Protein 5YEI (pdb70)

Foldseek 3Di:
DEAEFAAKDKDLFKKKKKFWFFFQDPPVVCLQCVVVVVVVFDWDDWDWDDDDPGTTMIMTMGGNVCQVVSQVSNQVSSVVRVTDGMDMDNQKMKMKTFQQAQVCPVPVVVLLVVLCVVPPWDWDDWDDDRGMTMTMTGNVCVVVSNVSSPVSYDHD/DPAEFAAKDKDLFKKKKKFWFFFQDPPLVCLLCVVVVVVVFDWDDWDWDDDDPRGTMIMTMGGPVCQVVSQVSNQVSSVVRVTDGMDMGNQKMKMKTFRQAQVDPVPLVVLLVVLCVVPVWDWDDWDDDSGMTMTMTGNVCPVVSRVSSPVSYDHD/DFDAKDKDLFKKKKKFAFFFQDPPRVCLQCVVCVVVVWDWDDWDWDDDDPGGTMIMTMTGNVCHVVSQVSNQVSCVVRVTPGMDMDNQKMKMKTFQQAQPDPVPLVVLLVVLCVVVVWDFDDWDDDSTMTMTMTGNVCVVVSRVSVVVSDD/DEEEEEDEQDCLQDLVSLLVLLVVVVVQLVVVYAYEYEYEFHPPLLVVQVVVQCVVPVDGDLLVSLVRNLVRLVVSLVSSQVSNVVVVAHADEDEQPRQAQEWDPPAAAIDGDDGRCVVVVVCSVVRYYYYYYFQWHAYPVRGIHGHHQCRSLNVSLRCCLNNVGQAYEYEAADAAQWQEDCVLPVQIDHAAEDELVQCVVQCVSADRRHHNVSSVSCNVRQHWYFYHHNPPPDRYYTYGDDLQFRHKHKDLQKKKKKFFFFAQDPPLVCLQCVVVVVVVFDWDDWDWDDDDPRTTMIMTMGGPVCFVVSQVSNQVSCVVRVTPGMDMGSQKMKMKIFHANLLVDPCPVVLLVVLCVVVVWDFDDWDDDSGMIMTMTGSVCRSVSRVSVCVSSPSGD/DVDEFAAKDKDLFKKKKKFWFFFQDPPRVCLQCVVVVVVVWDWDDWDWDDDDPRGTMIMTMGGNVCVVVSQVVNQVSCVVRVTPGMDMGNQKMKMKTFRAAQVPPPPVVVLLVVLCVVVVWDFDDWDDDSTMTMTMGGNVCPVVSRVSVCVSDPHD/DEEEEEEEQACQQDLVSLLVLLVVVVVVLVVPYQYEYEYEAHPCQLVVQVVVQCVPPVDGDLLVSLVRNLVRLVVSLVSSQVSNVVVPAHEDEAEQPRQAQEWDPPAQAIDTDDGRCVVVVVCSVVRHYYYYYWQWHAYPVGGIGGRHQPRSLQVQLRVCLNVVGPAYEYADADAADWQEPCVLPVQTDFDAEEELVLVVVQVPVCDSRHHNVSSVSCNVRFHWYFYGYNPCPDRYYIYGDDLQFRHKHKDLFKKKKKFWFAFPDPPLVCLQCVVVVVVVFDWDDWDWDDDDPRITMTMTMGGPVCVVVSQVSNQVSCVVRVTPGMDMGNQKMKMKIFHQNLQVDPDPVVLLVVLCVVVVWDFDDWDDDSGMIMTMTGSVCRSVSRNSSCVSSPSGD/DEEEEEDEQVCQQDLVSLLVVLVVVVVQLVVVYAYEYEYEFHPPLLVVQVVVQVVVHVDGDLLVSLVRSLVRLVVSQVSSQVSNVVVPAHEDEEEQPRQAQEWDPPAQAIDTDDGRCPVVVVCSVVSHHYYYYWQWHYYPVGGIGGNHQPGRLQVRLRNCLNNVGQAYEYEAADAAQWQEDCVLPVLIDHAAEDELVLVVVQVVSDDSSRHNVSSVSCNVRQHWYFYHYNVPPDRYYIYGDDQLFRHKHKDLFKKKKKFFFFAQDPPVVCLLCVVVVVVVFDWDDWDWDDDDPRTTMIMTMGGNVCFVVSQVSNQVSCVVRVTPGMDMGSQKMKMKTFHPCLLVDDCPVVLLVVLCVVVVWDFDDWDDDSGMIMTMTGSVCVSVSRVSVCVSSPSSD/DEEEEEEEQDCLQDLVSLLVVLVVVVVVLVVPYAYEYEYEFHPPQLVVQVVVQVVPDDDGDQLVSQVRSLCRLVVSQVSSQVSNVVVPAHEDEAEQPRQAQEWAPPAQAIHTDDGRPPVVVVCRVVRYYYYYYFQWHAYPVGGIGGNHQLRSLQVQLRVCLNNVNPAYEYAAADAAQWQEDCVLPVQIDHAAEDELVLVVVQPVSDDSSNPNVSSVVCNVRFHWYFYGYSPPPDRYYIYGDDLQFRHKHKFLFKKKKKFWFFFPDPPLVCLLVVVCVVVVFDWDDWDWDDDDPRGTMIMTMGGPVCVVVSQVSNQVSCVVRVTPGMDMGRQKMKMKIFHQNLQVDDPPVVLLVVLCVVPVWDFDDWDDDSGMIMTMTGSVCHSVSRNSVCVSSVSGD

Nearest PDB structures (foldseek):
  5yei-assembly2_E  TM=1.003E+00  e=5.609E-92  Pseudomonas aeruginosa PAO1
  3ab2-assembly4_M  TM=8.091E-01  e=4.477E-50  Corynebacterium glutamicum
  3ab4-assembly1_A  TM=8.226E-01  e=7.410E-50  Corynebacterium glutamicum
  5yei-assembly2_F  TM=9.809E-01  e=3.404E-28  Pseudomonas aeruginosa PAO1
  4go7-assembly1_X-2  TM=9.338E-01  e=2.244E-18  Mycobacterium tuberculosis

Radius of gyration: 47.82 Å; Cα contacts (8 Å, |Δi|>4): 5548; chains: 8; bounding box: 81×114×131 Å

B-factor: mean 52.87, std 21.0, range [12.8, 205.33]

Structure (mmCIF, N/CA/C/O backbone):
data_5YEI
#
_entry.id   5YEI
#
_cell.length_a   82.459
_cell.length_b   171.793
_cell.length_c   88.932
_cell.angle_alpha   90.00
_cell.angle_beta   90.29
_cell.angle_gamma   90.00
#
_symmetry.space_group_name_H-M   'P 1 21 1'
#
loop_
_entity.id
_entity.type
_entity.pdbx_description
1 polymer Aspartokinase
2 polymer Aspartokinase
3 non-polymer THREONINE
4 non-polymer LYSINE
5 non-polymer GLYCEROL
6 water water
#
loop_
_atom_site.group_PDB
_atom_site.id
_atom_site.type_symbol
_atom_site.label_atom_id
_atom_site.label_alt_id
_atom_site.label_comp_id
_atom_site.label_asym_id
_atom_site.label_entity_id
_atom_site.label_seq_id
_atom_site.pdbx_PDB_ins_code
_atom_site.Cartn_x
_atom_site.Cartn_y
_atom_site.Cartn_z
_atom_site.occupancy
_atom_site.B_iso_or_equiv
_atom_site.auth_seq_id
_atom_site.auth_comp_id
_atom_site.auth_asym_id
_atom_site.auth_atom_id
_atom_site.pdbx_PDB_model_num
ATOM 1 N N . GLU A 1 2 ? 31.736 -3.863 37.112 1.00 86.31 250 GLU D N 1
ATOM 2 C CA . GLU A 1 2 ? 30.611 -4.771 37.119 1.00 90.45 250 GLU D CA 1
ATOM 3 C C . GLU A 1 2 ? 31.037 -6.122 36.576 1.00 103.38 250 GLU D C 1
ATOM 4 O O . GLU A 1 2 ? 30.206 -6.974 36.267 1.00 102.38 250 GLU D O 1
ATOM 6 N N . GLN A 1 3 ? 32.340 -6.296 36.415 1.00 117.72 251 GLN D N 1
ATOM 7 C CA . GLN A 1 3 ? 32.853 -7.538 35.902 1.00 133.68 251 GLN D CA 1
ATOM 8 C C . GLN A 1 3 ? 33.911 -8.169 36.783 1.00 152.83 251 GLN D C 1
ATOM 9 O O . GLN A 1 3 ? 33.998 -9.381 36.877 1.00 167.18 251 GLN D O 1
ATOM 11 N N . PRO A 1 4 ? 34.715 -7.282 37.476 1.00 145.56 252 PRO D N 1
ATOM 12 C CA . PRO A 1 4 ? 35.786 -7.915 38.267 1.00 139.69 252 PRO D CA 1
ATOM 13 C C . PRO A 1 4 ? 35.339 -8.956 39.294 1.00 135.10 252 PRO D C 1
ATOM 14 O O . PRO A 1 4 ? 34.254 -8.887 39.840 1.00 147.19 252 PRO D O 1
ATOM 18 N N . ILE A 1 5 ? 36.193 -9.953 39.494 1.00 122.26 253 ILE D N 1
ATOM 19 C CA . ILE A 1 5 ? 35.905 -11.073 40.372 1.00 102.92 253 ILE D CA 1
ATOM 20 C C . ILE A 1 5 ? 36.435 -11.046 41.785 1.00 89.32 253 ILE D C 1
ATOM 21 O O . ILE A 1 5 ? 37.610 -10.833 42.020 1.00 87.02 253 ILE D O 1
ATOM 26 N N . ILE A 1 6 ? 35.541 -11.307 42.719 1.00 77.44 254 ILE D N 1
ATOM 27 C CA . ILE A 1 6 ? 35.873 -11.352 44.133 1.00 64.34 254 ILE D CA 1
ATOM 28 C C . ILE A 1 6 ? 35.015 -12.370 44.867 1.00 64.48 254 ILE D C 1
ATOM 29 O O . ILE A 1 6 ? 33.954 -12.774 44.396 1.00 71.36 254 ILE D O 1
ATOM 34 N N . SER A 1 7 ? 35.503 -12.797 46.029 1.00 61.11 255 SER D N 1
ATOM 35 C CA . SER A 1 7 ? 34.795 -13.819 46.785 1.00 55.70 255 SER D CA 1
ATOM 36 C C . SER A 1 7 ? 33.562 -13.243 47.454 1.00 48.20 255 SER D C 1
ATOM 37 O O . SER A 1 7 ? 32.567 -13.952 47.642 1.00 47.92 255 SER D O 1
ATOM 40 N N . GLY A 1 8 ? 33.660 -12.014 47.943 1.00 43.49 256 GLY D N 1
ATOM 41 C CA . GLY A 1 8 ? 32.535 -11.375 48.593 1.00 45.30 256 GLY D CA 1
ATOM 42 C C . GLY A 1 8 ? 32.907 -9.993 49.093 1.00 43.68 256 GLY D C 1
ATOM 43 O O . GLY A 1 8 ? 34.048 -9.541 48.982 1.00 39.21 256 GLY D O 1
ATOM 44 N N . ILE A 1 9 ? 31.915 -9.332 49.664 1.00 43.95 257 ILE D N 1
ATOM 45 C CA . ILE A 1 9 ? 32.082 -8.060 50.339 1.00 45.92 257 ILE D CA 1
ATOM 46 C C . ILE A 1 9 ? 31.739 -8.282 51.808 1.00 44.62 257 ILE D C 1
ATOM 47 O O . ILE A 1 9 ? 30.679 -8.833 52.121 1.00 42.86 257 ILE D O 1
ATOM 52 N N . ALA A 1 10 ? 32.648 -7.900 52.705 1.00 45.47 258 ALA D N 1
ATOM 53 C CA . ALA A 1 10 ? 32.444 -8.094 54.135 1.00 45.75 258 ALA D CA 1
ATOM 54 C C . ALA A 1 10 ? 32.442 -6.753 54.831 1.00 45.23 258 ALA D C 1
ATOM 55 O O . ALA A 1 10 ? 33.052 -5.791 54.366 1.00 45.33 258 ALA D O 1
ATOM 57 N N . PHE A 1 11 ? 31.769 -6.701 55.971 1.00 46.89 259 PHE D N 1
ATOM 58 C CA . PHE A 1 11 ? 31.744 -5.452 56.703 1.00 46.61 259 PHE D CA 1
ATOM 59 C C . PHE A 1 11 ? 31.604 -5.768 58.187 1.00 41.50 259 PHE D C 1
ATOM 60 O O . PHE A 1 11 ? 31.434 -6.922 58.586 1.00 39.80 259 PHE D O 1
ATOM 68 N N . ASN A 1 12 ? 31.871 -4.758 58.999 1.00 44.07 260 ASN D N 1
ATOM 69 C CA . ASN A 1 12 ? 31.727 -4.863 60.450 1.00 49.38 260 ASN D CA 1
ATOM 70 C C . ASN A 1 12 ? 31.231 -3.517 60.938 1.00 51.16 260 ASN D C 1
ATOM 71 O O . ASN A 1 12 ? 31.923 -2.507 60.744 1.00 45.45 260 ASN D O 1
ATOM 76 N N . ARG A 1 13 ? 30.019 -3.484 61.510 1.00 63.14 261 ARG D N 1
ATOM 77 C CA . ARG A 1 13 ? 29.535 -2.229 62.082 1.00 71.04 261 ARG D CA 1
ATOM 78 C C . ARG A 1 13 ? 30.027 -1.994 63.518 1.00 67.96 261 ARG D C 1
ATOM 79 O O . ARG A 1 13 ? 29.949 -0.855 63.978 1.00 73.12 261 ARG D O 1
ATOM 87 N N . ASP A 1 14 ? 30.467 -3.035 64.248 1.00 62.21 262 ASP D N 1
ATOM 88 C CA . ASP A 1 14 ? 30.955 -2.919 65.632 1.00 55.77 262 ASP D CA 1
ATOM 89 C C . ASP A 1 14 ? 32.453 -2.572 65.683 1.00 48.09 262 ASP D C 1
ATOM 90 O O . ASP A 1 14 ? 33.319 -3.412 65.943 1.00 43.83 262 ASP D O 1
ATOM 95 N N . GLU A 1 15 ? 32.781 -1.326 65.379 1.00 45.90 263 GLU D N 1
ATOM 96 C CA . GLU A 1 15 ? 34.183 -0.968 65.432 1.00 48.88 263 GLU D CA 1
ATOM 97 C C . GLU A 1 15 ? 34.276 0.468 65.917 1.00 47.47 263 GLU D C 1
ATOM 98 O O . GLU A 1 15 ? 33.426 1.304 65.596 1.00 52.24 263 GLU D O 1
ATOM 104 N N . ALA A 1 16 ? 35.358 0.760 66.637 1.00 28.93 264 ALA D N 1
ATOM 105 C CA . ALA A 1 16 ? 35.662 2.095 67.130 1.00 30.56 264 ALA D CA 1
ATOM 106 C C . ALA A 1 16 ? 37.115 2.388 66.808 1.00 35.06 264 ALA D C 1
ATOM 107 O O . ALA A 1 16 ? 37.973 1.513 66.943 1.00 36.37 264 ALA D O 1
ATOM 109 N N . LYS A 1 17 ? 37.367 3.615 66.364 1.00 34.33 265 LYS D N 1
ATOM 110 C CA . LYS A 1 17 ? 38.670 4.065 65.911 1.00 32.86 265 LYS D CA 1
ATOM 111 C C . LYS A 1 17 ? 39.378 4.874 67.009 1.00 31.94 265 LYS D C 1
ATOM 112 O O . LYS A 1 17 ? 38.788 5.755 67.644 1.00 28.60 265 LYS D O 1
ATOM 118 N N . LEU A 1 18 ? 40.658 4.573 67.222 1.00 26.47 266 LEU D N 1
ATOM 119 C CA . LEU A 1 18 ? 41.496 5.303 68.168 1.00 29.42 266 LEU D CA 1
ATOM 120 C C . LEU A 1 18 ? 42.764 5.749 67.467 1.00 36.82 266 LEU D C 1
ATOM 121 O O . LEU A 1 18 ? 43.446 4.943 66.826 1.00 41.95 266 LEU D O 1
ATOM 126 N N . THR A 1 19 ? 43.089 7.016 67.612 1.00 36.82 267 THR D N 1
ATOM 127 C CA . THR A 1 19 ? 44.275 7.525 66.975 1.00 37.06 267 THR D CA 1
ATOM 128 C C . THR A 1 19 ? 45.069 8.309 67.992 1.00 37.28 267 THR D C 1
ATOM 129 O O . THR A 1 19 ? 44.526 9.141 68.724 1.00 32.36 267 THR D O 1
ATOM 133 N N . ILE A 1 20 ? 46.363 8.059 68.016 1.00 35.95 268 ILE D N 1
ATOM 134 C CA . ILE A 1 20 ? 47.284 8.874 68.783 1.00 36.10 268 ILE D CA 1
ATOM 135 C C . ILE A 1 20 ? 48.183 9.561 67.761 1.00 39.39 268 ILE D C 1
ATOM 136 O O . ILE A 1 20 ? 48.800 8.898 66.917 1.00 40.44 268 ILE D O 1
ATOM 141 N N . ARG A 1 21 ? 48.154 10.888 67.758 1.00 39.62 269 ARG D N 1
ATOM 142 C CA . ARG A 1 21 ? 48.824 11.662 66.733 1.00 41.07 269 ARG D CA 1
ATOM 143 C C . ARG A 1 21 ? 50.127 12.251 67.245 1.00 40.60 269 ARG D C 1
ATOM 144 O O . ARG A 1 21 ? 50.273 12.538 68.431 1.00 42.67 269 ARG D O 1
ATOM 152 N N . GLY A 1 22 ? 51.065 12.457 66.320 1.00 41.32 270 GLY D N 1
ATOM 153 C CA . GLY A 1 22 ? 52.340 13.077 66.638 1.00 40.43 270 GLY D CA 1
ATOM 154 C C . GLY A 1 22 ? 53.170 12.322 67.653 1.00 41.05 270 GLY D C 1
ATOM 155 O O . GLY A 1 22 ? 53.736 12.904 68.583 1.00 49.57 270 GLY D O 1
ATOM 156 N N . VAL A 1 23 ? 53.265 11.017 67.465 1.00 36.28 271 VAL D N 1
ATOM 157 C CA . VAL A 1 23 ? 54.053 10.112 68.285 1.00 41.09 271 VAL D CA 1
ATOM 158 C C . VAL A 1 23 ? 55.513 10.051 67.814 1.00 43.84 271 VAL D C 1
ATOM 159 O O . VAL A 1 23 ? 55.767 9.956 66.651 1.00 44.95 271 VAL D O 1
ATOM 163 N N . PRO A 1 24 ? 56.488 10.083 68.692 1.00 39.95 272 PRO D N 1
ATOM 164 C CA . PRO A 1 24 ? 57.875 10.051 68.197 1.00 37.92 272 PRO D CA 1
ATOM 165 C C . PRO A 1 24 ? 58.217 8.749 67.473 1.00 43.32 272 PRO D C 1
ATOM 166 O O . PRO A 1 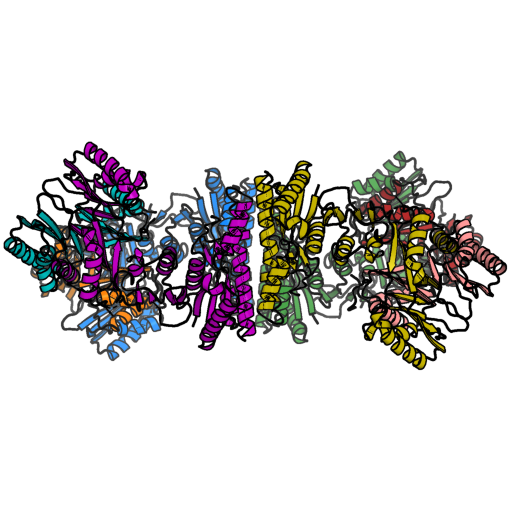24 ? 57.902 7.649 67.936 1.00 40.94 272 PRO D O 1
ATOM 170 N N . ASP A 1 25 ? 58.880 8.895 66.316 1.00 41.50 273 ASP D N 1
ATOM 171 C CA . ASP A 1 25 ? 59.177 7.783 65.404 1.00 38.34 273 ASP D CA 1
ATOM 172 C C . ASP A 1 25 ? 60.495 7.134 65.815 1.00 41.32 273 ASP D C 1
ATOM 173 O O . ASP A 1 25 ? 61.551 7.341 65.218 1.00 42.59 273 ASP D O 1
ATOM 178 N N . THR A 1 26 ? 60.418 6.299 66.838 1.00 40.53 274 THR D N 1
ATOM 179 C CA . THR A 1 26 ? 61.605 5.696 67.411 1.00 41.22 274 THR D CA 1
ATOM 180 C C . THR A 1 26 ? 61.208 4.290 67.833 1.00 38.22 274 THR D C 1
ATOM 181 O O . THR A 1 26 ? 60.019 4.036 68.070 1.00 40.59 274 THR D O 1
ATOM 185 N N . PRO A 1 27 ? 62.141 3.343 67.846 1.00 33.98 275 PRO D N 1
ATOM 186 C CA . PRO A 1 27 ? 61.790 1.974 68.231 1.00 34.78 275 PRO D CA 1
ATOM 187 C C . PRO A 1 27 ? 61.206 1.939 69.635 1.00 37.15 275 PRO D C 1
ATOM 188 O O . PRO A 1 27 ? 61.614 2.697 70.512 1.00 38.85 275 PRO D O 1
ATOM 192 N N . GLY A 1 28 ? 60.324 0.980 69.851 1.00 31.91 276 GLY D N 1
ATOM 193 C CA . GLY A 1 28 ? 59.657 0.779 71.098 1.00 31.82 276 GLY D CA 1
ATOM 194 C C . GLY A 1 28 ? 58.354 1.519 71.256 1.00 33.58 276 GLY D C 1
ATOM 195 O O . GLY A 1 28 ? 57.542 1.126 72.093 1.00 37.60 276 GLY D O 1
ATOM 196 N N . VAL A 1 29 ? 58.056 2.489 70.401 1.00 33.58 277 VAL D N 1
ATOM 197 C CA . VAL A 1 29 ? 56.844 3.261 70.628 1.00 32.00 277 VAL D CA 1
ATOM 198 C C . VAL A 1 29 ? 55.581 2.447 70.350 1.00 35.97 277 VAL D C 1
ATOM 199 O O . VAL A 1 29 ? 54.625 2.474 71.139 1.00 40.48 277 VAL D O 1
ATOM 203 N N . ALA A 1 30 ? 55.576 1.651 69.280 1.00 34.48 278 ALA D N 1
ATOM 204 C CA . ALA A 1 30 ? 54.371 0.888 68.954 1.00 29.37 278 ALA D CA 1
ATOM 205 C C . ALA A 1 30 ? 53.989 -0.022 70.107 1.00 27.45 278 ALA D C 1
ATOM 206 O O . ALA A 1 30 ? 52.805 -0.172 70.429 1.00 21.22 278 ALA D O 1
ATOM 208 N N . PHE A 1 31 ? 55.001 -0.605 70.751 1.00 26.76 279 PHE D N 1
ATOM 209 C CA . PHE A 1 31 ? 54.808 -1.414 71.946 1.00 32.77 279 PHE D CA 1
ATOM 210 C C . PHE A 1 31 ? 54.303 -0.582 73.138 1.00 31.26 279 PHE D C 1
ATOM 211 O O . PHE A 1 31 ? 53.436 -1.049 73.871 1.00 26.70 279 PHE D O 1
ATOM 219 N N . LYS A 1 32 ? 54.839 0.637 73.361 1.00 36.85 280 LYS D N 1
ATOM 220 C CA . LYS A 1 32 ? 54.345 1.498 74.450 1.00 35.28 280 LYS D CA 1
ATOM 221 C C . LYS A 1 32 ? 52.874 1.861 74.257 1.00 39.59 280 LYS D C 1
ATOM 222 O O . LYS A 1 32 ? 52.145 2.044 75.236 1.00 42.89 280 LYS D O 1
ATOM 228 N N . ILE A 1 33 ? 52.419 1.976 73.009 1.00 37.72 281 ILE D N 1
ATOM 229 C CA . ILE A 1 33 ? 51.032 2.355 72.750 1.00 37.92 281 ILE D CA 1
ATOM 230 C C . ILE A 1 33 ? 50.110 1.172 73.002 1.00 37.76 281 ILE D C 1
ATOM 231 O O . ILE A 1 33 ? 49.065 1.298 73.645 1.00 40.97 281 ILE D O 1
ATOM 236 N N . LEU A 1 34 ? 50.496 -0.001 72.517 1.00 39.46 282 LEU D N 1
ATOM 237 C CA . LEU A 1 34 ? 49.606 -1.150 72.430 1.00 39.35 282 LEU D CA 1
ATOM 238 C C . LEU A 1 34 ? 49.812 -2.138 73.564 1.00 38.38 282 LEU D C 1
ATOM 239 O O . LEU A 1 34 ? 48.960 -3.014 73.785 1.00 29.74 282 LEU D O 1
ATOM 244 N N . GLY A 1 35 ? 50.965 -2.064 74.216 1.00 42.19 283 GLY D N 1
ATOM 245 C CA . GLY A 1 35 ? 51.252 -2.811 75.418 1.00 41.07 283 GLY D CA 1
ATOM 246 C C . GLY A 1 35 ? 50.220 -2.654 76.520 1.00 38.47 283 GLY D C 1
ATOM 247 O O . GLY A 1 35 ? 49.713 -3.639 77.058 1.00 40.62 283 GLY D O 1
ATOM 248 N N . PRO A 1 36 ? 49.932 -1.423 76.932 1.00 38.94 284 PRO D N 1
ATOM 249 C CA . PRO A 1 36 ? 48.882 -1.253 77.956 1.00 37.94 284 PRO D CA 1
ATOM 250 C C . PRO A 1 36 ? 47.480 -1.623 77.468 1.00 37.89 284 PRO D C 1
ATOM 251 O O . PRO A 1 36 ? 46.695 -2.159 78.261 1.00 38.41 284 PRO D O 1
ATOM 255 N N . ILE A 1 37 ? 47.155 -1.422 76.184 1.00 31.54 285 ILE D N 1
ATOM 256 C CA . ILE A 1 37 ? 45.854 -1.856 75.672 1.00 29.73 285 ILE D CA 1
ATOM 257 C C . ILE A 1 37 ? 45.716 -3.359 75.829 1.00 34.75 285 ILE D C 1
ATOM 258 O O . ILE A 1 37 ? 44.676 -3.885 76.249 1.00 38.20 285 ILE D O 1
ATOM 263 N N . SER A 1 38 ? 46.766 -4.067 75.457 1.00 41.49 286 SER D N 1
ATOM 264 C CA . SER A 1 38 ? 46.857 -5.513 75.577 1.00 44.13 286 SER D CA 1
ATOM 265 C C . SER A 1 38 ? 46.851 -5.955 77.031 1.00 44.70 286 SER D C 1
ATOM 266 O O . SER A 1 38 ? 46.260 -6.992 77.374 1.00 40.16 286 SER D O 1
ATOM 269 N N . ALA A 1 39 ? 47.571 -5.218 77.881 1.00 46.10 287 ALA D N 1
ATOM 270 C CA . ALA A 1 39 ? 47.564 -5.525 79.302 1.00 43.17 287 ALA D CA 1
ATOM 271 C C . ALA A 1 39 ? 46.151 -5.462 79.867 1.00 44.68 287 ALA D C 1
ATOM 272 O O . ALA A 1 39 ? 45.787 -6.272 80.722 1.00 44.14 287 ALA D O 1
ATOM 274 N N . ALA A 1 40 ? 45.334 -4.520 79.395 1.00 43.86 288 ALA D N 1
ATOM 275 C CA . ALA A 1 40 ? 43.941 -4.498 79.840 1.00 38.03 288 ALA D CA 1
ATOM 276 C C . ALA A 1 40 ? 43.106 -5.593 79.206 1.00 39.16 288 ALA D C 1
ATOM 277 O O . ALA A 1 40 ? 41.900 -5.582 79.365 1.00 40.12 288 ALA D O 1
ATOM 279 N N . ASN A 1 41 ? 43.697 -6.475 78.402 1.00 43.72 289 ASN D N 1
ATOM 280 C CA . ASN A 1 41 ? 42.946 -7.479 77.635 1.00 45.52 289 ASN D CA 1
ATOM 281 C C . ASN A 1 41 ? 41.938 -6.887 76.660 1.00 37.77 289 ASN D C 1
ATOM 282 O O . ASN A 1 41 ? 40.915 -7.517 76.393 1.00 35.22 289 ASN D O 1
ATOM 287 N N . VAL A 1 42 ? 42.164 -5.696 76.093 1.00 36.01 290 VAL D N 1
ATOM 288 C CA . VAL A 1 42 ? 41.288 -5.245 75.018 1.00 33.36 290 VAL D CA 1
ATOM 289 C C . VAL A 1 42 ? 41.812 -5.840 73.714 1.00 36.91 290 VAL D C 1
ATOM 290 O O . VAL A 1 42 ? 43.010 -5.761 73.407 1.00 31.19 290 VAL D O 1
ATOM 294 N N . GLU A 1 43 ? 40.931 -6.506 72.984 1.00 39.80 291 GLU D N 1
ATOM 295 C CA . GLU A 1 43 ? 41.278 -7.013 71.665 1.00 43.35 291 GLU D CA 1
ATOM 296 C C . GLU A 1 43 ? 41.441 -5.885 70.650 1.00 37.54 291 GLU D C 1
ATOM 297 O O . GLU A 1 43 ? 40.837 -4.818 70.764 1.00 43.46 291 GLU D O 1
ATOM 303 N N . VAL A 1 44 ? 42.353 -6.092 69.718 1.00 27.12 292 VAL D N 1
ATOM 304 C CA . VAL A 1 44 ? 42.639 -5.119 68.686 1.00 25.79 292 VAL D CA 1
ATOM 305 C C . VAL A 1 44 ? 42.344 -5.734 67.318 1.00 27.46 292 VAL D C 1
ATOM 306 O O . VAL A 1 44 ? 42.660 -6.898 67.059 1.00 26.72 292 VAL D O 1
ATOM 310 N N . ASP A 1 45 ? 41.655 -4.983 66.478 1.00 24.56 293 ASP D N 1
ATOM 311 C CA . ASP A 1 45 ? 41.409 -5.514 65.156 1.00 31.10 293 ASP D CA 1
ATOM 312 C C . ASP A 1 45 ? 42.360 -4.930 64.124 1.00 29.57 293 ASP D C 1
ATOM 313 O O . ASP A 1 45 ? 43.361 -5.541 63.768 1.00 29.35 293 ASP D O 1
ATOM 318 N N . MET A 1 46 ? 42.064 -3.718 63.697 1.00 31.66 294 MET D N 1
ATOM 319 C CA . MET A 1 46 ? 42.789 -3.043 62.647 1.00 35.68 294 MET D CA 1
ATOM 320 C C . MET A 1 46 ? 43.883 -2.231 63.309 1.00 37.24 294 MET D C 1
ATOM 321 O O . MET A 1 46 ? 43.665 -1.672 64.380 1.00 36.97 294 MET D O 1
ATOM 326 N N . ILE A 1 47 ? 45.064 -2.202 62.695 1.00 35.35 295 ILE D N 1
ATOM 327 C CA . ILE A 1 47 ? 46.152 -1.310 63.090 1.00 34.94 295 ILE D CA 1
ATOM 328 C C . ILE A 1 47 ? 46.713 -0.647 61.840 1.00 32.79 295 ILE D C 1
ATOM 329 O O . ILE A 1 47 ? 47.130 -1.345 60.916 1.00 32.24 295 ILE D O 1
ATOM 334 N N . VAL A 1 48 ? 46.783 0.683 61.822 1.00 33.54 296 VAL D N 1
ATOM 335 C CA . VAL A 1 48 ? 47.278 1.393 60.647 1.00 32.99 296 VAL D CA 1
ATOM 336 C C . VAL A 1 48 ? 48.336 2.414 61.041 1.00 29.37 296 VAL D C 1
ATOM 337 O O . VAL A 1 48 ? 48.098 3.276 61.893 1.00 25.18 296 VAL D O 1
ATOM 341 N N . GLN A 1 49 ? 49.498 2.337 60.398 1.00 27.82 297 GLN D N 1
ATOM 342 C CA . GLN A 1 49 ? 50.530 3.347 60.598 1.00 29.20 297 GLN D CA 1
ATOM 343 C C . GLN A 1 49 ? 51.205 3.662 59.272 1.00 25.23 297 GLN D C 1
ATOM 344 O O . GLN A 1 49 ? 51.815 2.776 58.667 1.00 32.43 297 GLN D O 1
ATOM 350 N N . ASN A 1 50 ? 51.149 4.926 58.853 1.00 24.95 298 ASN D N 1
ATOM 351 C CA . ASN A 1 50 ? 51.840 5.357 57.642 1.00 26.90 298 ASN D CA 1
ATOM 352 C C . ASN A 1 50 ? 53.242 5.886 58.011 1.00 32.72 298 ASN D C 1
ATOM 353 O O . ASN A 1 50 ? 53.653 5.903 59.177 1.00 34.64 298 ASN D O 1
ATOM 358 N N . VAL A 1 51 ? 53.998 6.296 56.995 1.00 34.74 299 VAL D N 1
ATOM 359 C CA . VAL A 1 51 ? 55.395 6.646 57.190 1.00 32.84 299 VAL D CA 1
ATOM 360 C C . VAL A 1 51 ? 55.533 7.882 58.072 1.00 29.98 299 VAL D C 1
ATOM 361 O O . VAL A 1 51 ? 54.643 8.737 58.148 1.00 30.96 299 VAL D O 1
ATOM 365 N N . ALA A 1 52 ? 56.647 7.952 58.779 1.00 32.68 300 ALA D N 1
ATOM 366 C CA . ALA A 1 52 ? 56.901 9.110 59.615 1.00 38.86 300 ALA D CA 1
ATOM 367 C C . ALA A 1 52 ? 57.243 10.317 58.761 1.00 37.62 300 ALA D C 1
ATOM 368 O O . ALA A 1 52 ? 57.812 10.208 57.675 1.00 38.82 300 ALA D O 1
ATOM 370 N N . HIS A 1 53 ? 56.915 11.479 59.275 1.00 36.11 301 HIS D N 1
ATOM 371 C CA . HIS A 1 53 ? 57.347 12.712 58.656 1.00 39.07 301 HIS D CA 1
ATOM 372 C C . HIS A 1 53 ? 57.912 13.620 59.729 1.00 40.41 301 HIS D C 1
ATOM 373 O O . HIS A 1 53 ? 57.268 13.845 60.760 1.00 33.51 301 HIS D O 1
ATOM 380 N N . ASP A 1 54 ? 59.114 14.141 59.488 1.00 49.34 302 ASP D N 1
ATOM 381 C CA . ASP A 1 54 ? 59.830 14.947 60.482 1.00 52.85 302 ASP D CA 1
ATOM 382 C C . ASP A 1 54 ? 59.793 14.327 61.874 1.00 48.64 302 ASP D C 1
ATOM 383 O O . ASP A 1 54 ? 59.603 15.014 62.883 1.00 50.52 302 ASP D O 1
ATOM 388 N N . ASN A 1 55 ? 60.065 13.029 61.919 1.00 45.25 303 ASN D N 1
ATOM 389 C CA . ASN A 1 55 ? 60.321 12.274 63.135 1.00 45.72 303 ASN D CA 1
ATOM 390 C C . ASN A 1 55 ? 59.116 12.065 64.031 1.00 39.15 303 ASN D C 1
ATOM 391 O O . ASN A 1 55 ? 59.258 11.529 65.122 1.00 35.92 303 ASN D O 1
ATOM 396 N N . THR A 1 56 ? 57.912 12.321 63.543 1.00 40.04 304 THR D N 1
ATOM 397 C CA . THR A 1 56 ? 56.704 11.912 64.241 1.00 38.52 304 THR D CA 1
ATOM 398 C C . THR A 1 56 ? 55.786 11.183 63.274 1.00 41.28 304 THR D C 1
ATOM 399 O O . THR A 1 56 ? 55.791 11.447 62.075 1.00 38.74 304 THR D O 1
ATOM 403 N N . THR A 1 57 ? 54.973 10.284 63.809 1.00 44.50 305 THR D N 1
ATOM 404 C CA . THR A 1 57 ? 53.956 9.622 63.017 1.00 43.64 305 THR D CA 1
ATOM 405 C C . THR A 1 57 ? 52.664 9.513 63.827 1.00 38.00 305 THR D C 1
ATOM 406 O O . THR A 1 57 ? 52.630 9.813 65.021 1.00 39.25 305 THR D O 1
ATOM 410 N N . ASP A 1 58 ? 51.596 9.094 63.147 1.00 33.74 306 ASP D N 1
ATOM 411 C CA . ASP A 1 58 ? 50.299 8.817 63.750 1.00 30.12 306 ASP D CA 1
ATOM 412 C C . ASP A 1 58 ? 50.053 7.319 63.771 1.00 24.63 306 ASP D C 1
ATOM 413 O O . ASP A 1 58 ? 50.497 6.594 62.883 1.00 21.45 306 ASP D O 1
ATOM 418 N N . PHE A 1 59 ? 49.369 6.853 64.802 1.00 21.34 307 PHE D N 1
ATOM 419 C CA . PHE A 1 59 ? 49.144 5.434 65.002 1.00 20.03 307 PHE D CA 1
ATOM 420 C C . PHE A 1 59 ? 47.655 5.265 65.305 1.00 27.35 307 PHE D C 1
ATOM 421 O O . PHE A 1 59 ? 47.131 5.929 66.211 1.00 31.99 307 PHE D O 1
ATOM 429 N N . THR A 1 60 ? 46.946 4.454 64.493 1.00 26.55 308 THR D N 1
ATOM 430 C CA . THR A 1 60 ? 45.514 4.222 64.665 1.00 20.69 308 THR D CA 1
ATOM 431 C C . THR A 1 60 ? 45.234 2.742 64.823 1.00 23.95 308 THR D C 1
ATOM 432 O O . THR A 1 60 ? 45.903 1.903 64.220 1.00 25.71 308 THR D O 1
ATOM 436 N N . PHE A 1 61 ? 44.279 2.421 65.689 1.00 27.51 309 PHE D N 1
ATOM 437 C CA . PHE A 1 61 ? 43.814 1.050 65.774 1.00 31.43 309 PHE D CA 1
ATOM 438 C C . PHE A 1 61 ? 42.326 1.048 66.047 1.00 30.91 309 PHE D C 1
ATOM 439 O O . PHE A 1 61 ? 41.698 2.092 66.222 1.00 36.24 309 PHE D O 1
ATOM 447 N N . THR A 1 62 ? 41.745 -0.125 65.916 1.00 24.87 310 THR D N 1
ATOM 448 C CA . THR A 1 62 ? 40.331 -0.309 66.168 1.00 23.88 310 THR D CA 1
ATOM 449 C C . THR A 1 62 ? 40.115 -1.374 67.228 1.00 27.62 310 THR D C 1
ATOM 450 O O . THR A 1 62 ? 40.963 -2.255 67.437 1.00 31.25 310 THR D O 1
ATOM 454 N N . VAL A 1 63 ? 38.996 -1.218 67.941 1.00 24.21 311 VAL D N 1
ATOM 455 C CA . VAL A 1 63 ? 38.534 -2.136 68.972 1.00 26.95 311 VAL D CA 1
ATOM 456 C C . VAL A 1 63 ? 37.023 -2.291 68.843 1.00 29.45 311 VAL D C 1
ATOM 457 O O . VAL A 1 63 ? 36.330 -1.439 68.289 1.00 26.49 311 VAL D O 1
ATOM 461 N N . HIS A 1 64 ? 36.521 -3.355 69.470 1.00 33.19 312 HIS D N 1
ATOM 462 C CA . HIS A 1 64 ? 35.091 -3.592 69.615 1.00 34.94 312 HIS D CA 1
ATOM 463 C C . HIS A 1 64 ? 34.478 -2.413 70.343 1.00 35.72 312 HIS D C 1
ATOM 464 O O . HIS A 1 64 ? 35.104 -1.824 71.226 1.00 35.05 312 HIS D O 1
ATOM 471 N N . ARG A 1 65 ? 33.219 -2.112 70.013 1.00 35.86 313 ARG D N 1
ATOM 472 C CA . ARG A 1 65 ? 32.591 -0.909 70.549 1.00 36.52 313 ARG D CA 1
ATOM 473 C C . ARG A 1 65 ? 32.530 -0.943 72.072 1.00 38.22 313 ARG D C 1
ATOM 474 O O . ARG A 1 65 ? 32.703 0.097 72.724 1.00 38.28 313 ARG D O 1
ATOM 482 N N . ASN A 1 66 ? 32.334 -2.127 72.661 1.00 38.56 314 ASN D N 1
ATOM 483 C CA . ASN A 1 66 ? 32.255 -2.196 74.116 1.00 41.41 314 ASN D CA 1
ATOM 484 C C . ASN A 1 66 ? 33.545 -1.745 74.779 1.00 44.11 314 ASN D C 1
ATOM 485 O O . ASN A 1 66 ? 33.496 -1.231 75.900 1.00 48.58 314 ASN D O 1
ATOM 490 N N . ASP A 1 67 ? 34.702 -1.894 74.124 1.00 39.50 315 ASP D N 1
ATOM 491 C CA . ASP A 1 67 ? 35.941 -1.456 74.768 1.00 37.13 315 ASP D CA 1
ATOM 492 C C . ASP A 1 67 ? 36.373 -0.039 74.429 1.00 38.50 315 ASP D C 1
ATOM 493 O O . ASP A 1 67 ? 37.447 0.357 74.885 1.00 35.44 315 ASP D O 1
ATOM 498 N N . TYR A 1 68 ? 35.575 0.744 73.689 1.00 39.26 316 TYR D N 1
ATOM 499 C CA . TYR A 1 68 ? 36.060 2.040 73.202 1.00 34.66 316 TYR D CA 1
ATOM 500 C C . TYR A 1 68 ? 36.493 2.939 74.358 1.00 33.45 316 TYR D C 1
ATOM 501 O O . TYR A 1 68 ? 37.651 3.368 74.421 1.00 34.97 316 TYR D O 1
ATOM 510 N N . LEU A 1 69 ? 35.594 3.167 75.321 1.00 35.74 317 LEU D N 1
ATOM 511 C CA . LEU A 1 69 ? 35.855 4.150 76.366 1.00 40.45 317 LEU D CA 1
ATOM 512 C C . LEU A 1 69 ? 37.078 3.752 77.173 1.00 39.11 317 LEU D C 1
ATOM 513 O O . LEU A 1 69 ? 37.887 4.598 77.562 1.00 43.84 317 LEU D O 1
ATOM 518 N N . ASN A 1 70 ? 37.209 2.462 77.449 1.00 32.57 318 ASN D N 1
ATOM 519 C CA . ASN A 1 70 ? 38.385 1.944 78.118 1.00 31.84 318 ASN D CA 1
ATOM 520 C C . ASN A 1 70 ? 39.666 2.193 77.318 1.00 32.41 318 ASN D C 1
ATOM 521 O O . ASN A 1 70 ? 40.633 2.762 77.838 1.00 31.30 318 ASN D O 1
ATOM 526 N N . ALA A 1 71 ? 39.683 1.778 76.037 1.00 21.99 319 ALA D N 1
ATOM 527 C CA . ALA A 1 71 ? 40.864 2.014 75.219 1.00 27.63 319 ALA D CA 1
ATOM 528 C C . ALA A 1 71 ? 41.153 3.490 75.094 1.00 26.71 319 ALA D C 1
ATOM 529 O O . ALA A 1 71 ? 42.313 3.901 75.179 1.00 30.04 319 ALA D O 1
ATOM 531 N N . LEU A 1 72 ? 40.115 4.307 74.977 1.00 25.60 320 LEU D N 1
ATOM 532 C CA . LEU A 1 72 ? 40.354 5.728 74.802 1.00 30.88 320 LEU D CA 1
ATOM 533 C C . LEU A 1 72 ? 41.142 6.291 75.985 1.00 31.07 320 LEU D C 1
ATOM 534 O O . LEU A 1 72 ? 42.162 6.961 75.800 1.00 34.81 320 LEU D O 1
ATOM 539 N N . GLU A 1 73 ? 40.768 5.921 77.204 1.00 32.88 321 GLU D N 1
ATOM 540 C CA . GLU A 1 73 ? 41.433 6.495 78.364 1.00 38.12 321 GLU D CA 1
ATOM 541 C C . GLU A 1 73 ? 42.849 5.979 78.542 1.00 34.20 321 GLU D C 1
ATOM 542 O O . GLU A 1 73 ? 43.733 6.743 78.942 1.00 29.18 321 GLU D O 1
ATOM 548 N N . ILE A 1 74 ? 43.092 4.702 78.257 1.00 28.32 322 ILE D N 1
ATOM 549 C CA . ILE A 1 74 ? 44.467 4.214 78.290 1.00 25.71 322 ILE D CA 1
ATOM 550 C C . ILE A 1 74 ? 45.313 4.933 77.241 1.00 30.49 322 ILE D C 1
ATOM 551 O O . ILE A 1 74 ? 46.466 5.329 77.504 1.00 31.17 322 ILE D O 1
ATOM 556 N N . LEU A 1 75 ? 44.758 5.096 76.028 1.00 27.46 323 LEU D N 1
ATOM 557 C CA . LEU A 1 75 ? 45.493 5.790 74.976 1.00 33.22 323 LEU D CA 1
ATOM 558 C C . LEU A 1 75 ? 45.734 7.245 75.347 1.00 33.66 323 LEU D C 1
ATOM 559 O O . LEU A 1 75 ? 46.838 7.760 75.150 1.00 37.27 323 LEU D O 1
ATOM 564 N N . LYS A 1 76 ? 44.732 7.906 75.936 1.00 29.38 324 LYS D N 1
ATOM 565 C CA . LYS A 1 76 ? 44.897 9.298 76.358 1.00 32.37 324 LYS D CA 1
ATOM 566 C C . LYS A 1 76 ? 46.008 9.411 77.410 1.00 34.21 324 LYS D C 1
ATOM 567 O O . LYS A 1 76 ? 46.841 10.326 77.353 1.00 38.30 324 LYS D O 1
ATOM 573 N N . GLN A 1 77 ? 46.062 8.452 78.359 1.00 30.82 325 GLN D N 1
ATOM 574 C CA . GLN A 1 77 ? 47.120 8.456 79.370 1.00 32.08 325 GLN D CA 1
ATOM 575 C C . GLN A 1 77 ? 48.478 8.159 78.760 1.00 33.20 325 GLN D C 1
ATOM 576 O O . GLN A 1 77 ? 49.489 8.750 79.160 1.00 31.76 325 GLN D O 1
ATOM 582 N N . THR A 1 78 ? 48.532 7.207 77.832 1.00 32.31 326 THR D N 1
ATOM 583 C CA . THR A 1 78 ? 49.767 6.994 77.091 1.00 31.44 326 THR D CA 1
ATOM 584 C C . THR A 1 78 ? 50.165 8.226 76.284 1.00 33.88 326 THR D C 1
ATOM 585 O O . THR A 1 78 ? 51.357 8.560 76.208 1.00 34.56 326 THR D O 1
ATOM 589 N N . ALA A 1 79 ? 49.191 8.914 75.667 1.00 31.63 327 ALA D N 1
ATOM 590 C CA . ALA A 1 79 ? 49.543 10.064 74.838 1.00 32.72 327 ALA D CA 1
ATOM 591 C C . ALA A 1 79 ? 50.279 11.117 75.646 1.00 31.59 327 ALA D C 1
ATOM 592 O O . ALA A 1 79 ? 51.321 11.625 75.211 1.00 32.59 327 ALA D O 1
ATOM 594 N N . ALA A 1 80 ? 49.810 11.371 76.875 1.00 33.44 328 ALA D N 1
ATOM 595 C CA . ALA A 1 80 ? 50.487 12.315 77.758 1.00 34.55 328 ALA D CA 1
ATOM 596 C C . ALA A 1 80 ? 51.836 11.779 78.214 1.00 37.92 328 ALA D C 1
ATOM 597 O O . ALA A 1 80 ? 52.819 12.520 78.225 1.00 44.83 328 ALA D O 1
ATOM 599 N N . ASN A 1 81 ? 51.935 10.478 78.484 1.00 36.20 329 ASN D N 1
ATOM 600 C CA . ASN A 1 81 ? 53.200 9.941 78.975 1.00 40.14 329 ASN D CA 1
ATOM 601 C C . ASN A 1 81 ? 54.321 10.067 77.947 1.00 39.47 329 ASN D C 1
ATOM 602 O O . ASN A 1 81 ? 55.447 10.428 78.308 1.00 43.41 329 ASN D O 1
ATOM 607 N N . ILE A 1 82 ? 54.057 9.743 76.674 1.00 35.39 330 ILE D N 1
ATOM 608 C CA . ILE A 1 82 ? 55.111 9.738 75.662 1.00 34.85 330 ILE D CA 1
ATOM 609 C C . ILE A 1 82 ? 55.205 11.041 74.872 1.00 36.80 330 ILE D C 1
ATOM 610 O O . ILE A 1 82 ? 55.974 11.107 73.902 1.00 42.08 330 ILE D O 1
ATOM 615 N N . GLY A 1 83 ? 54.515 12.075 75.288 1.00 35.38 331 GLY D N 1
ATOM 616 C CA . GLY A 1 83 ? 54.624 13.328 74.603 1.00 40.12 331 GLY D CA 1
ATOM 617 C C . GLY A 1 83 ? 53.958 13.501 73.265 1.00 47.20 331 GLY D C 1
ATOM 618 O O . GLY A 1 83 ? 54.274 14.409 72.542 1.00 55.82 331 GLY D O 1
ATOM 619 N N . ALA A 1 84 ? 53.023 12.638 72.950 1.00 42.93 332 ALA D N 1
ATOM 620 C CA . ALA A 1 84 ? 52.308 12.700 71.722 1.00 42.81 332 ALA D CA 1
ATOM 621 C C . ALA A 1 84 ? 51.441 13.903 71.748 1.00 43.49 332 ALA D C 1
ATOM 622 O O . ALA A 1 84 ? 51.196 14.459 72.769 1.00 48.57 332 ALA D O 1
ATOM 624 N N . ARG A 1 85 ? 51.021 14.340 70.591 1.00 46.30 333 ARG D N 1
ATOM 625 C CA . ARG A 1 85 ? 50.158 15.483 70.492 1.00 50.91 333 ARG D CA 1
ATOM 626 C C . ARG A 1 85 ? 48.735 15.326 71.056 1.00 49.86 333 ARG D C 1
ATOM 627 O O . ARG A 1 85 ? 48.261 16.193 71.731 1.00 52.73 333 ARG D O 1
ATOM 635 N N . GLU A 1 86 ? 48.053 14.238 70.765 1.00 48.33 334 GLU D N 1
ATOM 636 C CA . GLU A 1 86 ? 46.706 14.041 71.254 1.00 43.51 334 GLU D CA 1
ATOM 637 C C . GLU A 1 86 ? 46.243 12.639 71.026 1.00 39.17 334 GLU D C 1
ATOM 638 O O . GLU A 1 86 ? 46.834 11.921 70.284 1.00 38.52 334 GLU D O 1
ATOM 644 N N . ALA A 1 87 ? 45.168 12.267 71.681 1.00 36.42 335 ALA D N 1
ATOM 645 C CA . ALA A 1 87 ? 44.560 10.973 71.457 1.00 35.33 335 ALA D CA 1
ATOM 646 C C . ALA A 1 87 ? 43.098 11.251 71.159 1.00 34.95 335 ALA D C 1
ATOM 647 O O . ALA A 1 87 ? 42.471 12.041 71.871 1.00 31.12 335 ALA D O 1
ATOM 649 N N . ILE A 1 88 ? 42.583 10.681 70.064 1.00 38.15 336 ILE D N 1
ATOM 650 C CA . ILE A 1 88 ? 41.246 11.014 69.599 1.00 41.74 336 ILE D CA 1
ATOM 651 C C . ILE A 1 88 ? 40.545 9.721 69.269 1.00 45.06 336 ILE D C 1
ATOM 652 O O . ILE A 1 88 ? 41.178 8.741 68.877 1.00 49.57 336 ILE D O 1
ATOM 657 N N . GLY A 1 89 ? 39.225 9.729 69.413 1.00 44.86 337 GLY D N 1
ATOM 658 C CA . GLY A 1 89 ? 38.439 8.537 69.189 1.00 39.71 337 GLY D CA 1
ATOM 659 C C . GLY A 1 89 ? 37.179 8.877 68.432 1.00 42.93 337 GLY D C 1
ATOM 660 O O . GLY A 1 89 ? 36.726 10.021 68.417 1.00 49.14 337 GLY D O 1
ATOM 661 N N . ASP A 1 90 ? 36.631 7.846 67.799 1.00 40.94 338 ASP D N 1
ATOM 662 C CA . ASP A 1 90 ? 35.453 7.941 66.955 1.00 47.33 338 ASP D CA 1
ATOM 663 C C . ASP A 1 90 ? 34.705 6.625 67.026 1.00 44.59 338 ASP D C 1
ATOM 664 O O . ASP A 1 90 ? 35.304 5.551 66.957 1.00 42.45 338 ASP D O 1
ATOM 669 N N . THR A 1 91 ? 33.408 6.706 67.189 1.00 44.19 339 THR D N 1
ATOM 670 C CA . THR A 1 91 ? 32.589 5.521 67.251 1.00 43.80 339 THR D CA 1
ATOM 671 C C . THR A 1 91 ? 31.702 5.337 66.016 1.00 38.35 339 THR D C 1
ATOM 672 O O . THR A 1 91 ? 31.143 4.251 65.827 1.00 40.00 339 THR D O 1
ATOM 676 N N . ASN A 1 92 ? 31.630 6.332 65.132 1.00 43.34 340 ASN D N 1
ATOM 677 C CA . ASN A 1 92 ? 30.643 6.381 64.047 1.00 51.47 340 ASN D CA 1
ATOM 678 C C . ASN A 1 92 ? 31.264 5.979 62.704 1.00 43.29 340 ASN D C 1
ATOM 679 O O . ASN A 1 92 ? 31.248 6.730 61.734 1.00 44.06 340 ASN D O 1
ATOM 684 N N . ILE A 1 93 ? 31.821 4.762 62.671 1.00 34.06 341 ILE D N 1
ATOM 685 C CA . ILE A 1 93 ? 32.590 4.236 61.544 1.00 38.14 341 ILE D CA 1
ATOM 686 C C . ILE A 1 93 ? 32.162 2.813 61.225 1.00 35.92 341 ILE D C 1
ATOM 687 O O . ILE A 1 93 ? 31.611 2.093 62.057 1.00 36.70 341 ILE D O 1
ATOM 692 N N . ALA A 1 94 ? 32.488 2.396 60.015 1.00 40.09 342 ALA D N 1
ATOM 693 C CA . ALA A 1 94 ? 32.291 1.027 59.577 1.00 36.79 342 ALA D CA 1
ATOM 694 C C . ALA A 1 94 ? 33.502 0.573 58.773 1.00 34.75 342 ALA D C 1
ATOM 695 O O . ALA A 1 94 ? 34.161 1.360 58.085 1.00 33.61 342 ALA D O 1
ATOM 697 N N . LYS A 1 95 ? 33.796 -0.708 58.869 1.00 31.59 343 LYS D N 1
ATOM 698 C CA . LYS A 1 95 ? 34.863 -1.311 58.094 1.00 30.35 343 LYS D CA 1
ATOM 699 C C . LYS A 1 95 ? 34.214 -2.170 57.032 1.00 34.55 343 LYS D C 1
ATOM 700 O O . LYS A 1 95 ? 33.439 -3.067 57.360 1.00 34.92 343 LYS D O 1
ATOM 706 N N . VAL A 1 96 ? 34.533 -1.905 55.773 1.00 35.17 344 VAL D N 1
ATOM 707 C CA . VAL A 1 96 ? 34.035 -2.715 54.674 1.00 39.62 344 VAL D CA 1
ATOM 708 C C . VAL A 1 96 ? 35.219 -3.203 53.851 1.00 36.40 344 VAL D C 1
ATOM 709 O O . VAL A 1 96 ? 36.196 -2.475 53.646 1.00 33.24 344 VAL D O 1
ATOM 713 N N . SER A 1 97 ? 35.153 -4.460 53.431 1.00 36.68 345 SER D N 1
ATOM 714 C CA . SER A 1 97 ? 36.271 -5.114 52.781 1.00 40.61 345 SER D CA 1
ATOM 715 C C . SER A 1 97 ? 35.830 -5.870 51.535 1.00 37.39 345 SER D C 1
ATOM 716 O O . SER A 1 97 ? 34.738 -6.434 51.478 1.00 33.69 345 SER D O 1
ATOM 719 N N . ILE A 1 98 ? 36.736 -5.919 50.555 1.00 36.28 346 ILE D N 1
ATOM 720 C CA . ILE A 1 98 ? 36.649 -6.836 49.424 1.00 30.84 346 ILE D CA 1
ATOM 721 C C . ILE A 1 98 ? 37.553 -8.020 49.730 1.00 39.14 346 ILE D C 1
ATOM 722 O O . ILE A 1 98 ? 38.756 -7.840 49.956 1.00 38.80 346 ILE D O 1
ATOM 727 N N . VAL A 1 99 ? 36.984 -9.206 49.702 1.00 44.99 347 VAL D N 1
ATOM 728 C CA . VAL A 1 99 ? 37.707 -10.417 49.993 1.00 50.40 347 VAL D CA 1
ATOM 729 C C . VAL A 1 99 ? 37.893 -11.295 48.792 1.00 57.48 347 VAL D C 1
ATOM 730 O O . VAL A 1 99 ? 37.210 -11.156 47.811 1.00 55.88 347 VAL D O 1
ATOM 734 N N . GLY A 1 100 ? 38.843 -12.208 48.907 1.00 62.53 348 GLY D N 1
ATOM 735 C CA . GLY A 1 100 ? 39.197 -13.123 47.847 1.00 62.43 348 GLY D CA 1
ATOM 736 C C . GLY A 1 100 ? 39.737 -12.432 46.633 1.00 60.09 348 GLY D C 1
ATOM 737 O O . GLY A 1 100 ? 39.440 -12.778 45.522 1.00 62.40 348 GLY D O 1
ATOM 738 N N . VAL A 1 101 ? 40.527 -11.425 46.899 1.00 54.07 349 VAL D N 1
ATOM 739 C CA . VAL A 1 101 ? 41.091 -10.578 45.906 1.00 57.24 349 VAL D CA 1
ATOM 740 C C . VAL A 1 101 ? 42.061 -11.128 44.882 1.00 62.08 349 VAL D C 1
ATOM 741 O O . VAL A 1 101 ? 41.941 -10.806 43.719 1.00 60.07 349 VAL D O 1
ATOM 745 N N . GLY A 1 102 ? 43.013 -11.937 45.291 1.00 65.84 350 GLY D N 1
ATOM 746 C CA . GLY A 1 102 ? 43.996 -12.431 44.346 1.00 69.72 350 GLY D CA 1
ATOM 747 C C . GLY A 1 102 ? 45.176 -11.508 44.512 1.00 71.09 350 GLY D C 1
ATOM 748 O O . GLY A 1 102 ? 45.069 -10.310 44.341 1.00 61.56 350 GLY D O 1
ATOM 749 N N . MET A 1 103 ? 46.313 -12.094 44.820 1.00 77.95 351 MET D N 1
ATOM 750 C CA . MET A 1 103 ? 47.523 -11.370 45.130 1.00 81.71 351 MET D CA 1
ATOM 751 C C . MET A 1 103 ? 48.128 -10.451 44.110 1.00 71.57 351 MET D C 1
ATOM 752 O O . MET A 1 103 ? 48.658 -9.416 44.460 1.00 68.83 351 MET D O 1
ATOM 757 N N . ARG A 1 104 ? 48.086 -10.848 42.858 1.00 65.81 352 ARG D N 1
ATOM 758 C CA . ARG A 1 104 ? 48.636 -10.064 41.776 1.00 61.70 352 ARG D CA 1
ATOM 759 C C . ARG A 1 104 ? 47.686 -8.971 41.346 1.00 57.76 352 ARG D C 1
ATOM 760 O O . ARG A 1 104 ? 48.033 -8.090 40.611 1.00 58.57 352 ARG D O 1
ATOM 768 N N . SER A 1 105 ? 46.463 -9.037 41.809 1.00 53.83 353 SER D N 1
ATOM 769 C CA . SER A 1 105 ? 45.465 -8.081 41.393 1.00 50.94 353 SER D CA 1
ATOM 770 C C . SER A 1 105 ? 45.089 -6.968 42.347 1.00 47.35 353 SER D C 1
ATOM 771 O O . SER A 1 105 ? 44.049 -6.390 42.196 1.00 41.72 353 SER D O 1
ATOM 774 N N . HIS A 1 106 ? 45.916 -6.675 43.338 1.00 45.78 354 HIS D N 1
ATOM 775 C CA . HIS A 1 106 ? 45.513 -5.650 44.316 1.00 42.03 354 HIS D CA 1
ATOM 776 C C . HIS A 1 106 ? 45.292 -4.292 43.681 1.00 38.73 354 HIS D C 1
ATOM 777 O O . HIS A 1 106 ? 44.450 -3.514 44.138 1.00 32.76 354 HIS D O 1
ATOM 784 N N . ALA A 1 107 ? 46.020 -3.991 42.616 1.00 38.53 355 ALA D N 1
ATOM 785 C CA . ALA A 1 107 ? 45.922 -2.655 42.051 1.00 38.26 355 ALA D CA 1
ATOM 786 C C . ALA A 1 107 ? 44.637 -2.507 41.260 1.00 33.81 355 ALA D C 1
ATOM 787 O O . ALA A 1 107 ? 44.004 -1.444 41.287 1.00 29.07 355 ALA D O 1
ATOM 789 N N . GLY A 1 108 ? 44.191 -3.581 40.641 1.00 33.96 356 GLY D N 1
ATOM 790 C CA . GLY A 1 108 ? 42.937 -3.545 39.927 1.00 37.61 356 GLY D CA 1
ATOM 791 C C . GLY A 1 108 ? 41.731 -3.422 40.824 1.00 39.66 356 GLY D C 1
ATOM 792 O O . GLY A 1 108 ? 40.982 -2.453 40.697 1.00 35.36 356 GLY D O 1
ATOM 793 N N . VAL A 1 109 ? 41.555 -4.358 41.766 1.00 43.27 357 VAL D N 1
ATOM 794 C CA . VAL A 1 109 ? 40.337 -4.352 42.577 1.00 36.03 357 VAL D CA 1
ATOM 795 C C . VAL A 1 109 ? 40.294 -3.111 43.459 1.00 31.24 357 VAL D C 1
ATOM 796 O O . VAL A 1 109 ? 39.252 -2.459 43.573 1.00 27.57 357 VAL D O 1
ATOM 800 N N . ALA A 1 110 ? 41.437 -2.678 43.983 1.00 34.36 358 ALA D N 1
ATOM 801 C CA . ALA A 1 110 ? 41.420 -1.488 44.816 1.00 33.59 358 ALA D CA 1
ATOM 802 C C . ALA A 1 110 ? 41.063 -0.261 43.997 1.00 38.68 358 ALA D C 1
ATOM 803 O O . ALA A 1 110 ? 40.350 0.627 44.486 1.00 39.90 358 ALA D O 1
ATOM 805 N N . SER A 1 111 ? 41.568 -0.175 42.753 1.00 37.85 359 SER D N 1
ATOM 806 C CA . SER A 1 111 ? 41.145 0.916 41.876 1.00 41.10 359 SER D CA 1
ATOM 807 C C . SER A 1 111 ? 39.634 0.928 41.693 1.00 42.33 359 SER D C 1
ATOM 808 O O . SER A 1 111 ? 38.999 1.972 41.866 1.00 38.83 359 SER D O 1
ATOM 811 N N . ARG A 1 112 ? 39.031 -0.233 41.416 1.00 40.23 360 ARG D N 1
ATOM 812 C CA . ARG A 1 112 ? 37.584 -0.285 41.228 1.00 37.78 360 ARG D CA 1
ATOM 813 C C . ARG A 1 112 ? 36.846 0.080 42.514 1.00 39.55 360 ARG D C 1
ATOM 814 O O . ARG A 1 112 ? 35.911 0.882 42.490 1.00 37.44 360 ARG D O 1
ATOM 822 N N . MET A 1 113 ? 37.327 -0.391 43.666 1.00 38.42 361 MET D N 1
ATOM 823 C CA . MET A 1 113 ? 36.609 -0.111 44.910 1.00 34.14 361 MET D CA 1
ATOM 824 C C . MET A 1 113 ? 36.609 1.375 45.226 1.00 32.72 361 MET D C 1
ATOM 825 O O . MET A 1 113 ? 35.568 1.957 45.556 1.00 29.51 361 MET D O 1
ATOM 830 N N . PHE A 1 114 ? 37.762 2.020 45.080 1.00 36.51 362 PHE D N 1
ATOM 831 C CA . PHE A 1 114 ? 37.833 3.443 45.358 1.00 35.86 362 PHE D CA 1
ATOM 832 C C . PHE A 1 114 ? 36.965 4.206 44.376 1.00 37.84 362 PHE D C 1
ATOM 833 O O . PHE A 1 114 ? 36.383 5.241 44.730 1.00 32.60 362 PHE D O 1
ATOM 841 N N . GLU A 1 115 ? 36.893 3.727 43.149 1.00 37.32 363 GLU D N 1
ATOM 842 C CA . GLU A 1 115 ? 36.067 4.330 42.132 1.00 33.70 363 GLU D CA 1
ATOM 843 C C . GLU A 1 115 ? 34.584 4.234 42.458 1.00 34.21 363 GLU D C 1
ATOM 844 O O . GLU A 1 115 ? 33.864 5.157 42.293 1.00 32.58 363 GLU D O 1
ATOM 850 N N . ALA A 1 116 ? 34.166 3.083 42.920 1.00 35.02 364 ALA D N 1
ATOM 851 C CA . ALA A 1 116 ? 32.797 2.860 43.256 1.00 39.22 364 ALA D CA 1
ATOM 852 C C . ALA A 1 116 ? 32.340 3.731 44.406 1.00 38.47 364 ALA D C 1
ATOM 853 O O . ALA A 1 116 ? 31.250 4.225 44.418 1.00 42.14 364 ALA D O 1
ATOM 855 N N . LEU A 1 117 ? 33.196 3.893 45.383 1.00 37.12 365 LEU D N 1
ATOM 856 C CA . LEU A 1 117 ? 32.891 4.719 46.517 1.00 41.36 365 LEU D CA 1
ATOM 857 C C . LEU A 1 117 ? 32.805 6.162 46.136 1.00 39.69 365 LEU D C 1
ATOM 858 O O . LEU A 1 117 ? 32.008 6.887 46.634 1.00 40.87 365 LEU D O 1
ATOM 863 N N . ALA A 1 118 ? 33.678 6.555 45.249 1.00 37.75 366 ALA D N 1
ATOM 864 C CA . ALA A 1 118 ? 33.746 7.905 44.766 1.00 39.42 366 ALA D CA 1
ATOM 865 C C . ALA A 1 118 ? 32.538 8.352 43.969 1.00 40.69 366 ALA D C 1
ATOM 866 O O . ALA A 1 118 ? 32.256 9.503 43.939 1.00 39.00 366 ALA D O 1
ATOM 868 N N . LYS A 1 119 ? 31.865 7.442 43.293 1.00 43.35 367 LYS D N 1
ATOM 869 C CA . LYS A 1 119 ? 30.698 7.815 42.526 1.00 52.32 367 LYS D CA 1
ATOM 870 C C . LYS A 1 119 ? 29.611 8.320 43.427 1.00 48.95 367 LYS D C 1
ATOM 871 O O . LYS A 1 119 ? 28.948 9.262 43.111 1.00 44.50 367 LYS D O 1
ATOM 877 N N . GLU A 1 120 ? 29.453 7.676 44.566 1.00 55.26 368 GLU D N 1
ATOM 878 C CA . GLU A 1 120 ? 28.548 8.119 45.599 1.00 61.52 368 GLU D CA 1
ATOM 879 C C . GLU A 1 120 ? 29.546 9.022 46.207 1.00 63.37 368 GLU D C 1
ATOM 880 O O . GLU A 1 120 ? 30.671 8.901 45.836 1.00 69.32 368 GLU D O 1
ATOM 886 N N . SER A 1 121 ? 29.201 9.924 47.101 1.00 57.99 369 SER D N 1
ATOM 887 C CA . SER A 1 121 ? 30.232 10.796 47.660 1.00 54.64 369 SER D CA 1
ATOM 888 C C . SER A 1 121 ? 30.816 10.286 48.954 1.00 52.67 369 SER D C 1
ATOM 889 O O . SER A 1 121 ? 31.016 11.031 49.862 1.00 57.73 369 SER D O 1
ATOM 892 N N . ILE A 1 122 ? 31.099 9.010 49.031 1.00 45.91 370 ILE D N 1
ATOM 893 C CA . ILE A 1 122 ? 31.618 8.427 50.265 1.00 38.33 370 ILE D CA 1
ATOM 894 C C . ILE A 1 122 ? 33.119 8.648 50.352 1.00 37.78 370 ILE D C 1
ATOM 895 O O . ILE A 1 122 ? 33.886 8.062 49.583 1.00 33.46 370 ILE D O 1
ATOM 900 N N . ASN A 1 123 ? 33.533 9.444 51.329 1.00 39.43 371 ASN D N 1
ATOM 901 C CA . ASN A 1 123 ? 34.929 9.709 51.619 1.00 45.21 371 ASN D CA 1
ATOM 902 C C . ASN A 1 123 ? 35.550 8.560 52.400 1.00 40.28 371 ASN D C 1
ATOM 903 O O . ASN A 1 123 ? 34.995 8.110 53.405 1.00 32.34 371 ASN D O 1
ATOM 908 N N . ILE A 1 124 ? 36.715 8.108 51.939 1.00 38.90 372 ILE D N 1
ATOM 909 C CA . ILE A 1 124 ? 37.471 7.044 52.586 1.00 37.07 372 ILE D CA 1
ATOM 910 C C . ILE A 1 124 ? 38.412 7.665 53.609 1.00 33.87 372 ILE D C 1
ATOM 911 O O . ILE A 1 124 ? 39.255 8.497 53.252 1.00 33.73 372 ILE D O 1
ATOM 916 N N . GLN A 1 125 ? 38.309 7.227 54.871 1.00 34.29 373 GLN D N 1
ATOM 917 C CA . GLN A 1 125 ? 39.210 7.732 55.902 1.00 29.69 373 GLN D CA 1
ATOM 918 C C . GLN A 1 125 ? 40.417 6.849 56.115 1.00 25.75 373 GLN D C 1
ATOM 919 O O . GLN A 1 125 ? 41.507 7.376 56.349 1.00 29.68 373 GLN D O 1
ATOM 925 N N . MET A 1 126 ? 40.284 5.536 55.990 1.00 23.66 374 MET D N 1
ATOM 926 C CA . MET A 1 126 ? 41.437 4.668 56.187 1.00 27.39 374 MET D CA 1
ATOM 927 C C . MET A 1 126 ? 41.446 3.556 55.151 1.00 32.20 374 MET D C 1
ATOM 928 O O . MET A 1 126 ? 40.391 3.060 54.726 1.00 31.51 374 MET D O 1
ATOM 933 N N . ILE A 1 127 ? 42.665 3.131 54.808 1.00 30.21 375 ILE D N 1
ATOM 934 C CA . ILE A 1 127 ? 42.878 2.046 53.865 1.00 33.48 375 ILE D CA 1
ATOM 935 C C . ILE A 1 127 ? 43.898 1.081 54.417 1.00 36.90 375 ILE D C 1
ATOM 936 O O . ILE A 1 127 ? 45.005 1.485 54.775 1.00 42.57 375 ILE D O 1
ATOM 941 N N . SER A 1 128 ? 43.571 -0.199 54.405 1.00 36.98 376 SER D N 1
ATOM 942 C CA . SER A 1 128 ? 44.559 -1.199 54.770 1.00 41.76 376 SER D CA 1
ATOM 943 C C . SER A 1 128 ? 44.470 -2.394 53.830 1.00 36.11 376 SER D C 1
ATOM 944 O O . SER A 1 128 ? 43.420 -2.687 53.253 1.00 33.50 376 SER D O 1
ATOM 947 N N . THR A 1 129 ? 45.563 -3.142 53.748 1.00 33.55 377 THR D N 1
ATOM 948 C CA . THR A 1 129 ? 45.642 -4.187 52.755 1.00 34.86 377 THR D CA 1
ATOM 949 C C . THR A 1 129 ? 46.196 -5.459 53.382 1.00 33.77 377 THR D C 1
ATOM 950 O O . THR A 1 129 ? 46.934 -5.437 54.365 1.00 38.55 377 THR D O 1
ATOM 954 N N . SER A 1 130 ? 45.855 -6.569 52.757 1.00 34.98 378 SER D N 1
ATOM 955 C CA . SER A 1 130 ? 46.381 -7.871 53.095 1.00 39.45 378 SER D CA 1
ATOM 956 C C . SER A 1 130 ? 46.496 -8.629 51.775 1.00 39.46 378 SER D C 1
ATOM 957 O O . SER A 1 130 ? 46.131 -8.112 50.727 1.00 38.47 378 SER D O 1
ATOM 960 N N . GLU A 1 131 ? 47.052 -9.839 51.808 1.00 39.27 379 GLU D N 1
ATOM 961 C CA . GLU A 1 131 ? 47.269 -10.561 50.553 1.00 38.15 379 GLU D CA 1
ATOM 962 C C . GLU A 1 131 ? 45.972 -10.801 49.792 1.00 40.24 379 GLU D C 1
ATOM 963 O O . GLU A 1 131 ? 45.981 -10.848 48.556 1.00 42.05 379 GLU D O 1
ATOM 969 N N . ILE A 1 132 ? 44.862 -11.022 50.507 1.00 40.02 380 ILE D N 1
ATOM 970 C CA . ILE A 1 132 ? 43.609 -11.454 49.906 1.00 36.24 380 ILE D CA 1
ATOM 971 C C . ILE A 1 132 ? 42.443 -10.505 50.191 1.00 37.07 380 ILE D C 1
ATOM 972 O O . ILE A 1 132 ? 41.296 -10.844 49.887 1.00 37.30 380 ILE D O 1
ATOM 977 N N . LYS A 1 133 ? 42.717 -9.300 50.710 1.00 34.44 381 LYS D N 1
ATOM 978 C CA . LYS A 1 133 ? 41.699 -8.363 51.182 1.00 35.91 381 LYS D CA 1
ATOM 979 C C . LYS A 1 133 ? 42.143 -6.945 50.884 1.00 33.54 381 LYS D C 1
ATOM 980 O O . LYS A 1 133 ? 43.321 -6.622 51.002 1.00 36.09 381 LYS D O 1
ATOM 986 N N . VAL A 1 134 ? 41.198 -6.089 50.530 1.00 31.28 382 VAL D N 1
ATOM 987 C CA . VAL A 1 134 ? 41.417 -4.658 50.589 1.00 30.24 382 VAL D CA 1
ATOM 988 C C . VAL A 1 134 ? 40.323 -4.124 51.508 1.00 33.20 382 VAL D C 1
ATOM 989 O O . VAL A 1 134 ? 39.151 -4.484 51.338 1.00 32.90 382 VAL D O 1
ATOM 993 N N . SER A 1 135 ? 40.702 -3.342 52.530 1.00 29.75 383 SER D N 1
ATOM 994 C CA . SER A 1 135 ? 39.759 -2.889 53.551 1.00 34.39 383 SER D CA 1
ATOM 995 C C . SER A 1 135 ? 39.655 -1.372 53.607 1.00 35.16 383 SER D C 1
ATOM 996 O O . SER A 1 135 ? 40.658 -0.664 53.462 1.00 31.60 383 SER D O 1
ATOM 999 N N . VAL A 1 136 ? 38.440 -0.875 53.857 1.00 34.36 384 VAL D N 1
ATOM 1000 C CA . VAL A 1 136 ? 38.188 0.558 53.891 1.00 36.13 384 VAL D CA 1
ATOM 1001 C C . VAL A 1 136 ? 37.448 0.920 55.182 1.00 35.24 384 VAL D C 1
ATOM 1002 O O . VAL A 1 136 ? 36.648 0.135 55.699 1.00 33.18 384 VAL D O 1
ATOM 1006 N N . VAL A 1 137 ? 37.704 2.117 55.690 1.00 26.80 385 VAL D N 1
ATOM 1007 C CA . VAL A 1 137 ? 37.010 2.644 56.841 1.00 22.90 385 VAL D CA 1
ATOM 1008 C C . VAL A 1 137 ? 36.292 3.895 56.386 1.00 28.69 385 VAL D C 1
ATOM 1009 O O . VAL A 1 137 ? 36.878 4.770 55.815 1.00 28.87 385 VAL D O 1
ATOM 1013 N N . ILE A 1 138 ? 35.012 3.950 56.672 1.00 27.89 386 ILE D N 1
ATOM 1014 C CA . ILE A 1 138 ? 34.143 5.032 56.310 1.00 32.60 386 ILE D CA 1
ATOM 1015 C C . ILE A 1 138 ? 33.219 5.394 57.459 1.00 42.41 386 ILE D C 1
ATOM 1016 O O . ILE A 1 138 ? 33.077 4.666 58.386 1.00 43.60 386 ILE D O 1
ATOM 1021 N N . GLU A 1 139 ? 32.568 6.533 57.335 1.00 49.04 387 GLU D N 1
ATOM 1022 C CA . GLU A 1 139 ? 31.596 6.938 58.310 1.00 52.55 387 GLU D CA 1
ATOM 1023 C C . GLU A 1 139 ? 30.516 5.888 58.274 1.00 54.49 387 GLU D C 1
ATOM 1024 O O . GLU A 1 139 ? 30.138 5.398 57.243 1.00 59.63 387 GLU D O 1
ATOM 1030 N N . GLU A 1 140 ? 30.011 5.549 59.428 1.00 54.48 388 GLU D N 1
ATOM 1031 C CA . GLU A 1 140 ? 29.019 4.500 59.576 1.00 56.60 388 GLU D CA 1
ATOM 1032 C C . GLU A 1 140 ? 27.704 4.677 58.849 1.00 54.73 388 GLU D C 1
ATOM 1033 O O . GLU A 1 140 ? 27.115 3.713 58.413 1.00 54.61 388 GLU D O 1
ATOM 1039 N N . LYS A 1 141 ? 27.224 5.899 58.752 1.00 49.83 389 LYS D N 1
ATOM 1040 C CA . LYS A 1 141 ? 25.948 6.134 58.119 1.00 45.45 389 LYS D CA 1
ATOM 1041 C C . LYS A 1 141 ? 25.875 5.770 56.641 1.00 47.36 389 LYS D C 1
ATOM 1042 O O . LYS A 1 141 ? 24.820 5.565 56.128 1.00 51.62 389 LYS D O 1
ATOM 1048 N N . TYR A 1 142 ? 27.001 5.711 55.968 1.00 43.52 390 TYR D N 1
ATOM 1049 C CA . TYR A 1 142 ? 27.040 5.417 54.564 1.00 46.56 390 TYR D CA 1
ATOM 1050 C C . TYR A 1 142 ? 27.209 3.959 54.217 1.00 36.98 390 TYR D C 1
ATOM 1051 O O . TYR A 1 142 ? 27.384 3.623 53.093 1.00 38.26 390 TYR D O 1
ATOM 1060 N N . LEU A 1 143 ? 27.165 3.102 55.190 1.00 28.33 391 LEU D N 1
ATOM 1061 C CA . LEU A 1 143 ? 27.493 1.695 55.003 1.00 31.93 391 LEU D CA 1
ATOM 1062 C C . LEU A 1 143 ? 26.660 1.050 53.905 1.00 40.48 391 LEU D C 1
ATOM 1063 O O . LEU A 1 143 ? 27.190 0.452 52.964 1.00 41.79 391 LEU D O 1
ATOM 1068 N N . GLU A 1 144 ? 25.343 1.197 54.009 1.00 46.37 392 GLU D N 1
ATOM 1069 C CA . GLU A 1 144 ? 24.401 0.551 53.109 1.00 50.79 392 GLU D CA 1
ATOM 1070 C C . GLU A 1 144 ? 24.623 1.027 51.681 1.00 47.23 392 GLU D C 1
ATOM 1071 O O . GLU A 1 144 ? 24.627 0.234 50.732 1.00 45.83 392 GLU D O 1
ATOM 1077 N N . LEU A 1 145 ? 24.801 2.329 51.512 1.00 43.18 393 LEU D N 1
ATOM 1078 C CA . LEU A 1 145 ? 25.104 2.840 50.192 1.00 42.32 393 LEU D CA 1
ATOM 1079 C C . LEU A 1 145 ? 26.434 2.269 49.686 1.00 44.23 393 LEU D C 1
ATOM 1080 O O . LEU A 1 145 ? 26.544 1.869 48.515 1.00 35.93 393 LEU D O 1
ATOM 1085 N N . ALA A 1 146 ? 27.442 2.181 50.571 1.00 42.65 394 ALA D N 1
ATOM 1086 C CA . ALA A 1 146 ? 28.747 1.666 50.166 1.00 41.42 394 ALA D CA 1
ATOM 1087 C C . ALA A 1 146 ? 28.672 0.191 49.777 1.00 40.79 394 ALA D C 1
ATOM 1088 O O . ALA A 1 146 ? 29.292 -0.236 48.795 1.00 44.14 394 ALA D O 1
ATOM 1090 N N . VAL A 1 147 ? 27.973 -0.621 50.566 1.00 35.14 395 VAL D N 1
ATOM 1091 C CA . VAL A 1 147 ? 27.844 -2.027 50.207 1.00 38.82 395 VAL D CA 1
ATOM 1092 C C . VAL A 1 147 ? 27.090 -2.186 48.877 1.00 42.06 395 VAL D C 1
ATOM 1093 O O . VAL A 1 147 ? 27.474 -3.003 48.024 1.00 37.19 395 VAL D O 1
ATOM 1097 N N . ARG A 1 148 ? 25.998 -1.426 48.684 1.00 45.74 396 ARG D N 1
ATOM 1098 C CA . ARG A 1 148 ? 25.251 -1.522 47.430 1.00 47.83 396 ARG D CA 1
ATOM 1099 C C . ARG A 1 148 ? 26.113 -1.097 46.259 1.00 44.33 396 ARG D C 1
ATOM 1100 O O . ARG A 1 148 ? 26.100 -1.747 45.212 1.00 44.69 396 ARG D O 1
ATOM 1108 N N . ALA A 1 149 ? 26.882 -0.017 46.423 1.00 42.78 397 ALA D N 1
ATOM 1109 C CA . ALA A 1 149 ? 27.800 0.396 45.366 1.00 47.00 397 ALA D CA 1
ATOM 1110 C C . ALA A 1 149 ? 28.803 -0.708 45.042 1.00 48.13 397 ALA D C 1
ATOM 1111 O O . ALA A 1 149 ? 29.044 -1.012 43.866 1.00 56.72 397 ALA D O 1
ATOM 1113 N N . LEU A 1 150 ? 29.384 -1.335 46.070 1.00 44.30 398 LEU D N 1
ATOM 1114 C CA . LEU A 1 150 ? 30.357 -2.399 45.835 1.00 44.34 398 LEU D CA 1
ATOM 1115 C C . LEU A 1 150 ? 29.734 -3.615 45.168 1.00 45.27 398 LEU D C 1
ATOM 1116 O O . LEU A 1 150 ? 30.382 -4.257 44.331 1.00 45.49 398 LEU D O 1
ATOM 1121 N N . HIS A 1 151 ? 28.497 -3.965 45.530 1.00 46.09 399 HIS D N 1
ATOM 1122 C CA . HIS A 1 151 ? 27.852 -5.104 44.879 1.00 46.05 399 HIS D CA 1
ATOM 1123 C C . HIS A 1 151 ? 27.618 -4.823 43.398 1.00 47.61 399 HIS D C 1
ATOM 1124 O O . HIS A 1 151 ? 27.857 -5.694 42.549 1.00 45.26 399 HIS D O 1
ATOM 1131 N N . THR A 1 152 ? 27.259 -3.584 43.055 1.00 45.60 400 THR D N 1
ATOM 1132 C CA . THR A 1 152 ? 27.135 -3.257 41.645 1.00 44.92 400 THR D CA 1
ATOM 1133 C C . THR A 1 152 ? 28.500 -3.243 40.971 1.00 45.71 400 THR D C 1
ATOM 1134 O O . THR A 1 152 ? 28.672 -3.829 39.895 1.00 44.83 400 THR D O 1
ATOM 1138 N N . ALA A 1 153 ? 29.501 -2.656 41.623 1.00 44.06 401 ALA D N 1
ATOM 1139 C CA . ALA A 1 153 ? 30.798 -2.508 40.974 1.00 39.46 401 ALA D CA 1
ATOM 1140 C C . ALA A 1 153 ? 31.489 -3.843 40.669 1.00 40.40 401 ALA D C 1
ATOM 1141 O O . ALA A 1 153 ? 32.235 -3.901 39.696 1.00 42.45 401 ALA D O 1
ATOM 1143 N N . PHE A 1 154 ? 31.284 -4.850 41.474 1.00 46.27 402 PHE D N 1
ATOM 1144 C CA . PHE A 1 154 ? 31.983 -6.082 41.278 1.00 58.12 402 PHE D CA 1
ATOM 1145 C C . PHE A 1 154 ? 31.127 -7.285 40.950 1.00 82.70 402 PHE D C 1
ATOM 1146 O O . PHE A 1 154 ? 29.914 -7.262 40.992 1.00 79.35 402 PHE D O 1
ATOM 1154 N N . GLU A 1 155 ? 31.804 -8.334 40.539 1.00 103.45 403 GLU D N 1
ATOM 1155 C CA . GLU A 1 155 ? 31.125 -9.559 40.286 1.00 122.82 403 GLU D CA 1
ATOM 1156 C C . GLU A 1 155 ? 31.527 -10.568 41.348 1.00 127.07 403 GLU D C 1
ATOM 1157 O O . GLU A 1 155 ? 32.694 -10.885 41.521 1.00 124.58 403 GLU D O 1
ATOM 1163 N N . LEU A 1 156 ? 30.529 -11.062 42.065 1.00 126.45 404 LEU D N 1
ATOM 1164 C CA . LEU A 1 156 ? 30.762 -12.049 43.074 1.00 113.01 404 LEU D CA 1
ATOM 1165 C C . LEU A 1 156 ? 31.120 -13.338 42.384 1.00 112.26 404 LEU D C 1
ATOM 1166 O O . LEU A 1 156 ? 30.631 -13.654 41.316 1.00 113.72 404 LEU D O 1
ATOM 1171 N N . ASP A 1 157 ? 31.979 -14.101 43.008 1.00 110.97 405 ASP D N 1
ATOM 1172 C CA . ASP A 1 157 ? 32.370 -15.357 42.429 1.00 109.24 405 ASP D CA 1
ATOM 1173 C C . ASP A 1 157 ? 31.280 -16.307 42.857 1.00 110.09 405 ASP D C 1
ATOM 1174 O O . ASP A 1 157 ? 30.651 -16.090 43.890 1.00 111.23 405 ASP D O 1
ATOM 1179 N N . GLU B 1 2 ? 30.477 -71.289 7.775 1.00 92.36 250 GLU B N 1
ATOM 1180 C CA . GLU B 1 2 ? 30.459 -70.209 6.809 1.00 94.54 250 GLU B CA 1
ATOM 1181 C C . GLU B 1 2 ? 31.205 -69.012 7.344 1.00 96.51 250 GLU B C 1
ATOM 1182 O O . GLU B 1 2 ? 30.934 -67.889 6.973 1.00 96.66 250 GLU B O 1
ATOM 1184 N N . GLN B 1 3 ? 32.133 -69.253 8.241 1.00 99.04 251 GLN B N 1
ATOM 1185 C CA . GLN B 1 3 ? 32.875 -68.161 8.817 1.00 103.46 251 GLN B CA 1
ATOM 1186 C C . GLN B 1 3 ? 33.765 -67.399 7.836 1.00 105.60 251 GLN B C 1
ATOM 1187 O O . GLN B 1 3 ? 33.829 -66.185 7.899 1.00 107.00 251 GLN B O 1
ATOM 1189 N N . PRO B 1 4 ? 34.457 -68.152 6.903 1.00 104.92 252 PRO B N 1
ATOM 1190 C CA . PRO B 1 4 ? 35.336 -67.365 6.016 1.00 101.69 252 PRO B CA 1
ATOM 1191 C C . PRO B 1 4 ? 34.688 -66.310 5.120 1.00 96.58 252 PRO B C 1
ATOM 1192 O O . PRO B 1 4 ? 33.599 -66.488 4.592 1.00 98.53 252 PRO B O 1
ATOM 1196 N N . ILE B 1 5 ? 35.391 -65.197 4.955 1.00 87.14 253 ILE B N 1
ATOM 1197 C CA . ILE B 1 5 ? 34.902 -64.119 4.123 1.00 78.95 253 ILE B CA 1
ATOM 1198 C C . ILE B 1 5 ? 35.561 -64.191 2.774 1.00 75.46 253 ILE B C 1
ATOM 1199 O O . ILE B 1 5 ? 36.755 -64.380 2.661 1.00 77.17 253 ILE B O 1
ATOM 1204 N N . ILE B 1 6 ? 34.747 -64.008 1.756 1.00 68.62 254 ILE B N 1
ATOM 1205 C CA . ILE B 1 6 ? 35.223 -63.983 0.409 1.00 60.88 254 ILE B CA 1
ATOM 1206 C C . ILE B 1 6 ? 34.402 -62.966 -0.331 1.00 59.31 254 ILE B C 1
ATOM 1207 O O . ILE B 1 6 ? 33.384 -62.556 0.142 1.00 62.21 254 ILE B O 1
ATOM 1212 N N . SER B 1 7 ? 34.852 -62.540 -1.489 1.00 54.33 255 SER B N 1
ATOM 1213 C CA . SER B 1 7 ? 34.075 -61.599 -2.274 1.00 54.13 255 SER B CA 1
ATOM 1214 C C . SER B 1 7 ? 32.844 -62.187 -2.957 1.00 51.75 255 SER B C 1
ATOM 1215 O O . SER B 1 7 ? 31.851 -61.535 -3.042 1.00 55.34 255 SER B O 1
ATOM 1218 N N . GLY B 1 8 ? 32.923 -63.402 -3.461 1.00 45.67 256 GLY B N 1
ATOM 1219 C CA . GLY B 1 8 ? 31.796 -64.015 -4.113 1.00 42.57 256 GLY B CA 1
ATOM 1220 C C . GLY B 1 8 ? 31.990 -65.391 -4.721 1.00 41.21 256 GLY B C 1
ATOM 1221 O O . GLY B 1 8 ? 33.039 -65.941 -4.627 1.00 34.65 256 GLY B O 1
ATOM 1222 N N . ILE B 1 9 ? 30.952 -65.934 -5.347 1.00 44.64 257 ILE B N 1
ATOM 1223 C CA . ILE B 1 9 ? 31.065 -67.224 -6.002 1.00 46.17 257 ILE B CA 1
ATOM 1224 C C . ILE B 1 9 ? 30.771 -67.033 -7.486 1.00 50.79 257 ILE B C 1
ATOM 1225 O O . ILE B 1 9 ? 29.675 -66.597 -7.852 1.00 53.08 257 ILE B O 1
ATOM 1230 N N . ALA B 1 10 ? 31.724 -67.405 -8.343 1.00 48.70 258 ALA B N 1
ATOM 1231 C CA . ALA B 1 10 ? 31.562 -67.245 -9.780 1.00 46.80 258 ALA B CA 1
ATOM 1232 C C . ALA B 1 10 ? 31.540 -68.612 -10.416 1.00 46.69 258 ALA B C 1
ATOM 1233 O O . ALA B 1 10 ? 32.084 -69.578 -9.871 1.00 46.20 258 ALA B O 1
ATOM 1235 N N . PHE B 1 11 ? 30.876 -68.717 -11.542 1.00 42.56 259 PHE B N 1
ATOM 1236 C CA . PHE B 1 11 ? 30.835 -69.951 -12.258 1.00 42.64 259 PHE B CA 1
ATOM 1237 C C . PHE B 1 11 ? 30.699 -69.655 -13.729 1.00 44.89 259 PHE B C 1
ATOM 1238 O O . PHE B 1 11 ? 30.206 -68.637 -14.106 1.00 41.09 259 PHE B O 1
ATOM 1246 N N . ASN B 1 12 ? 31.200 -70.544 -14.555 1.00 48.73 260 ASN B N 1
ATOM 1247 C CA . ASN B 1 12 ? 31.117 -70.396 -15.987 1.00 45.32 260 ASN B CA 1
ATOM 1248 C C . ASN B 1 12 ? 30.611 -71.679 -16.554 1.00 45.48 260 ASN B C 1
ATOM 1249 O O . ASN B 1 12 ? 31.239 -72.687 -16.386 1.00 46.14 260 ASN B O 1
ATOM 1254 N N . ARG B 1 13 ? 29.478 -71.642 -17.241 1.00 49.32 261 ARG B N 1
ATOM 1255 C CA . ARG B 1 13 ? 28.934 -72.844 -17.848 1.00 52.71 261 ARG B CA 1
ATOM 1256 C C . ARG B 1 13 ? 29.363 -73.043 -19.295 1.00 52.24 261 ARG B C 1
ATOM 1257 O O . ARG B 1 13 ? 29.262 -74.114 -19.811 1.00 56.04 261 ARG B O 1
ATOM 1265 N N . ASP B 1 14 ? 29.863 -72.003 -19.933 1.00 46.77 262 ASP B N 1
ATOM 1266 C CA . ASP B 1 14 ? 30.329 -72.057 -21.308 1.00 46.33 262 ASP B CA 1
ATOM 1267 C C . ASP B 1 14 ? 31.810 -72.457 -21.392 1.00 44.45 262 ASP B C 1
ATOM 1268 O O . ASP B 1 14 ? 32.674 -71.655 -21.644 1.00 44.05 262 ASP B O 1
ATOM 1273 N N . GLU B 1 15 ? 32.085 -73.711 -21.141 1.00 42.61 263 GLU B N 1
ATOM 1274 C CA . GLU B 1 15 ? 33.435 -74.195 -21.168 1.00 40.99 263 GLU B CA 1
ATOM 1275 C C . GLU B 1 15 ? 33.511 -75.633 -21.619 1.00 44.60 263 GLU B C 1
ATOM 1276 O O . GLU B 1 15 ? 32.599 -76.373 -21.433 1.00 31.54 263 GLU B O 1
ATOM 1282 N N . ALA B 1 16 ? 34.636 -75.986 -22.226 1.00 37.63 264 ALA B N 1
ATOM 1283 C CA . ALA B 1 16 ? 34.915 -77.317 -22.729 1.00 35.63 264 ALA B CA 1
ATOM 1284 C C . ALA B 1 16 ? 36.350 -77.657 -22.384 1.00 39.13 264 ALA B C 1
ATOM 1285 O O . ALA B 1 16 ? 37.256 -76.849 -22.598 1.00 35.87 264 ALA B O 1
ATOM 1287 N N . LYS B 1 17 ? 36.545 -78.877 -21.918 1.00 39.31 265 LYS B N 1
ATOM 1288 C CA . LYS B 1 17 ? 37.821 -79.357 -21.434 1.00 36.02 265 LYS B CA 1
ATOM 1289 C C . LYS B 1 17 ? 38.516 -80.165 -22.534 1.00 32.72 265 LYS B C 1
ATOM 1290 O O . LYS B 1 17 ? 37.890 -80.992 -23.204 1.00 24.95 265 LYS B O 1
ATOM 1296 N N . LEU B 1 18 ? 39.808 -79.906 -22.735 1.00 30.00 266 LEU B N 1
ATOM 1297 C CA . LEU B 1 18 ? 40.632 -80.683 -23.657 1.00 31.28 266 LEU B CA 1
ATOM 1298 C C . LEU B 1 18 ? 41.887 -81.147 -22.945 1.00 27.02 266 LEU B C 1
ATOM 1299 O O . LEU B 1 18 ? 42.576 -80.350 -22.309 1.00 31.32 266 LEU B O 1
ATOM 1304 N N . THR B 1 19 ? 42.190 -82.416 -23.063 1.00 25.51 267 THR B N 1
ATOM 1305 C CA . THR B 1 19 ? 43.387 -82.944 -22.450 1.00 31.45 267 THR B CA 1
ATOM 1306 C C . THR B 1 19 ? 44.135 -83.739 -23.495 1.00 33.78 267 THR B C 1
ATOM 1307 O O . THR B 1 19 ? 43.525 -84.451 -24.305 1.00 33.50 267 THR B O 1
ATOM 1311 N N . ILE B 1 20 ? 45.441 -83.532 -23.522 1.00 31.34 268 ILE B N 1
ATOM 1312 C CA . ILE B 1 20 ? 46.380 -84.352 -24.267 1.00 31.51 268 ILE B CA 1
ATOM 1313 C C . ILE B 1 20 ? 47.278 -85.015 -23.227 1.00 33.23 268 ILE B C 1
ATOM 1314 O O . ILE B 1 20 ? 47.772 -84.341 -22.312 1.00 33.33 268 ILE B O 1
ATOM 1319 N N . ARG B 1 21 ? 47.348 -86.342 -23.260 1.00 33.16 269 ARG B N 1
ATOM 1320 C CA . ARG B 1 21 ? 48.056 -87.126 -22.256 1.00 39.14 269 ARG B CA 1
ATOM 1321 C C . ARG B 1 21 ? 49.388 -87.719 -22.748 1.00 39.92 269 ARG B C 1
ATOM 1322 O O . ARG B 1 21 ? 49.580 -87.984 -23.934 1.00 38.89 269 ARG B O 1
ATOM 1330 N N . GLY B 1 22 ? 50.300 -87.945 -21.802 1.00 40.29 270 GLY B N 1
ATOM 1331 C CA . GLY B 1 22 ? 51.579 -88.592 -22.107 1.00 40.84 270 GLY B CA 1
ATOM 1332 C C . GLY B 1 22 ? 52.420 -87.838 -23.113 1.00 41.52 270 GLY B C 1
ATOM 1333 O O . GLY B 1 22 ? 52.925 -88.419 -24.081 1.00 43.36 270 GLY B O 1
ATOM 1334 N N . VAL B 1 23 ? 52.552 -86.544 -22.905 1.00 38.40 271 VAL B N 1
ATOM 1335 C CA . VAL B 1 23 ? 53.282 -85.638 -23.763 1.00 37.34 271 VAL B CA 1
ATOM 1336 C C . VAL B 1 23 ? 54.718 -85.529 -23.272 1.00 38.97 271 VAL B C 1
ATOM 1337 O O . VAL B 1 23 ? 54.922 -85.429 -22.107 1.00 36.13 271 VAL B O 1
ATOM 1341 N N . PRO B 1 24 ? 55.717 -85.574 -24.144 1.00 37.77 272 PRO B N 1
ATOM 1342 C CA . PRO B 1 24 ? 57.101 -85.545 -23.636 1.00 33.94 272 PRO B CA 1
ATOM 1343 C C . PRO B 1 24 ? 57.397 -84.266 -22.878 1.00 40.63 272 PRO B C 1
ATOM 1344 O O . PRO B 1 24 ? 56.952 -83.178 -23.248 1.00 43.85 272 PRO B O 1
ATOM 1348 N N . ASP B 1 25 ? 58.096 -84.433 -21.753 1.00 38.28 273 ASP B N 1
ATOM 1349 C CA . ASP B 1 25 ? 58.357 -83.351 -20.805 1.00 37.78 273 ASP B CA 1
ATOM 1350 C C . ASP B 1 25 ? 59.670 -82.659 -21.165 1.00 37.86 273 ASP B C 1
ATOM 1351 O O . ASP B 1 25 ? 60.710 -82.841 -20.538 1.00 39.18 273 ASP B O 1
ATOM 1356 N N . THR B 1 26 ? 59.600 -81.811 -22.178 1.00 40.59 274 THR B N 1
ATOM 1357 C CA . THR B 1 26 ? 60.757 -81.158 -22.769 1.00 43.73 274 THR B CA 1
ATOM 1358 C C . THR B 1 26 ? 60.340 -79.772 -23.238 1.00 42.14 274 THR B C 1
ATOM 1359 O O . THR B 1 26 ? 59.169 -79.560 -23.583 1.00 44.65 274 THR B O 1
ATOM 1363 N N . PRO B 1 27 ? 61.262 -78.808 -23.246 1.00 33.76 275 PRO B N 1
ATOM 1364 C CA . PRO B 1 27 ? 60.899 -77.437 -23.616 1.00 30.19 275 PRO B CA 1
ATOM 1365 C C . PRO B 1 27 ? 60.349 -77.356 -25.034 1.00 31.48 275 PRO B C 1
ATOM 1366 O O . PRO B 1 27 ? 60.779 -78.086 -25.930 1.00 31.42 275 PRO B O 1
ATOM 1370 N N . GLY B 1 28 ? 59.449 -76.398 -25.240 1.00 30.72 276 GLY B N 1
ATOM 1371 C CA . GLY B 1 28 ? 58.788 -76.190 -26.507 1.00 29.38 276 GLY B CA 1
ATOM 1372 C C . GLY B 1 28 ? 57.513 -76.974 -26.712 1.00 30.97 276 GLY B C 1
ATOM 1373 O O . GLY B 1 28 ? 56.777 -76.703 -27.678 1.00 32.15 276 GLY B O 1
ATOM 1374 N N . VAL B 1 29 ? 57.214 -77.935 -25.847 1.00 26.26 277 VAL B N 1
ATOM 1375 C CA . VAL B 1 29 ? 56.040 -78.772 -26.073 1.00 33.26 277 VAL B CA 1
ATOM 1376 C C . VAL B 1 29 ? 54.730 -78.026 -25.793 1.00 36.14 277 VAL B C 1
ATOM 1377 O O . VAL B 1 29 ? 53.731 -78.214 -26.503 1.00 35.40 277 VAL B O 1
ATOM 1381 N N . ALA B 1 30 ? 54.696 -77.186 -24.758 1.00 35.05 278 ALA B N 1
ATOM 1382 C CA . ALA B 1 30 ? 53.495 -76.396 -24.493 1.00 33.55 278 ALA B CA 1
ATOM 1383 C C . ALA B 1 30 ? 53.228 -75.428 -25.637 1.00 31.38 278 ALA B C 1
ATOM 1384 O O . ALA B 1 30 ? 52.073 -75.098 -25.925 1.00 23.76 278 ALA B O 1
ATOM 1386 N N . PHE B 1 31 ? 54.291 -74.903 -26.251 1.00 29.32 279 PHE B N 1
ATOM 1387 C CA . PHE B 1 31 ? 54.115 -74.079 -27.444 1.00 33.25 279 PHE B CA 1
ATOM 1388 C C . PHE B 1 31 ? 53.597 -74.904 -28.632 1.00 33.56 279 PHE B C 1
ATOM 1389 O O . PHE B 1 31 ? 52.686 -74.460 -29.339 1.00 33.87 279 PHE B O 1
ATOM 1397 N N . LYS B 1 32 ? 54.133 -76.117 -28.849 1.00 34.58 280 LYS B N 1
ATOM 1398 C CA . LYS B 1 32 ? 53.641 -76.975 -29.932 1.00 35.01 280 LYS B CA 1
ATOM 1399 C C . LYS B 1 32 ? 52.158 -77.320 -29.738 1.00 42.15 280 LYS B C 1
ATOM 1400 O O . LYS B 1 32 ? 51.423 -77.444 -30.719 1.00 43.49 280 LYS B O 1
ATOM 1406 N N . ILE B 1 33 ? 51.689 -77.457 -28.489 1.00 41.95 281 ILE B N 1
ATOM 1407 C CA . ILE B 1 33 ? 50.290 -77.795 -28.231 1.00 36.63 281 ILE B CA 1
ATOM 1408 C C . ILE B 1 33 ? 49.405 -76.574 -28.432 1.00 35.04 281 ILE B C 1
ATOM 1409 O O . ILE B 1 33 ? 48.310 -76.651 -28.997 1.00 36.15 281 ILE B O 1
ATOM 1414 N N . LEU B 1 34 ? 49.843 -75.428 -27.922 1.00 32.74 282 LEU B N 1
ATOM 1415 C CA . LEU B 1 34 ? 48.986 -74.256 -27.858 1.00 31.83 282 LEU B CA 1
ATOM 1416 C C . LEU B 1 34 ? 49.224 -73.296 -29.014 1.00 32.78 282 LEU B C 1
ATOM 1417 O O . LEU B 1 34 ? 48.404 -72.401 -29.241 1.00 31.85 282 LEU B O 1
ATOM 1422 N N . GLY B 1 35 ? 50.366 -73.420 -29.690 1.00 35.82 283 GLY B N 1
ATOM 1423 C CA . GLY B 1 35 ? 50.668 -72.691 -30.903 1.00 36.57 283 GLY B CA 1
ATOM 1424 C C . GLY B 1 35 ? 49.625 -72.794 -32.002 1.00 38.92 283 GLY B C 1
ATOM 1425 O O . GLY B 1 35 ? 49.123 -71.775 -32.474 1.00 42.67 283 GLY B O 1
ATOM 1426 N N . PRO B 1 36 ? 49.292 -74.007 -32.459 1.00 35.84 284 PRO B N 1
ATOM 1427 C CA . PRO B 1 36 ? 48.203 -74.122 -33.459 1.00 28.64 284 PRO B CA 1
ATOM 1428 C C . PRO B 1 36 ? 46.832 -73.737 -32.949 1.00 38.29 284 PRO B C 1
ATOM 1429 O O . PRO B 1 36 ? 46.042 -73.169 -33.726 1.00 34.95 284 PRO B O 1
ATOM 1433 N N . ILE B 1 37 ? 46.523 -73.978 -31.663 1.00 38.37 285 ILE B N 1
ATOM 1434 C CA . ILE B 1 37 ? 45.224 -73.543 -31.151 1.00 31.87 285 ILE B CA 1
ATOM 1435 C C . ILE B 1 37 ? 45.115 -72.039 -31.286 1.00 35.50 285 ILE B C 1
ATOM 1436 O O . ILE B 1 37 ? 44.121 -71.491 -31.777 1.00 40.47 285 ILE B O 1
ATOM 1441 N N . SER B 1 38 ? 46.166 -71.353 -30.897 1.00 37.47 286 SER B N 1
ATOM 1442 C CA . SER B 1 38 ? 46.219 -69.910 -31.041 1.00 38.33 286 SER B CA 1
ATOM 1443 C C . SER B 1 38 ? 46.153 -69.487 -32.509 1.00 42.96 286 SER B C 1
ATOM 1444 O O . SER B 1 38 ? 45.665 -68.391 -32.822 1.00 38.00 286 SER B O 1
ATOM 1447 N N . ALA B 1 39 ? 46.776 -70.273 -33.395 1.00 44.62 287 ALA B N 1
ATOM 1448 C CA . ALA B 1 39 ? 46.748 -69.976 -34.824 1.00 48.40 287 ALA B CA 1
ATOM 1449 C C . ALA B 1 39 ? 45.336 -70.013 -35.396 1.00 45.51 287 ALA B C 1
ATOM 1450 O O . ALA B 1 39 ? 45.020 -69.239 -36.306 1.00 44.11 287 ALA B O 1
ATOM 1452 N N . ALA B 1 40 ? 44.491 -70.937 -34.914 1.00 42.21 288 ALA B N 1
ATOM 1453 C CA . ALA B 1 40 ? 43.080 -71.030 -35.309 1.00 40.07 288 ALA B CA 1
ATOM 1454 C C . ALA B 1 40 ? 42.266 -69.931 -34.699 1.00 39.99 288 ALA B C 1
ATOM 1455 O O . ALA B 1 40 ? 41.035 -69.910 -34.809 1.00 34.93 288 ALA B O 1
ATOM 1457 N N . ASN B 1 41 ? 42.959 -69.039 -34.012 1.00 42.74 289 ASN B N 1
ATOM 1458 C CA . ASN B 1 41 ? 42.369 -67.926 -33.294 1.00 41.99 289 ASN B CA 1
ATOM 1459 C C . ASN B 1 41 ? 41.441 -68.386 -32.184 1.00 36.64 289 ASN B C 1
ATOM 1460 O O . ASN B 1 41 ? 40.650 -67.591 -31.688 1.00 34.43 289 ASN B O 1
ATOM 1465 N N . VAL B 1 42 ? 41.611 -69.608 -31.688 1.00 36.06 290 VAL B N 1
ATOM 1466 C CA . VAL B 1 42 ? 40.738 -70.083 -30.629 1.00 36.90 290 VAL B CA 1
ATOM 1467 C C . VAL B 1 42 ? 41.227 -69.515 -29.317 1.00 36.48 290 VAL B C 1
ATOM 1468 O O . VAL B 1 42 ? 42.391 -69.692 -28.938 1.00 38.51 290 VAL B O 1
ATOM 1472 N N . GLU B 1 43 ? 40.342 -68.820 -28.631 1.00 40.08 291 GLU B N 1
ATOM 1473 C CA . GLU B 1 43 ? 40.660 -68.337 -27.298 1.00 49.24 291 GLU B CA 1
ATOM 1474 C C . GLU B 1 43 ? 40.703 -69.476 -26.290 1.00 43.99 291 GLU B C 1
ATOM 1475 O O . GLU B 1 43 ? 40.031 -70.502 -26.437 1.00 43.84 291 GLU B O 1
ATOM 1481 N N . VAL B 1 44 ? 41.591 -69.320 -25.322 1.00 37.60 292 VAL B N 1
ATOM 1482 C CA . VAL B 1 44 ? 41.812 -70.273 -24.238 1.00 32.43 292 VAL B CA 1
ATOM 1483 C C . VAL B 1 44 ? 41.539 -69.601 -22.898 1.00 26.96 292 VAL B C 1
ATOM 1484 O O . VAL B 1 44 ? 41.851 -68.424 -22.703 1.00 24.19 292 VAL B O 1
ATOM 1488 N N . ASP B 1 45 ? 40.885 -70.317 -21.995 1.00 28.65 293 ASP B N 1
ATOM 1489 C CA . ASP B 1 45 ? 40.729 -69.743 -20.662 1.00 30.14 293 ASP B CA 1
ATOM 1490 C C . ASP B 1 45 ? 41.684 -70.384 -19.643 1.00 27.34 293 ASP B C 1
ATOM 1491 O O . ASP B 1 45 ? 42.752 -69.850 -19.345 1.00 27.70 293 ASP B O 1
ATOM 1496 N N . MET B 1 46 ? 41.337 -71.593 -19.196 1.00 26.06 294 MET B N 1
ATOM 1497 C CA . MET B 1 46 ? 42.053 -72.324 -18.156 1.00 33.86 294 MET B CA 1
ATOM 1498 C C . MET B 1 46 ? 43.111 -73.164 -18.851 1.00 37.11 294 MET B C 1
ATOM 1499 O O . MET B 1 46 ? 42.837 -73.774 -19.882 1.00 31.92 294 MET B O 1
ATOM 1504 N N . ILE B 1 47 ? 44.311 -73.193 -18.276 1.00 36.19 295 ILE B N 1
ATOM 1505 C CA . ILE B 1 47 ? 45.400 -74.076 -18.686 1.00 34.62 295 ILE B CA 1
ATOM 1506 C C . ILE B 1 47 ? 45.968 -74.709 -17.428 1.00 27.16 295 ILE B C 1
ATOM 1507 O O . ILE B 1 47 ? 46.439 -73.987 -16.547 1.00 26.33 295 ILE B O 1
ATOM 1512 N N . VAL B 1 48 ? 45.981 -76.038 -17.352 1.00 26.04 296 VAL B N 1
ATOM 1513 C CA . VAL B 1 48 ? 46.428 -76.721 -16.135 1.00 32.91 296 VAL B CA 1
ATOM 1514 C C . VAL B 1 48 ? 47.396 -77.829 -16.512 1.00 32.77 296 VAL B C 1
ATOM 1515 O O . VAL B 1 48 ? 47.037 -78.739 -17.264 1.00 31.20 296 VAL B O 1
ATOM 1519 N N . GLN B 1 49 ? 48.595 -77.788 -15.941 1.00 31.98 297 GLN B N 1
ATOM 1520 C CA . GLN B 1 49 ? 49.601 -78.819 -16.147 1.00 27.55 297 GLN B CA 1
ATOM 1521 C C . GLN B 1 49 ? 50.278 -79.107 -14.815 1.00 30.55 297 GLN B C 1
ATOM 1522 O O . GLN B 1 49 ? 50.814 -78.184 -14.191 1.00 30.60 297 GLN B O 1
ATOM 1528 N N . ASN B 1 50 ? 50.253 -80.371 -14.381 1.00 30.24 298 ASN B N 1
ATOM 1529 C CA . ASN B 1 50 ? 50.936 -80.809 -13.164 1.00 29.46 298 ASN B CA 1
ATOM 1530 C C . ASN B 1 50 ? 52.321 -81.361 -13.528 1.00 31.33 298 ASN B C 1
ATOM 1531 O O . ASN B 1 50 ? 52.692 -81.456 -14.703 1.00 30.29 298 ASN B O 1
ATOM 1536 N N . VAL B 1 51 ? 53.085 -81.729 -12.496 1.00 32.18 299 VAL B N 1
ATOM 1537 C CA . VAL B 1 51 ? 54.496 -82.057 -12.680 1.00 27.87 299 VAL B CA 1
ATOM 1538 C C . VAL B 1 51 ? 54.646 -83.325 -13.510 1.00 29.88 299 VAL B C 1
ATOM 1539 O O . VAL B 1 51 ? 53.842 -84.259 -13.435 1.00 29.52 299 VAL B O 1
ATOM 1543 N N . ALA B 1 52 ? 55.721 -83.374 -14.275 1.00 31.77 300 ALA B N 1
ATOM 1544 C CA . ALA B 1 52 ? 55.976 -84.551 -15.072 1.00 33.87 300 ALA B CA 1
ATOM 1545 C C . ALA B 1 52 ? 56.334 -85.722 -14.171 1.00 35.93 300 ALA B C 1
ATOM 1546 O O . ALA B 1 52 ? 56.828 -85.558 -13.053 1.00 33.38 300 ALA B O 1
ATOM 1548 N N . HIS B 1 53 ? 56.005 -86.906 -14.649 1.00 37.01 301 HIS B N 1
ATOM 1549 C CA . HIS B 1 53 ? 56.450 -88.160 -14.075 1.00 40.69 301 HIS B CA 1
ATOM 1550 C C . HIS B 1 53 ? 56.895 -89.084 -15.199 1.00 42.31 301 HIS B C 1
ATOM 1551 O O . HIS B 1 53 ? 56.177 -89.242 -16.193 1.00 38.82 301 HIS B O 1
ATOM 1558 N N . ASP B 1 54 ? 58.070 -89.698 -15.028 1.00 43.08 302 ASP B N 1
ATOM 1559 C CA . ASP B 1 54 ? 58.684 -90.565 -16.044 1.00 46.65 302 ASP B CA 1
ATOM 1560 C C . ASP B 1 54 ? 58.694 -89.898 -17.418 1.00 44.35 302 ASP B C 1
ATOM 1561 O O . ASP B 1 54 ? 58.281 -90.489 -18.426 1.00 43.85 302 ASP B O 1
ATOM 1566 N N . ASN B 1 55 ? 59.113 -88.631 -17.432 1.00 41.73 303 ASN B N 1
ATOM 1567 C CA . ASN B 1 55 ? 59.417 -87.836 -18.617 1.00 41.48 303 ASN B CA 1
ATOM 1568 C C . ASN B 1 55 ? 58.190 -87.565 -19.482 1.00 39.55 303 ASN B C 1
ATOM 1569 O O . ASN B 1 55 ? 58.308 -87.045 -20.584 1.00 42.86 303 ASN B O 1
ATOM 1574 N N . THR B 1 56 ? 56.992 -87.802 -18.967 1.00 40.04 304 THR B N 1
ATOM 1575 C CA . THR B 1 56 ? 55.775 -87.388 -19.638 1.00 40.38 304 THR B CA 1
ATOM 1576 C C . THR B 1 56 ? 54.854 -86.687 -18.659 1.00 42.61 304 THR B C 1
ATOM 1577 O O . THR B 1 56 ? 54.893 -86.914 -17.449 1.00 40.42 304 THR B O 1
ATOM 1581 N N . THR B 1 57 ? 54.011 -85.833 -19.206 1.00 44.26 305 THR B N 1
ATOM 1582 C CA . THR B 1 57 ? 53.037 -85.117 -18.416 1.00 44.39 305 THR B CA 1
ATOM 1583 C C . THR B 1 57 ? 51.721 -85.076 -19.175 1.00 41.05 305 THR B C 1
ATOM 1584 O O . THR B 1 57 ? 51.653 -85.453 -20.341 1.00 45.81 305 THR B O 1
ATOM 1588 N N . ASP B 1 58 ? 50.677 -84.603 -18.499 1.00 33.22 306 ASP B N 1
ATOM 1589 C CA . ASP B 1 58 ? 49.383 -84.317 -19.097 1.00 28.89 306 ASP B CA 1
ATOM 1590 C C . ASP B 1 58 ? 49.192 -82.807 -19.153 1.00 31.05 306 ASP B C 1
ATOM 1591 O O . ASP B 1 58 ? 49.806 -82.075 -18.386 1.00 34.49 306 ASP B O 1
ATOM 1596 N N . PHE B 1 59 ? 48.472 -82.334 -20.165 1.00 30.37 307 PHE B N 1
ATOM 1597 C CA . PHE B 1 59 ? 48.276 -80.908 -20.413 1.00 27.51 307 PHE B CA 1
ATOM 1598 C C . PHE B 1 59 ? 46.795 -80.683 -20.740 1.00 35.67 307 PHE B C 1
ATOM 1599 O O . PHE B 1 59 ? 46.288 -81.232 -21.737 1.00 32.02 307 PHE B O 1
ATOM 1607 N N . THR B 1 60 ? 46.094 -79.870 -19.926 1.00 28.82 308 THR B N 1
ATOM 1608 C CA . THR B 1 60 ? 44.664 -79.616 -20.128 1.00 27.44 308 THR B CA 1
ATOM 1609 C C . THR B 1 60 ? 44.395 -78.137 -20.313 1.00 29.58 308 THR B C 1
ATOM 1610 O O . THR B 1 60 ? 45.071 -77.301 -19.712 1.00 31.56 308 THR B O 1
ATOM 1614 N N . PHE B 1 61 ? 43.451 -77.814 -21.206 1.00 27.48 309 PHE B N 1
ATOM 1615 C CA . PHE B 1 61 ? 42.999 -76.434 -21.319 1.00 23.01 309 PHE B CA 1
ATOM 1616 C C . PHE B 1 61 ? 41.516 -76.364 -21.650 1.00 28.35 309 PHE B C 1
ATOM 1617 O O . PHE B 1 61 ? 40.876 -77.359 -21.998 1.00 31.86 309 PHE B O 1
ATOM 1625 N N . THR B 1 62 ? 40.952 -75.182 -21.472 1.00 25.72 310 THR B N 1
ATOM 1626 C CA . THR B 1 62 ? 39.536 -75.008 -21.727 1.00 32.19 310 THR B CA 1
ATOM 1627 C C . THR B 1 62 ? 39.313 -73.910 -22.757 1.00 34.17 310 THR B C 1
ATOM 1628 O O . THR B 1 62 ? 40.018 -72.903 -22.781 1.00 31.34 310 THR B O 1
ATOM 1632 N N . VAL B 1 63 ? 38.273 -74.099 -23.566 1.00 32.49 311 VAL B N 1
ATOM 1633 C CA . VAL B 1 63 ? 37.883 -73.150 -24.593 1.00 31.34 311 VAL B CA 1
ATOM 1634 C C . VAL B 1 63 ? 36.374 -72.987 -24.516 1.00 33.17 311 VAL B C 1
ATOM 1635 O O . VAL B 1 63 ? 35.663 -73.801 -23.928 1.00 39.22 311 VAL B O 1
ATOM 1639 N N . HIS B 1 64 ? 35.890 -71.930 -25.154 1.00 34.70 312 HIS B N 1
ATOM 1640 C CA . HIS B 1 64 ? 34.460 -71.745 -25.324 1.00 33.89 312 HIS B CA 1
ATOM 1641 C C . HIS B 1 64 ? 33.862 -72.937 -26.062 1.00 33.20 312 HIS B C 1
ATOM 1642 O O . HIS B 1 64 ? 34.517 -73.577 -26.901 1.00 29.23 312 HIS B O 1
ATOM 1649 N N . ARG B 1 65 ? 32.601 -73.233 -25.719 1.00 36.62 313 ARG B N 1
ATOM 1650 C CA . ARG B 1 65 ? 31.934 -74.428 -26.225 1.00 41.60 313 ARG B CA 1
ATOM 1651 C C . ARG B 1 65 ? 31.803 -74.407 -27.741 1.00 44.74 313 ARG B C 1
ATOM 1652 O O . ARG B 1 65 ? 31.917 -75.454 -28.392 1.00 51.46 313 ARG B O 1
ATOM 1660 N N . ASN B 1 66 ? 31.593 -73.230 -28.320 1.00 39.04 314 ASN B N 1
ATOM 1661 C CA . ASN B 1 66 ? 31.541 -73.149 -29.767 1.00 38.37 314 ASN B CA 1
ATOM 1662 C C . ASN B 1 66 ? 32.837 -73.631 -30.398 1.00 43.81 314 ASN B C 1
ATOM 1663 O O . ASN B 1 66 ? 32.798 -74.273 -31.452 1.00 49.18 314 ASN B O 1
ATOM 1668 N N . ASP B 1 67 ? 33.975 -73.462 -29.723 1.00 42.18 315 ASP B N 1
ATOM 1669 C CA . ASP B 1 67 ? 35.236 -73.871 -30.334 1.00 37.99 315 ASP B CA 1
ATOM 1670 C C . ASP B 1 67 ? 35.694 -75.280 -29.976 1.00 32.92 315 ASP B C 1
ATOM 1671 O O . ASP B 1 67 ? 36.780 -75.668 -30.411 1.00 28.59 315 ASP B O 1
ATOM 1676 N N . TYR B 1 68 ? 34.900 -76.060 -29.236 1.00 34.10 316 TYR B N 1
ATOM 1677 C CA . TYR B 1 68 ? 35.380 -77.357 -28.758 1.00 29.98 316 TYR B CA 1
ATOM 1678 C C . TYR B 1 68 ? 35.803 -78.247 -29.929 1.00 29.29 316 TYR B C 1
ATOM 1679 O O . TYR B 1 68 ? 36.927 -78.762 -29.954 1.00 27.72 316 TYR B O 1
ATOM 1688 N N . LEU B 1 69 ? 34.918 -78.414 -30.919 1.00 30.87 317 LEU B N 1
ATOM 1689 C CA . LEU B 1 69 ? 35.164 -79.380 -31.986 1.00 36.53 317 LEU B CA 1
ATOM 1690 C C . LEU B 1 69 ? 36.404 -79.008 -32.791 1.00 35.20 317 LEU B C 1
ATOM 1691 O O . LEU B 1 69 ? 37.196 -79.877 -33.167 1.00 33.80 317 LEU B O 1
ATOM 1696 N N . ASN B 1 70 ? 36.560 -77.727 -33.090 1.00 31.82 318 ASN B N 1
ATOM 1697 C CA . ASN B 1 70 ? 37.762 -77.256 -33.751 1.00 33.87 318 ASN B CA 1
ATOM 1698 C C . ASN B 1 70 ? 39.015 -77.522 -32.903 1.00 33.83 318 ASN B C 1
ATOM 1699 O O . ASN B 1 70 ? 39.996 -78.113 -33.375 1.00 28.95 318 ASN B O 1
ATOM 1704 N N . ALA B 1 71 ? 38.986 -77.106 -31.634 1.00 31.26 319 ALA B N 1
ATOM 1705 C CA . ALA B 1 71 ? 40.123 -77.344 -30.768 1.00 31.93 319 ALA B CA 1
ATOM 1706 C C . ALA B 1 71 ? 40.402 -78.822 -30.620 1.00 31.08 319 ALA B C 1
ATOM 1707 O O . ALA B 1 71 ? 41.566 -79.229 -30.686 1.00 33.77 319 ALA B O 1
ATOM 1709 N N . LEU B 1 72 ? 39.359 -79.647 -30.514 1.00 24.18 320 LEU B N 1
ATOM 1710 C CA . LEU B 1 72 ? 39.588 -81.072 -30.308 1.00 29.16 320 LEU B CA 1
ATOM 1711 C C . LEU B 1 72 ? 40.368 -81.670 -31.467 1.00 31.81 320 LEU B C 1
ATOM 1712 O O . LEU B 1 72 ? 41.370 -82.365 -31.260 1.00 34.22 320 LEU B O 1
ATOM 1717 N N . GLU B 1 73 ? 39.991 -81.337 -32.703 1.00 37.80 321 GLU B N 1
ATOM 1718 C CA . GLU B 1 73 ? 40.710 -81.931 -33.827 1.00 41.50 321 GLU B CA 1
ATOM 1719 C C . GLU B 1 73 ? 42.127 -81.408 -33.940 1.00 33.98 321 GLU B C 1
ATOM 1720 O O . GLU B 1 73 ? 43.052 -82.201 -34.134 1.00 36.52 321 GLU B O 1
ATOM 1726 N N . ILE B 1 74 ? 42.341 -80.111 -33.720 1.00 26.75 322 ILE B N 1
ATOM 1727 C CA . ILE B 1 74 ? 43.714 -79.622 -33.777 1.00 32.88 322 ILE B CA 1
ATOM 1728 C C . ILE B 1 74 ? 44.571 -80.350 -32.744 1.00 32.44 322 ILE B C 1
ATOM 1729 O O . ILE B 1 74 ? 45.661 -80.847 -33.056 1.00 34.96 322 ILE B O 1
ATOM 1734 N N . LEU B 1 75 ? 44.050 -80.495 -31.518 1.00 29.06 323 LEU B N 1
ATOM 1735 C CA . LEU B 1 75 ? 44.785 -81.185 -30.469 1.00 32.04 323 LEU B CA 1
ATOM 1736 C C . LEU B 1 75 ? 45.014 -82.637 -30.843 1.00 30.49 323 LEU B C 1
ATOM 1737 O O . LEU B 1 75 ? 46.090 -83.184 -30.590 1.00 32.10 323 LEU B O 1
ATOM 1742 N N . LYS B 1 76 ? 44.020 -83.276 -31.453 1.00 31.75 324 LYS B N 1
ATOM 1743 C CA . LYS B 1 76 ? 44.178 -84.667 -31.883 1.00 34.93 324 LYS B CA 1
ATOM 1744 C C . LYS B 1 76 ? 45.295 -84.800 -32.929 1.00 36.06 324 LYS B C 1
ATOM 1745 O O . LYS B 1 76 ? 46.035 -85.790 -32.941 1.00 34.52 324 LYS B O 1
ATOM 1751 N N . GLN B 1 77 ? 45.415 -83.825 -33.839 1.00 37.03 325 GLN B N 1
ATOM 1752 C CA . GLN B 1 77 ? 46.488 -83.891 -34.826 1.00 36.45 325 GLN B CA 1
ATOM 1753 C C . GLN B 1 77 ? 47.850 -83.637 -34.191 1.00 35.12 325 GLN B C 1
ATOM 1754 O O . GLN B 1 77 ? 48.833 -84.301 -34.529 1.00 27.25 325 GLN B O 1
ATOM 1760 N N . THR B 1 78 ? 47.922 -82.656 -33.287 1.00 37.05 326 THR B N 1
ATOM 1761 C CA . THR B 1 78 ? 49.144 -82.396 -32.534 1.00 36.75 326 THR B CA 1
ATOM 1762 C C . THR B 1 78 ? 49.545 -83.602 -31.692 1.00 37.88 326 THR B C 1
ATOM 1763 O O . THR B 1 78 ? 50.742 -83.922 -31.574 1.00 38.36 326 THR B O 1
ATOM 1767 N N . ALA B 1 79 ? 48.557 -84.266 -31.081 1.00 34.75 327 ALA B N 1
ATOM 1768 C CA . ALA B 1 79 ? 48.841 -85.453 -30.285 1.00 38.22 327 ALA B CA 1
ATOM 1769 C C . ALA B 1 79 ? 49.483 -86.532 -31.132 1.00 46.71 327 ALA B C 1
ATOM 1770 O O . ALA B 1 79 ? 50.439 -87.192 -30.700 1.00 50.54 327 ALA B O 1
ATOM 1772 N N . ALA B 1 80 ? 48.980 -86.706 -32.358 1.00 47.37 328 ALA B N 1
ATOM 1773 C CA . ALA B 1 80 ? 49.600 -87.641 -33.283 1.00 39.88 328 ALA B CA 1
ATOM 1774 C C . ALA B 1 80 ? 50.964 -87.134 -33.746 1.00 35.34 328 ALA B C 1
ATOM 1775 O O . ALA B 1 80 ? 51.906 -87.920 -33.861 1.00 38.03 328 ALA B O 1
ATOM 1777 N N . ASN B 1 81 ? 51.119 -85.823 -33.937 1.00 26.29 329 ASN B N 1
ATOM 1778 C CA . ASN B 1 81 ? 52.389 -85.332 -34.461 1.00 29.64 329 ASN B CA 1
ATOM 1779 C C . ASN B 1 81 ? 53.532 -85.511 -33.455 1.00 40.15 329 ASN B C 1
ATOM 1780 O O . ASN B 1 81 ? 54.614 -85.971 -33.824 1.00 42.17 329 ASN B O 1
ATOM 1785 N N . ILE B 1 82 ? 53.309 -85.173 -32.177 1.00 39.69 330 ILE B N 1
ATOM 1786 C CA . ILE B 1 82 ? 54.360 -85.179 -31.159 1.00 36.83 330 ILE B CA 1
ATOM 1787 C C . ILE B 1 82 ? 54.430 -86.473 -30.355 1.00 33.16 330 ILE B C 1
ATOM 1788 O O . ILE B 1 82 ? 55.111 -86.503 -29.323 1.00 40.45 330 ILE B O 1
ATOM 1793 N N . GLY B 1 83 ? 53.681 -87.501 -30.724 1.00 29.95 331 GLY B N 1
ATOM 1794 C CA . GLY B 1 83 ? 53.825 -88.783 -30.064 1.00 35.08 331 GLY B CA 1
ATOM 1795 C C . GLY B 1 83 ? 53.125 -88.942 -28.731 1.00 43.98 331 GLY B C 1
ATOM 1796 O O . GLY B 1 83 ? 53.380 -89.929 -28.035 1.00 49.31 331 GLY B O 1
ATOM 1797 N N . ALA B 1 84 ? 52.186 -88.057 -28.393 1.00 43.77 332 ALA B N 1
ATOM 1798 C CA . ALA B 1 84 ? 51.423 -88.168 -27.155 1.00 42.23 332 ALA B CA 1
ATOM 1799 C C . ALA B 1 84 ? 50.579 -89.441 -27.141 1.00 41.51 332 ALA B C 1
ATOM 1800 O O . ALA B 1 84 ? 50.419 -90.129 -28.151 1.00 41.49 332 ALA B O 1
ATOM 1802 N N . ARG B 1 85 ? 50.064 -89.783 -25.965 1.00 42.76 333 ARG B N 1
ATOM 1803 C CA . ARG B 1 85 ? 49.319 -91.036 -25.888 1.00 47.99 333 ARG B CA 1
ATOM 1804 C C . ARG B 1 85 ? 47.924 -90.901 -26.492 1.00 49.99 333 ARG B C 1
ATOM 1805 O O . ARG B 1 85 ? 47.491 -91.767 -27.262 1.00 50.44 333 ARG B O 1
ATOM 1813 N N . GLU B 1 86 ? 47.229 -89.808 -26.197 1.00 49.91 334 GLU B N 1
ATOM 1814 C CA . GLU B 1 86 ? 45.885 -89.593 -26.710 1.00 48.84 334 GLU B CA 1
ATOM 1815 C C . GLU B 1 86 ? 45.496 -88.148 -26.459 1.00 44.24 334 GLU B C 1
ATOM 1816 O O . GLU B 1 86 ? 46.165 -87.429 -25.714 1.00 39.40 334 GLU B O 1
ATOM 1822 N N . ALA B 1 87 ? 44.416 -87.729 -27.125 1.00 41.07 335 ALA B N 1
ATOM 1823 C CA . ALA B 1 87 ? 43.764 -86.452 -26.885 1.00 40.03 335 ALA B CA 1
ATOM 1824 C C . ALA B 1 87 ? 42.272 -86.709 -26.687 1.00 42.21 335 ALA B C 1
ATOM 1825 O O . ALA B 1 87 ? 41.642 -87.405 -27.492 1.00 39.26 335 ALA B O 1
ATOM 1827 N N . ILE B 1 88 ? 41.711 -86.145 -25.615 1.00 41.18 336 ILE B N 1
ATOM 1828 C CA . ILE B 1 88 ? 40.346 -86.424 -25.196 1.00 42.14 336 ILE B CA 1
ATOM 1829 C C . ILE B 1 88 ? 39.693 -85.096 -24.857 1.00 41.19 336 ILE B C 1
ATOM 1830 O O . ILE B 1 88 ? 40.365 -84.136 -24.477 1.00 42.59 336 ILE B O 1
ATOM 1835 N N . GLY B 1 89 ? 38.386 -85.010 -25.013 1.00 39.98 337 GLY B N 1
ATOM 1836 C CA . GLY B 1 89 ? 37.653 -83.795 -24.742 1.00 36.50 337 GLY B CA 1
ATOM 1837 C C . GLY B 1 89 ? 36.415 -83.998 -23.927 1.00 36.83 337 GLY B C 1
ATOM 1838 O O . GLY B 1 89 ? 35.927 -85.072 -23.858 1.00 40.49 337 GLY B O 1
ATOM 1839 N N . ASP B 1 90 ? 35.921 -82.963 -23.300 1.00 33.54 338 ASP B N 1
ATOM 1840 C CA . ASP B 1 90 ? 34.742 -83.065 -22.491 1.00 36.12 338 ASP B CA 1
ATOM 1841 C C . ASP B 1 90 ? 33.959 -81.787 -22.647 1.00 40.65 338 ASP B C 1
ATOM 1842 O O . ASP B 1 90 ? 34.503 -80.735 -22.710 1.00 41.12 338 ASP B O 1
ATOM 1847 N N . THR B 1 91 ? 32.654 -81.897 -22.708 1.00 44.82 339 THR B N 1
ATOM 1848 C CA . THR B 1 91 ? 31.806 -80.752 -22.873 1.00 45.46 339 THR B CA 1
ATOM 1849 C C . THR B 1 91 ? 30.887 -80.550 -21.681 1.00 43.26 339 THR B C 1
ATOM 1850 O O . THR B 1 91 ? 30.384 -79.491 -21.444 1.00 40.41 339 THR B O 1
ATOM 1854 N N . ASN B 1 92 ? 30.688 -81.622 -20.964 1.00 41.27 340 ASN B N 1
ATOM 1855 C CA . ASN B 1 92 ? 29.804 -81.647 -19.852 1.00 49.17 340 ASN B CA 1
ATOM 1856 C C . ASN B 1 92 ? 30.488 -81.270 -18.552 1.00 47.98 340 ASN B C 1
ATOM 1857 O O . ASN B 1 92 ? 30.589 -82.063 -17.657 1.00 45.03 340 ASN B O 1
ATOM 1862 N N . ILE B 1 93 ? 30.939 -80.031 -18.477 1.00 44.97 341 ILE B N 1
ATOM 1863 C CA . ILE B 1 93 ? 31.652 -79.502 -17.335 1.00 43.52 341 ILE B CA 1
ATOM 1864 C C . ILE B 1 93 ? 31.296 -78.073 -17.028 1.00 40.37 341 ILE B C 1
ATOM 1865 O O . ILE B 1 93 ? 30.755 -77.388 -17.839 1.00 35.61 341 ILE B O 1
ATOM 1870 N N . ALA B 1 94 ? 31.609 -77.652 -15.821 1.00 35.32 342 ALA B N 1
ATOM 1871 C CA . ALA B 1 94 ? 31.397 -76.303 -15.373 1.00 33.50 342 ALA B CA 1
ATOM 1872 C C . ALA B 1 94 ? 32.558 -75.821 -14.534 1.00 33.34 342 ALA B C 1
ATOM 1873 O O . ALA B 1 94 ? 33.198 -76.572 -13.862 1.00 31.77 342 ALA B O 1
ATOM 1875 N N . LYS B 1 95 ? 32.798 -74.535 -14.592 1.00 32.41 343 LYS B N 1
ATOM 1876 C CA . LYS B 1 95 ? 33.849 -73.951 -13.822 1.00 31.71 343 LYS B CA 1
ATOM 1877 C C . LYS B 1 95 ? 33.268 -73.128 -12.680 1.00 32.19 343 LYS B C 1
ATOM 1878 O O . LYS B 1 95 ? 32.487 -72.247 -12.888 1.00 31.14 343 LYS B O 1
ATOM 1884 N N . VAL B 1 96 ? 33.659 -73.432 -11.467 1.00 26.05 344 VAL B N 1
ATOM 1885 C CA . VAL B 1 96 ? 33.194 -72.658 -10.330 1.00 25.56 344 VAL B CA 1
ATOM 1886 C C . VAL B 1 96 ? 34.409 -72.191 -9.526 1.00 32.79 344 VAL B C 1
ATOM 1887 O O . VAL B 1 96 ? 35.380 -72.939 -9.348 1.00 28.16 344 VAL B O 1
ATOM 1891 N N . SER B 1 97 ? 34.369 -70.928 -9.097 1.00 35.95 345 SER B N 1
ATOM 1892 C CA . SER B 1 97 ? 35.486 -70.239 -8.473 1.00 40.86 345 SER B CA 1
ATOM 1893 C C . SER B 1 97 ? 35.055 -69.480 -7.221 1.00 37.28 345 SER B C 1
ATOM 1894 O O . SER B 1 97 ? 33.941 -68.959 -7.139 1.00 34.75 345 SER B O 1
ATOM 1897 N N . ILE B 1 98 ? 35.966 -69.384 -6.248 1.00 38.23 346 ILE B N 1
ATOM 1898 C CA . ILE B 1 98 ? 35.818 -68.455 -5.128 1.00 40.17 346 ILE B CA 1
ATOM 1899 C C . ILE B 1 98 ? 36.678 -67.243 -5.416 1.00 42.69 346 ILE B C 1
ATOM 1900 O O . ILE B 1 98 ? 37.888 -67.376 -5.622 1.00 41.52 346 ILE B O 1
ATOM 1905 N N . VAL B 1 99 ? 36.082 -66.085 -5.404 1.00 45.33 347 VAL B N 1
ATOM 1906 C CA . VAL B 1 99 ? 36.849 -64.926 -5.690 1.00 48.65 347 VAL B CA 1
ATOM 1907 C C . VAL B 1 99 ? 36.925 -64.034 -4.488 1.00 57.65 347 VAL B C 1
ATOM 1908 O O . VAL B 1 99 ? 36.121 -64.136 -3.598 1.00 57.94 347 VAL B O 1
ATOM 1912 N N . GLY B 1 100 ? 37.923 -63.172 -4.484 1.00 65.35 348 GLY B N 1
ATOM 1913 C CA . GLY B 1 100 ? 38.199 -62.282 -3.388 1.00 66.10 348 GLY B CA 1
ATOM 1914 C C . GLY B 1 100 ? 38.852 -63.001 -2.235 1.00 66.73 348 GLY B C 1
ATOM 1915 O O . GLY B 1 100 ? 38.644 -62.660 -1.104 1.00 70.55 348 GLY B O 1
ATOM 1916 N N . VAL B 1 101 ? 39.656 -63.992 -2.528 1.00 58.85 349 VAL B N 1
ATOM 1917 C CA . VAL B 1 101 ? 40.261 -64.786 -1.493 1.00 57.85 349 VAL B CA 1
ATOM 1918 C C . VAL B 1 101 ? 41.218 -64.180 -0.467 1.00 61.69 349 VAL B C 1
ATOM 1919 O O . VAL B 1 101 ? 41.112 -64.489 0.699 1.00 65.71 349 VAL B O 1
ATOM 1923 N N . GLY B 1 102 ? 42.150 -63.359 -0.880 1.00 61.43 350 GLY B N 1
ATOM 1924 C CA . GLY B 1 102 ? 43.121 -62.833 0.052 1.00 64.82 350 GLY B CA 1
ATOM 1925 C C . GLY B 1 102 ? 44.251 -63.830 -0.110 1.00 69.75 350 GLY B C 1
ATOM 1926 O O . GLY B 1 102 ? 44.141 -65.001 0.201 1.00 63.08 350 GLY B O 1
ATOM 1927 N N . MET B 1 103 ? 45.370 -63.338 -0.574 1.00 79.92 351 MET B N 1
ATOM 1928 C CA . MET B 1 103 ? 46.505 -64.153 -0.866 1.00 78.99 351 MET B CA 1
ATOM 1929 C C . MET B 1 103 ? 47.009 -64.910 0.315 1.00 66.72 351 MET B C 1
ATOM 1930 O O . MET B 1 103 ? 47.602 -65.941 0.172 1.00 59.84 351 MET B O 1
ATOM 1935 N N . ARG B 1 104 ? 46.804 -64.347 1.478 1.00 65.67 352 ARG B N 1
ATOM 1936 C CA . ARG B 1 104 ? 47.216 -64.930 2.726 1.00 63.96 352 ARG B CA 1
ATOM 1937 C C . ARG B 1 104 ? 46.459 -66.195 3.122 1.00 56.57 352 ARG B C 1
ATOM 1938 O O . ARG B 1 104 ? 46.949 -66.984 3.878 1.00 54.44 352 ARG B O 1
ATOM 1946 N N . SER B 1 105 ? 45.243 -66.343 2.625 1.00 53.66 353 SER B N 1
ATOM 1947 C CA . SER B 1 105 ? 44.349 -67.422 2.997 1.00 51.83 353 SER B CA 1
ATOM 1948 C C . SER B 1 105 ? 43.992 -68.561 2.051 1.00 45.13 353 SER B C 1
ATOM 1949 O O . SER B 1 105 ? 42.985 -69.187 2.264 1.00 41.73 353 SER B O 1
ATOM 1952 N N . HIS B 1 106 ? 44.796 -68.849 1.041 1.00 36.80 354 HIS B N 1
ATOM 1953 C CA . HIS B 1 106 ? 44.440 -69.905 0.124 1.00 29.43 354 HIS B CA 1
ATOM 1954 C C . HIS B 1 106 ? 44.220 -71.197 0.857 1.00 31.87 354 HIS B C 1
ATOM 1955 O O . HIS B 1 106 ? 43.308 -71.893 0.561 1.00 30.07 354 HIS B O 1
ATOM 1962 N N . ALA B 1 107 ? 45.047 -71.508 1.831 1.00 38.34 355 ALA B N 1
ATOM 1963 C CA . ALA B 1 107 ? 44.880 -72.741 2.575 1.00 37.44 355 ALA B CA 1
ATOM 1964 C C . ALA B 1 107 ? 43.558 -72.783 3.291 1.00 37.76 355 ALA B C 1
ATOM 1965 O O . ALA B 1 107 ? 42.930 -73.798 3.324 1.00 37.23 355 ALA B O 1
ATOM 1967 N N . GLY B 1 108 ? 43.118 -71.681 3.855 1.00 37.57 356 GLY B N 1
ATOM 1968 C CA . GLY B 1 108 ? 41.853 -71.800 4.551 1.00 36.73 356 GLY B CA 1
ATOM 1969 C C . GLY B 1 108 ? 40.626 -71.834 3.662 1.00 39.20 356 GLY B C 1
ATOM 1970 O O . GLY B 1 108 ? 39.728 -72.662 3.870 1.00 36.70 356 GLY B O 1
ATOM 1971 N N . VAL B 1 109 ? 40.579 -70.967 2.647 1.00 39.26 357 VAL B N 1
ATOM 1972 C CA . VAL B 1 109 ? 39.395 -70.960 1.806 1.00 35.05 357 VAL B CA 1
ATOM 1973 C C . VAL B 1 109 ? 39.339 -72.235 0.980 1.00 34.47 357 VAL B C 1
ATOM 1974 O O . VAL B 1 109 ? 38.258 -72.798 0.770 1.00 33.43 357 VAL B O 1
ATOM 1978 N N . ALA B 1 110 ? 40.487 -72.751 0.542 1.00 20.79 358 ALA B N 1
ATOM 1979 C CA . ALA B 1 110 ? 40.458 -73.943 -0.297 1.00 24.15 358 ALA B CA 1
ATOM 1980 C C . ALA B 1 110 ? 40.027 -75.162 0.504 1.00 31.79 358 ALA B C 1
ATOM 1981 O O . ALA B 1 110 ? 39.237 -75.983 0.022 1.00 33.69 358 ALA B O 1
ATOM 1983 N N . SER B 1 111 ? 40.523 -75.284 1.738 1.00 33.39 359 SER B N 1
ATOM 1984 C CA . SER B 1 111 ? 40.073 -76.361 2.606 1.00 32.83 359 SER B CA 1
ATOM 1985 C C . SER B 1 111 ? 38.550 -76.333 2.719 1.00 31.97 359 SER B C 1
ATOM 1986 O O . SER B 1 111 ? 37.877 -77.342 2.497 1.00 30.44 359 SER B O 1
ATOM 1989 N N . ARG B 1 112 ? 37.984 -75.150 2.948 1.00 32.10 360 ARG B N 1
ATOM 1990 C CA . ARG B 1 112 ? 36.542 -75.048 3.129 1.00 36.10 360 ARG B CA 1
ATOM 1991 C C . ARG B 1 112 ? 35.788 -75.355 1.836 1.00 40.77 360 ARG B C 1
ATOM 1992 O O . ARG B 1 112 ? 34.814 -76.119 1.853 1.00 40.73 360 ARG B O 1
ATOM 2000 N N . MET B 1 113 ? 36.293 -74.886 0.688 1.00 42.14 361 MET B N 1
ATOM 2001 C CA . MET B 1 113 ? 35.609 -75.166 -0.575 1.00 37.57 361 MET B CA 1
ATOM 2002 C C . MET B 1 113 ? 35.613 -76.662 -0.882 1.00 34.77 361 MET B C 1
ATOM 2003 O O . MET B 1 113 ? 34.551 -77.242 -1.141 1.00 29.81 361 MET B O 1
ATOM 2008 N N . PHE B 1 114 ? 36.762 -77.329 -0.712 1.00 30.39 362 PHE B N 1
ATOM 2009 C CA . PHE B 1 114 ? 36.829 -78.768 -0.956 1.00 30.29 362 PHE B CA 1
ATOM 2010 C C . PHE B 1 114 ? 35.927 -79.539 0.003 1.00 33.54 362 PHE B C 1
ATOM 2011 O O . PHE B 1 114 ? 35.394 -80.603 -0.346 1.00 36.67 362 PHE B O 1
ATOM 2019 N N . GLU B 1 115 ? 35.786 -79.048 1.230 1.00 29.28 363 GLU B N 1
ATOM 2020 C CA . GLU B 1 115 ? 34.925 -79.715 2.189 1.00 32.65 363 GLU B CA 1
ATOM 2021 C C . GLU B 1 115 ? 33.450 -79.540 1.818 1.00 29.88 363 GLU B C 1
ATOM 2022 O O . GLU B 1 115 ? 32.695 -80.516 1.788 1.00 30.25 363 GLU B O 1
ATOM 2028 N N . ALA B 1 116 ? 33.037 -78.324 1.457 1.00 30.26 364 ALA B N 1
ATOM 2029 C CA . ALA B 1 116 ? 31.630 -78.136 1.115 1.00 37.27 364 ALA B CA 1
ATOM 2030 C C . ALA B 1 116 ? 31.250 -78.998 -0.087 1.00 38.58 364 ALA B C 1
ATOM 2031 O O . ALA B 1 116 ? 30.203 -79.658 -0.082 1.00 39.30 364 ALA B O 1
ATOM 2033 N N . LEU B 1 117 ? 32.144 -79.094 -1.076 1.00 40.01 365 LEU B N 1
ATOM 2034 C CA . LEU B 1 117 ? 31.884 -79.947 -2.229 1.00 42.41 365 LEU B CA 1
ATOM 2035 C C . LEU B 1 117 ? 31.902 -81.417 -1.847 1.00 41.87 365 LEU B C 1
ATOM 2036 O O . LEU B 1 117 ? 31.079 -82.194 -2.334 1.00 41.25 365 LEU B O 1
ATOM 2041 N N . ALA B 1 118 ? 32.786 -81.813 -0.935 1.00 40.75 366 ALA B N 1
ATOM 2042 C CA . ALA B 1 118 ? 32.790 -83.211 -0.529 1.00 38.67 366 ALA B CA 1
ATOM 2043 C C . ALA B 1 118 ? 31.576 -83.598 0.309 1.00 37.27 366 ALA B C 1
ATOM 2044 O O . ALA B 1 118 ? 31.193 -84.768 0.305 1.00 33.10 366 ALA B O 1
ATOM 2046 N N . LYS B 1 119 ? 30.942 -82.666 1.013 1.00 40.74 367 LYS B N 1
ATOM 2047 C CA . LYS B 1 119 ? 29.786 -83.072 1.807 1.00 45.79 367 LYS B CA 1
ATOM 2048 C C . LYS B 1 119 ? 28.608 -83.431 0.916 1.00 48.42 367 LYS B C 1
ATOM 2049 O O . LYS B 1 119 ? 27.848 -84.366 1.215 1.00 46.17 367 LYS B O 1
ATOM 2055 N N . GLU B 1 120 ? 28.410 -82.669 -0.145 1.00 43.43 368 GLU B N 1
ATOM 2056 C CA . GLU B 1 120 ? 27.721 -83.216 -1.296 1.00 47.18 368 GLU B CA 1
ATOM 2057 C C . GLU B 1 120 ? 28.659 -84.239 -1.948 1.00 52.93 368 GLU B C 1
ATOM 2058 O O . GLU B 1 120 ? 29.829 -84.370 -1.573 1.00 67.93 368 GLU B O 1
ATOM 2064 N N . SER B 1 121 ? 28.155 -85.075 -2.830 1.00 42.26 369 SER B N 1
ATOM 2065 C CA . SER B 1 121 ? 29.140 -86.032 -3.343 1.00 45.79 369 SER B CA 1
ATOM 2066 C C . SER B 1 121 ? 29.756 -85.545 -4.652 1.00 47.48 369 SER B C 1
ATOM 2067 O O . SER B 1 121 ? 29.839 -86.292 -5.617 1.00 53.10 369 SER B O 1
ATOM 2070 N N . ILE B 1 122 ? 30.127 -84.267 -4.713 1.00 45.42 370 ILE B N 1
ATOM 2071 C CA . ILE B 1 122 ? 30.668 -83.675 -5.936 1.00 41.31 370 ILE B CA 1
ATOM 2072 C C . ILE B 1 122 ? 32.161 -83.945 -6.005 1.00 43.32 370 ILE B C 1
ATOM 2073 O O . ILE B 1 122 ? 32.928 -83.404 -5.209 1.00 38.56 370 ILE B O 1
ATOM 2078 N N . ASN B 1 123 ? 32.575 -84.726 -6.991 1.00 48.20 371 ASN B N 1
ATOM 2079 C CA . ASN B 1 123 ? 33.978 -85.002 -7.238 1.00 46.66 371 ASN B CA 1
ATOM 2080 C C . ASN B 1 123 ? 34.615 -83.829 -7.979 1.00 42.70 371 ASN B C 1
ATOM 2081 O O . ASN B 1 123 ? 34.078 -83.345 -8.975 1.00 41.49 371 ASN B O 1
ATOM 2086 N N . ILE B 1 124 ? 35.758 -83.368 -7.485 1.00 40.73 372 ILE B N 1
ATOM 2087 C CA . ILE B 1 124 ? 36.507 -82.305 -8.135 1.00 32.28 372 ILE B CA 1
ATOM 2088 C C . ILE B 1 124 ? 37.432 -82.968 -9.137 1.00 30.81 372 ILE B C 1
ATOM 2089 O O . ILE B 1 124 ? 38.124 -83.932 -8.798 1.00 35.56 372 ILE B O 1
ATOM 2094 N N . GLN B 1 125 ? 37.376 -82.530 -10.392 1.00 32.48 373 GLN B N 1
ATOM 2095 C CA . GLN B 1 125 ? 38.301 -83.095 -11.361 1.00 39.48 373 GLN B CA 1
ATOM 2096 C C . GLN B 1 125 ? 39.509 -82.211 -11.594 1.00 35.45 373 GLN B C 1
ATOM 2097 O O . GLN B 1 125 ? 40.618 -82.732 -11.719 1.00 37.70 373 GLN B O 1
ATOM 2103 N N . MET B 1 126 ? 39.357 -80.893 -11.547 1.00 25.94 374 MET B N 1
ATOM 2104 C CA . MET B 1 126 ? 40.519 -80.040 -11.718 1.00 28.40 374 MET B CA 1
ATOM 2105 C C . MET B 1 126 ? 40.522 -78.937 -10.681 1.00 30.70 374 MET B C 1
ATOM 2106 O O . MET B 1 126 ? 39.476 -78.458 -10.248 1.00 33.81 374 MET B O 1
ATOM 2111 N N . ILE B 1 127 ? 41.731 -78.535 -10.300 1.00 31.17 375 ILE B N 1
ATOM 2112 C CA . ILE B 1 127 ? 41.911 -77.415 -9.392 1.00 28.84 375 ILE B CA 1
ATOM 2113 C C . ILE B 1 127 ? 42.990 -76.500 -9.940 1.00 27.54 375 ILE B C 1
ATOM 2114 O O . ILE B 1 127 ? 44.072 -76.957 -10.328 1.00 31.07 375 ILE B O 1
ATOM 2119 N N . SER B 1 128 ? 42.700 -75.210 -9.960 1.00 29.41 376 SER B N 1
ATOM 2120 C CA . SER B 1 128 ? 43.696 -74.230 -10.347 1.00 39.48 376 SER B CA 1
ATOM 2121 C C . SER B 1 128 ? 43.595 -73.012 -9.440 1.00 41.20 376 SER B C 1
ATOM 2122 O O . SER B 1 128 ? 42.534 -72.718 -8.890 1.00 45.99 376 SER B O 1
ATOM 2125 N N . THR B 1 129 ? 44.689 -72.253 -9.350 1.00 38.79 377 THR B N 1
ATOM 2126 C CA . THR B 1 129 ? 44.773 -71.184 -8.373 1.00 32.29 377 THR B CA 1
ATOM 2127 C C . THR B 1 129 ? 45.360 -69.919 -8.981 1.00 29.09 377 THR B C 1
ATOM 2128 O O . THR B 1 129 ? 46.178 -69.952 -9.894 1.00 36.07 377 THR B O 1
ATOM 2132 N N . SER B 1 130 ? 45.018 -68.813 -8.349 1.00 28.27 378 SER B N 1
ATOM 2133 C CA . SER B 1 130 ? 45.498 -67.482 -8.655 1.00 33.11 378 SER B CA 1
ATOM 2134 C C . SER B 1 130 ? 45.618 -66.739 -7.326 1.00 35.65 378 SER B C 1
ATOM 2135 O O . SER B 1 130 ? 45.157 -67.221 -6.302 1.00 37.09 378 SER B O 1
ATOM 2138 N N . GLU B 1 131 ? 46.199 -65.538 -7.342 1.00 40.44 379 GLU B N 1
ATOM 2139 C CA . GLU B 1 131 ? 46.415 -64.820 -6.085 1.00 41.08 379 GLU B CA 1
ATOM 2140 C C . GLU B 1 131 ? 45.117 -64.579 -5.342 1.00 43.57 379 GLU B C 1
ATOM 2141 O O . GLU B 1 131 ? 45.098 -64.576 -4.107 1.00 49.02 379 GLU B O 1
ATOM 2147 N N . ILE B 1 132 ? 44.029 -64.323 -6.070 1.00 43.37 380 ILE B N 1
ATOM 2148 C CA . ILE B 1 132 ? 42.777 -63.901 -5.467 1.00 35.55 380 ILE B CA 1
ATOM 2149 C C . ILE B 1 132 ? 41.627 -64.844 -5.779 1.00 38.93 380 ILE B C 1
ATOM 2150 O O . ILE B 1 132 ? 40.470 -64.472 -5.576 1.00 45.08 380 ILE B O 1
ATOM 2155 N N . LYS B 1 133 ? 41.913 -66.046 -6.302 1.00 40.24 381 LYS B N 1
ATOM 2156 C CA . LYS B 1 133 ? 40.856 -66.944 -6.754 1.00 48.44 381 LYS B CA 1
ATOM 2157 C C . LYS B 1 133 ? 41.286 -68.391 -6.530 1.00 42.56 381 LYS B C 1
ATOM 2158 O O . LYS B 1 133 ? 42.466 -68.736 -6.621 1.00 43.21 381 LYS B O 1
ATOM 2164 N N . VAL B 1 134 ? 40.319 -69.225 -6.178 1.00 39.14 382 VAL B N 1
ATOM 2165 C CA . VAL B 1 134 ? 40.474 -70.672 -6.205 1.00 37.69 382 VAL B CA 1
ATOM 2166 C C . VAL B 1 134 ? 39.410 -71.197 -7.164 1.00 35.49 382 VAL B C 1
ATOM 2167 O O . VAL B 1 134 ? 38.238 -70.831 -7.042 1.00 35.79 382 VAL B O 1
ATOM 2171 N N . SER B 1 135 ? 39.821 -72.007 -8.147 1.00 31.01 383 SER B N 1
ATOM 2172 C CA . SER B 1 135 ? 38.923 -72.463 -9.203 1.00 30.15 383 SER B CA 1
ATOM 2173 C C . SER B 1 135 ? 38.808 -73.975 -9.268 1.00 31.25 383 SER B C 1
ATOM 2174 O O . SER B 1 135 ? 39.806 -74.696 -9.148 1.00 31.29 383 SER B O 1
ATOM 2177 N N . VAL B 1 136 ? 37.592 -74.447 -9.535 1.00 33.41 384 VAL B N 1
ATOM 2178 C CA . VAL B 1 136 ? 37.306 -75.873 -9.563 1.00 34.44 384 VAL B CA 1
ATOM 2179 C C . VAL B 1 136 ? 36.536 -76.215 -10.833 1.00 32.00 384 VAL B C 1
ATOM 2180 O O . VAL B 1 136 ? 35.733 -75.416 -11.321 1.00 35.08 384 VAL B O 1
ATOM 2184 N N . VAL B 1 137 ? 36.795 -77.397 -11.390 1.00 28.05 385 VAL B N 1
ATOM 2185 C CA . VAL B 1 137 ? 36.028 -77.898 -12.526 1.00 29.36 385 VAL B CA 1
ATOM 2186 C C . VAL B 1 137 ? 35.302 -79.157 -12.095 1.00 39.33 385 VAL B C 1
ATOM 2187 O O . VAL B 1 137 ? 35.915 -80.062 -11.519 1.00 45.90 385 VAL B O 1
ATOM 2191 N N . ILE B 1 138 ? 34.019 -79.191 -12.380 1.00 36.21 386 ILE B N 1
ATOM 2192 C CA . ILE B 1 138 ? 33.110 -80.248 -12.025 1.00 34.20 386 ILE B CA 1
ATOM 2193 C C . ILE B 1 138 ? 32.134 -80.629 -13.140 1.00 32.39 386 ILE B C 1
ATOM 2194 O O . ILE B 1 138 ? 31.957 -79.920 -14.081 1.00 31.63 386 ILE B O 1
ATOM 2199 N N . GLU B 1 139 ? 31.509 -81.776 -13.009 1.00 33.66 387 GLU B N 1
ATOM 2200 C CA . GLU B 1 139 ? 30.540 -82.217 -13.968 1.00 41.34 387 GLU B CA 1
ATOM 2201 C C . GLU B 1 139 ? 29.439 -81.189 -13.931 1.00 45.08 387 GLU B C 1
ATOM 2202 O O . GLU B 1 139 ? 29.001 -80.793 -12.903 1.00 48.94 387 GLU B O 1
ATOM 2208 N N . GLU B 1 140 ? 28.982 -80.797 -15.084 1.00 47.12 388 GLU B N 1
ATOM 2209 C CA . GLU B 1 140 ? 28.016 -79.754 -15.233 1.00 53.10 388 GLU B CA 1
ATOM 2210 C C . GLU B 1 140 ? 26.704 -79.959 -14.498 1.00 51.00 388 GLU B C 1
ATOM 2211 O O . GLU B 1 140 ? 26.113 -79.017 -14.041 1.00 46.73 388 GLU B O 1
ATOM 2217 N N . LYS B 1 141 ? 26.245 -81.188 -14.398 1.00 54.52 389 LYS B N 1
ATOM 2218 C CA . LYS B 1 141 ? 24.979 -81.449 -13.761 1.00 58.82 389 LYS B CA 1
ATOM 2219 C C . LYS B 1 141 ? 24.957 -81.003 -12.319 1.00 59.30 389 LYS B C 1
ATOM 2220 O O . LYS B 1 141 ? 23.911 -80.727 -11.799 1.00 62.29 389 LYS B O 1
ATOM 2226 N N . TYR B 1 142 ? 26.113 -80.941 -11.682 1.00 48.88 390 TYR B N 1
ATOM 2227 C CA . TYR B 1 142 ? 26.205 -80.566 -10.290 1.00 46.34 390 TYR B CA 1
ATOM 2228 C C . TYR B 1 142 ? 26.436 -79.117 -9.974 1.00 37.39 390 TYR B C 1
ATOM 2229 O O . TYR B 1 142 ? 26.700 -78.791 -8.854 1.00 31.97 390 TYR B O 1
ATOM 2238 N N . LEU B 1 143 ? 26.347 -78.258 -10.960 1.00 33.50 391 LEU B N 1
ATOM 2239 C CA . LEU B 1 143 ? 26.625 -76.869 -10.742 1.00 35.78 391 LEU B CA 1
ATOM 2240 C C . LEU B 1 143 ? 25.742 -76.192 -9.734 1.00 42.03 391 LEU B C 1
ATOM 2241 O O . LEU B 1 143 ? 26.209 -75.458 -8.927 1.00 43.95 391 LEU B O 1
ATOM 2246 N N . GLU B 1 144 ? 24.451 -76.443 -9.794 1.00 48.53 392 GLU B N 1
ATOM 2247 C CA . GLU B 1 144 ? 23.498 -75.826 -8.900 1.00 52.51 392 GLU B CA 1
ATOM 2248 C C . GLU B 1 144 ? 23.696 -76.271 -7.506 1.00 48.87 392 GLU B C 1
ATOM 2249 O O . GLU B 1 144 ? 23.718 -75.466 -6.621 1.00 51.44 392 GLU B O 1
ATOM 2255 N N . LEU B 1 145 ? 23.875 -77.559 -7.322 1.00 43.88 393 LEU B N 1
ATOM 2256 C CA . LEU B 1 145 ? 24.109 -78.088 -5.989 1.00 38.95 393 LEU B CA 1
ATOM 2257 C C . LEU B 1 145 ? 25.419 -77.538 -5.420 1.00 40.90 393 LEU B C 1
ATOM 2258 O O . LEU B 1 145 ? 25.490 -77.147 -4.243 1.00 41.02 393 LEU B O 1
ATOM 2263 N N . ALA B 1 146 ? 26.456 -77.451 -6.270 1.00 36.82 394 ALA B N 1
ATOM 2264 C CA . ALA B 1 146 ? 27.759 -76.961 -5.836 1.00 38.50 394 ALA B CA 1
ATOM 2265 C C . ALA B 1 146 ? 27.693 -75.500 -5.417 1.00 40.11 394 ALA B C 1
ATOM 2266 O O . ALA B 1 146 ? 28.279 -75.107 -4.398 1.00 43.68 394 ALA B O 1
ATOM 2268 N N . VAL B 1 147 ? 27.030 -74.668 -6.219 1.00 35.34 395 VAL B N 1
ATOM 2269 C CA . VAL B 1 147 ? 26.945 -73.244 -5.912 1.00 32.45 395 VAL B CA 1
ATOM 2270 C C . VAL B 1 147 ? 26.173 -73.019 -4.609 1.00 38.83 395 VAL B C 1
ATOM 2271 O O . VAL B 1 147 ? 26.560 -72.198 -3.765 1.00 37.05 395 VAL B O 1
ATOM 2275 N N . ARG B 1 148 ? 25.072 -73.740 -4.421 1.00 40.82 396 ARG B N 1
ATOM 2276 C CA . ARG B 1 148 ? 24.352 -73.590 -3.170 1.00 46.63 396 ARG B CA 1
ATOM 2277 C C . ARG B 1 148 ? 25.206 -74.041 -1.990 1.00 44.85 396 ARG B C 1
ATOM 2278 O O . ARG B 1 148 ? 25.290 -73.340 -0.974 1.00 39.34 396 ARG B O 1
ATOM 2286 N N . ALA B 1 149 ? 25.902 -75.168 -2.131 1.00 44.47 397 ALA B N 1
ATOM 2287 C CA . ALA B 1 149 ? 26.781 -75.608 -1.059 1.00 46.09 397 ALA B CA 1
ATOM 2288 C C . ALA B 1 149 ? 27.827 -74.548 -0.737 1.00 43.98 397 ALA B C 1
ATOM 2289 O O . ALA B 1 149 ? 28.080 -74.254 0.434 1.00 44.20 397 ALA B O 1
ATOM 2291 N N . LEU B 1 150 ? 28.430 -73.939 -1.754 1.00 44.17 398 LEU B N 1
ATOM 2292 C CA . LEU B 1 150 ? 29.439 -72.918 -1.472 1.00 41.84 398 LEU B CA 1
ATOM 2293 C C . LEU B 1 150 ? 28.856 -71.693 -0.776 1.00 42.44 398 LEU B C 1
ATOM 2294 O O . LEU B 1 150 ? 29.533 -71.069 0.057 1.00 40.57 398 LEU B O 1
ATOM 2299 N N . HIS B 1 151 ? 27.632 -71.353 -1.090 1.00 42.33 399 HIS B N 1
ATOM 2300 C CA . HIS B 1 151 ? 27.001 -70.221 -0.503 1.00 44.63 399 HIS B CA 1
ATOM 2301 C C . HIS B 1 151 ? 26.735 -70.460 0.959 1.00 44.11 399 HIS B C 1
ATOM 2302 O O . HIS B 1 151 ? 26.861 -69.579 1.767 1.00 38.20 399 HIS B O 1
ATOM 2309 N N . THR B 1 152 ? 26.337 -71.668 1.271 1.00 42.58 400 THR B N 1
ATOM 2310 C CA . THR B 1 152 ? 26.086 -72.056 2.616 1.00 45.48 400 THR B CA 1
ATOM 2311 C C . THR B 1 152 ? 27.377 -72.084 3.451 1.00 50.31 400 THR B C 1
ATOM 2312 O O . THR B 1 152 ? 27.414 -71.592 4.540 1.00 51.47 400 THR B O 1
ATOM 2316 N N . ALA B 1 153 ? 28.436 -72.640 2.897 1.00 50.57 401 ALA B N 1
ATOM 2317 C CA . ALA B 1 153 ? 29.709 -72.743 3.567 1.00 44.64 401 ALA B CA 1
ATOM 2318 C C . ALA B 1 153 ? 30.526 -71.475 3.705 1.00 48.51 401 ALA B C 1
ATOM 2319 O O . ALA B 1 153 ? 31.438 -71.445 4.463 1.00 51.70 401 ALA B O 1
ATOM 2321 N N . PHE B 1 154 ? 30.210 -70.437 2.964 1.00 51.39 402 PHE B N 1
ATOM 2322 C CA . PHE B 1 154 ? 30.956 -69.206 3.021 1.00 54.00 402 PHE B CA 1
ATOM 2323 C C . PHE B 1 154 ? 30.137 -67.970 3.343 1.00 63.08 402 PHE B C 1
ATOM 2324 O O . PHE B 1 154 ? 28.942 -67.968 3.247 1.00 69.29 402 PHE B O 1
ATOM 2332 N N . GLU B 1 155 ? 30.815 -66.916 3.752 1.00 69.35 403 GLU B N 1
ATOM 2333 C CA . GLU B 1 155 ? 30.167 -65.654 4.054 1.00 78.35 403 GLU B CA 1
ATOM 2334 C C . GLU B 1 155 ? 30.617 -64.626 3.015 1.00 79.57 403 GLU B C 1
ATOM 2335 O O . GLU B 1 155 ? 31.786 -64.365 2.887 1.00 81.33 403 GLU B O 1
ATOM 2341 N N . LEU B 1 156 ? 29.677 -64.055 2.284 1.00 82.01 404 LEU B N 1
ATOM 2342 C CA . LEU B 1 156 ? 29.966 -63.063 1.256 1.00 84.46 404 LEU B CA 1
ATOM 2343 C C . LEU B 1 156 ? 29.950 -61.610 1.682 1.00 90.61 404 LEU B C 1
ATOM 2344 O O . LEU B 1 156 ? 29.397 -61.264 2.703 1.00 92.97 404 LEU B O 1
ATOM 2349 N N . ASP B 1 157 ? 30.555 -60.760 0.864 1.00 94.90 405 ASP B N 1
ATOM 2350 C CA . ASP B 1 157 ? 30.604 -59.331 1.123 1.00 100.21 405 ASP B CA 1
ATOM 2351 C C . ASP B 1 157 ? 29.739 -58.512 0.205 1.00 100.79 405 ASP B C 1
ATOM 2352 O O . ASP B 1 157 ? 29.771 -57.281 0.291 1.00 100.59 405 ASP B O 1
ATOM 2357 N N . ILE C 1 5 ? 19.714 -46.379 -10.530 1.00 93.59 253 ILE F N 1
ATOM 2358 C CA . ILE C 1 5 ? 20.337 -47.462 -9.802 1.00 92.02 253 ILE F CA 1
ATOM 2359 C C . ILE C 1 5 ? 19.760 -48.847 -9.966 1.00 89.55 253 ILE F C 1
ATOM 2360 O O . ILE C 1 5 ? 18.555 -49.028 -10.024 1.00 88.12 253 ILE F O 1
ATOM 2365 N N . ILE C 1 6 ? 20.669 -49.816 -10.014 1.00 85.86 254 ILE F N 1
ATOM 2366 C CA . ILE C 1 6 ? 20.347 -51.217 -10.096 1.00 78.90 254 ILE F CA 1
ATOM 2367 C C . ILE C 1 6 ? 21.364 -51.983 -9.290 1.00 76.90 254 ILE F C 1
ATOM 2368 O O . ILE C 1 6 ? 22.433 -51.496 -9.068 1.00 75.27 254 ILE F O 1
ATOM 2373 N N . SER C 1 7 ? 21.014 -53.157 -8.805 1.00 78.76 255 SER F N 1
ATOM 2374 C CA . SER C 1 7 ? 21.960 -53.944 -8.043 1.00 78.00 255 SER F CA 1
ATOM 2375 C C . SER C 1 7 ? 23.122 -54.454 -8.866 1.00 75.20 255 SER F C 1
ATOM 2376 O O . SER C 1 7 ? 24.239 -54.401 -8.422 1.00 75.73 255 SER F O 1
ATOM 2379 N N . GLY C 1 8 ? 22.865 -54.965 -10.058 1.00 71.94 256 GLY F N 1
ATOM 2380 C CA . GLY C 1 8 ? 23.932 -55.495 -10.875 1.00 65.87 256 GLY F CA 1
ATOM 2381 C C . GLY C 1 8 ? 23.625 -55.853 -12.305 1.00 63.02 256 GLY F C 1
ATOM 2382 O O . GLY C 1 8 ? 22.491 -55.841 -12.719 1.00 61.52 256 GLY F O 1
ATOM 2383 N N . ILE C 1 9 ? 24.665 -56.187 -13.052 1.00 59.82 257 ILE F N 1
ATOM 2384 C CA . ILE C 1 9 ? 24.544 -56.633 -14.425 1.00 58.49 257 ILE F CA 1
ATOM 2385 C C . ILE C 1 9 ? 24.935 -58.081 -14.430 1.00 53.39 257 ILE F C 1
ATOM 2386 O O . ILE C 1 9 ? 25.990 -58.439 -13.971 1.00 57.71 257 ILE F O 1
ATOM 2391 N N . ALA C 1 10 ? 24.064 -58.901 -14.961 1.00 48.46 258 ALA F N 1
ATOM 2392 C CA . ALA C 1 10 ? 24.211 -60.336 -15.059 1.00 49.77 258 ALA F CA 1
ATOM 2393 C C . ALA C 1 10 ? 24.254 -60.702 -16.524 1.00 54.49 258 ALA F C 1
ATOM 2394 O O . ALA C 1 10 ? 23.697 -60.002 -17.373 1.00 57.50 258 ALA F O 1
ATOM 2396 N N . PHE C 1 11 ? 24.811 -61.856 -16.796 1.00 56.25 259 PHE F N 1
ATOM 2397 C CA . PHE C 1 11 ? 24.819 -62.371 -18.121 1.00 56.96 259 PHE F CA 1
ATOM 2398 C C . PHE C 1 11 ? 24.990 -63.857 -18.077 1.00 60.32 259 PHE F C 1
ATOM 2399 O O . PHE C 1 11 ? 25.392 -64.412 -17.087 1.00 61.77 259 PHE F O 1
ATOM 2407 N N . ASN C 1 12 ? 24.613 -64.497 -19.159 1.00 63.60 260 ASN F N 1
ATOM 2408 C CA . ASN C 1 12 ? 24.808 -65.899 -19.306 1.00 67.02 260 ASN F CA 1
ATOM 2409 C C . ASN C 1 12 ? 25.277 -66.148 -20.718 1.00 71.25 260 ASN F C 1
ATOM 2410 O O . ASN C 1 12 ? 24.603 -65.800 -21.667 1.00 64.93 260 ASN F O 1
ATOM 2415 N N . ARG C 1 13 ? 26.466 -66.721 -20.816 1.00 56.86 261 ARG F N 1
ATOM 2416 C CA . ARG C 1 13 ? 27.100 -67.054 -22.064 1.00 62.02 261 ARG F CA 1
ATOM 2417 C C . ARG C 1 13 ? 26.640 -68.374 -22.630 1.00 59.90 261 ARG F C 1
ATOM 2418 O O . ARG C 1 13 ? 26.745 -68.605 -23.810 1.00 56.37 261 ARG F O 1
ATOM 2426 N N . ASP C 1 14 ? 26.117 -69.237 -21.779 1.00 54.89 262 ASP F N 1
ATOM 2427 C CA . ASP C 1 14 ? 25.738 -70.563 -22.203 1.00 54.38 262 ASP F CA 1
ATOM 2428 C C . ASP C 1 14 ? 24.302 -70.578 -22.695 1.00 59.06 262 ASP F C 1
ATOM 2429 O O . ASP C 1 14 ? 23.395 -70.975 -22.015 1.00 59.27 262 ASP F O 1
ATOM 2434 N N . GLU C 1 15 ? 24.113 -70.106 -23.905 1.00 60.35 263 GLU F N 1
ATOM 2435 C CA . GLU C 1 15 ? 22.797 -70.042 -24.480 1.00 54.42 263 GLU F CA 1
ATOM 2436 C C . GLU C 1 15 ? 22.751 -70.303 -25.954 1.00 42.84 263 GLU F C 1
ATOM 2437 O O . GLU C 1 15 ? 23.650 -69.988 -26.657 1.00 38.85 263 GLU F O 1
ATOM 2443 N N . ALA C 1 16 ? 21.646 -70.883 -26.382 1.00 41.66 264 ALA F N 1
ATOM 2444 C CA . ALA C 1 16 ? 21.353 -71.189 -27.752 1.00 43.97 264 ALA F CA 1
ATOM 2445 C C . ALA C 1 16 ? 19.948 -70.717 -28.053 1.00 45.95 264 ALA F C 1
ATOM 2446 O O . ALA C 1 16 ? 19.056 -70.992 -27.314 1.00 44.21 264 ALA F O 1
ATOM 2448 N N . LYS C 1 17 ? 19.769 -70.020 -29.156 1.00 43.65 265 LYS F N 1
ATOM 2449 C CA . LYS C 1 17 ? 18.485 -69.453 -29.547 1.00 41.01 265 LYS F CA 1
ATOM 2450 C C . LYS C 1 17 ? 17.767 -70.357 -30.548 1.00 40.19 265 LYS F C 1
ATOM 2451 O O . LYS C 1 17 ? 18.369 -70.851 -31.502 1.00 41.43 265 LYS F O 1
ATOM 2457 N N . LEU C 1 18 ? 16.478 -70.593 -30.317 1.00 39.11 266 LEU F N 1
ATOM 2458 C CA . LEU C 1 18 ? 15.653 -71.372 -31.235 1.00 39.90 266 LEU F CA 1
ATOM 2459 C C . LEU C 1 18 ? 14.373 -70.616 -31.561 1.00 39.16 266 LEU F C 1
ATOM 2460 O O . LEU C 1 18 ? 13.686 -70.139 -30.651 1.00 37.46 266 LEU F O 1
ATOM 2465 N N . THR C 1 19 ? 14.046 -70.515 -32.849 1.00 37.59 267 THR F N 1
ATOM 2466 C CA . THR C 1 19 ? 12.842 -69.812 -33.269 1.00 40.55 267 THR F CA 1
ATOM 2467 C C . THR C 1 19 ? 12.056 -70.649 -34.261 1.00 42.80 267 THR F C 1
ATOM 2468 O O . THR C 1 19 ? 12.620 -71.200 -35.210 1.00 46.22 267 THR F O 1
ATOM 2472 N N . ILE C 1 20 ? 10.754 -70.749 -34.025 1.00 43.34 268 ILE F N 1
ATOM 2473 C CA . ILE C 1 20 ? 9.811 -71.368 -34.943 1.00 44.05 268 ILE F CA 1
ATOM 2474 C C . ILE C 1 20 ? 8.838 -70.280 -35.372 1.00 46.28 268 ILE F C 1
ATOM 2475 O O . ILE C 1 20 ? 8.138 -69.691 -34.535 1.00 43.17 268 ILE F O 1
ATOM 2480 N N . ARG C 1 21 ? 8.834 -69.982 -36.669 1.00 51.87 269 ARG F N 1
ATOM 2481 C CA . ARG C 1 21 ? 8.137 -68.823 -37.209 1.00 53.11 269 ARG F CA 1
ATOM 2482 C C . ARG C 1 21 ? 6.827 -69.174 -37.919 1.00 46.40 269 ARG F C 1
ATOM 2483 O O . ARG C 1 21 ? 6.678 -70.237 -38.526 1.00 42.33 269 ARG F O 1
ATOM 2491 N N . GLY C 1 22 ? 5.891 -68.229 -37.877 1.00 43.05 270 GLY F N 1
ATOM 2492 C CA . GLY C 1 22 ? 4.587 -68.411 -38.487 1.00 39.87 270 GLY F CA 1
ATOM 2493 C C . GLY C 1 22 ? 3.825 -69.597 -37.927 1.00 42.04 270 GLY F C 1
ATOM 2494 O O . GLY C 1 22 ? 3.262 -70.388 -38.684 1.00 43.17 270 GLY F O 1
ATOM 2495 N N . VAL C 1 23 ? 3.811 -69.760 -36.609 1.00 39.11 271 VAL F N 1
ATOM 2496 C CA . VAL C 1 23 ? 3.037 -70.850 -36.017 1.00 39.94 271 VAL F CA 1
ATOM 2497 C C . VAL C 1 23 ? 1.600 -70.347 -35.892 1.00 39.38 271 VAL F C 1
ATOM 2498 O O . VAL C 1 23 ? 1.372 -69.127 -35.833 1.00 34.78 271 VAL F O 1
ATOM 2502 N N . PRO C 1 24 ? 0.606 -71.227 -36.009 1.00 40.01 272 PRO F N 1
ATOM 2503 C CA . PRO C 1 24 ? -0.796 -70.789 -35.906 1.00 38.72 272 PRO F CA 1
ATOM 2504 C C . PRO C 1 24 ? -1.188 -70.297 -34.510 1.00 48.20 272 PRO F C 1
ATOM 2505 O O . PRO C 1 24 ? -0.855 -70.894 -33.485 1.00 51.28 272 PRO F O 1
ATOM 2509 N N . ASP C 1 25 ? -1.908 -69.181 -34.484 1.00 52.63 273 ASP F N 1
ATOM 2510 C CA . ASP C 1 25 ? -2.207 -68.486 -33.230 1.00 54.21 273 ASP F CA 1
ATOM 2511 C C . ASP C 1 25 ? -3.509 -69.017 -32.618 1.00 51.69 273 ASP F C 1
ATOM 2512 O O . ASP C 1 25 ? -4.566 -68.374 -32.619 1.00 43.82 273 ASP F O 1
ATOM 2517 N N . THR C 1 26 ? -3.392 -70.170 -31.980 1.00 53.33 274 THR F N 1
ATOM 2518 C CA . THR C 1 26 ? -4.538 -70.900 -31.495 1.00 50.96 274 THR F CA 1
ATOM 2519 C C . THR C 1 26 ? -4.167 -71.526 -30.176 1.00 44.06 274 THR F C 1
ATOM 2520 O O . THR C 1 26 ? -3.036 -72.004 -30.014 1.00 45.97 274 THR F O 1
ATOM 2524 N N . PRO C 1 27 ? -5.093 -71.631 -29.228 1.00 40.83 275 PRO F N 1
ATOM 2525 C CA . PRO C 1 27 ? -4.760 -72.256 -27.946 1.00 42.37 275 PRO F CA 1
ATOM 2526 C C . PRO C 1 27 ? -4.222 -73.655 -28.184 1.00 43.86 275 PRO F C 1
ATOM 2527 O O . PRO C 1 27 ? -4.614 -74.329 -29.140 1.00 47.58 275 PRO F O 1
ATOM 2531 N N . GLY C 1 28 ? -3.309 -74.078 -27.313 1.00 36.52 276 GLY F N 1
ATOM 2532 C CA . GLY C 1 28 ? -2.681 -75.372 -27.414 1.00 31.04 276 GLY F CA 1
ATOM 2533 C C . GLY C 1 28 ? -1.429 -75.413 -28.259 1.00 30.30 276 GLY F C 1
ATOM 2534 O O . GLY C 1 28 ? -0.703 -76.416 -28.208 1.00 32.82 276 GLY F O 1
ATOM 2535 N N . VAL C 1 29 ? -1.150 -74.360 -29.027 1.00 25.87 277 VAL F N 1
ATOM 2536 C CA . VAL C 1 29 ? 0.043 -74.327 -29.867 1.00 29.16 277 VAL F CA 1
ATOM 2537 C C . VAL C 1 29 ? 1.316 -74.117 -29.046 1.00 33.60 277 VAL F C 1
ATOM 2538 O O . VAL C 1 29 ? 2.360 -74.711 -29.343 1.00 32.51 277 VAL F O 1
ATOM 2542 N N . ALA C 1 30 ? 1.263 -73.269 -28.014 1.00 33.34 278 ALA F N 1
ATOM 2543 C CA . ALA C 1 30 ? 2.438 -73.081 -27.173 1.00 38.13 278 ALA F CA 1
ATOM 2544 C C . ALA C 1 30 ? 2.845 -74.398 -26.519 1.00 39.36 278 ALA F C 1
ATOM 2545 O O . ALA C 1 30 ? 4.040 -74.710 -26.399 1.00 33.66 278 ALA F O 1
ATOM 2547 N N . PHE C 1 31 ? 1.852 -75.189 -26.113 1.00 41.66 279 PHE F N 1
ATOM 2548 C CA . PHE C 1 31 ? 2.115 -76.509 -25.549 1.00 38.66 279 PHE F CA 1
ATOM 2549 C C . PHE C 1 31 ? 2.645 -77.482 -26.593 1.00 36.33 279 PHE F C 1
ATOM 2550 O O . PHE C 1 31 ? 3.501 -78.321 -26.284 1.00 43.13 279 PHE F O 1
ATOM 2558 N N . LYS C 1 32 ? 2.091 -77.454 -27.808 1.00 31.68 280 LYS F N 1
ATOM 2559 C CA . LYS C 1 32 ? 2.586 -78.332 -28.865 1.00 33.91 280 LYS F CA 1
ATOM 2560 C C . LYS C 1 32 ? 4.061 -78.055 -29.165 1.00 31.90 280 LYS F C 1
ATOM 2561 O O . LYS C 1 32 ? 4.816 -78.969 -29.499 1.00 37.07 280 LYS F O 1
ATOM 2567 N N . ILE C 1 33 ? 4.499 -76.801 -29.031 1.00 28.80 281 ILE F N 1
ATOM 2568 C CA . ILE C 1 33 ? 5.897 -76.483 -29.300 1.00 32.70 281 ILE F CA 1
ATOM 2569 C C . ILE C 1 33 ? 6.776 -76.975 -28.158 1.00 31.11 281 ILE F C 1
ATOM 2570 O O . ILE C 1 33 ? 7.815 -77.605 -28.378 1.00 37.63 281 ILE F O 1
ATOM 2575 N N . LEU C 1 34 ? 6.350 -76.728 -26.914 1.00 31.23 282 LEU F N 1
ATOM 2576 C CA . LEU C 1 34 ? 7.217 -76.911 -25.763 1.00 35.12 282 LEU F CA 1
ATOM 2577 C C . LEU C 1 34 ? 7.023 -78.267 -25.093 1.00 37.79 282 LEU F C 1
ATOM 2578 O O . LEU C 1 34 ? 7.897 -78.696 -24.329 1.00 40.17 282 LEU F O 1
ATOM 2583 N N . GLY C 1 35 ? 5.890 -78.941 -25.342 1.00 37.74 283 GLY F N 1
ATOM 2584 C CA . GLY C 1 35 ? 5.643 -80.286 -24.842 1.00 38.58 283 GLY F CA 1
ATOM 2585 C C . GLY C 1 35 ? 6.744 -81.304 -25.126 1.00 42.98 283 GLY F C 1
ATOM 2586 O O . GLY C 1 35 ? 7.236 -81.997 -24.227 1.00 41.35 283 GLY F O 1
ATOM 2587 N N . PRO C 1 36 ? 7.118 -81.451 -26.401 1.00 48.25 284 PRO F N 1
ATOM 2588 C CA . PRO C 1 36 ? 8.212 -82.387 -26.732 1.00 48.98 284 PRO F CA 1
ATOM 2589 C C . PRO C 1 36 ? 9.583 -81.946 -26.237 1.00 51.63 284 PRO F C 1
ATOM 2590 O O . PRO C 1 36 ? 10.418 -82.809 -25.934 1.00 46.17 284 PRO F O 1
ATOM 2594 N N . ILE C 1 37 ? 9.856 -80.642 -26.148 1.00 54.06 285 ILE F N 1
ATOM 2595 C CA . ILE C 1 37 ? 11.141 -80.233 -25.594 1.00 49.18 285 ILE F CA 1
ATOM 2596 C C . ILE C 1 37 ? 11.268 -80.730 -24.160 1.00 43.95 285 ILE F C 1
ATOM 2597 O O . ILE C 1 37 ? 12.225 -81.434 -23.808 1.00 34.29 285 ILE F O 1
ATOM 2602 N N . SER C 1 38 ? 10.234 -80.481 -23.354 1.00 45.59 286 SER F N 1
ATOM 2603 C CA . SER C 1 38 ? 10.192 -80.935 -21.969 1.00 43.22 286 SER F CA 1
ATOM 2604 C C . SER C 1 38 ? 10.179 -82.456 -21.889 1.00 45.08 286 SER F C 1
ATOM 2605 O O . SER C 1 38 ? 10.770 -83.048 -20.973 1.00 47.37 286 SER F O 1
ATOM 2608 N N . ALA C 1 39 ? 9.475 -83.099 -22.826 1.00 42.88 287 ALA F N 1
ATOM 2609 C CA . ALA C 1 39 ? 9.416 -84.559 -22.864 1.00 46.42 287 ALA F CA 1
ATOM 2610 C C . ALA C 1 39 ? 10.804 -85.200 -23.031 1.00 50.31 287 ALA F C 1
ATOM 2611 O O . ALA C 1 39 ? 11.019 -86.345 -22.610 1.00 55.77 287 ALA F O 1
ATOM 2613 N N . ALA C 1 40 ? 11.702 -84.543 -23.772 1.00 45.73 288 ALA F N 1
ATOM 2614 C CA . ALA C 1 40 ? 13.096 -84.943 -23.927 1.00 39.30 288 ALA F CA 1
ATOM 2615 C C . ALA C 1 40 ? 13.976 -84.521 -22.752 1.00 46.84 288 ALA F C 1
ATOM 2616 O O . ALA C 1 40 ? 15.195 -84.696 -22.831 1.00 48.26 288 ALA F O 1
ATOM 2618 N N . ASN C 1 41 ? 13.416 -83.903 -21.704 1.00 43.14 289 ASN F N 1
ATOM 2619 C CA . ASN C 1 41 ? 14.203 -83.435 -20.561 1.00 42.20 289 ASN F CA 1
ATOM 2620 C C . ASN C 1 41 ? 15.183 -82.326 -20.893 1.00 35.83 289 ASN F C 1
ATOM 2621 O O . ASN C 1 41 ? 16.265 -82.259 -20.297 1.00 35.10 289 ASN F O 1
ATOM 2626 N N . VAL C 1 42 ? 14.852 -81.484 -21.864 1.00 36.22 290 VAL F N 1
ATOM 2627 C CA . VAL C 1 42 ? 15.646 -80.300 -22.166 1.00 37.90 290 VAL F CA 1
ATOM 2628 C C . VAL C 1 42 ? 15.138 -79.152 -21.301 1.00 41.43 290 VAL F C 1
ATOM 2629 O O . VAL C 1 42 ? 13.938 -78.864 -21.291 1.00 46.60 290 VAL F O 1
ATOM 2633 N N . GLU C 1 43 ? 16.031 -78.520 -20.552 1.00 40.08 291 GLU F N 1
ATOM 2634 C CA . GLU C 1 43 ? 15.663 -77.312 -19.822 1.00 43.37 291 GLU F CA 1
ATOM 2635 C C . GLU C 1 43 ? 15.511 -76.119 -20.773 1.00 39.87 291 GLU F C 1
ATOM 2636 O O . GLU C 1 43 ? 16.190 -76.022 -21.795 1.00 43.96 291 GLU F O 1
ATOM 2642 N N . VAL C 1 44 ? 14.563 -75.243 -20.457 1.00 34.45 292 VAL F N 1
ATOM 2643 C CA . VAL C 1 44 ? 14.324 -74.010 -21.196 1.00 34.30 292 VAL F CA 1
ATOM 2644 C C . VAL C 1 44 ? 14.555 -72.830 -20.256 1.00 41.59 292 VAL F C 1
ATOM 2645 O O . VAL C 1 44 ? 14.123 -72.857 -19.097 1.00 43.33 292 VAL F O 1
ATOM 2649 N N . ASP C 1 45 ? 15.269 -71.820 -20.741 1.00 38.71 293 ASP F N 1
ATOM 2650 C CA . ASP C 1 45 ? 15.498 -70.607 -19.978 1.00 38.89 293 ASP F CA 1
ATOM 2651 C C . ASP C 1 45 ? 14.522 -69.550 -20.460 1.00 42.30 293 ASP F C 1
ATOM 2652 O O . ASP C 1 45 ? 13.443 -69.378 -19.893 1.00 46.32 293 ASP F O 1
ATOM 2657 N N . MET C 1 46 ? 14.837 -68.938 -21.587 1.00 41.08 294 MET F N 1
ATOM 2658 C CA . MET C 1 46 ? 14.068 -67.821 -22.093 1.00 39.46 294 MET F CA 1
ATOM 2659 C C . MET C 1 46 ? 12.955 -68.356 -22.974 1.00 35.41 294 MET F C 1
ATOM 2660 O O . MET C 1 46 ? 13.102 -69.405 -23.589 1.00 31.59 294 MET F O 1
ATOM 2665 N N . ILE C 1 47 ? 11.794 -67.722 -22.881 1.00 32.00 295 ILE F N 1
ATOM 2666 C CA . ILE C 1 47 ? 10.697 -67.878 -23.825 1.00 27.89 295 ILE F CA 1
ATOM 2667 C C . ILE C 1 47 ? 10.194 -66.482 -24.150 1.00 26.83 295 ILE F C 1
ATOM 2668 O O . ILE C 1 47 ? 9.944 -65.684 -23.240 1.00 32.35 295 ILE F O 1
ATOM 2673 N N . VAL C 1 48 ? 10.126 -66.165 -25.440 1.00 26.78 296 VAL F N 1
ATOM 2674 C CA . VAL C 1 48 ? 9.715 -64.851 -25.920 1.00 30.57 296 VAL F CA 1
ATOM 2675 C C . VAL C 1 48 ? 8.693 -65.087 -27.031 1.00 32.71 296 VAL F C 1
ATOM 2676 O O . VAL C 1 48 ? 8.938 -65.872 -27.953 1.00 34.57 296 VAL F O 1
ATOM 2680 N N . GLN C 1 49 ? 7.515 -64.500 -26.896 1.00 31.62 297 GLN F N 1
ATOM 2681 C CA . GLN C 1 49 ? 6.517 -64.561 -27.961 1.00 33.82 297 GLN F CA 1
ATOM 2682 C C . GLN C 1 49 ? 5.796 -63.229 -28.025 1.00 36.80 297 GLN F C 1
ATOM 2683 O O . GLN C 1 49 ? 5.153 -62.832 -27.047 1.00 36.26 297 GLN F O 1
ATOM 2689 N N . ASN C 1 50 ? 5.885 -62.552 -29.147 1.00 34.06 298 ASN F N 1
ATOM 2690 C CA . ASN C 1 50 ? 5.197 -61.312 -29.270 1.00 32.20 298 ASN F CA 1
ATOM 2691 C C . ASN C 1 50 ? 3.798 -61.441 -29.896 1.00 33.32 298 ASN F C 1
ATOM 2692 O O . ASN C 1 50 ? 3.393 -62.503 -30.306 1.00 31.89 298 ASN F O 1
ATOM 2697 N N . VAL C 1 51 ? 3.064 -60.352 -29.953 1.00 35.88 299 VAL F N 1
ATOM 2698 C CA . VAL C 1 51 ? 1.715 -60.403 -30.502 1.00 37.46 299 VAL F CA 1
ATOM 2699 C C . VAL C 1 51 ? 1.614 -60.836 -31.954 1.00 44.27 299 VAL F C 1
ATOM 2700 O O . VAL C 1 51 ? 2.466 -60.577 -32.773 1.00 46.64 299 VAL F O 1
ATOM 2704 N N . ALA C 1 52 ? 0.555 -61.555 -32.236 1.00 45.75 300 ALA F N 1
ATOM 2705 C CA . ALA C 1 52 ? 0.310 -62.047 -33.557 1.00 49.24 300 ALA F CA 1
ATOM 2706 C C . ALA C 1 52 ? -0.240 -61.023 -34.527 1.00 55.22 300 ALA F C 1
ATOM 2707 O O . ALA C 1 52 ? -0.809 -60.022 -34.144 1.00 52.76 300 ALA F O 1
ATOM 2709 N N . HIS C 1 53 ? -0.006 -61.306 -35.795 1.00 62.28 301 HIS F N 1
ATOM 2710 C CA . HIS C 1 53 ? -0.495 -60.531 -36.900 1.00 67.42 301 HIS F CA 1
ATOM 2711 C C . HIS C 1 53 ? -0.896 -61.490 -37.960 1.00 65.48 301 HIS F C 1
ATOM 2712 O O . HIS C 1 53 ? -0.167 -62.400 -38.237 1.00 67.46 301 HIS F O 1
ATOM 2719 N N . ASP C 1 54 ? -2.044 -61.293 -38.575 1.00 63.49 302 ASP F N 1
ATOM 2720 C CA . ASP C 1 54 ? -2.479 -62.199 -39.611 1.00 62.84 302 ASP F CA 1
ATOM 2721 C C . ASP C 1 54 ? -2.538 -63.635 -39.141 1.00 58.78 302 ASP F C 1
ATOM 2722 O O . ASP C 1 54 ? -2.202 -64.554 -39.853 1.00 56.59 302 ASP F O 1
ATOM 2727 N N . ASN C 1 55 ? -2.962 -63.788 -37.909 1.00 57.18 303 ASN F N 1
ATOM 2728 C CA . ASN C 1 55 ? -3.184 -65.062 -37.265 1.00 52.19 303 ASN F CA 1
ATOM 2729 C C . ASN C 1 55 ? -2.052 -66.024 -37.120 1.00 46.12 303 ASN F C 1
ATOM 2730 O O . ASN C 1 55 ? -2.261 -67.203 -37.075 1.00 50.31 303 ASN F O 1
ATOM 2735 N N . THR C 1 56 ? -0.853 -65.518 -37.022 1.00 41.56 304 THR F N 1
ATOM 2736 C CA . THR C 1 56 ? 0.288 -66.356 -36.833 1.00 41.39 304 THR F CA 1
ATOM 2737 C C . THR C 1 56 ? 1.236 -65.631 -35.962 1.00 40.92 304 THR F C 1
ATOM 2738 O O . THR C 1 56 ? 1.220 -64.436 -35.885 1.00 37.81 304 THR F O 1
ATOM 2742 N N . THR C 1 57 ? 2.066 -66.396 -35.294 1.00 51.54 305 THR F N 1
ATOM 2743 C CA . THR C 1 57 ? 3.113 -65.871 -34.443 1.00 55.11 305 THR F CA 1
ATOM 2744 C C . THR C 1 57 ? 4.392 -66.655 -34.575 1.00 40.37 305 THR F C 1
ATOM 2745 O O . THR C 1 57 ? 4.462 -67.709 -35.222 1.00 36.04 305 THR F O 1
ATOM 2749 N N . ASP C 1 58 ? 5.407 -66.023 -34.002 1.00 38.77 306 ASP F N 1
ATOM 2750 C CA . ASP C 1 58 ? 6.732 -66.558 -33.792 1.00 42.27 306 ASP F CA 1
ATOM 2751 C C . ASP C 1 58 ? 6.929 -66.806 -32.304 1.00 43.53 306 ASP F C 1
ATOM 2752 O O . ASP C 1 58 ? 6.473 -66.031 -31.457 1.00 45.40 306 ASP F O 1
ATOM 2757 N N . PHE C 1 59 ? 7.649 -67.873 -32.017 1.00 38.46 307 PHE F N 1
ATOM 2758 C CA . PHE C 1 59 ? 7.868 -68.390 -30.680 1.00 39.03 307 PHE F CA 1
ATOM 2759 C C . PHE C 1 59 ? 9.363 -68.655 -30.591 1.00 33.81 307 PHE F C 1
ATOM 2760 O O . PHE C 1 59 ? 9.920 -69.353 -31.445 1.00 24.53 307 PHE F O 1
ATOM 2768 N N . THR C 1 60 ? 10.034 -68.016 -29.639 1.00 36.05 308 THR F N 1
ATOM 2769 C CA . THR C 1 60 ? 11.473 -68.176 -29.502 1.00 36.67 308 THR F CA 1
ATOM 2770 C C . THR C 1 60 ? 11.748 -68.598 -28.078 1.00 40.44 308 THR F C 1
ATOM 2771 O O . THR C 1 60 ? 11.157 -68.050 -27.140 1.00 38.78 308 THR F O 1
ATOM 2775 N N . PHE C 1 61 ? 12.646 -69.567 -27.920 1.00 42.45 309 PHE F N 1
ATOM 2776 C CA . PHE C 1 61 ? 13.102 -69.941 -26.594 1.00 40.77 309 PHE F CA 1
ATOM 2777 C C . PHE C 1 61 ? 14.564 -70.353 -26.685 1.00 41.56 309 PHE F C 1
ATOM 2778 O O . PHE C 1 61 ? 15.048 -70.771 -27.748 1.00 36.91 309 PHE F O 1
ATOM 2786 N N . THR C 1 62 ? 15.223 -70.353 -25.523 1.00 40.46 310 THR F N 1
ATOM 2787 C CA . THR C 1 62 ? 16.651 -70.613 -25.414 1.00 37.41 310 THR F CA 1
ATOM 2788 C C . THR C 1 62 ? 16.859 -71.859 -24.575 1.00 35.90 310 THR F C 1
ATOM 2789 O O . THR C 1 62 ? 16.030 -72.204 -23.733 1.00 40.73 310 THR F O 1
ATOM 2793 N N . VAL C 1 63 ? 17.959 -72.556 -24.853 1.00 31.30 311 VAL F N 1
ATOM 2794 C CA . VAL C 1 63 ? 18.323 -73.771 -24.148 1.00 27.24 311 VAL F CA 1
ATOM 2795 C C . VAL C 1 63 ? 19.813 -73.705 -23.878 1.00 34.05 311 VAL F C 1
ATOM 2796 O O . VAL C 1 63 ? 20.547 -72.950 -24.521 1.00 36.08 311 VAL F O 1
ATOM 2800 N N . HIS C 1 64 ? 20.262 -74.549 -22.947 1.00 35.58 312 HIS F N 1
ATOM 2801 C CA . HIS C 1 64 ? 21.692 -74.665 -22.702 1.00 39.47 312 HIS F CA 1
ATOM 2802 C C . HIS C 1 64 ? 22.383 -75.063 -24.002 1.00 40.38 312 HIS F C 1
ATOM 2803 O O . HIS C 1 64 ? 21.786 -75.716 -24.868 1.00 32.14 312 HIS F O 1
ATOM 2810 N N . ARG C 1 65 ? 23.631 -74.672 -24.188 1.00 44.16 313 ARG F N 1
ATOM 2811 C CA . ARG C 1 65 ? 24.344 -74.929 -25.426 1.00 49.52 313 ARG F CA 1
ATOM 2812 C C . ARG C 1 65 ? 24.464 -76.377 -25.709 1.00 47.22 313 ARG F C 1
ATOM 2813 O O . ARG C 1 65 ? 24.402 -76.804 -26.818 1.00 44.34 313 ARG F O 1
ATOM 2821 N N . ASN C 1 66 ? 24.658 -77.132 -24.667 1.00 46.05 314 ASN F N 1
ATOM 2822 C CA . ASN C 1 66 ? 24.757 -78.584 -24.823 1.00 46.23 314 ASN F CA 1
ATOM 2823 C C . ASN C 1 66 ? 23.463 -79.238 -25.303 1.00 47.55 314 ASN F C 1
ATOM 2824 O O . ASN C 1 66 ? 23.482 -80.411 -25.676 1.00 50.12 314 ASN F O 1
ATOM 2829 N N . ASP C 1 67 ? 22.314 -78.591 -25.147 1.00 49.28 315 ASP F N 1
ATOM 2830 C CA . ASP C 1 67 ? 21.066 -79.155 -25.662 1.00 49.38 315 ASP F CA 1
ATOM 2831 C C . ASP C 1 67 ? 20.661 -78.607 -27.037 1.00 44.48 315 ASP F C 1
ATOM 2832 O O . ASP C 1 67 ? 19.584 -78.972 -27.543 1.00 36.32 315 ASP F O 1
ATOM 2837 N N . TYR C 1 68 ? 21.503 -77.791 -27.672 1.00 44.93 316 TYR F N 1
ATOM 2838 C CA . TYR C 1 68 ? 21.071 -77.031 -28.846 1.00 48.65 316 TYR F CA 1
ATOM 2839 C C . TYR C 1 68 ? 20.593 -77.947 -29.958 1.00 49.21 316 TYR F C 1
ATOM 2840 O O . TYR C 1 68 ? 19.492 -77.783 -30.489 1.00 48.43 316 TYR F O 1
ATOM 2849 N N . LEU C 1 69 ? 21.433 -78.908 -30.333 1.00 51.63 317 LEU F N 1
ATOM 2850 C CA . LEU C 1 69 ? 21.182 -79.717 -31.514 1.00 50.53 317 LEU F CA 1
ATOM 2851 C C . LEU C 1 69 ? 19.954 -80.587 -31.343 1.00 45.72 317 LEU F C 1
ATOM 2852 O O . LEU C 1 69 ? 19.179 -80.784 -32.287 1.00 45.18 317 LEU F O 1
ATOM 2857 N N . ASN C 1 70 ? 19.831 -81.198 -30.170 1.00 40.65 318 ASN F N 1
ATOM 2858 C CA . ASN C 1 70 ? 18.671 -82.008 -29.817 1.00 40.53 318 ASN F CA 1
ATOM 2859 C C . ASN C 1 70 ? 17.370 -81.209 -29.854 1.00 40.31 318 ASN F C 1
ATOM 2860 O O . ASN C 1 70 ? 16.343 -81.700 -30.329 1.00 39.59 318 ASN F O 1
ATOM 2865 N N . ALA C 1 71 ? 17.366 -80.038 -29.218 1.00 41.22 319 ALA F N 1
ATOM 2866 C CA . ALA C 1 71 ? 16.185 -79.189 -29.225 1.00 36.90 319 ALA F CA 1
ATOM 2867 C C . ALA C 1 71 ? 15.867 -78.702 -30.630 1.00 41.84 319 ALA F C 1
ATOM 2868 O O . ALA C 1 71 ? 14.724 -78.824 -31.097 1.00 28.96 319 ALA F O 1
ATOM 2870 N N . LEU C 1 72 ? 16.900 -78.255 -31.351 1.00 45.10 320 LEU F N 1
ATOM 2871 C CA . LEU C 1 72 ? 16.710 -77.751 -32.704 1.00 43.19 320 LEU F CA 1
ATOM 2872 C C . LEU C 1 72 ? 16.046 -78.798 -33.578 1.00 44.98 320 LEU F C 1
ATOM 2873 O O . LEU C 1 72 ? 15.127 -78.483 -34.344 1.00 41.86 320 LEU F O 1
ATOM 2878 N N . GLU C 1 73 ? 16.439 -80.059 -33.424 1.00 46.83 321 GLU F N 1
ATOM 2879 C CA . GLU C 1 73 ? 15.848 -81.107 -34.242 1.00 48.06 321 GLU F CA 1
ATOM 2880 C C . GLU C 1 73 ? 14.393 -81.334 -33.882 1.00 49.48 321 GLU F C 1
ATOM 2881 O O . GLU C 1 73 ? 13.532 -81.281 -34.772 1.00 52.21 321 GLU F O 1
ATOM 2887 N N . ILE C 1 74 ? 14.084 -81.421 -32.578 1.00 43.29 322 ILE F N 1
ATOM 2888 C CA . ILE C 1 74 ? 12.699 -81.624 -32.144 1.00 39.79 322 ILE F CA 1
ATOM 2889 C C . ILE C 1 74 ? 11.818 -80.506 -32.670 1.00 34.41 322 ILE F C 1
ATOM 2890 O O . ILE C 1 74 ? 10.693 -80.736 -33.133 1.00 31.99 322 ILE F O 1
ATOM 2895 N N . LEU C 1 75 ? 12.326 -79.277 -32.602 1.00 33.42 323 LEU F N 1
ATOM 2896 C CA . LEU C 1 75 ? 11.557 -78.124 -33.041 1.00 36.79 323 LEU F CA 1
ATOM 2897 C C . LEU C 1 75 ? 11.286 -78.171 -34.530 1.00 41.76 323 LEU F C 1
ATOM 2898 O O . LEU C 1 75 ? 10.213 -77.757 -34.974 1.00 47.90 323 LEU F O 1
ATOM 2903 N N . LYS C 1 76 ? 12.267 -78.612 -35.321 1.00 40.75 324 LYS F N 1
ATOM 2904 C CA . LYS C 1 76 ? 12.065 -78.699 -36.763 1.00 39.51 324 LYS F CA 1
ATOM 2905 C C . LYS C 1 76 ? 10.947 -79.679 -37.091 1.00 42.59 324 LYS F C 1
ATOM 2906 O O . LYS C 1 76 ? 10.084 -79.397 -37.939 1.00 42.93 324 LYS F O 1
ATOM 2912 N N . GLN C 1 77 ? 10.910 -80.807 -36.387 1.00 42.24 325 GLN F N 1
ATOM 2913 C CA . GLN C 1 77 ? 9.835 -81.755 -36.641 1.00 42.89 325 GLN F CA 1
ATOM 2914 C C . GLN C 1 77 ? 8.482 -81.191 -36.213 1.00 46.42 325 GLN F C 1
ATOM 2915 O O . GLN C 1 77 ? 7.476 -81.379 -36.906 1.00 47.31 325 GLN F O 1
ATOM 2921 N N . THR C 1 78 ? 8.430 -80.508 -35.074 1.00 46.02 326 THR F N 1
ATOM 2922 C CA . THR C 1 78 ? 7.180 -79.871 -34.681 1.00 46.97 326 THR F CA 1
ATOM 2923 C C . THR C 1 78 ? 6.762 -78.828 -35.706 1.00 45.82 326 THR F C 1
ATOM 2924 O O . THR C 1 78 ? 5.574 -78.722 -36.034 1.00 39.15 326 THR F O 1
ATOM 2928 N N . ALA C 1 79 ? 7.734 -78.066 -36.242 1.00 47.72 327 ALA F N 1
ATOM 2929 C CA . ALA C 1 79 ? 7.418 -77.078 -37.271 1.00 47.09 327 ALA F CA 1
ATOM 2930 C C . ALA C 1 79 ? 6.782 -77.753 -38.474 1.00 43.63 327 ALA F C 1
ATOM 2931 O O . ALA C 1 79 ? 5.811 -77.245 -39.048 1.00 46.86 327 ALA F O 1
ATOM 2933 N N . ALA C 1 80 ? 7.288 -78.931 -38.833 1.00 43.32 328 ALA F N 1
ATOM 2934 C CA . ALA C 1 80 ? 6.662 -79.717 -39.883 1.00 47.50 328 ALA F CA 1
ATOM 2935 C C . ALA C 1 80 ? 5.299 -80.257 -39.436 1.00 51.43 328 ALA F C 1
ATOM 2936 O O . ALA C 1 80 ? 4.362 -80.315 -40.244 1.00 49.65 328 ALA F O 1
ATOM 2938 N N . ASN C 1 81 ? 5.155 -80.629 -38.158 1.00 50.60 329 ASN F N 1
ATOM 2939 C CA . ASN C 1 81 ? 3.905 -81.237 -37.703 1.00 49.91 329 ASN F CA 1
ATOM 2940 C C . ASN C 1 81 ? 2.750 -80.238 -37.690 1.00 48.44 329 ASN F C 1
ATOM 2941 O O . ASN C 1 81 ? 1.624 -80.575 -38.073 1.00 50.03 329 ASN F O 1
ATOM 2946 N N . ILE C 1 82 ? 2.989 -79.019 -37.261 1.00 45.35 330 ILE F N 1
ATOM 2947 C CA . ILE C 1 82 ? 1.936 -78.042 -37.188 1.00 43.62 330 ILE F CA 1
ATOM 2948 C C . ILE C 1 82 ? 1.799 -77.048 -38.327 1.00 50.20 330 ILE F C 1
ATOM 2949 O O . ILE C 1 82 ? 0.956 -76.187 -38.263 1.00 53.86 330 ILE F O 1
ATOM 2954 N N . GLY C 1 83 ? 2.598 -77.163 -39.367 1.00 52.27 331 GLY F N 1
ATOM 2955 C CA . GLY C 1 83 ? 2.504 -76.232 -40.468 1.00 51.77 331 GLY F CA 1
ATOM 2956 C C . GLY C 1 83 ? 3.115 -74.861 -40.313 1.00 56.41 331 GLY F C 1
ATOM 2957 O O . GLY C 1 83 ? 2.651 -73.916 -40.910 1.00 58.25 331 GLY F O 1
ATOM 2958 N N . ALA C 1 84 ? 4.140 -74.746 -39.490 1.00 55.82 332 ALA F N 1
ATOM 2959 C CA . ALA C 1 84 ? 4.849 -73.496 -39.297 1.00 53.81 332 ALA F CA 1
ATOM 2960 C C . ALA C 1 84 ? 5.718 -73.185 -40.496 1.00 50.56 332 ALA F C 1
ATOM 2961 O O . ALA C 1 84 ? 5.982 -74.055 -41.296 1.00 40.12 332 ALA F O 1
ATOM 2963 N N . ARG C 1 85 ? 6.132 -71.934 -40.633 1.00 51.73 333 ARG F N 1
ATOM 2964 C CA . ARG C 1 85 ? 6.986 -71.551 -41.740 1.00 51.74 333 ARG F CA 1
ATOM 2965 C C . ARG C 1 85 ? 8.369 -72.205 -41.715 1.00 50.97 333 ARG F C 1
ATOM 2966 O O . ARG C 1 85 ? 8.798 -72.691 -42.716 1.00 51.15 333 ARG F O 1
ATOM 2974 N N . GLU C 1 86 ? 9.047 -72.214 -40.578 1.00 48.90 334 GLU F N 1
ATOM 2975 C CA . GLU C 1 86 ? 10.365 -72.830 -40.447 1.00 49.67 334 GLU F CA 1
ATOM 2976 C C . GLU C 1 86 ? 10.853 -72.890 -39.008 1.00 47.89 334 GLU F C 1
ATOM 2977 O O . GLU C 1 86 ? 10.386 -72.148 -38.202 1.00 47.27 334 GLU F O 1
ATOM 2983 N N . ALA C 1 87 ? 11.822 -73.732 -38.698 1.00 46.99 335 ALA F N 1
ATOM 2984 C CA . ALA C 1 87 ? 12.418 -73.772 -37.370 1.00 43.59 335 ALA F CA 1
ATOM 2985 C C . ALA C 1 87 ? 13.945 -73.623 -37.537 1.00 38.80 335 ALA F C 1
ATOM 2986 O O . ALA C 1 87 ? 14.554 -74.404 -38.187 1.00 38.64 335 ALA F O 1
ATOM 2988 N N . ILE C 1 88 ? 14.529 -72.619 -36.891 1.00 41.91 336 ILE F N 1
ATOM 2989 C CA . ILE C 1 88 ? 15.907 -72.137 -37.042 1.00 39.42 336 ILE F CA 1
ATOM 2990 C C . ILE C 1 88 ? 16.572 -71.868 -35.694 1.00 39.49 336 ILE F C 1
ATOM 2991 O O . ILE C 1 88 ? 15.913 -71.562 -34.695 1.00 41.98 336 ILE F O 1
ATOM 2996 N N . GLY C 1 89 ? 17.899 -72.000 -35.667 1.00 39.77 337 GLY F N 1
ATOM 2997 C CA . GLY C 1 89 ? 18.643 -71.879 -34.431 1.00 47.11 337 GLY F CA 1
ATOM 2998 C C . GLY C 1 89 ? 19.881 -71.022 -34.592 1.00 49.61 337 GLY F C 1
ATOM 2999 O O . GLY C 1 89 ? 20.394 -70.815 -35.694 1.00 52.21 337 GLY F O 1
ATOM 3000 N N . ASP C 1 90 ? 20.352 -70.522 -33.456 1.00 48.21 338 ASP F N 1
ATOM 3001 C CA . ASP C 1 90 ? 21.514 -69.661 -33.429 1.00 47.34 338 ASP F CA 1
ATOM 3002 C C . ASP C 1 90 ? 22.257 -69.934 -32.141 1.00 46.86 338 ASP F C 1
ATOM 3003 O O . ASP C 1 90 ? 21.678 -69.878 -31.048 1.00 39.07 338 ASP F O 1
ATOM 3008 N N . THR C 1 91 ? 23.551 -70.155 -32.265 1.00 49.41 339 THR F N 1
ATOM 3009 C CA . THR C 1 91 ? 24.343 -70.465 -31.099 1.00 51.72 339 THR F CA 1
ATOM 3010 C C . THR C 1 91 ? 25.225 -69.317 -30.648 1.00 51.96 339 THR F C 1
ATOM 3011 O O . THR C 1 91 ? 25.862 -69.435 -29.599 1.00 52.67 339 THR F O 1
ATOM 3015 N N . ASN C 1 92 ? 25.298 -68.226 -31.408 1.00 53.99 340 ASN F N 1
ATOM 3016 C CA . ASN C 1 92 ? 26.250 -67.162 -31.097 1.00 54.94 340 ASN F CA 1
ATOM 3017 C C . ASN C 1 92 ? 25.556 -65.972 -30.437 1.00 50.83 340 ASN F C 1
ATOM 3018 O O . ASN C 1 92 ? 25.629 -64.837 -30.924 1.00 52.55 340 ASN F O 1
ATOM 3023 N N . ILE C 1 93 ? 24.902 -66.216 -29.306 1.00 52.68 341 ILE F N 1
ATOM 3024 C CA . ILE C 1 93 ? 24.131 -65.180 -28.647 1.00 51.28 341 ILE F CA 1
ATOM 3025 C C . ILE C 1 93 ? 24.536 -65.151 -27.187 1.00 52.37 341 ILE F C 1
ATOM 3026 O O . ILE C 1 93 ? 24.946 -66.157 -26.608 1.00 51.55 341 ILE F O 1
ATOM 3031 N N . ALA C 1 94 ? 24.323 -64.011 -26.563 1.00 51.61 342 ALA F N 1
ATOM 3032 C CA . ALA C 1 94 ? 24.562 -63.917 -25.138 1.00 52.00 342 ALA F CA 1
ATOM 3033 C C . ALA C 1 94 ? 23.376 -63.206 -24.527 1.00 50.52 342 ALA F C 1
ATOM 3034 O O . ALA C 1 94 ? 22.714 -62.391 -25.170 1.00 51.13 342 ALA F O 1
ATOM 3036 N N . LYS C 1 95 ? 23.097 -63.546 -23.287 1.00 47.27 343 LYS F N 1
ATOM 3037 C CA . LYS C 1 95 ? 22.011 -62.925 -22.564 1.00 45.78 343 LYS F CA 1
ATOM 3038 C C . LYS C 1 95 ? 22.638 -62.007 -21.531 1.00 51.46 343 LYS F C 1
ATOM 3039 O O . LYS C 1 95 ? 23.452 -62.450 -20.722 1.00 55.37 343 LYS F O 1
ATOM 3045 N N . VAL C 1 96 ? 22.287 -60.730 -21.578 1.00 51.09 344 VAL F N 1
ATOM 3046 C CA . VAL C 1 96 ? 22.749 -59.783 -20.572 1.00 53.45 344 VAL F CA 1
ATOM 3047 C C . VAL C 1 96 ? 21.517 -59.142 -19.955 1.00 52.21 344 VAL F C 1
ATOM 3048 O O . VAL C 1 96 ? 20.553 -58.832 -20.660 1.00 51.40 344 VAL F O 1
ATOM 3052 N N . SER C 1 97 ? 21.519 -58.999 -18.647 1.00 53.57 345 SER F N 1
ATOM 3053 C CA . SER C 1 97 ? 20.396 -58.453 -17.936 1.00 54.81 345 SER F CA 1
ATOM 3054 C C . SER C 1 97 ? 20.754 -57.433 -16.884 1.00 58.50 345 SER F C 1
ATOM 3055 O O . SER C 1 97 ? 21.829 -57.431 -16.366 1.00 60.59 345 SER F O 1
ATOM 3058 N N . ILE C 1 98 ? 19.808 -56.577 -16.547 1.00 59.97 346 ILE F N 1
ATOM 3059 C CA . ILE C 1 98 ? 20.008 -55.632 -15.495 1.00 59.80 346 ILE F CA 1
ATOM 3060 C C . ILE C 1 98 ? 19.167 -56.199 -14.374 1.00 61.22 346 ILE F C 1
ATOM 3061 O O . ILE C 1 98 ? 18.107 -56.687 -14.619 1.00 62.26 346 ILE F O 1
ATOM 3066 N N . VAL C 1 99 ? 19.648 -56.156 -13.150 1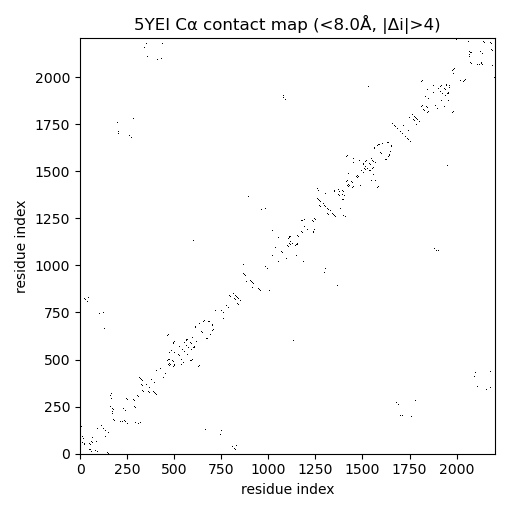.00 62.38 347 VAL F N 1
ATOM 3067 C CA . VAL C 1 99 ? 18.907 -56.715 -12.042 1.00 63.88 347 VAL F CA 1
ATOM 3068 C C . VAL C 1 99 ? 18.646 -55.735 -10.914 1.00 69.03 347 VAL F C 1
ATOM 3069 O O . VAL C 1 99 ? 19.324 -54.765 -10.774 1.00 72.72 347 VAL F O 1
ATOM 3073 N N . GLY C 1 100 ? 17.669 -56.032 -10.078 1.00 70.26 348 GLY F N 1
ATOM 3074 C CA . GLY C 1 100 ? 17.293 -55.151 -8.992 1.00 70.31 348 GLY F CA 1
ATOM 3075 C C . GLY C 1 100 ? 16.790 -53.829 -9.491 1.00 72.07 348 GLY F C 1
ATOM 3076 O O . GLY C 1 100 ? 17.155 -52.802 -8.995 1.00 75.13 348 GLY F O 1
ATOM 3077 N N . VAL C 1 101 ? 15.930 -53.892 -10.488 1.00 72.85 349 VAL F N 1
ATOM 3078 C CA . VAL C 1 101 ? 15.348 -52.736 -11.148 1.00 75.89 349 VAL F CA 1
ATOM 3079 C C . VAL C 1 101 ? 14.434 -51.807 -10.341 1.00 81.84 349 VAL F C 1
ATOM 3080 O O . VAL C 1 101 ? 14.537 -50.595 -10.426 1.00 79.09 349 VAL F O 1
ATOM 3084 N N . GLY C 1 102 ? 13.549 -52.388 -9.557 1.00 86.14 350 GLY F N 1
ATOM 3085 C CA . GLY C 1 102 ? 12.593 -51.621 -8.798 1.00 88.25 350 GLY F CA 1
ATOM 3086 C C . GLY C 1 102 ? 11.436 -51.817 -9.725 1.00 91.98 350 GLY F C 1
ATOM 3087 O O . GLY C 1 102 ? 11.556 -51.541 -10.893 1.00 90.99 350 GLY F O 1
ATOM 3088 N N . MET C 1 103 ? 10.315 -52.280 -9.209 1.00 98.28 351 MET F N 1
ATOM 3089 C CA . MET C 1 103 ? 9.156 -52.599 -10.014 1.00 103.20 351 MET F CA 1
ATOM 3090 C C . MET C 1 103 ? 8.664 -51.387 -10.770 1.00 100.28 351 MET F C 1
ATOM 3091 O O . MET C 1 103 ? 8.197 -51.481 -11.896 1.00 99.77 351 MET F O 1
ATOM 3096 N N . ARG C 1 104 ? 8.772 -50.255 -10.100 1.00 99.22 352 ARG F N 1
ATOM 3097 C CA . ARG C 1 104 ? 8.368 -48.936 -10.544 1.00 99.02 352 ARG F CA 1
ATOM 3098 C C . ARG C 1 104 ? 9.042 -48.351 -11.754 1.00 98.88 352 ARG F C 1
ATOM 3099 O O . ARG C 1 104 ? 8.448 -47.636 -12.523 1.00 99.76 352 ARG F O 1
ATOM 3107 N N . SER C 1 105 ? 10.318 -48.620 -11.883 1.00 97.04 353 SER F N 1
ATOM 3108 C CA . SER C 1 105 ? 11.143 -48.001 -12.886 1.00 92.81 353 SER F CA 1
ATOM 3109 C C . SER C 1 105 ? 11.534 -48.666 -14.182 1.00 81.58 353 SER F C 1
ATOM 3110 O O . SER C 1 105 ? 12.503 -48.247 -14.777 1.00 81.39 353 SER F O 1
ATOM 3113 N N . HIS C 1 106 ? 10.840 -49.689 -14.639 1.00 72.70 354 HIS F N 1
ATOM 3114 C CA . HIS C 1 106 ? 11.300 -50.330 -15.865 1.00 65.00 354 HIS F CA 1
ATOM 3115 C C . HIS C 1 106 ? 11.530 -49.387 -17.008 1.00 58.31 354 HIS F C 1
ATOM 3116 O O . HIS C 1 106 ? 12.541 -49.474 -17.638 1.00 56.00 354 HIS F O 1
ATOM 3123 N N . ALA C 1 107 ? 10.634 -48.455 -17.250 1.00 57.09 355 ALA F N 1
ATOM 3124 C CA . ALA C 1 107 ? 10.809 -47.545 -18.371 1.00 57.50 355 ALA F CA 1
ATOM 3125 C C . ALA C 1 107 ? 12.099 -46.785 -18.229 1.00 56.10 355 ALA F C 1
ATOM 3126 O O . ALA C 1 107 ? 12.776 -46.558 -19.182 1.00 53.47 355 ALA F O 1
ATOM 3128 N N . GLY C 1 108 ? 12.455 -46.394 -17.027 1.00 57.17 356 GLY F N 1
ATOM 3129 C CA . GLY C 1 108 ? 13.710 -45.709 -16.886 1.00 56.51 356 GLY F CA 1
ATOM 3130 C C . GLY C 1 108 ? 15.005 -46.470 -17.114 1.00 52.83 356 GLY F C 1
ATOM 3131 O O . GLY C 1 108 ? 15.833 -46.007 -17.843 1.00 51.17 356 GLY F O 1
ATOM 3132 N N . VAL C 1 109 ? 15.149 -47.638 -16.502 1.00 49.12 357 VAL F N 1
ATOM 3133 C CA . VAL C 1 109 ? 16.329 -48.481 -16.635 1.00 50.01 357 VAL F CA 1
ATOM 3134 C C . VAL C 1 109 ? 16.500 -49.088 -18.013 1.00 52.85 357 VAL F C 1
ATOM 3135 O O . VAL C 1 109 ? 17.574 -49.196 -18.539 1.00 50.49 357 VAL F O 1
ATOM 3139 N N . ALA C 1 110 ? 15.388 -49.508 -18.557 1.00 55.59 358 ALA F N 1
ATOM 3140 C CA . ALA C 1 110 ? 15.402 -50.133 -19.829 1.00 58.37 358 ALA F CA 1
ATOM 3141 C C . ALA C 1 110 ? 15.890 -49.144 -20.827 1.00 60.76 358 ALA F C 1
ATOM 3142 O O . ALA C 1 110 ? 16.685 -49.466 -21.663 1.00 55.66 358 ALA F O 1
ATOM 3144 N N . SER C 1 111 ? 15.413 -47.920 -20.726 1.00 67.59 359 SER F N 1
ATOM 3145 C CA . SER C 1 111 ? 15.841 -46.899 -21.648 1.00 70.69 359 SER F CA 1
ATOM 3146 C C . SER C 1 111 ? 17.301 -46.598 -21.521 1.00 66.80 359 SER F C 1
ATOM 3147 O O . SER C 1 111 ? 17.977 -46.486 -22.502 1.00 67.42 359 SER F O 1
ATOM 3150 N N . ARG C 1 112 ? 17.790 -46.502 -20.306 1.00 67.80 360 ARG F N 1
ATOM 3151 C CA . ARG C 1 112 ? 19.183 -46.227 -20.120 1.00 67.40 360 ARG F CA 1
ATOM 3152 C C . ARG C 1 112 ? 19.930 -47.372 -20.727 1.00 60.59 360 ARG F C 1
ATOM 3153 O O . ARG C 1 112 ? 20.900 -47.180 -21.407 1.00 59.86 360 ARG F O 1
ATOM 3161 N N . MET C 1 113 ? 19.455 -48.573 -20.489 1.00 53.70 361 MET F N 1
ATOM 3162 C CA . MET C 1 113 ? 20.106 -49.739 -21.025 1.00 51.36 361 MET F CA 1
ATOM 3163 C C . MET C 1 113 ? 20.078 -49.764 -22.540 1.00 54.51 361 MET F C 1
ATOM 3164 O O . MET C 1 113 ? 21.054 -50.033 -23.159 1.00 57.27 361 MET F O 1
ATOM 3169 N N . PHE C 1 114 ? 18.951 -49.455 -23.127 1.00 54.27 362 PHE F N 1
ATOM 3170 C CA . PHE C 1 114 ? 18.824 -49.418 -24.559 1.00 54.90 362 PHE F CA 1
ATOM 3171 C C . PHE C 1 114 ? 19.684 -48.330 -25.154 1.00 60.24 362 PHE F C 1
ATOM 3172 O O . PHE C 1 114 ? 20.212 -48.496 -26.223 1.00 59.89 362 PHE F O 1
ATOM 3180 N N . GLU C 1 115 ? 19.811 -47.217 -24.464 1.00 62.49 363 GLU F N 1
ATOM 3181 C CA . GLU C 1 115 ? 20.649 -46.144 -24.923 1.00 62.39 363 GLU F CA 1
ATOM 3182 C C . GLU C 1 115 ? 22.108 -46.546 -24.883 1.00 58.25 363 GLU F C 1
ATOM 3183 O O . GLU C 1 115 ? 22.834 -46.267 -25.786 1.00 52.28 363 GLU F O 1
ATOM 3189 N N . ALA C 1 116 ? 22.530 -47.216 -23.826 1.00 60.50 364 ALA F N 1
ATOM 3190 C CA . ALA C 1 116 ? 23.921 -47.606 -23.717 1.00 61.32 364 ALA F CA 1
ATOM 3191 C C . ALA C 1 116 ? 24.358 -48.532 -24.811 1.00 59.28 364 ALA F C 1
ATOM 3192 O O . ALA C 1 116 ? 25.394 -48.373 -25.371 1.00 58.79 364 ALA F O 1
ATOM 3194 N N . LEU C 1 117 ? 23.538 -49.499 -25.110 1.00 58.93 365 LEU F N 1
ATOM 3195 C CA . LEU C 1 117 ? 23.835 -50.435 -26.146 1.00 61.37 365 LEU F CA 1
ATOM 3196 C C . LEU C 1 117 ? 23.865 -49.760 -27.495 1.00 63.50 365 LEU F C 1
ATOM 3197 O O . LEU C 1 117 ? 24.636 -50.127 -28.331 1.00 60.08 365 LEU F O 1
ATOM 3202 N N . ALA C 1 118 ? 22.973 -48.806 -27.694 1.00 64.77 366 ALA F N 1
ATOM 3203 C CA . ALA C 1 118 ? 22.860 -48.060 -28.923 1.00 60.53 366 ALA F CA 1
ATOM 3204 C C . ALA C 1 118 ? 24.104 -47.229 -29.210 1.00 65.57 366 ALA F C 1
ATOM 3205 O O . ALA C 1 118 ? 24.478 -47.062 -30.351 1.00 62.71 366 ALA F O 1
ATOM 3207 N N . LYS C 1 119 ? 24.726 -46.754 -28.150 1.00 70.73 367 LYS F N 1
ATOM 3208 C CA . LYS C 1 119 ? 25.940 -45.985 -28.215 1.00 76.15 367 LYS F CA 1
ATOM 3209 C C . LYS C 1 119 ? 27.086 -46.811 -28.767 1.00 80.09 367 LYS F C 1
ATOM 3210 O O . LYS C 1 119 ? 27.892 -46.326 -29.521 1.00 87.18 367 LYS F O 1
ATOM 3216 N N . GLU C 1 120 ? 27.139 -48.072 -28.398 1.00 78.46 368 GLU F N 1
ATOM 3217 C CA . GLU C 1 120 ? 28.217 -48.941 -28.802 1.00 77.79 368 GLU F CA 1
ATOM 3218 C C . GLU C 1 120 ? 27.984 -49.730 -30.061 1.00 75.21 368 GLU F C 1
ATOM 3219 O O . GLU C 1 120 ? 28.715 -50.658 -30.370 1.00 74.69 368 GLU F O 1
ATOM 3225 N N . SER C 1 121 ? 26.918 -49.368 -30.752 1.00 75.08 369 SER F N 1
ATOM 3226 C CA . SER C 1 121 ? 26.474 -49.996 -31.977 1.00 70.79 369 SER F CA 1
ATOM 3227 C C . SER C 1 121 ? 26.120 -51.437 -31.793 1.00 64.48 369 SER F C 1
ATOM 3228 O O . SER C 1 121 ? 26.360 -52.242 -32.655 1.00 64.64 369 SER F O 1
ATOM 3231 N N . ILE C 1 122 ? 25.512 -51.729 -30.658 1.00 61.40 370 ILE F N 1
ATOM 3232 C CA . ILE C 1 122 ? 25.072 -53.059 -30.357 1.00 53.85 370 ILE F CA 1
ATOM 3233 C C . ILE C 1 122 ? 23.608 -53.204 -30.659 1.00 51.15 370 ILE F C 1
ATOM 3234 O O . ILE C 1 122 ? 22.780 -52.505 -30.158 1.00 44.30 370 ILE F O 1
ATOM 3239 N N . ASN C 1 123 ? 23.334 -54.140 -31.535 1.00 53.38 371 ASN F N 1
ATOM 3240 C CA . ASN C 1 123 ? 21.986 -54.446 -31.928 1.00 51.60 371 ASN F CA 1
ATOM 3241 C C . ASN C 1 123 ? 21.304 -55.363 -30.959 1.00 51.75 371 ASN F C 1
ATOM 3242 O O . ASN C 1 123 ? 21.833 -56.358 -30.549 1.00 49.26 371 ASN F O 1
ATOM 3247 N N . ILE C 1 124 ? 20.101 -55.004 -30.589 1.00 52.57 372 ILE F N 1
ATOM 3248 C CA . ILE C 1 124 ? 19.343 -55.824 -29.657 1.00 51.65 372 ILE F CA 1
ATOM 3249 C C . ILE C 1 124 ? 18.417 -56.710 -30.464 1.00 52.53 372 ILE F C 1
ATOM 3250 O O . ILE C 1 124 ? 17.516 -56.206 -31.134 1.00 57.74 372 ILE F O 1
ATOM 3255 N N . GLN C 1 125 ? 18.550 -58.024 -30.319 1.00 50.42 373 GLN F N 1
ATOM 3256 C CA . GLN C 1 125 ? 17.658 -58.891 -31.080 1.00 53.86 373 GLN F CA 1
ATOM 3257 C C . GLN C 1 125 ? 16.415 -59.290 -30.312 1.00 51.86 373 GLN F C 1
ATOM 3258 O O . GLN C 1 125 ? 15.351 -59.423 -30.920 1.00 46.53 373 GLN F O 1
ATOM 3264 N N . MET C 1 126 ? 16.513 -59.425 -28.992 1.00 45.62 374 MET F N 1
ATOM 3265 C CA . MET C 1 126 ? 15.403 -59.856 -28.162 1.00 37.14 374 MET F CA 1
ATOM 3266 C C . MET C 1 126 ? 15.368 -59.009 -26.903 1.00 32.69 374 MET F C 1
ATOM 3267 O O . MET C 1 126 ? 16.406 -58.585 -26.402 1.00 34.56 374 MET F O 1
ATOM 3272 N N . ILE C 1 127 ? 14.163 -58.772 -26.393 1.00 30.63 375 ILE F N 1
ATOM 3273 C CA . ILE C 1 127 ? 13.979 -58.107 -25.110 1.00 35.49 375 ILE F CA 1
ATOM 3274 C C . ILE C 1 127 ? 12.929 -58.883 -24.326 1.00 44.48 375 ILE F C 1
ATOM 3275 O O . ILE C 1 127 ? 11.888 -59.264 -24.878 1.00 45.19 375 ILE F O 1
ATOM 3280 N N . SER C 1 128 ? 13.219 -59.170 -23.065 1.00 44.38 376 SER F N 1
ATOM 3281 C CA . SER C 1 128 ? 12.233 -59.773 -22.190 1.00 50.52 376 SER F CA 1
ATOM 3282 C C . SER C 1 128 ? 12.345 -59.138 -20.816 1.00 49.29 376 SER F C 1
ATOM 3283 O O . SER C 1 128 ? 13.363 -58.538 -20.457 1.00 54.16 376 SER F O 1
ATOM 3286 N N . THR C 1 129 ? 11.275 -59.264 -20.049 1.00 44.36 377 THR F N 1
ATOM 3287 C CA . THR C 1 129 ? 11.151 -58.441 -18.870 1.00 43.88 377 THR F CA 1
ATOM 3288 C C . THR C 1 129 ? 10.604 -59.244 -17.700 1.00 40.63 377 THR F C 1
ATOM 3289 O O . THR C 1 129 ? 9.882 -60.229 -17.852 1.00 33.99 377 THR F O 1
ATOM 3293 N N . SER C 1 130 ? 10.913 -58.763 -16.518 1.00 45.21 378 SER F N 1
ATOM 3294 C CA . SER C 1 130 ? 10.387 -59.360 -15.317 1.00 53.20 378 SER F CA 1
ATOM 3295 C C . SER C 1 130 ? 10.263 -58.220 -14.326 1.00 62.34 378 SER F C 1
ATOM 3296 O O . SER C 1 130 ? 10.584 -57.073 -14.653 1.00 64.26 378 SER F O 1
ATOM 3299 N N . GLU C 1 131 ? 9.726 -58.508 -13.139 1.00 66.38 379 GLU F N 1
ATOM 3300 C CA . GLU C 1 131 ? 9.517 -57.429 -12.177 1.00 69.40 379 GLU F CA 1
ATOM 3301 C C . GLU C 1 131 ? 10.828 -56.743 -11.806 1.00 62.39 379 GLU F C 1
ATOM 3302 O O . GLU C 1 131 ? 10.883 -55.510 -11.702 1.00 63.93 379 GLU F O 1
ATOM 3308 N N . ILE C 1 132 ? 11.911 -57.506 -11.665 1.00 60.06 380 ILE F N 1
ATOM 3309 C CA . ILE C 1 132 ? 13.138 -56.928 -11.141 1.00 59.89 380 ILE F CA 1
ATOM 3310 C C . ILE C 1 132 ? 14.299 -57.022 -12.127 1.00 59.24 380 ILE F C 1
ATOM 3311 O O . ILE C 1 132 ? 15.435 -56.706 -11.769 1.00 60.73 380 ILE F O 1
ATOM 3316 N N . LYS C 1 133 ? 14.044 -57.415 -13.372 1.00 61.50 381 LYS F N 1
ATOM 3317 C CA . LYS C 1 133 ? 15.141 -57.553 -14.322 1.00 57.51 381 LYS F CA 1
ATOM 3318 C C . LYS C 1 133 ? 14.674 -57.184 -15.720 1.00 53.99 381 LYS F C 1
ATOM 3319 O O . LYS C 1 133 ? 13.531 -57.440 -16.103 1.00 53.71 381 LYS F O 1
ATOM 3325 N N . VAL C 1 134 ? 15.586 -56.569 -16.471 1.00 53.89 382 VAL F N 1
ATOM 3326 C CA . VAL C 1 134 ? 15.432 -56.340 -17.904 1.00 52.76 382 VAL F CA 1
ATOM 3327 C C . VAL C 1 134 ? 16.550 -57.082 -18.620 1.00 51.41 382 VAL F C 1
ATOM 3328 O O . VAL C 1 134 ? 17.737 -56.834 -18.358 1.00 58.65 382 VAL F O 1
ATOM 3332 N N . SER C 1 135 ? 16.167 -57.948 -19.556 1.00 45.48 383 SER F N 1
ATOM 3333 C CA . SER C 1 135 ? 17.070 -58.866 -20.228 1.00 43.36 383 SER F CA 1
ATOM 3334 C C . SER C 1 135 ? 17.124 -58.587 -21.716 1.00 46.49 383 SER F C 1
ATOM 3335 O O . SER C 1 135 ? 16.095 -58.334 -22.351 1.00 51.26 383 SER F O 1
ATOM 3338 N N . VAL C 1 136 ? 18.322 -58.711 -22.271 1.00 43.35 384 VAL F N 1
ATOM 3339 C CA . VAL C 1 136 ? 18.567 -58.477 -23.681 1.00 42.49 384 VAL F CA 1
ATOM 3340 C C . VAL C 1 136 ? 19.366 -59.655 -24.219 1.00 46.57 384 VAL F C 1
ATOM 3341 O O . VAL C 1 136 ? 20.152 -60.287 -23.499 1.00 48.91 384 VAL F O 1
ATOM 3345 N N . VAL C 1 137 ? 19.118 -59.993 -25.477 1.00 46.13 385 VAL F N 1
ATOM 3346 C CA . VAL C 1 137 ? 19.917 -60.980 -26.190 1.00 42.57 385 VAL F CA 1
ATOM 3347 C C . VAL C 1 137 ? 20.638 -60.252 -27.312 1.00 53.54 385 VAL F C 1
ATOM 3348 O O . VAL C 1 137 ? 20.019 -59.467 -28.043 1.00 57.51 385 VAL F O 1
ATOM 3352 N N . ILE C 1 138 ? 21.962 -60.446 -27.386 1.00 53.41 386 ILE F N 1
ATOM 3353 C CA . ILE C 1 138 ? 22.820 -59.793 -28.366 1.00 53.39 386 ILE F CA 1
ATOM 3354 C C . ILE C 1 138 ? 23.755 -60.828 -28.967 1.00 54.28 386 ILE F C 1
ATOM 3355 O O . ILE C 1 138 ? 23.908 -61.939 -28.460 1.00 48.95 386 ILE F O 1
ATOM 3360 N N . GLU C 1 139 ? 24.390 -60.414 -30.060 1.00 62.01 387 GLU F N 1
ATOM 3361 C CA . GLU C 1 139 ? 25.381 -61.211 -30.774 1.00 70.66 387 GLU F CA 1
ATOM 3362 C C . GLU C 1 139 ? 26.513 -61.515 -29.789 1.00 65.51 387 GLU F C 1
ATOM 3363 O O . GLU C 1 139 ? 27.021 -60.598 -29.142 1.00 66.49 387 GLU F O 1
ATOM 3369 N N . GLU C 1 140 ? 26.945 -62.774 -29.695 1.00 61.09 388 GLU F N 1
ATOM 3370 C CA . GLU C 1 140 ? 27.935 -63.144 -28.674 1.00 61.56 388 GLU F CA 1
ATOM 3371 C C . GLU C 1 140 ? 29.210 -62.287 -28.738 1.00 63.41 388 GLU F C 1
ATOM 3372 O O . GLU C 1 140 ? 29.825 -62.014 -27.705 1.00 58.46 388 GLU F O 1
ATOM 3378 N N . LYS C 1 141 ? 29.639 -61.870 -29.936 1.00 67.12 389 LYS F N 1
ATOM 3379 C CA . LYS C 1 141 ? 30.909 -61.156 -30.044 1.00 69.61 389 LYS F CA 1
ATOM 3380 C C . LYS C 1 141 ? 30.917 -59.839 -29.262 1.00 70.04 389 LYS F C 1
ATOM 3381 O O . LYS C 1 141 ? 31.997 -59.384 -28.858 1.00 69.75 389 LYS F O 1
ATOM 3387 N N . TYR C 1 142 ? 29.756 -59.208 -29.051 1.00 69.56 390 TYR F N 1
ATOM 3388 C CA . TYR C 1 142 ? 29.668 -57.880 -28.440 1.00 67.44 390 TYR F CA 1
ATOM 3389 C C . TYR C 1 142 ? 29.495 -57.910 -26.926 1.00 63.62 390 TYR F C 1
ATOM 3390 O O . TYR C 1 142 ? 29.203 -56.869 -26.328 1.00 61.31 390 TYR F O 1
ATOM 3399 N N . LEU C 1 143 ? 29.613 -59.081 -26.309 1.00 61.63 391 LEU F N 1
ATOM 3400 C CA . LEU C 1 143 ? 29.305 -59.236 -24.890 1.00 55.67 391 LEU F CA 1
ATOM 3401 C C . LEU C 1 143 ? 30.135 -58.317 -24.002 1.00 60.51 391 LEU F C 1
ATOM 3402 O O . LEU C 1 143 ? 29.600 -57.650 -23.105 1.00 58.96 391 LEU F O 1
ATOM 3407 N N . GLU C 1 144 ? 31.454 -58.317 -24.192 1.00 67.96 392 GLU F N 1
ATOM 3408 C CA . GLU C 1 144 ? 32.338 -57.532 -23.337 1.00 74.16 392 GLU F CA 1
ATOM 3409 C C . GLU C 1 144 ? 32.033 -56.046 -23.482 1.00 67.66 392 GLU F C 1
ATOM 3410 O O . GLU C 1 144 ? 31.914 -55.320 -22.489 1.00 66.01 392 GLU F O 1
ATOM 3416 N N . LEU C 1 145 ? 31.837 -55.588 -24.721 1.00 64.44 393 LEU F N 1
ATOM 3417 C CA . LEU C 1 145 ? 31.487 -54.190 -24.936 1.00 59.53 393 LEU F CA 1
ATOM 3418 C C . LEU C 1 145 ? 30.162 -53.851 -24.245 1.00 58.48 393 LEU F C 1
ATOM 3419 O O . LEU C 1 145 ? 30.059 -52.833 -23.550 1.00 55.91 393 LEU F O 1
ATOM 3424 N N . ALA C 1 146 ? 29.164 -54.736 -24.357 1.00 58.98 394 ALA F N 1
ATOM 3425 C CA . ALA C 1 146 ? 27.847 -54.475 -23.772 1.00 59.50 394 ALA F CA 1
ATOM 3426 C C . ALA C 1 146 ? 27.895 -54.429 -22.251 1.00 59.16 394 ALA F C 1
ATOM 3427 O O . ALA C 1 146 ? 27.292 -53.547 -21.629 1.00 54.79 394 ALA F O 1
ATOM 3429 N N . VAL C 1 147 ? 28.581 -55.390 -21.631 1.00 64.32 395 VAL F N 1
ATOM 3430 C CA . VAL C 1 147 ? 28.710 -55.380 -20.174 1.00 68.01 395 VAL F CA 1
ATOM 3431 C C . VAL C 1 147 ? 29.364 -54.102 -19.703 1.00 73.19 395 VAL F C 1
ATOM 3432 O O . VAL C 1 147 ? 28.907 -53.463 -18.740 1.00 74.89 395 VAL F O 1
ATOM 3436 N N . ARG C 1 148 ? 30.449 -53.726 -20.359 1.00 76.25 396 ARG F N 1
ATOM 3437 C CA . ARG C 1 148 ? 31.164 -52.524 -19.974 1.00 77.49 396 ARG F CA 1
ATOM 3438 C C . ARG C 1 148 ? 30.368 -51.248 -20.196 1.00 72.91 396 ARG F C 1
ATOM 3439 O O . ARG C 1 148 ? 30.292 -50.405 -19.294 1.00 68.30 396 ARG F O 1
ATOM 3447 N N . ALA C 1 149 ? 29.737 -51.105 -21.365 1.00 74.91 397 ALA F N 1
ATOM 3448 C CA . ALA C 1 149 ? 28.938 -49.907 -21.626 1.00 73.98 397 ALA F CA 1
ATOM 3449 C C . ALA C 1 149 ? 27.865 -49.720 -20.560 1.00 73.08 397 ALA F C 1
ATOM 3450 O O . ALA C 1 149 ? 27.637 -48.597 -20.081 1.00 73.71 397 ALA F O 1
ATOM 3452 N N . LEU C 1 150 ? 27.185 -50.814 -20.194 1.00 67.07 398 LEU F N 1
ATOM 3453 C CA . LEU C 1 150 ? 26.172 -50.781 -19.141 1.00 64.93 398 LEU F CA 1
ATOM 3454 C C . LEU C 1 150 ? 26.766 -50.425 -17.781 1.00 66.44 398 LEU F C 1
ATOM 3455 O O . LEU C 1 150 ? 26.110 -49.772 -16.956 1.00 60.38 398 LEU F O 1
ATOM 3460 N N . HIS C 1 151 ? 27.977 -50.898 -17.502 1.00 73.40 399 HIS F N 1
ATOM 3461 C CA . HIS C 1 151 ? 28.642 -50.542 -16.249 1.00 73.64 399 HIS F CA 1
ATOM 3462 C C . HIS C 1 151 ? 28.920 -49.057 -16.154 1.00 71.78 399 HIS F C 1
ATOM 3463 O O . HIS C 1 151 ? 28.893 -48.483 -15.058 1.00 71.02 399 HIS F O 1
ATOM 3470 N N . THR C 1 152 ? 29.250 -48.422 -17.239 1.00 69.21 400 THR F N 1
ATOM 3471 C CA . THR C 1 152 ? 29.507 -47.046 -17.060 1.00 66.74 400 THR F CA 1
ATOM 3472 C C . THR C 1 152 ? 28.164 -46.393 -16.967 1.00 67.86 400 THR F C 1
ATOM 3473 O O . THR C 1 152 ? 27.971 -45.507 -16.186 1.00 66.90 400 THR F O 1
ATOM 3477 N N . ALA C 1 153 ? 27.220 -46.890 -17.743 1.00 66.98 401 ALA F N 1
ATOM 3478 C CA . ALA C 1 153 ? 25.892 -46.339 -17.827 1.00 65.52 401 ALA F CA 1
ATOM 3479 C C . ALA C 1 153 ? 25.117 -46.328 -16.540 1.00 69.29 401 ALA F C 1
ATOM 3480 O O . ALA C 1 153 ? 24.376 -45.397 -16.267 1.00 64.02 401 ALA F O 1
ATOM 3482 N N . PHE C 1 154 ? 25.274 -47.365 -15.752 1.00 75.40 402 PHE F N 1
ATOM 3483 C CA . PHE C 1 154 ? 24.542 -47.440 -14.511 1.00 76.47 402 PHE F CA 1
ATOM 3484 C C . PHE C 1 154 ? 25.289 -46.974 -13.278 1.00 89.06 402 PHE F C 1
ATOM 3485 O O . PHE C 1 154 ? 26.487 -47.157 -13.162 1.00 89.61 402 PHE F O 1
ATOM 3493 N N . GLU C 1 155 ? 24.532 -46.346 -12.380 1.00 101.89 403 GLU F N 1
ATOM 3494 C CA . GLU C 1 155 ? 24.995 -45.796 -11.097 1.00 116.19 403 GLU F CA 1
ATOM 3495 C C . GLU C 1 155 ? 26.489 -45.877 -10.789 1.00 124.73 403 GLU F C 1
ATOM 3496 O O . GLU C 1 155 ? 26.880 -45.902 -9.625 1.00 128.62 403 GLU F O 1
ATOM 3502 N N . ALA D 2 2 ? 37.391 -44.452 51.876 1.00 71.33 2 ALA C N 1
ATOM 3503 C CA . ALA D 2 2 ? 37.621 -43.079 51.463 1.00 69.41 2 ALA C CA 1
ATOM 3504 C C . ALA D 2 2 ? 38.235 -42.965 50.082 1.00 64.20 2 ALA C C 1
ATOM 3505 O O . ALA D 2 2 ? 38.902 -43.853 49.620 1.00 64.58 2 ALA C O 1
ATOM 3507 N N . LEU D 2 3 ? 38.007 -41.834 49.450 1.00 54.00 3 LEU C N 1
ATOM 3508 C CA . LEU D 2 3 ? 38.493 -41.553 48.123 1.00 52.40 3 LEU C CA 1
ATOM 3509 C C . LEU D 2 3 ? 39.581 -40.521 48.136 1.00 48.90 3 LEU C C 1
ATOM 3510 O O . LEU D 2 3 ? 39.464 -39.500 48.745 1.00 41.61 3 LEU C O 1
ATOM 3515 N N . ILE D 2 4 ? 40.654 -40.807 47.437 1.00 51.84 4 ILE C N 1
ATOM 3516 C CA . ILE D 2 4 ? 41.777 -39.922 47.410 1.00 44.50 4 ILE C CA 1
ATOM 3517 C C . ILE D 2 4 ? 42.261 -39.534 46.044 1.00 46.58 4 ILE C C 1
ATOM 3518 O O . ILE D 2 4 ? 42.418 -40.338 45.195 1.00 50.42 4 ILE C O 1
ATOM 3523 N N . VAL D 2 5 ? 42.523 -38.273 45.843 1.00 42.87 5 VAL C N 1
ATOM 3524 C CA . VAL D 2 5 ? 43.085 -37.836 44.570 1.00 44.73 5 VAL C CA 1
ATOM 3525 C C . VAL D 2 5 ? 44.553 -37.474 44.773 1.00 47.47 5 VAL C C 1
ATOM 3526 O O . VAL D 2 5 ? 44.880 -36.656 45.641 1.00 47.86 5 VAL C O 1
ATOM 3530 N N . GLN D 2 6 ? 45.427 -38.026 43.926 1.00 45.09 6 GLN C N 1
ATOM 3531 C CA . GLN D 2 6 ? 46.867 -37.800 44.001 1.00 41.21 6 GLN C CA 1
ATOM 3532 C C . GLN D 2 6 ? 47.371 -37.257 42.669 1.00 44.86 6 GLN C C 1
ATOM 3533 O O . GLN D 2 6 ? 46.972 -37.728 41.600 1.00 55.44 6 GLN C O 1
ATOM 3539 N N . LYS D 2 7 ? 48.251 -36.273 42.732 1.00 45.73 7 LYS C N 1
ATOM 3540 C CA . LYS D 2 7 ? 48.810 -35.640 41.551 1.00 50.03 7 LYS C CA 1
ATOM 3541 C C . LYS D 2 7 ? 50.319 -35.799 41.601 1.00 49.23 7 LYS C C 1
ATOM 3542 O O . LYS D 2 7 ? 50.928 -35.547 42.644 1.00 49.12 7 LYS C O 1
ATOM 3548 N N . PHE D 2 8 ? 50.892 -36.166 40.477 1.00 52.35 8 PHE C N 1
ATOM 3549 C CA . PHE D 2 8 ? 52.311 -36.342 40.348 1.00 53.17 8 PHE C CA 1
ATOM 3550 C C . PHE D 2 8 ? 52.879 -35.459 39.274 1.00 53.78 8 PHE C C 1
ATOM 3551 O O . PHE D 2 8 ? 52.449 -35.469 38.167 1.00 55.30 8 PHE C O 1
ATOM 3559 N N . GLY D 2 9 ? 53.880 -34.702 39.649 1.00 57.68 9 GLY C N 1
ATOM 3560 C CA . GLY D 2 9 ? 54.543 -33.758 38.792 1.00 62.44 9 GLY C CA 1
ATOM 3561 C C . GLY D 2 9 ? 55.483 -34.381 37.813 1.00 62.07 9 GLY C C 1
ATOM 3562 O O . GLY D 2 9 ? 55.668 -35.555 37.803 1.00 58.22 9 GLY C O 1
ATOM 3563 N N . GLY D 2 10 ? 56.067 -33.564 36.974 1.00 67.36 10 GLY C N 1
ATOM 3564 C CA . GLY D 2 10 ? 56.955 -34.054 35.963 1.00 71.85 10 GLY C CA 1
ATOM 3565 C C . GLY D 2 10 ? 58.136 -34.808 36.484 1.00 76.98 10 GLY C C 1
ATOM 3566 O O . GLY D 2 10 ? 58.525 -35.806 35.898 1.00 81.38 10 GLY C O 1
ATOM 3567 N N . THR D 2 11 ? 58.720 -34.340 37.565 1.00 74.66 11 THR C N 1
ATOM 3568 C CA . THR D 2 11 ? 59.859 -35.039 38.107 1.00 74.05 11 THR C CA 1
ATOM 3569 C C . THR D 2 11 ? 59.488 -36.403 38.621 1.00 70.95 11 THR C C 1
ATOM 3570 O O . THR D 2 11 ? 60.210 -37.339 38.452 1.00 72.73 11 THR C O 1
ATOM 3574 N N . SER D 2 12 ? 58.343 -36.509 39.244 1.00 61.59 12 SER C N 1
ATOM 3575 C CA . SER D 2 12 ? 57.883 -37.758 39.809 1.00 60.71 12 SER C CA 1
ATOM 3576 C C . SER D 2 12 ? 57.701 -38.868 38.788 1.00 58.65 12 SER C C 1
ATOM 3577 O O . SER D 2 12 ? 57.885 -40.010 39.063 1.00 60.87 12 SER C O 1
ATOM 3580 N N . VAL D 2 13 ? 57.278 -38.488 37.617 1.00 58.43 13 VAL C N 1
ATOM 3581 C CA . VAL D 2 13 ? 57.009 -39.353 36.480 1.00 58.66 13 VAL C CA 1
ATOM 3582 C C . VAL D 2 13 ? 58.028 -39.122 35.366 1.00 60.91 13 VAL C C 1
ATOM 3583 O O . VAL D 2 13 ? 57.770 -39.446 34.202 1.00 60.83 13 VAL C O 1
ATOM 3587 N N . GLY D 2 14 ? 59.180 -38.529 35.717 1.00 62.73 14 GLY C N 1
ATOM 3588 C CA . GLY D 2 14 ? 60.160 -38.127 34.713 1.00 62.81 14 GLY C CA 1
ATOM 3589 C C . GLY D 2 14 ? 60.801 -39.269 33.943 1.00 62.50 14 GLY C C 1
ATOM 3590 O O . GLY D 2 14 ? 61.284 -39.069 32.823 1.00 62.90 14 GLY C O 1
ATOM 3591 N N . THR D 2 15 ? 60.850 -40.448 34.538 1.00 62.43 15 THR C N 1
ATOM 3592 C CA . THR D 2 15 ? 61.451 -41.620 33.918 1.00 64.98 15 THR C CA 1
ATOM 3593 C C . THR D 2 15 ? 60.625 -42.848 34.209 1.00 61.99 15 THR C C 1
ATOM 3594 O O . THR D 2 15 ? 59.837 -42.857 35.114 1.00 61.96 15 THR C O 1
ATOM 3598 N N . VAL D 2 16 ? 60.825 -43.901 33.444 1.00 62.21 16 VAL C N 1
ATOM 3599 C CA . VAL D 2 16 ? 60.061 -45.115 33.642 1.00 61.58 16 VAL C CA 1
ATOM 3600 C C . VAL D 2 16 ? 60.291 -45.631 35.033 1.00 69.21 16 VAL C C 1
ATOM 3601 O O . VAL D 2 16 ? 59.376 -46.079 35.672 1.00 73.70 16 VAL C O 1
ATOM 3605 N N . GLU D 2 17 ? 61.518 -45.542 35.502 1.00 71.11 17 GLU C N 1
ATOM 3606 C CA . GLU D 2 17 ? 61.857 -45.992 36.829 1.00 75.90 17 GLU C CA 1
ATOM 3607 C C . GLU D 2 17 ? 61.073 -45.208 37.848 1.00 72.65 17 GLU C C 1
ATOM 3608 O O . GLU D 2 17 ? 60.672 -45.745 38.847 1.00 72.11 17 GLU C O 1
ATOM 3614 N N . ARG D 2 18 ? 60.904 -43.922 37.605 1.00 68.94 18 ARG C N 1
ATOM 3615 C CA . ARG D 2 18 ? 60.136 -43.078 38.483 1.00 66.99 18 ARG C CA 1
ATOM 3616 C C . ARG D 2 18 ? 58.666 -43.465 38.458 1.00 61.09 18 ARG C C 1
ATOM 3617 O O . ARG D 2 18 ? 58.025 -43.555 39.483 1.00 60.56 18 ARG C O 1
ATOM 3625 N N . ILE D 2 19 ? 58.137 -43.726 37.277 1.00 54.59 19 ILE C N 1
ATOM 3626 C CA . ILE D 2 19 ? 56.747 -44.107 37.165 1.00 54.02 19 ILE C CA 1
ATOM 3627 C C . ILE D 2 19 ? 56.490 -45.395 37.899 1.00 59.08 19 ILE C C 1
ATOM 3628 O O . ILE D 2 19 ? 55.469 -45.554 38.524 1.00 59.53 19 ILE C O 1
ATOM 3633 N N . GLU D 2 20 ? 57.418 -46.322 37.810 1.00 62.08 20 GLU C N 1
ATOM 3634 C CA . GLU D 2 20 ? 57.236 -47.588 38.477 1.00 66.90 20 GLU C CA 1
ATOM 3635 C C . GLU D 2 20 ? 57.128 -47.336 39.964 1.00 65.91 20 GLU C C 1
ATOM 3636 O O . GLU D 2 20 ? 56.351 -47.961 40.646 1.00 67.30 20 GLU C O 1
ATOM 3642 N N . GLN D 2 21 ? 57.914 -46.412 40.467 1.00 64.02 21 GLN C N 1
ATOM 3643 C CA . GLN D 2 21 ? 57.848 -46.086 41.874 1.00 66.15 21 GLN C CA 1
ATOM 3644 C C . GLN D 2 21 ? 56.503 -45.475 42.264 1.00 61.44 21 GLN C C 1
ATOM 3645 O O . GLN D 2 21 ? 55.947 -45.793 43.283 1.00 58.98 21 GLN C O 1
ATOM 3651 N N . VAL D 2 22 ? 55.977 -44.613 41.417 1.00 58.37 22 VAL C N 1
ATOM 3652 C CA . VAL D 2 22 ? 54.696 -43.985 41.675 1.00 53.26 22 VAL C CA 1
ATOM 3653 C C . VAL D 2 22 ? 53.642 -45.061 41.777 1.00 49.73 22 VAL C C 1
ATOM 3654 O O . VAL D 2 22 ? 52.792 -45.020 42.633 1.00 45.04 22 VAL C O 1
ATOM 3658 N N . ALA D 2 23 ? 53.728 -46.044 40.910 1.00 48.56 23 ALA C N 1
ATOM 3659 C CA . ALA D 2 23 ? 52.789 -47.131 40.936 1.00 48.46 23 ALA C CA 1
ATOM 3660 C C . ALA D 2 23 ? 52.869 -47.895 42.236 1.00 56.34 23 ALA C C 1
ATOM 3661 O O . ALA D 2 23 ? 51.864 -48.253 42.806 1.00 58.99 23 ALA C O 1
ATOM 3663 N N . GLU D 2 24 ? 54.075 -48.124 42.718 1.00 61.82 24 GLU C N 1
ATOM 3664 C CA . GLU D 2 24 ? 54.233 -48.877 43.933 1.00 69.09 24 GLU C CA 1
ATOM 3665 C C . GLU D 2 24 ? 53.556 -48.180 45.077 1.00 68.70 24 GLU C C 1
ATOM 3666 O O . GLU D 2 24 ? 52.951 -48.827 45.893 1.00 71.52 24 GLU C O 1
ATOM 3672 N N . LYS D 2 25 ? 53.684 -46.863 45.151 1.00 65.57 25 LYS C N 1
ATOM 3673 C CA . LYS D 2 25 ? 53.038 -46.121 46.207 1.00 64.48 25 LYS C CA 1
ATOM 3674 C C . LYS D 2 25 ? 51.544 -46.146 46.093 1.00 63.74 25 LYS C C 1
ATOM 3675 O O . LYS D 2 25 ? 50.847 -46.372 47.058 1.00 65.77 25 LYS C O 1
ATOM 3681 N N . VAL D 2 26 ? 51.062 -45.911 44.891 1.00 59.91 26 VAL C N 1
ATOM 3682 C CA . VAL D 2 26 ? 49.650 -45.898 44.649 1.00 55.02 26 VAL C CA 1
ATOM 3683 C C . VAL D 2 26 ? 49.126 -47.249 44.978 1.00 56.66 26 VAL C C 1
ATOM 3684 O O . VAL D 2 26 ? 48.008 -47.372 45.383 1.00 59.87 26 VAL C O 1
ATOM 3688 N N . LYS D 2 27 ? 49.934 -48.267 44.791 1.00 57.45 27 LYS C N 1
ATOM 3689 C CA . LYS D 2 27 ? 49.503 -49.598 45.122 1.00 60.83 27 LYS C CA 1
ATOM 3690 C C . LYS D 2 27 ? 49.188 -49.684 46.588 1.00 61.52 27 LYS C C 1
ATOM 3691 O O . LYS D 2 27 ? 48.237 -50.309 46.987 1.00 59.69 27 LYS C O 1
ATOM 3697 N N . LYS D 2 28 ? 50.007 -49.044 47.396 1.00 62.88 28 LYS C N 1
ATOM 3698 C CA . LYS D 2 28 ? 49.827 -49.069 48.832 1.00 63.38 28 LYS C CA 1
ATOM 3699 C C . LYS D 2 28 ? 48.537 -48.443 49.309 1.00 60.64 28 LYS C C 1
ATOM 3700 O O . LYS D 2 28 ? 47.917 -48.932 50.223 1.00 59.38 28 LYS C O 1
ATOM 3706 N N . PHE D 2 29 ? 48.151 -47.338 48.703 1.00 57.21 29 PHE C N 1
ATOM 3707 C CA . PHE D 2 29 ? 46.895 -46.726 49.043 1.00 54.67 29 PHE C CA 1
ATOM 3708 C C . PHE D 2 29 ? 45.718 -47.574 48.608 1.00 55.28 29 PHE C C 1
ATOM 3709 O O . PHE D 2 29 ? 44.769 -47.722 49.338 1.00 51.89 29 PHE C O 1
ATOM 3717 N N . ARG D 2 30 ? 45.775 -48.148 47.437 1.00 57.29 30 ARG C N 1
ATOM 3718 C CA . ARG D 2 30 ? 44.690 -48.980 47.020 1.00 60.52 30 ARG C CA 1
ATOM 3719 C C . ARG D 2 30 ? 44.603 -50.179 47.944 1.00 62.09 30 ARG C C 1
ATOM 3720 O O . ARG D 2 30 ? 43.534 -50.626 48.288 1.00 59.60 30 ARG C O 1
ATOM 3728 N N . GLU D 2 31 ? 45.751 -50.697 48.343 1.00 66.68 31 GLU C N 1
ATOM 3729 C CA . GLU D 2 31 ? 45.776 -51.858 49.204 1.00 70.88 31 GLU C CA 1
ATOM 3730 C C . GLU D 2 31 ? 45.184 -51.583 50.552 1.00 71.55 31 GLU C C 1
ATOM 3731 O O . GLU D 2 31 ? 44.759 -52.458 51.275 1.00 72.56 31 GLU C O 1
ATOM 3737 N N . ALA D 2 32 ? 45.181 -50.333 50.902 1.00 70.31 32 ALA C N 1
ATOM 3738 C CA . ALA D 2 32 ? 44.624 -49.920 52.202 1.00 66.51 32 ALA C CA 1
ATOM 3739 C C . ALA D 2 32 ? 43.116 -49.742 52.218 1.00 63.01 32 ALA C C 1
ATOM 3740 O O . ALA D 2 32 ? 42.615 -49.307 53.252 1.00 63.32 32 ALA C O 1
ATOM 3742 N N . GLY D 2 33 ? 42.398 -50.019 51.130 1.00 59.75 33 GLY C N 1
ATOM 3743 C CA . GLY D 2 33 ? 40.961 -49.837 51.093 1.00 62.37 33 GLY C CA 1
ATOM 3744 C C . GLY D 2 33 ? 40.547 -48.535 50.473 1.00 64.88 33 GLY C C 1
ATOM 3745 O O . GLY D 2 33 ? 39.356 -48.224 50.461 1.00 67.57 33 GLY C O 1
ATOM 3746 N N . ASP D 2 34 ? 41.481 -47.814 49.873 1.00 63.65 34 ASP C N 1
ATOM 3747 C CA . ASP D 2 34 ? 41.201 -46.524 49.274 1.00 62.05 34 ASP C CA 1
ATOM 3748 C C . ASP D 2 34 ? 40.999 -46.707 47.783 1.00 55.85 34 ASP C C 1
ATOM 3749 O O . ASP D 2 34 ? 41.683 -47.524 47.153 1.00 49.16 34 ASP C O 1
ATOM 3754 N N . ASP D 2 35 ? 39.963 -46.051 47.275 1.00 57.81 35 ASP C N 1
ATOM 3755 C CA . ASP D 2 35 ? 39.806 -45.792 45.857 1.00 58.27 35 ASP C CA 1
ATOM 3756 C C . ASP D 2 35 ? 40.712 -44.632 45.476 1.00 54.15 35 ASP C C 1
ATOM 3757 O O . ASP D 2 35 ? 40.719 -43.606 46.155 1.00 54.61 35 ASP C O 1
ATOM 3762 N N . VAL D 2 36 ? 41.428 -44.750 44.367 1.00 49.99 36 VAL C N 1
ATOM 3763 C CA . VAL D 2 36 ? 42.433 -43.754 44.019 1.00 46.53 36 VAL C CA 1
ATOM 3764 C C . VAL D 2 36 ? 42.186 -43.196 42.626 1.00 44.05 36 VAL C C 1
ATOM 3765 O O . VAL D 2 36 ? 41.950 -43.942 41.667 1.00 43.42 36 VAL C O 1
ATOM 3769 N N . VAL D 2 37 ? 42.277 -41.874 42.515 1.00 42.15 37 VAL C N 1
ATOM 3770 C CA . VAL D 2 37 ? 42.343 -41.198 41.230 1.00 39.71 37 VAL C CA 1
ATOM 3771 C C . VAL D 2 37 ? 43.708 -40.533 41.174 1.00 43.88 37 VAL C C 1
ATOM 3772 O O . VAL D 2 37 ? 44.061 -39.744 42.058 1.00 48.04 37 VAL C O 1
ATOM 3776 N N . VAL D 2 38 ? 44.458 -40.817 40.123 1.00 44.60 38 VAL C N 1
ATOM 3777 C CA . VAL D 2 38 ? 45.802 -40.297 39.979 1.00 45.64 38 VAL C CA 1
ATOM 3778 C C . VAL D 2 38 ? 45.786 -39.357 38.791 1.00 43.49 38 VAL C C 1
ATOM 3779 O O . VAL D 2 38 ? 45.216 -39.684 37.749 1.00 46.22 38 VAL C O 1
ATOM 3783 N N . VAL D 2 39 ? 46.388 -38.183 38.976 1.00 44.52 39 VAL C N 1
ATOM 3784 C CA . VAL D 2 39 ? 46.585 -37.175 37.943 1.00 43.00 39 VAL C CA 1
ATOM 3785 C C . VAL D 2 39 ? 48.080 -37.104 37.680 1.00 41.58 39 VAL C C 1
ATOM 3786 O O . VAL D 2 39 ? 48.859 -36.958 38.628 1.00 44.53 39 VAL C O 1
ATOM 3790 N N . VAL D 2 40 ? 48.491 -37.228 36.406 1.00 39.78 40 VAL C N 1
ATOM 3791 C CA . VAL D 2 40 ? 49.906 -37.212 36.047 1.00 41.13 40 VAL C CA 1
ATOM 3792 C C . VAL D 2 40 ? 50.175 -36.188 34.960 1.00 44.49 40 VAL C C 1
ATOM 3793 O O . VAL D 2 40 ? 49.304 -35.842 34.163 1.00 44.10 40 VAL C O 1
ATOM 3797 N N . SER D 2 41 ? 51.416 -35.730 34.917 1.00 49.61 41 SER C N 1
ATOM 3798 C CA . SER D 2 41 ? 51.864 -34.761 33.936 1.00 52.89 41 SER C CA 1
ATOM 3799 C C . SER D 2 41 ? 52.802 -35.474 32.985 1.00 50.83 41 SER C C 1
ATOM 3800 O O . SER D 2 41 ? 53.175 -36.630 33.207 1.00 54.76 41 SER C O 1
ATOM 3803 N N . ALA D 2 42 ? 53.198 -34.800 31.939 1.00 47.03 42 ALA C N 1
ATOM 3804 C CA . ALA D 2 42 ? 54.093 -35.352 30.966 1.00 44.88 42 ALA C CA 1
ATOM 3805 C C . ALA D 2 42 ? 55.436 -35.614 31.606 1.00 49.44 42 ALA C C 1
ATOM 3806 O O . ALA D 2 42 ? 55.787 -34.999 32.574 1.00 47.50 42 ALA C O 1
ATOM 3808 N N . MET D 2 43 ? 56.183 -36.548 31.056 1.00 57.65 43 MET C N 1
ATOM 3809 C CA . MET D 2 43 ? 57.470 -36.875 31.600 1.00 62.37 43 MET C CA 1
ATOM 3810 C C . MET D 2 43 ? 58.329 -35.653 31.398 1.00 61.94 43 MET C C 1
ATOM 3811 O O . MET D 2 43 ? 58.011 -34.803 30.610 1.00 56.80 43 MET C O 1
ATOM 3816 N N . SER D 2 44 ? 59.400 -35.547 32.154 1.00 64.15 44 SER C N 1
ATOM 3817 C CA . SER D 2 44 ? 60.235 -34.376 32.086 1.00 67.87 44 SER C CA 1
ATOM 3818 C C . SER D 2 44 ? 60.766 -34.085 30.716 1.00 67.87 44 SER C C 1
ATOM 3819 O O . SER D 2 44 ? 61.216 -34.954 30.015 1.00 74.28 44 SER C O 1
ATOM 3822 N N . GLY D 2 45 ? 60.671 -32.831 30.341 1.00 64.07 45 GLY C N 1
ATOM 3823 C CA . GLY D 2 45 ? 61.161 -32.327 29.087 1.00 62.24 45 GLY C CA 1
ATOM 3824 C C . GLY D 2 45 ? 60.231 -32.399 27.908 1.00 61.53 45 GLY C C 1
ATOM 3825 O O . GLY D 2 45 ? 60.436 -31.694 26.938 1.00 63.54 45 GLY C O 1
ATOM 3826 N N . GLU D 2 46 ? 59.199 -33.215 27.991 1.00 59.97 46 GLU C N 1
ATOM 3827 C CA . GLU D 2 46 ? 58.289 -33.319 26.870 1.00 64.35 46 GLU C CA 1
ATOM 3828 C C . GLU D 2 46 ? 57.475 -32.083 26.584 1.00 64.26 46 GLU C C 1
ATOM 3829 O O . GLU D 2 46 ? 57.315 -31.717 25.435 1.00 66.44 46 GLU C O 1
ATOM 3835 N N . THR D 2 47 ? 56.967 -31.440 27.619 1.00 60.10 47 THR C N 1
ATOM 3836 C CA . THR D 2 47 ? 56.198 -30.249 27.388 1.00 62.38 47 THR C CA 1
ATOM 3837 C C . THR D 2 47 ? 57.097 -29.176 26.783 1.00 67.93 47 THR C C 1
ATOM 3838 O O . THR D 2 47 ? 56.748 -28.627 25.754 1.00 66.15 47 THR C O 1
ATOM 3842 N N . ASN D 2 48 ? 58.281 -28.931 27.365 1.00 70.47 48 ASN C N 1
ATOM 3843 C CA . ASN D 2 48 ? 59.181 -27.951 26.760 1.00 68.58 48 ASN C CA 1
ATOM 3844 C C . ASN D 2 48 ? 59.631 -28.410 25.384 1.00 63.74 48 ASN C C 1
ATOM 3845 O O . ASN D 2 48 ? 59.661 -27.614 24.440 1.00 62.89 48 ASN C O 1
ATOM 3850 N N . ARG D 2 49 ? 59.910 -29.703 25.232 1.00 57.88 49 ARG C N 1
ATOM 3851 C CA . ARG D 2 49 ? 60.332 -30.206 23.931 1.00 59.18 49 ARG C CA 1
ATOM 3852 C C . ARG D 2 49 ? 59.266 -30.011 22.861 1.00 63.34 49 ARG C C 1
ATOM 3853 O O . ARG D 2 49 ? 59.579 -29.662 21.716 1.00 64.52 49 ARG C O 1
ATOM 3861 N N . LEU D 2 50 ? 58.020 -30.328 23.153 1.00 63.63 50 LEU C N 1
ATOM 3862 C CA . LEU D 2 50 ? 56.976 -30.090 22.169 1.00 56.90 50 LEU C CA 1
ATOM 3863 C C . LEU D 2 50 ? 56.744 -28.598 21.882 1.00 54.90 50 LEU C C 1
ATOM 3864 O O . LEU D 2 50 ? 56.589 -28.234 20.748 1.00 46.51 50 LEU C O 1
ATOM 3869 N N . ILE D 2 51 ? 56.704 -27.740 22.909 1.00 59.39 51 ILE C N 1
ATOM 3870 C CA . ILE D 2 51 ? 56.576 -26.308 22.647 1.00 58.24 51 ILE C CA 1
ATOM 3871 C C . ILE D 2 51 ? 57.713 -25.858 21.747 1.00 56.84 51 ILE C C 1
ATOM 3872 O O . ILE D 2 51 ? 57.508 -25.131 20.766 1.00 50.32 51 ILE C O 1
ATOM 3877 N N . GLY D 2 52 ? 58.930 -26.313 22.054 1.00 61.92 52 GLY C N 1
ATOM 3878 C CA . GLY D 2 52 ? 60.078 -25.948 21.250 1.00 66.24 52 GLY C CA 1
ATOM 3879 C C . GLY D 2 52 ? 59.929 -26.398 19.816 1.00 69.30 52 GLY C C 1
ATOM 3880 O O . GLY D 2 52 ? 60.406 -25.730 18.897 1.00 72.79 52 GLY C O 1
ATOM 3881 N N . LEU D 2 53 ? 59.300 -27.557 19.608 1.00 70.49 53 LEU C N 1
ATOM 3882 C CA . LEU D 2 53 ? 59.001 -28.041 18.259 1.00 65.94 53 LEU C CA 1
ATOM 3883 C C . LEU D 2 53 ? 58.059 -27.098 17.516 1.00 62.80 53 LEU C C 1
ATOM 3884 O O . LEU D 2 53 ? 58.154 -26.950 16.289 1.00 58.06 53 LEU C O 1
ATOM 3889 N N . ALA D 2 54 ? 57.074 -26.533 18.224 1.00 60.23 54 ALA C N 1
ATOM 3890 C CA . ALA D 2 54 ? 56.138 -25.610 17.586 1.00 56.83 54 ALA C CA 1
ATOM 3891 C C . ALA D 2 54 ? 56.773 -24.250 17.309 1.00 60.43 54 ALA C C 1
ATOM 3892 O O . ALA D 2 54 ? 56.541 -23.667 16.243 1.00 59.63 54 ALA C O 1
ATOM 3894 N N . ASN D 2 55 ? 57.527 -23.692 18.277 1.00 62.66 55 ASN C N 1
ATOM 3895 C CA . ASN D 2 55 ? 58.176 -22.405 18.024 1.00 58.12 55 ASN C CA 1
ATOM 3896 C C . ASN D 2 55 ? 59.210 -22.539 16.928 1.00 61.86 55 ASN C C 1
ATOM 3897 O O . ASN D 2 55 ? 59.410 -21.612 16.130 1.00 61.74 55 ASN C O 1
ATOM 3902 N N . GLN D 2 56 ? 59.790 -23.730 16.825 1.00 66.23 56 GLN C N 1
ATOM 3903 C CA . GLN D 2 56 ? 60.598 -24.083 15.672 1.00 68.28 56 GLN C CA 1
ATOM 3904 C C . GLN D 2 56 ? 59.842 -23.855 14.373 1.00 71.43 56 GLN C C 1
ATOM 3905 O O . GLN D 2 56 ? 60.441 -23.540 13.342 1.00 72.12 56 GLN C O 1
ATOM 3911 N N . ILE D 2 57 ? 58.532 -24.093 14.385 1.00 74.56 57 ILE C N 1
ATOM 3912 C CA . ILE D 2 57 ? 57.696 -23.839 13.213 1.00 70.72 57 ILE C CA 1
ATOM 3913 C C . ILE D 2 57 ? 57.330 -22.355 13.090 1.00 67.66 57 ILE C C 1
ATOM 3914 O O . ILE D 2 57 ? 57.474 -21.777 12.013 1.00 64.51 57 ILE C O 1
ATOM 3919 N N . MET D 2 58 ? 56.845 -21.714 14.170 1.00 71.67 58 MET C N 1
ATOM 3920 C CA . MET D 2 58 ? 56.405 -20.317 14.115 1.00 76.05 58 MET C CA 1
ATOM 3921 C C . MET D 2 58 ? 56.844 -19.576 15.379 1.00 83.59 58 MET C C 1
ATOM 3922 O O . MET D 2 58 ? 57.005 -20.165 16.451 1.00 83.30 58 MET C O 1
ATOM 3927 N N . GLU D 2 59 ? 56.953 -18.252 15.249 1.00 89.80 59 GLU C N 1
ATOM 3928 C CA . GLU D 2 59 ? 57.347 -17.382 16.357 1.00 93.16 59 GLU C CA 1
ATOM 3929 C C . GLU D 2 59 ? 56.203 -17.307 17.380 1.00 85.82 59 GLU C C 1
ATOM 3930 O O . GLU D 2 59 ? 56.415 -17.430 18.601 1.00 84.16 59 GLU C O 1
ATOM 3936 N N . GLN D 2 60 ? 54.953 -17.118 16.891 1.00 81.31 60 GLN C N 1
ATOM 3937 C CA . GLN D 2 60 ? 53.764 -17.180 17.738 1.00 76.82 60 GLN C CA 1
ATOM 3938 C C . GLN D 2 60 ? 52.975 -18.372 17.214 1.00 71.87 60 GLN C C 1
ATOM 3939 O O . GLN D 2 60 ? 52.148 -18.240 16.309 1.00 70.93 60 GLN C O 1
ATOM 3945 N N . PRO D 2 61 ? 53.224 -19.559 17.754 1.00 67.77 61 PRO C N 1
ATOM 3946 C CA . PRO D 2 61 ? 52.538 -20.763 17.264 1.00 62.93 61 PRO C CA 1
ATOM 3947 C C . PRO D 2 61 ? 51.028 -20.679 17.499 1.00 61.20 61 PRO C C 1
ATOM 3948 O O . PRO D 2 61 ? 50.568 -20.213 18.547 1.00 64.36 61 PRO C O 1
ATOM 3952 N N . VAL D 2 62 ? 50.260 -21.204 16.548 1.00 55.62 62 VAL C N 1
ATOM 3953 C CA . VAL D 2 62 ? 48.793 -21.177 16.579 1.00 53.01 62 VAL C CA 1
ATOM 3954 C C . VAL D 2 62 ? 48.221 -21.791 17.851 1.00 50.89 62 VAL C C 1
ATOM 3955 O O . VAL D 2 62 ? 48.298 -23.022 18.020 1.00 46.58 62 VAL C O 1
ATOM 3959 N N . PRO D 2 63 ? 47.509 -21.012 18.683 1.00 50.48 63 PRO C N 1
ATOM 3960 C CA . PRO D 2 63 ? 47.104 -21.548 19.996 1.00 50.75 63 PRO C CA 1
ATOM 3961 C C . PRO D 2 63 ? 46.290 -22.828 19.883 1.00 50.19 63 PRO C C 1
ATOM 3962 O O . PRO D 2 63 ? 46.640 -23.828 20.519 1.00 48.95 63 PRO C O 1
ATOM 3966 N N . ARG D 2 64 ? 45.293 -22.866 18.994 1.00 48.57 64 ARG C N 1
ATOM 3967 C CA . ARG D 2 64 ? 44.443 -24.051 18.877 1.00 43.97 64 ARG C CA 1
ATOM 3968 C C . ARG D 2 64 ? 45.235 -25.287 18.493 1.00 41.00 64 ARG C C 1
ATOM 3969 O O . ARG D 2 64 ? 44.988 -26.378 19.023 1.00 40.49 64 ARG C O 1
ATOM 3977 N N . GLU D 2 65 ? 46.185 -25.146 17.566 1.00 38.01 65 GLU C N 1
ATOM 3978 C CA . GLU D 2 65 ? 46.967 -26.300 17.157 1.00 36.14 65 GLU C CA 1
ATOM 3979 C C . GLU D 2 65 ? 48.018 -26.654 18.174 1.00 34.82 65 GLU C C 1
ATOM 3980 O O . GLU D 2 65 ? 48.291 -27.842 18.361 1.00 37.34 65 GLU C O 1
ATOM 3986 N N . LEU D 2 66 ? 48.590 -25.651 18.852 1.00 34.28 66 LEU C N 1
ATOM 3987 C CA . LEU D 2 66 ? 49.577 -25.932 19.892 1.00 35.64 66 LEU C CA 1
ATOM 3988 C C . LEU D 2 66 ? 48.996 -26.850 20.945 1.00 36.08 66 LEU C C 1
ATOM 3989 O O . LEU D 2 66 ? 49.639 -27.827 21.343 1.00 37.97 66 LEU C O 1
ATOM 3994 N N . ASP D 2 67 ? 47.722 -26.656 21.284 1.00 37.32 67 ASP C N 1
ATOM 3995 C CA . ASP D 2 67 ? 47.115 -27.438 22.361 1.00 41.62 67 ASP C CA 1
ATOM 3996 C C . ASP D 2 67 ? 47.115 -28.932 22.046 1.00 38.01 67 ASP C C 1
ATOM 3997 O O . ASP D 2 67 ? 47.368 -29.766 22.929 1.00 36.93 67 ASP C O 1
ATOM 4002 N N . VAL D 2 68 ? 46.819 -29.293 20.798 1.00 34.42 68 VAL C N 1
ATOM 4003 C CA . VAL D 2 68 ? 46.785 -30.708 20.458 1.00 44.30 68 VAL C CA 1
ATOM 4004 C C . VAL D 2 68 ? 48.200 -31.297 20.448 1.00 49.29 68 VAL C C 1
ATOM 4005 O O . VAL D 2 68 ? 48.380 -32.468 20.794 1.00 56.36 68 VAL C O 1
ATOM 4009 N N . MET D 2 69 ? 49.228 -30.508 20.104 1.00 49.78 69 MET C N 1
ATOM 4010 C CA . MET D 2 69 ? 50.601 -30.993 20.269 1.00 55.26 69 MET C CA 1
ATOM 4011 C C . MET D 2 69 ? 50.948 -31.233 21.730 1.00 56.45 69 MET C C 1
ATOM 4012 O O . MET D 2 69 ? 51.297 -32.352 22.114 1.00 59.55 69 MET C O 1
ATOM 4017 N N . VAL D 2 70 ? 50.890 -30.174 22.549 1.00 53.18 70 VAL C N 1
ATOM 4018 C CA . VAL D 2 70 ? 51.426 -30.213 23.906 1.00 51.55 70 VAL C CA 1
ATOM 4019 C C . VAL D 2 70 ? 50.653 -31.180 24.765 1.00 51.09 70 VAL C C 1
ATOM 4020 O O . VAL D 2 70 ? 51.191 -31.754 25.724 1.00 52.37 70 VAL C O 1
ATOM 4024 N N . SER D 2 71 ? 49.362 -31.319 24.486 1.00 46.37 71 SER C N 1
ATOM 4025 C CA . SER D 2 71 ? 48.512 -32.195 25.275 1.00 43.93 71 SER C CA 1
ATOM 4026 C C . SER D 2 71 ? 48.927 -33.658 25.176 1.00 44.55 71 SER C C 1
ATOM 4027 O O . SER D 2 71 ? 48.545 -34.457 26.036 1.00 48.20 71 SER C O 1
ATOM 4030 N N . THR D 2 72 ? 49.638 -34.051 24.112 1.00 44.79 72 THR C N 1
ATOM 4031 C CA . THR D 2 72 ? 49.983 -35.467 23.949 1.00 42.66 72 THR C CA 1
ATOM 4032 C C . THR D 2 72 ? 50.920 -35.952 25.026 1.00 35.69 72 THR C C 1
ATOM 4033 O O . THR D 2 72 ? 50.985 -37.159 25.280 1.00 37.42 72 THR C O 1
ATOM 4037 N N . GLY D 2 73 ? 51.724 -35.063 25.603 1.00 33.04 73 GLY C N 1
ATOM 4038 C CA . GLY D 2 73 ? 52.700 -35.534 26.566 1.00 36.64 73 GLY C CA 1
ATOM 4039 C C . GLY D 2 73 ? 52.048 -36.272 27.717 1.00 39.48 73 GLY C C 1
ATOM 4040 O O . GLY D 2 73 ? 52.372 -37.433 27.979 1.00 38.81 73 GLY C O 1
ATOM 4041 N N . GLU D 2 74 ? 50.998 -35.684 28.297 1.00 43.44 74 GLU C N 1
ATOM 4042 C CA . GLU D 2 74 ? 50.327 -36.358 29.404 1.00 42.96 74 GLU C CA 1
ATOM 4043 C C . GLU D 2 74 ? 49.710 -37.675 28.952 1.00 43.27 74 GLU C C 1
ATOM 4044 O O . GLU D 2 74 ? 49.637 -38.629 29.739 1.00 37.59 74 GLU C O 1
ATOM 4050 N N . GLN D 2 75 ? 49.306 -37.770 27.680 1.00 41.06 75 GLN C N 1
ATOM 4051 C CA . GLN D 2 75 ? 48.692 -39.008 27.222 1.00 43.23 75 GLN C CA 1
ATOM 4052 C C . GLN D 2 75 ? 49.686 -40.171 27.185 1.00 48.24 75 GLN C C 1
ATOM 4053 O O . GLN D 2 75 ? 49.318 -41.318 27.492 1.00 51.16 75 GLN C O 1
ATOM 4059 N N . VAL D 2 76 ? 50.951 -39.906 26.853 1.00 44.40 76 VAL C N 1
ATOM 4060 C CA . VAL D 2 76 ? 51.947 -40.961 26.999 1.00 41.98 76 VAL C CA 1
ATOM 4061 C C . VAL D 2 76 ? 52.011 -41.396 28.450 1.00 43.79 76 VAL C C 1
ATOM 4062 O O . VAL D 2 76 ? 51.988 -42.595 28.765 1.00 46.06 76 VAL C O 1
ATOM 4066 N N . THR D 2 77 ? 52.060 -40.420 29.363 1.00 38.97 77 THR C N 1
ATOM 4067 C CA . THR D 2 77 ? 52.292 -40.740 30.766 1.00 37.53 77 THR C CA 1
ATOM 4068 C C . THR D 2 77 ? 51.151 -41.558 31.351 1.00 41.89 77 THR C C 1
ATOM 4069 O O . THR D 2 77 ? 51.397 -42.507 32.107 1.00 47.03 77 THR C O 1
ATOM 4073 N N . ILE D 2 78 ? 49.893 -41.207 31.029 1.00 40.22 78 ILE C N 1
ATOM 4074 C CA . ILE D 2 78 ? 48.768 -41.904 31.660 1.00 42.31 78 ILE C CA 1
ATOM 4075 C C . ILE D 2 78 ? 48.789 -43.377 31.314 1.00 41.55 78 ILE C C 1
ATOM 4076 O O . ILE D 2 78 ? 48.341 -44.220 32.103 1.00 42.07 78 ILE C O 1
ATOM 4081 N N . ALA D 2 79 ? 49.251 -43.715 30.121 1.00 38.73 79 ALA C N 1
ATOM 4082 C CA . ALA D 2 79 ? 49.255 -45.120 29.737 1.00 43.18 79 ALA C CA 1
ATOM 4083 C C . ALA D 2 79 ? 50.345 -45.901 30.464 1.00 48.50 79 ALA C C 1
ATOM 4084 O O . ALA D 2 79 ? 50.090 -47.005 30.962 1.00 49.42 79 ALA C O 1
ATOM 4086 N N . LEU D 2 80 ? 51.567 -45.357 30.527 1.00 49.28 80 LEU C N 1
ATOM 4087 C CA . LEU D 2 80 ? 52.656 -46.081 31.178 1.00 50.33 80 LEU C CA 1
ATOM 4088 C C . LEU D 2 80 ? 52.319 -46.425 32.623 1.00 48.05 80 LEU C C 1
ATOM 4089 O O . LEU D 2 80 ? 52.494 -47.569 33.053 1.00 47.38 80 LEU C O 1
ATOM 4094 N N . LEU D 2 81 ? 51.806 -45.453 33.383 1.00 41.64 81 LEU C N 1
ATOM 4095 C CA . LEU D 2 81 ? 51.464 -45.713 34.782 1.00 41.24 81 LEU C CA 1
ATOM 4096 C C . LEU D 2 81 ? 50.304 -46.710 34.895 1.00 46.56 81 LEU C C 1
ATOM 4097 O O . LEU D 2 81 ? 50.265 -47.531 35.828 1.00 46.22 81 LEU C O 1
ATOM 4102 N N . SER D 2 82 ? 49.349 -46.670 33.952 1.00 46.67 82 SER C N 1
ATOM 4103 C CA . SER D 2 82 ? 48.327 -47.714 33.930 1.00 47.59 82 SER C CA 1
ATOM 4104 C C . SER D 2 82 ? 48.971 -49.081 33.703 1.00 49.43 82 SER C C 1
ATOM 4105 O O . SER D 2 82 ? 48.646 -50.051 34.399 1.00 51.65 82 SER C O 1
ATOM 4108 N N . MET D 2 83 ? 49.929 -49.165 32.766 1.00 50.48 83 MET C N 1
ATOM 4109 C CA . MET D 2 83 ? 50.642 -50.424 32.531 1.00 52.32 83 MET C CA 1
ATOM 4110 C C . MET D 2 83 ? 51.481 -50.831 33.740 1.00 53.53 83 MET C C 1
ATOM 4111 O O . MET D 2 83 ? 51.413 -51.978 34.211 1.00 49.58 83 MET C O 1
ATOM 4116 N N . ALA D 2 84 ? 52.271 -49.898 34.270 1.00 57.36 84 ALA C N 1
ATOM 4117 C CA . ALA D 2 84 ? 53.069 -50.227 35.444 1.00 58.21 84 ALA C CA 1
ATOM 4118 C C . ALA D 2 84 ? 52.183 -50.617 36.632 1.00 58.07 84 ALA C C 1
ATOM 4119 O O . ALA D 2 84 ? 52.578 -51.452 37.454 1.00 58.97 84 ALA C O 1
ATOM 4121 N N . LEU D 2 85 ? 50.991 -50.029 36.751 1.00 57.45 85 LEU C N 1
ATOM 4122 C CA . LEU D 2 85 ? 50.041 -50.482 37.769 1.00 53.92 85 LEU C CA 1
ATOM 4123 C C . LEU D 2 85 ? 49.478 -51.867 37.437 1.00 58.31 85 LEU C C 1
ATOM 4124 O O . LEU D 2 85 ? 49.417 -52.750 38.303 1.00 60.54 85 LEU C O 1
ATOM 4129 N N . ILE D 2 86 ? 49.002 -52.066 36.207 1.00 55.31 86 ILE C N 1
ATOM 4130 C CA . ILE D 2 86 ? 48.441 -53.371 35.864 1.00 53.68 86 ILE C CA 1
ATOM 4131 C C . ILE D 2 86 ? 49.489 -54.460 36.021 1.00 59.37 86 ILE C C 1
ATOM 4132 O O . ILE D 2 86 ? 49.200 -55.542 36.548 1.00 59.75 86 ILE C O 1
ATOM 4137 N N . LYS D 2 87 ? 50.730 -54.176 35.606 1.00 64.13 87 LYS C N 1
ATOM 4138 C CA . LYS D 2 87 ? 51.814 -55.131 35.816 1.00 68.02 87 LYS C CA 1
ATOM 4139 C C . LYS D 2 87 ? 51.943 -55.494 37.274 1.00 66.77 87 LYS C C 1
ATOM 4140 O O . LYS D 2 87 ? 52.072 -56.671 37.617 1.00 66.65 87 LYS C O 1
ATOM 4146 N N . ARG D 2 88 ? 51.807 -54.511 38.155 1.00 67.59 88 ARG C N 1
ATOM 4147 C CA . ARG D 2 88 ? 51.959 -54.794 39.572 1.00 66.31 88 ARG C CA 1
ATOM 4148 C C . ARG D 2 88 ? 50.735 -55.470 40.145 1.00 61.07 88 ARG C C 1
ATOM 4149 O O . ARG D 2 88 ? 50.644 -55.621 41.364 1.00 61.01 88 ARG C O 1
ATOM 4157 N N . GLY D 2 89 ? 49.763 -55.817 39.319 1.00 61.92 89 GLY C N 1
ATOM 4158 C CA . GLY D 2 89 ? 48.605 -56.492 39.833 1.00 61.35 89 GLY C CA 1
ATOM 4159 C C . GLY D 2 89 ? 47.515 -55.590 40.346 1.00 60.19 89 GLY C C 1
ATOM 4160 O O . GLY D 2 89 ? 46.644 -56.067 41.080 1.00 60.22 89 GLY C O 1
ATOM 4161 N N . VAL D 2 90 ? 47.561 -54.297 40.058 1.00 58.36 90 VAL C N 1
ATOM 4162 C CA . VAL D 2 90 ? 46.488 -53.394 40.457 1.00 56.50 90 VAL C CA 1
ATOM 4163 C C . VAL D 2 90 ? 45.797 -52.888 39.190 1.00 58.21 90 VAL C C 1
ATOM 4164 O O . VAL D 2 90 ? 46.459 -52.314 38.310 1.00 62.09 90 VAL C O 1
ATOM 4168 N N . PRO D 2 91 ? 44.491 -53.105 39.056 1.00 53.94 91 PRO C N 1
ATOM 4169 C CA . PRO D 2 91 ? 43.784 -52.678 37.852 1.00 51.90 91 PRO C CA 1
ATOM 4170 C C . PRO D 2 91 ? 43.773 -51.171 37.722 1.00 48.96 91 PRO C C 1
ATOM 4171 O O . PRO D 2 91 ? 43.657 -50.444 38.710 1.00 53.21 91 PRO C O 1
ATOM 4175 N N . ALA D 2 92 ? 43.895 -50.702 36.490 1.00 44.57 92 ALA C N 1
ATOM 4176 C CA . ALA D 2 92 ? 43.947 -49.274 36.238 1.00 45.94 92 ALA C CA 1
ATOM 4177 C C . ALA D 2 92 ? 43.332 -49.017 34.868 1.00 42.14 92 ALA C C 1
ATOM 4178 O O . ALA D 2 92 ? 43.313 -49.901 34.010 1.00 41.88 92 ALA C O 1
ATOM 4180 N N . VAL D 2 93 ? 42.765 -47.825 34.700 1.00 40.66 93 VAL C N 1
ATOM 4181 C CA . VAL D 2 93 ? 42.257 -47.355 33.414 1.00 45.65 93 VAL C CA 1
ATOM 4182 C C . VAL D 2 93 ? 42.769 -45.949 33.188 1.00 43.62 93 VAL C C 1
ATOM 4183 O O . VAL D 2 93 ? 42.649 -45.103 34.081 1.00 48.32 93 VAL C O 1
ATOM 4187 N N . SER D 2 94 ? 43.254 -45.671 31.993 1.00 34.57 94 SER C N 1
ATOM 4188 C CA . SER D 2 94 ? 43.658 -44.314 31.678 1.00 37.91 94 SER C CA 1
ATOM 4189 C C . SER D 2 94 ? 42.478 -43.513 31.139 1.00 44.39 94 SER C C 1
ATOM 4190 O O . SER D 2 94 ? 41.513 -44.067 30.602 1.00 51.77 94 SER C O 1
ATOM 4193 N N . TYR D 2 95 ? 42.502 -42.211 31.399 1.00 42.82 95 TYR C N 1
ATOM 4194 C CA . TYR D 2 95 ? 41.479 -41.302 30.902 1.00 39.25 95 TYR C CA 1
ATOM 4195 C C . TYR D 2 95 ? 42.106 -40.109 30.213 1.00 46.43 95 TYR C C 1
ATOM 4196 O O . TYR D 2 95 ? 42.944 -39.410 30.804 1.00 49.79 95 TYR C O 1
ATOM 4205 N N . THR D 2 96 ? 41.674 -39.866 28.988 1.00 44.58 96 THR C N 1
ATOM 4206 C CA . THR D 2 96 ? 41.936 -38.603 28.336 1.00 44.65 96 THR C CA 1
ATOM 4207 C C . THR D 2 96 ? 41.089 -37.525 28.972 1.00 34.08 96 THR C C 1
ATOM 4208 O O . THR D 2 96 ? 39.999 -37.782 29.493 1.00 25.76 96 THR C O 1
ATOM 4212 N N . GLY D 2 97 ? 41.530 -36.282 28.777 1.00 34.08 97 GLY C N 1
ATOM 4213 C CA . GLY D 2 97 ? 40.709 -35.147 29.176 1.00 34.62 97 GLY C CA 1
ATOM 4214 C C . GLY D 2 97 ? 39.311 -35.256 28.605 1.00 38.14 97 GLY C C 1
ATOM 4215 O O . GLY D 2 97 ? 38.322 -35.154 29.330 1.00 37.19 97 GLY C O 1
ATOM 4216 N N . ASN D 2 98 ? 39.211 -35.577 27.323 1.00 44.11 98 ASN C N 1
ATOM 4217 C CA . ASN D 2 98 ? 37.912 -35.695 26.699 1.00 40.04 98 ASN C CA 1
ATOM 4218 C C . ASN D 2 98 ? 37.124 -36.915 27.167 1.00 39.08 98 ASN C C 1
ATOM 4219 O O . ASN D 2 98 ? 35.890 -36.856 27.195 1.00 38.18 98 ASN C O 1
ATOM 4224 N N . GLN D 2 99 ? 37.762 -38.010 27.538 1.00 36.46 99 GLN C N 1
ATOM 4225 C CA . GLN D 2 99 ? 37.063 -39.203 28.044 1.00 36.14 99 GLN C CA 1
ATOM 4226 C C . GLN D 2 99 ? 36.333 -39.066 29.363 1.00 40.10 99 GLN C C 1
ATOM 4227 O O . GLN D 2 99 ? 35.324 -39.645 29.558 1.00 41.25 99 GLN C O 1
ATOM 4233 N N . VAL D 2 100 ? 36.935 -38.410 30.324 1.00 44.02 100 VAL C N 1
ATOM 4234 C CA . VAL D 2 100 ? 36.270 -38.149 31.595 1.00 49.16 100 VAL C CA 1
ATOM 4235 C C . VAL D 2 100 ? 35.136 -37.154 31.415 1.00 53.61 100 VAL C C 1
ATOM 4236 O O . VAL D 2 100 ? 34.076 -37.272 32.005 1.00 48.66 100 VAL C O 1
ATOM 4240 N N . ARG D 2 101 ? 35.495 -36.192 30.567 1.00 54.20 101 ARG C N 1
ATOM 4241 C CA . ARG D 2 101 ? 34.882 -35.028 30.081 1.00 48.79 101 ARG C CA 1
ATOM 4242 C C . ARG D 2 101 ? 35.182 -33.907 31.041 1.00 41.64 101 ARG C C 1
ATOM 4243 O O . ARG D 2 101 ? 34.434 -33.662 31.936 1.00 32.97 101 ARG C O 1
ATOM 4251 N N . ILE D 2 102 ? 36.390 -33.360 30.893 1.00 43.55 102 ILE C N 1
ATOM 4252 C CA . ILE D 2 102 ? 36.783 -32.136 31.597 1.00 44.52 102 ILE C CA 1
ATOM 4253 C C . ILE D 2 102 ? 36.470 -31.013 30.603 1.00 45.70 102 ILE C C 1
ATOM 4254 O O . ILE D 2 102 ? 37.249 -30.709 29.699 1.00 48.03 102 ILE C O 1
ATOM 4259 N N . LEU D 2 103 ? 35.222 -30.545 30.653 1.00 40.29 103 LEU C N 1
ATOM 4260 C CA . LEU D 2 103 ? 34.779 -29.455 29.784 1.00 42.53 103 LEU C CA 1
ATOM 4261 C C . LEU D 2 103 ? 35.385 -28.121 30.209 1.00 40.30 103 LEU C C 1
ATOM 4262 O O . LEU D 2 103 ? 35.370 -27.781 31.400 1.00 39.30 103 LEU C O 1
ATOM 4267 N N . THR D 2 104 ? 35.831 -27.318 29.230 1.00 37.63 104 THR C N 1
ATOM 4268 C CA . THR D 2 104 ? 36.654 -26.138 29.518 1.00 44.04 104 THR C CA 1
ATOM 4269 C C . THR D 2 104 ? 36.268 -24.941 28.652 1.00 46.53 104 THR C C 1
ATOM 4270 O O . THR D 2 104 ? 35.402 -25.015 27.778 1.00 37.52 104 THR C O 1
ATOM 4274 N N . ASP D 2 105 ? 36.994 -23.841 28.899 1.00 53.22 105 ASP C N 1
ATOM 4275 C CA . ASP D 2 105 ? 37.050 -22.602 28.125 1.00 54.18 105 ASP C CA 1
ATOM 4276 C C . ASP D 2 105 ? 37.466 -22.830 26.685 1.00 49.64 105 ASP C C 1
ATOM 4277 O O . ASP D 2 105 ? 37.783 -23.951 26.280 1.00 44.15 105 ASP C O 1
ATOM 4282 N N . SER D 2 106 ? 37.550 -21.745 25.952 1.00 53.76 106 SER C N 1
ATOM 4283 C CA . SER D 2 106 ? 38.052 -21.760 24.618 1.00 51.06 106 SER C CA 1
ATOM 4284 C C . SER D 2 106 ? 39.350 -20.998 24.549 1.00 56.27 106 SER C C 1
ATOM 4285 O O . SER D 2 106 ? 39.875 -20.815 23.494 1.00 61.04 106 SER C O 1
ATOM 4288 N N . ALA D 2 107 ? 39.879 -20.560 25.673 1.00 59.03 107 ALA C N 1
ATOM 4289 C CA . ALA D 2 107 ? 41.111 -19.793 25.655 1.00 59.31 107 ALA C CA 1
ATOM 4290 C C . ALA D 2 107 ? 42.151 -20.843 25.548 1.00 58.82 107 ALA C C 1
ATOM 4291 O O . ALA D 2 107 ? 42.454 -21.494 26.490 1.00 54.95 107 ALA C O 1
ATOM 4293 N N . HIS D 2 108 ? 42.757 -20.943 24.386 1.00 64.08 108 HIS C N 1
ATOM 4294 C CA . HIS D 2 108 ? 43.604 -22.065 24.049 1.00 63.07 108 HIS C CA 1
ATOM 4295 C C . HIS D 2 108 ? 44.814 -22.570 24.773 1.00 64.21 108 HIS C C 1
ATOM 4296 O O . HIS D 2 108 ? 44.923 -23.782 24.891 1.00 72.19 108 HIS C O 1
ATOM 4303 N N . THR D 2 109 ? 45.707 -21.742 25.239 1.00 63.57 109 THR C N 1
ATOM 4304 C CA . THR D 2 109 ? 46.810 -22.278 26.010 1.00 68.88 109 THR C CA 1
ATOM 4305 C C . THR D 2 109 ? 46.601 -21.980 27.481 1.00 62.22 109 THR C C 1
ATOM 4306 O O . THR D 2 109 ? 47.405 -22.319 28.291 1.00 59.66 109 THR C O 1
ATOM 4310 N N . LYS D 2 110 ? 45.483 -21.337 27.785 1.00 59.19 110 LYS C N 1
ATOM 4311 C CA . LYS D 2 110 ? 45.111 -20.903 29.126 1.00 58.71 110 LYS C CA 1
ATOM 4312 C C . LYS D 2 110 ? 43.673 -21.242 29.538 1.00 49.61 110 LYS C C 1
ATOM 4313 O O . LYS D 2 110 ? 43.050 -20.479 30.229 1.00 42.91 110 LYS C O 1
ATOM 4319 N N . ALA D 2 111 ? 43.148 -22.371 29.102 1.00 44.32 111 ALA C N 1
ATOM 4320 C CA . ALA D 2 111 ? 41.773 -22.731 29.396 1.00 39.02 111 ALA C CA 1
ATOM 4321 C C . ALA D 2 111 ? 41.445 -23.004 30.838 1.00 43.70 111 ALA C C 1
ATOM 4322 O O . ALA D 2 111 ? 42.260 -23.481 31.572 1.00 44.06 111 ALA C O 1
ATOM 4324 N N . ARG D 2 112 ? 40.219 -22.693 31.219 1.00 48.53 112 ARG C N 1
ATOM 4325 C CA . ARG D 2 112 ? 39.741 -22.879 32.576 1.00 52.87 112 ARG C CA 1
ATOM 4326 C C . ARG D 2 112 ? 38.691 -23.955 32.616 1.00 53.71 112 ARG C C 1
ATOM 4327 O O . ARG D 2 112 ? 37.912 -24.080 31.711 1.00 52.52 112 ARG C O 1
ATOM 4335 N N . ILE D 2 113 ? 38.689 -24.747 33.673 1.00 52.32 113 ILE C N 1
ATOM 4336 C CA . ILE D 2 113 ? 37.732 -25.845 33.798 1.00 46.93 113 ILE C CA 1
ATOM 4337 C C . ILE D 2 113 ? 36.340 -25.276 34.063 1.00 42.90 113 ILE C C 1
ATOM 4338 O O . ILE D 2 113 ? 36.164 -24.369 34.889 1.00 43.07 113 ILE C O 1
ATOM 4343 N N . LEU D 2 114 ? 35.356 -25.762 33.314 1.00 38.66 114 LEU C N 1
ATOM 4344 C CA . LEU D 2 114 ? 33.957 -25.381 33.473 1.00 38.85 114 LEU C CA 1
ATOM 4345 C C . LEU D 2 114 ? 33.131 -26.458 34.161 1.00 39.11 114 LEU C C 1
ATOM 4346 O O . LEU D 2 114 ? 32.301 -26.147 35.004 1.00 40.15 114 LEU C O 1
ATOM 4351 N N . HIS D 2 115 ? 33.324 -27.719 33.796 1.00 36.10 115 HIS C N 1
ATOM 4352 C CA . HIS D 2 115 ? 32.505 -28.794 34.327 1.00 34.02 115 HIS C CA 1
ATOM 4353 C C . HIS D 2 115 ? 33.274 -30.099 34.233 1.00 33.83 115 HIS C C 1
ATOM 4354 O O . HIS D 2 115 ? 33.998 -30.333 33.271 1.00 36.34 115 HIS C O 1
ATOM 4361 N N . ILE D 2 116 ? 33.080 -30.969 35.216 1.00 35.72 116 ILE C N 1
ATOM 4362 C CA . ILE D 2 116 ? 33.688 -32.292 35.201 1.00 34.05 116 ILE C CA 1
ATOM 4363 C C . ILE D 2 116 ? 32.601 -33.319 35.460 1.00 36.36 116 ILE C C 1
ATOM 4364 O O . ILE D 2 116 ? 31.946 -33.270 36.504 1.00 36.11 116 ILE C O 1
ATOM 4369 N N . ASP D 2 117 ? 32.480 -34.292 34.549 1.00 41.04 117 ASP C N 1
ATOM 4370 C CA . ASP D 2 117 ? 31.526 -35.394 34.643 1.00 43.00 117 ASP C CA 1
ATOM 4371 C C . ASP D 2 117 ? 32.060 -36.426 35.621 1.00 45.77 117 ASP C C 1
ATOM 4372 O O . ASP D 2 117 ? 33.136 -36.992 35.398 1.00 52.49 117 ASP C O 1
ATOM 4377 N N . ASP D 2 118 ? 31.302 -36.709 36.671 1.00 47.36 118 ASP C N 1
ATOM 4378 C CA . ASP D 2 118 ? 31.706 -37.710 37.652 1.00 45.09 118 ASP C CA 1
ATOM 4379 C C . ASP D 2 118 ? 31.214 -39.117 37.313 1.00 42.44 118 ASP C C 1
ATOM 4380 O O . ASP D 2 118 ? 31.659 -40.079 37.947 1.00 42.67 118 ASP C O 1
ATOM 4385 N N . THR D 2 119 ? 30.361 -39.269 36.292 1.00 37.14 119 THR C N 1
ATOM 4386 C CA . THR D 2 119 ? 29.677 -40.543 36.046 1.00 38.10 119 THR C CA 1
ATOM 4387 C C . THR D 2 119 ? 30.648 -41.628 35.589 1.00 35.60 119 THR C C 1
ATOM 4388 O O . THR D 2 119 ? 30.638 -42.741 36.120 1.00 33.68 119 THR C O 1
ATOM 4392 N N . HIS D 2 120 ? 31.492 -41.351 34.579 1.00 37.87 120 HIS C N 1
ATOM 4393 C CA . HIS D 2 120 ? 32.328 -42.449 34.096 1.00 40.57 120 HIS C CA 1
ATOM 4394 C C . HIS D 2 120 ? 33.370 -42.841 35.138 1.00 35.89 120 HIS C C 1
ATOM 4395 O O . HIS D 2 120 ? 33.515 -44.029 35.451 1.00 32.43 120 HIS C O 1
ATOM 4402 N N . ILE D 2 121 ? 34.007 -41.856 35.783 1.00 33.85 121 ILE C N 1
ATOM 4403 C CA . ILE D 2 121 ? 35.038 -42.178 36.772 1.00 40.91 121 ILE C CA 1
ATOM 4404 C C . ILE D 2 121 ? 34.435 -42.941 37.948 1.00 45.20 121 ILE C C 1
ATOM 4405 O O . ILE D 2 121 ? 35.007 -43.931 38.425 1.00 41.87 121 ILE C O 1
ATOM 4410 N N . ARG D 2 122 ? 33.274 -42.481 38.440 1.00 49.13 122 ARG C N 1
ATOM 4411 C CA . ARG D 2 122 ? 32.623 -43.136 39.567 1.00 53.51 122 ARG C CA 1
ATOM 4412 C C . ARG D 2 122 ? 32.371 -44.608 39.271 1.00 54.66 122 ARG C C 1
ATOM 4413 O O . ARG D 2 122 ? 32.474 -45.458 40.165 1.00 55.49 122 ARG C O 1
ATOM 4421 N N . ALA D 2 123 ? 31.993 -44.924 38.029 1.00 50.69 123 ALA C N 1
ATOM 4422 C CA . ALA D 2 123 ? 31.795 -46.320 37.675 1.00 46.69 123 ALA C CA 1
ATOM 4423 C C . ALA D 2 123 ? 33.116 -47.081 37.708 1.00 46.85 123 ALA C C 1
ATOM 4424 O O . ALA D 2 123 ? 33.180 -48.203 38.222 1.00 47.42 123 ALA C O 1
ATOM 4426 N N . ASP D 2 124 ? 34.186 -46.498 37.162 1.00 49.05 124 ASP C N 1
ATOM 4427 C CA . ASP D 2 124 ? 35.468 -47.201 37.218 1.00 48.71 124 ASP C CA 1
ATOM 4428 C C . ASP D 2 124 ? 35.926 -47.413 38.666 1.00 50.78 124 ASP C C 1
ATOM 4429 O O . ASP D 2 124 ? 36.381 -48.504 39.032 1.00 51.52 124 ASP C O 1
ATOM 4434 N N . LEU D 2 125 ? 35.740 -46.409 39.521 1.00 47.37 125 LEU C N 1
ATOM 4435 C CA . LEU D 2 125 ? 36.135 -46.556 40.917 1.00 44.84 125 LEU C CA 1
ATOM 4436 C C . LEU D 2 125 ? 35.322 -47.637 41.612 1.00 44.37 125 LEU C C 1
ATOM 4437 O O . LEU D 2 125 ? 35.885 -48.450 42.355 1.00 44.33 125 LEU C O 1
ATOM 4442 N N . LYS D 2 126 ? 33.998 -47.665 41.390 1.00 43.17 126 LYS C N 1
ATOM 4443 C CA . LYS D 2 126 ? 33.175 -48.676 42.056 1.00 46.02 126 LYS C CA 1
ATOM 4444 C C . LYS D 2 126 ? 33.490 -50.079 41.568 1.00 49.15 126 LYS C C 1
ATOM 4445 O O . LYS D 2 126 ? 33.319 -51.052 42.321 1.00 46.73 126 LYS C O 1
ATOM 4451 N N . ALA D 2 127 ? 33.929 -50.209 40.322 1.00 48.61 127 ALA C N 1
ATOM 4452 C CA . ALA D 2 127 ? 34.429 -51.464 39.788 1.00 48.28 127 ALA C CA 1
ATOM 4453 C C . ALA D 2 127 ? 35.790 -51.837 40.356 1.00 51.05 127 ALA C C 1
ATOM 4454 O O . ALA D 2 127 ? 36.345 -52.866 39.959 1.00 57.10 127 ALA C O 1
ATOM 4456 N N . GLY D 2 128 ? 36.360 -51.017 41.235 1.00 48.34 128 GLY C N 1
ATOM 4457 C CA . GLY D 2 128 ? 37.638 -51.326 41.837 1.00 48.91 128 GLY C CA 1
ATOM 4458 C C . GLY D 2 128 ? 38.862 -50.931 41.041 1.00 52.72 128 GLY C C 1
ATOM 4459 O O . GLY D 2 128 ? 39.965 -51.391 41.360 1.00 52.76 128 GLY C O 1
ATOM 4460 N N . ARG D 2 129 ? 38.727 -50.103 40.017 1.00 54.58 129 ARG C N 1
ATOM 4461 C CA . ARG D 2 129 ? 39.908 -49.738 39.262 1.00 53.75 129 ARG C CA 1
ATOM 4462 C C . ARG D 2 129 ? 40.413 -48.369 39.703 1.00 51.73 129 ARG C C 1
ATOM 4463 O O . ARG D 2 129 ? 39.663 -47.534 40.214 1.00 46.39 129 ARG C O 1
ATOM 4471 N N . VAL D 2 130 ? 41.709 -48.158 39.477 1.00 53.23 130 VAL C N 1
ATOM 4472 C CA . VAL D 2 130 ? 42.396 -46.892 39.718 1.00 50.61 130 VAL C CA 1
ATOM 4473 C C . VAL D 2 130 ? 42.319 -46.060 38.449 1.00 50.07 130 VAL C C 1
ATOM 4474 O O . VAL D 2 130 ? 42.713 -46.519 37.368 1.00 50.95 130 VAL C O 1
ATOM 4478 N N . VAL D 2 131 ? 41.887 -44.815 38.584 1.00 46.31 131 VAL C N 1
ATOM 4479 C CA . VAL D 2 131 ? 41.661 -43.958 37.436 1.00 42.59 131 VAL C CA 1
ATOM 4480 C C . VAL D 2 131 ? 42.871 -43.059 37.270 1.00 40.79 131 VAL C C 1
ATOM 4481 O O . VAL D 2 131 ? 43.132 -42.210 38.126 1.00 41.85 131 VAL C O 1
ATOM 4485 N N . VAL D 2 132 ? 43.517 -43.137 36.115 1.00 38.84 132 VAL C N 1
ATOM 4486 C CA . VAL D 2 132 ? 44.686 -42.323 35.796 1.00 41.88 132 VAL C CA 1
ATOM 4487 C C . VAL D 2 132 ? 44.245 -41.292 34.772 1.00 46.40 132 VAL C C 1
ATOM 4488 O O . VAL D 2 132 ? 43.993 -41.638 33.608 1.00 51.97 132 VAL C O 1
ATOM 4492 N N . VAL D 2 133 ? 44.249 -40.021 35.170 1.00 42.52 133 VAL C N 1
ATOM 4493 C CA . VAL D 2 133 ? 43.724 -38.930 34.359 1.00 39.71 133 VAL C CA 1
ATOM 4494 C C . VAL D 2 133 ? 44.871 -38.054 33.890 1.00 36.94 133 VAL C C 1
ATOM 4495 O O . VAL D 2 133 ? 45.840 -37.823 34.626 1.00 30.86 133 VAL C O 1
ATOM 4499 N N . ALA D 2 134 ? 44.706 -37.583 32.685 1.00 34.97 134 ALA C N 1
ATOM 4500 C CA . ALA D 2 134 ? 45.653 -36.733 32.102 1.00 39.30 134 ALA C CA 1
ATOM 4501 C C . ALA D 2 134 ? 45.426 -35.403 32.696 1.00 43.68 134 ALA C C 1
ATOM 4502 O O . ALA D 2 134 ? 44.347 -34.894 32.723 1.00 45.85 134 ALA C O 1
ATOM 4504 N N . GLY D 2 135 ? 46.481 -34.871 33.236 1.00 45.70 135 GLY C N 1
ATOM 4505 C CA . GLY D 2 135 ? 46.438 -33.563 33.780 1.00 49.30 135 GLY C CA 1
ATOM 4506 C C . GLY D 2 135 ? 46.629 -32.548 32.691 1.00 51.03 135 GLY C C 1
ATOM 4507 O O . GLY D 2 135 ? 47.002 -32.843 31.565 1.00 53.28 135 GLY C O 1
ATOM 4508 N N . PHE D 2 136 ? 46.168 -31.370 32.993 1.00 51.56 136 PHE C N 1
ATOM 4509 C CA . PHE D 2 136 ? 46.425 -30.228 32.176 1.00 54.79 136 PHE C CA 1
ATOM 4510 C C . PHE D 2 136 ? 45.698 -30.197 30.838 1.00 55.76 136 PHE C C 1
ATOM 4511 O O . PHE D 2 136 ? 45.896 -29.313 30.058 1.00 60.34 136 PHE C O 1
ATOM 4519 N N . GLN D 2 137 ? 44.790 -31.138 30.606 1.00 52.32 137 GLN C N 1
ATOM 4520 C CA . GLN D 2 137 ? 43.978 -31.045 29.394 1.00 45.18 137 GLN C CA 1
ATOM 4521 C C . GLN D 2 137 ? 42.480 -31.011 29.670 1.00 42.43 137 GLN C C 1
ATOM 4522 O O . GLN D 2 137 ? 42.000 -31.337 30.755 1.00 47.87 137 GLN C O 1
ATOM 4528 N N . GLY D 2 138 ? 41.770 -30.644 28.613 1.00 32.05 138 GLY C N 1
ATOM 4529 C CA . GLY D 2 138 ? 40.325 -30.725 28.523 1.00 39.12 138 GLY C CA 1
ATOM 4530 C C . GLY D 2 138 ? 39.885 -30.476 27.086 1.00 37.81 138 GLY C C 1
ATOM 4531 O O . GLY D 2 138 ? 40.676 -30.578 26.149 1.00 37.41 138 GLY C O 1
ATOM 4532 N N . VAL D 2 139 ? 38.589 -30.231 26.905 1.00 37.22 139 VAL C N 1
ATOM 4533 C CA . VAL D 2 139 ? 38.042 -29.811 25.615 1.00 40.48 139 VAL C CA 1
ATOM 4534 C C . VAL D 2 139 ? 36.967 -28.751 25.821 1.00 40.93 139 VAL C C 1
ATOM 4535 O O . VAL D 2 139 ? 36.214 -28.793 26.799 1.00 41.80 139 VAL C O 1
ATOM 4539 N N . ASP D 2 140 ? 36.877 -27.811 24.872 1.00 39.72 140 ASP C N 1
ATOM 4540 C CA . ASP D 2 140 ? 35.830 -26.793 24.881 1.00 40.83 140 ASP C CA 1
ATOM 4541 C C . ASP D 2 140 ? 34.508 -27.384 24.378 1.00 46.14 140 ASP C C 1
ATOM 4542 O O . ASP D 2 140 ? 34.421 -28.554 23.995 1.00 46.83 140 ASP C O 1
ATOM 4547 N N . GLY D 2 141 ? 33.456 -26.563 24.421 1.00 47.78 141 GLY C N 1
ATOM 4548 C CA . GLY D 2 141 ? 32.132 -26.993 23.996 1.00 40.06 141 GLY C CA 1
ATOM 4549 C C . GLY D 2 141 ? 32.055 -27.490 22.565 1.00 45.32 141 GLY C C 1
ATOM 4550 O O . GLY D 2 141 ? 31.085 -28.160 22.195 1.00 44.03 141 GLY C O 1
ATOM 4551 N N . ASN D 2 142 ? 33.036 -27.164 21.736 1.00 46.10 142 ASN C N 1
ATOM 4552 C CA . ASN D 2 142 ? 33.027 -27.587 20.349 1.00 47.36 142 ASN C CA 1
ATOM 4553 C C . ASN D 2 142 ? 33.851 -28.832 20.068 1.00 48.18 142 ASN C C 1
ATOM 4554 O O . ASN D 2 142 ? 33.916 -29.253 18.911 1.00 46.57 142 ASN C O 1
ATOM 4559 N N . GLY D 2 143 ? 34.499 -29.421 21.066 1.00 48.76 143 GLY C N 1
ATOM 4560 C CA . GLY D 2 143 ? 35.328 -30.583 20.826 1.00 45.73 143 GLY C CA 1
ATOM 4561 C C . GLY D 2 143 ? 36.787 -30.281 20.568 1.00 44.70 143 GLY C C 1
ATOM 4562 O O . GLY D 2 143 ? 37.566 -31.215 20.376 1.00 46.86 143 GLY C O 1
ATOM 4563 N N . ASN D 2 144 ? 37.189 -29.023 20.593 1.00 42.66 144 ASN C N 1
ATOM 4564 C CA . ASN D 2 144 ? 38.591 -28.682 20.409 1.00 46.20 144 ASN C CA 1
ATOM 4565 C C . ASN D 2 144 ? 39.370 -28.993 21.682 1.00 44.25 144 ASN C C 1
ATOM 4566 O O . ASN D 2 144 ? 38.882 -28.755 22.786 1.00 41.44 144 ASN C O 1
ATOM 4571 N N . ILE D 2 145 ? 40.559 -29.576 21.518 1.00 44.57 145 ILE C N 1
ATOM 4572 C CA . ILE D 2 145 ? 41.442 -29.880 22.636 1.00 42.95 145 ILE C CA 1
ATOM 4573 C C . ILE D 2 145 ? 41.944 -28.585 23.247 1.00 44.28 145 ILE C C 1
ATOM 4574 O O . ILE D 2 145 ? 42.217 -27.613 22.525 1.00 46.15 145 ILE C O 1
ATOM 4579 N N . THR D 2 146 ? 42.094 -28.572 24.579 1.00 43.22 146 THR C N 1
ATOM 4580 C CA . THR D 2 146 ? 42.642 -27.424 25.293 1.00 39.21 146 THR C CA 1
ATOM 4581 C C . THR D 2 146 ? 43.643 -27.859 26.348 1.00 36.74 146 THR C C 1
ATOM 4582 O O . THR D 2 146 ? 43.671 -29.026 26.752 1.00 30.89 146 THR C O 1
ATOM 4586 N N . THR D 2 147 ? 44.509 -26.900 26.726 1.00 35.57 147 THR C N 1
ATOM 4587 C CA . THR D 2 147 ? 45.477 -26.978 27.815 1.00 39.99 147 THR C CA 1
ATOM 4588 C C . THR D 2 147 ? 45.234 -25.834 28.793 1.00 47.97 147 THR C C 1
ATOM 4589 O O . THR D 2 147 ? 44.760 -24.746 28.413 1.00 49.87 147 THR C O 1
ATOM 4593 N N . LEU D 2 148 ? 45.374 -26.205 30.034 1.00 49.47 148 LEU C N 1
ATOM 4594 C CA . LEU D 2 148 ? 45.126 -25.373 31.147 1.00 49.57 148 LEU C CA 1
ATOM 4595 C C . LEU D 2 148 ? 46.069 -24.250 31.446 1.00 52.14 148 LEU C C 1
ATOM 4596 O O . LEU D 2 148 ? 45.654 -23.234 31.909 1.00 55.94 148 LEU C O 1
ATOM 4601 N N . GLY D 2 149 ? 47.342 -24.443 31.203 1.00 48.83 149 GLY C N 1
ATOM 4602 C CA . GLY D 2 149 ? 48.316 -23.426 31.510 1.00 53.85 149 GLY C CA 1
ATOM 4603 C C . GLY D 2 149 ? 49.186 -23.951 32.608 1.00 56.77 149 GLY C C 1
ATOM 4604 O O . GLY D 2 149 ? 49.001 -25.075 33.017 1.00 51.83 149 GLY C O 1
ATOM 4605 N N . ARG D 2 150 ? 50.128 -23.156 33.091 1.00 65.05 150 ARG C N 1
ATOM 4606 C CA . ARG D 2 150 ? 51.023 -23.683 34.113 1.00 76.56 150 ARG C CA 1
ATOM 4607 C C . ARG D 2 150 ? 50.240 -24.033 35.335 1.00 70.99 150 ARG C C 1
ATOM 4608 O O . ARG D 2 150 ? 49.229 -23.420 35.619 1.00 68.58 150 ARG C O 1
ATOM 4616 N N . GLY D 2 151 ? 50.681 -25.079 36.014 1.00 68.84 151 GLY C N 1
ATOM 4617 C CA . GLY D 2 151 ? 49.989 -25.557 37.185 1.00 64.80 151 GLY C CA 1
ATOM 4618 C C . GLY D 2 151 ? 48.699 -26.220 36.779 1.00 53.26 151 GLY C C 1
ATOM 4619 O O . GLY D 2 151 ? 47.836 -26.464 37.583 1.00 45.55 151 GLY C O 1
ATOM 4620 N N . GLY D 2 152 ? 48.585 -26.528 35.506 1.00 48.12 152 GLY C N 1
ATOM 4621 C CA . GLY D 2 152 ? 47.385 -27.129 35.003 1.00 46.42 152 GLY C CA 1
ATOM 4622 C C . GLY D 2 152 ? 47.097 -28.441 35.644 1.00 43.96 152 GLY C C 1
ATOM 4623 O O . GLY D 2 152 ? 45.976 -28.701 35.955 1.00 47.18 152 GLY C O 1
ATOM 4624 N N . SER D 2 153 ? 48.105 -29.260 35.842 1.00 36.49 153 SER C N 1
ATOM 4625 C CA . SER D 2 153 ? 47.888 -30.537 36.454 1.00 41.27 153 SER C CA 1
ATOM 4626 C C . SER D 2 153 ? 47.393 -30.363 37.849 1.00 49.03 153 SER C C 1
ATOM 4627 O O . SER D 2 153 ? 46.562 -31.109 38.292 1.00 54.15 153 SER C O 1
ATOM 4630 N N . ASP D 2 154 ? 47.926 -29.383 38.556 1.00 49.13 154 ASP C N 1
ATOM 4631 C CA . ASP D 2 154 ? 47.509 -29.171 39.918 1.00 54.54 154 ASP C CA 1
ATOM 4632 C C . ASP D 2 154 ? 46.044 -28.813 39.948 1.00 52.14 154 ASP C C 1
ATOM 4633 O O . ASP D 2 154 ? 45.302 -29.359 40.703 1.00 49.60 154 ASP C O 1
ATOM 4638 N N . THR D 2 155 ? 45.637 -27.989 38.997 1.00 50.69 155 THR C N 1
ATOM 4639 C CA . THR D 2 155 ? 44.278 -27.545 38.842 1.00 52.18 155 THR C CA 1
ATOM 4640 C C . THR D 2 155 ? 43.365 -28.705 38.560 1.00 54.40 155 THR C C 1
ATOM 4641 O O . THR D 2 155 ? 42.317 -28.845 39.130 1.00 57.18 155 THR C O 1
ATOM 4645 N N . THR D 2 156 ? 43.799 -29.564 37.675 1.00 50.40 156 THR C N 1
ATOM 4646 C CA . THR D 2 156 ? 43.013 -30.742 37.330 1.00 43.03 156 THR C CA 1
ATOM 4647 C C . THR D 2 156 ? 42.794 -31.615 38.549 1.00 40.64 156 THR C C 1
ATOM 4648 O O . THR D 2 156 ? 41.674 -32.074 38.803 1.00 40.39 156 THR C O 1
ATOM 4652 N N . GLY D 2 157 ? 43.868 -31.884 39.299 1.00 40.37 157 GLY C N 1
ATOM 4653 C CA . GLY D 2 157 ? 43.729 -32.700 40.490 1.00 44.07 157 GLY C CA 1
ATOM 4654 C C . GLY D 2 157 ? 42.743 -32.106 41.482 1.00 41.12 157 GLY C C 1
ATOM 4655 O O . GLY D 2 157 ? 41.906 -32.821 42.049 1.00 37.65 157 GLY C O 1
ATOM 4656 N N . VAL D 2 158 ? 42.819 -30.788 41.697 1.00 38.36 158 VAL C N 1
ATOM 4657 C CA . VAL D 2 158 ? 41.896 -30.157 42.629 1.00 44.67 158 VAL C CA 1
ATOM 4658 C C . VAL D 2 158 ? 40.491 -30.155 42.040 1.00 42.64 158 VAL C C 1
ATOM 4659 O O . VAL D 2 158 ? 39.520 -30.470 42.734 1.00 44.13 158 VAL C O 1
ATOM 4663 N N . ALA D 2 159 ? 40.364 -29.882 40.734 1.00 43.65 159 ALA C N 1
ATOM 4664 C CA . ALA D 2 159 ? 39.039 -29.931 40.115 1.00 41.83 159 ALA C CA 1
ATOM 4665 C C . ALA D 2 159 ? 38.442 -31.332 40.200 1.00 40.84 159 ALA C C 1
ATOM 4666 O O . ALA D 2 159 ? 37.269 -31.488 40.559 1.00 41.23 159 ALA C O 1
ATOM 4668 N N . LEU D 2 160 ? 39.250 -32.370 39.959 1.00 38.20 160 LEU C N 1
ATOM 4669 C CA . LEU D 2 160 ? 38.740 -33.726 40.153 1.00 40.64 160 LEU C CA 1
ATOM 4670 C C . LEU D 2 160 ? 38.318 -33.958 41.604 1.00 38.50 160 LEU C C 1
ATOM 4671 O O . LEU D 2 160 ? 37.282 -34.576 41.857 1.00 42.02 160 LEU C O 1
ATOM 4676 N N . ALA D 2 161 ? 39.076 -33.426 42.569 1.00 32.65 161 ALA C N 1
ATOM 4677 C CA . ALA D 2 161 ? 38.720 -33.614 43.980 1.00 35.39 161 ALA C CA 1
ATOM 4678 C C . ALA D 2 161 ? 37.374 -32.980 44.322 1.00 34.76 161 ALA C C 1
ATOM 4679 O O . ALA D 2 161 ? 36.592 -33.550 45.084 1.00 36.36 161 ALA C O 1
ATOM 4681 N N . ALA D 2 162 ? 37.090 -31.803 43.763 1.00 36.21 162 ALA C N 1
ATOM 4682 C CA . ALA D 2 162 ? 35.809 -31.136 43.997 1.00 34.34 162 ALA C CA 1
ATOM 4683 C C . ALA D 2 162 ? 34.642 -31.887 43.351 1.00 37.43 162 ALA C C 1
ATOM 4684 O O . ALA D 2 162 ? 33.612 -32.122 43.989 1.00 33.01 162 ALA C O 1
ATOM 4686 N N . ALA D 2 163 ? 34.761 -32.218 42.059 1.00 39.81 163 ALA C N 1
ATOM 4687 C CA . ALA D 2 163 ? 33.658 -32.886 41.378 1.00 38.67 163 ALA C CA 1
ATOM 4688 C C . ALA D 2 163 ? 33.373 -34.265 41.969 1.00 36.30 163 ALA C C 1
ATOM 4689 O O . ALA D 2 163 ? 32.210 -34.658 42.122 1.00 39.16 163 ALA C O 1
ATOM 4691 N N . LEU D 2 164 ? 34.404 -34.967 42.394 1.00 34.53 164 LEU C N 1
ATOM 4692 C CA . LEU D 2 164 ? 34.238 -36.305 42.938 1.00 38.39 164 LEU C CA 1
ATOM 4693 C C . LEU D 2 164 ? 33.944 -36.275 44.427 1.00 42.04 164 LEU C C 1
ATOM 4694 O O . LEU D 2 164 ? 33.750 -37.338 45.019 1.00 42.64 164 LEU C O 1
ATOM 4699 N N . LYS D 2 165 ? 33.902 -35.077 45.027 1.00 47.24 165 LYS C N 1
ATOM 4700 C CA . LYS D 2 165 ? 33.876 -34.902 46.479 1.00 46.18 165 LYS C CA 1
ATOM 4701 C C . LYS D 2 165 ? 34.836 -35.869 47.161 1.00 41.26 165 LYS C C 1
ATOM 4702 O O . LYS D 2 165 ? 34.433 -36.679 47.990 1.00 42.07 165 LYS C O 1
ATOM 4708 N N . ALA D 2 166 ? 36.084 -35.867 46.711 1.00 41.33 166 ALA C N 1
ATOM 4709 C CA . ALA D 2 166 ? 37.138 -36.642 47.350 1.00 44.12 166 ALA C CA 1
ATOM 4710 C C . ALA D 2 166 ? 37.331 -36.241 48.808 1.00 51.97 166 ALA C C 1
ATOM 4711 O O . ALA D 2 166 ? 36.871 -35.189 49.253 1.00 56.63 166 ALA C O 1
ATOM 4713 N N . ASP D 2 167 ? 37.897 -37.158 49.590 1.00 53.27 167 ASP C N 1
ATOM 4714 C CA . ASP D 2 167 ? 38.236 -36.813 50.966 1.00 58.46 167 ASP C CA 1
ATOM 4715 C C . ASP D 2 167 ? 39.397 -35.825 51.010 1.00 54.63 167 ASP C C 1
ATOM 4716 O O . ASP D 2 167 ? 39.327 -34.810 51.708 1.00 52.63 167 ASP C O 1
ATOM 4721 N N . GLU D 2 168 ? 40.417 -36.054 50.208 1.00 56.79 168 GLU C N 1
ATOM 4722 C CA . GLU D 2 168 ? 41.496 -35.093 50.090 1.00 58.38 168 GLU C CA 1
ATOM 4723 C C . GLU D 2 168 ? 42.256 -35.192 48.808 1.00 54.79 168 GLU C C 1
ATOM 4724 O O . GLU D 2 168 ? 42.203 -36.162 48.144 1.00 58.38 168 GLU C O 1
ATOM 4730 N N . CYS D 2 169 ? 42.934 -34.144 48.435 1.00 51.83 169 CYS C N 1
ATOM 4731 C CA . CYS D 2 169 ? 43.759 -34.167 47.230 1.00 48.52 169 CYS C CA 1
ATOM 4732 C C . CYS D 2 169 ? 45.220 -34.003 47.647 1.00 50.83 169 CYS C C 1
ATOM 4733 O O . CYS D 2 169 ? 45.581 -33.015 48.298 1.00 52.64 169 CYS C O 1
ATOM 4736 N N . GLN D 2 170 ? 46.061 -34.937 47.215 1.00 51.09 170 GLN C N 1
ATOM 4737 C CA . GLN D 2 170 ? 47.463 -35.014 47.607 1.00 45.44 170 GLN C CA 1
ATOM 4738 C C . GLN D 2 170 ? 48.321 -34.561 46.437 1.00 45.30 170 GLN C C 1
ATOM 4739 O O . GLN D 2 170 ? 48.262 -35.153 45.350 1.00 45.71 170 GLN C O 1
ATOM 4745 N N . ILE D 2 171 ? 49.138 -33.539 46.676 1.00 43.00 171 ILE C N 1
ATOM 4746 C CA . ILE D 2 171 ? 50.044 -32.982 45.682 1.00 46.18 171 ILE C CA 1
ATOM 4747 C C . ILE D 2 171 ? 51.449 -33.426 46.056 1.00 48.83 171 ILE C C 1
ATOM 4748 O O . ILE D 2 171 ? 51.979 -32.998 47.084 1.00 56.14 171 ILE C O 1
ATOM 4753 N N . TYR D 2 172 ? 52.073 -34.219 45.208 1.00 48.40 172 TYR C N 1
ATOM 4754 C CA . TYR D 2 172 ? 53.400 -34.704 45.465 1.00 48.70 172 TYR C CA 1
ATOM 4755 C C . TYR D 2 172 ? 54.460 -33.866 44.828 1.00 52.92 172 TYR C C 1
ATOM 4756 O O . TYR D 2 172 ? 54.401 -33.559 43.682 1.00 55.70 172 TYR C O 1
ATOM 4765 N N . THR D 2 173 ? 55.435 -33.499 45.625 1.00 56.90 173 THR C N 1
ATOM 4766 C CA . THR D 2 173 ? 56.514 -32.657 45.204 1.00 62.18 173 THR C CA 1
ATOM 4767 C C . THR D 2 173 ? 57.764 -32.877 45.997 1.00 66.06 173 THR C C 1
ATOM 4768 O O . THR D 2 173 ? 57.865 -33.784 46.785 1.00 65.51 173 THR C O 1
ATOM 4772 N N . ASP D 2 174 ? 58.736 -32.033 45.723 1.00 76.26 174 ASP C N 1
ATOM 4773 C CA . ASP D 2 174 ? 60.028 -32.045 46.391 1.00 80.17 174 ASP C CA 1
ATOM 4774 C C . ASP D 2 174 ? 60.003 -31.707 47.873 1.00 76.64 174 ASP C C 1
ATOM 4775 O O . ASP D 2 174 ? 60.667 -32.368 48.656 1.00 80.31 174 ASP C O 1
ATOM 4780 N N . VAL D 2 175 ? 59.235 -30.692 48.256 1.00 68.08 175 VAL C N 1
ATOM 4781 C CA . VAL D 2 175 ? 59.129 -30.281 49.660 1.00 62.54 175 VAL C CA 1
ATOM 4782 C C . VAL D 2 175 ? 58.326 -31.197 50.551 1.00 63.19 175 VAL C C 1
ATOM 4783 O O . VAL D 2 175 ? 57.417 -31.827 50.099 1.00 65.02 175 VAL C O 1
ATOM 4787 N N . ASP D 2 176 ? 58.691 -31.248 51.824 1.00 62.11 176 ASP C N 1
ATOM 4788 C CA . ASP D 2 176 ? 58.075 -32.079 52.844 1.00 62.68 176 ASP C CA 1
ATOM 4789 C C . ASP D 2 176 ? 56.812 -31.479 53.413 1.00 55.09 176 ASP C C 1
ATOM 4790 O O . ASP D 2 176 ? 56.069 -32.114 54.110 1.00 55.43 176 ASP C O 1
ATOM 4795 N N . GLY D 2 177 ? 56.577 -30.234 53.108 1.00 47.98 177 GLY C N 1
ATOM 4796 C CA . GLY D 2 177 ? 55.405 -29.511 53.538 1.00 42.56 177 GLY C CA 1
ATOM 4797 C C . GLY D 2 177 ? 55.665 -28.026 53.427 1.00 42.73 177 GLY C C 1
ATOM 4798 O O . GLY D 2 177 ? 56.677 -27.584 52.884 1.00 49.46 177 GLY C O 1
ATOM 4799 N N . VAL D 2 178 ? 54.736 -27.274 53.980 1.00 41.17 178 VAL C N 1
ATOM 4800 C CA . VAL D 2 178 ? 54.849 -25.833 54.100 1.00 46.02 178 VAL C CA 1
ATOM 4801 C C . VAL D 2 178 ? 55.344 -25.564 55.516 1.00 46.38 178 VAL C C 1
ATOM 4802 O O . VAL D 2 178 ? 54.864 -26.183 56.473 1.00 43.27 178 VAL C O 1
ATOM 4806 N N . TYR D 2 179 ? 56.409 -24.783 55.635 1.00 46.56 179 TYR C N 1
ATOM 4807 C CA . TYR D 2 179 ? 57.093 -24.588 56.905 1.00 46.70 179 TYR C CA 1
ATOM 4808 C C . TYR D 2 179 ? 56.718 -23.286 57.619 1.00 44.16 179 TYR C C 1
ATOM 4809 O O . TYR D 2 179 ? 56.220 -22.326 57.033 1.00 40.65 179 TYR C O 1
ATOM 4818 N N . THR D 2 180 ? 57.112 -23.175 58.885 1.00 38.73 180 THR C N 1
ATOM 4819 C CA . THR D 2 180 ? 56.819 -22.012 59.716 1.00 35.85 180 THR C CA 1
ATOM 4820 C C . THR D 2 180 ? 57.404 -20.759 59.083 1.00 37.64 180 THR C C 1
ATOM 4821 O O . THR D 2 180 ? 56.865 -19.697 59.215 1.00 29.50 180 THR C O 1
ATOM 4825 N N . THR D 2 181 ? 58.570 -20.884 58.482 1.00 37.13 181 THR C N 1
ATOM 4826 C CA . THR D 2 181 ? 59.082 -19.789 57.663 1.00 31.78 181 THR C CA 1
ATOM 4827 C C . THR D 2 181 ? 60.124 -20.387 56.731 1.00 28.71 181 THR C C 1
ATOM 4828 O O . THR D 2 181 ? 60.343 -21.595 56.723 1.00 31.39 181 THR C O 1
ATOM 4832 N N . ASP D 2 182 ? 60.771 -19.556 55.959 1.00 30.99 182 ASP C N 1
ATOM 4833 C CA . ASP D 2 182 ? 61.718 -20.105 55.005 1.00 40.28 182 ASP C CA 1
ATOM 4834 C C . ASP D 2 182 ? 62.872 -20.795 55.738 1.00 40.87 182 ASP C C 1
ATOM 4835 O O . ASP D 2 182 ? 63.615 -20.125 56.472 1.00 36.15 182 ASP C O 1
ATOM 4840 N N . PRO D 2 183 ? 63.077 -22.108 55.561 1.00 41.09 183 PRO C N 1
ATOM 4841 C CA . PRO D 2 183 ? 64.132 -22.771 56.332 1.00 39.76 183 PRO C CA 1
ATOM 4842 C C . PRO D 2 183 ? 65.516 -22.234 56.001 1.00 42.70 183 PRO C C 1
ATOM 4843 O O . PRO D 2 183 ? 66.427 -22.392 56.822 1.00 38.47 183 PRO C O 1
ATOM 4847 N N . ARG D 2 184 ? 65.680 -21.576 54.839 1.00 48.87 184 ARG C N 1
ATOM 4848 C CA . ARG D 2 184 ? 66.944 -20.956 54.439 1.00 45.40 184 ARG C CA 1
ATOM 4849 C C . ARG D 2 184 ? 67.273 -19.769 55.339 1.00 46.11 184 ARG C C 1
ATOM 4850 O O . ARG D 2 184 ? 68.451 -19.444 55.561 1.00 46.30 184 ARG C O 1
ATOM 4858 N N . VAL D 2 185 ? 66.244 -19.138 55.892 1.00 44.46 185 VAL C N 1
ATOM 4859 C CA . VAL D 2 185 ? 66.405 -17.977 56.743 1.00 40.93 185 VAL C CA 1
ATOM 4860 C C . VAL D 2 185 ? 66.423 -18.364 58.216 1.00 38.31 185 VAL C C 1
ATOM 4861 O O . VAL D 2 185 ? 67.250 -17.868 58.982 1.00 34.71 185 VAL C O 1
ATOM 4865 N N . VAL D 2 186 ? 65.505 -19.217 58.642 1.00 36.96 186 VAL C N 1
ATOM 4866 C CA . VAL D 2 186 ? 65.460 -19.725 60.006 1.00 34.75 186 VAL C CA 1
ATOM 4867 C C . VAL D 2 186 ? 65.685 -21.231 59.957 1.00 37.71 186 VAL C C 1
ATOM 4868 O O . VAL D 2 186 ? 64.732 -21.991 59.718 1.00 41.78 186 VAL C O 1
ATOM 4872 N N . PRO D 2 187 ? 66.874 -21.721 60.298 1.00 38.44 187 PRO C N 1
ATOM 4873 C CA . PRO D 2 187 ? 67.117 -23.173 60.236 1.00 39.07 187 PRO C CA 1
ATOM 4874 C C . PRO D 2 187 ? 66.262 -23.976 61.194 1.00 36.59 187 PRO C C 1
ATOM 4875 O O . PRO D 2 187 ? 66.145 -25.193 61.017 1.00 33.37 187 PRO C O 1
ATOM 4879 N N . GLN D 2 188 ? 65.641 -23.335 62.153 1.00 37.55 188 GLN C N 1
ATOM 4880 C CA . GLN D 2 188 ? 64.810 -24.016 63.100 1.00 45.23 188 GLN C CA 1
ATOM 4881 C C . GLN D 2 188 ? 63.349 -24.013 62.695 1.00 49.22 188 GLN C C 1
ATOM 4882 O O . GLN D 2 188 ? 62.497 -24.386 63.461 1.00 48.36 188 GLN C O 1
ATOM 4888 N N . ALA D 2 189 ? 63.073 -23.587 61.477 1.00 50.20 189 ALA C N 1
ATOM 4889 C CA . ALA D 2 189 ? 61.724 -23.589 61.000 1.00 51.64 189 ALA C CA 1
ATOM 4890 C C . ALA D 2 189 ? 61.297 -25.008 60.968 1.00 52.05 189 ALA C C 1
ATOM 4891 O O . ALA D 2 189 ? 62.084 -25.876 60.747 1.00 52.18 189 ALA C O 1
ATOM 4893 N N . ARG D 2 190 ? 60.030 -25.243 61.218 1.00 58.06 190 ARG C N 1
ATOM 4894 C CA . ARG D 2 190 ? 59.521 -26.593 61.238 1.00 63.54 190 ARG C CA 1
ATOM 4895 C C . ARG D 2 190 ? 58.299 -26.819 60.406 1.00 59.81 190 ARG C C 1
ATOM 4896 O O . ARG D 2 190 ? 57.597 -25.913 60.079 1.00 61.33 190 ARG C O 1
ATOM 4904 N N . ARG D 2 191 ? 58.079 -28.064 60.048 1.00 54.35 191 ARG C N 1
ATOM 4905 C CA . ARG D 2 191 ? 56.945 -28.427 59.238 1.00 52.82 191 ARG C CA 1
ATOM 4906 C C . ARG D 2 191 ? 55.630 -28.292 59.963 1.00 50.36 191 ARG C C 1
ATOM 4907 O O . ARG D 2 191 ? 55.523 -28.640 61.095 1.00 52.44 191 ARG C O 1
ATOM 4915 N N . LEU D 2 192 ? 54.637 -27.787 59.267 1.00 43.23 192 LEU C N 1
ATOM 4916 C CA . LEU D 2 192 ? 53.290 -27.604 59.796 1.00 44.89 192 LEU C CA 1
ATOM 4917 C C . LEU D 2 192 ? 52.414 -28.813 59.476 1.00 43.02 192 LEU C C 1
ATOM 4918 O O . LEU D 2 192 ? 52.443 -29.352 58.366 1.00 43.53 192 LEU C O 1
ATOM 4923 N N . ASP D 2 193 ? 51.602 -29.209 60.437 1.00 40.74 193 ASP C N 1
ATOM 4924 C CA . ASP D 2 193 ? 50.650 -30.290 60.209 1.00 46.52 193 ASP C CA 1
ATOM 4925 C C . ASP D 2 193 ? 49.381 -29.790 59.527 1.00 45.82 193 ASP C C 1
ATOM 4926 O O . ASP D 2 193 ? 48.913 -30.399 58.561 1.00 43.04 193 ASP C O 1
ATOM 4931 N N . LYS D 2 194 ? 48.811 -28.683 59.998 1.00 45.97 194 LYS C N 1
ATOM 4932 C CA . LYS D 2 194 ? 47.584 -28.183 59.399 1.00 47.83 194 LYS C CA 1
ATOM 4933 C C . LYS D 2 194 ? 47.626 -26.656 59.371 1.00 50.82 194 LYS C C 1
ATOM 4934 O O . LYS D 2 194 ? 48.178 -26.024 60.273 1.00 50.84 194 LYS C O 1
ATOM 4940 N N . ILE D 2 195 ? 47.096 -26.078 58.286 1.00 48.28 195 ILE C N 1
ATOM 4941 C CA . ILE D 2 195 ? 46.893 -24.641 58.132 1.00 42.84 195 ILE C CA 1
ATOM 4942 C C . ILE D 2 195 ? 45.618 -24.454 57.322 1.00 36.61 195 ILE C C 1
ATOM 4943 O O . ILE D 2 195 ? 45.226 -25.340 56.560 1.00 39.96 195 ILE C O 1
ATOM 4948 N N . THR D 2 196 ? 44.951 -23.315 57.498 1.00 29.80 196 THR C N 1
ATOM 4949 C CA . THR D 2 196 ? 43.774 -23.054 56.679 1.00 40.32 196 THR C CA 1
ATOM 4950 C C . THR D 2 196 ? 44.175 -22.536 55.297 1.00 39.49 196 THR C C 1
ATOM 4951 O O . THR D 2 196 ? 45.253 -21.967 55.109 1.00 32.11 196 THR C O 1
ATOM 4955 N N . PHE D 2 197 ? 43.248 -22.654 54.338 1.00 40.32 197 PHE C N 1
ATOM 4956 C CA . PHE D 2 197 ? 43.504 -22.060 53.027 1.00 39.10 197 PHE C CA 1
ATOM 4957 C C . PHE D 2 197 ? 43.869 -20.591 53.190 1.00 40.08 197 PHE C C 1
ATOM 4958 O O . PHE D 2 197 ? 44.819 -20.096 52.568 1.00 39.46 197 PHE C O 1
ATOM 4966 N N . GLU D 2 198 ? 43.177 -19.903 54.101 1.00 41.18 198 GLU C N 1
ATOM 4967 C CA . GLU D 2 198 ? 43.395 -18.475 54.287 1.00 46.07 198 GLU C CA 1
ATOM 4968 C C . GLU D 2 198 ? 44.809 -18.173 54.782 1.00 44.96 198 GLU C C 1
ATOM 4969 O O . GLU D 2 198 ? 45.394 -17.141 54.423 1.00 41.08 198 GLU C O 1
ATOM 4975 N N . GLU D 2 199 ? 45.334 -19.009 55.682 1.00 46.25 199 GLU C N 1
ATOM 4976 C CA . GLU D 2 199 ? 46.701 -18.825 56.168 1.00 41.28 199 GLU C CA 1
ATOM 4977 C C . GLU D 2 199 ? 47.725 -19.058 55.074 1.00 37.49 199 GLU C C 1
ATOM 4978 O O . GLU D 2 199 ? 48.677 -18.284 54.928 1.00 32.17 199 GLU C O 1
ATOM 4984 N N . MET D 2 200 ? 47.541 -20.134 54.308 1.00 37.88 200 MET C N 1
ATOM 4985 C CA . MET D 2 200 ? 48.448 -20.473 53.219 1.00 38.67 200 MET C CA 1
ATOM 4986 C C . MET D 2 200 ? 48.493 -19.355 52.184 1.00 36.61 200 MET C C 1
ATOM 4987 O O . MET D 2 200 ? 49.570 -18.983 51.697 1.00 36.82 200 MET C O 1
ATOM 4992 N N . LEU D 2 201 ? 47.335 -18.786 51.848 1.00 32.87 201 LEU C N 1
ATOM 4993 C CA . LEU D 2 201 ? 47.331 -17.691 50.885 1.00 31.73 201 LEU C CA 1
ATOM 4994 C C . LEU D 2 201 ? 48.028 -16.467 51.466 1.00 39.86 201 LEU C C 1
ATOM 4995 O O . LEU D 2 201 ? 48.712 -15.733 50.742 1.00 46.62 201 LEU C O 1
ATOM 5000 N N . GLU D 2 202 ? 47.903 -16.201 52.752 1.00 40.70 202 GLU C N 1
ATOM 5001 C CA . GLU D 2 202 ? 48.556 -15.042 53.359 1.00 36.51 202 GLU C CA 1
ATOM 5002 C C . GLU D 2 202 ? 50.058 -15.154 53.483 1.00 38.46 202 GLU C C 1
ATOM 5003 O O . GLU D 2 202 ? 50.699 -14.194 53.764 1.00 40.32 202 GLU C O 1
ATOM 5009 N N . MET D 2 203 ? 50.607 -16.330 53.262 1.00 38.46 203 MET C N 1
ATOM 5010 C CA . MET D 2 203 ? 52.028 -16.537 53.324 1.00 48.52 203 MET C CA 1
ATOM 5011 C C . MET D 2 203 ? 52.406 -16.915 51.926 1.00 59.51 203 MET C C 1
ATOM 5012 O O . MET D 2 203 ? 52.782 -18.002 51.613 1.00 65.68 203 MET C O 1
ATOM 5017 N N . ALA D 2 204 ? 52.339 -15.910 51.093 1.00 67.21 204 ALA C N 1
ATOM 5018 C CA . ALA D 2 204 ? 52.506 -16.019 49.682 1.00 73.70 204 ALA C CA 1
ATOM 5019 C C . ALA D 2 204 ? 53.792 -16.580 49.237 1.00 80.32 204 ALA C C 1
ATOM 5020 O O . ALA D 2 204 ? 53.825 -17.379 48.339 1.00 84.48 204 ALA C O 1
ATOM 5022 N N . SER D 2 205 ? 54.867 -16.173 49.853 1.00 85.49 205 SER C N 1
ATOM 5023 C CA . SER D 2 205 ? 56.134 -16.673 49.408 1.00 87.20 205 SER C CA 1
ATOM 5024 C C . SER D 2 205 ? 56.296 -18.183 49.494 1.00 93.80 205 SER C C 1
ATOM 5025 O O . SER D 2 205 ? 57.138 -18.757 48.821 1.00 103.14 205 SER C O 1
ATOM 5028 N N . LEU D 2 206 ? 55.483 -18.834 50.304 1.00 91.93 206 LEU C N 1
ATOM 5029 C CA . LEU D 2 206 ? 55.496 -20.272 50.311 1.00 89.60 206 LEU C CA 1
ATOM 5030 C C . LEU D 2 206 ? 54.989 -20.632 48.893 1.00 90.54 206 LEU C C 1
ATOM 5031 O O . LEU D 2 206 ? 55.435 -21.588 48.278 1.00 91.77 206 LEU C O 1
ATOM 5036 N N . GLY D 2 207 ? 54.071 -19.838 48.364 1.00 91.11 207 GLY C N 1
ATOM 5037 C CA . GLY D 2 207 ? 53.575 -20.084 47.028 1.00 92.52 207 GLY C CA 1
ATOM 5038 C C . GLY D 2 207 ? 54.774 -19.989 46.119 1.00 93.08 207 GLY C C 1
ATOM 5039 O O . GLY D 2 207 ? 55.568 -19.081 46.201 1.00 93.45 207 GLY C O 1
ATOM 5040 N N . SER D 2 208 ? 54.906 -20.944 45.230 1.00 96.10 208 SER C N 1
ATOM 5041 C CA . SER D 2 208 ? 56.056 -20.995 44.356 1.00 100.26 208 SER C CA 1
ATOM 5042 C C . SER D 2 208 ? 55.674 -21.680 43.065 1.00 108.25 208 SER C C 1
ATOM 5043 O O . SER D 2 208 ? 54.512 -21.820 42.750 1.00 110.78 208 SER C O 1
ATOM 5046 N N . LYS D 2 209 ? 56.692 -22.077 42.320 1.00 114.83 209 LYS C N 1
ATOM 5047 C CA . LYS D 2 209 ? 56.546 -22.778 41.060 1.00 117.67 209 LYS C CA 1
ATOM 5048 C C . LYS D 2 209 ? 55.866 -24.143 41.188 1.00 123.26 209 LYS C C 1
ATOM 5049 O O . LYS D 2 209 ? 55.028 -24.496 40.368 1.00 123.31 209 LYS C O 1
ATOM 5055 N N . VAL D 2 210 ? 56.232 -24.907 42.210 1.00 128.87 210 VAL C N 1
ATOM 5056 C CA . VAL D 2 210 ? 55.662 -26.237 42.424 1.00 121.91 210 VAL C CA 1
ATOM 5057 C C . VAL D 2 210 ? 54.164 -26.316 42.732 1.00 113.24 210 VAL C C 1
ATOM 5058 O O . VAL D 2 210 ? 53.437 -27.126 42.134 1.00 113.74 210 VAL C O 1
ATOM 5062 N N . LEU D 2 211 ? 53.701 -25.474 43.652 1.00 104.76 211 LEU C N 1
ATOM 5063 C CA . LEU D 2 211 ? 52.292 -25.467 44.020 1.00 93.41 211 LEU C CA 1
ATOM 5064 C C . LEU D 2 211 ? 51.774 -24.177 43.508 1.00 89.22 211 LEU C C 1
ATOM 5065 O O . LEU D 2 211 ? 52.235 -23.138 43.908 1.00 86.23 211 LEU C O 1
ATOM 5070 N N . GLN D 2 212 ? 50.809 -24.222 42.614 1.00 89.19 212 GLN C N 1
ATOM 5071 C CA . GLN D 2 212 ? 50.362 -22.944 42.104 1.00 88.37 212 GLN C CA 1
ATOM 5072 C C . GLN D 2 212 ? 49.290 -22.350 42.991 1.00 85.85 212 GLN C C 1
ATOM 5073 O O . GLN D 2 212 ? 48.548 -23.067 43.672 1.00 86.88 212 GLN C O 1
ATOM 5079 N N . ILE D 2 213 ? 49.339 -21.044 43.085 1.00 82.70 213 ILE C N 1
ATOM 5080 C CA . ILE D 2 213 ? 48.486 -20.294 43.945 1.00 78.27 213 ILE C CA 1
ATOM 5081 C C . ILE D 2 213 ? 47.067 -20.503 43.562 1.00 74.97 213 ILE C C 1
ATOM 5082 O O . ILE D 2 213 ? 46.210 -20.567 44.407 1.00 74.44 213 ILE C O 1
ATOM 5087 N N . ARG D 2 214 ? 46.825 -20.614 42.279 1.00 73.23 214 ARG C N 1
ATOM 5088 C CA . ARG D 2 214 ? 45.484 -20.803 41.813 1.00 71.63 214 ARG C CA 1
ATOM 5089 C C . ARG D 2 214 ? 44.933 -22.085 42.391 1.00 67.24 214 ARG C C 1
ATOM 5090 O O . ARG D 2 214 ? 43.777 -22.156 42.739 1.00 65.66 214 ARG C O 1
ATOM 5098 N N . ALA D 2 215 ? 45.768 -23.098 42.505 1.00 64.34 215 ALA C N 1
ATOM 5099 C CA . ALA D 2 215 ? 45.316 -24.355 43.057 1.00 60.78 215 ALA C CA 1
ATOM 5100 C C . ALA D 2 215 ? 44.833 -24.208 44.485 1.00 57.97 215 ALA C C 1
ATOM 5101 O O . ALA D 2 215 ? 43.835 -24.774 44.857 1.00 59.37 215 ALA C O 1
ATOM 5103 N N . VAL D 2 216 ? 45.542 -23.438 45.284 1.00 53.45 216 VAL C N 1
ATOM 5104 C CA . VAL D 2 216 ? 45.127 -23.216 46.647 1.00 52.60 216 VAL C CA 1
ATOM 5105 C C . VAL D 2 216 ? 43.810 -22.490 46.608 1.00 54.56 216 VAL C C 1
ATOM 5106 O O . VAL D 2 216 ? 42.919 -22.777 47.378 1.00 54.03 216 VAL C O 1
ATOM 5110 N N . GLU D 2 217 ? 43.693 -21.546 45.690 1.00 57.36 217 GLU C N 1
ATOM 5111 C CA . GLU D 2 217 ? 42.480 -20.766 45.567 1.00 56.20 217 GLU C CA 1
ATOM 5112 C C . GLU D 2 217 ? 41.253 -21.583 45.230 1.00 54.48 217 GLU C C 1
ATOM 5113 O O . GLU D 2 217 ? 40.230 -21.396 45.827 1.00 54.42 217 GLU C O 1
ATOM 5119 N N . PHE D 2 218 ? 41.381 -22.506 44.288 1.00 54.81 218 PHE C N 1
ATOM 5120 C CA . PHE D 2 218 ? 40.292 -23.376 43.853 1.00 58.39 218 PHE C CA 1
ATOM 5121 C C . PHE D 2 218 ? 39.816 -24.266 44.991 1.00 55.97 218 PHE C C 1
ATOM 5122 O O . PHE D 2 218 ? 38.613 -24.331 45.285 1.00 58.71 218 PHE C O 1
ATOM 5130 N N . ALA D 2 219 ? 40.750 -24.942 45.658 1.00 52.05 219 ALA C N 1
ATOM 5131 C CA . ALA D 2 219 ? 40.371 -25.844 46.736 1.00 50.26 219 ALA C CA 1
ATOM 5132 C C . ALA D 2 219 ? 39.603 -25.108 47.824 1.00 42.50 219 ALA C C 1
ATOM 5133 O O . ALA D 2 219 ? 38.634 -25.646 48.380 1.00 45.66 219 ALA C O 1
ATOM 5135 N N . GLY D 2 220 ? 39.985 -23.859 48.104 1.00 38.50 220 GLY C N 1
ATOM 5136 C CA . GLY D 2 220 ? 39.292 -23.095 49.135 1.00 39.28 220 GLY C CA 1
ATOM 5137 C C . GLY D 2 220 ? 37.846 -22.824 48.776 1.00 49.81 220 GLY C C 1
ATOM 5138 O O . GLY D 2 220 ? 36.962 -22.859 49.640 1.00 55.05 220 GLY C O 1
ATOM 5139 N N . LYS D 2 221 ? 37.585 -22.555 47.487 1.00 50.49 221 LYS C N 1
ATOM 5140 C CA . LYS D 2 221 ? 36.225 -22.287 47.041 1.00 53.15 221 LYS C CA 1
ATOM 5141 C C . LYS D 2 221 ? 35.329 -23.495 47.217 1.00 53.09 221 LYS C C 1
ATOM 5142 O O . LYS D 2 221 ? 34.135 -23.339 47.475 1.00 52.24 221 LYS C O 1
ATOM 5148 N N . TYR D 2 222 ? 35.901 -24.697 47.182 1.00 55.91 222 TYR C N 1
ATOM 5149 C CA . TYR D 2 222 ? 35.133 -25.935 47.238 1.00 56.52 222 TYR C CA 1
ATOM 5150 C C . TYR D 2 222 ? 35.492 -26.780 48.444 1.00 57.70 222 TYR C C 1
ATOM 5151 O O . TYR D 2 222 ? 35.117 -27.964 48.493 1.00 58.50 222 TYR C O 1
ATOM 5160 N N . ASN D 2 223 ? 36.233 -26.214 49.400 1.00 56.14 223 ASN C N 1
ATOM 5161 C CA . ASN D 2 223 ? 36.572 -26.897 50.651 1.00 55.65 223 ASN C CA 1
ATOM 5162 C C . ASN D 2 223 ? 37.247 -28.245 50.382 1.00 47.55 223 ASN C C 1
ATOM 5163 O O . ASN D 2 223 ? 36.870 -29.278 50.950 1.00 46.96 223 ASN C O 1
ATOM 5168 N N . VAL D 2 224 ? 38.251 -28.230 49.504 1.00 43.23 224 VAL C N 1
ATOM 5169 C CA . VAL D 2 224 ? 38.974 -29.445 49.122 1.00 43.52 224 VAL C CA 1
ATOM 5170 C C . VAL D 2 224 ? 40.196 -29.593 50.008 1.00 46.01 224 VAL C C 1
ATOM 5171 O O . VAL D 2 224 ? 41.217 -28.930 49.772 1.00 44.37 224 VAL C O 1
ATOM 5175 N N . PRO D 2 225 ? 40.223 -30.567 50.941 1.00 46.42 225 PRO C N 1
ATOM 5176 C CA . PRO D 2 225 ? 41.441 -30.775 51.730 1.00 43.99 225 PRO C CA 1
ATOM 5177 C C . PRO D 2 225 ? 42.634 -31.050 50.832 1.00 44.23 225 PRO C C 1
ATOM 5178 O O . PRO D 2 225 ? 42.629 -31.978 50.010 1.00 42.92 225 PRO C O 1
ATOM 5182 N N . LEU D 2 226 ? 43.682 -30.259 51.038 1.00 42.55 226 LEU C N 1
ATOM 5183 C CA . LEU D 2 226 ? 44.890 -30.302 50.236 1.00 43.13 226 LEU C CA 1
ATOM 5184 C C . LEU D 2 226 ? 46.060 -30.762 51.076 1.00 46.46 226 LEU C C 1
ATOM 5185 O O . LEU D 2 226 ? 46.332 -30.197 52.140 1.00 53.88 226 LEU C O 1
ATOM 5190 N N . ARG D 2 227 ? 46.811 -31.708 50.579 1.00 46.81 227 ARG C N 1
ATOM 5191 C CA . ARG D 2 227 ? 47.978 -32.130 51.291 1.00 49.43 227 ARG C CA 1
ATOM 5192 C C . ARG D 2 227 ? 49.186 -31.942 50.412 1.00 51.15 227 ARG C C 1
ATOM 5193 O O . ARG D 2 227 ? 49.154 -32.321 49.278 1.00 52.72 227 ARG C O 1
ATOM 5201 N N . VAL D 2 228 ? 50.248 -31.356 50.933 1.00 49.10 228 VAL C N 1
ATOM 5202 C CA . VAL D 2 228 ? 51.449 -31.218 50.157 1.00 49.84 228 VAL C CA 1
ATOM 5203 C C . VAL D 2 228 ? 52.417 -32.138 50.839 1.00 53.48 228 VAL C C 1
ATOM 5204 O O . VAL D 2 228 ? 52.530 -32.098 52.030 1.00 52.41 228 VAL C O 1
ATOM 5208 N N . LEU D 2 229 ? 53.087 -32.985 50.081 1.00 55.19 229 LEU C N 1
ATOM 5209 C CA . LEU D 2 229 ? 54.030 -33.939 50.627 1.00 61.30 229 LEU C CA 1
ATOM 5210 C C . LEU D 2 229 ? 55.209 -34.092 49.767 1.00 64.29 229 LEU C C 1
ATOM 5211 O O . LEU D 2 229 ? 55.188 -33.709 48.636 1.00 59.23 229 LEU C O 1
ATOM 5216 N N . HIS D 2 230 ? 56.258 -34.658 50.325 1.00 74.97 230 HIS C N 1
ATOM 5217 C CA . HIS D 2 230 ? 57.419 -34.950 49.527 1.00 85.81 230 HIS C CA 1
ATOM 5218 C C . HIS D 2 230 ? 57.017 -36.227 48.789 1.00 96.08 230 HIS C C 1
ATOM 5219 O O . HIS D 2 230 ? 56.358 -37.094 49.343 1.00 97.13 230 HIS C O 1
ATOM 5226 N N . SER D 2 231 ? 57.461 -36.374 47.564 1.00 105.70 231 SER C N 1
ATOM 5227 C CA . SER D 2 231 ? 57.025 -37.477 46.757 1.00 116.98 231 SER C CA 1
ATOM 5228 C C . SER D 2 231 ? 57.191 -38.824 47.398 1.00 130.40 231 SER C C 1
ATOM 5229 O O . SER D 2 231 ? 56.326 -39.680 47.224 1.00 132.44 231 SER C O 1
ATOM 5232 N N . PHE D 2 232 ? 58.262 -39.041 48.145 1.00 140.79 232 PHE C N 1
ATOM 5233 C CA . PHE D 2 232 ? 58.466 -40.363 48.727 1.00 135.30 232 PHE C CA 1
ATOM 5234 C C . PHE D 2 232 ? 57.966 -40.659 50.128 1.00 128.50 232 PHE C C 1
ATOM 5235 O O . PHE D 2 232 ? 58.401 -41.605 50.767 1.00 129.24 232 PHE C O 1
ATOM 5243 N N . GLN D 2 233 ? 57.034 -39.846 50.590 1.00 121.34 233 GLN C N 1
ATOM 5244 C CA . GLN D 2 233 ? 56.425 -40.131 51.859 1.00 114.02 233 GLN C CA 1
ATOM 5245 C C . GLN D 2 233 ? 57.375 -40.239 53.051 1.00 111.65 233 GLN C C 1
ATOM 5246 O O . GLN D 2 233 ? 57.258 -41.153 53.861 1.00 109.67 233 GLN C O 1
ATOM 5252 N N . GLU D 2 234 ? 58.330 -39.324 53.152 1.00 110.13 234 GLU C N 1
ATOM 5253 C CA . GLU D 2 234 ? 59.205 -39.339 54.307 1.00 107.86 234 GLU C CA 1
ATOM 5254 C C . GLU D 2 234 ? 58.305 -39.024 55.476 1.00 100.49 234 GLU C C 1
ATOM 5255 O O . GLU D 2 234 ? 58.458 -39.568 56.543 1.00 103.19 234 GLU C O 1
ATOM 5261 N N . GLY D 2 235 ? 57.370 -38.117 55.250 1.00 90.56 235 GLY C N 1
ATOM 5262 C CA . GLY D 2 235 ? 56.458 -37.648 56.272 1.00 81.88 235 GLY C CA 1
ATOM 5263 C C . GLY D 2 235 ? 55.018 -37.379 55.872 1.00 74.93 235 GLY C C 1
ATOM 5264 O O . GLY D 2 235 ? 54.637 -37.494 54.732 1.00 74.91 235 GLY C O 1
ATOM 5265 N N . PRO D 2 236 ? 54.200 -36.980 56.917 1.00 65.40 236 PRO C N 1
ATOM 5266 C CA . PRO D 2 236 ? 52.800 -36.764 56.567 1.00 58.41 236 PRO C CA 1
ATOM 5267 C C . PRO D 2 236 ? 52.537 -35.575 55.698 1.00 55.40 236 PRO C C 1
ATOM 5268 O O . PRO D 2 236 ? 51.458 -35.434 55.214 1.00 53.16 236 PRO C O 1
ATOM 5272 N N . GLY D 2 237 ? 53.491 -34.699 55.543 1.00 51.90 237 GLY C N 1
ATOM 5273 C CA . GLY D 2 237 ? 53.208 -33.512 54.762 1.00 48.72 237 GLY C CA 1
ATOM 5274 C C . GLY D 2 237 ? 52.388 -32.509 55.574 1.00 47.84 237 GLY C C 1
ATOM 5275 O O . GLY D 2 237 ? 52.183 -32.641 56.784 1.00 50.56 237 GLY C O 1
ATOM 5276 N N . THR D 2 238 ? 51.879 -31.510 54.869 1.00 38.51 238 THR C N 1
ATOM 5277 C CA . THR D 2 238 ? 51.014 -30.502 55.466 1.00 42.70 238 THR C CA 1
ATOM 5278 C C . THR D 2 238 ? 49.604 -30.567 54.896 1.00 45.41 238 THR C C 1
ATOM 5279 O O . THR D 2 238 ? 49.417 -30.587 53.672 1.00 46.89 238 THR C O 1
ATOM 5283 N N . LEU D 2 239 ? 48.617 -30.533 55.776 1.00 42.50 239 LEU C N 1
ATOM 5284 C CA . LEU D 2 239 ? 47.229 -30.562 55.360 1.00 45.41 239 LEU C CA 1
ATOM 5285 C C . LEU D 2 239 ? 46.691 -29.143 55.370 1.00 45.55 239 LEU C C 1
ATOM 5286 O O . LEU D 2 239 ? 46.758 -28.450 56.396 1.00 43.47 239 LEU C O 1
ATOM 5291 N N . ILE D 2 240 ? 46.228 -28.684 54.227 1.00 44.08 240 ILE C N 1
ATOM 5292 C CA . ILE D 2 240 ? 45.672 -27.365 54.087 1.00 41.41 240 ILE C CA 1
ATOM 5293 C C . ILE D 2 240 ? 44.200 -27.558 53.926 1.00 51.43 240 ILE C C 1
ATOM 5294 O O . ILE D 2 240 ? 43.745 -28.063 52.948 1.00 52.82 240 ILE C O 1
ATOM 5299 N N . THR D 2 241 ? 43.450 -27.133 54.902 1.00 58.85 241 THR C N 1
ATOM 5300 C CA . THR D 2 241 ? 42.044 -27.305 54.891 1.00 65.07 241 THR C CA 1
ATOM 5301 C C . THR D 2 241 ? 41.500 -26.101 55.559 1.00 71.20 241 THR C C 1
ATOM 5302 O O . THR D 2 241 ? 42.198 -25.142 55.699 1.00 70.81 241 THR C O 1
ATOM 5306 N N . ILE D 2 242 ? 40.238 -26.122 55.921 1.00 80.51 242 ILE C N 1
ATOM 5307 C CA . ILE D 2 242 ? 39.650 -24.990 56.584 1.00 93.70 242 ILE C CA 1
ATOM 5308 C C . ILE D 2 242 ? 39.019 -25.360 57.901 1.00 107.82 242 ILE C C 1
ATOM 5309 O O . ILE D 2 242 ? 38.301 -26.354 57.972 1.00 111.16 242 ILE C O 1
ATOM 5314 N N . ASP D 2 243 ? 39.249 -24.558 58.934 1.00 117.61 243 ASP C N 1
ATOM 5315 C CA . ASP D 2 243 ? 38.607 -24.800 60.231 1.00 130.29 243 ASP C CA 1
ATOM 5316 C C . ASP D 2 243 ? 38.302 -23.494 60.949 1.00 137.21 243 ASP C C 1
ATOM 5317 O O . ASP D 2 243 ? 39.188 -22.679 61.192 1.00 135.85 243 ASP C O 1
ATOM 5322 N N . PRO D 2 252 ? 49.039 -22.830 69.196 1.00 82.19 252 PRO C N 1
ATOM 5323 C CA . PRO D 2 252 ? 49.839 -22.060 68.253 1.00 79.18 252 PRO C CA 1
ATOM 5324 C C . PRO D 2 252 ? 49.209 -20.716 68.101 1.00 73.66 252 PRO C C 1
ATOM 5325 O O . PRO D 2 252 ? 48.225 -20.544 67.423 1.00 72.69 252 PRO C O 1
ATOM 5329 N N . ILE D 2 253 ? 49.789 -19.750 68.764 1.00 70.37 253 ILE C N 1
ATOM 5330 C CA . ILE D 2 253 ? 49.279 -18.417 68.717 1.00 66.68 253 ILE C CA 1
ATOM 5331 C C . ILE D 2 253 ? 49.366 -17.882 67.299 1.00 62.16 253 ILE C C 1
ATOM 5332 O O . ILE D 2 253 ? 48.471 -17.216 66.834 1.00 60.47 253 ILE C O 1
ATOM 5337 N N . ILE D 2 254 ? 50.446 -18.178 66.607 1.00 56.49 254 ILE C N 1
ATOM 5338 C CA . ILE D 2 254 ? 50.570 -17.777 65.225 1.00 48.95 254 ILE C CA 1
ATOM 5339 C C . ILE D 2 254 ? 51.083 -18.926 64.392 1.00 43.33 254 ILE C C 1
ATOM 5340 O O . ILE D 2 254 ? 51.876 -19.671 64.831 1.00 44.54 254 ILE C O 1
ATOM 5345 N N . SER D 2 255 ? 50.567 -19.083 63.199 1.00 41.41 255 SER C N 1
ATOM 5346 C CA . SER D 2 255 ? 50.972 -20.126 62.290 1.00 39.72 255 SER C CA 1
ATOM 5347 C C . SER D 2 255 ? 52.348 -20.017 61.668 1.00 39.17 255 SER C C 1
ATOM 5348 O O . SER D 2 255 ? 53.059 -20.973 61.572 1.00 37.53 255 SER C O 1
ATOM 5351 N N . GLY D 2 256 ? 52.713 -18.829 61.252 1.00 33.46 256 GLY C N 1
ATOM 5352 C CA . GLY D 2 256 ? 53.981 -18.619 60.631 1.00 32.51 256 GLY C CA 1
ATOM 5353 C C . GLY D 2 256 ? 54.438 -17.208 60.414 1.00 34.37 256 GLY C C 1
ATOM 5354 O O . GLY D 2 256 ? 53.773 -16.273 60.716 1.00 29.25 256 GLY C O 1
ATOM 5355 N N . ILE D 2 257 ? 55.632 -17.083 59.891 1.00 34.94 257 ILE C N 1
ATOM 5356 C CA . ILE D 2 257 ? 56.206 -15.776 59.607 1.00 31.74 257 ILE C CA 1
ATOM 5357 C C . ILE D 2 257 ? 56.501 -15.666 58.128 1.00 30.95 257 ILE C C 1
ATOM 5358 O O . ILE D 2 257 ? 57.113 -16.561 57.539 1.00 29.72 257 ILE C O 1
ATOM 5363 N N . ALA D 2 258 ? 56.020 -14.607 57.514 1.00 30.91 258 ALA C N 1
ATOM 5364 C CA . ALA D 2 258 ? 56.243 -14.421 56.095 1.00 23.46 258 ALA C CA 1
ATOM 5365 C C . ALA D 2 258 ? 56.964 -13.109 55.862 1.00 26.44 258 ALA C C 1
ATOM 5366 O O . ALA D 2 258 ? 56.853 -12.165 56.650 1.00 29.55 258 ALA C O 1
ATOM 5368 N N . PHE D 2 259 ? 57.708 -13.057 54.764 1.00 26.22 259 PHE C N 1
ATOM 5369 C CA . PHE D 2 259 ? 58.471 -11.867 54.442 1.00 27.04 259 PHE C CA 1
ATOM 5370 C C . PHE D 2 259 ? 58.675 -11.765 52.943 1.00 27.74 259 PHE C C 1
ATOM 5371 O O . PHE D 2 259 ? 58.672 -12.762 52.219 1.00 26.53 259 PHE C O 1
ATOM 5379 N N . ASN D 2 260 ? 58.966 -10.537 52.526 1.00 33.17 260 ASN C N 1
ATOM 5380 C CA . ASN D 2 260 ? 59.205 -10.159 51.142 1.00 32.37 260 ASN C CA 1
ATOM 5381 C C . ASN D 2 260 ? 60.303 -9.096 51.106 1.00 34.83 260 ASN C C 1
ATOM 5382 O O . ASN D 2 260 ? 60.101 -7.970 51.576 1.00 32.52 260 ASN C O 1
ATOM 5387 N N . ARG D 2 261 ? 61.445 -9.397 50.512 1.00 39.86 261 ARG C N 1
ATOM 5388 C CA . ARG D 2 261 ? 62.529 -8.429 50.356 1.00 43.01 261 ARG C CA 1
ATOM 5389 C C . ARG D 2 261 ? 62.419 -7.617 49.073 1.00 42.10 261 ARG C C 1
ATOM 5390 O O . ARG D 2 261 ? 63.062 -6.618 48.910 1.00 41.28 261 ARG C O 1
ATOM 5398 N N . ASP D 2 262 ? 61.591 -8.055 48.159 1.00 37.99 262 ASP C N 1
ATOM 5399 C CA . ASP D 2 262 ? 61.440 -7.344 46.889 1.00 40.69 262 ASP C CA 1
ATOM 5400 C C . ASP D 2 262 ? 60.289 -6.343 46.977 1.00 41.40 262 ASP C C 1
ATOM 5401 O O . ASP D 2 262 ? 59.239 -6.497 46.349 1.00 43.93 262 ASP C O 1
ATOM 5406 N N . GLU D 2 263 ? 60.522 -5.252 47.711 1.00 40.35 263 GLU C N 1
ATOM 5407 C CA . GLU D 2 263 ? 59.489 -4.252 47.939 1.00 34.92 263 GLU C CA 1
ATOM 5408 C C . GLU D 2 263 ? 60.104 -2.863 47.833 1.00 32.10 263 GLU C C 1
ATOM 5409 O O . GLU D 2 263 ? 61.281 -2.664 48.146 1.00 33.00 263 GLU C O 1
ATOM 5415 N N . ALA D 2 264 ? 59.301 -1.906 47.366 1.00 27.83 264 ALA C N 1
ATOM 5416 C CA . ALA D 2 264 ? 59.665 -0.493 47.292 1.00 24.09 264 ALA C CA 1
ATOM 5417 C C . ALA D 2 264 ? 58.449 0.336 47.687 1.00 27.63 264 ALA C C 1
ATOM 5418 O O . ALA D 2 264 ? 57.340 0.053 47.230 1.00 28.87 264 ALA C O 1
ATOM 5420 N N . LYS D 2 265 ? 58.617 1.349 48.524 1.00 23.43 265 LYS C N 1
ATOM 5421 C CA . LYS D 2 265 ? 57.442 2.080 48.985 1.00 27.32 265 LYS C CA 1
ATOM 5422 C C . LYS D 2 265 ? 57.326 3.442 48.313 1.00 26.33 265 LYS C C 1
ATOM 5423 O O . LYS D 2 265 ? 58.319 4.141 48.114 1.00 27.48 265 LYS C O 1
ATOM 5429 N N . LEU D 2 266 ? 56.094 3.808 47.988 1.00 30.36 266 LEU C N 1
ATOM 5430 C CA . LEU D 2 266 ? 55.747 5.085 47.375 1.00 29.78 266 LEU C CA 1
ATOM 5431 C C . LEU D 2 266 ? 54.703 5.778 48.243 1.00 33.08 266 LEU C C 1
ATOM 5432 O O . LEU D 2 266 ? 53.641 5.213 48.524 1.00 37.25 266 LEU C O 1
ATOM 5437 N N . THR D 2 267 ? 54.973 7.025 48.597 1.00 32.03 267 THR C N 1
ATOM 5438 C CA . THR D 2 267 ? 54.130 7.818 49.469 1.00 31.50 267 THR C CA 1
ATOM 5439 C C . THR D 2 267 ? 53.878 9.141 48.788 1.00 34.99 267 THR C C 1
ATOM 5440 O O . THR D 2 267 ? 54.816 9.806 48.347 1.00 36.41 267 THR C O 1
ATOM 5444 N N . ILE D 2 268 ? 52.633 9.564 48.780 1.00 33.34 268 ILE C N 1
ATOM 5445 C CA . ILE D 2 268 ? 52.286 10.887 48.302 1.00 34.40 268 ILE C CA 1
ATOM 5446 C C . ILE D 2 268 ? 51.784 11.676 49.505 1.00 35.68 268 ILE C C 1
ATOM 5447 O O . ILE D 2 268 ? 50.951 11.187 50.267 1.00 34.82 268 ILE C O 1
ATOM 5452 N N . ARG D 2 269 ? 52.394 12.815 49.764 1.00 39.52 269 ARG C N 1
ATOM 5453 C CA . ARG D 2 269 ? 52.074 13.527 50.986 1.00 45.64 269 ARG C CA 1
ATOM 5454 C C . ARG D 2 269 ? 51.151 14.722 50.754 1.00 47.62 269 ARG C C 1
ATOM 5455 O O . ARG D 2 269 ? 51.052 15.265 49.653 1.00 48.99 269 ARG C O 1
ATOM 5463 N N . GLY D 2 270 ? 50.423 15.072 51.810 1.00 46.97 270 GLY C N 1
ATOM 5464 C CA . GLY D 2 270 ? 49.526 16.224 51.822 1.00 44.91 270 GLY C CA 1
ATOM 5465 C C . GLY D 2 270 ? 48.423 16.161 50.789 1.00 41.48 270 GLY C C 1
ATOM 5466 O O . GLY D 2 270 ? 48.044 17.191 50.227 1.00 39.39 270 GLY C O 1
ATOM 5467 N N . VAL D 2 271 ? 47.822 15.001 50.627 1.00 37.02 271 VAL C N 1
ATOM 5468 C CA . VAL D 2 271 ? 46.775 14.793 49.622 1.00 40.16 271 VAL C CA 1
ATOM 5469 C C . VAL D 2 271 ? 45.460 15.352 50.137 1.00 41.39 271 VAL C C 1
ATOM 5470 O O . VAL D 2 271 ? 45.117 15.147 51.321 1.00 39.09 271 VAL C O 1
ATOM 5474 N N . PRO D 2 272 ? 44.678 16.033 49.298 1.00 40.80 272 PRO C N 1
ATOM 5475 C CA . PRO D 2 272 ? 43.398 16.571 49.770 1.00 40.88 272 PRO C CA 1
ATOM 5476 C C . PRO D 2 272 ? 42.463 15.434 50.146 1.00 42.02 272 PRO C C 1
ATOM 5477 O O . PRO D 2 272 ? 42.352 14.444 49.425 1.00 48.16 272 PRO C O 1
ATOM 5481 N N . ASP D 2 273 ? 41.818 15.549 51.306 1.00 44.85 273 ASP C N 1
ATOM 5482 C CA . ASP D 2 273 ? 40.976 14.458 51.826 1.00 51.96 273 ASP C CA 1
ATOM 5483 C C . ASP D 2 273 ? 39.544 14.638 51.306 1.00 52.54 273 ASP C C 1
ATOM 5484 O O . ASP D 2 273 ? 38.663 15.151 51.993 1.00 50.01 273 ASP C O 1
ATOM 5489 N N . THR D 2 274 ? 39.303 14.121 50.130 1.00 56.22 274 THR C N 1
ATOM 5490 C CA . THR D 2 274 ? 38.017 14.212 49.502 1.00 62.11 274 THR C CA 1
ATOM 5491 C C . THR D 2 274 ? 37.722 12.942 48.736 1.00 55.43 274 THR C C 1
ATOM 5492 O O . THR D 2 274 ? 38.620 12.224 48.357 1.00 54.93 274 THR C O 1
ATOM 5496 N N . PRO D 2 275 ? 36.462 12.666 48.487 1.00 41.37 275 PRO C N 1
ATOM 5497 C CA . PRO D 2 275 ? 36.117 11.440 47.762 1.00 39.71 275 PRO C CA 1
ATOM 5498 C C . PRO D 2 275 ? 36.762 11.494 46.385 1.00 38.37 275 PRO C C 1
ATOM 5499 O O . PRO D 2 275 ? 37.043 12.569 45.858 1.00 38.58 275 PRO C O 1
ATOM 5503 N N . GLY D 2 276 ? 37.091 10.328 45.845 1.00 37.81 276 GLY C N 1
ATOM 5504 C CA . GLY D 2 276 ? 37.694 10.229 44.537 1.00 37.94 276 GLY C CA 1
ATOM 5505 C C . GLY D 2 276 ? 39.197 10.399 44.507 1.00 38.42 276 GLY C C 1
ATOM 5506 O O . GLY D 2 276 ? 39.834 10.030 43.503 1.00 41.77 276 GLY C O 1
ATOM 5507 N N . VAL D 2 277 ? 39.805 10.907 45.573 1.00 31.79 277 VAL C N 1
ATOM 5508 C CA . VAL D 2 277 ? 41.234 11.124 45.461 1.00 29.72 277 VAL C CA 1
ATOM 5509 C C . VAL D 2 277 ? 41.991 9.810 45.490 1.00 29.93 277 VAL C C 1
ATOM 5510 O O . VAL D 2 277 ? 42.946 9.626 44.735 1.00 34.02 277 VAL C O 1
ATOM 5514 N N . ALA D 2 278 ? 41.551 8.858 46.293 1.00 30.34 278 ALA C N 1
ATOM 5515 C CA . ALA D 2 278 ? 42.228 7.574 46.321 1.00 29.84 278 ALA C CA 1
ATOM 5516 C C . ALA D 2 278 ? 42.217 6.950 44.943 1.00 30.47 278 ALA C C 1
ATOM 5517 O O . ALA D 2 278 ? 43.230 6.394 44.498 1.00 30.84 278 ALA C O 1
ATOM 5519 N N . PHE D 2 279 ? 41.113 7.124 44.210 1.00 31.25 279 PHE C N 1
ATOM 5520 C CA . PHE D 2 279 ? 41.064 6.615 42.846 1.00 30.51 279 PHE C CA 1
ATOM 5521 C C . PHE D 2 279 ? 42.109 7.303 41.977 1.00 34.73 279 PHE C C 1
ATOM 5522 O O . PHE D 2 279 ? 42.823 6.642 41.217 1.00 35.77 279 PHE C O 1
ATOM 5530 N N . LYS D 2 280 ? 42.237 8.623 42.102 1.00 33.28 280 LYS C N 1
ATOM 5531 C CA . LYS D 2 280 ? 43.254 9.334 41.340 1.00 34.42 280 LYS C CA 1
ATOM 5532 C C . LYS D 2 280 ? 44.671 8.859 41.648 1.00 39.86 280 LYS C C 1
ATOM 5533 O O . LYS D 2 280 ? 45.576 8.987 40.810 1.00 38.73 280 LYS C O 1
ATOM 5539 N N . ILE D 2 281 ? 44.918 8.398 42.859 1.00 35.59 281 ILE C N 1
ATOM 5540 C CA . ILE D 2 281 ? 46.279 8.001 43.147 1.00 38.70 281 ILE C CA 1
ATOM 5541 C C . ILE D 2 281 ? 46.567 6.635 42.544 1.00 36.62 281 ILE C C 1
ATOM 5542 O O . ILE D 2 281 ? 47.552 6.458 41.820 1.00 32.87 281 ILE C O 1
ATOM 5547 N N . LEU D 2 282 ? 45.662 5.679 42.741 1.00 34.57 282 LEU C N 1
ATOM 5548 C CA . LEU D 2 282 ? 45.951 4.309 42.362 1.00 33.83 282 LEU C CA 1
ATOM 5549 C C . LEU D 2 282 ? 45.525 3.957 40.942 1.00 38.53 282 LEU C C 1
ATOM 5550 O O . LEU D 2 282 ? 46.149 3.072 40.337 1.00 33.77 282 LEU C O 1
ATOM 5555 N N . GLY D 2 283 ? 44.522 4.662 40.389 1.00 39.73 283 GLY C N 1
ATOM 5556 C CA . GLY D 2 283 ? 44.032 4.435 39.040 1.00 31.65 283 GLY C CA 1
ATOM 5557 C C . GLY D 2 283 ? 45.096 4.390 37.959 1.00 29.76 283 GLY C C 1
ATOM 5558 O O . GLY D 2 283 ? 45.209 3.416 37.228 1.00 28.41 283 GLY C O 1
ATOM 5559 N N . PRO D 2 284 ? 45.910 5.431 37.856 1.00 30.28 284 PRO C N 1
ATOM 5560 C CA . PRO D 2 284 ? 46.974 5.426 36.844 1.00 34.12 284 PRO C CA 1
ATOM 5561 C C . PRO D 2 284 ? 48.035 4.360 37.077 1.00 35.43 284 PRO C C 1
ATOM 5562 O O . PRO D 2 284 ? 48.723 3.964 36.123 1.00 40.46 284 PRO C O 1
ATOM 5566 N N . ILE D 2 285 ? 48.264 3.961 38.327 1.00 31.83 285 ILE C N 1
ATOM 5567 C CA . ILE D 2 285 ? 49.168 2.854 38.603 1.00 29.70 285 ILE C CA 1
ATOM 5568 C C . ILE D 2 285 ? 48.620 1.578 38.021 1.00 27.91 285 ILE C C 1
ATOM 5569 O O . ILE D 2 285 ? 49.368 0.719 37.539 1.00 30.03 285 ILE C O 1
ATOM 5574 N N . SER D 2 286 ? 47.324 1.372 38.193 1.00 29.04 286 SER C N 1
ATOM 5575 C CA . SER D 2 286 ? 46.690 0.168 37.683 1.00 29.08 286 SER C CA 1
ATOM 5576 C C . SER D 2 286 ? 46.720 0.153 36.155 1.00 32.00 286 SER C C 1
ATOM 5577 O O . SER D 2 286 ? 46.986 -0.886 35.542 1.00 29.47 286 SER C O 1
ATOM 5580 N N . ALA D 2 287 ? 46.470 1.307 35.530 1.00 34.97 287 ALA C N 1
ATOM 5581 C CA . ALA D 2 287 ? 46.490 1.387 34.070 1.00 39.28 287 ALA C CA 1
ATOM 5582 C C . ALA D 2 287 ? 47.835 0.940 33.489 1.00 42.14 287 ALA C C 1
ATOM 5583 O O . ALA D 2 287 ? 47.866 0.243 32.470 1.00 48.21 287 ALA C O 1
ATOM 5585 N N . ALA D 2 288 ? 48.950 1.270 34.160 1.00 38.11 288 ALA C N 1
ATOM 5586 C CA . ALA D 2 288 ? 50.286 0.858 33.737 1.00 39.82 288 ALA C CA 1
ATOM 5587 C C . ALA D 2 288 ? 50.626 -0.608 33.994 1.00 41.50 288 ALA C C 1
ATOM 5588 O O . ALA D 2 288 ? 51.744 -1.006 33.664 1.00 44.78 288 ALA C O 1
ATOM 5590 N N . ASN D 2 289 ? 49.725 -1.415 34.560 1.00 35.76 289 ASN C N 1
ATOM 5591 C CA . ASN D 2 289 ? 49.995 -2.814 34.911 1.00 39.63 289 ASN C CA 1
ATOM 5592 C C . ASN D 2 289 ? 51.101 -2.971 35.948 1.00 34.16 289 ASN C C 1
ATOM 5593 O O . ASN D 2 289 ? 51.756 -4.008 36.010 1.00 33.16 289 ASN C O 1
ATOM 5598 N N . VAL D 2 290 ? 51.265 -2.000 36.818 1.00 39.13 290 VAL C N 1
ATOM 5599 C CA . VAL D 2 290 ? 52.184 -2.128 37.944 1.00 43.66 290 VAL C CA 1
ATOM 5600 C C . VAL D 2 290 ? 51.486 -2.935 39.030 1.00 34.60 290 VAL C C 1
ATOM 5601 O O . VAL D 2 290 ? 50.365 -2.594 39.418 1.00 35.18 290 VAL C O 1
ATOM 5605 N N . GLU D 2 291 ? 52.109 -4.028 39.486 1.00 33.61 291 GLU C N 1
ATOM 5606 C CA . GLU D 2 291 ? 51.509 -4.753 40.596 1.00 35.13 291 GLU C CA 1
ATOM 5607 C C . GLU D 2 291 ? 51.658 -3.911 41.847 1.00 30.48 291 GLU C C 1
ATOM 5608 O O . GLU D 2 291 ? 52.712 -3.333 42.104 1.00 37.00 291 GLU C O 1
ATOM 5614 N N . VAL D 2 292 ? 50.604 -3.866 42.644 1.00 31.74 292 VAL C N 1
ATOM 5615 C CA . VAL D 2 292 ? 50.635 -3.184 43.926 1.00 29.47 292 VAL C CA 1
ATOM 5616 C C . VAL D 2 292 ? 50.418 -4.234 45.007 1.00 31.47 292 VAL C C 1
ATOM 5617 O O . VAL D 2 292 ? 49.586 -5.131 44.849 1.00 32.80 292 VAL C O 1
ATOM 5621 N N . ASP D 2 293 ? 51.214 -4.165 46.069 1.00 30.16 293 ASP C N 1
ATOM 5622 C CA . ASP D 2 293 ? 51.002 -5.071 47.189 1.00 33.91 293 ASP C CA 1
ATOM 5623 C C . ASP D 2 293 ? 50.245 -4.339 48.289 1.00 34.13 293 ASP C C 1
ATOM 5624 O O . ASP D 2 293 ? 49.008 -4.333 48.303 1.00 37.31 293 ASP C O 1
ATOM 5629 N N . MET D 2 294 ? 50.976 -3.569 49.080 1.00 28.00 294 MET C N 1
ATOM 5630 C CA . MET D 2 294 ? 50.428 -2.902 50.240 1.00 31.17 294 MET C CA 1
ATOM 5631 C C . MET D 2 294 ? 49.799 -1.586 49.850 1.00 29.78 294 MET C C 1
ATOM 5632 O O . MET D 2 294 ? 50.251 -0.929 48.921 1.00 26.33 294 MET C O 1
ATOM 5637 N N . ILE D 2 295 ? 48.689 -1.259 50.499 1.00 27.42 295 ILE C N 1
ATOM 5638 C CA . ILE D 2 295 ? 48.137 0.087 50.433 1.00 28.31 295 ILE C CA 1
ATOM 5639 C C . ILE D 2 295 ? 47.781 0.527 51.844 1.00 27.16 295 ILE C C 1
ATOM 5640 O O . ILE D 2 295 ? 47.088 -0.196 52.569 1.00 32.87 295 ILE C O 1
ATOM 5645 N N . VAL D 2 296 ? 48.280 1.690 52.246 1.00 24.57 296 VAL C N 1
ATOM 5646 C CA . VAL D 2 296 ? 48.077 2.175 53.604 1.00 28.13 296 VAL C CA 1
ATOM 5647 C C . VAL D 2 296 ? 47.666 3.627 53.561 1.00 27.38 296 VAL C C 1
ATOM 5648 O O . VAL D 2 296 ? 48.351 4.442 52.950 1.00 36.25 296 VAL C O 1
ATOM 5652 N N . GLN D 2 297 ? 46.566 3.951 54.222 1.00 24.67 297 GLN C N 1
ATOM 5653 C CA . GLN D 2 297 ? 46.153 5.332 54.418 1.00 26.05 297 GLN C CA 1
ATOM 5654 C C . GLN D 2 297 ? 45.615 5.491 55.839 1.00 29.83 297 GLN C C 1
ATOM 5655 O O . GLN D 2 297 ? 44.738 4.733 56.256 1.00 28.02 297 GLN C O 1
ATOM 5661 N N . ASN D 2 298 ? 46.193 6.417 56.605 1.00 33.97 298 ASN C N 1
ATOM 5662 C CA . ASN D 2 298 ? 45.711 6.725 57.948 1.00 35.87 298 ASN C CA 1
ATOM 5663 C C . ASN D 2 298 ? 44.791 7.950 57.900 1.00 34.91 298 ASN C C 1
ATOM 5664 O O . ASN D 2 298 ? 44.680 8.614 56.863 1.00 30.82 298 ASN C O 1
ATOM 5669 N N . VAL D 2 299 ? 44.177 8.281 59.054 1.00 28.24 299 VAL C N 1
ATOM 5670 C CA . VAL D 2 299 ? 43.135 9.306 59.111 1.00 30.77 299 VAL C CA 1
ATOM 5671 C C . VAL D 2 299 ? 43.668 10.691 58.787 1.00 33.07 299 VAL C C 1
ATOM 5672 O O . VAL D 2 299 ? 44.768 11.071 59.193 1.00 31.33 299 VAL C O 1
ATOM 5676 N N . ALA D 2 300 ? 42.826 11.497 58.145 1.00 39.81 300 ALA C N 1
ATOM 5677 C CA . ALA D 2 300 ? 43.229 12.831 57.712 1.00 39.61 300 ALA C CA 1
ATOM 5678 C C . ALA D 2 300 ? 43.406 13.770 58.892 1.00 44.13 300 ALA C C 1
ATOM 5679 O O . ALA D 2 300 ? 42.857 13.559 59.961 1.00 41.94 300 ALA C O 1
ATOM 5681 N N . HIS D 2 301 ? 44.243 14.775 58.714 1.00 51.29 301 HIS C N 1
ATOM 5682 C CA . HIS D 2 301 ? 44.332 15.861 59.671 1.00 47.49 301 HIS C CA 1
ATOM 5683 C C . HIS D 2 301 ? 44.377 17.174 58.897 1.00 45.23 301 HIS C C 1
ATOM 5684 O O . HIS D 2 301 ? 45.143 17.297 57.940 1.00 42.69 301 HIS C O 1
ATOM 5691 N N . ASP D 2 302 ? 43.576 18.164 59.323 1.00 47.04 302 ASP C N 1
ATOM 5692 C CA . ASP D 2 302 ? 43.364 19.415 58.580 1.00 52.15 302 ASP C CA 1
ATOM 5693 C C . ASP D 2 302 ? 43.074 19.151 57.100 1.00 52.77 302 ASP C C 1
ATOM 5694 O O . ASP D 2 302 ? 43.595 19.850 56.228 1.00 52.80 302 ASP C O 1
ATOM 5699 N N . ASN D 2 303 ? 42.217 18.170 56.819 1.00 53.31 303 ASN C N 1
ATOM 5700 C CA . ASN D 2 303 ? 41.653 17.929 55.498 1.00 51.42 303 ASN C CA 1
ATOM 5701 C C . ASN D 2 303 ? 42.681 17.488 54.463 1.00 40.29 303 ASN C C 1
ATOM 5702 O O . ASN D 2 303 ? 42.392 17.498 53.259 1.00 35.31 303 ASN C O 1
ATOM 5707 N N . THR D 2 304 ? 43.851 17.058 54.919 1.00 37.34 304 THR C N 1
ATOM 5708 C CA . THR D 2 304 ? 44.859 16.433 54.086 1.00 39.98 304 THR C CA 1
ATOM 5709 C C . THR D 2 304 ? 45.330 15.151 54.748 1.00 43.80 304 THR C C 1
ATOM 5710 O O . THR D 2 304 ? 45.318 15.031 55.978 1.00 43.88 304 THR C O 1
ATOM 5714 N N . THR D 2 305 ? 45.762 14.197 53.930 1.00 44.79 305 THR C N 1
ATOM 5715 C CA . THR D 2 305 ? 46.334 12.964 54.444 1.00 39.42 305 THR C CA 1
ATOM 5716 C C . THR D 2 305 ? 47.486 12.526 53.556 1.00 36.91 305 THR C C 1
ATOM 5717 O O . THR D 2 305 ? 47.867 13.218 52.613 1.00 41.08 305 THR C O 1
ATOM 5721 N N . ASP D 2 306 ? 48.109 11.425 53.955 1.00 26.38 306 ASP C N 1
ATOM 5722 C CA . ASP D 2 306 ? 49.134 10.734 53.192 1.00 30.11 306 ASP C CA 1
ATOM 5723 C C . ASP D 2 306 ? 48.606 9.390 52.710 1.00 31.98 306 ASP C C 1
ATOM 5724 O O . ASP D 2 306 ? 47.717 8.807 53.339 1.00 34.35 306 ASP C O 1
ATOM 5729 N N . PHE D 2 307 ? 49.104 8.960 51.541 1.00 33.62 307 PHE C N 1
ATOM 5730 C CA . PHE D 2 307 ? 48.700 7.730 50.854 1.00 32.17 307 PHE C CA 1
ATOM 5731 C C . PHE D 2 307 ? 49.974 7.001 50.465 1.00 30.82 307 PHE C C 1
ATOM 5732 O O . PHE D 2 307 ? 50.852 7.599 49.839 1.00 34.32 307 PHE C O 1
ATOM 5740 N N . THR D 2 308 ? 50.125 5.755 50.899 1.00 27.45 308 THR C N 1
ATOM 5741 C CA . THR D 2 308 ? 51.313 4.974 50.569 1.00 27.35 308 THR C CA 1
ATOM 5742 C C . THR D 2 308 ? 50.933 3.635 49.972 1.00 27.82 308 THR C C 1
ATOM 5743 O O . THR D 2 308 ? 49.923 3.049 50.347 1.00 27.78 308 THR C O 1
ATOM 5747 N N . PHE D 2 309 ? 51.723 3.178 49.005 1.00 29.72 309 PHE C N 1
ATOM 5748 C CA . PHE D 2 309 ? 51.581 1.833 48.500 1.00 28.51 309 PHE C CA 1
ATOM 5749 C C . PHE D 2 309 ? 52.953 1.288 48.159 1.00 30.23 309 PHE C C 1
ATOM 5750 O O . PHE D 2 309 ? 53.957 1.999 48.139 1.00 32.54 309 PHE C O 1
ATOM 5758 N N . THR D 2 310 ? 52.979 -0.003 47.922 1.00 29.33 310 THR C N 1
ATOM 5759 C CA . THR D 2 310 ? 54.194 -0.755 47.747 1.00 29.97 310 THR C CA 1
ATOM 5760 C C . THR D 2 310 ? 54.168 -1.472 46.388 1.00 28.37 310 THR C C 1
ATOM 5761 O O . THR D 2 310 ? 53.107 -1.908 45.943 1.00 29.28 310 THR C O 1
ATOM 5765 N N . VAL D 2 311 ? 55.325 -1.562 45.709 1.00 27.53 311 VAL C N 1
ATOM 5766 C CA . VAL D 2 311 ? 55.457 -2.235 44.412 1.00 27.89 311 VAL C CA 1
ATOM 5767 C C . VAL D 2 311 ? 56.776 -2.998 44.415 1.00 28.57 311 VAL C C 1
ATOM 5768 O O . VAL D 2 311 ? 57.667 -2.712 45.212 1.00 28.87 311 VAL C O 1
ATOM 5772 N N . HIS D 2 312 ? 56.903 -3.968 43.495 1.00 34.46 312 HIS C N 1
ATOM 5773 C CA . HIS D 2 312 ? 58.167 -4.675 43.289 1.00 35.17 312 HIS C CA 1
ATOM 5774 C C . HIS D 2 312 ? 59.232 -3.702 42.821 1.00 32.38 312 HIS C C 1
ATOM 5775 O O . HIS D 2 312 ? 58.944 -2.759 42.083 1.00 33.24 312 HIS C O 1
ATOM 5782 N N . ARG D 2 313 ? 60.481 -3.979 43.205 1.00 37.27 313 ARG C N 1
ATOM 5783 C CA . ARG D 2 313 ? 61.585 -3.071 42.893 1.00 37.90 313 ARG C CA 1
ATOM 5784 C C . ARG D 2 313 ? 61.752 -2.864 41.384 1.00 38.76 313 ARG C C 1
ATOM 5785 O O . ARG D 2 313 ? 62.063 -1.754 40.954 1.00 33.37 313 ARG C O 1
ATOM 5793 N N . ASN D 2 314 ? 61.449 -3.876 40.560 1.00 42.70 314 ASN C N 1
ATOM 5794 C CA . ASN D 2 314 ? 61.577 -3.701 39.116 1.00 46.76 314 ASN C CA 1
ATOM 5795 C C . ASN D 2 314 ? 60.739 -2.531 38.600 1.00 52.56 314 ASN C C 1
ATOM 5796 O O . ASN D 2 314 ? 61.201 -1.757 37.758 1.00 54.84 314 ASN C O 1
ATOM 5801 N N . ASP D 2 315 ? 59.544 -2.333 39.151 1.00 52.69 315 ASP C N 1
ATOM 5802 C CA . ASP D 2 315 ? 58.639 -1.270 38.723 1.00 48.97 315 ASP C CA 1
ATOM 5803 C C . ASP D 2 315 ? 58.684 -0.003 39.581 1.00 38.34 315 ASP C C 1
ATOM 5804 O O . ASP D 2 315 ? 57.843 0.896 39.405 1.00 31.24 315 ASP C O 1
ATOM 5809 N N . TYR D 2 316 ? 59.664 0.118 40.465 1.00 39.14 316 TYR C N 1
ATOM 5810 C CA . TYR D 2 316 ? 59.686 1.233 41.403 1.00 40.55 316 TYR C CA 1
ATOM 5811 C C . TYR D 2 316 ? 59.684 2.598 40.708 1.00 36.85 316 TYR C C 1
ATOM 5812 O O . TYR D 2 316 ? 58.864 3.459 41.027 1.00 33.59 316 TYR C O 1
ATOM 5821 N N . LEU D 2 317 ? 60.626 2.849 39.813 1.00 38.15 317 LEU C N 1
ATOM 5822 C CA . LEU D 2 317 ? 60.752 4.202 39.275 1.00 43.79 317 LEU C CA 1
ATOM 5823 C C . LEU D 2 317 ? 59.576 4.595 38.380 1.00 39.76 317 LEU C C 1
ATOM 5824 O O . LEU D 2 317 ? 59.164 5.766 38.385 1.00 34.66 317 LEU C O 1
ATOM 5829 N N . ASN D 2 318 ? 59.024 3.630 37.622 1.00 40.27 318 ASN C N 1
ATOM 5830 C CA . ASN D 2 318 ? 57.821 3.842 36.810 1.00 36.00 318 ASN C CA 1
ATOM 5831 C C . ASN D 2 318 ? 56.676 4.276 37.706 1.00 34.77 318 ASN C C 1
ATOM 5832 O O . ASN D 2 318 ? 56.000 5.284 37.444 1.00 30.93 318 ASN C O 1
ATOM 5837 N N . ALA D 2 319 ? 56.470 3.541 38.810 1.00 31.69 319 ALA C N 1
ATOM 5838 C CA . ALA D 2 319 ? 55.401 3.937 39.707 1.00 29.19 319 ALA C CA 1
ATOM 5839 C C . ALA D 2 319 ? 55.696 5.314 40.302 1.00 33.49 319 ALA C C 1
ATOM 5840 O O . ALA D 2 319 ? 54.793 6.150 40.444 1.00 31.76 319 ALA C O 1
ATOM 5842 N N . LEU D 2 320 ? 56.970 5.589 40.618 1.00 34.72 320 LEU C N 1
ATOM 5843 C CA . LEU D 2 320 ? 57.327 6.871 41.229 1.00 33.51 320 LEU C CA 1
ATOM 5844 C C . LEU D 2 320 ? 57.109 8.039 40.280 1.00 36.70 320 LEU C C 1
ATOM 5845 O O . LEU D 2 320 ? 56.762 9.144 40.716 1.00 31.92 320 LEU C O 1
ATOM 5850 N N . GLU D 2 321 ? 57.448 7.870 38.998 1.00 39.12 321 GLU C N 1
ATOM 5851 C CA . GLU D 2 321 ? 57.256 8.995 38.099 1.00 41.46 321 GLU C CA 1
ATOM 5852 C C . GLU D 2 321 ? 55.776 9.213 37.849 1.00 36.37 321 GLU C C 1
ATOM 5853 O O . GLU D 2 321 ? 55.322 10.359 37.744 1.00 30.95 321 GLU C O 1
ATOM 5859 N N . ILE D 2 322 ? 55.009 8.119 37.772 1.00 37.60 322 ILE C N 1
ATOM 5860 C CA . ILE D 2 322 ? 53.558 8.241 37.645 1.00 35.43 322 ILE C CA 1
ATOM 5861 C C . ILE D 2 322 ? 53.003 9.005 38.836 1.00 39.25 322 ILE C C 1
ATOM 5862 O O . ILE D 2 322 ? 52.265 9.986 38.669 1.00 35.67 322 ILE C O 1
ATOM 5867 N N . LEU D 2 323 ? 53.419 8.618 40.063 1.00 36.94 323 LEU C N 1
ATOM 5868 C CA . LEU D 2 323 ? 52.902 9.272 41.268 1.00 38.62 323 LEU C CA 1
ATOM 5869 C C . LEU D 2 323 ? 53.273 10.751 41.325 1.00 41.16 323 LEU C C 1
ATOM 5870 O O . LEU D 2 323 ? 52.460 11.577 41.767 1.00 39.67 323 LEU C O 1
ATOM 5875 N N . LYS D 2 324 ? 54.501 11.101 40.910 1.00 43.98 324 LYS C N 1
ATOM 5876 C CA . LYS D 2 324 ? 54.904 12.508 40.884 1.00 44.23 324 LYS C CA 1
ATOM 5877 C C . LYS D 2 324 ? 53.993 13.305 39.969 1.00 45.14 324 LYS C C 1
ATOM 5878 O O . LYS D 2 324 ? 53.676 14.468 40.245 1.00 43.94 324 LYS C O 1
ATOM 5884 N N . GLN D 2 325 ? 53.588 12.704 38.854 1.00 47.02 325 GLN C N 1
ATOM 5885 C CA . GLN D 2 325 ? 52.633 13.358 37.975 1.00 49.59 325 GLN C CA 1
ATOM 5886 C C . GLN D 2 325 ? 51.313 13.585 38.710 1.00 42.64 325 GLN C C 1
ATOM 5887 O O . GLN D 2 325 ? 50.846 14.729 38.803 1.00 34.16 325 GLN C O 1
ATOM 5893 N N . THR D 2 326 ? 50.799 12.544 39.383 1.00 40.50 326 THR C N 1
ATOM 5894 C CA . THR D 2 326 ? 49.553 12.669 40.140 1.00 39.70 326 THR C CA 1
ATOM 5895 C C . THR D 2 326 ? 49.679 13.740 41.218 1.00 40.72 326 THR C C 1
ATOM 5896 O O . THR D 2 326 ? 48.809 14.608 41.358 1.00 38.06 326 THR C O 1
ATOM 5900 N N . ALA D 2 327 ? 50.792 13.741 41.946 1.00 40.02 327 ALA C N 1
ATOM 5901 C CA . ALA D 2 327 ? 50.973 14.751 42.983 1.00 42.33 327 ALA C CA 1
ATOM 5902 C C . ALA D 2 327 ? 50.933 16.157 42.390 1.00 46.42 327 ALA C C 1
ATOM 5903 O O . ALA D 2 327 ? 50.543 17.123 43.065 1.00 41.29 327 ALA C O 1
ATOM 5905 N N . ALA D 2 328 ? 51.428 16.312 41.159 1.00 50.87 328 ALA C N 1
ATOM 5906 C CA . ALA D 2 328 ? 51.286 17.597 40.486 1.00 44.36 328 ALA C CA 1
ATOM 5907 C C . ALA D 2 328 ? 49.837 17.848 40.087 1.00 44.06 328 ALA C C 1
ATOM 5908 O O . ALA D 2 328 ? 49.288 18.914 40.382 1.00 39.15 328 ALA C O 1
ATOM 5910 N N . ASN D 2 329 ? 49.161 16.820 39.566 1.00 47.27 329 ASN C N 1
ATOM 5911 C CA . ASN D 2 329 ? 47.802 16.991 39.067 1.00 51.04 329 ASN C CA 1
ATOM 5912 C C . ASN D 2 329 ? 46.852 17.386 40.192 1.00 53.49 329 ASN C C 1
ATOM 5913 O O . ASN D 2 329 ? 46.091 18.348 40.055 1.00 54.19 329 ASN C O 1
ATOM 5918 N N . ILE D 2 330 ? 46.907 16.679 41.331 1.00 53.42 330 ILE C N 1
ATOM 5919 C CA . ILE D 2 330 ? 45.904 16.847 42.380 1.00 50.42 330 ILE C CA 1
ATOM 5920 C C . ILE D 2 330 ? 46.333 17.832 43.450 1.00 51.39 330 ILE C C 1
ATOM 5921 O O . ILE D 2 330 ? 45.583 18.037 44.423 1.00 54.45 330 ILE C O 1
ATOM 5926 N N . GLY D 2 331 ? 47.494 18.464 43.306 1.00 44.45 331 GLY C N 1
ATOM 5927 C CA . GLY D 2 331 ? 47.901 19.458 44.271 1.00 48.86 331 GLY C CA 1
ATOM 5928 C C . GLY D 2 331 ? 48.481 18.938 45.578 1.00 56.14 331 GLY C C 1
ATOM 5929 O O . GLY D 2 331 ? 48.467 19.658 46.588 1.00 50.42 331 GLY C O 1
ATOM 5930 N N . ALA D 2 332 ? 48.935 17.689 45.619 1.00 62.60 332 ALA C N 1
ATOM 5931 C CA . ALA D 2 332 ? 49.587 17.167 46.814 1.00 53.60 332 ALA C CA 1
ATOM 5932 C C . ALA D 2 332 ? 50.905 17.891 47.063 1.00 50.51 332 ALA C C 1
ATOM 5933 O O . ALA D 2 332 ? 51.445 18.583 46.199 1.00 53.11 332 ALA C O 1
ATOM 5935 N N . ARG D 2 333 ? 51.387 17.793 48.289 1.00 47.75 333 ARG C N 1
ATOM 5936 C CA . ARG D 2 333 ? 52.651 18.380 48.695 1.00 54.00 333 ARG C CA 1
ATOM 5937 C C . ARG D 2 333 ? 53.899 17.775 48.036 1.00 56.09 333 ARG C C 1
ATOM 5938 O O . ARG D 2 333 ? 54.753 18.496 47.588 1.00 58.01 333 ARG C O 1
ATOM 5946 N N . GLU D 2 334 ? 53.988 16.459 47.938 1.00 53.85 334 GLU C N 1
ATOM 5947 C CA . GLU D 2 334 ? 55.125 15.817 47.275 1.00 50.26 334 GLU C CA 1
ATOM 5948 C C . GLU D 2 334 ? 54.825 14.335 47.086 1.00 42.77 334 GLU C C 1
ATOM 5949 O O . GLU D 2 334 ? 53.944 13.763 47.733 1.00 42.39 334 GLU C O 1
ATOM 5955 N N . ALA D 2 335 ? 55.639 13.712 46.254 1.00 33.64 335 ALA C N 1
ATOM 5956 C CA . ALA D 2 335 ? 55.645 12.279 46.072 1.00 34.62 335 ALA C CA 1
ATOM 5957 C C . ALA D 2 335 ? 57.062 11.837 46.380 1.00 38.96 335 ALA C C 1
ATOM 5958 O O . ALA D 2 335 ? 58.011 12.516 45.978 1.00 49.71 335 ALA C O 1
ATOM 5960 N N . ILE D 2 336 ? 57.210 10.807 47.209 1.00 31.96 336 ILE C N 1
ATOM 5961 C CA . ILE D 2 336 ? 58.531 10.306 47.574 1.00 36.20 336 ILE C CA 1
ATOM 5962 C C . ILE D 2 336 ? 58.497 8.796 47.625 1.00 35.10 336 ILE C C 1
ATOM 5963 O O . ILE D 2 336 ? 57.456 8.186 47.871 1.00 37.28 336 ILE C O 1
ATOM 5968 N N . GLY D 2 337 ? 59.663 8.205 47.415 1.00 36.76 337 GLY C N 1
ATOM 5969 C CA . GLY D 2 337 ? 59.792 6.767 47.368 1.00 40.49 337 GLY C CA 1
ATOM 5970 C C . GLY D 2 337 ? 61.072 6.354 48.064 1.00 35.59 337 GLY C C 1
ATOM 5971 O O . GLY D 2 337 ? 61.923 7.180 48.370 1.00 33.69 337 GLY C O 1
ATOM 5972 N N . ASP D 2 338 ? 61.138 5.069 48.395 1.00 36.67 338 ASP C N 1
ATOM 5973 C CA . ASP D 2 338 ? 62.260 4.450 49.090 1.00 40.88 338 ASP C CA 1
ATOM 5974 C C . ASP D 2 338 ? 62.307 2.994 48.678 1.00 39.81 338 ASP C C 1
ATOM 5975 O O . ASP D 2 338 ? 61.289 2.300 48.797 1.00 38.43 338 ASP C O 1
ATOM 5980 N N . THR D 2 339 ? 63.480 2.502 48.286 1.00 36.28 339 THR C N 1
ATOM 5981 C CA . THR D 2 339 ? 63.575 1.098 47.920 1.00 35.06 339 THR C CA 1
ATOM 5982 C C . THR D 2 339 ? 64.234 0.252 48.996 1.00 35.23 339 THR C C 1
ATOM 5983 O O . THR D 2 339 ? 64.211 -0.973 48.884 1.00 40.62 339 THR C O 1
ATOM 5987 N N . ASN D 2 340 ? 64.698 0.865 50.080 1.00 37.94 340 ASN C N 1
ATOM 5988 C CA . ASN D 2 340 ? 65.517 0.216 51.106 1.00 41.78 340 ASN C CA 1
ATOM 5989 C C . ASN D 2 340 ? 64.654 -0.306 52.268 1.00 37.83 340 ASN C C 1
ATOM 5990 O O . ASN D 2 340 ? 64.917 -0.099 53.453 1.00 35.77 340 ASN C O 1
ATOM 5995 N N . ILE D 2 341 ? 63.654 -1.114 51.906 1.00 32.46 341 ILE C N 1
ATOM 5996 C CA . ILE D 2 341 ? 62.659 -1.602 52.845 1.00 29.15 341 ILE C CA 1
ATOM 5997 C C . ILE D 2 341 ? 62.493 -3.102 52.686 1.00 36.73 341 ILE C C 1
ATOM 5998 O O . ILE D 2 341 ? 62.903 -3.701 51.689 1.00 48.14 341 ILE C O 1
ATOM 6003 N N . ALA D 2 342 ? 61.937 -3.710 53.727 1.00 33.91 342 ALA C N 1
ATOM 6004 C CA . ALA D 2 342 ? 61.486 -5.090 53.704 1.00 31.65 342 ALA C CA 1
ATOM 6005 C C . ALA D 2 342 ? 60.146 -5.157 54.428 1.00 34.29 342 ALA C C 1
ATOM 6006 O O . ALA D 2 342 ? 59.855 -4.328 55.298 1.00 33.27 342 ALA C O 1
ATOM 6008 N N . LYS D 2 343 ? 59.322 -6.124 54.031 1.00 32.79 343 LYS C N 1
ATOM 6009 C CA . LYS D 2 343 ? 58.028 -6.393 54.639 1.00 32.36 343 LYS C CA 1
ATOM 6010 C C . LYS D 2 343 ? 58.127 -7.700 55.417 1.00 34.43 343 LYS C C 1
ATOM 6011 O O . LYS D 2 343 ? 58.623 -8.700 54.879 1.00 32.91 343 LYS C O 1
ATOM 6017 N N . VAL D 2 344 ? 57.728 -7.672 56.704 1.00 28.15 344 VAL C N 1
ATOM 6018 C CA . VAL D 2 344 ? 57.695 -8.847 57.578 1.00 27.06 344 VAL C CA 1
ATOM 6019 C C . VAL D 2 344 ? 56.308 -8.989 58.188 1.00 22.47 344 VAL C C 1
ATOM 6020 O O . VAL D 2 344 ? 55.757 -8.021 58.721 1.00 20.60 344 VAL C O 1
ATOM 6024 N N . SER D 2 345 ? 55.782 -10.213 58.190 1.00 27.22 345 SER C N 1
ATOM 6025 C CA . SER D 2 345 ? 54.408 -10.455 58.607 1.00 28.97 345 SER C CA 1
ATOM 6026 C C . SER D 2 345 ? 54.304 -11.671 59.512 1.00 31.42 345 SER C C 1
ATOM 6027 O O . SER D 2 345 ? 54.996 -12.676 59.316 1.00 28.45 345 SER C O 1
ATOM 6030 N N . ILE D 2 346 ? 53.395 -11.583 60.485 1.00 36.24 346 ILE C N 1
ATOM 6031 C CA . ILE D 2 346 ? 52.939 -12.746 61.241 1.00 34.67 346 ILE C CA 1
ATOM 6032 C C . ILE D 2 346 ? 51.548 -13.106 60.769 1.00 34.00 346 ILE C C 1
ATOM 6033 O O . ILE D 2 346 ? 50.689 -12.235 60.626 1.00 35.10 346 ILE C O 1
ATOM 6038 N N . VAL D 2 347 ? 51.336 -14.370 60.467 1.00 35.27 347 VAL C N 1
ATOM 6039 C CA . VAL D 2 347 ? 49.999 -14.792 60.096 1.00 32.17 347 VAL C CA 1
ATOM 6040 C C . VAL D 2 347 ? 49.626 -15.959 60.981 1.00 30.53 347 VAL C C 1
ATOM 6041 O O . VAL D 2 347 ? 50.463 -16.785 61.363 1.00 29.68 347 VAL C O 1
ATOM 6045 N N . GLY D 2 348 ? 48.333 -16.045 61.245 1.00 28.25 348 GLY C N 1
ATOM 6046 C CA . GLY D 2 348 ? 47.778 -17.104 62.047 1.00 30.26 348 GLY C CA 1
ATOM 6047 C C . GLY D 2 348 ? 46.349 -16.807 62.464 1.00 33.10 348 GLY C C 1
ATOM 6048 O O . GLY D 2 348 ? 46.014 -15.663 62.801 1.00 29.50 348 GLY C O 1
ATOM 6049 N N . VAL D 2 349 ? 45.482 -17.814 62.404 1.00 31.28 349 VAL C N 1
ATOM 6050 C CA . VAL D 2 349 ? 44.147 -17.620 62.942 1.00 40.91 349 VAL C CA 1
ATOM 6051 C C . VAL D 2 349 ? 44.268 -17.621 64.464 1.00 43.98 349 VAL C C 1
ATOM 6052 O O . VAL D 2 349 ? 45.315 -17.948 65.034 1.00 48.19 349 VAL C O 1
ATOM 6056 N N . GLY D 2 350 ? 43.248 -17.173 65.145 1.00 47.91 350 GLY C N 1
ATOM 6057 C CA . GLY D 2 350 ? 43.445 -17.044 66.573 1.00 54.08 350 GLY C CA 1
ATOM 6058 C C . GLY D 2 350 ? 44.006 -15.719 67.013 1.00 55.51 350 GLY C C 1
ATOM 6059 O O . GLY D 2 350 ? 43.998 -15.441 68.212 1.00 69.95 350 GLY C O 1
ATOM 6060 N N . MET D 2 351 ? 44.522 -14.978 66.061 1.00 42.60 351 MET C N 1
ATOM 6061 C CA . MET D 2 351 ? 44.923 -13.639 66.299 1.00 41.72 351 MET C CA 1
ATOM 6062 C C . MET D 2 351 ? 43.637 -12.942 66.627 1.00 44.71 351 MET C C 1
ATOM 6063 O O . MET D 2 351 ? 43.616 -12.057 67.437 1.00 49.06 351 MET C O 1
ATOM 6068 N N . ARG D 2 352 ? 42.565 -13.330 65.954 1.00 50.12 352 ARG C N 1
ATOM 6069 C CA . ARG D 2 352 ? 41.263 -12.768 66.160 1.00 62.68 352 ARG C CA 1
ATOM 6070 C C . ARG D 2 352 ? 40.692 -12.993 67.547 1.00 72.21 352 ARG C C 1
ATOM 6071 O O . ARG D 2 352 ? 40.037 -12.128 68.066 1.00 80.74 352 ARG C O 1
ATOM 6079 N N . SER D 2 353 ? 40.930 -14.146 68.139 1.00 76.46 353 SER C N 1
ATOM 6080 C CA . SER D 2 353 ? 40.439 -14.475 69.456 1.00 73.92 353 SER C CA 1
ATOM 6081 C C . SER D 2 353 ? 41.366 -14.153 70.603 1.00 73.77 353 SER C C 1
ATOM 6082 O O . SER D 2 353 ? 41.005 -14.399 71.721 1.00 82.95 353 SER C O 1
ATOM 6085 N N . HIS D 2 354 ? 42.558 -13.646 70.354 1.00 68.15 354 HIS C N 1
ATOM 6086 C CA . HIS D 2 354 ? 43.483 -13.361 71.446 1.00 61.78 354 HIS C CA 1
ATOM 6087 C C . HIS D 2 354 ? 43.984 -11.950 71.510 1.00 49.82 354 HIS C C 1
ATOM 6088 O O . HIS D 2 354 ? 44.352 -11.408 70.506 1.00 44.95 354 HIS C O 1
ATOM 6095 N N . ALA D 2 355 ? 44.038 -11.354 72.689 1.00 38.24 355 ALA C N 1
ATOM 6096 C CA . ALA D 2 355 ? 44.558 -9.994 72.667 1.00 33.90 355 ALA C CA 1
ATOM 6097 C C . ALA D 2 355 ? 46.089 -10.071 72.702 1.00 33.75 355 ALA C C 1
ATOM 6098 O O . ALA D 2 355 ? 46.667 -11.149 72.842 1.00 31.24 355 ALA C O 1
ATOM 6100 N N . GLY D 2 356 ? 46.753 -8.937 72.506 1.00 33.17 356 GLY C N 1
ATOM 6101 C CA . GLY D 2 356 ? 48.189 -8.925 72.690 1.00 34.20 356 GLY C CA 1
ATOM 6102 C C . GLY D 2 356 ? 49.091 -9.586 71.662 1.00 41.32 356 GLY C C 1
ATOM 6103 O O . GLY D 2 356 ? 50.290 -9.676 71.911 1.00 43.03 356 GLY C O 1
ATOM 6104 N N . VAL D 2 357 ? 48.582 -10.106 70.543 1.00 41.88 357 VAL C N 1
ATOM 6105 C CA . VAL D 2 357 ? 49.500 -10.704 69.575 1.00 34.28 357 VAL C CA 1
ATOM 6106 C C . VAL D 2 357 ? 50.344 -9.622 68.914 1.00 33.84 357 VAL C C 1
ATOM 6107 O O . VAL D 2 357 ? 51.570 -9.753 68.795 1.00 33.76 357 VAL C O 1
ATOM 6111 N N . ALA D 2 358 ? 49.726 -8.498 68.570 1.00 32.42 358 ALA C N 1
ATOM 6112 C CA . ALA D 2 358 ? 50.482 -7.408 67.958 1.00 30.13 358 ALA C CA 1
ATOM 6113 C C . ALA D 2 358 ? 51.472 -6.788 68.942 1.00 29.89 358 ALA C C 1
ATOM 6114 O O . ALA D 2 358 ? 52.585 -6.432 68.552 1.00 31.63 358 ALA C O 1
ATOM 6116 N N . SER D 2 359 ? 51.071 -6.636 70.218 1.00 33.27 359 SER C N 1
ATOM 6117 C CA . SER D 2 359 ? 51.971 -6.147 71.255 1.00 30.22 359 SER C CA 1
ATOM 6118 C C . SER D 2 359 ? 53.258 -6.942 71.312 1.00 31.44 359 SER C C 1
ATOM 6119 O O . SER D 2 359 ? 54.355 -6.378 71.401 1.00 27.43 359 SER C O 1
ATOM 6122 N N . ARG D 2 360 ? 53.132 -8.259 71.283 1.00 29.83 360 ARG C N 1
ATOM 6123 C CA . ARG D 2 360 ? 54.294 -9.111 71.406 1.00 34.04 360 ARG C CA 1
ATOM 6124 C C . ARG D 2 360 ? 55.184 -8.984 70.178 1.00 35.99 360 ARG C C 1
ATOM 6125 O O . ARG D 2 360 ? 56.417 -9.006 70.296 1.00 35.06 360 ARG C O 1
ATOM 6133 N N . MET D 2 361 ? 54.578 -8.809 68.994 1.00 36.18 361 MET C N 1
ATOM 6134 C CA . MET D 2 361 ? 55.393 -8.619 67.798 1.00 33.80 361 MET C CA 1
ATOM 6135 C C . MET D 2 361 ? 56.149 -7.307 67.878 1.00 28.93 361 MET C C 1
ATOM 6136 O O . MET D 2 361 ? 57.356 -7.273 67.631 1.00 23.34 361 MET C O 1
ATOM 6141 N N . PHE D 2 362 ? 55.482 -6.232 68.297 1.00 25.48 362 PHE C N 1
ATOM 6142 C CA . PHE D 2 362 ? 56.195 -4.966 68.342 1.00 28.79 362 PHE C CA 1
ATOM 6143 C C . PHE D 2 362 ? 57.286 -4.985 69.403 1.00 32.31 362 PHE C C 1
ATOM 6144 O O . PHE D 2 362 ? 58.405 -4.529 69.141 1.00 27.30 362 PHE C O 1
ATOM 6152 N N . GLU D 2 363 ? 57.032 -5.650 70.538 1.00 35.28 363 GLU C N 1
ATOM 6153 C CA . GLU D 2 363 ? 58.046 -5.713 71.581 1.00 32.75 363 GLU C CA 1
ATOM 6154 C C . GLU D 2 363 ? 59.288 -6.436 71.078 1.00 35.45 363 GLU C C 1
ATOM 6155 O O . GLU D 2 363 ? 60.403 -5.904 71.168 1.00 35.25 363 GLU C O 1
ATOM 6161 N N . ALA D 2 364 ? 59.098 -7.575 70.410 1.00 30.90 364 ALA C N 1
ATOM 6162 C CA . ALA D 2 364 ? 60.231 -8.347 69.927 1.00 25.07 364 ALA C CA 1
ATOM 6163 C C . ALA D 2 364 ? 61.052 -7.553 68.910 1.00 30.36 364 ALA C C 1
ATOM 6164 O O . ALA D 2 364 ? 62.280 -7.681 68.870 1.00 37.31 364 ALA C O 1
ATOM 6166 N N . LEU D 2 365 ? 60.402 -6.738 68.072 1.00 25.34 365 LEU C N 1
ATOM 6167 C CA . LEU D 2 365 ? 61.169 -5.905 67.150 1.00 29.04 365 LEU C CA 1
ATOM 6168 C C . LEU D 2 365 ? 61.919 -4.800 67.889 1.00 30.21 365 LEU C C 1
ATOM 6169 O O . LEU D 2 365 ? 63.079 -4.504 67.553 1.00 25.02 365 LEU C O 1
ATOM 6174 N N . ALA D 2 366 ? 61.292 -4.232 68.928 1.00 26.91 366 ALA C N 1
ATOM 6175 C CA . ALA D 2 366 ? 61.906 -3.179 69.732 1.00 30.94 366 ALA C CA 1
ATOM 6176 C C . ALA D 2 366 ? 63.061 -3.706 70.591 1.00 37.73 366 ALA C C 1
ATOM 6177 O O . ALA D 2 366 ? 64.001 -2.963 70.885 1.00 38.86 366 ALA C O 1
ATOM 6179 N N . LYS D 2 367 ? 63.050 -4.956 70.979 1.00 37.52 367 LYS C N 1
ATOM 6180 C CA . LYS D 2 367 ? 64.152 -5.496 71.708 1.00 38.90 367 LYS C CA 1
ATOM 6181 C C . LYS D 2 367 ? 65.410 -5.514 70.853 1.00 41.26 367 LYS C C 1
ATOM 6182 O O . LYS D 2 367 ? 66.492 -5.363 71.338 1.00 38.25 367 LYS C O 1
ATOM 6188 N N . GLU D 2 368 ? 65.221 -5.706 69.564 1.00 42.54 368 GLU C N 1
ATOM 6189 C CA . GLU D 2 368 ? 66.273 -5.744 68.588 1.00 36.94 368 GLU C CA 1
ATOM 6190 C C . GLU D 2 368 ? 66.603 -4.408 67.969 1.00 39.04 368 GLU C C 1
ATOM 6191 O O . GLU D 2 368 ? 67.277 -4.379 66.999 1.00 47.57 368 GLU C O 1
ATOM 6197 N N . SER D 2 369 ? 66.068 -3.322 68.472 1.00 38.51 369 SER C N 1
ATOM 6198 C CA . SER D 2 369 ? 66.325 -1.983 67.947 1.00 41.52 369 SER C CA 1
ATOM 6199 C C . SER D 2 369 ? 65.914 -1.744 66.507 1.00 42.79 369 SER C C 1
ATOM 6200 O O . SER D 2 369 ? 66.489 -0.931 65.813 1.00 43.36 369 SER C O 1
ATOM 6203 N N . ILE D 2 370 ? 64.854 -2.402 66.103 1.00 39.49 370 ILE C N 1
ATOM 6204 C CA . ILE D 2 370 ? 64.339 -2.254 64.773 1.00 35.03 370 ILE C CA 1
ATOM 6205 C C . ILE D 2 370 ? 63.182 -1.294 64.752 1.00 29.38 370 ILE C C 1
ATOM 6206 O O . ILE D 2 370 ? 62.226 -1.519 65.410 1.00 34.21 370 ILE C O 1
ATOM 6211 N N . ASN D 2 371 ? 63.294 -0.218 63.995 1.00 24.97 371 ASN C N 1
ATOM 6212 C CA . ASN D 2 371 ? 62.201 0.740 63.916 1.00 28.79 371 ASN C CA 1
ATOM 6213 C C . ASN D 2 371 ? 61.121 0.272 62.941 1.00 36.02 371 ASN C C 1
ATOM 6214 O O . ASN D 2 371 ? 61.412 -0.225 61.842 1.00 40.51 371 ASN C O 1
ATOM 6219 N N . ILE D 2 372 ? 59.868 0.431 63.346 1.00 31.97 372 ILE C N 1
ATOM 6220 C CA . ILE D 2 372 ? 58.730 0.088 62.503 1.00 28.51 372 ILE C CA 1
ATOM 6221 C C . ILE D 2 372 ? 58.359 1.318 61.685 1.00 28.38 372 ILE C C 1
ATOM 6222 O O . ILE D 2 372 ? 58.040 2.365 62.248 1.00 32.16 372 ILE C O 1
ATOM 6227 N N . GLN D 2 373 ? 58.365 1.203 60.360 1.00 26.27 373 GLN C N 1
ATOM 6228 C CA . GLN D 2 373 ? 57.989 2.357 59.538 1.00 25.49 373 GLN C CA 1
ATOM 6229 C C . GLN D 2 373 ? 56.518 2.361 59.149 1.00 25.49 373 GLN C C 1
ATOM 6230 O O . GLN D 2 373 ? 55.881 3.413 59.181 1.00 27.96 373 GLN C O 1
ATOM 6236 N N . MET D 2 374 ? 55.945 1.200 58.861 1.00 25.77 374 MET C N 1
ATOM 6237 C CA . MET D 2 374 ? 54.556 1.110 58.460 1.00 25.85 374 MET C CA 1
ATOM 6238 C C . MET D 2 374 ? 53.926 -0.106 59.106 1.00 27.70 374 MET C C 1
ATOM 6239 O O . MET D 2 374 ? 54.591 -1.115 59.355 1.00 27.81 374 MET C O 1
ATOM 6244 N N . ILE D 2 375 ? 52.631 -0.010 59.356 1.00 25.86 375 ILE C N 1
ATOM 6245 C CA . ILE D 2 375 ? 51.875 -1.150 59.853 1.00 29.98 375 ILE C CA 1
ATOM 6246 C C . ILE D 2 375 ? 50.606 -1.270 59.045 1.00 28.29 375 ILE C C 1
ATOM 6247 O O . ILE D 2 375 ? 49.904 -0.281 58.815 1.00 22.91 375 ILE C O 1
ATOM 6252 N N . SER D 2 376 ? 50.326 -2.486 58.628 1.00 26.61 376 SER C N 1
ATOM 6253 C CA . SER D 2 376 ? 49.125 -2.838 57.924 1.00 29.44 376 SER C CA 1
ATOM 6254 C C . SER D 2 376 ? 48.626 -4.147 58.501 1.00 29.73 376 SER C C 1
ATOM 6255 O O . SER D 2 376 ? 49.400 -4.920 59.082 1.00 25.88 376 SER C O 1
ATOM 6258 N N . THR D 2 377 ? 47.336 -4.365 58.369 1.00 27.23 377 THR C N 1
ATOM 6259 C CA . THR D 2 377 ? 46.676 -5.465 59.005 1.00 24.93 377 THR C CA 1
ATOM 6260 C C . THR D 2 377 ? 45.539 -6.195 58.321 1.00 21.56 377 THR C C 1
ATOM 6261 O O . THR D 2 377 ? 44.966 -5.772 57.400 1.00 20.45 377 THR C O 1
ATOM 6265 N N . SER D 2 378 ? 45.308 -7.361 58.844 1.00 28.12 378 SER C N 1
ATOM 6266 C CA . SER D 2 378 ? 44.185 -8.227 58.543 1.00 29.41 378 SER C CA 1
ATOM 6267 C C . SER D 2 378 ? 43.782 -8.889 59.859 1.00 31.49 378 SER C C 1
ATOM 6268 O O . SER D 2 378 ? 44.490 -8.794 60.859 1.00 39.23 378 SER C O 1
ATOM 6271 N N . GLU D 2 379 ? 42.648 -9.582 59.849 1.00 31.11 379 GLU C N 1
ATOM 6272 C CA . GLU D 2 379 ? 42.175 -10.298 61.032 1.00 37.13 379 GLU C CA 1
ATOM 6273 C C . GLU D 2 379 ? 43.202 -11.331 61.481 1.00 35.80 379 GLU C C 1
ATOM 6274 O O . GLU D 2 379 ? 43.286 -11.663 62.671 1.00 35.88 379 GLU C O 1
ATOM 6280 N N . ILE D 2 380 ? 43.925 -11.924 60.532 1.00 25.21 380 ILE C N 1
ATOM 6281 C CA . ILE D 2 380 ? 44.829 -13.011 60.860 1.00 21.11 380 ILE C CA 1
ATOM 6282 C C . ILE D 2 380 ? 46.280 -12.652 60.573 1.00 25.43 380 ILE C C 1
ATOM 6283 O O . ILE D 2 380 ? 47.155 -13.514 60.635 1.00 20.89 380 ILE C O 1
ATOM 6288 N N . LYS D 2 381 ? 46.558 -11.372 60.330 1.00 28.38 381 LYS C N 1
ATOM 6289 C CA . LYS D 2 381 ? 47.859 -10.942 59.853 1.00 32.12 381 LYS C CA 1
ATOM 6290 C C . LYS D 2 381 ? 48.211 -9.563 60.406 1.00 30.19 381 LYS C C 1
ATOM 6291 O O . LYS D 2 381 ? 47.345 -8.694 60.538 1.00 23.66 381 LYS C O 1
ATOM 6297 N N . VAL D 2 382 ? 49.483 -9.388 60.766 1.00 30.07 382 VAL C N 1
ATOM 6298 C CA . VAL D 2 382 ? 50.053 -8.069 61.019 1.00 31.92 382 VAL C CA 1
ATOM 6299 C C . VAL D 2 382 ? 51.298 -7.916 60.158 1.00 31.83 382 VAL C C 1
ATOM 6300 O O . VAL D 2 382 ? 52.194 -8.761 60.209 1.00 37.11 382 VAL C O 1
ATOM 6304 N N . SER D 2 383 ? 51.361 -6.844 59.371 1.00 29.64 383 SER C N 1
ATOM 6305 C CA . SER D 2 383 ? 52.494 -6.610 58.491 1.00 26.55 383 SER C CA 1
ATOM 6306 C C . SER D 2 383 ? 53.179 -5.329 58.898 1.00 24.22 383 SER C C 1
ATOM 6307 O O . SER D 2 383 ? 52.525 -4.332 59.217 1.00 22.03 383 SER C O 1
ATOM 6310 N N . VAL D 2 384 ? 54.498 -5.373 58.813 1.00 28.32 384 VAL C N 1
ATOM 6311 C CA . VAL D 2 384 ? 55.385 -4.303 59.219 1.00 28.75 384 VAL C CA 1
ATOM 6312 C C . VAL D 2 384 ? 56.368 -4.026 58.079 1.00 30.74 384 VAL C C 1
ATOM 6313 O O . VAL D 2 384 ? 56.848 -4.951 57.411 1.00 30.40 384 VAL C O 1
ATOM 6317 N N . VAL D 2 385 ? 56.686 -2.756 57.864 1.00 27.63 385 VAL C N 1
ATOM 6318 C CA . VAL D 2 385 ? 57.710 -2.374 56.910 1.00 32.27 385 VAL C CA 1
ATOM 6319 C C . VAL D 2 385 ? 58.875 -1.794 57.700 1.00 30.03 385 VAL C C 1
ATOM 6320 O O . VAL D 2 385 ? 58.690 -0.898 58.524 1.00 33.00 385 VAL C O 1
ATOM 6324 N N . ILE D 2 386 ? 60.065 -2.333 57.460 1.00 31.06 386 ILE C N 1
ATOM 6325 C CA . ILE D 2 386 ? 61.290 -1.983 58.163 1.00 29.17 386 ILE C CA 1
ATOM 6326 C C . ILE D 2 386 ? 62.380 -1.790 57.126 1.00 28.23 386 ILE C C 1
ATOM 6327 O O . ILE D 2 386 ? 62.279 -2.242 55.985 1.00 23.54 386 ILE C O 1
ATOM 6332 N N . GLU D 2 387 ? 63.459 -1.159 57.567 1.00 33.17 387 GLU C N 1
ATOM 6333 C CA . GLU D 2 387 ? 64.654 -1.038 56.757 1.00 30.74 387 GLU C CA 1
ATOM 6334 C C . GLU D 2 387 ? 65.152 -2.424 56.359 1.00 26.12 387 GLU C C 1
ATOM 6335 O O . GLU D 2 387 ? 65.225 -3.335 57.190 1.00 35.98 387 GLU C O 1
ATOM 6341 N N . GLU D 2 388 ? 65.475 -2.579 55.073 1.00 19.56 388 GLU C N 1
ATOM 6342 C CA . GLU D 2 388 ? 65.845 -3.869 54.481 1.00 30.54 388 GLU C CA 1
ATOM 6343 C C . GLU D 2 388 ? 66.951 -4.618 55.226 1.00 35.03 388 GLU C C 1
ATOM 6344 O O . GLU D 2 388 ? 66.991 -5.855 55.184 1.00 35.98 388 GLU C O 1
ATOM 6350 N N . LYS D 2 389 ? 67.897 -3.898 55.846 1.00 33.48 389 LYS C N 1
ATOM 6351 C CA . LYS D 2 389 ? 69.023 -4.547 56.506 1.00 33.40 389 LYS C CA 1
ATOM 6352 C C . LYS D 2 389 ? 68.576 -5.439 57.659 1.00 31.93 389 LYS C C 1
ATOM 6353 O O . LYS D 2 389 ? 69.300 -6.363 58.028 1.00 30.82 389 LYS C O 1
ATOM 6359 N N . TYR D 2 390 ? 67.402 -5.189 58.228 1.00 29.44 390 TYR C N 1
ATOM 6360 C CA . TYR D 2 390 ? 66.938 -5.905 59.409 1.00 28.05 390 TYR C CA 1
ATOM 6361 C C . TYR D 2 390 ? 66.108 -7.142 59.117 1.00 31.23 390 TYR C C 1
ATOM 6362 O O . TYR D 2 390 ? 65.657 -7.794 60.065 1.00 30.93 390 TYR C O 1
ATOM 6371 N N . LEU D 2 391 ? 65.945 -7.506 57.842 1.00 36.09 391 LEU C N 1
ATOM 6372 C CA . LEU D 2 391 ? 64.945 -8.498 57.458 1.00 33.95 391 LEU C CA 1
ATOM 6373 C C . LEU D 2 391 ? 65.144 -9.832 58.166 1.00 31.73 391 LEU C C 1
ATOM 6374 O O . LEU D 2 391 ? 64.189 -10.397 58.715 1.00 36.12 391 LEU C O 1
ATOM 6379 N N . GLU D 2 392 ? 66.345 -10.405 58.069 1.00 23.60 392 GLU C N 1
ATOM 6380 C CA . GLU D 2 392 ? 66.588 -11.715 58.668 1.00 23.41 392 GLU C CA 1
ATOM 6381 C C . GLU D 2 392 ? 66.477 -11.664 60.186 1.00 25.29 392 GLU C C 1
ATOM 6382 O O . GLU D 2 392 ? 65.950 -12.599 60.806 1.00 32.95 392 GLU C O 1
ATOM 6388 N N . LEU D 2 393 ? 67.023 -10.598 60.801 1.00 26.34 393 LEU C N 1
ATOM 6389 C CA . LEU D 2 393 ? 66.959 -10.414 62.251 1.00 29.12 393 LEU C CA 1
ATOM 6390 C C . LEU D 2 393 ? 65.513 -10.282 62.739 1.00 27.68 393 LEU C C 1
ATOM 6391 O O . LEU D 2 393 ? 65.124 -10.890 63.740 1.00 23.03 393 LEU C O 1
ATOM 6396 N N . ALA D 2 394 ? 64.691 -9.508 62.029 1.00 30.27 394 ALA C N 1
ATOM 6397 C CA . ALA D 2 394 ? 63.296 -9.400 62.434 1.00 27.83 394 ALA C CA 1
ATOM 6398 C C . ALA D 2 394 ? 62.637 -10.765 62.371 1.00 25.04 394 ALA C C 1
ATOM 6399 O O . ALA D 2 394 ? 62.020 -11.215 63.345 1.00 23.71 394 ALA C O 1
ATOM 6401 N N . VAL D 2 395 ? 62.868 -11.481 61.271 1.00 20.11 395 VAL C N 1
ATOM 6402 C CA . VAL D 2 395 ? 62.278 -12.798 61.081 1.00 22.62 395 VAL C CA 1
ATOM 6403 C C . VAL D 2 395 ? 62.721 -13.744 62.183 1.00 26.88 395 VAL C C 1
ATOM 6404 O O . VAL D 2 395 ? 61.918 -14.519 62.709 1.00 30.41 395 VAL C O 1
ATOM 6408 N N . ARG D 2 396 ? 64.006 -13.720 62.536 1.00 35.79 396 ARG C N 1
ATOM 6409 C CA . ARG D 2 396 ? 64.442 -14.572 63.631 1.00 37.15 396 ARG C CA 1
ATOM 6410 C C . ARG D 2 396 ? 63.896 -14.092 64.967 1.00 37.52 396 ARG C C 1
ATOM 6411 O O . ARG D 2 396 ? 63.489 -14.913 65.788 1.00 40.11 396 ARG C O 1
ATOM 6419 N N . ALA D 2 397 ? 63.883 -12.775 65.206 1.00 35.15 397 ALA C N 1
ATOM 6420 C CA . ALA D 2 397 ? 63.389 -12.269 66.483 1.00 32.65 397 ALA C CA 1
ATOM 6421 C C . ALA D 2 397 ? 61.963 -12.754 66.740 1.00 37.80 397 ALA C C 1
ATOM 6422 O O . ALA D 2 397 ? 61.682 -13.410 67.754 1.00 33.57 397 ALA C O 1
ATOM 6424 N N . LEU D 2 398 ? 61.092 -12.569 65.746 1.00 39.91 398 LEU C N 1
ATOM 6425 C CA . LEU D 2 398 ? 59.691 -12.971 65.848 1.00 39.62 398 LEU C CA 1
ATOM 6426 C C . LEU D 2 398 ? 59.545 -14.474 65.958 1.00 37.20 398 LEU C C 1
ATOM 6427 O O . LEU D 2 398 ? 58.621 -14.956 66.615 1.00 40.44 398 LEU C O 1
ATOM 6432 N N . HIS D 2 399 ? 60.396 -15.204 65.275 1.00 30.87 399 HIS C N 1
ATOM 6433 C CA . HIS D 2 399 ? 60.357 -16.640 65.296 1.00 33.45 399 HIS C CA 1
ATOM 6434 C C . HIS D 2 399 ? 60.654 -17.220 66.661 1.00 42.16 399 HIS C C 1
ATOM 6435 O O . HIS D 2 399 ? 60.036 -18.161 67.030 1.00 46.76 399 HIS C O 1
ATOM 6442 N N . THR D 2 400 ? 61.612 -16.701 67.399 1.00 39.52 400 THR C N 1
ATOM 6443 C CA . THR D 2 400 ? 61.764 -17.199 68.765 1.00 43.28 400 THR C CA 1
ATOM 6444 C C . THR D 2 400 ? 60.701 -16.626 69.684 1.00 38.91 400 THR C C 1
ATOM 6445 O O . THR D 2 400 ? 60.163 -17.347 70.526 1.00 36.03 400 THR C O 1
ATOM 6449 N N . ALA D 2 401 ? 60.353 -15.387 69.490 1.00 35.16 401 ALA C N 1
ATOM 6450 C CA . ALA D 2 401 ? 59.419 -14.759 70.359 1.00 36.03 401 ALA C CA 1
ATOM 6451 C C . ALA D 2 401 ? 58.097 -15.459 70.352 1.00 42.37 401 ALA C C 1
ATOM 6452 O O . ALA D 2 401 ? 57.500 -15.560 71.367 1.00 44.40 401 ALA C O 1
ATOM 6454 N N . PHE D 2 402 ? 57.656 -15.967 69.219 1.00 40.08 402 PHE C N 1
ATOM 6455 C CA . PHE D 2 402 ? 56.376 -16.630 69.156 1.00 44.54 402 PHE C CA 1
ATOM 6456 C C . PHE D 2 402 ? 56.418 -18.124 69.350 1.00 46.78 402 PHE C C 1
ATOM 6457 O O . PHE D 2 402 ? 55.460 -18.808 69.112 1.00 53.57 402 PHE C O 1
ATOM 6465 N N . GLU D 2 403 ? 57.557 -18.605 69.763 1.00 47.74 403 GLU C N 1
ATOM 6466 C CA . GLU D 2 403 ? 57.808 -19.991 70.083 1.00 50.80 403 GLU C CA 1
ATOM 6467 C C . GLU D 2 403 ? 57.629 -21.020 69.016 1.00 46.92 403 GLU C C 1
ATOM 6468 O O . GLU D 2 403 ? 57.140 -22.087 69.258 1.00 50.20 403 GLU C O 1
ATOM 6474 N N . LEU D 2 404 ? 58.014 -20.674 67.818 1.00 42.78 404 LEU C N 1
ATOM 6475 C CA . LEU D 2 404 ? 57.964 -21.586 66.728 1.00 43.90 404 LEU C CA 1
ATOM 6476 C C . LEU D 2 404 ? 59.292 -22.312 66.570 1.00 52.90 404 LEU C C 1
ATOM 6477 O O . LEU D 2 404 ? 59.406 -23.236 65.795 1.00 49.91 404 LEU C O 1
ATOM 6482 N N . ASP D 2 405 ? 60.294 -21.915 67.338 1.00 58.71 405 ASP C N 1
ATOM 6483 C CA . ASP D 2 405 ? 61.597 -22.513 67.173 1.00 68.54 405 ASP C CA 1
ATOM 6484 C C . ASP D 2 405 ? 61.511 -23.975 67.507 1.00 68.23 405 ASP C C 1
ATOM 6485 O O . ASP D 2 405 ? 60.608 -24.409 68.201 1.00 66.95 405 ASP C O 1
ATOM 6490 N N . ALA D 2 406 ? 62.445 -24.716 66.939 1.00 71.52 406 ALA C N 1
ATOM 6491 C CA . ALA D 2 406 ? 62.573 -26.153 67.098 1.00 74.67 406 ALA C CA 1
ATOM 6492 C C . ALA D 2 406 ? 63.904 -26.506 67.737 1.00 77.73 406 ALA C C 1
ATOM 6493 O O . ALA D 2 406 ? 64.486 -27.550 67.434 1.00 78.92 406 ALA C O 1
ATOM 6495 N N . GLU E 1 2 ? 25.803 -32.226 58.401 1.00 193.53 250 GLU H N 1
ATOM 6496 C CA . GLU E 1 2 ? 25.959 -31.487 57.160 1.00 194.70 250 GLU H CA 1
ATOM 6497 C C . GLU E 1 2 ? 24.943 -31.945 56.129 1.00 194.61 250 GLU H C 1
ATOM 6498 O O . GLU E 1 2 ? 24.886 -31.418 55.024 1.00 199.11 250 GLU H O 1
ATOM 6500 N N . GLN E 1 3 ? 24.100 -32.897 56.507 1.00 185.66 251 GLN H N 1
ATOM 6501 C CA . GLN E 1 3 ? 23.092 -33.390 55.591 1.00 175.11 251 GLN H CA 1
ATOM 6502 C C . GLN E 1 3 ? 22.239 -32.206 55.197 1.00 169.62 251 GLN H C 1
ATOM 6503 O O . GLN E 1 3 ? 21.802 -32.118 54.062 1.00 168.41 251 GLN H O 1
ATOM 6505 N N . PRO E 1 4 ? 21.999 -31.273 56.194 1.00 167.22 252 PRO H N 1
ATOM 6506 C CA . PRO E 1 4 ? 21.145 -30.151 55.777 1.00 165.28 252 PRO H CA 1
ATOM 6507 C C . PRO E 1 4 ? 21.828 -29.162 54.844 1.00 162.76 252 PRO H C 1
ATOM 6508 O O . PRO E 1 4 ? 23.043 -28.943 54.870 1.00 174.86 252 PRO H O 1
ATOM 6512 N N . ILE E 1 5 ? 21.017 -28.555 54.005 1.00 148.26 253 ILE H N 1
ATOM 6513 C CA . ILE E 1 5 ? 21.537 -27.591 53.097 1.00 133.51 253 ILE H CA 1
ATOM 6514 C C . ILE E 1 5 ? 20.996 -26.259 53.546 1.00 118.34 253 ILE H C 1
ATOM 6515 O O . ILE E 1 5 ? 19.793 -26.005 53.487 1.00 115.84 253 ILE H O 1
ATOM 6520 N N . ILE E 1 6 ? 21.886 -25.353 53.923 1.00 105.05 254 ILE H N 1
ATOM 6521 C CA . ILE E 1 6 ? 21.465 -24.014 54.265 1.00 92.18 254 ILE H CA 1
ATOM 6522 C C . ILE E 1 6 ? 22.365 -23.126 53.482 1.00 86.25 254 ILE H C 1
ATOM 6523 O O . ILE E 1 6 ? 23.467 -23.504 53.191 1.00 89.69 254 ILE H O 1
ATOM 6528 N N . SER E 1 7 ? 21.891 -21.955 53.120 1.00 80.46 255 SER H N 1
ATOM 6529 C CA . SER E 1 7 ? 22.706 -21.047 52.365 1.00 78.68 255 SER H CA 1
ATOM 6530 C C . SER E 1 7 ? 23.954 -20.563 53.104 1.00 76.36 255 SER H C 1
ATOM 6531 O O . SER E 1 7 ? 25.002 -20.455 52.512 1.00 80.54 255 SER H O 1
ATOM 6534 N N . GLY E 1 8 ? 23.836 -20.248 54.377 1.00 72.56 256 GLY H N 1
ATOM 6535 C CA . GLY E 1 8 ? 24.973 -19.768 55.119 1.00 73.19 256 GLY H CA 1
ATOM 6536 C C . GLY E 1 8 ? 24.658 -19.289 56.502 1.00 69.45 256 GLY H C 1
ATOM 6537 O O . GLY E 1 8 ? 23.533 -19.322 56.941 1.00 67.13 256 GLY H O 1
ATOM 6538 N N . ILE E 1 9 ? 25.686 -18.814 57.172 1.00 64.59 257 ILE H N 1
ATOM 6539 C CA . ILE E 1 9 ? 25.567 -18.324 58.519 1.00 64.30 257 ILE H CA 1
ATOM 6540 C C . ILE E 1 9 ? 25.810 -16.844 58.563 1.00 62.57 257 ILE H C 1
ATOM 6541 O O . ILE E 1 9 ? 26.729 -16.359 57.949 1.00 61.25 257 ILE H O 1
ATOM 6546 N N . ALA E 1 10 ? 24.977 -16.138 59.306 1.00 59.98 258 ALA H N 1
ATOM 6547 C CA . ALA E 1 10 ? 25.083 -14.699 59.417 1.00 58.49 258 ALA H CA 1
ATOM 6548 C C . ALA E 1 10 ? 25.165 -14.276 60.846 1.00 55.09 258 ALA H C 1
ATOM 6549 O O . ALA E 1 10 ? 24.763 -14.987 61.723 1.00 52.45 258 ALA H O 1
ATOM 6551 N N . PHE E 1 11 ? 25.715 -13.103 61.069 1.00 54.82 259 PHE H N 1
ATOM 6552 C CA . PHE E 1 11 ? 25.824 -12.597 62.406 1.00 55.80 259 PHE H CA 1
ATOM 6553 C C . PHE E 1 11 ? 25.913 -11.095 62.454 1.00 51.69 259 PHE H C 1
ATOM 6554 O O . PHE E 1 11 ? 26.294 -10.466 61.511 1.00 48.70 259 PHE H O 1
ATOM 6562 N N . ASN E 1 12 ? 25.533 -10.540 63.583 1.00 51.46 260 ASN H N 1
ATOM 6563 C CA . ASN E 1 12 ? 25.658 -9.144 63.812 1.00 58.20 260 ASN H CA 1
ATOM 6564 C C . ASN E 1 12 ? 26.121 -8.908 65.216 1.00 63.92 260 ASN H C 1
ATOM 6565 O O . ASN E 1 12 ? 25.438 -9.261 66.144 1.00 65.27 260 ASN H O 1
ATOM 6570 N N . ARG E 1 13 ? 27.282 -8.305 65.376 1.00 66.46 261 ARG H N 1
ATOM 6571 C CA . ARG E 1 13 ? 27.756 -8.009 66.709 1.00 72.83 261 ARG H CA 1
ATOM 6572 C C . ARG E 1 13 ? 27.321 -6.627 67.162 1.00 70.98 261 ARG H C 1
ATOM 6573 O O . ARG E 1 13 ? 27.400 -6.325 68.327 1.00 74.52 261 ARG H O 1
ATOM 6581 N N . ASP E 1 14 ? 26.842 -5.807 66.237 1.00 63.88 262 ASP H N 1
ATOM 6582 C CA . ASP E 1 14 ? 26.406 -4.463 66.569 1.00 58.92 262 ASP H CA 1
ATOM 6583 C C . ASP E 1 14 ? 24.971 -4.390 67.051 1.00 53.48 262 ASP H C 1
ATOM 6584 O O . ASP E 1 14 ? 24.135 -3.765 66.465 1.00 54.81 262 ASP H O 1
ATOM 6589 N N . GLU E 1 15 ? 24.694 -5.024 68.153 1.00 47.38 263 GLU H N 1
ATOM 6590 C CA . GLU E 1 15 ? 23.364 -5.020 68.676 1.00 48.00 263 GLU H CA 1
ATOM 6591 C C . GLU E 1 15 ? 23.337 -4.843 70.156 1.00 47.51 263 GLU H C 1
ATOM 6592 O O . GLU E 1 15 ? 24.220 -5.260 70.836 1.00 53.64 263 GLU H O 1
ATOM 6598 N N . ALA E 1 16 ? 22.301 -4.189 70.628 1.00 44.21 264 ALA H N 1
ATOM 6599 C CA . ALA E 1 16 ? 22.082 -3.941 72.016 1.00 43.46 264 ALA H CA 1
ATOM 6600 C C . ALA E 1 16 ? 20.666 -4.400 72.291 1.00 45.32 264 ALA H C 1
ATOM 6601 O O . ALA E 1 16 ? 19.773 -4.152 71.527 1.00 41.68 264 ALA H O 1
ATOM 6603 N N . LYS E 1 17 ? 20.493 -5.092 73.400 1.00 45.58 265 LYS H N 1
ATOM 6604 C CA . LYS E 1 17 ? 19.229 -5.694 73.773 1.00 46.27 265 LYS H CA 1
ATOM 6605 C C . LYS E 1 17 ? 18.545 -4.772 74.765 1.00 46.56 265 LYS H C 1
ATOM 6606 O O . LYS E 1 17 ? 19.189 -4.253 75.683 1.00 52.58 265 LYS H O 1
ATOM 6612 N N . LEU E 1 18 ? 17.251 -4.541 74.562 1.00 40.17 266 LEU H N 1
ATOM 6613 C CA . LEU E 1 18 ? 16.424 -3.767 75.478 1.00 35.08 266 LEU H CA 1
ATOM 6614 C C . LEU E 1 18 ? 15.185 -4.581 75.817 1.00 37.37 266 LEU H C 1
ATOM 6615 O O . LEU E 1 18 ? 14.590 -5.194 74.935 1.00 41.58 266 LEU H O 1
ATOM 6620 N N . THR E 1 19 ? 14.854 -4.652 77.106 1.00 38.64 267 THR H N 1
ATOM 6621 C CA . THR E 1 19 ? 13.699 -5.393 77.589 1.00 37.79 267 THR H CA 1
ATOM 6622 C C . THR E 1 19 ? 12.931 -4.530 78.564 1.00 38.68 267 THR H C 1
ATOM 6623 O O . THR E 1 19 ? 13.520 -3.930 79.468 1.00 39.29 267 THR H O 1
ATOM 6627 N N . ILE E 1 20 ? 11.619 -4.493 78.372 1.00 37.61 268 ILE H N 1
ATOM 6628 C CA . ILE E 1 20 ? 10.674 -3.908 79.306 1.00 36.94 268 ILE H CA 1
ATOM 6629 C C . ILE E 1 20 ? 9.790 -5.055 79.773 1.00 37.50 268 ILE H C 1
ATOM 6630 O O . ILE E 1 20 ? 9.261 -5.813 78.949 1.00 33.34 268 ILE H O 1
ATOM 6635 N N . ARG E 1 21 ? 9.767 -5.288 81.081 1.00 43.49 269 ARG H N 1
ATOM 6636 C CA . ARG E 1 21 ? 9.084 -6.439 81.658 1.00 48.10 269 ARG H CA 1
ATOM 6637 C C . ARG E 1 21 ? 7.766 -6.052 82.322 1.00 45.00 269 ARG H C 1
ATOM 6638 O O . ARG E 1 21 ? 7.579 -4.914 82.761 1.00 43.58 269 ARG H O 1
ATOM 6646 N N . GLY E 1 22 ? 6.852 -7.023 82.396 1.00 41.76 270 GLY H N 1
ATOM 6647 C CA . GLY E 1 22 ? 5.548 -6.851 83.023 1.00 38.61 270 GLY H CA 1
ATOM 6648 C C . GLY E 1 22 ? 4.663 -5.779 82.411 1.00 36.37 270 GLY H C 1
ATOM 6649 O O . GLY E 1 22 ? 4.060 -4.980 83.128 1.00 36.93 270 GLY H O 1
ATOM 6650 N N . VAL E 1 23 ? 4.571 -5.743 81.088 1.00 37.06 271 VAL H N 1
ATOM 6651 C CA . VAL E 1 23 ? 3.767 -4.730 80.405 1.00 40.44 271 VAL H CA 1
ATOM 6652 C C . VAL E 1 23 ? 2.304 -5.175 80.309 1.00 40.18 271 VAL H C 1
ATOM 6653 O O . VAL E 1 23 ? 2.042 -6.378 80.166 1.00 41.47 271 VAL H O 1
ATOM 6657 N N . PRO E 1 24 ? 1.314 -4.284 80.453 1.00 36.57 272 PRO H N 1
ATOM 6658 C CA . PRO E 1 24 ? -0.080 -4.743 80.369 1.00 37.74 272 PRO H CA 1
ATOM 6659 C C . PRO E 1 24 ? -0.439 -5.263 78.984 1.00 45.42 272 PRO H C 1
ATOM 6660 O O . PRO E 1 24 ? -0.136 -4.656 77.954 1.00 52.65 272 PRO H O 1
ATOM 6664 N N . ASP E 1 25 ? -1.102 -6.416 78.973 1.00 44.57 273 ASP H N 1
ATOM 6665 C CA . ASP E 1 25 ? -1.347 -7.143 77.726 1.00 39.10 273 ASP H CA 1
ATOM 6666 C C . ASP E 1 25 ? -2.686 -6.698 77.133 1.00 41.25 273 ASP H C 1
ATOM 6667 O O . ASP E 1 25 ? -3.671 -7.438 77.081 1.00 36.29 273 ASP H O 1
ATOM 6672 N N . THR E 1 26 ? -2.665 -5.515 76.545 1.00 46.79 274 THR H N 1
ATOM 6673 C CA . THR E 1 26 ? -3.827 -4.845 75.990 1.00 45.76 274 THR H CA 1
ATOM 6674 C C . THR E 1 26 ? -3.391 -4.199 74.699 1.00 36.36 274 THR H C 1
ATOM 6675 O O . THR E 1 26 ? -2.199 -3.910 74.522 1.00 40.18 274 THR H O 1
ATOM 6679 N N . PRO E 1 27 ? -4.300 -4.009 73.741 1.00 35.39 275 PRO H N 1
ATOM 6680 C CA . PRO E 1 27 ? -3.941 -3.333 72.493 1.00 36.24 275 PRO H CA 1
ATOM 6681 C C . PRO E 1 27 ? -3.391 -1.933 72.764 1.00 37.87 275 PRO H C 1
ATOM 6682 O O . PRO E 1 27 ? -3.730 -1.292 73.765 1.00 37.39 275 PRO H O 1
ATOM 6686 N N . GLY E 1 28 ? -2.514 -1.471 71.870 1.00 38.64 276 GLY H N 1
ATOM 6687 C CA . GLY E 1 28 ? -1.881 -0.176 71.982 1.00 38.45 276 GLY H CA 1
ATOM 6688 C C . GLY E 1 28 ? -0.589 -0.167 72.778 1.00 37.71 276 GLY H C 1
ATOM 6689 O O . GLY E 1 28 ? 0.148 0.826 72.733 1.00 39.56 276 GLY H O 1
ATOM 6690 N N . VAL E 1 29 ? -0.281 -1.240 73.488 1.00 29.57 277 VAL H N 1
ATOM 6691 C CA . VAL E 1 29 ? 0.921 -1.233 74.306 1.00 31.87 277 VAL H CA 1
ATOM 6692 C C . VAL E 1 29 ? 2.183 -1.362 73.459 1.00 30.34 277 VAL H C 1
ATOM 6693 O O . VAL E 1 29 ? 3.158 -0.625 73.671 1.00 34.10 277 VAL H O 1
ATOM 6697 N N . ALA E 1 30 ? 2.170 -2.233 72.444 1.00 26.84 278 ALA H N 1
ATOM 6698 C CA . ALA E 1 30 ? 3.340 -2.336 71.579 1.00 26.59 278 ALA H CA 1
ATOM 6699 C C . ALA E 1 30 ? 3.648 -0.983 70.959 1.00 26.55 278 ALA H C 1
ATOM 6700 O O . ALA E 1 30 ? 4.793 -0.540 70.966 1.00 32.57 278 ALA H O 1
ATOM 6702 N N . PHE E 1 31 ? 2.615 -0.255 70.556 1.00 28.74 279 PHE H N 1
ATOM 6703 C CA . PHE E 1 31 ? 2.812 1.090 70.027 1.00 33.03 279 PHE H CA 1
ATOM 6704 C C . PHE E 1 31 ? 3.315 2.051 71.103 1.00 32.09 279 PHE H C 1
ATOM 6705 O O . PHE E 1 31 ? 4.164 2.906 70.817 1.00 39.89 279 PHE H O 1
ATOM 6713 N N . LYS E 1 32 ? 2.783 1.966 72.335 1.00 30.91 280 LYS H N 1
ATOM 6714 C CA . LYS E 1 32 ? 3.300 2.810 73.413 1.00 33.47 280 LYS H CA 1
ATOM 6715 C C . LYS E 1 32 ? 4.783 2.538 73.655 1.00 34.42 280 LYS H C 1
ATOM 6716 O O . LYS E 1 32 ? 5.539 3.466 73.946 1.00 37.82 280 LYS H O 1
ATOM 6722 N N . ILE E 1 33 ? 5.240 1.298 73.475 1.00 31.97 281 ILE H N 1
ATOM 6723 C CA . ILE E 1 33 ? 6.647 1.021 73.740 1.00 40.94 281 ILE H CA 1
ATOM 6724 C C . ILE E 1 33 ? 7.524 1.565 72.616 1.00 37.79 281 ILE H C 1
ATOM 6725 O O . ILE E 1 33 ? 8.512 2.264 72.859 1.00 39.41 281 ILE H O 1
ATOM 6730 N N . LEU E 1 34 ? 7.133 1.316 71.373 1.00 35.32 282 LEU H N 1
ATOM 6731 C CA . LEU E 1 34 ? 8.020 1.521 70.239 1.00 39.19 282 LEU H CA 1
ATOM 6732 C C . LEU E 1 34 ? 7.800 2.862 69.545 1.00 41.66 282 LEU H C 1
ATOM 6733 O O . LEU E 1 34 ? 8.745 3.398 68.951 1.00 46.14 282 LEU H O 1
ATOM 6738 N N . GLY E 1 35 ? 6.614 3.460 69.681 1.00 39.99 283 GLY H N 1
ATOM 6739 C CA . GLY E 1 35 ? 6.344 4.779 69.133 1.00 41.71 283 GLY H CA 1
ATOM 6740 C C . GLY E 1 35 ? 7.366 5.864 69.474 1.00 42.92 283 GLY H C 1
ATOM 6741 O O . GLY E 1 35 ? 7.946 6.515 68.595 1.00 46.99 283 GLY H O 1
ATOM 6742 N N . PRO E 1 36 ? 7.619 6.073 70.765 1.00 37.08 284 PRO H N 1
ATOM 6743 C CA . PRO E 1 36 ? 8.638 7.072 71.151 1.00 38.26 284 PRO H CA 1
ATOM 6744 C C . PRO E 1 36 ? 10.057 6.704 70.710 1.00 44.08 284 PRO H C 1
ATOM 6745 O O . PRO E 1 36 ? 10.915 7.597 70.588 1.00 44.04 284 PRO H O 1
ATOM 6749 N N . ILE E 1 37 ? 10.357 5.403 70.577 1.00 44.61 285 ILE H N 1
ATOM 6750 C CA . ILE E 1 37 ? 11.611 4.993 69.963 1.00 43.30 285 ILE H CA 1
ATOM 6751 C C . ILE E 1 37 ? 11.641 5.502 68.542 1.00 38.42 285 ILE H C 1
ATOM 6752 O O . ILE E 1 37 ? 12.559 6.216 68.124 1.00 37.70 285 ILE H O 1
ATOM 6757 N N . SER E 1 38 ? 10.557 5.244 67.825 1.00 40.98 286 SER H N 1
ATOM 6758 C CA . SER E 1 38 ? 10.441 5.696 66.451 1.00 41.83 286 SER H CA 1
ATOM 6759 C C . SER E 1 38 ? 10.513 7.213 66.373 1.00 36.23 286 SER H C 1
ATOM 6760 O O . SER E 1 38 ? 11.148 7.764 65.467 1.00 29.11 286 SER H O 1
ATOM 6763 N N . ALA E 1 39 ? 9.867 7.899 67.311 1.00 36.54 287 ALA H N 1
ATOM 6764 C CA . ALA E 1 39 ? 9.932 9.353 67.324 1.00 40.90 287 ALA H CA 1
ATOM 6765 C C . ALA E 1 39 ? 11.373 9.859 67.455 1.00 45.98 287 ALA H C 1
ATOM 6766 O O . ALA E 1 39 ? 11.717 10.892 66.883 1.00 47.27 287 ALA H O 1
ATOM 6768 N N . ALA E 1 40 ? 12.226 9.163 68.214 1.00 48.07 288 ALA H N 1
ATOM 6769 C CA . ALA E 1 40 ? 13.638 9.547 68.336 1.00 43.55 288 ALA H CA 1
ATOM 6770 C C . ALA E 1 40 ? 14.508 9.157 67.131 1.00 43.64 288 ALA H C 1
ATOM 6771 O O . ALA E 1 40 ? 15.719 9.401 67.190 1.00 42.09 288 ALA H O 1
ATOM 6773 N N . ASN E 1 41 ? 13.946 8.568 66.062 1.00 43.04 289 ASN H N 1
ATOM 6774 C CA . ASN E 1 41 ? 14.713 8.104 64.890 1.00 47.90 289 ASN H CA 1
ATOM 6775 C C . ASN E 1 41 ? 15.701 7.007 65.230 1.00 46.32 289 ASN H C 1
ATOM 6776 O O . ASN E 1 41 ? 16.727 6.839 64.560 1.00 53.78 289 ASN H O 1
ATOM 6781 N N . VAL E 1 42 ? 15.398 6.240 66.257 1.00 41.90 290 VAL H N 1
ATOM 6782 C CA . VAL E 1 42 ? 16.189 5.070 66.588 1.00 37.89 290 VAL H CA 1
ATOM 6783 C C . VAL E 1 42 ? 15.622 3.933 65.759 1.00 35.63 290 VAL H C 1
ATOM 6784 O O . VAL E 1 42 ? 14.410 3.677 65.773 1.00 38.72 290 VAL H O 1
ATOM 6788 N N . GLU E 1 43 ? 16.483 3.330 64.970 1.00 29.24 291 GLU H N 1
ATOM 6789 C CA . GLU E 1 43 ? 16.123 2.203 64.142 1.00 28.40 291 GLU H CA 1
ATOM 6790 C C . GLU E 1 43 ? 16.031 0.996 65.056 1.00 30.85 291 GLU H C 1
ATOM 6791 O O . GLU E 1 43 ? 16.617 0.986 66.133 1.00 36.74 291 GLU H O 1
ATOM 6797 N N . VAL E 1 44 ? 15.164 0.063 64.725 1.00 33.16 292 VAL H N 1
ATOM 6798 C CA . VAL E 1 44 ? 15.012 -1.162 65.499 1.00 38.36 292 VAL H CA 1
ATOM 6799 C C . VAL E 1 44 ? 15.284 -2.358 64.598 1.00 37.72 292 VAL H C 1
ATOM 6800 O O . VAL E 1 44 ? 14.855 -2.385 63.442 1.00 37.89 292 VAL H O 1
ATOM 6804 N N . ASP E 1 45 ? 16.029 -3.324 65.114 1.00 36.31 293 ASP H N 1
ATOM 6805 C CA . ASP E 1 45 ? 16.243 -4.545 64.361 1.00 41.39 293 ASP H CA 1
ATOM 6806 C C . ASP E 1 45 ? 15.323 -5.641 64.872 1.00 39.51 293 ASP H C 1
ATOM 6807 O O . ASP E 1 45 ? 14.234 -5.838 64.342 1.00 39.75 293 ASP H O 1
ATOM 6812 N N . MET E 1 46 ? 15.683 -6.271 65.977 1.00 42.56 294 MET H N 1
ATOM 6813 C CA . MET E 1 46 ? 14.951 -7.431 66.450 1.00 42.01 294 MET H CA 1
ATOM 6814 C C . MET E 1 46 ? 13.809 -6.973 67.330 1.00 40.05 294 MET H C 1
ATOM 6815 O O . MET E 1 46 ? 13.902 -5.929 67.967 1.00 39.79 294 MET H O 1
ATOM 6820 N N . ILE E 1 47 ? 12.680 -7.661 67.221 1.00 34.40 295 ILE H N 1
ATOM 6821 C CA . ILE E 1 47 ? 11.559 -7.537 68.147 1.00 24.41 295 ILE H CA 1
ATOM 6822 C C . ILE E 1 47 ? 11.059 -8.937 68.478 1.00 26.47 295 ILE H C 1
ATOM 6823 O O . ILE E 1 47 ? 10.843 -9.751 67.572 1.00 28.80 295 ILE H O 1
ATOM 6828 N N . VAL E 1 48 ? 10.952 -9.240 69.767 1.00 26.07 296 VAL H N 1
ATOM 6829 C CA . VAL E 1 48 ? 10.509 -10.542 70.267 1.00 28.98 296 VAL H CA 1
ATOM 6830 C C . VAL E 1 48 ? 9.517 -10.276 71.404 1.00 33.90 296 VAL H C 1
ATOM 6831 O O . VAL E 1 48 ? 9.830 -9.533 72.347 1.00 34.83 296 VAL H O 1
ATOM 6835 N N . GLN E 1 49 ? 8.315 -10.836 71.297 1.00 33.26 297 GLN H N 1
ATOM 6836 C CA . GLN E 1 49 ? 7.330 -10.787 72.379 1.00 32.35 297 GLN H CA 1
ATOM 6837 C C . GLN E 1 49 ? 6.655 -12.134 72.426 1.00 32.76 297 GLN H C 1
ATOM 6838 O O . GLN E 1 49 ? 6.074 -12.555 71.426 1.00 38.46 297 GLN H O 1
ATOM 6844 N N . ASN E 1 50 ? 6.719 -12.838 73.534 1.00 30.87 298 ASN H N 1
ATOM 6845 C CA . ASN E 1 50 ? 6.094 -14.138 73.659 1.00 31.03 298 ASN H CA 1
ATOM 6846 C C . ASN E 1 50 ? 4.719 -14.004 74.262 1.00 34.86 298 ASN H C 1
ATOM 6847 O O . ASN E 1 50 ? 4.332 -12.930 74.670 1.00 39.01 298 ASN H O 1
ATOM 6852 N N . VAL E 1 51 ? 3.976 -15.086 74.322 1.00 33.09 299 VAL H N 1
ATOM 6853 C CA . VAL E 1 51 ? 2.641 -15.019 74.878 1.00 38.08 299 VAL H CA 1
ATOM 6854 C C . VAL E 1 51 ? 2.598 -14.606 76.334 1.00 41.76 299 VAL H C 1
ATOM 6855 O O . VAL E 1 51 ? 3.438 -14.943 77.125 1.00 33.85 299 VAL H O 1
ATOM 6859 N N . ALA E 1 52 ? 1.586 -13.838 76.651 1.00 46.58 300 ALA H N 1
ATOM 6860 C CA . ALA E 1 52 ? 1.386 -13.347 77.980 1.00 47.44 300 ALA H CA 1
ATOM 6861 C C . ALA E 1 52 ? 0.879 -14.395 78.961 1.00 48.78 300 ALA H C 1
ATOM 6862 O O . ALA E 1 52 ? 0.301 -15.382 78.568 1.00 43.52 300 ALA H O 1
ATOM 6864 N N . HIS E 1 53 ? 1.159 -14.164 80.234 1.00 54.89 301 HIS H N 1
ATOM 6865 C CA . HIS E 1 53 ? 0.711 -14.967 81.359 1.00 61.46 301 HIS H CA 1
ATOM 6866 C C . HIS E 1 53 ? 0.195 -14.033 82.448 1.00 62.22 301 HIS H C 1
ATOM 6867 O O . HIS E 1 53 ? 0.890 -13.141 82.872 1.00 59.27 301 HIS H O 1
ATOM 6874 N N . ASP E 1 54 ? -1.014 -14.244 82.923 1.00 62.71 302 ASP H N 1
ATOM 6875 C CA . ASP E 1 54 ? -1.582 -13.371 83.940 1.00 62.77 302 ASP H CA 1
ATOM 6876 C C . ASP E 1 54 ? -1.686 -11.920 83.529 1.00 57.77 302 ASP H C 1
ATOM 6877 O O . ASP E 1 54 ? -1.521 -11.012 84.321 1.00 53.44 302 ASP H O 1
ATOM 6882 N N . ASN E 1 55 ? -1.971 -11.737 82.257 1.00 54.78 303 ASN H N 1
ATOM 6883 C CA . ASN E 1 55 ? -2.189 -10.439 81.671 1.00 50.33 303 ASN H CA 1
ATOM 6884 C C . ASN E 1 55 ? -1.018 -9.517 81.518 1.00 50.70 303 ASN H C 1
ATOM 6885 O O . ASN E 1 55 ? -1.209 -8.357 81.342 1.00 58.25 303 ASN H O 1
ATOM 6890 N N . THR E 1 56 ? 0.187 -10.027 81.582 1.00 45.92 304 THR H N 1
ATOM 6891 C CA . THR E 1 56 ? 1.344 -9.200 81.366 1.00 47.72 304 THR H CA 1
ATOM 6892 C C . THR E 1 56 ? 2.315 -9.986 80.571 1.00 47.63 304 THR H C 1
ATOM 6893 O O . THR E 1 56 ? 2.274 -11.175 80.569 1.00 43.04 304 THR H O 1
ATOM 6897 N N . THR E 1 57 ? 3.178 -9.279 79.880 1.00 49.38 305 THR H N 1
ATOM 6898 C CA . THR E 1 57 ? 4.166 -9.881 79.040 1.00 44.16 305 THR H CA 1
ATOM 6899 C C . THR E 1 57 ? 5.397 -9.009 78.972 1.00 38.40 305 THR H C 1
ATOM 6900 O O . THR E 1 57 ? 5.370 -7.889 79.388 1.00 35.97 305 THR H O 1
ATOM 6904 N N . ASP E 1 58 ? 6.459 -9.577 78.429 1.00 36.47 306 ASP H N 1
ATOM 6905 C CA . ASP E 1 58 ? 7.734 -8.936 78.233 1.00 40.75 306 ASP H CA 1
ATOM 6906 C C . ASP E 1 58 ? 7.906 -8.669 76.763 1.00 42.93 306 ASP H C 1
ATOM 6907 O O . ASP E 1 58 ? 7.531 -9.476 75.973 1.00 41.87 306 ASP H O 1
ATOM 6912 N N . PHE E 1 59 ? 8.473 -7.519 76.431 1.00 41.99 307 PHE H N 1
ATOM 6913 C CA . PHE E 1 59 ? 8.660 -6.995 75.083 1.00 34.40 307 PHE H CA 1
ATOM 6914 C C . PHE E 1 59 ? 10.131 -6.610 74.986 1.00 39.94 307 PHE H C 1
ATOM 6915 O O . PHE E 1 59 ? 10.621 -5.817 75.803 1.00 42.23 307 PHE H O 1
ATOM 6923 N N . THR E 1 60 ? 10.872 -7.226 74.071 1.00 37.73 308 THR H N 1
ATOM 6924 C CA . THR E 1 60 ? 12.284 -6.893 73.958 1.00 41.25 308 THR H CA 1
ATOM 6925 C C . THR E 1 60 ? 12.594 -6.575 72.504 1.00 39.08 308 THR H C 1
ATOM 6926 O O . THR E 1 60 ? 12.036 -7.177 71.574 1.00 33.44 308 THR H O 1
ATOM 6930 N N . PHE E 1 61 ? 13.462 -5.596 72.310 1.00 35.32 309 PHE H N 1
ATOM 6931 C CA . PHE E 1 61 ? 13.898 -5.277 70.962 1.00 34.37 309 PHE H CA 1
ATOM 6932 C C . PHE E 1 61 ? 15.366 -4.909 71.011 1.00 41.25 309 PHE H C 1
ATOM 6933 O O . PHE E 1 61 ? 15.931 -4.666 72.085 1.00 36.57 309 PHE H O 1
ATOM 6941 N N . THR E 1 62 ? 15.984 -4.890 69.833 1.00 40.23 310 THR H N 1
ATOM 6942 C CA . THR E 1 62 ? 17.405 -4.612 69.712 1.00 36.09 310 THR H CA 1
ATOM 6943 C C . THR E 1 62 ? 17.571 -3.357 68.882 1.00 38.49 310 THR H C 1
ATOM 6944 O O . THR E 1 62 ? 16.663 -2.960 68.142 1.00 40.93 310 THR H O 1
ATOM 6948 N N . VAL E 1 63 ? 18.690 -2.689 69.065 1.00 33.89 311 VAL H N 1
ATOM 6949 C CA . VAL E 1 63 ? 19.020 -1.439 68.407 1.00 31.49 311 VAL H CA 1
ATOM 6950 C C . VAL E 1 63 ? 20.508 -1.395 68.190 1.00 36.76 311 VAL H C 1
ATOM 6951 O O . VAL E 1 63 ? 21.215 -2.197 68.732 1.00 36.58 311 VAL H O 1
ATOM 6955 N N . HIS E 1 64 ? 20.969 -0.450 67.389 1.00 39.24 312 HIS H N 1
ATOM 6956 C CA . HIS E 1 64 ? 22.384 -0.271 67.152 1.00 41.31 312 HIS H CA 1
ATOM 6957 C C . HIS E 1 64 ? 23.001 0.145 68.466 1.00 46.48 312 HIS H C 1
ATOM 6958 O O . HIS E 1 64 ? 22.391 0.774 69.258 1.00 42.09 312 HIS H O 1
ATOM 6965 N N . ARG E 1 65 ? 24.241 -0.222 68.675 1.00 51.36 313 ARG H N 1
ATOM 6966 C CA . ARG E 1 65 ? 24.932 0.056 69.897 1.00 50.66 313 ARG H CA 1
ATOM 6967 C C . ARG E 1 65 ? 25.029 1.536 70.162 1.00 48.36 313 ARG H C 1
ATOM 6968 O O . ARG E 1 65 ? 24.909 1.962 71.260 1.00 47.31 313 ARG H O 1
ATOM 6976 N N . ASN E 1 66 ? 25.234 2.317 69.131 1.00 47.77 314 ASN H N 1
ATOM 6977 C CA . ASN E 1 66 ? 25.327 3.746 69.280 1.00 49.16 314 ASN H CA 1
ATOM 6978 C C . ASN E 1 66 ? 24.045 4.367 69.776 1.00 46.25 314 ASN H C 1
ATOM 6979 O O . ASN E 1 66 ? 24.058 5.447 70.313 1.00 44.30 314 ASN H O 1
ATOM 6984 N N . ASP E 1 67 ? 22.937 3.683 69.565 1.00 46.28 315 ASP H N 1
ATOM 6985 C CA . ASP E 1 67 ? 21.639 4.152 70.014 1.00 48.73 315 ASP H CA 1
ATOM 6986 C C . ASP E 1 67 ? 21.201 3.570 71.334 1.00 46.87 315 ASP H C 1
ATOM 6987 O O . ASP E 1 67 ? 20.172 3.917 71.822 1.00 40.46 315 ASP H O 1
ATOM 6992 N N . TYR E 1 68 ? 21.996 2.701 71.918 1.00 43.16 316 TYR H N 1
ATOM 6993 C CA . TYR E 1 68 ? 21.588 2.019 73.117 1.00 44.17 316 TYR H CA 1
ATOM 6994 C C . TYR E 1 68 ? 21.228 2.869 74.314 1.00 42.76 316 TYR H C 1
ATOM 6995 O O . TYR E 1 68 ? 20.205 2.659 74.890 1.00 35.20 316 TYR H O 1
ATOM 7004 N N . LEU E 1 69 ? 22.052 3.835 74.659 1.00 44.47 317 LEU H N 1
ATOM 7005 C CA . LEU E 1 69 ? 21.775 4.661 75.793 1.00 41.99 317 LEU H CA 1
ATOM 7006 C C . LEU E 1 69 ? 20.541 5.495 75.608 1.00 40.16 317 LEU H C 1
ATOM 7007 O O . LEU E 1 69 ? 19.728 5.616 76.466 1.00 39.52 317 LEU H O 1
ATOM 7012 N N . ASN E 1 70 ? 20.425 6.063 74.444 1.00 43.38 318 ASN H N 1
ATOM 7013 C CA . ASN E 1 70 ? 19.247 6.839 74.099 1.00 44.38 318 ASN H CA 1
ATOM 7014 C C . ASN E 1 70 ? 17.973 6.001 74.198 1.00 39.80 318 ASN H C 1
ATOM 7015 O O . ASN E 1 70 ? 17.006 6.413 74.833 1.00 35.09 318 ASN H O 1
ATOM 7020 N N . ALA E 1 71 ? 17.960 4.832 73.541 1.00 36.92 319 ALA H N 1
ATOM 7021 C CA . ALA E 1 71 ? 16.808 3.938 73.551 1.00 32.61 319 ALA H CA 1
ATOM 7022 C C . ALA E 1 71 ? 16.494 3.417 74.951 1.00 39.78 319 ALA H C 1
ATOM 7023 O O . ALA E 1 71 ? 15.319 3.276 75.329 1.00 39.70 319 ALA H O 1
ATOM 7025 N N . LEU E 1 72 ? 17.533 3.095 75.719 1.00 42.60 320 LEU H N 1
ATOM 7026 C CA . LEU E 1 72 ? 17.345 2.564 77.062 1.00 40.61 320 LEU H CA 1
ATOM 7027 C C . LEU E 1 72 ? 16.623 3.570 77.939 1.00 46.08 320 LEU H C 1
ATOM 7028 O O . LEU E 1 72 ? 15.694 3.213 78.672 1.00 51.07 320 LEU H O 1
ATOM 7033 N N . GLU E 1 73 ? 17.008 4.849 77.845 1.00 52.57 321 GLU H N 1
ATOM 7034 C CA . GLU E 1 73 ? 16.441 5.875 78.731 1.00 56.97 321 GLU H CA 1
ATOM 7035 C C . GLU E 1 73 ? 14.983 6.208 78.390 1.00 54.86 321 GLU H C 1
ATOM 7036 O O . GLU E 1 73 ? 14.147 6.407 79.287 1.00 55.90 321 GLU H O 1
ATOM 7042 N N . ILE E 1 74 ? 14.656 6.294 77.098 1.00 50.45 322 ILE H N 1
ATOM 7043 C CA . ILE E 1 74 ? 13.268 6.482 76.693 1.00 45.46 322 ILE H CA 1
ATOM 7044 C C . ILE E 1 74 ? 12.431 5.289 77.119 1.00 39.12 322 ILE H C 1
ATOM 7045 O O . ILE E 1 74 ? 11.277 5.439 77.544 1.00 34.01 322 ILE H O 1
ATOM 7050 N N . LEU E 1 75 ? 12.994 4.078 76.981 1.00 38.81 323 LEU H N 1
ATOM 7051 C CA . LEU E 1 75 ? 12.269 2.884 77.403 1.00 40.29 323 LEU H CA 1
ATOM 7052 C C . LEU E 1 75 ? 12.003 2.912 78.894 1.00 42.76 323 LEU H C 1
ATOM 7053 O O . LEU E 1 75 ? 10.921 2.515 79.346 1.00 42.41 323 LEU H O 1
ATOM 7058 N N . LYS E 1 76 ? 12.990 3.365 79.676 1.00 43.76 324 LYS H N 1
ATOM 7059 C CA . LYS E 1 76 ? 12.825 3.440 81.126 1.00 42.61 324 LYS H CA 1
ATOM 7060 C C . LYS E 1 76 ? 11.714 4.404 81.501 1.00 38.86 324 LYS H C 1
ATOM 7061 O O . LYS E 1 76 ? 10.944 4.148 82.432 1.00 40.24 324 LYS H O 1
ATOM 7067 N N . GLN E 1 77 ? 11.644 5.541 80.811 1.00 40.07 325 GLN H N 1
ATOM 7068 C CA . GLN E 1 77 ? 10.560 6.466 81.087 1.00 48.17 325 GLN H CA 1
ATOM 7069 C C . GLN E 1 77 ? 9.219 5.894 80.651 1.00 48.91 325 GLN H C 1
ATOM 7070 O O . GLN E 1 77 ? 8.216 6.038 81.361 1.00 49.25 325 GLN H O 1
ATOM 7076 N N . THR E 1 78 ? 9.176 5.239 79.493 1.00 46.88 326 THR H N 1
ATOM 7077 C CA . THR E 1 78 ? 7.933 4.599 79.075 1.00 43.03 326 THR H CA 1
ATOM 7078 C C . THR E 1 78 ? 7.484 3.527 80.065 1.00 42.85 326 THR H C 1
ATOM 7079 O O . THR E 1 78 ? 6.272 3.354 80.282 1.00 40.34 326 THR H O 1
ATOM 7083 N N . ALA E 1 79 ? 8.435 2.771 80.641 1.00 35.98 327 ALA H N 1
ATOM 7084 C CA . ALA E 1 79 ? 8.072 1.784 81.659 1.00 35.33 327 ALA H CA 1
ATOM 7085 C C . ALA E 1 79 ? 7.441 2.455 82.871 1.00 38.95 327 ALA H C 1
ATOM 7086 O O . ALA E 1 79 ? 6.539 1.894 83.499 1.00 43.50 327 ALA H O 1
ATOM 7088 N N . ALA E 1 80 ? 7.882 3.628 83.248 1.00 39.84 328 ALA H N 1
ATOM 7089 C CA . ALA E 1 80 ? 7.228 4.298 84.361 1.00 43.83 328 ALA H CA 1
ATOM 7090 C C . ALA E 1 80 ? 5.843 4.802 83.982 1.00 50.06 328 ALA H C 1
ATOM 7091 O O . ALA E 1 80 ? 4.925 4.770 84.768 1.00 50.44 328 ALA H O 1
ATOM 7093 N N . ASN E 1 81 ? 5.726 5.284 82.758 1.00 51.24 329 ASN H N 1
ATOM 7094 C CA . ASN E 1 81 ? 4.490 5.809 82.246 1.00 55.41 329 ASN H CA 1
ATOM 7095 C C . ASN E 1 81 ? 3.370 4.790 82.160 1.00 57.01 329 ASN H C 1
ATOM 7096 O O . ASN E 1 81 ? 2.238 5.110 82.424 1.00 61.63 329 ASN H O 1
ATOM 7101 N N . ILE E 1 82 ? 3.674 3.570 81.775 1.00 52.88 330 ILE H N 1
ATOM 7102 C CA . ILE E 1 82 ? 2.647 2.562 81.657 1.00 48.96 330 ILE H CA 1
ATOM 7103 C C . ILE E 1 82 ? 2.553 1.538 82.781 1.00 54.01 330 ILE H C 1
ATOM 7104 O O . ILE E 1 82 ? 1.768 0.631 82.695 1.00 57.57 330 ILE H O 1
ATOM 7109 N N . GLY E 1 83 ? 3.324 1.682 83.839 1.00 53.57 331 GLY H N 1
ATOM 7110 C CA . GLY E 1 83 ? 3.252 0.744 84.943 1.00 57.18 331 GLY H CA 1
ATOM 7111 C C . GLY E 1 83 ? 3.892 -0.618 84.837 1.00 64.13 331 GLY H C 1
ATOM 7112 O O . GLY E 1 83 ? 3.477 -1.545 85.493 1.00 64.11 331 GLY H O 1
ATOM 7113 N N . ALA E 1 84 ? 4.901 -0.738 83.991 1.00 68.34 332 ALA H N 1
ATOM 7114 C CA . ALA E 1 84 ? 5.640 -1.979 83.812 1.00 63.32 332 ALA H CA 1
ATOM 7115 C C . ALA E 1 84 ? 6.558 -2.244 84.977 1.00 56.48 332 ALA H C 1
ATOM 7116 O O . ALA E 1 84 ? 6.816 -1.369 85.751 1.00 57.82 332 ALA H O 1
ATOM 7118 N N . ARG E 1 85 ? 7.016 -3.471 85.120 1.00 52.82 333 ARG H N 1
ATOM 7119 C CA . ARG E 1 85 ? 7.925 -3.832 86.182 1.00 51.23 333 ARG H CA 1
ATOM 7120 C C . ARG E 1 85 ? 9.287 -3.176 86.042 1.00 55.22 333 ARG H C 1
ATOM 7121 O O . ARG E 1 85 ? 9.864 -2.742 87.009 1.00 52.35 333 ARG H O 1
ATOM 7129 N N . GLU E 1 86 ? 9.806 -3.104 84.835 1.00 57.02 334 GLU H N 1
ATOM 7130 C CA . GLU E 1 86 ? 11.083 -2.470 84.631 1.00 56.62 334 GLU H CA 1
ATOM 7131 C C . GLU E 1 86 ? 11.553 -2.439 83.199 1.00 54.94 334 GLU H C 1
ATOM 7132 O O . GLU E 1 86 ? 11.023 -3.125 82.372 1.00 57.76 334 GLU H O 1
ATOM 7138 N N . ALA E 1 87 ? 12.581 -1.661 82.930 1.00 52.84 335 ALA H N 1
ATOM 7139 C CA . ALA E 1 87 ? 13.228 -1.646 81.627 1.00 47.01 335 ALA H CA 1
ATOM 7140 C C . ALA E 1 87 ? 14.713 -1.864 81.894 1.00 45.36 335 ALA H C 1
ATOM 7141 O O . ALA E 1 87 ? 15.279 -1.226 82.790 1.00 45.55 335 ALA H O 1
ATOM 7143 N N . ILE E 1 88 ? 15.320 -2.813 81.178 1.00 45.23 336 ILE H N 1
ATOM 7144 C CA . ILE E 1 88 ? 16.684 -3.245 81.444 1.00 43.87 336 ILE H CA 1
ATOM 7145 C C . ILE E 1 88 ? 17.382 -3.423 80.100 1.00 42.05 336 ILE H C 1
ATOM 7146 O O . ILE E 1 88 ? 16.733 -3.648 79.078 1.00 39.10 336 ILE H O 1
ATOM 7151 N N . GLY E 1 89 ? 18.714 -3.279 80.087 1.00 45.53 337 GLY H N 1
ATOM 7152 C CA . GLY E 1 89 ? 19.459 -3.333 78.844 1.00 43.73 337 GLY H CA 1
ATOM 7153 C C . GLY E 1 89 ? 20.737 -4.150 78.946 1.00 45.71 337 GLY H C 1
ATOM 7154 O O . GLY E 1 89 ? 21.323 -4.331 80.025 1.00 44.92 337 GLY H O 1
ATOM 7155 N N . ASP E 1 90 ? 21.174 -4.634 77.779 1.00 46.29 338 ASP H N 1
ATOM 7156 C CA . ASP E 1 90 ? 22.367 -5.460 77.680 1.00 45.97 338 ASP H CA 1
ATOM 7157 C C . ASP E 1 90 ? 23.056 -5.183 76.356 1.00 46.76 338 ASP H C 1
ATOM 7158 O O . ASP E 1 90 ? 22.447 -5.291 75.294 1.00 43.81 338 ASP H O 1
ATOM 7163 N N . THR E 1 91 ? 24.349 -4.900 76.428 1.00 49.90 339 THR H N 1
ATOM 7164 C CA . THR E 1 91 ? 25.154 -4.642 75.255 1.00 50.55 339 THR H CA 1
ATOM 7165 C C . THR E 1 91 ? 26.087 -5.792 74.926 1.00 45.16 339 THR H C 1
ATOM 7166 O O . THR E 1 91 ? 26.852 -5.685 73.969 1.00 44.33 339 THR H O 1
ATOM 7170 N N . ASN E 1 92 ? 26.122 -6.838 75.736 1.00 47.05 340 ASN H N 1
ATOM 7171 C CA . ASN E 1 92 ? 27.089 -7.910 75.519 1.00 52.38 340 ASN H CA 1
ATOM 7172 C C . ASN E 1 92 ? 26.398 -9.115 74.883 1.00 51.98 340 ASN H C 1
ATOM 7173 O O . ASN E 1 92 ? 26.371 -10.232 75.403 1.00 53.19 340 ASN H O 1
ATOM 7178 N N . ILE E 1 93 ? 25.812 -8.856 73.711 1.00 49.84 341 ILE H N 1
ATOM 7179 C CA . ILE E 1 93 ? 25.047 -9.855 72.980 1.00 48.76 341 ILE H CA 1
ATOM 7180 C C . ILE E 1 93 ? 25.516 -9.860 71.539 1.00 46.22 341 ILE H C 1
ATOM 7181 O O . ILE E 1 93 ? 25.949 -8.844 70.994 1.00 42.80 341 ILE H O 1
ATOM 7186 N N . ALA E 1 94 ? 25.323 -10.999 70.895 1.00 45.61 342 ALA H N 1
ATOM 7187 C CA . ALA E 1 94 ? 25.624 -11.151 69.483 1.00 45.55 342 ALA H CA 1
ATOM 7188 C C . ALA E 1 94 ? 24.454 -11.877 68.850 1.00 49.12 342 ALA H C 1
ATOM 7189 O O . ALA E 1 94 ? 23.832 -12.740 69.471 1.00 48.34 342 ALA H O 1
ATOM 7191 N N . LYS E 1 95 ? 24.168 -11.538 67.604 1.00 51.36 343 LYS H N 1
ATOM 7192 C CA . LYS E 1 95 ? 23.088 -12.186 66.875 1.00 49.54 343 LYS H CA 1
ATOM 7193 C C . LYS E 1 95 ? 23.659 -13.081 65.797 1.00 46.18 343 LYS H C 1
ATOM 7194 O O . LYS E 1 95 ? 24.372 -12.617 64.909 1.00 46.57 343 LYS H O 1
ATOM 7200 N N . VAL E 1 96 ? 23.319 -14.349 65.852 1.00 43.54 344 VAL H N 1
ATOM 7201 C CA . VAL E 1 96 ? 23.763 -15.299 64.861 1.00 47.80 344 VAL H CA 1
ATOM 7202 C C . VAL E 1 96 ? 22.569 -16.015 64.252 1.00 49.28 344 VAL H C 1
ATOM 7203 O O . VAL E 1 96 ? 21.679 -16.443 64.943 1.00 46.32 344 VAL H O 1
ATOM 7207 N N . SER E 1 97 ? 22.579 -16.131 62.939 1.00 51.75 345 SER H N 1
ATOM 7208 C CA . SER E 1 97 ? 21.488 -16.737 62.208 1.00 54.18 345 SER H CA 1
ATOM 7209 C C . SER E 1 97 ? 21.841 -17.756 61.158 1.00 53.73 345 SER H C 1
ATOM 7210 O O . SER E 1 97 ? 22.898 -17.742 60.602 1.00 51.27 345 SER H O 1
ATOM 7213 N N . ILE E 1 98 ? 20.893 -18.623 60.877 1.00 57.28 346 ILE H N 1
ATOM 7214 C CA . ILE E 1 98 ? 21.034 -19.600 59.846 1.00 58.89 346 ILE H CA 1
ATOM 7215 C C . ILE E 1 98 ? 20.108 -19.055 58.793 1.00 63.04 346 ILE H C 1
ATOM 7216 O O . ILE E 1 98 ? 18.988 -18.704 59.071 1.00 58.45 346 ILE H O 1
ATOM 7221 N N . VAL E 1 99 ? 20.611 -18.979 57.588 1.00 67.96 347 VAL H N 1
ATOM 7222 C CA . VAL E 1 99 ? 19.876 -18.382 56.528 1.00 72.78 347 VAL H CA 1
ATOM 7223 C C . VAL E 1 99 ? 19.753 -19.316 55.372 1.00 81.50 347 VAL H C 1
ATOM 7224 O O . VAL E 1 99 ? 20.578 -20.172 55.176 1.00 83.39 347 VAL H O 1
ATOM 7228 N N . GLY E 1 100 ? 18.763 -19.099 54.544 1.00 89.74 348 GLY H N 1
ATOM 7229 C CA . GLY E 1 100 ? 18.587 -19.995 53.429 1.00 91.46 348 GLY H CA 1
ATOM 7230 C C . GLY E 1 100 ? 17.803 -21.234 53.757 1.00 90.62 348 GLY H C 1
ATOM 7231 O O . GLY E 1 100 ? 17.727 -22.140 52.971 1.00 95.40 348 GLY H O 1
ATOM 7232 N N . VAL E 1 101 ? 17.215 -21.261 54.930 1.00 87.64 349 VAL H N 1
ATOM 7233 C CA . VAL E 1 101 ? 16.417 -22.364 55.350 1.00 79.27 349 VAL H CA 1
ATOM 7234 C C . VAL E 1 101 ? 15.234 -22.489 54.431 1.00 78.06 349 VAL H C 1
ATOM 7235 O O . VAL E 1 101 ? 14.620 -21.512 54.124 1.00 75.35 349 VAL H O 1
ATOM 7239 N N . GLY E 1 102 ? 14.908 -23.688 53.987 1.00 78.57 350 GLY H N 1
ATOM 7240 C CA . GLY E 1 102 ? 13.722 -23.870 53.171 1.00 79.46 350 GLY H CA 1
ATOM 7241 C C . GLY E 1 102 ? 12.527 -23.684 54.081 1.00 84.45 350 GLY H C 1
ATOM 7242 O O . GLY E 1 102 ? 12.555 -24.116 55.205 1.00 83.33 350 GLY H O 1
ATOM 7243 N N . MET E 1 103 ? 11.430 -23.161 53.580 1.00 92.27 351 MET H N 1
ATOM 7244 C CA . MET E 1 103 ? 10.280 -22.908 54.443 1.00 99.02 351 MET H CA 1
ATOM 7245 C C . MET E 1 103 ? 9.715 -24.130 55.143 1.00 93.80 351 MET H C 1
ATOM 7246 O O . MET E 1 103 ? 9.155 -24.001 56.205 1.00 96.42 351 MET H O 1
ATOM 7251 N N . ARG E 1 104 ? 9.830 -25.290 54.520 1.00 86.93 352 ARG H N 1
ATOM 7252 C CA . ARG E 1 104 ? 9.375 -26.563 55.018 1.00 83.53 352 ARG H CA 1
ATOM 7253 C C . ARG E 1 104 ? 10.235 -27.164 56.089 1.00 84.66 352 ARG H C 1
ATOM 7254 O O . ARG E 1 104 ? 9.834 -28.097 56.728 1.00 86.79 352 ARG H O 1
ATOM 7262 N N . SER E 1 105 ? 11.435 -26.649 56.248 1.00 86.37 353 SER H N 1
ATOM 7263 C CA . SER E 1 105 ? 12.414 -27.185 57.175 1.00 89.42 353 SER H CA 1
ATOM 7264 C C . SER E 1 105 ? 12.782 -26.458 58.470 1.00 84.12 353 SER H C 1
ATOM 7265 O O . SER E 1 105 ? 13.875 -26.642 58.950 1.00 85.59 353 SER H O 1
ATOM 7268 N N . HIS E 1 106 ? 11.931 -25.620 59.035 1.00 74.37 354 HIS H N 1
ATOM 7269 C CA . HIS E 1 106 ? 12.342 -24.946 60.261 1.00 65.71 354 HIS H CA 1
ATOM 7270 C C . HIS E 1 106 ? 12.646 -25.934 61.375 1.00 58.99 354 HIS H C 1
ATOM 7271 O O . HIS E 1 106 ? 13.609 -25.768 62.089 1.00 50.89 354 HIS H O 1
ATOM 7278 N N . ALA E 1 107 ? 11.840 -26.967 61.521 1.00 58.80 355 ALA H N 1
ATOM 7279 C CA . ALA E 1 107 ? 12.080 -27.889 62.618 1.00 58.29 355 ALA H CA 1
ATOM 7280 C C . ALA E 1 107 ? 13.433 -28.529 62.557 1.00 61.12 355 ALA H C 1
ATOM 7281 O O . ALA E 1 107 ? 14.096 -28.604 63.558 1.00 65.19 355 ALA H O 1
ATOM 7283 N N . GLY E 1 108 ? 13.846 -28.986 61.393 1.00 58.69 356 GLY H N 1
ATOM 7284 C CA . GLY E 1 108 ? 15.142 -29.579 61.265 1.00 58.35 356 GLY H CA 1
ATOM 7285 C C . GLY E 1 108 ? 16.308 -28.660 61.463 1.00 57.78 356 GLY H C 1
ATOM 7286 O O . GLY E 1 108 ? 17.206 -28.982 62.201 1.00 60.12 356 GLY H O 1
ATOM 7287 N N . VAL E 1 109 ? 16.276 -27.498 60.836 1.00 52.71 357 VAL H N 1
ATOM 7288 C CA . VAL E 1 109 ? 17.353 -26.539 60.969 1.00 53.63 357 VAL H CA 1
ATOM 7289 C C . VAL E 1 109 ? 17.507 -25.992 62.381 1.00 54.60 357 VAL H C 1
ATOM 7290 O O . VAL E 1 109 ? 18.600 -25.843 62.886 1.00 49.49 357 VAL H O 1
ATOM 7294 N N . ALA E 1 110 ? 16.390 -25.718 63.014 1.00 54.68 358 ALA H N 1
ATOM 7295 C CA . ALA E 1 110 ? 16.432 -25.181 64.336 1.00 53.13 358 ALA H CA 1
ATOM 7296 C C . ALA E 1 110 ? 17.112 -26.163 65.233 1.00 53.52 358 ALA H C 1
ATOM 7297 O O . ALA E 1 110 ? 17.945 -25.796 66.012 1.00 50.22 358 ALA H O 1
ATOM 7299 N N . SER E 1 111 ? 16.758 -27.427 65.113 1.00 56.67 359 SER H N 1
ATOM 7300 C CA . SER E 1 111 ? 17.372 -28.436 65.939 1.00 58.61 359 SER H CA 1
ATOM 7301 C C . SER E 1 111 ? 18.836 -28.629 65.711 1.00 60.23 359 SER H C 1
ATOM 7302 O O . SER E 1 111 ? 19.578 -28.707 66.656 1.00 56.00 359 SER H O 1
ATOM 7305 N N . ARG E 1 112 ? 19.273 -28.676 64.470 1.00 65.17 360 ARG H N 1
ATOM 7306 C CA . ARG E 1 112 ? 20.670 -28.874 64.219 1.00 70.22 360 ARG H CA 1
ATOM 7307 C C . ARG E 1 112 ? 21.379 -27.718 64.842 1.00 64.03 360 ARG H C 1
ATOM 7308 O O . ARG E 1 112 ? 22.416 -27.871 65.447 1.00 58.40 360 ARG H O 1
ATOM 7316 N N . MET E 1 113 ? 20.795 -26.549 64.689 1.00 61.05 361 MET H N 1
ATOM 7317 C CA . MET E 1 113 ? 21.347 -25.352 65.249 1.00 57.75 361 MET H CA 1
ATOM 7318 C C . MET E 1 113 ? 21.359 -25.324 66.765 1.00 57.19 361 MET H C 1
ATOM 7319 O O . MET E 1 113 ? 22.350 -24.971 67.345 1.00 54.05 361 MET H O 1
ATOM 7324 N N . PHE E 1 114 ? 20.272 -25.705 67.409 1.00 57.77 362 PHE H N 1
ATOM 7325 C CA . PHE E 1 114 ? 20.242 -25.681 68.857 1.00 55.72 362 PHE H CA 1
ATOM 7326 C C . PHE E 1 114 ? 21.177 -26.687 69.435 1.00 59.61 362 PHE H C 1
ATOM 7327 O O . PHE E 1 114 ? 21.824 -26.454 70.425 1.00 61.33 362 PHE H O 1
ATOM 7335 N N . GLU E 1 115 ? 21.213 -27.842 68.813 1.00 63.29 363 GLU H N 1
ATOM 7336 C CA . GLU E 1 115 ? 22.051 -28.903 69.287 1.00 64.73 363 GLU H CA 1
ATOM 7337 C C . GLU E 1 115 ? 23.486 -28.517 69.208 1.00 61.53 363 GLU H C 1
ATOM 7338 O O . GLU E 1 115 ? 24.212 -28.762 70.117 1.00 62.12 363 GLU H O 1
ATOM 7344 N N . ALA E 1 116 ? 23.889 -27.881 68.127 1.00 59.37 364 ALA H N 1
ATOM 7345 C CA . ALA E 1 116 ? 25.267 -27.487 67.991 1.00 61.19 364 ALA H CA 1
ATOM 7346 C C . ALA E 1 116 ? 25.638 -26.516 69.078 1.00 59.79 364 ALA H C 1
ATOM 7347 O O . ALA E 1 116 ? 26.671 -26.628 69.665 1.00 59.86 364 ALA H O 1
ATOM 7349 N N . LEU E 1 117 ? 24.771 -25.571 69.357 1.00 60.65 365 LEU H N 1
ATOM 7350 C CA . LEU E 1 117 ? 25.029 -24.610 70.386 1.00 64.56 365 LEU H CA 1
ATOM 7351 C C . LEU E 1 117 ? 25.112 -25.304 71.717 1.00 72.71 365 LEU H C 1
ATOM 7352 O O . LEU E 1 117 ? 25.904 -24.926 72.559 1.00 78.08 365 LEU H O 1
ATOM 7357 N N . ALA E 1 118 ? 24.283 -26.304 71.927 1.00 72.21 366 ALA H N 1
ATOM 7358 C CA . ALA E 1 118 ? 24.324 -27.018 73.183 1.00 74.27 366 ALA H CA 1
ATOM 7359 C C . ALA E 1 118 ? 25.642 -27.752 73.405 1.00 78.05 366 ALA H C 1
ATOM 7360 O O . ALA E 1 118 ? 26.127 -27.811 74.510 1.00 76.69 366 ALA H O 1
ATOM 7362 N N . LYS E 1 119 ? 26.215 -28.300 72.348 1.00 82.56 367 LYS H N 1
ATOM 7363 C CA . LYS E 1 119 ? 27.449 -29.057 72.454 1.00 85.36 367 LYS H CA 1
ATOM 7364 C C . LYS E 1 119 ? 28.549 -28.197 73.016 1.00 87.90 367 LYS H C 1
ATOM 7365 O O . LYS E 1 119 ? 29.261 -28.644 73.883 1.00 96.64 367 LYS H O 1
ATOM 7371 N N . GLU E 1 120 ? 28.708 -26.985 72.525 1.00 84.30 368 GLU H N 1
ATOM 7372 C CA . GLU E 1 120 ? 29.679 -26.122 73.135 1.00 83.19 368 GLU H CA 1
ATOM 7373 C C . GLU E 1 120 ? 28.746 -25.780 74.249 1.00 79.22 368 GLU H C 1
ATOM 7374 O O . GLU E 1 120 ? 27.589 -26.149 74.139 1.00 82.88 368 GLU H O 1
ATOM 7380 N N . SER E 1 121 ? 29.195 -25.171 75.334 1.00 73.47 369 SER H N 1
ATOM 7381 C CA . SER E 1 121 ? 28.260 -24.860 76.393 1.00 71.80 369 SER H CA 1
ATOM 7382 C C . SER E 1 121 ? 27.670 -23.506 76.139 1.00 71.02 369 SER H C 1
ATOM 7383 O O . SER E 1 121 ? 27.867 -22.597 76.922 1.00 72.12 369 SER H O 1
ATOM 7386 N N . ILE E 1 122 ? 26.935 -23.361 75.050 1.00 66.59 370 ILE H N 1
ATOM 7387 C CA . ILE E 1 122 ? 26.383 -22.057 74.733 1.00 64.74 370 ILE H CA 1
ATOM 7388 C C . ILE E 1 122 ? 24.909 -21.891 74.979 1.00 63.70 370 ILE H C 1
ATOM 7389 O O . ILE E 1 122 ? 24.104 -22.572 74.396 1.00 62.59 370 ILE H O 1
ATOM 7394 N N . ASN E 1 123 ? 24.586 -20.960 75.864 1.00 64.34 371 ASN H N 1
ATOM 7395 C CA . ASN E 1 123 ? 23.217 -20.670 76.217 1.00 62.85 371 ASN H CA 1
ATOM 7396 C C . ASN E 1 123 ? 22.547 -19.786 75.212 1.00 63.00 371 ASN H C 1
ATOM 7397 O O . ASN E 1 123 ? 23.154 -18.881 74.702 1.00 65.96 371 ASN H O 1
ATOM 7402 N N . ILE E 1 124 ? 21.283 -20.040 74.945 1.00 57.07 372 ILE H N 1
ATOM 7403 C CA . ILE E 1 124 ? 20.545 -19.236 74.012 1.00 52.44 372 ILE H CA 1
ATOM 7404 C C . ILE E 1 124 ? 19.629 -18.351 74.814 1.00 52.34 372 ILE H C 1
ATOM 7405 O O . ILE E 1 124 ? 18.821 -18.826 75.561 1.00 53.90 372 ILE H O 1
ATOM 7410 N N . GLN E 1 125 ? 19.767 -17.051 74.651 1.00 53.29 373 GLN H N 1
ATOM 7411 C CA . GLN E 1 125 ? 18.967 -16.099 75.400 1.00 52.61 373 GLN H CA 1
ATOM 7412 C C . GLN E 1 125 ? 17.638 -15.804 74.725 1.00 47.19 373 GLN H C 1
ATOM 7413 O O . GLN E 1 125 ? 16.615 -15.699 75.419 1.00 47.09 373 GLN H O 1
ATOM 7419 N N . MET E 1 126 ? 17.625 -15.725 73.390 1.00 44.09 374 MET H N 1
ATOM 7420 C CA . MET E 1 126 ? 16.437 -15.420 72.600 1.00 43.23 374 MET H CA 1
ATOM 7421 C C . MET E 1 126 ? 16.408 -16.249 71.327 1.00 44.34 374 MET H C 1
ATOM 7422 O O . MET E 1 126 ? 17.450 -16.650 70.798 1.00 49.35 374 MET H O 1
ATOM 7427 N N . ILE E 1 127 ? 15.207 -16.509 70.835 1.00 41.70 375 ILE H N 1
ATOM 7428 C CA . ILE E 1 127 ? 15.056 -17.152 69.537 1.00 44.06 375 ILE H CA 1
ATOM 7429 C C . ILE E 1 127 ? 13.980 -16.399 68.766 1.00 44.96 375 ILE H C 1
ATOM 7430 O O . ILE E 1 127 ? 12.912 -16.109 69.313 1.00 48.84 375 ILE H O 1
ATOM 7435 N N . SER E 1 128 ? 14.267 -16.058 67.510 1.00 40.57 376 SER H N 1
ATOM 7436 C CA . SER E 1 128 ? 13.251 -15.498 66.622 1.00 46.71 376 SER H CA 1
ATOM 7437 C C . SER E 1 128 ? 13.382 -16.135 65.247 1.00 48.73 376 SER H C 1
ATOM 7438 O O . SER E 1 128 ? 14.436 -16.654 64.863 1.00 50.92 376 SER H O 1
ATOM 7441 N N . THR E 1 129 ? 12.283 -16.085 64.521 1.00 47.24 377 THR H N 1
ATOM 7442 C CA . THR E 1 129 ? 12.099 -16.767 63.268 1.00 49.31 377 THR H CA 1
ATOM 7443 C C . THR E 1 129 ? 11.570 -15.977 62.050 1.00 55.97 377 THR H C 1
ATOM 7444 O O . THR E 1 129 ? 10.928 -14.975 62.175 1.00 58.61 377 THR H O 1
ATOM 7448 N N . SER E 1 130 ? 11.839 -16.489 60.869 1.00 59.76 378 SER H N 1
ATOM 7449 C CA . SER E 1 130 ? 11.377 -15.902 59.631 1.00 59.95 378 SER H CA 1
ATOM 7450 C C . SER E 1 130 ? 11.212 -17.063 58.700 1.00 58.88 378 SER H C 1
ATOM 7451 O O . SER E 1 130 ? 11.590 -18.146 59.044 1.00 57.51 378 SER H O 1
ATOM 7454 N N . GLU E 1 131 ? 10.629 -16.856 57.536 1.00 59.32 379 GLU H N 1
ATOM 7455 C CA . GLU E 1 131 ? 10.404 -17.948 56.632 1.00 59.98 379 GLU H CA 1
ATOM 7456 C C . GLU E 1 131 ? 11.720 -18.543 56.258 1.00 59.72 379 GLU H C 1
ATOM 7457 O O . GLU E 1 131 ? 11.860 -19.735 56.164 1.00 59.38 379 GLU H O 1
ATOM 7463 N N . ILE E 1 132 ? 12.701 -17.698 56.032 1.00 59.34 380 ILE H N 1
ATOM 7464 C CA . ILE E 1 132 ? 14.001 -18.175 55.640 1.00 56.43 380 ILE H CA 1
ATOM 7465 C C . ILE E 1 132 ? 15.132 -18.028 56.626 1.00 55.07 380 ILE H C 1
ATOM 7466 O O . ILE E 1 132 ? 16.256 -18.285 56.278 1.00 57.56 380 ILE H O 1
ATOM 7471 N N . LYS E 1 133 ? 14.848 -17.623 57.845 1.00 59.57 381 LYS H N 1
ATOM 7472 C CA . LYS E 1 133 ? 15.897 -17.465 58.825 1.00 60.84 381 LYS H CA 1
ATOM 7473 C C . LYS E 1 133 ? 15.582 -17.979 60.200 1.00 59.71 381 LYS H C 1
ATOM 7474 O O . LYS E 1 133 ? 14.472 -17.939 60.622 1.00 63.58 381 LYS H O 1
ATOM 7480 N N . VAL E 1 134 ? 16.588 -18.441 60.911 1.00 53.62 382 VAL H N 1
ATOM 7481 C CA . VAL E 1 134 ? 16.426 -18.821 62.294 1.00 50.71 382 VAL H CA 1
ATOM 7482 C C . VAL E 1 134 ? 17.492 -17.979 62.962 1.00 51.57 382 VAL H C 1
ATOM 7483 O O . VAL E 1 134 ? 18.610 -17.965 62.541 1.00 51.76 382 VAL H O 1
ATOM 7487 N N . SER E 1 135 ? 17.120 -17.247 63.984 1.00 51.59 383 SER H N 1
ATOM 7488 C CA . SER E 1 135 ? 18.002 -16.327 64.680 1.00 52.89 383 SER H CA 1
ATOM 7489 C C . SER E 1 135 ? 18.061 -16.647 66.159 1.00 53.02 383 SER H C 1
ATOM 7490 O O . SER E 1 135 ? 17.069 -17.076 66.768 1.00 51.61 383 SER H O 1
ATOM 7493 N N . VAL E 1 136 ? 19.256 -16.451 66.707 1.00 53.69 384 VAL H N 1
ATOM 7494 C CA . VAL E 1 136 ? 19.585 -16.711 68.098 1.00 52.79 384 VAL H CA 1
ATOM 7495 C C . VAL E 1 136 ? 20.365 -15.512 68.648 1.00 53.18 384 VAL H C 1
ATOM 7496 O O . VAL E 1 136 ? 21.180 -14.905 67.947 1.00 53.53 384 VAL H O 1
ATOM 7500 N N . VAL E 1 137 ? 20.157 -15.203 69.913 1.00 50.21 385 VAL H N 1
ATOM 7501 C CA . VAL E 1 137 ? 20.879 -14.151 70.577 1.00 48.02 385 VAL H CA 1
ATOM 7502 C C . VAL E 1 137 ? 21.637 -14.851 71.664 1.00 53.38 385 VAL H C 1
ATOM 7503 O O . VAL E 1 137 ? 21.078 -15.664 72.367 1.00 56.70 385 VAL H O 1
ATOM 7507 N N . ILE E 1 138 ? 22.915 -14.502 71.779 1.00 51.50 386 ILE H N 1
ATOM 7508 C CA . ILE E 1 138 ? 23.863 -15.071 72.726 1.00 49.46 386 ILE H CA 1
ATOM 7509 C C . ILE E 1 138 ? 24.873 -14.064 73.238 1.00 55.13 386 ILE H C 1
ATOM 7510 O O . ILE E 1 138 ? 25.000 -12.996 72.709 1.00 53.43 386 ILE H O 1
ATOM 7515 N N . GLU E 1 139 ? 25.587 -14.434 74.288 1.00 64.99 387 GLU H N 1
ATOM 7516 C CA . GLU E 1 139 ? 26.598 -13.581 74.883 1.00 70.54 387 GLU H CA 1
ATOM 7517 C C . GLU E 1 139 ? 27.653 -13.373 73.845 1.00 72.76 387 GLU H C 1
ATOM 7518 O O . GLU E 1 139 ? 27.970 -14.254 73.104 1.00 72.84 387 GLU H O 1
ATOM 7524 N N . GLU E 1 140 ? 28.189 -12.177 73.807 1.00 75.51 388 GLU H N 1
ATOM 7525 C CA . GLU E 1 140 ? 29.154 -11.760 72.808 1.00 79.04 388 GLU H CA 1
ATOM 7526 C C . GLU E 1 140 ? 30.427 -12.584 72.760 1.00 83.27 388 GLU H C 1
ATOM 7527 O O . GLU E 1 140 ? 30.914 -12.904 71.699 1.00 83.35 388 GLU H O 1
ATOM 7533 N N . LYS E 1 141 ? 30.937 -12.950 73.922 1.00 84.08 389 LYS H N 1
ATOM 7534 C CA . LYS E 1 141 ? 32.173 -13.694 74.040 1.00 85.53 389 LYS H CA 1
ATOM 7535 C C . LYS E 1 141 ? 32.141 -15.021 73.305 1.00 80.72 389 LYS H C 1
ATOM 7536 O O . LYS E 1 141 ? 33.162 -15.470 72.820 1.00 80.32 389 LYS H O 1
ATOM 7542 N N . TYR E 1 142 ? 30.971 -15.618 73.156 1.00 75.30 390 TYR H N 1
ATOM 7543 C CA . TYR E 1 142 ? 30.883 -16.888 72.461 1.00 70.23 390 TYR H CA 1
ATOM 7544 C C . TYR E 1 142 ? 30.588 -16.828 70.988 1.00 63.35 390 TYR H C 1
ATOM 7545 O O . TYR E 1 142 ? 30.274 -17.848 70.414 1.00 62.55 390 TYR H O 1
ATOM 7554 N N . LEU E 1 143 ? 30.652 -15.658 70.379 1.00 57.59 391 LEU H N 1
ATOM 7555 C CA . LEU E 1 143 ? 30.320 -15.586 68.975 1.00 57.02 391 LEU H CA 1
ATOM 7556 C C . LEU E 1 143 ? 31.201 -16.403 68.075 1.00 65.90 391 LEU H C 1
ATOM 7557 O O . LEU E 1 143 ? 30.711 -17.140 67.271 1.00 67.05 391 LEU H O 1
ATOM 7562 N N . GLU E 1 144 ? 32.509 -16.283 68.211 1.00 73.46 392 GLU H N 1
ATOM 7563 C CA . GLU E 1 144 ? 33.419 -17.016 67.360 1.00 78.69 392 GLU H CA 1
ATOM 7564 C C . GLU E 1 144 ? 33.223 -18.485 67.515 1.00 74.20 392 GLU H C 1
ATOM 7565 O O . GLU E 1 144 ? 33.240 -19.232 66.564 1.00 74.69 392 GLU H O 1
ATOM 7571 N N . LEU E 1 145 ? 33.054 -18.899 68.740 1.00 66.97 393 LEU H N 1
ATOM 7572 C CA . LEU E 1 145 ? 32.857 -20.279 69.012 1.00 66.64 393 LEU H CA 1
ATOM 7573 C C . LEU E 1 145 ? 31.575 -20.727 68.357 1.00 70.33 393 LEU H C 1
ATOM 7574 O O . LEU E 1 145 ? 31.491 -21.815 67.835 1.00 72.36 393 LEU H O 1
ATOM 7579 N N . ALA E 1 146 ? 30.558 -19.892 68.402 1.00 72.27 394 ALA H N 1
ATOM 7580 C CA . ALA E 1 146 ? 29.286 -20.255 67.820 1.00 67.68 394 ALA H CA 1
ATOM 7581 C C . ALA E 1 146 ? 29.301 -20.445 66.346 1.00 65.71 394 ALA H C 1
ATOM 7582 O O . ALA E 1 146 ? 28.727 -21.375 65.846 1.00 65.07 394 ALA H O 1
ATOM 7584 N N . VAL E 1 147 ? 29.953 -19.546 65.648 1.00 64.09 395 VAL H N 1
ATOM 7585 C CA . VAL E 1 147 ? 29.986 -19.621 64.223 1.00 61.56 395 VAL H CA 1
ATOM 7586 C C . VAL E 1 147 ? 30.669 -20.843 63.727 1.00 65.08 395 VAL H C 1
ATOM 7587 O O . VAL E 1 147 ? 30.149 -21.496 62.856 1.00 64.70 395 VAL H O 1
ATOM 7591 N N . ARG E 1 148 ? 31.824 -21.164 64.301 1.00 71.15 396 ARG H N 1
ATOM 7592 C CA . ARG E 1 148 ? 32.574 -22.348 63.904 1.00 80.89 396 ARG H CA 1
ATOM 7593 C C . ARG E 1 148 ? 31.767 -23.626 64.126 1.00 76.13 396 ARG H C 1
ATOM 7594 O O . ARG E 1 148 ? 31.819 -24.548 63.313 1.00 74.45 396 ARG H O 1
ATOM 7602 N N . ALA E 1 149 ? 31.022 -23.679 65.228 1.00 74.18 397 ALA H N 1
ATOM 7603 C CA . ALA E 1 149 ? 30.224 -24.840 65.533 1.00 72.30 397 ALA H CA 1
ATOM 7604 C C . ALA E 1 149 ? 29.163 -24.990 64.479 1.00 71.36 397 ALA H C 1
ATOM 7605 O O . ALA E 1 149 ? 28.912 -26.056 63.948 1.00 71.16 397 ALA H O 1
ATOM 7607 N N . LEU E 1 150 ? 28.541 -23.893 64.145 1.00 70.85 398 LEU H N 1
ATOM 7608 C CA . LEU E 1 150 ? 27.506 -23.942 63.160 1.00 71.79 398 LEU H CA 1
ATOM 7609 C C . LEU E 1 150 ? 28.066 -24.337 61.822 1.00 73.67 398 LEU H C 1
ATOM 7610 O O . LEU E 1 150 ? 27.403 -24.992 61.051 1.00 70.93 398 LEU H O 1
ATOM 7615 N N . HIS E 1 151 ? 29.273 -23.895 61.525 1.00 77.48 399 HIS H N 1
ATOM 7616 C CA . HIS E 1 151 ? 29.876 -24.255 60.261 1.00 79.38 399 HIS H CA 1
ATOM 7617 C C . HIS E 1 151 ? 30.125 -25.740 60.237 1.00 77.35 399 HIS H C 1
ATOM 7618 O O . HIS E 1 151 ? 29.881 -26.411 59.262 1.00 74.05 399 HIS H O 1
ATOM 7625 N N . THR E 1 152 ? 30.625 -26.252 61.334 1.00 78.64 400 THR H N 1
ATOM 7626 C CA . THR E 1 152 ? 30.860 -27.667 61.446 1.00 77.57 400 THR H CA 1
ATOM 7627 C C . THR E 1 152 ? 29.551 -28.407 61.526 1.00 82.52 400 THR H C 1
ATOM 7628 O O . THR E 1 152 ? 29.397 -29.457 60.940 1.00 81.58 400 THR H O 1
ATOM 7632 N N . ALA E 1 153 ? 28.608 -27.866 62.273 1.00 87.92 401 ALA H N 1
ATOM 7633 C CA . ALA E 1 153 ? 27.335 -28.545 62.429 1.00 89.21 401 ALA H CA 1
ATOM 7634 C C . ALA E 1 153 ? 26.619 -28.658 61.115 1.00 91.10 401 ALA H C 1
ATOM 7635 O O . ALA E 1 153 ? 26.026 -29.658 60.786 1.00 92.73 401 ALA H O 1
ATOM 7637 N N . PHE E 1 154 ? 26.677 -27.595 60.366 1.00 96.23 402 PHE H N 1
ATOM 7638 C CA . PHE E 1 154 ? 26.044 -27.562 59.083 1.00 105.42 402 PHE H CA 1
ATOM 7639 C C . PHE E 1 154 ? 27.024 -27.751 57.983 1.00 135.78 402 PHE H C 1
ATOM 7640 O O . PHE E 1 154 ? 28.210 -27.976 58.152 1.00 136.45 402 PHE H O 1
ATOM 7648 N N . GLU E 1 155 ? 26.455 -27.653 56.819 1.00 164.59 403 GLU H N 1
ATOM 7649 C CA . GLU E 1 155 ? 27.189 -27.698 55.559 1.00 177.25 403 GLU H CA 1
ATOM 7650 C C . GLU E 1 155 ? 26.627 -26.537 54.744 1.00 179.43 403 GLU H C 1
ATOM 7651 O O . GLU E 1 155 ? 25.413 -26.344 54.681 1.00 182.51 403 GLU H O 1
ATOM 7657 N N . LEU E 1 156 ? 27.487 -25.724 54.167 1.00 169.06 404 LEU H N 1
ATOM 7658 C CA . LEU E 1 156 ? 26.984 -24.542 53.479 1.00 157.42 404 LEU H CA 1
ATOM 7659 C C . LEU E 1 156 ? 26.934 -24.781 51.986 1.00 153.94 404 LEU H C 1
ATOM 7660 O O . LEU E 1 156 ? 27.494 -25.757 51.491 1.00 153.81 404 LEU H O 1
ATOM 7665 N N . ASP E 1 157 ? 26.262 -23.904 51.245 1.00 150.44 405 ASP H N 1
ATOM 7666 C CA . ASP E 1 157 ? 26.438 -24.222 49.828 1.00 147.90 405 ASP H CA 1
ATOM 7667 C C . ASP E 1 157 ? 27.459 -23.260 49.228 1.00 145.71 405 ASP H C 1
ATOM 7668 O O . ASP E 1 157 ? 27.109 -22.533 48.276 1.00 143.90 405 ASP H O 1
ATOM 7673 N N . ALA F 2 2 ? 18.315 -7.363 25.448 1.00 58.07 2 ALA G N 1
ATOM 7674 C CA . ALA F 2 2 ? 19.057 -8.179 24.508 1.00 61.34 2 ALA G CA 1
ATOM 7675 C C . ALA F 2 2 ? 18.743 -9.668 24.634 1.00 60.37 2 ALA G C 1
ATOM 7676 O O . ALA F 2 2 ? 18.040 -10.187 23.808 1.00 59.43 2 ALA G O 1
ATOM 7678 N N . LEU F 2 3 ? 19.245 -10.344 25.653 1.00 56.11 3 LEU G N 1
ATOM 7679 C CA . LEU F 2 3 ? 18.949 -11.758 25.799 1.00 51.41 3 LEU G CA 1
ATOM 7680 C C . LEU F 2 3 ? 17.869 -11.987 26.820 1.00 51.71 3 LEU G C 1
ATOM 7681 O O . LEU F 2 3 ? 18.018 -11.666 27.964 1.00 51.30 3 LEU G O 1
ATOM 7686 N N . ILE F 2 4 ? 16.775 -12.552 26.358 1.00 49.17 4 ILE G N 1
ATOM 7687 C CA . ILE F 2 4 ? 15.600 -12.830 27.134 1.00 45.32 4 ILE G CA 1
ATOM 7688 C C . ILE F 2 4 ? 15.187 -14.269 27.010 1.00 40.06 4 ILE G C 1
ATOM 7689 O O . ILE F 2 4 ? 15.138 -14.796 25.947 1.00 39.53 4 ILE G O 1
ATOM 7694 N N . VAL F 2 5 ? 14.866 -14.893 28.113 1.00 40.20 5 VAL G N 1
ATOM 7695 C CA . VAL F 2 5 ? 14.384 -16.240 28.102 1.00 41.27 5 VAL G CA 1
ATOM 7696 C C . VAL F 2 5 ? 12.949 -16.173 28.536 1.00 43.44 5 VAL G C 1
ATOM 7697 O O . VAL F 2 5 ? 12.651 -15.617 29.543 1.00 51.10 5 VAL G O 1
ATOM 7701 N N . GLN F 2 6 ? 12.072 -16.761 27.764 1.00 39.91 6 GLN G N 1
ATOM 7702 C CA . GLN F 2 6 ? 10.678 -16.740 28.067 1.00 43.22 6 GLN G CA 1
ATOM 7703 C C . GLN F 2 6 ? 10.168 -18.132 28.233 1.00 47.81 6 GLN G C 1
ATOM 7704 O O . GLN F 2 6 ? 10.576 -19.002 27.543 1.00 53.48 6 GLN G O 1
ATOM 7710 N N . LYS F 2 7 ? 9.268 -18.328 29.166 1.00 47.25 7 LYS G N 1
ATOM 7711 C CA . LYS F 2 7 ? 8.690 -19.631 29.472 1.00 43.64 7 LYS G CA 1
ATOM 7712 C C . LYS F 2 7 ? 7.174 -19.534 29.341 1.00 44.19 7 LYS G C 1
ATOM 7713 O O . LYS F 2 7 ? 6.562 -18.573 29.818 1.00 40.23 7 LYS G O 1
ATOM 7719 N N . PHE F 2 8 ? 6.565 -20.529 28.697 1.00 46.81 8 PHE G N 1
ATOM 7720 C CA . PHE F 2 8 ? 5.118 -20.558 28.512 1.00 49.38 8 PHE G CA 1
ATOM 7721 C C . PHE F 2 8 ? 4.579 -21.854 29.091 1.00 52.08 8 PHE G C 1
ATOM 7722 O O . PHE F 2 8 ? 4.994 -22.944 28.683 1.00 46.17 8 PHE G O 1
ATOM 7730 N N . GLY F 2 9 ? 3.692 -21.717 30.071 1.00 60.52 9 GLY G N 1
ATOM 7731 C CA . GLY F 2 9 ? 3.098 -22.818 30.785 1.00 66.74 9 GLY G CA 1
ATOM 7732 C C . GLY F 2 9 ? 2.051 -23.531 29.957 1.00 71.72 9 GLY G C 1
ATOM 7733 O O . GLY F 2 9 ? 1.871 -23.296 28.762 1.00 68.19 9 GLY G O 1
ATOM 7734 N N . GLY F 2 10 ? 1.333 -24.427 30.636 1.00 78.57 10 GLY G N 1
ATOM 7735 C CA . GLY F 2 10 ? 0.394 -25.294 29.942 1.00 73.79 10 GLY G CA 1
ATOM 7736 C C . GLY F 2 10 ? -0.690 -24.559 29.167 1.00 70.92 10 GLY G C 1
ATOM 7737 O O . GLY F 2 10 ? -0.990 -24.921 28.027 1.00 69.25 10 GLY G O 1
ATOM 7738 N N . THR F 2 11 ? -1.301 -23.520 29.764 1.00 68.93 11 THR G N 1
ATOM 7739 C CA . THR F 2 11 ? -2.426 -22.872 29.083 1.00 66.27 11 THR G CA 1
ATOM 7740 C C . THR F 2 11 ? -1.955 -21.985 27.929 1.00 61.83 11 THR G C 1
ATOM 7741 O O . THR F 2 11 ? -2.661 -21.858 26.923 1.00 61.47 11 THR G O 1
ATOM 7745 N N . SER F 2 12 ? -0.781 -21.338 28.054 1.00 59.29 12 SER G N 1
ATOM 7746 C CA . SER F 2 12 ? -0.293 -20.494 26.952 1.00 58.00 12 SER G CA 1
ATOM 7747 C C . SER F 2 12 ? -0.070 -21.308 25.680 1.00 60.01 12 SER G C 1
ATOM 7748 O O . SER F 2 12 ? -0.069 -20.745 24.579 1.00 62.61 12 SER G O 1
ATOM 7751 N N . VAL F 2 13 ? 0.109 -22.609 25.799 1.00 58.06 13 VAL G N 1
ATOM 7752 C CA . VAL F 2 13 ? 0.299 -23.444 24.627 1.00 54.68 13 VAL G CA 1
ATOM 7753 C C . VAL F 2 13 ? -0.713 -24.555 24.554 1.00 57.19 13 VAL G C 1
ATOM 7754 O O . VAL F 2 13 ? -0.511 -25.525 23.865 1.00 58.87 13 VAL G O 1
ATOM 7758 N N . GLY F 2 14 ? -1.808 -24.389 25.265 1.00 59.36 14 GLY G N 1
ATOM 7759 C CA . GLY F 2 14 ? -2.853 -25.381 25.353 1.00 58.03 14 GLY G CA 1
ATOM 7760 C C . GLY F 2 14 ? -3.480 -25.775 24.055 1.00 57.65 14 GLY G C 1
ATOM 7761 O O . GLY F 2 14 ? -3.881 -26.897 23.907 1.00 58.76 14 GLY G O 1
ATOM 7762 N N . THR F 2 15 ? -3.583 -24.839 23.134 1.00 54.38 15 THR G N 1
ATOM 7763 C CA . THR F 2 15 ? -4.161 -25.097 21.839 1.00 58.01 15 THR G CA 1
ATOM 7764 C C . THR F 2 15 ? -3.280 -24.625 20.725 1.00 61.73 15 THR G C 1
ATOM 7765 O O . THR F 2 15 ? -2.340 -23.905 20.924 1.00 63.55 15 THR G O 1
ATOM 7769 N N . VAL F 2 16 ? -3.608 -25.056 19.535 1.00 61.32 16 VAL G N 1
ATOM 7770 C CA . VAL F 2 16 ? -2.854 -24.680 18.387 1.00 63.83 16 VAL G CA 1
ATOM 7771 C C . VAL F 2 16 ? -2.877 -23.180 18.230 1.00 65.13 16 VAL G C 1
ATOM 7772 O O . VAL F 2 16 ? -1.857 -22.546 18.029 1.00 64.11 16 VAL G O 1
ATOM 7776 N N . GLU F 2 17 ? -4.048 -22.599 18.325 1.00 68.18 17 GLU G N 1
ATOM 7777 C CA . GLU F 2 17 ? -4.161 -21.156 18.193 1.00 70.63 17 GLU G CA 1
ATOM 7778 C C . GLU F 2 17 ? -3.437 -20.393 19.286 1.00 64.90 17 GLU G C 1
ATOM 7779 O O . GLU F 2 17 ? -2.965 -19.308 19.058 1.00 64.78 17 GLU G O 1
ATOM 7785 N N . ARG F 2 18 ? -3.379 -20.956 20.476 1.00 60.24 18 ARG G N 1
ATOM 7786 C CA . ARG F 2 18 ? -2.660 -20.343 21.565 1.00 57.69 18 ARG G CA 1
ATOM 7787 C C . ARG F 2 18 ? -1.176 -20.296 21.209 1.00 51.67 18 ARG G C 1
ATOM 7788 O O . ARG F 2 18 ? -0.492 -19.332 21.439 1.00 44.72 18 ARG G O 1
ATOM 7796 N N . ILE F 2 19 ? -0.702 -21.368 20.609 1.00 52.85 19 ILE G N 1
ATOM 7797 C CA . ILE F 2 19 ? 0.677 -21.459 20.210 1.00 52.39 19 ILE G CA 1
ATOM 7798 C C . ILE F 2 19 ? 0.968 -20.370 19.207 1.00 57.64 19 ILE G C 1
ATOM 7799 O O . ILE F 2 19 ? 2.027 -19.809 19.219 1.00 59.17 19 ILE G O 1
ATOM 7804 N N . GLU F 2 20 ? 0.029 -20.101 18.323 1.00 58.30 20 GLU G N 1
ATOM 7805 C CA . GLU F 2 20 ? 0.234 -19.069 17.334 1.00 61.79 20 GLU G CA 1
ATOM 7806 C C . GLU F 2 20 ? 0.368 -17.725 18.001 1.00 62.81 20 GLU G C 1
ATOM 7807 O O . GLU F 2 20 ? 1.138 -16.902 17.585 1.00 61.75 20 GLU G O 1
ATOM 7813 N N . GLN F 2 21 ? -0.414 -17.507 19.036 1.00 63.31 21 GLN G N 1
ATOM 7814 C CA . GLN F 2 21 ? -0.344 -16.256 19.741 1.00 63.40 21 GLN G CA 1
ATOM 7815 C C . GLN F 2 21 ? 0.998 -16.090 20.385 1.00 56.86 21 GLN G C 1
ATOM 7816 O O . GLN F 2 21 ? 1.531 -15.021 20.418 1.00 56.24 21 GLN G O 1
ATOM 7822 N N . VAL F 2 22 ? 1.544 -17.173 20.895 1.00 52.38 22 VAL G N 1
ATOM 7823 C CA . VAL F 2 22 ? 2.846 -17.133 21.520 1.00 47.34 22 VAL G CA 1
ATOM 7824 C C . VAL F 2 22 ? 3.845 -16.715 20.472 1.00 45.70 22 VAL G C 1
ATOM 7825 O O . VAL F 2 22 ? 4.691 -15.895 20.706 1.00 41.36 22 VAL G O 1
ATOM 7829 N N . ALA F 2 23 ? 3.701 -17.268 19.288 1.00 43.49 23 ALA G N 1
ATOM 7830 C CA . ALA F 2 23 ? 4.590 -16.936 18.218 1.00 41.49 23 ALA G CA 1
ATOM 7831 C C . ALA F 2 23 ? 4.484 -15.475 17.900 1.00 46.02 23 ALA G C 1
ATOM 7832 O O . ALA F 2 23 ? 5.486 -14.841 17.698 1.00 50.64 23 ALA G O 1
ATOM 7834 N N . GLU F 2 24 ? 3.286 -14.925 17.897 1.00 46.70 24 GLU G N 1
ATOM 7835 C CA . GLU F 2 24 ? 3.147 -13.507 17.609 1.00 57.59 24 GLU G CA 1
ATOM 7836 C C . GLU F 2 24 ? 3.890 -12.643 18.622 1.00 60.35 24 GLU G C 1
ATOM 7837 O O . GLU F 2 24 ? 4.446 -11.638 18.262 1.00 63.67 24 GLU G O 1
ATOM 7843 N N . LYS F 2 25 ? 3.897 -13.030 19.885 1.00 57.47 25 LYS G N 1
ATOM 7844 C CA . LYS F 2 25 ? 4.584 -12.235 20.889 1.00 58.65 25 LYS G CA 1
ATOM 7845 C C . LYS F 2 25 ? 6.093 -12.359 20.734 1.00 57.58 25 LYS G C 1
ATOM 7846 O O . LYS F 2 25 ? 6.807 -11.350 20.723 1.00 57.68 25 LYS G O 1
ATOM 7852 N N . VAL F 2 26 ? 6.590 -13.588 20.546 1.00 55.24 26 VAL G N 1
ATOM 7853 C CA . VAL F 2 26 ? 8.025 -13.779 20.319 1.00 52.58 26 VAL G CA 1
ATOM 7854 C C . VAL F 2 26 ? 8.451 -13.024 19.076 1.00 53.53 2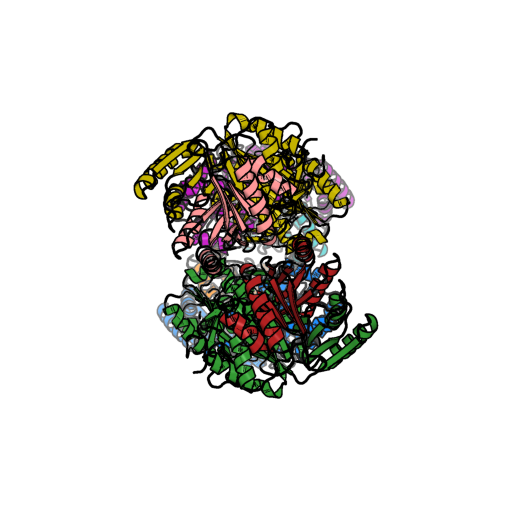6 VAL G C 1
ATOM 7855 O O . VAL F 2 26 ? 9.563 -12.478 19.009 1.00 54.55 26 VAL G O 1
ATOM 7859 N N . LYS F 2 27 ? 7.559 -12.945 18.083 1.00 56.46 27 LYS G N 1
ATOM 7860 C CA . LYS F 2 27 ? 7.904 -12.206 16.880 1.00 57.36 27 LYS G CA 1
ATOM 7861 C C . LYS F 2 27 ? 8.281 -10.780 17.238 1.00 59.11 27 LYS G C 1
ATOM 7862 O O . LYS F 2 27 ? 9.387 -10.341 16.918 1.00 62.18 27 LYS G O 1
ATOM 7868 N N . LYS F 2 28 ? 7.448 -10.121 18.067 1.00 56.04 28 LYS G N 1
ATOM 7869 C CA . LYS F 2 28 ? 7.661 -8.726 18.471 1.00 54.86 28 LYS G CA 1
ATOM 7870 C C . LYS F 2 28 ? 8.931 -8.561 19.305 1.00 55.71 28 LYS G C 1
ATOM 7871 O O . LYS F 2 28 ? 9.604 -7.526 19.226 1.00 59.68 28 LYS G O 1
ATOM 7877 N N . PHE F 2 29 ? 9.228 -9.521 20.187 1.00 55.02 29 PHE G N 1
ATOM 7878 C CA . PHE F 2 29 ? 10.473 -9.420 20.941 1.00 58.20 29 PHE G CA 1
ATOM 7879 C C . PHE F 2 29 ? 11.677 -9.538 20.000 1.00 60.53 29 PHE G C 1
ATOM 7880 O O . PHE F 2 29 ? 12.639 -8.764 20.100 1.00 55.51 29 PHE G O 1
ATOM 7888 N N . ARG F 2 30 ? 11.632 -10.411 19.024 1.00 64.56 30 ARG G N 1
ATOM 7889 C CA . ARG F 2 30 ? 12.731 -10.495 18.082 1.00 64.88 30 ARG G CA 1
ATOM 7890 C C . ARG F 2 30 ? 12.889 -9.241 17.179 1.00 63.43 30 ARG G C 1
ATOM 7891 O O . ARG F 2 30 ? 13.972 -8.839 16.836 1.00 58.04 30 ARG G O 1
ATOM 7899 N N . GLU F 2 31 ? 11.784 -8.639 16.784 1.00 68.00 31 GLU G N 1
ATOM 7900 C CA . GLU F 2 31 ? 11.830 -7.440 15.952 1.00 71.12 31 GLU G CA 1
ATOM 7901 C C . GLU F 2 31 ? 12.513 -6.289 16.628 1.00 73.36 31 GLU G C 1
ATOM 7902 O O . GLU F 2 31 ? 13.216 -5.530 16.013 1.00 73.33 31 GLU G O 1
ATOM 7908 N N . ALA F 2 32 ? 12.271 -6.167 17.911 1.00 71.41 32 ALA G N 1
ATOM 7909 C CA . ALA F 2 32 ? 12.790 -5.114 18.722 1.00 65.98 32 ALA G CA 1
ATOM 7910 C C . ALA F 2 32 ? 14.282 -5.233 18.807 1.00 67.30 32 ALA G C 1
ATOM 7911 O O . ALA F 2 32 ? 14.945 -4.308 19.272 1.00 67.37 32 ALA G O 1
ATOM 7913 N N . GLY F 2 33 ? 14.828 -6.365 18.390 1.00 65.90 33 GLY G N 1
ATOM 7914 C CA . GLY F 2 33 ? 16.268 -6.497 18.452 1.00 64.98 33 GLY G CA 1
ATOM 7915 C C . GLY F 2 33 ? 16.847 -7.361 19.527 1.00 65.02 33 GLY G C 1
ATOM 7916 O O . GLY F 2 33 ? 17.988 -7.223 19.872 1.00 68.14 33 GLY G O 1
ATOM 7917 N N . ASP F 2 34 ? 16.047 -8.243 20.075 1.00 63.15 34 ASP G N 1
ATOM 7918 C CA . ASP F 2 34 ? 16.503 -9.150 21.105 1.00 61.10 34 ASP G CA 1
ATOM 7919 C C . ASP F 2 34 ? 16.674 -10.615 20.689 1.00 60.04 34 ASP G C 1
ATOM 7920 O O . ASP F 2 34 ? 15.864 -11.112 19.963 1.00 61.77 34 ASP G O 1
ATOM 7925 N N . ASP F 2 35 ? 17.723 -11.292 21.158 1.00 54.29 35 ASP G N 1
ATOM 7926 C CA . ASP F 2 35 ? 17.858 -12.738 21.054 1.00 51.67 35 ASP G CA 1
ATOM 7927 C C . ASP F 2 35 ? 16.925 -13.383 22.068 1.00 48.57 35 ASP G C 1
ATOM 7928 O O . ASP F 2 35 ? 16.880 -12.971 23.235 1.00 51.33 35 ASP G O 1
ATOM 7933 N N . VAL F 2 36 ? 16.206 -14.421 21.643 1.00 41.92 36 VAL G N 1
ATOM 7934 C CA . VAL F 2 36 ? 15.178 -15.024 22.476 1.00 38.97 36 VAL G CA 1
ATOM 7935 C C . VAL F 2 36 ? 15.425 -16.521 22.577 1.00 41.88 36 VAL G C 1
ATOM 7936 O O . VAL F 2 36 ? 15.814 -17.171 21.602 1.00 42.55 36 VAL G O 1
ATOM 7940 N N . VAL F 2 37 ? 15.272 -17.047 23.789 1.00 41.06 37 VAL G N 1
ATOM 7941 C CA . VAL F 2 37 ? 15.175 -18.471 24.047 1.00 39.11 37 VAL G CA 1
ATOM 7942 C C . VAL F 2 37 ? 13.806 -18.705 24.646 1.00 42.11 37 VAL G C 1
ATOM 7943 O O . VAL F 2 37 ? 13.451 -18.057 25.637 1.00 45.34 37 VAL G O 1
ATOM 7947 N N . VAL F 2 38 ? 13.065 -19.657 24.085 1.00 40.55 38 VAL G N 1
ATOM 7948 C CA . VAL F 2 38 ? 11.699 -19.930 24.494 1.00 41.46 38 VAL G CA 1
ATOM 7949 C C . VAL F 2 38 ? 11.645 -21.320 25.105 1.00 41.14 38 VAL G C 1
ATOM 7950 O O . VAL F 2 38 ? 12.168 -22.277 24.518 1.00 41.08 38 VAL G O 1
ATOM 7954 N N . VAL F 2 39 ? 10.991 -21.423 26.270 1.00 35.68 39 VAL G N 1
ATOM 7955 C CA . VAL F 2 39 ? 10.754 -22.678 26.976 1.00 33.30 39 VAL G CA 1
ATOM 7956 C C . VAL F 2 39 ? 9.259 -22.961 26.975 1.00 33.19 39 VAL G C 1
ATOM 7957 O O . VAL F 2 39 ? 8.444 -22.070 27.260 1.00 32.08 39 VAL G O 1
ATOM 7961 N N . VAL F 2 40 ? 8.894 -24.174 26.569 1.00 35.25 40 VAL G N 1
ATOM 7962 C CA . VAL F 2 40 ? 7.498 -24.533 26.496 1.00 40.25 40 VAL G CA 1
ATOM 7963 C C . VAL F 2 40 ? 7.292 -25.875 27.149 1.00 47.68 40 VAL G C 1
ATOM 7964 O O . VAL F 2 40 ? 8.205 -26.686 27.322 1.00 45.46 40 VAL G O 1
ATOM 7968 N N . SER F 2 41 ? 6.086 -26.071 27.579 1.00 51.68 41 SER G N 1
ATOM 7969 C CA . SER F 2 41 ? 5.762 -27.326 28.188 1.00 54.33 41 SER G CA 1
ATOM 7970 C C . SER F 2 41 ? 4.665 -27.946 27.325 1.00 50.03 41 SER G C 1
ATOM 7971 O O . SER F 2 41 ? 4.237 -27.333 26.348 1.00 48.44 41 SER G O 1
ATOM 7974 N N . ALA F 2 42 ? 4.245 -29.174 27.629 1.00 51.23 42 ALA G N 1
ATOM 7975 C CA . ALA F 2 42 ? 3.225 -29.851 26.826 1.00 47.10 42 ALA G CA 1
ATOM 7976 C C . ALA F 2 42 ? 1.910 -29.068 26.778 1.00 49.78 42 ALA G C 1
ATOM 7977 O O . ALA F 2 42 ? 1.638 -28.198 27.607 1.00 50.54 42 ALA G O 1
ATOM 7979 N N . MET F 2 43 ? 1.091 -29.357 25.762 1.00 54.37 43 MET G N 1
ATOM 7980 C CA . MET F 2 43 ? -0.220 -28.713 25.687 1.00 58.61 43 MET G CA 1
ATOM 7981 C C . MET F 2 43 ? -1.117 -29.248 26.799 1.00 60.57 43 MET G C 1
ATOM 7982 O O . MET F 2 43 ? -0.857 -30.308 27.382 1.00 57.84 43 MET G O 1
ATOM 7987 N N . SER F 2 44 ? -2.200 -28.512 27.064 1.00 70.02 44 SER G N 1
ATOM 7988 C CA . SER F 2 44 ? -3.059 -28.788 28.207 1.00 67.80 44 SER G CA 1
ATOM 7989 C C . SER F 2 44 ? -3.467 -30.252 28.228 1.00 62.28 44 SER G C 1
ATOM 7990 O O . SER F 2 44 ? -3.807 -30.825 27.191 1.00 60.03 44 SER G O 1
ATOM 7993 N N . GLY F 2 45 ? -3.346 -30.873 29.399 1.00 58.13 45 GLY G N 1
ATOM 7994 C CA . GLY F 2 45 ? -3.786 -32.235 29.599 1.00 58.89 45 GLY G CA 1
ATOM 7995 C C . GLY F 2 45 ? -2.853 -33.303 29.089 1.00 55.54 45 GLY G C 1
ATOM 7996 O O . GLY F 2 45 ? -3.011 -34.473 29.468 1.00 51.82 45 GLY G O 1
ATOM 7997 N N . GLU F 2 46 ? -1.869 -32.947 28.264 1.00 54.82 46 GLU G N 1
ATOM 7998 C CA . GLU F 2 46 ? -0.995 -33.959 27.685 1.00 55.88 46 GLU G CA 1
ATOM 7999 C C . GLU F 2 46 ? -0.140 -34.635 28.744 1.00 53.00 46 GLU G C 1
ATOM 8000 O O . GLU F 2 46 ? -0.008 -35.865 28.754 1.00 54.57 46 GLU G O 1
ATOM 8006 N N . THR F 2 47 ? 0.476 -33.857 29.632 1.00 49.33 47 THR G N 1
ATOM 8007 C CA . THR F 2 47 ? 1.210 -34.501 30.711 1.00 54.64 47 THR G CA 1
ATOM 8008 C C . THR F 2 47 ? 0.284 -35.432 31.495 1.00 56.58 47 THR G C 1
ATOM 8009 O O . THR F 2 47 ? 0.532 -36.644 31.566 1.00 52.75 47 THR G O 1
ATOM 8013 N N . ASN F 2 48 ? -0.874 -34.913 31.937 1.00 58.54 48 ASN G N 1
ATOM 8014 C CA . ASN F 2 48 ? -1.813 -35.733 32.698 1.00 59.08 48 ASN G CA 1
ATOM 8015 C C . ASN F 2 48 ? -2.342 -36.887 31.855 1.00 47.75 48 ASN G C 1
ATOM 8016 O O . ASN F 2 48 ? -2.541 -37.996 32.361 1.00 43.38 48 ASN G O 1
ATOM 8021 N N . ARG F 2 49 ? -2.589 -36.659 30.566 1.00 46.07 49 ARG G N 1
ATOM 8022 C CA . ARG F 2 49 ? -3.033 -37.782 29.742 1.00 47.69 49 ARG G CA 1
ATOM 8023 C C . ARG F 2 49 ? -1.957 -38.860 29.641 1.00 51.91 49 ARG G C 1
ATOM 8024 O O . ARG F 2 49 ? -2.259 -40.058 29.765 1.00 50.15 49 ARG G O 1
ATOM 8032 N N . LEU F 2 50 ? -0.684 -38.456 29.465 1.00 51.32 50 LEU G N 1
ATOM 8033 C CA . LEU F 2 50 ? 0.390 -39.442 29.328 1.00 45.06 50 LEU G CA 1
ATOM 8034 C C . LEU F 2 50 ? 0.582 -40.253 30.603 1.00 43.08 50 LEU G C 1
ATOM 8035 O O . LEU F 2 50 ? 0.611 -41.492 30.556 1.00 41.17 50 LEU G O 1
ATOM 8040 N N . ILE F 2 51 ? 0.661 -39.575 31.759 1.00 42.87 51 ILE G N 1
ATOM 8041 C CA . ILE F 2 51 ? 0.834 -40.285 33.030 1.00 40.79 51 ILE G CA 1
ATOM 8042 C C . ILE F 2 51 ? -0.301 -41.270 33.239 1.00 43.57 51 ILE G C 1
ATOM 8043 O O . ILE F 2 51 ? -0.082 -42.428 33.620 1.00 43.55 51 ILE G O 1
ATOM 8048 N N . GLY F 2 52 ? -1.542 -40.833 32.961 1.00 43.62 52 GLY G N 1
ATOM 8049 C CA . GLY F 2 52 ? -2.692 -41.712 33.163 1.00 38.91 52 GLY G CA 1
ATOM 8050 C C . GLY F 2 52 ? -2.581 -42.950 32.312 1.00 37.99 52 GLY G C 1
ATOM 8051 O O . GLY F 2 52 ? -2.818 -44.064 32.779 1.00 39.79 52 GLY G O 1
ATOM 8052 N N . LEU F 2 53 ? -2.101 -42.781 31.083 1.00 39.72 53 LEU G N 1
ATOM 8053 C CA . LEU F 2 53 ? -1.859 -43.930 30.225 1.00 45.84 53 LEU G CA 1
ATOM 8054 C C . LEU F 2 53 ? -0.878 -44.896 30.881 1.00 51.62 53 LEU G C 1
ATOM 8055 O O . LEU F 2 53 ? -0.991 -46.115 30.715 1.00 55.87 53 LEU G O 1
ATOM 8060 N N . ALA F 2 54 ? 0.118 -44.373 31.594 1.00 49.82 54 ALA G N 1
ATOM 8061 C CA . ALA F 2 54 ? 1.060 -45.260 32.275 1.00 45.85 54 ALA G CA 1
ATOM 8062 C C . ALA F 2 54 ? 0.447 -45.914 33.520 1.00 45.84 54 ALA G C 1
ATOM 8063 O O . ALA F 2 54 ? 0.599 -47.126 33.712 1.00 45.31 54 ALA G O 1
ATOM 8065 N N . ASN F 2 55 ? -0.258 -45.146 34.372 1.00 46.51 55 ASN G N 1
ATOM 8066 C CA . ASN F 2 55 ? -0.905 -45.758 35.546 1.00 50.22 55 ASN G CA 1
ATOM 8067 C C . ASN F 2 55 ? -1.990 -46.750 35.137 1.00 53.54 55 ASN G C 1
ATOM 8068 O O . ASN F 2 55 ? -2.320 -47.673 35.895 1.00 54.44 55 ASN G O 1
ATOM 8073 N N . GLN F 2 56 ? -2.575 -46.550 33.962 1.00 54.79 56 GLN G N 1
ATOM 8074 C CA . GLN F 2 56 ? -3.399 -47.580 33.344 1.00 59.71 56 GLN G CA 1
ATOM 8075 C C . GLN F 2 56 ? -2.622 -48.882 33.179 1.00 59.96 56 GLN G C 1
ATOM 8076 O O . GLN F 2 56 ? -3.209 -49.968 33.149 1.00 59.41 56 GLN G O 1
ATOM 8082 N N . ILE F 2 57 ? -1.309 -48.839 33.074 1.00 61.92 57 ILE G N 1
ATOM 8083 C CA . ILE F 2 57 ? -0.559 -50.086 32.937 1.00 64.83 57 ILE G CA 1
ATOM 8084 C C . ILE F 2 57 ? -0.074 -50.690 34.243 1.00 71.03 57 ILE G C 1
ATOM 8085 O O . ILE F 2 57 ? -0.103 -51.880 34.390 1.00 82.22 57 ILE G O 1
ATOM 8090 N N . MET F 2 58 ? 0.429 -49.873 35.148 1.00 68.12 58 MET G N 1
ATOM 8091 C CA . MET F 2 58 ? 0.957 -50.367 36.395 1.00 70.37 58 MET G CA 1
ATOM 8092 C C . MET F 2 58 ? 0.469 -49.565 37.566 1.00 73.67 58 MET G C 1
ATOM 8093 O O . MET F 2 58 ? 0.132 -48.417 37.447 1.00 73.10 58 MET G O 1
ATOM 8098 N N . GLU F 2 59 ? 0.462 -50.193 38.718 1.00 77.99 59 GLU G N 1
ATOM 8099 C CA . GLU F 2 59 ? 0.026 -49.531 39.913 1.00 81.22 59 GLU G CA 1
ATOM 8100 C C . GLU F 2 59 ? 0.963 -48.351 40.153 1.00 76.75 59 GLU G C 1
ATOM 8101 O O . GLU F 2 59 ? 0.532 -47.243 40.390 1.00 76.62 59 GLU G O 1
ATOM 8107 N N . GLN F 2 60 ? 2.256 -48.590 40.045 1.00 71.54 60 GLN G N 1
ATOM 8108 C CA . GLN F 2 60 ? 3.223 -47.540 40.209 1.00 69.19 60 GLN G CA 1
ATOM 8109 C C . GLN F 2 60 ? 4.157 -47.648 39.021 1.00 61.54 60 GLN G C 1
ATOM 8110 O O . GLN F 2 60 ? 5.032 -48.493 39.009 1.00 58.07 60 GLN G O 1
ATOM 8116 N N . PRO F 2 61 ? 3.999 -46.795 38.024 1.00 57.45 61 PRO G N 1
ATOM 8117 C CA . PRO F 2 61 ? 4.856 -46.960 36.849 1.00 57.16 61 PRO G CA 1
ATOM 8118 C C . PRO F 2 61 ? 6.317 -46.802 37.092 1.00 54.82 61 PRO G C 1
ATOM 8119 O O . PRO F 2 61 ? 6.763 -46.010 37.869 1.00 55.15 61 PRO G O 1
ATOM 8123 N N . VAL F 2 62 ? 7.049 -47.621 36.378 1.00 50.00 62 VAL G N 1
ATOM 8124 C CA . VAL F 2 62 ? 8.511 -47.685 36.451 1.00 46.47 62 VAL G CA 1
ATOM 8125 C C . VAL F 2 62 ? 9.101 -46.292 36.246 1.00 44.35 62 VAL G C 1
ATOM 8126 O O . VAL F 2 62 ? 8.880 -45.681 35.184 1.00 41.00 62 VAL G O 1
ATOM 8130 N N . PRO F 2 63 ? 9.860 -45.760 37.213 1.00 40.04 63 PRO G N 1
ATOM 8131 C CA . PRO F 2 63 ? 10.294 -44.355 37.095 1.00 41.17 63 PRO G CA 1
ATOM 8132 C C . PRO F 2 63 ? 11.122 -44.071 35.848 1.00 43.26 63 PRO G C 1
ATOM 8133 O O . PRO F 2 63 ? 10.848 -43.092 35.143 1.00 39.05 63 PRO G O 1
ATOM 8137 N N . ARG F 2 64 ? 12.088 -44.928 35.520 1.00 43.91 64 ARG G N 1
ATOM 8138 C CA . ARG F 2 64 ? 12.920 -44.656 34.356 1.00 47.25 64 ARG G CA 1
ATOM 8139 C C . ARG F 2 64 ? 12.090 -44.562 33.078 1.00 50.66 64 ARG G C 1
ATOM 8140 O O . ARG F 2 64 ? 12.282 -43.641 32.274 1.00 48.62 64 ARG G O 1
ATOM 8148 N N . GLU F 2 65 ? 11.105 -45.454 32.925 1.00 49.00 65 GLU G N 1
ATOM 8149 C CA . GLU F 2 65 ? 10.280 -45.523 31.727 1.00 42.99 65 GLU G CA 1
ATOM 8150 C C . GLU F 2 65 ? 9.197 -44.454 31.691 1.00 46.44 65 GLU G C 1
ATOM 8151 O O . GLU F 2 65 ? 8.786 -44.036 30.599 1.00 51.78 65 GLU G O 1
ATOM 8157 N N . LEU F 2 66 ? 8.674 -44.064 32.851 1.00 43.88 66 LEU G N 1
ATOM 8158 C CA . LEU F 2 66 ? 7.702 -42.985 32.894 1.00 44.35 66 LEU G CA 1
ATOM 8159 C C . LEU F 2 66 ? 8.281 -41.712 32.288 1.00 40.19 66 LEU G C 1
ATOM 8160 O O . LEU F 2 66 ? 7.572 -40.953 31.618 1.00 41.08 66 LEU G O 1
ATOM 8165 N N . ASP F 2 67 ? 9.571 -41.476 32.496 1.00 38.16 67 ASP G N 1
ATOM 8166 C CA . ASP F 2 67 ? 10.196 -40.251 32.006 1.00 43.65 67 ASP G CA 1
ATOM 8167 C C . ASP F 2 67 ? 10.198 -40.195 30.477 1.00 46.59 67 ASP G C 1
ATOM 8168 O O . ASP F 2 67 ? 10.070 -39.115 29.884 1.00 44.63 67 ASP G O 1
ATOM 8173 N N . VAL F 2 68 ? 10.417 -41.334 29.819 1.00 47.78 68 VAL G N 1
ATOM 8174 C CA . VAL F 2 68 ? 10.439 -41.296 28.365 1.00 47.39 68 VAL G CA 1
ATOM 8175 C C . VAL F 2 68 ? 9.031 -41.060 27.813 1.00 50.12 68 VAL G C 1
ATOM 8176 O O . VAL F 2 68 ? 8.861 -40.298 26.851 1.00 53.93 68 VAL G O 1
ATOM 8180 N N . MET F 2 69 ? 7.992 -41.584 28.470 1.00 47.19 69 MET G N 1
ATOM 8181 C CA . MET F 2 69 ? 6.628 -41.250 28.056 1.00 45.34 69 MET G CA 1
ATOM 8182 C C . MET F 2 69 ? 6.331 -39.777 28.242 1.00 39.71 69 MET G C 1
ATOM 8183 O O . MET F 2 69 ? 5.917 -39.086 27.306 1.00 44.19 69 MET G O 1
ATOM 8188 N N . VAL F 2 70 ? 6.441 -39.308 29.481 1.00 36.03 70 VAL G N 1
ATOM 8189 C CA . VAL F 2 70 ? 5.949 -37.982 29.824 1.00 36.49 70 VAL G CA 1
ATOM 8190 C C . VAL F 2 70 ? 6.768 -36.901 29.141 1.00 36.56 70 VAL G C 1
ATOM 8191 O O . VAL F 2 70 ? 6.227 -35.856 28.768 1.00 41.25 70 VAL G O 1
ATOM 8195 N N . SER F 2 71 ? 8.069 -37.133 28.937 1.00 35.54 71 SER G N 1
ATOM 8196 C CA . SER F 2 71 ? 8.903 -36.142 28.265 1.00 40.32 71 SER G CA 1
ATOM 8197 C C . SER F 2 71 ? 8.422 -35.842 26.839 1.00 38.70 71 SER G C 1
ATOM 8198 O O . SER F 2 71 ? 8.715 -34.768 26.306 1.00 34.74 71 SER G O 1
ATOM 8201 N N . THR F 2 72 ? 7.686 -36.762 26.205 1.00 38.80 72 THR G N 1
ATOM 8202 C CA . THR F 2 72 ? 7.283 -36.526 24.821 1.00 40.26 72 THR G CA 1
ATOM 8203 C C . THR F 2 72 ? 6.350 -35.336 24.682 1.00 43.91 72 THR G C 1
ATOM 8204 O O . THR F 2 72 ? 6.370 -34.670 23.641 1.00 46.85 72 THR G O 1
ATOM 8208 N N . GLY F 2 73 ? 5.546 -35.032 25.707 1.00 43.10 73 GLY G N 1
ATOM 8209 C CA . GLY F 2 73 ? 4.564 -33.970 25.547 1.00 42.65 73 GLY G CA 1
ATOM 8210 C C . GLY F 2 73 ? 5.215 -32.665 25.156 1.00 42.07 73 GLY G C 1
ATOM 8211 O O . GLY F 2 73 ? 4.863 -32.071 24.134 1.00 41.06 73 GLY G O 1
ATOM 8212 N N . GLU F 2 74 ? 6.294 -32.305 25.848 1.00 42.28 74 GLU G N 1
ATOM 8213 C CA . GLU F 2 74 ? 7.009 -31.081 25.511 1.00 44.59 74 GLU G CA 1
ATOM 8214 C C . GLU F 2 74 ? 7.634 -31.159 24.123 1.00 40.60 74 GLU G C 1
ATOM 8215 O O . GLU F 2 74 ? 7.798 -30.130 23.453 1.00 37.33 74 GLU G O 1
ATOM 8221 N N . GLN F 2 75 ? 7.996 -32.358 23.672 1.00 38.75 75 GLN G N 1
ATOM 8222 C CA . GLN F 2 75 ? 8.645 -32.437 22.373 1.00 42.53 75 GLN G CA 1
ATOM 8223 C C . GLN F 2 75 ? 7.703 -32.064 21.241 1.00 43.91 75 GLN G C 1
ATOM 8224 O O . GLN F 2 75 ? 8.161 -31.536 20.226 1.00 43.08 75 GLN G O 1
ATOM 8230 N N . VAL F 2 76 ? 6.408 -32.364 21.382 1.00 43.45 76 VAL G N 1
ATOM 8231 C CA . VAL F 2 76 ? 5.401 -31.922 20.420 1.00 36.65 76 VAL G CA 1
ATOM 8232 C C . VAL F 2 76 ? 5.350 -30.405 20.366 1.00 43.17 76 VAL G C 1
ATOM 8233 O O . VAL F 2 76 ? 5.421 -29.793 19.287 1.00 44.92 76 VAL G O 1
ATOM 8237 N N . THR F 2 77 ? 5.261 -29.776 21.538 1.00 41.49 77 THR G N 1
ATOM 8238 C CA . THR F 2 77 ? 5.020 -28.342 21.595 1.00 41.43 77 THR G CA 1
ATOM 8239 C C . THR F 2 77 ? 6.173 -27.565 20.985 1.00 43.19 77 THR G C 1
ATOM 8240 O O . THR F 2 77 ? 5.944 -26.573 20.287 1.00 45.09 77 THR G O 1
ATOM 8244 N N . ILE F 2 78 ? 7.419 -27.990 21.216 1.00 40.06 78 ILE G N 1
ATOM 8245 C CA . ILE F 2 78 ? 8.536 -27.201 20.697 1.00 39.78 78 ILE G CA 1
ATOM 8246 C C . ILE F 2 78 ? 8.508 -27.151 19.163 1.00 40.23 78 ILE G C 1
ATOM 8247 O O . ILE F 2 78 ? 8.893 -26.147 18.548 1.00 34.10 78 ILE G O 1
ATOM 8252 N N . ALA F 2 79 ? 8.082 -28.236 18.518 1.00 41.83 79 ALA G N 1
ATOM 8253 C CA . ALA F 2 79 ? 8.018 -28.229 17.060 1.00 43.08 79 ALA G CA 1
ATOM 8254 C C . ALA F 2 79 ? 6.893 -27.331 16.566 1.00 43.16 79 ALA G C 1
ATOM 8255 O O . ALA F 2 79 ? 7.098 -26.531 15.653 1.00 38.79 79 ALA G O 1
ATOM 8257 N N . LEU F 2 80 ? 5.695 -27.449 17.159 1.00 46.07 80 LEU G N 1
ATOM 8258 C CA . LEU F 2 80 ? 4.580 -26.598 16.733 1.00 44.57 80 LEU G CA 1
ATOM 8259 C C . LEU F 2 80 ? 4.926 -25.114 16.852 1.00 45.69 80 LEU G C 1
ATOM 8260 O O . LEU F 2 80 ? 4.593 -24.318 15.956 1.00 40.54 80 LEU G O 1
ATOM 8265 N N . LEU F 2 81 ? 5.561 -24.713 17.967 1.00 36.92 81 LEU G N 1
ATOM 8266 C CA . LEU F 2 81 ? 5.962 -23.320 18.089 1.00 36.91 81 LEU G CA 1
ATOM 8267 C C . LEU F 2 81 ? 7.034 -22.961 17.070 1.00 40.22 81 LEU G C 1
ATOM 8268 O O . LEU F 2 81 ? 6.984 -21.881 16.467 1.00 34.39 81 LEU G O 1
ATOM 8273 N N . SER F 2 82 ? 7.982 -23.879 16.816 1.00 46.11 82 SER G N 1
ATOM 8274 C CA . SER F 2 82 ? 9.000 -23.611 15.796 1.00 50.36 82 SER G CA 1
ATOM 8275 C C . SER F 2 82 ? 8.367 -23.388 14.421 1.00 53.27 82 SER G C 1
ATOM 8276 O O . SER F 2 82 ? 8.673 -22.396 13.747 1.00 52.46 82 SER G O 1
ATOM 8279 N N . MET F 2 83 ? 7.422 -24.251 14.022 1.00 53.22 83 MET G N 1
ATOM 8280 C CA . MET F 2 83 ? 6.747 -24.059 12.739 1.00 52.25 83 MET G CA 1
ATOM 8281 C C . MET F 2 83 ? 5.936 -22.771 12.757 1.00 51.48 83 MET G C 1
ATOM 8282 O O . MET F 2 83 ? 6.053 -21.941 11.844 1.00 49.73 83 MET G O 1
ATOM 8287 N N . ALA F 2 84 ? 5.174 -22.552 13.847 1.00 51.71 84 ALA G N 1
ATOM 8288 C CA . ALA F 2 84 ? 4.331 -21.368 13.970 1.00 48.34 84 ALA G CA 1
ATOM 8289 C C . ALA F 2 84 ? 5.144 -20.087 13.850 1.00 47.63 84 ALA G C 1
ATOM 8290 O O . ALA F 2 84 ? 4.664 -19.091 13.300 1.00 49.81 84 ALA G O 1
ATOM 8292 N N . LEU F 2 85 ? 6.361 -20.078 14.339 1.00 48.17 85 LEU G N 1
ATOM 8293 C CA . LEU F 2 85 ? 7.238 -18.942 14.160 1.00 48.22 85 LEU G CA 1
ATOM 8294 C C . LEU F 2 85 ? 7.744 -18.804 12.734 1.00 48.61 85 LEU G C 1
ATOM 8295 O O . LEU F 2 85 ? 7.787 -17.733 12.175 1.00 44.37 85 LEU G O 1
ATOM 8300 N N . ILE F 2 86 ? 8.138 -19.924 12.161 1.00 49.97 86 ILE G N 1
ATOM 8301 C CA . ILE F 2 86 ? 8.691 -19.964 10.822 1.00 53.88 86 ILE G CA 1
ATOM 8302 C C . ILE F 2 86 ? 7.699 -19.530 9.782 1.00 56.46 86 ILE G C 1
ATOM 8303 O O . ILE F 2 86 ? 8.054 -18.854 8.861 1.00 59.48 86 ILE G O 1
ATOM 8308 N N . LYS F 2 87 ? 6.453 -19.912 9.953 1.00 58.06 87 LYS G N 1
ATOM 8309 C CA . LYS F 2 87 ? 5.419 -19.508 9.032 1.00 62.42 87 LYS G CA 1
ATOM 8310 C C . LYS F 2 87 ? 5.334 -17.982 9.052 1.00 63.98 87 LYS G C 1
ATOM 8311 O O . LYS F 2 87 ? 5.196 -17.348 8.027 1.00 66.15 87 LYS G O 1
ATOM 8317 N N . ARG F 2 88 ? 5.466 -17.410 10.238 1.00 60.53 88 ARG G N 1
ATOM 8318 C CA . ARG F 2 88 ? 5.395 -15.992 10.479 1.00 56.91 88 ARG G CA 1
ATOM 8319 C C . ARG F 2 88 ? 6.646 -15.261 10.077 1.00 51.42 88 ARG G C 1
ATOM 8320 O O . ARG F 2 88 ? 6.742 -14.084 10.280 1.00 50.97 88 ARG G O 1
ATOM 8328 N N . GLY F 2 89 ? 7.622 -15.964 9.550 1.00 46.81 89 GLY G N 1
ATOM 8329 C CA . GLY F 2 89 ? 8.835 -15.325 9.130 1.00 45.01 89 GLY G CA 1
ATOM 8330 C C . GLY F 2 89 ? 9.972 -15.201 10.090 1.00 52.13 89 GLY G C 1
ATOM 8331 O O . GLY F 2 89 ? 10.896 -14.479 9.828 1.00 53.87 89 GLY G O 1
ATOM 8332 N N . VAL F 2 90 ? 9.903 -15.888 11.211 1.00 54.50 90 VAL G N 1
ATOM 8333 C CA . VAL F 2 90 ? 10.988 -15.843 12.159 1.00 51.53 90 VAL G CA 1
ATOM 8334 C C . VAL F 2 90 ? 11.658 -17.196 12.235 1.00 49.06 90 VAL G C 1
ATOM 8335 O O . VAL F 2 90 ? 11.043 -18.132 12.614 1.00 51.31 90 VAL G O 1
ATOM 8339 N N . PRO F 2 91 ? 12.931 -17.289 11.901 1.00 46.17 91 PRO G N 1
ATOM 8340 C CA . PRO F 2 91 ? 13.653 -18.567 11.945 1.00 44.37 91 PRO G CA 1
ATOM 8341 C C . PRO F 2 91 ? 13.713 -19.086 13.365 1.00 45.46 91 PRO G C 1
ATOM 8342 O O . PRO F 2 91 ? 13.871 -18.315 14.311 1.00 46.05 91 PRO G O 1
ATOM 8346 N N . ALA F 2 92 ? 13.563 -20.395 13.513 1.00 47.79 92 ALA G N 1
ATOM 8347 C CA . ALA F 2 92 ? 13.533 -21.018 14.831 1.00 42.01 92 ALA G CA 1
ATOM 8348 C C . ALA F 2 92 ? 14.059 -22.445 14.730 1.00 45.87 92 ALA G C 1
ATOM 8349 O O . ALA F 2 92 ? 14.000 -23.072 13.670 1.00 48.75 92 ALA G O 1
ATOM 8351 N N . VAL F 2 93 ? 14.631 -22.940 15.820 1.00 45.19 93 VAL G N 1
ATOM 8352 C CA . VAL F 2 93 ? 15.050 -24.334 15.921 1.00 40.66 93 VAL G CA 1
ATOM 8353 C C . VAL F 2 93 ? 14.545 -24.866 17.255 1.00 39.09 93 VAL G C 1
ATOM 8354 O O . VAL F 2 93 ? 14.620 -24.167 18.268 1.00 41.81 93 VAL G O 1
ATOM 8358 N N . SER F 2 94 ? 14.002 -26.072 17.247 1.00 31.43 94 SER G N 1
ATOM 8359 C CA . SER F 2 94 ? 13.617 -26.729 18.474 1.00 31.42 94 SER G CA 1
ATOM 8360 C C . SER F 2 94 ? 14.820 -27.477 19.039 1.00 37.98 94 SER G C 1
ATOM 8361 O O . SER F 2 94 ? 15.772 -27.809 18.314 1.00 40.31 94 SER G O 1
ATOM 8364 N N . TYR F 2 95 ? 14.830 -27.610 20.362 1.00 38.95 95 TYR G N 1
ATOM 8365 C CA . TYR F 2 95 ? 15.839 -28.349 21.099 1.00 33.12 95 TYR G CA 1
ATOM 8366 C C . TYR F 2 95 ? 15.170 -29.302 22.078 1.00 34.76 95 TYR G C 1
ATOM 8367 O O . TYR F 2 95 ? 14.368 -28.869 22.906 1.00 31.19 95 TYR G O 1
ATOM 8376 N N . THR F 2 96 ? 15.495 -30.580 22.010 1.00 43.47 96 THR G N 1
ATOM 8377 C CA . THR F 2 96 ? 15.142 -31.416 23.135 1.00 47.30 96 THR G CA 1
ATOM 8378 C C . THR F 2 96 ? 16.109 -31.126 24.287 1.00 42.52 96 THR G C 1
ATOM 8379 O O . THR F 2 96 ? 17.213 -30.619 24.096 1.00 34.84 96 THR G O 1
ATOM 8383 N N . GLY F 2 97 ? 15.717 -31.537 25.488 1.00 42.21 97 GLY G N 1
ATOM 8384 C CA . GLY F 2 97 ? 16.656 -31.501 26.599 1.00 41.21 97 GLY G CA 1
ATOM 8385 C C . GLY F 2 97 ? 17.996 -32.136 26.251 1.00 41.33 97 GLY G C 1
ATOM 8386 O O . GLY F 2 97 ? 19.056 -31.650 26.661 1.00 40.31 97 GLY G O 1
ATOM 8387 N N . ASN F 2 98 ? 17.970 -33.254 25.523 1.00 36.21 98 ASN G N 1
ATOM 8388 C CA . ASN F 2 98 ? 19.218 -33.934 25.227 1.00 34.78 98 ASN G CA 1
ATOM 8389 C C . ASN F 2 98 ? 20.087 -33.191 24.214 1.00 33.70 98 ASN G C 1
ATOM 8390 O O . ASN F 2 98 ? 21.318 -33.243 24.331 1.00 27.05 98 ASN G O 1
ATOM 8395 N N . GLN F 2 99 ? 19.468 -32.473 23.294 1.00 38.73 99 GLN G N 1
ATOM 8396 C CA . GLN F 2 99 ? 20.154 -31.656 22.289 1.00 38.84 99 GLN G CA 1
ATOM 8397 C C . GLN F 2 99 ? 20.951 -30.451 22.770 1.00 39.28 99 GLN G C 1
ATOM 8398 O O . GLN F 2 99 ? 21.933 -30.148 22.194 1.00 37.69 99 GLN G O 1
ATOM 8404 N N . VAL F 2 100 ? 20.439 -29.669 23.695 1.00 40.78 100 VAL G N 1
ATOM 8405 C CA . VAL F 2 100 ? 21.230 -28.557 24.252 1.00 41.35 100 VAL G CA 1
ATOM 8406 C C . VAL F 2 100 ? 22.358 -29.069 25.126 1.00 46.88 100 VAL G C 1
ATOM 8407 O O . VAL F 2 100 ? 23.482 -28.641 25.095 1.00 40.39 100 VAL G O 1
ATOM 8411 N N . ARG F 2 101 ? 21.920 -30.058 25.858 1.00 52.07 101 ARG G N 1
ATOM 8412 C CA . ARG F 2 101 ? 22.484 -30.819 26.884 1.00 51.16 101 ARG G CA 1
ATOM 8413 C C . ARG F 2 101 ? 22.293 -30.267 28.242 1.00 48.73 101 ARG G C 1
ATOM 8414 O O . ARG F 2 101 ? 23.067 -29.512 28.766 1.00 54.32 101 ARG G O 1
ATOM 8422 N N . ILE F 2 102 ? 21.124 -30.604 28.714 1.00 37.12 102 ILE G N 1
ATOM 8423 C CA . ILE F 2 102 ? 20.724 -30.326 30.017 1.00 36.14 102 ILE G CA 1
ATOM 8424 C C . ILE F 2 102 ? 20.976 -31.628 30.734 1.00 34.78 102 ILE G C 1
ATOM 8425 O O . ILE F 2 102 ? 20.162 -32.506 30.730 1.00 35.99 102 ILE G O 1
ATOM 8430 N N . LEU F 2 103 ? 22.149 -31.734 31.307 1.00 30.54 103 LEU G N 1
ATOM 8431 C CA . LEU F 2 103 ? 22.576 -32.834 32.169 1.00 30.82 103 LEU G CA 1
ATOM 8432 C C . LEU F 2 103 ? 21.927 -32.737 33.549 1.00 36.32 103 LEU G C 1
ATOM 8433 O O . LEU F 2 103 ? 21.836 -31.657 34.135 1.00 37.16 103 LEU G O 1
ATOM 8438 N N . THR F 2 104 ? 21.524 -33.882 34.093 1.00 39.06 104 THR G N 1
ATOM 8439 C CA . THR F 2 104 ? 20.622 -33.904 35.227 1.00 42.22 104 THR G CA 1
ATOM 8440 C C . THR F 2 104 ? 21.015 -35.037 36.178 1.00 46.38 104 THR G C 1
ATOM 8441 O O . THR F 2 104 ? 21.879 -35.866 35.878 1.00 48.05 104 THR G O 1
ATOM 8445 N N . ASP F 2 105 ? 20.316 -35.100 37.311 1.00 47.70 105 ASP G N 1
ATOM 8446 C CA . ASP F 2 105 ? 20.393 -36.197 38.269 1.00 53.72 105 ASP G CA 1
ATOM 8447 C C . ASP F 2 105 ? 19.918 -37.487 37.618 1.00 49.11 105 ASP G C 1
ATOM 8448 O O . ASP F 2 105 ? 19.590 -37.491 36.434 1.00 52.20 105 ASP G O 1
ATOM 8453 N N . SER F 2 106 ? 19.859 -38.567 38.398 1.00 45.85 106 SER G N 1
ATOM 8454 C CA . SER F 2 106 ? 19.204 -39.815 38.034 1.00 43.95 106 SER G CA 1
ATOM 8455 C C . SER F 2 106 ? 17.896 -39.999 38.791 1.00 44.24 106 SER G C 1
ATOM 8456 O O . SER F 2 106 ? 17.328 -41.102 38.790 1.00 47.74 106 SER G O 1
ATOM 8459 N N . ALA F 2 107 ? 17.413 -38.965 39.468 1.00 40.61 107 ALA G N 1
ATOM 8460 C CA . ALA F 2 107 ? 16.183 -39.097 40.235 1.00 42.42 107 ALA G CA 1
ATOM 8461 C C . ALA F 2 107 ? 15.028 -38.878 39.269 1.00 41.42 107 ALA G C 1
ATOM 8462 O O . ALA F 2 107 ? 14.568 -37.751 39.080 1.00 41.66 107 ALA G O 1
ATOM 8464 N N . HIS F 2 108 ? 14.473 -39.980 38.771 1.00 43.79 108 HIS G N 1
ATOM 8465 C CA . HIS F 2 108 ? 13.735 -39.938 37.512 1.00 50.47 108 HIS G CA 1
ATOM 8466 C C . HIS F 2 108 ? 12.501 -39.050 37.516 1.00 55.30 108 HIS G C 1
ATOM 8467 O O . HIS F 2 108 ? 12.340 -38.220 36.616 1.00 64.66 108 HIS G O 1
ATOM 8474 N N . THR F 2 109 ? 11.624 -39.177 38.462 1.00 51.15 109 THR G N 1
ATOM 8475 C CA . THR F 2 109 ? 10.538 -38.236 38.287 1.00 50.84 109 THR G CA 1
ATOM 8476 C C . THR F 2 109 ? 10.864 -36.917 38.945 1.00 47.64 109 THR G C 1
ATOM 8477 O O . THR F 2 109 ? 9.994 -36.046 39.050 1.00 52.73 109 THR G O 1
ATOM 8481 N N . LYS F 2 110 ? 12.083 -36.777 39.400 1.00 44.71 110 LYS G N 1
ATOM 8482 C CA . LYS F 2 110 ? 12.473 -35.588 40.108 1.00 47.79 110 LYS G CA 1
ATOM 8483 C C . LYS F 2 110 ? 13.889 -35.123 39.873 1.00 47.94 110 LYS G C 1
ATOM 8484 O O . LYS F 2 110 ? 14.505 -34.635 40.774 1.00 50.25 110 LYS G O 1
ATOM 8490 N N . ALA F 2 111 ? 14.402 -35.255 38.671 1.00 42.70 111 ALA G N 1
ATOM 8491 C CA . ALA F 2 111 ? 15.778 -34.906 38.410 1.00 42.15 111 ALA G CA 1
ATOM 8492 C C . ALA F 2 111 ? 16.078 -33.480 38.646 1.00 41.96 111 ALA G C 1
ATOM 8493 O O . ALA F 2 111 ? 15.238 -32.640 38.480 1.00 42.29 111 ALA G O 1
ATOM 8495 N N . ARG F 2 112 ? 17.311 -33.237 39.058 1.00 44.68 112 ARG G N 1
ATOM 8496 C CA . ARG F 2 112 ? 17.825 -31.909 39.313 1.00 46.90 112 ARG G CA 1
ATOM 8497 C C . ARG F 2 112 ? 18.878 -31.583 38.287 1.00 45.36 112 ARG G C 1
ATOM 8498 O O . ARG F 2 112 ? 19.697 -32.397 37.976 1.00 48.08 112 ARG G O 1
ATOM 8506 N N . ILE F 2 113 ? 18.837 -30.388 37.745 1.00 42.09 113 ILE G N 1
ATOM 8507 C CA . ILE F 2 113 ? 19.771 -30.002 36.726 1.00 38.39 113 ILE G CA 1
ATOM 8508 C C . ILE F 2 113 ? 21.149 -29.760 37.265 1.00 39.85 113 ILE G C 1
ATOM 8509 O O . ILE F 2 113 ? 21.319 -29.004 38.173 1.00 40.68 113 ILE G O 1
ATOM 8514 N N . LEU F 2 114 ? 22.128 -30.411 36.674 1.00 36.82 114 LEU G N 1
ATOM 8515 C CA . LEU F 2 114 ? 23.507 -30.282 37.071 1.00 32.73 114 LEU G CA 1
ATOM 8516 C C . LEU F 2 114 ? 24.273 -29.331 36.204 1.00 39.61 114 LEU G C 1
ATOM 8517 O O . LEU F 2 114 ? 25.079 -28.585 36.684 1.00 37.17 114 LEU G O 1
ATOM 8522 N N . HIS F 2 115 ? 24.037 -29.395 34.905 1.00 41.52 115 HIS G N 1
ATOM 8523 C CA . HIS F 2 115 ? 24.727 -28.544 33.975 1.00 36.32 115 HIS G CA 1
ATOM 8524 C C . HIS F 2 115 ? 24.009 -28.316 32.682 1.00 35.34 115 HIS G C 1
ATOM 8525 O O . HIS F 2 115 ? 23.320 -29.138 32.217 1.00 34.59 115 HIS G O 1
ATOM 8532 N N . ILE F 2 116 ? 24.224 -27.169 32.097 1.00 37.28 116 ILE G N 1
ATOM 8533 C CA . ILE F 2 116 ? 23.644 -26.815 30.807 1.00 38.32 116 ILE G CA 1
ATOM 8534 C C . ILE F 2 116 ? 24.739 -26.308 29.871 1.00 38.95 116 ILE G C 1
ATOM 8535 O O . ILE F 2 116 ? 25.356 -25.269 30.136 1.00 35.91 116 ILE G O 1
ATOM 8540 N N . ASP F 2 117 ? 24.870 -26.952 28.709 1.00 40.56 117 ASP G N 1
ATOM 8541 C CA . ASP F 2 117 ? 25.811 -26.530 27.675 1.00 39.77 117 ASP G CA 1
ATOM 8542 C C . ASP F 2 117 ? 25.250 -25.259 27.065 1.00 41.63 117 ASP G C 1
ATOM 8543 O O . ASP F 2 117 ? 24.058 -25.204 26.777 1.00 44.42 117 ASP G O 1
ATOM 8548 N N . ASP F 2 118 ? 26.041 -24.197 27.016 1.00 41.82 118 ASP G N 1
ATOM 8549 C CA . ASP F 2 118 ? 25.608 -23.010 26.288 1.00 44.96 118 ASP G CA 1
ATOM 8550 C C . ASP F 2 118 ? 26.093 -23.006 24.847 1.00 49.13 118 ASP G C 1
ATOM 8551 O O . ASP F 2 118 ? 25.686 -22.127 24.072 1.00 48.51 118 ASP G O 1
ATOM 8556 N N . THR F 2 119 ? 26.956 -23.957 24.478 1.00 45.18 119 THR G N 1
ATOM 8557 C CA . THR F 2 119 ? 27.673 -23.835 23.217 1.00 44.17 119 THR G CA 1
ATOM 8558 C C . THR F 2 119 ? 26.725 -23.914 22.017 1.00 43.85 119 THR G C 1
ATOM 8559 O O . THR F 2 119 ? 26.744 -23.034 21.154 1.00 45.17 119 THR G O 1
ATOM 8563 N N . HIS F 2 120 ? 25.890 -24.952 21.930 1.00 40.37 120 HIS G N 1
ATOM 8564 C CA . HIS F 2 120 ? 25.049 -25.055 20.736 1.00 38.29 120 HIS G CA 1
ATOM 8565 C C . HIS F 2 120 ? 23.969 -23.973 20.707 1.00 38.43 120 HIS G C 1
ATOM 8566 O O . HIS F 2 120 ? 23.594 -23.502 19.629 1.00 39.56 120 HIS G O 1
ATOM 8573 N N . ILE F 2 121 ? 23.429 -23.580 21.867 1.00 43.56 121 ILE G N 1
ATOM 8574 C CA . ILE F 2 121 ? 22.378 -22.560 21.866 1.00 47.82 121 ILE G CA 1
ATOM 8575 C C . ILE F 2 121 ? 22.935 -21.215 21.412 1.00 50.50 121 ILE G C 1
ATOM 8576 O O . ILE F 2 121 ? 22.345 -20.538 20.557 1.00 47.70 121 ILE G O 1
ATOM 8581 N N . ARG F 2 122 ? 24.083 -20.813 21.974 1.00 50.83 122 ARG G N 1
ATOM 8582 C CA . ARG F 2 122 ? 24.688 -19.531 21.634 1.00 50.07 122 ARG G CA 1
ATOM 8583 C C . ARG F 2 122 ? 24.958 -19.422 20.131 1.00 52.14 122 ARG G C 1
ATOM 8584 O O . ARG F 2 122 ? 24.723 -18.370 19.517 1.00 51.83 122 ARG G O 1
ATOM 8592 N N . ALA F 2 123 ? 25.426 -20.506 19.505 1.00 50.16 123 ALA G N 1
ATOM 8593 C CA . ALA F 2 123 ? 25.659 -20.440 18.065 1.00 48.01 123 ALA G CA 1
ATOM 8594 C C . ALA F 2 123 ? 24.344 -20.227 17.309 1.00 46.35 123 ALA G C 1
ATOM 8595 O O . ALA F 2 123 ? 24.263 -19.380 16.409 1.00 42.73 123 ALA G O 1
ATOM 8597 N N . ASP F 2 124 ? 23.283 -20.896 17.695 1.00 41.84 124 ASP G N 1
ATOM 8598 C CA . ASP F 2 124 ? 22.028 -20.656 17.033 1.00 38.22 124 ASP G CA 1
ATOM 8599 C C . ASP F 2 124 ? 21.532 -19.226 17.233 1.00 41.49 124 ASP G C 1
ATOM 8600 O O . ASP F 2 124 ? 20.948 -18.650 16.339 1.00 44.24 124 ASP G O 1
ATOM 8605 N N . LEU F 2 125 ? 21.740 -18.665 18.411 1.00 35.58 125 LEU G N 1
ATOM 8606 C CA . LEU F 2 125 ? 21.319 -17.307 18.651 1.00 40.77 125 LEU G CA 1
ATOM 8607 C C . LEU F 2 125 ? 22.075 -16.295 17.806 1.00 44.89 125 LEU G C 1
ATOM 8608 O O . LEU F 2 125 ? 21.512 -15.379 17.300 1.00 46.17 125 LEU G O 1
ATOM 8613 N N . LYS F 2 126 ? 23.362 -16.487 17.655 1.00 50.06 126 LYS G N 1
ATOM 8614 C CA . LYS F 2 126 ? 24.178 -15.607 16.836 1.00 54.55 126 LYS G CA 1
ATOM 8615 C C . LYS F 2 126 ? 23.735 -15.683 15.399 1.00 52.13 126 LYS G C 1
ATOM 8616 O O . LYS F 2 126 ? 23.768 -14.729 14.682 1.00 52.13 126 LYS G O 1
ATOM 8622 N N . ALA F 2 127 ? 23.331 -16.854 14.991 1.00 47.76 127 ALA G N 1
ATOM 8623 C CA . ALA F 2 127 ? 22.874 -17.048 13.650 1.00 46.40 127 ALA G CA 1
ATOM 8624 C C . ALA F 2 127 ? 21.604 -16.261 13.460 1.00 47.52 127 ALA G C 1
ATOM 8625 O O . ALA F 2 127 ? 21.186 -16.069 12.360 1.00 45.91 127 ALA G O 1
ATOM 8627 N N . GLY F 2 128 ? 20.994 -15.800 14.538 1.00 48.03 128 GLY G N 1
ATOM 8628 C CA . GLY F 2 128 ? 19.771 -15.038 14.421 1.00 46.21 128 GLY G CA 1
ATOM 8629 C C . GLY F 2 128 ? 18.477 -15.778 14.546 1.00 41.52 128 GLY G C 1
ATOM 8630 O O . GLY F 2 128 ? 17.465 -15.315 14.135 1.00 36.36 128 GLY G O 1
ATOM 8631 N N . ARG F 2 129 ? 18.543 -16.968 15.088 1.00 44.15 129 ARG G N 1
ATOM 8632 C CA . ARG F 2 129 ? 17.377 -17.784 15.264 1.00 47.81 129 ARG G CA 1
ATOM 8633 C C . ARG F 2 129 ? 16.853 -17.796 16.675 1.00 52.18 129 ARG G C 1
ATOM 8634 O O . ARG F 2 129 ? 17.557 -17.524 17.601 1.00 54.36 129 ARG G O 1
ATOM 8642 N N . VAL F 2 130 ? 15.588 -18.122 16.810 1.00 51.32 130 VAL G N 1
ATOM 8643 C CA . VAL F 2 130 ? 14.927 -18.256 18.108 1.00 47.63 130 VAL G CA 1
ATOM 8644 C C . VAL F 2 130 ? 15.054 -19.706 18.538 1.00 46.24 130 VAL G C 1
ATOM 8645 O O . VAL F 2 130 ? 14.809 -20.620 17.737 1.00 43.58 130 VAL G O 1
ATOM 8649 N N . VAL F 2 131 ? 15.470 -19.931 19.784 1.00 42.96 131 VAL G N 1
ATOM 8650 C CA . VAL F 2 131 ? 15.668 -21.282 20.288 1.00 39.63 131 VAL G CA 1
ATOM 8651 C C . VAL F 2 131 ? 14.474 -21.687 21.143 1.00 37.21 131 VAL G C 1
ATOM 8652 O O . VAL F 2 131 ? 14.194 -21.054 22.168 1.00 39.94 131 VAL G O 1
ATOM 8656 N N . VAL F 2 132 ? 13.831 -22.793 20.778 1.00 33.67 132 VAL G N 1
ATOM 8657 C CA . VAL F 2 132 ? 12.683 -23.319 21.502 1.00 36.76 132 VAL G CA 1
ATOM 8658 C C . VAL F 2 132 ? 13.144 -24.599 22.174 1.00 37.61 132 VAL G C 1
ATOM 8659 O O . VAL F 2 132 ? 13.521 -25.560 21.491 1.00 39.89 132 VAL G O 1
ATOM 8663 N N . VAL F 2 133 ? 13.181 -24.575 23.487 1.00 35.51 133 VAL G N 1
ATOM 8664 C CA . VAL F 2 133 ? 13.649 -25.672 24.283 1.00 35.06 133 VAL G CA 1
ATOM 8665 C C . VAL F 2 133 ? 12.515 -26.309 25.040 1.00 37.31 133 VAL G C 1
ATOM 8666 O O . VAL F 2 133 ? 11.608 -25.650 25.482 1.00 40.65 133 VAL G O 1
ATOM 8670 N N . ALA F 2 134 ? 12.564 -27.612 25.134 1.00 31.61 134 ALA G N 1
ATOM 8671 C CA . ALA F 2 134 ? 11.611 -28.319 25.870 1.00 33.93 134 ALA G CA 1
ATOM 8672 C C . ALA F 2 134 ? 11.940 -28.148 27.328 1.00 44.16 134 ALA G C 1
ATOM 8673 O O . ALA F 2 134 ? 13.035 -28.389 27.783 1.00 35.23 134 ALA G O 1
ATOM 8675 N N . GLY F 2 135 ? 10.955 -27.685 28.058 1.00 49.63 135 GLY G N 1
ATOM 8676 C CA . GLY F 2 135 ? 11.072 -27.553 29.482 1.00 47.23 135 GLY G CA 1
ATOM 8677 C C . GLY F 2 135 ? 10.776 -28.873 30.148 1.00 47.76 135 GLY G C 1
ATOM 8678 O O . GLY F 2 135 ? 10.322 -29.825 29.538 1.00 53.36 135 GLY G O 1
ATOM 8679 N N . PHE F 2 136 ? 11.192 -28.969 31.381 1.00 47.38 136 PHE G N 1
ATOM 8680 C CA . PHE F 2 136 ? 10.892 -30.107 32.235 1.00 52.03 136 PHE G CA 1
ATOM 8681 C C . PHE F 2 136 ? 11.593 -31.445 31.931 1.00 48.02 136 PHE G C 1
ATOM 8682 O O . PHE F 2 136 ? 11.344 -32.414 32.574 1.00 48.06 136 PHE G O 1
ATOM 8690 N N . GLN F 2 137 ? 12.576 -31.414 31.037 1.00 42.84 137 GLN G N 1
ATOM 8691 C CA . GLN F 2 137 ? 13.350 -32.588 30.640 1.00 36.31 137 GLN G CA 1
ATOM 8692 C C . GLN F 2 137 ? 14.860 -32.359 30.548 1.00 32.30 137 GLN G C 1
ATOM 8693 O O . GLN F 2 137 ? 15.318 -31.276 30.438 1.00 34.68 137 GLN G O 1
ATOM 8699 N N . GLY F 2 138 ? 15.609 -33.427 30.652 1.00 31.07 138 GLY G N 1
ATOM 8700 C CA . GLY F 2 138 ? 17.050 -33.441 30.568 1.00 32.51 138 GLY G CA 1
ATOM 8701 C C . GLY F 2 138 ? 17.518 -34.865 30.340 1.00 40.54 138 GLY G C 1
ATOM 8702 O O . GLY F 2 138 ? 16.725 -35.749 30.005 1.00 47.03 138 GLY G O 1
ATOM 8703 N N . VAL F 2 139 ? 18.830 -35.082 30.482 1.00 40.31 139 VAL G N 1
ATOM 8704 C CA . VAL F 2 139 ? 19.396 -36.428 30.377 1.00 39.17 139 VAL G CA 1
ATOM 8705 C C . VAL F 2 139 ? 20.425 -36.625 31.490 1.00 37.76 139 VAL G C 1
ATOM 8706 O O . VAL F 2 139 ? 21.072 -35.670 31.933 1.00 35.94 139 VAL G O 1
ATOM 8710 N N . ASP F 2 140 ? 20.516 -37.858 32.004 1.00 36.20 140 ASP G N 1
ATOM 8711 C CA . ASP F 2 140 ? 21.537 -38.125 33.010 1.00 39.15 140 ASP G CA 1
ATOM 8712 C C . ASP F 2 140 ? 22.874 -38.501 32.366 1.00 40.58 140 ASP G C 1
ATOM 8713 O O . ASP F 2 140 ? 22.999 -38.638 31.144 1.00 31.35 140 ASP G O 1
ATOM 8718 N N . GLY F 2 141 ? 23.886 -38.680 33.225 1.00 43.94 141 GLY G N 1
ATOM 8719 C CA . GLY F 2 141 ? 25.249 -38.996 32.803 1.00 41.14 141 GLY G CA 1
ATOM 8720 C C . GLY F 2 141 ? 25.342 -40.241 31.938 1.00 46.48 141 GLY G C 1
ATOM 8721 O O . GLY F 2 141 ? 26.339 -40.469 31.250 1.00 48.23 141 GLY G O 1
ATOM 8722 N N . ASN F 2 142 ? 24.307 -41.074 31.982 1.00 45.86 142 ASN G N 1
ATOM 8723 C CA . ASN F 2 142 ? 24.264 -42.289 31.187 1.00 46.14 142 ASN G CA 1
ATOM 8724 C C . ASN F 2 142 ? 23.398 -42.186 29.929 1.00 40.77 142 ASN G C 1
ATOM 8725 O O . ASN F 2 142 ? 23.308 -43.166 29.184 1.00 46.48 142 ASN G O 1
ATOM 8730 N N . GLY F 2 143 ? 22.752 -41.049 29.673 1.00 38.51 143 GLY G N 1
ATOM 8731 C CA . GLY F 2 143 ? 21.930 -40.911 28.486 1.00 37.92 143 GLY G CA 1
ATOM 8732 C C . GLY F 2 143 ? 20.466 -41.223 28.672 1.00 40.49 143 GLY G C 1
ATOM 8733 O O . GLY F 2 143 ? 19.723 -41.222 27.683 1.00 47.12 143 GLY G O 1
ATOM 8734 N N . ASN F 2 144 ? 20.037 -41.532 29.894 1.00 37.67 144 ASN G N 1
ATOM 8735 C CA . ASN F 2 144 ? 18.641 -41.804 30.184 1.00 33.01 144 ASN G CA 1
ATOM 8736 C C . ASN F 2 144 ? 17.863 -40.503 30.252 1.00 37.96 144 ASN G C 1
ATOM 8737 O O . ASN F 2 144 ? 18.346 -39.515 30.804 1.00 38.38 144 ASN G O 1
ATOM 8742 N N . ILE F 2 145 ? 16.667 -40.498 29.656 1.00 42.91 145 ILE G N 1
ATOM 8743 C CA . ILE F 2 145 ? 15.784 -39.339 29.712 1.00 37.09 145 ILE G CA 1
ATOM 8744 C C . ILE F 2 145 ? 15.325 -39.143 31.153 1.00 34.77 145 ILE G C 1
ATOM 8745 O O . ILE F 2 145 ? 15.247 -40.105 31.932 1.00 31.18 145 ILE G O 1
ATOM 8750 N N . THR F 2 146 ? 15.137 -37.882 31.550 1.00 34.33 146 THR G N 1
ATOM 8751 C CA . THR F 2 146 ? 14.652 -37.557 32.883 1.00 42.09 146 THR G CA 1
ATOM 8752 C C . THR F 2 146 ? 13.624 -36.441 32.803 1.00 51.33 146 THR G C 1
ATOM 8753 O O . THR F 2 146 ? 13.584 -35.679 31.830 1.00 54.94 146 THR G O 1
ATOM 8757 N N . THR F 2 147 ? 12.807 -36.362 33.862 1.00 54.27 147 THR G N 1
ATOM 8758 C CA . THR F 2 147 ? 11.798 -35.330 34.085 1.00 52.83 147 THR G CA 1
ATOM 8759 C C . THR F 2 147 ? 12.190 -34.576 35.346 1.00 44.80 147 THR G C 1
ATOM 8760 O O . THR F 2 147 ? 12.786 -35.154 36.251 1.00 38.63 147 THR G O 1
ATOM 8764 N N . LEU F 2 148 ? 12.006 -33.283 35.336 1.00 41.67 148 LEU G N 1
ATOM 8765 C CA . LEU F 2 148 ? 12.341 -32.400 36.429 1.00 36.93 148 LEU G CA 1
ATOM 8766 C C . LEU F 2 148 ? 11.455 -32.446 37.668 1.00 41.89 148 LEU G C 1
ATOM 8767 O O . LEU F 2 148 ? 11.896 -32.189 38.742 1.00 37.87 148 LEU G O 1
ATOM 8772 N N . GLY F 2 149 ? 10.184 -32.741 37.478 1.00 46.36 149 GLY G N 1
ATOM 8773 C CA . GLY F 2 149 ? 9.226 -32.762 38.542 1.00 48.69 149 GLY G CA 1
ATOM 8774 C C . GLY F 2 149 ? 8.336 -31.569 38.368 1.00 49.41 149 GLY G C 1
ATOM 8775 O O . GLY F 2 149 ? 8.452 -30.869 37.399 1.00 42.59 149 GLY G O 1
ATOM 8776 N N . ARG F 2 150 ? 7.446 -31.337 39.314 1.00 56.27 150 ARG G N 1
ATOM 8777 C CA . ARG F 2 150 ? 6.532 -30.226 39.192 1.00 60.75 150 ARG G CA 1
ATOM 8778 C C . ARG F 2 150 ? 7.269 -28.925 39.139 1.00 54.53 150 ARG G C 1
ATOM 8779 O O . ARG F 2 150 ? 8.240 -28.704 39.846 1.00 46.13 150 ARG G O 1
ATOM 8787 N N . GLY F 2 151 ? 6.774 -28.073 38.259 1.00 58.16 151 GLY G N 1
ATOM 8788 C CA . GLY F 2 151 ? 7.356 -26.786 38.037 1.00 58.12 151 GLY G CA 1
ATOM 8789 C C . GLY F 2 151 ? 8.607 -26.912 37.236 1.00 53.68 151 GLY G C 1
ATOM 8790 O O . GLY F 2 151 ? 9.380 -26.005 37.180 1.00 50.29 151 GLY G O 1
ATOM 8791 N N . GLY F 2 152 ? 8.774 -28.039 36.584 1.00 48.85 152 GLY G N 1
ATOM 8792 C CA . GLY F 2 152 ? 9.957 -28.289 35.810 1.00 49.90 152 GLY G CA 1
ATOM 8793 C C . GLY F 2 152 ? 10.236 -27.320 34.700 1.00 49.15 152 GLY G C 1
ATOM 8794 O O . GLY F 2 152 ? 11.361 -26.987 34.498 1.00 52.24 152 GLY G O 1
ATOM 8795 N N . SER F 2 153 ? 9.234 -26.875 33.985 1.00 47.35 153 SER G N 1
ATOM 8796 C CA . SER F 2 153 ? 9.469 -25.907 32.936 1.00 49.69 153 SER G CA 1
ATOM 8797 C C . SER F 2 153 ? 10.007 -24.603 33.506 1.00 53.31 153 SER G C 1
ATOM 8798 O O . SER F 2 153 ? 10.851 -24.010 32.893 1.00 51.80 153 SER G O 1
ATOM 8801 N N . ASP F 2 154 ? 9.501 -24.169 34.666 1.00 53.34 154 ASP G N 1
ATOM 8802 C CA . ASP F 2 154 ? 9.978 -22.969 35.348 1.00 50.54 154 ASP G CA 1
ATOM 8803 C C . ASP F 2 154 ? 11.466 -23.114 35.681 1.00 44.24 154 ASP G C 1
ATOM 8804 O O . ASP F 2 154 ? 12.255 -22.180 35.497 1.00 37.54 154 ASP G O 1
ATOM 8809 N N . THR F 2 155 ? 11.861 -24.301 36.145 1.00 39.34 155 THR G N 1
ATOM 8810 C CA . THR F 2 155 ? 13.250 -24.568 36.496 1.00 36.48 155 THR G CA 1
ATOM 8811 C C . THR F 2 155 ? 14.174 -24.483 35.279 1.00 38.38 155 THR G C 1
ATOM 8812 O O . THR F 2 155 ? 15.248 -23.876 35.347 1.00 41.24 155 THR G O 1
ATOM 8816 N N . THR F 2 156 ? 13.771 -25.095 34.164 1.00 35.71 156 THR G N 1
ATOM 8817 C CA . THR F 2 156 ? 14.558 -25.062 32.928 1.00 35.26 156 THR G CA 1
ATOM 8818 C C . THR F 2 156 ? 14.772 -23.631 32.444 1.00 36.67 156 THR G C 1
ATOM 8819 O O . THR F 2 156 ? 15.890 -23.251 32.078 1.00 38.55 156 THR G O 1
ATOM 8823 N N . GLY F 2 157 ? 13.704 -22.825 32.433 1.00 43.23 157 GLY G N 1
ATOM 8824 C CA . GLY F 2 157 ? 13.826 -21.442 31.992 1.00 43.51 157 GLY G CA 1
ATOM 8825 C C . GLY F 2 157 ? 14.835 -20.639 32.798 1.00 43.31 157 GLY G C 1
ATOM 8826 O O . GLY F 2 157 ? 15.608 -19.855 32.238 1.00 40.95 157 GLY G O 1
ATOM 8827 N N . VAL F 2 158 ? 14.820 -20.795 34.123 1.00 44.40 158 VAL G N 1
ATOM 8828 C CA . VAL F 2 158 ? 15.767 -20.088 34.980 1.00 41.69 158 VAL G CA 1
ATOM 8829 C C . VAL F 2 158 ? 17.162 -20.649 34.806 1.00 41.42 158 VAL G C 1
ATOM 8830 O O . VAL F 2 158 ? 18.130 -19.901 34.630 1.00 41.12 158 VAL G O 1
ATOM 8834 N N . ALA F 2 159 ? 17.270 -21.979 34.774 1.00 43.68 159 ALA G N 1
ATOM 8835 C CA . ALA F 2 159 ? 18.551 -22.630 34.541 1.00 44.09 159 ALA G CA 1
ATOM 8836 C C . ALA F 2 159 ? 19.124 -22.199 33.208 1.00 40.60 159 ALA G C 1
ATOM 8837 O O . ALA F 2 159 ? 20.339 -21.981 33.083 1.00 37.23 159 ALA G O 1
ATOM 8839 N N . LEU F 2 160 ? 18.266 -22.096 32.190 1.00 38.85 160 LEU G N 1
ATOM 8840 C CA . LEU F 2 160 ? 18.728 -21.566 30.916 1.00 39.79 160 LEU G CA 1
ATOM 8841 C C . LEU F 2 160 ? 19.132 -20.113 31.069 1.00 37.56 160 LEU G C 1
ATOM 8842 O O . LEU F 2 160 ? 20.154 -19.686 30.522 1.00 41.68 160 LEU G O 1
ATOM 8847 N N . ALA F 2 161 ? 18.367 -19.339 31.840 1.00 36.14 161 ALA G N 1
ATOM 8848 C CA . ALA F 2 161 ? 18.750 -17.940 32.022 1.00 36.38 161 ALA G CA 1
ATOM 8849 C C . ALA F 2 161 ? 20.084 -17.828 32.755 1.00 39.87 161 ALA G C 1
ATOM 8850 O O . ALA F 2 161 ? 20.892 -16.948 32.444 1.00 38.96 161 ALA G O 1
ATOM 8852 N N . ALA F 2 162 ? 20.333 -18.699 33.735 1.00 41.64 162 ALA G N 1
ATOM 8853 C CA . ALA F 2 162 ? 21.617 -18.659 34.420 1.00 40.79 162 ALA G CA 1
ATOM 8854 C C . ALA F 2 162 ? 22.754 -19.082 33.491 1.00 46.62 162 ALA G C 1
ATOM 8855 O O . ALA F 2 162 ? 23.724 -18.341 33.313 1.00 46.92 162 ALA G O 1
ATOM 8857 N N . ALA F 2 163 ? 22.627 -20.247 32.845 1.00 48.45 163 ALA G N 1
ATOM 8858 C CA . ALA F 2 163 ? 23.730 -20.758 32.040 1.00 48.67 163 ALA G CA 1
ATOM 8859 C C . ALA F 2 163 ? 24.072 -19.811 30.893 1.00 51.56 163 ALA G C 1
ATOM 8860 O O . ALA F 2 163 ? 25.244 -19.679 30.515 1.00 56.57 163 ALA G O 1
ATOM 8862 N N . LEU F 2 164 ? 23.078 -19.111 30.363 1.00 47.43 164 LEU G N 1
ATOM 8863 C CA . LEU F 2 164 ? 23.258 -18.206 29.247 1.00 44.88 164 LEU G CA 1
ATOM 8864 C C . LEU F 2 164 ? 23.584 -16.783 29.658 1.00 46.20 164 LEU G C 1
ATOM 8865 O O . LEU F 2 164 ? 23.692 -15.921 28.780 1.00 47.48 164 LEU G O 1
ATOM 8870 N N . LYS F 2 165 ? 23.727 -16.504 30.958 1.00 49.38 165 LYS G N 1
ATOM 8871 C CA . LYS F 2 165 ? 23.826 -15.135 31.492 1.00 46.91 165 LYS G CA 1
ATOM 8872 C C . LYS F 2 165 ? 22.771 -14.221 30.860 1.00 43.89 165 LYS G C 1
ATOM 8873 O O . LYS F 2 165 ? 23.055 -13.089 30.459 1.00 43.47 165 LYS G O 1
ATOM 8879 N N . ALA F 2 166 ? 21.532 -14.715 30.792 1.00 38.24 166 ALA G N 1
ATOM 8880 C CA . ALA F 2 166 ? 20.417 -13.934 30.266 1.00 41.66 166 ALA G CA 1
ATOM 8881 C C . ALA F 2 166 ? 20.185 -12.656 31.050 1.00 48.31 166 ALA G C 1
ATOM 8882 O O . ALA F 2 166 ? 20.423 -12.581 32.258 1.00 56.84 166 ALA G O 1
ATOM 8884 N N . ASP F 2 167 ? 19.674 -11.645 30.356 1.00 51.19 167 ASP G N 1
ATOM 8885 C CA . ASP F 2 167 ? 19.362 -10.386 31.024 1.00 56.25 167 ASP G CA 1
ATOM 8886 C C . ASP F 2 167 ? 18.193 -10.553 31.984 1.00 61.17 167 ASP G C 1
ATOM 8887 O O . ASP F 2 167 ? 18.228 -10.039 33.108 1.00 66.93 167 ASP G O 1
ATOM 8892 N N . GLU F 2 168 ? 17.135 -11.238 31.559 1.00 51.46 168 GLU G N 1
ATOM 8893 C CA . GLU F 2 168 ? 16.086 -11.610 32.499 1.00 50.51 168 GLU G CA 1
ATOM 8894 C C . GLU F 2 168 ? 15.335 -12.831 31.986 1.00 52.07 168 GLU G C 1
ATOM 8895 O O . GLU F 2 168 ? 15.397 -13.171 30.806 1.00 55.08 168 GLU G O 1
ATOM 8901 N N . CYS F 2 169 ? 14.656 -13.513 32.905 1.00 51.00 169 CYS G N 1
ATOM 8902 C CA . CYS F 2 169 ? 13.825 -14.671 32.590 1.00 46.05 169 CYS G CA 1
ATOM 8903 C C . CYS F 2 169 ? 12.364 -14.299 32.824 1.00 45.83 169 CYS G C 1
ATOM 8904 O O . CYS F 2 169 ? 11.993 -13.889 33.928 1.00 49.98 169 CYS G O 1
ATOM 8907 N N . GLN F 2 170 ? 11.529 -14.480 31.805 1.00 45.82 170 GLN G N 1
ATOM 8908 C CA . GLN F 2 170 ? 10.135 -14.049 31.846 1.00 44.74 170 GLN G CA 1
ATOM 8909 C C . GLN F 2 170 ? 9.236 -15.265 31.935 1.00 42.24 170 GLN G C 1
ATOM 8910 O O . GLN F 2 170 ? 9.327 -16.177 31.109 1.00 41.26 170 GLN G O 1
ATOM 8916 N N . ILE F 2 171 ? 8.369 -15.270 32.930 1.00 42.64 171 ILE G N 1
ATOM 8917 C CA . ILE F 2 171 ? 7.447 -16.368 33.173 1.00 41.97 171 ILE G CA 1
ATOM 8918 C C . ILE F 2 171 ? 6.049 -15.907 32.829 1.00 43.48 171 ILE G C 1
ATOM 8919 O O . ILE F 2 171 ? 5.500 -15.032 33.508 1.00 42.65 171 ILE G O 1
ATOM 8924 N N . TYR F 2 172 ? 5.477 -16.506 31.808 1.00 44.03 172 TYR G N 1
ATOM 8925 C CA . TYR F 2 172 ? 4.161 -16.152 31.364 1.00 48.95 172 TYR G CA 1
ATOM 8926 C C . TYR F 2 172 ? 3.164 -17.044 32.055 1.00 53.59 172 TYR G C 1
ATOM 8927 O O . TYR F 2 172 ? 3.305 -18.232 32.061 1.00 54.51 172 TYR G O 1
ATOM 8936 N N . THR F 2 173 ? 2.165 -16.433 32.669 1.00 57.09 173 THR G N 1
ATOM 8937 C CA . THR F 2 173 ? 1.180 -17.143 33.451 1.00 57.00 173 THR G CA 1
ATOM 8938 C C . THR F 2 173 ? -0.161 -16.454 33.578 1.00 59.55 173 THR G C 1
ATOM 8939 O O . THR F 2 173 ? -0.409 -15.465 32.942 1.00 58.31 173 THR G O 1
ATOM 8943 N N . ASP F 2 174 ? -1.030 -17.011 34.408 1.00 68.82 174 ASP G N 1
ATOM 8944 C CA . ASP F 2 174 ? -2.362 -16.453 34.663 1.00 72.33 174 ASP G CA 1
ATOM 8945 C C . ASP F 2 174 ? -2.473 -15.060 35.330 1.00 69.64 174 ASP G C 1
ATOM 8946 O O . ASP F 2 174 ? -3.317 -14.277 34.950 1.00 72.38 174 ASP G O 1
ATOM 8951 N N . VAL F 2 175 ? -1.638 -14.763 36.310 1.00 62.34 175 VAL G N 1
ATOM 8952 C CA . VAL F 2 175 ? -1.629 -13.475 36.999 1.00 57.11 175 VAL G CA 1
ATOM 8953 C C . VAL F 2 175 ? -0.872 -12.357 36.311 1.00 55.40 175 VAL G C 1
ATOM 8954 O O . VAL F 2 175 ? -0.058 -12.622 35.494 1.00 59.40 175 VAL G O 1
ATOM 8958 N N . ASP F 2 176 ? -1.156 -11.111 36.657 1.00 55.61 176 ASP G N 1
ATOM 8959 C CA . ASP F 2 176 ? -0.529 -9.922 36.076 1.00 61.55 176 ASP G CA 1
ATOM 8960 C C . ASP F 2 176 ? 0.787 -9.507 36.753 1.00 56.79 176 ASP G C 1
ATOM 8961 O O . ASP F 2 176 ? 1.463 -8.606 36.326 1.00 53.97 176 ASP G O 1
ATOM 8966 N N . GLY F 2 177 ? 1.111 -10.194 37.826 1.00 54.67 177 GLY G N 1
ATOM 8967 C CA . GLY F 2 177 ? 2.289 -9.992 38.632 1.00 49.10 177 GLY G CA 1
ATOM 8968 C C . GLY F 2 177 ? 2.018 -10.510 40.031 1.00 48.63 177 GLY G C 1
ATOM 8969 O O . GLY F 2 177 ? 1.085 -11.284 40.273 1.00 46.19 177 GLY G O 1
ATOM 8970 N N . VAL F 2 178 ? 2.882 -10.067 40.932 1.00 47.52 178 VAL G N 1
ATOM 8971 C CA . VAL F 2 178 ? 2.803 -10.314 42.367 1.00 45.05 178 VAL G CA 1
ATOM 8972 C C . VAL F 2 178 ? 2.136 -9.113 43.040 1.00 41.78 178 VAL G C 1
ATOM 8973 O O . VAL F 2 178 ? 2.507 -7.961 42.779 1.00 40.06 178 VAL G O 1
ATOM 8977 N N . TYR F 2 179 ? 1.099 -9.369 43.842 1.00 42.26 179 TYR G N 1
ATOM 8978 C CA . TYR F 2 179 ? 0.371 -8.271 44.456 1.00 43.32 179 TYR G CA 1
ATOM 8979 C C . TYR F 2 179 ? 0.803 -8.000 45.908 1.00 37.27 179 TYR G C 1
ATOM 8980 O O . TYR F 2 179 ? 1.313 -8.869 46.613 1.00 38.02 179 TYR G O 1
ATOM 8989 N N . THR F 2 180 ? 0.510 -6.773 46.346 1.00 35.16 180 THR G N 1
ATOM 8990 C CA . THR F 2 180 ? 0.799 -6.287 47.691 1.00 31.20 180 THR G CA 1
ATOM 8991 C C . THR F 2 180 ? 0.246 -7.221 48.762 1.00 36.31 180 THR G C 1
ATOM 8992 O O . THR F 2 180 ? 0.751 -7.265 49.896 1.00 39.20 180 THR G O 1
ATOM 8996 N N . THR F 2 181 ? -0.836 -7.904 48.440 1.00 37.53 181 THR G N 1
ATOM 8997 C CA . THR F 2 181 ? -1.500 -8.882 49.291 1.00 36.12 181 THR G CA 1
ATOM 8998 C C . THR F 2 181 ? -2.439 -9.696 48.453 1.00 37.86 181 THR G C 1
ATOM 8999 O O . THR F 2 181 ? -2.610 -9.403 47.315 1.00 44.22 181 THR G O 1
ATOM 9003 N N . ASP F 2 182 ? -3.032 -10.725 49.018 1.00 37.41 182 ASP G N 1
ATOM 9004 C CA . ASP F 2 182 ? -3.953 -11.532 48.276 1.00 41.73 182 ASP G CA 1
ATOM 9005 C C . ASP F 2 182 ? -5.199 -10.719 47.941 1.00 37.76 182 ASP G C 1
ATOM 9006 O O . ASP F 2 182 ? -5.872 -10.192 48.783 1.00 31.96 182 ASP G O 1
ATOM 9011 N N . PRO F 2 183 ? -5.460 -10.647 46.586 1.00 38.11 183 PRO G N 1
ATOM 9012 C CA . PRO F 2 183 ? -6.592 -9.809 46.210 1.00 42.27 183 PRO G CA 1
ATOM 9013 C C . PRO F 2 183 ? -7.926 -10.272 46.717 1.00 42.22 183 PRO G C 1
ATOM 9014 O O . PRO F 2 183 ? -8.834 -9.493 46.836 1.00 37.97 183 PRO G O 1
ATOM 9018 N N . ARG F 2 184 ? -8.022 -11.541 47.006 1.00 42.59 184 ARG G N 1
ATOM 9019 C CA . ARG F 2 184 ? -9.233 -12.075 47.537 1.00 53.24 184 ARG G CA 1
ATOM 9020 C C . ARG F 2 184 ? -9.544 -11.417 48.852 1.00 54.55 184 ARG G C 1
ATOM 9021 O O . ARG F 2 184 ? -10.685 -11.197 49.166 1.00 57.62 184 ARG G O 1
ATOM 9029 N N . VAL F 2 185 ? -8.526 -11.163 49.651 1.00 50.56 185 VAL G N 1
ATOM 9030 C CA . VAL F 2 185 ? -8.729 -10.489 50.908 1.00 42.39 185 VAL G CA 1
ATOM 9031 C C . VAL F 2 185 ? -8.777 -8.972 50.769 1.00 44.74 185 VAL G C 1
ATOM 9032 O O . VAL F 2 185 ? -9.640 -8.374 51.321 1.00 44.87 185 VAL G O 1
ATOM 9036 N N . VAL F 2 186 ? -7.880 -8.366 50.015 1.00 41.34 186 VAL G N 1
ATOM 9037 C CA . VAL F 2 186 ? -7.901 -6.928 49.876 1.00 42.72 186 VAL G CA 1
ATOM 9038 C C . VAL F 2 186 ? -8.264 -6.539 48.479 1.00 53.08 186 VAL G C 1
ATOM 9039 O O . VAL F 2 186 ? -7.581 -6.884 47.553 1.00 53.35 186 VAL G O 1
ATOM 9043 N N . PRO F 2 187 ? -9.343 -5.795 48.318 1.00 57.74 187 PRO G N 1
ATOM 9044 C CA . PRO F 2 187 ? -9.721 -5.427 46.967 1.00 58.68 187 PRO G CA 1
ATOM 9045 C C . PRO F 2 187 ? -8.849 -4.391 46.323 1.00 56.15 187 PRO G C 1
ATOM 9046 O O . PRO F 2 187 ? -8.851 -4.355 45.098 1.00 52.04 187 PRO G O 1
ATOM 9050 N N . GLN F 2 188 ? -8.118 -3.595 47.048 1.00 60.14 188 GLN G N 1
ATOM 9051 C CA . GLN F 2 188 ? -7.307 -2.647 46.346 1.00 70.60 188 GLN G CA 1
ATOM 9052 C C . GLN F 2 188 ? -5.850 -3.071 46.206 1.00 56.50 188 GLN G C 1
ATOM 9053 O O . GLN F 2 188 ? -5.014 -2.266 45.942 1.00 54.22 188 GLN G O 1
ATOM 9059 N N . ALA F 2 189 ? -5.567 -4.342 46.409 1.00 46.49 189 ALA G N 1
ATOM 9060 C CA . ALA F 2 189 ? -4.224 -4.860 46.268 1.00 48.58 189 ALA G CA 1
ATOM 9061 C C . ALA F 2 189 ? -3.721 -4.457 44.902 1.00 52.18 189 ALA G C 1
ATOM 9062 O O . ALA F 2 189 ? -4.446 -4.511 43.948 1.00 50.86 189 ALA G O 1
ATOM 9064 N N . ARG F 2 190 ? -2.486 -4.012 44.828 1.00 54.42 190 ARG G N 1
ATOM 9065 C CA . ARG F 2 190 ? -1.942 -3.563 43.575 1.00 52.92 190 ARG G CA 1
ATOM 9066 C C . ARG F 2 190 ? -0.760 -4.388 43.167 1.00 45.23 190 ARG G C 1
ATOM 9067 O O . ARG F 2 190 ? -0.139 -5.019 43.974 1.00 37.79 190 ARG G O 1
ATOM 9075 N N . ARG F 2 191 ? -0.503 -4.400 41.877 1.00 45.19 191 ARG G N 1
ATOM 9076 C CA . ARG F 2 191 ? 0.581 -5.151 41.313 1.00 46.10 191 ARG G CA 1
ATOM 9077 C C . ARG F 2 191 ? 1.880 -4.440 41.568 1.00 46.66 191 ARG G C 1
ATOM 9078 O O . ARG F 2 191 ? 1.972 -3.256 41.391 1.00 50.72 191 ARG G O 1
ATOM 9086 N N . LEU F 2 192 ? 2.873 -5.179 42.000 1.00 42.49 192 LEU G N 1
ATOM 9087 C CA . LEU F 2 192 ? 4.179 -4.647 42.278 1.00 42.09 192 LEU G CA 1
ATOM 9088 C C . LEU F 2 192 ? 5.093 -4.525 41.085 1.00 46.21 192 LEU G C 1
ATOM 9089 O O . LEU F 2 192 ? 5.118 -5.356 40.229 1.00 44.65 192 LEU G O 1
ATOM 9094 N N . ASP F 2 193 ? 5.818 -3.433 41.031 1.00 51.48 193 ASP G N 1
ATOM 9095 C CA . ASP F 2 193 ? 6.798 -3.252 40.008 1.00 61.08 193 ASP G CA 1
ATOM 9096 C C . ASP F 2 193 ? 8.036 -4.123 40.183 1.00 58.95 193 ASP G C 1
ATOM 9097 O O . ASP F 2 193 ? 8.460 -4.757 39.266 1.00 61.31 193 ASP G O 1
ATOM 9102 N N . LYS F 2 194 ? 8.590 -4.135 41.383 1.00 55.79 194 LYS G N 1
ATOM 9103 C CA . LYS F 2 194 ? 9.802 -4.865 41.669 1.00 57.32 194 LYS G CA 1
ATOM 9104 C C . LYS F 2 194 ? 9.949 -5.389 43.090 1.00 53.33 194 LYS G C 1
ATOM 9105 O O . LYS F 2 194 ? 9.620 -4.724 43.998 1.00 50.41 194 LYS G O 1
ATOM 9111 N N . ILE F 2 195 ? 10.504 -6.569 43.270 1.00 50.84 195 ILE G N 1
ATOM 9112 C CA . ILE F 2 195 ? 10.766 -7.100 44.592 1.00 51.00 195 ILE G CA 1
ATOM 9113 C C . ILE F 2 195 ? 12.029 -7.923 44.583 1.00 48.92 195 ILE G C 1
ATOM 9114 O O . ILE F 2 195 ? 12.370 -8.506 43.594 1.00 50.69 195 ILE G O 1
ATOM 9119 N N . THR F 2 196 ? 12.714 -7.985 45.704 1.00 46.05 196 THR G N 1
ATOM 9120 C CA . THR F 2 196 ? 13.900 -8.810 45.788 1.00 43.33 196 THR G CA 1
ATOM 9121 C C . THR F 2 196 ? 13.495 -10.272 45.930 1.00 40.92 196 THR G C 1
ATOM 9122 O O . THR F 2 196 ? 12.409 -10.588 46.428 1.00 40.93 196 THR G O 1
ATOM 9126 N N . PHE F 2 197 ? 14.410 -11.172 45.561 1.00 38.26 197 PHE G N 1
ATOM 9127 C CA . PHE F 2 197 ? 14.132 -12.589 45.762 1.00 42.55 197 PHE G CA 1
ATOM 9128 C C . PHE F 2 197 ? 13.773 -12.840 47.219 1.00 45.91 197 PHE G C 1
ATOM 9129 O O . PHE F 2 197 ? 12.803 -13.554 47.517 1.00 41.65 197 PHE G O 1
ATOM 9137 N N . GLU F 2 198 ? 14.471 -12.161 48.142 1.00 49.22 198 GLU G N 1
ATOM 9138 C CA . GLU F 2 198 ? 14.230 -12.409 49.558 1.00 44.84 198 GLU G CA 1
ATOM 9139 C C . GLU F 2 198 ? 12.812 -12.024 49.960 1.00 39.37 198 GLU G C 1
ATOM 9140 O O . GLU F 2 198 ? 12.112 -12.813 50.599 1.00 35.22 198 GLU G O 1
ATOM 9146 N N . GLU F 2 199 ? 12.334 -10.859 49.527 1.00 37.81 199 GLU G N 1
ATOM 9147 C CA . GLU F 2 199 ? 10.968 -10.478 49.870 1.00 35.15 199 GLU G CA 1
ATOM 9148 C C . GLU F 2 199 ? 9.976 -11.497 49.343 1.00 37.65 199 GLU G C 1
ATOM 9149 O O . GLU F 2 199 ? 9.065 -11.916 50.061 1.00 36.96 199 GLU G O 1
ATOM 9155 N N . MET F 2 200 ? 10.183 -11.954 48.109 1.00 39.39 200 MET G N 1
ATOM 9156 C CA . MET F 2 200 ? 9.272 -12.916 47.511 1.00 42.40 200 MET G CA 1
ATOM 9157 C C . MET F 2 200 ? 9.199 -14.178 48.359 1.00 40.73 200 MET G C 1
ATOM 9158 O O . MET F 2 200 ? 8.111 -14.678 48.667 1.00 42.13 200 MET G O 1
ATOM 9163 N N . LEU F 2 201 ? 10.349 -14.674 48.795 1.00 35.75 201 LEU G N 1
ATOM 9164 C CA . LEU F 2 201 ? 10.365 -15.881 49.610 1.00 36.30 201 LEU G CA 1
ATOM 9165 C C . LEU F 2 201 ? 9.723 -15.630 50.978 1.00 44.06 201 LEU G C 1
ATOM 9166 O O . LEU F 2 201 ? 9.207 -16.568 51.601 1.00 43.47 201 LEU G O 1
ATOM 9171 N N . GLU F 2 202 ? 9.777 -14.400 51.480 1.00 46.86 202 GLU G N 1
ATOM 9172 C CA . GLU F 2 202 ? 9.158 -14.009 52.754 1.00 47.29 202 GLU G CA 1
ATOM 9173 C C . GLU F 2 202 ? 7.639 -14.018 52.721 1.00 44.59 202 GLU G C 1
ATOM 9174 O O . GLU F 2 202 ? 7.015 -14.317 53.677 1.00 36.88 202 GLU G O 1
ATOM 9180 N N . MET F 2 203 ? 7.084 -13.646 51.589 1.00 50.71 203 MET G N 1
ATOM 9181 C CA . MET F 2 203 ? 5.665 -13.704 51.362 1.00 60.64 203 MET G CA 1
ATOM 9182 C C . MET F 2 203 ? 5.369 -15.077 50.780 1.00 75.21 203 MET G C 1
ATOM 9183 O O . MET F 2 203 ? 5.212 -15.245 49.603 1.00 80.67 203 MET G O 1
ATOM 9188 N N . ALA F 2 204 ? 5.254 -16.057 51.642 1.00 86.18 204 ALA G N 1
ATOM 9189 C CA . ALA F 2 204 ? 5.079 -17.429 51.241 1.00 98.39 204 ALA G CA 1
ATOM 9190 C C . ALA F 2 204 ? 3.876 -17.749 50.390 1.00 110.71 204 ALA G C 1
ATOM 9191 O O . ALA F 2 204 ? 3.958 -18.592 49.510 1.00 111.62 204 ALA G O 1
ATOM 9193 N N . SER F 2 205 ? 2.752 -17.112 50.656 1.00 122.78 205 SER G N 1
ATOM 9194 C CA . SER F 2 205 ? 1.566 -17.408 49.869 1.00 132.75 205 SER G CA 1
ATOM 9195 C C . SER F 2 205 ? 1.564 -17.114 48.370 1.00 140.64 205 SER G C 1
ATOM 9196 O O . SER F 2 205 ? 0.968 -17.894 47.624 1.00 146.38 205 SER G O 1
ATOM 9199 N N . LEU F 2 206 ? 2.200 -16.035 47.910 1.00 142.80 206 LEU G N 1
ATOM 9200 C CA . LEU F 2 206 ? 2.162 -15.772 46.474 1.00 142.87 206 LEU G CA 1
ATOM 9201 C C . LEU F 2 206 ? 2.781 -16.905 45.619 1.00 150.06 206 LEU G C 1
ATOM 9202 O O . LEU F 2 206 ? 2.140 -17.329 44.668 1.00 149.73 206 LEU G O 1
ATOM 9207 N N . GLY F 2 207 ? 3.890 -17.484 46.027 1.00 157.85 207 GLY G N 1
ATOM 9208 C CA . GLY F 2 207 ? 4.357 -18.597 45.253 1.00 154.82 207 GLY G CA 1
ATOM 9209 C C . GLY F 2 207 ? 3.114 -19.469 45.349 1.00 147.35 207 GLY G C 1
ATOM 9210 O O . GLY F 2 207 ? 2.450 -19.507 46.372 1.00 151.65 207 GLY G O 1
ATOM 9211 N N . SER F 2 208 ? 2.775 -20.142 44.273 1.00 139.00 208 SER G N 1
ATOM 9212 C CA . SER F 2 208 ? 1.580 -20.945 44.250 1.00 128.60 208 SER G CA 1
ATOM 9213 C C . SER F 2 208 ? 1.854 -22.063 43.290 1.00 129.55 208 SER G C 1
ATOM 9214 O O . SER F 2 208 ? 2.995 -22.423 43.070 1.00 128.50 208 SER G O 1
ATOM 9217 N N . LYS F 2 209 ? 0.804 -22.641 42.732 1.00 133.63 209 LYS G N 1
ATOM 9218 C CA . LYS F 2 209 ? 1.003 -23.685 41.756 1.00 139.90 209 LYS G CA 1
ATOM 9219 C C . LYS F 2 209 ? 1.754 -23.074 40.568 1.00 149.82 209 LYS G C 1
ATOM 9220 O O . LYS F 2 209 ? 2.656 -23.685 40.014 1.00 151.12 209 LYS G O 1
ATOM 9226 N N . VAL F 2 210 ? 1.374 -21.861 40.183 1.00 159.63 210 VAL G N 1
ATOM 9227 C CA . VAL F 2 210 ? 1.970 -21.185 39.027 1.00 154.00 210 VAL G CA 1
ATOM 9228 C C . VAL F 2 210 ? 3.461 -20.847 39.052 1.00 139.85 210 VAL G C 1
ATOM 9229 O O . VAL F 2 210 ? 4.159 -21.082 38.071 1.00 139.07 210 VAL G O 1
ATOM 9233 N N . LEU F 2 211 ? 3.971 -20.298 40.147 1.00 128.11 211 LEU G N 1
ATOM 9234 C CA . LEU F 2 211 ? 5.390 -20.037 40.218 1.00 114.03 211 LEU G CA 1
ATOM 9235 C C . LEU F 2 211 ? 5.888 -20.840 41.391 1.00 108.16 211 LEU G C 1
ATOM 9236 O O . LEU F 2 211 ? 5.546 -20.569 42.522 1.00 104.86 211 LEU G O 1
ATOM 9241 N N . GLN F 2 212 ? 6.676 -21.857 41.119 1.00 106.75 212 GLN G N 1
ATOM 9242 C CA . GLN F 2 212 ? 7.181 -22.679 42.192 1.00 105.77 212 GLN G CA 1
ATOM 9243 C C . GLN F 2 212 ? 8.160 -21.885 43.016 1.00 96.25 212 GLN G C 1
ATOM 9244 O O . GLN F 2 212 ? 8.986 -21.203 42.483 1.00 97.68 212 GLN G O 1
ATOM 9250 N N . ILE F 2 213 ? 8.089 -22.010 44.322 1.00 102.79 213 ILE G N 1
ATOM 9251 C CA . ILE F 2 213 ? 8.999 -21.309 45.187 1.00 95.40 213 ILE G CA 1
ATOM 9252 C C . ILE F 2 213 ? 10.388 -21.809 44.874 1.00 92.73 213 ILE G C 1
ATOM 9253 O O . ILE F 2 213 ? 11.362 -21.066 44.917 1.00 92.46 213 ILE G O 1
ATOM 9258 N N . ARG F 2 214 ? 10.471 -23.086 44.561 1.00 88.97 214 ARG G N 1
ATOM 9259 C CA . ARG F 2 214 ? 11.738 -23.672 44.307 1.00 87.73 214 ARG G CA 1
ATOM 9260 C C . ARG F 2 214 ? 12.401 -22.971 43.186 1.00 84.53 214 ARG G C 1
ATOM 9261 O O . ARG F 2 214 ? 13.608 -22.829 43.208 1.00 84.31 214 ARG G O 1
ATOM 9269 N N . ALA F 2 215 ? 11.637 -22.551 42.190 1.00 80.39 215 ALA G N 1
ATOM 9270 C CA . ALA F 2 215 ? 12.209 -21.826 41.062 1.00 74.92 215 ALA G CA 1
ATOM 9271 C C . ALA F 2 215 ? 12.796 -20.495 41.476 1.00 71.23 215 ALA G C 1
ATOM 9272 O O . ALA F 2 215 ? 13.842 -20.075 41.004 1.00 68.58 215 ALA G O 1
ATOM 9274 N N . VAL F 2 216 ? 12.088 -19.836 42.369 1.00 70.68 216 VAL G N 1
ATOM 9275 C CA . VAL F 2 216 ? 12.474 -18.542 42.866 1.00 71.99 216 VAL G CA 1
ATOM 9276 C C . VAL F 2 216 ? 13.803 -18.668 43.548 1.00 77.33 216 VAL G C 1
ATOM 9277 O O . VAL F 2 216 ? 14.640 -17.817 43.426 1.00 76.83 216 VAL G O 1
ATOM 9281 N N . GLU F 2 217 ? 14.010 -19.772 44.230 1.00 83.62 217 GLU G N 1
ATOM 9282 C CA . GLU F 2 217 ? 15.270 -20.000 44.881 1.00 85.96 217 GLU G CA 1
ATOM 9283 C C . GLU F 2 217 ? 16.452 -20.065 43.906 1.00 78.46 217 GLU G C 1
ATOM 9284 O O . GLU F 2 217 ? 17.492 -19.517 44.189 1.00 77.59 217 GLU G O 1
ATOM 9290 N N . PHE F 2 218 ? 16.272 -20.725 42.773 1.00 73.04 218 PHE G N 1
ATOM 9291 C CA . PHE F 2 218 ? 17.292 -20.871 41.747 1.00 71.74 218 PHE G CA 1
ATOM 9292 C C . PHE F 2 218 ? 17.717 -19.544 41.133 1.00 70.07 218 PHE G C 1
ATOM 9293 O O . PHE F 2 218 ? 18.887 -19.311 40.866 1.00 66.19 218 PHE G O 1
ATOM 9301 N N . ALA F 2 219 ? 16.749 -18.678 40.900 1.00 66.91 219 ALA G N 1
ATOM 9302 C CA . ALA F 2 219 ? 17.018 -17.383 40.327 1.00 60.23 219 ALA G CA 1
ATOM 9303 C C . ALA F 2 219 ? 17.879 -16.610 41.268 1.00 56.49 219 ALA G C 1
ATOM 9304 O O . ALA F 2 219 ? 18.755 -15.882 40.852 1.00 54.81 219 ALA G O 1
ATOM 9306 N N . GLY F 2 220 ? 17.582 -16.761 42.544 1.00 57.01 220 GLY G N 1
ATOM 9307 C CA . GLY F 2 220 ? 18.311 -16.099 43.592 1.00 60.47 220 GLY G CA 1
ATOM 9308 C C . GLY F 2 220 ? 19.745 -16.514 43.730 1.00 64.59 220 GLY G C 1
ATOM 9309 O O . GLY F 2 220 ? 20.597 -15.695 43.880 1.00 68.14 220 GLY G O 1
ATOM 9310 N N . LYS F 2 221 ? 20.013 -17.798 43.659 1.00 67.65 221 LYS G N 1
ATOM 9311 C CA . LYS F 2 221 ? 21.368 -18.282 43.775 1.00 71.46 221 LYS G CA 1
ATOM 9312 C C . LYS F 2 221 ? 22.222 -17.788 42.641 1.00 71.12 221 LYS G C 1
ATOM 9313 O O . LYS F 2 221 ? 23.391 -17.554 42.809 1.00 76.23 221 LYS G O 1
ATOM 9319 N N . TYR F 2 222 ? 21.644 -17.678 41.465 1.00 66.33 222 TYR G N 1
ATOM 9320 C CA . TYR F 2 222 ? 22.387 -17.187 40.329 1.00 63.78 222 TYR G CA 1
ATOM 9321 C C . TYR F 2 222 ? 22.081 -15.758 39.894 1.00 58.87 222 TYR G C 1
ATOM 9322 O O . TYR F 2 222 ? 22.507 -15.358 38.847 1.00 57.11 222 TYR G O 1
ATOM 9331 N N . ASN F 2 223 ? 21.362 -14.994 40.693 1.00 56.41 223 ASN G N 1
ATOM 9332 C CA . ASN F 2 223 ? 21.093 -13.618 40.338 1.00 60.53 223 ASN G CA 1
ATOM 9333 C C . ASN F 2 223 ? 20.475 -13.468 38.965 1.00 59.27 223 ASN G C 1
ATOM 9334 O O . ASN F 2 223 ? 20.909 -12.713 38.129 1.00 54.57 223 ASN G O 1
ATOM 9339 N N . VAL F 2 224 ? 19.458 -14.251 38.759 1.00 58.64 224 VAL G N 1
ATOM 9340 C CA . VAL F 2 224 ? 18.673 -14.254 37.538 1.00 54.00 224 VAL G CA 1
ATOM 9341 C C . VAL F 2 224 ? 17.475 -13.298 37.738 1.00 54.79 224 VAL G C 1
ATOM 9342 O O . VAL F 2 224 ? 16.563 -13.650 38.486 1.00 54.14 224 VAL G O 1
ATOM 9346 N N . PRO F 2 225 ? 17.432 -12.156 37.055 1.00 56.28 225 PRO G N 1
ATOM 9347 C CA . PRO F 2 225 ? 16.216 -11.308 37.152 1.00 50.01 225 PRO G CA 1
ATOM 9348 C C . PRO F 2 225 ? 14.993 -12.036 36.615 1.00 47.82 225 PRO G C 1
ATOM 9349 O O . PRO F 2 225 ? 14.982 -12.491 35.468 1.00 49.92 225 PRO G O 1
ATOM 9353 N N . LEU F 2 226 ? 13.929 -12.089 37.424 1.00 46.00 226 LEU G N 1
ATOM 9354 C CA . LEU F 2 226 ? 12.713 -12.829 37.090 1.00 43.05 226 LEU G CA 1
ATOM 9355 C C . LEU F 2 226 ? 11.533 -11.889 36.907 1.00 47.79 226 LEU G C 1
ATOM 9356 O O . LEU F 2 226 ? 11.278 -11.044 37.769 1.00 54.39 226 LEU G O 1
ATOM 9361 N N . ARG F 2 227 ? 10.744 -12.095 35.870 1.00 47.19 227 ARG G N 1
ATOM 9362 C CA . ARG F 2 227 ? 9.552 -11.305 35.633 1.00 48.94 227 ARG G CA 1
ATOM 9363 C C . ARG F 2 227 ? 8.317 -12.157 35.505 1.00 50.61 227 ARG G C 1
ATOM 9364 O O . ARG F 2 227 ? 8.302 -13.064 34.739 1.00 55.49 227 ARG G O 1
ATOM 9372 N N . VAL F 2 228 ? 7.268 -11.844 36.237 1.00 47.38 228 VAL G N 1
ATOM 9373 C CA . VAL F 2 228 ? 6.043 -12.586 36.148 1.00 48.31 228 VAL G CA 1
ATOM 9374 C C . VAL F 2 228 ? 4.968 -11.726 35.531 1.00 51.42 228 VAL G C 1
ATOM 9375 O O . VAL F 2 228 ? 4.678 -10.678 36.037 1.00 48.13 228 VAL G O 1
ATOM 9379 N N . LEU F 2 229 ? 4.379 -12.185 34.432 1.00 55.82 229 LEU G N 1
ATOM 9380 C CA . LEU F 2 229 ? 3.356 -11.437 33.718 1.00 62.06 229 LEU G CA 1
ATOM 9381 C C . LEU F 2 229 ? 2.272 -12.284 33.158 1.00 66.34 229 LEU G C 1
ATOM 9382 O O . LEU F 2 229 ? 2.445 -13.451 32.965 1.00 63.38 229 LEU G O 1
ATOM 9387 N N . HIS F 2 230 ? 1.133 -11.663 32.891 1.00 77.30 230 HIS G N 1
ATOM 9388 C CA . HIS F 2 230 ? 0.029 -12.385 32.308 1.00 90.52 230 HIS G CA 1
ATOM 9389 C C . HIS F 2 230 ? 0.426 -12.624 30.908 1.00 99.17 230 HIS G C 1
ATOM 9390 O O . HIS F 2 230 ? 1.141 -11.860 30.305 1.00 97.76 230 HIS G O 1
ATOM 9397 N N . SER F 2 231 ? -0.063 -13.711 30.391 1.00 109.71 231 SER G N 1
ATOM 9398 C CA . SER F 2 231 ? 0.385 -14.184 29.088 1.00 118.81 231 SER G CA 1
ATOM 9399 C C . SER F 2 231 ? 0.317 -13.132 27.992 1.00 130.51 231 SER G C 1
ATOM 9400 O O . SER F 2 231 ? 0.970 -13.298 26.956 1.00 130.26 231 SER G O 1
ATOM 9403 N N . PHE F 2 232 ? -0.481 -12.080 28.157 1.00 140.98 232 PHE G N 1
ATOM 9404 C CA . PHE F 2 232 ? -0.734 -11.144 27.058 1.00 140.64 232 PHE G CA 1
ATOM 9405 C C . PHE F 2 232 ? -0.261 -9.708 27.294 1.00 140.04 232 PHE G C 1
ATOM 9406 O O . PHE F 2 232 ? -0.864 -8.773 26.739 1.00 142.52 232 PHE G O 1
ATOM 9414 N N . GLN F 2 233 ? 0.783 -9.517 28.106 1.00 134.06 233 GLN G N 1
ATOM 9415 C CA . GLN F 2 233 ? 1.436 -8.210 28.248 1.00 126.49 233 GLN G CA 1
ATOM 9416 C C . GLN F 2 233 ? 0.442 -7.123 28.670 1.00 126.94 233 GLN G C 1
ATOM 9417 O O . GLN F 2 233 ? 0.416 -6.033 28.099 1.00 127.93 233 GLN G O 1
ATOM 9423 N N . GLU F 2 234 ? -0.457 -7.412 29.585 1.00 125.44 234 GLU G N 1
ATOM 9424 C CA . GLU F 2 234 ? -1.365 -6.343 29.900 1.00 121.25 234 GLU G CA 1
ATOM 9425 C C . GLU F 2 234 ? -0.483 -5.268 30.441 1.00 114.55 234 GLU G C 1
ATOM 9426 O O . GLU F 2 234 ? -0.650 -4.103 30.119 1.00 123.73 234 GLU G O 1
ATOM 9432 N N . GLY F 2 235 ? 0.472 -5.671 31.261 1.00 100.27 235 GLY G N 1
ATOM 9433 C CA . GLY F 2 235 ? 1.361 -4.760 31.923 1.00 86.47 235 GLY G CA 1
ATOM 9434 C C . GLY F 2 235 ? 2.739 -5.315 31.994 1.00 73.18 235 GLY G C 1
ATOM 9435 O O . GLY F 2 235 ? 3.027 -6.326 31.411 1.00 71.24 235 GLY G O 1
ATOM 9436 N N . PRO F 2 236 ? 3.601 -4.625 32.705 1.00 63.26 236 PRO G N 1
ATOM 9437 C CA . PRO F 2 236 ? 4.995 -5.005 32.840 1.00 56.28 236 PRO G CA 1
ATOM 9438 C C . PRO F 2 236 ? 5.205 -6.132 33.800 1.00 56.06 236 PRO G C 1
ATOM 9439 O O . PRO F 2 236 ? 6.309 -6.576 33.937 1.00 53.68 236 PRO G O 1
ATOM 9443 N N . GLY F 2 237 ? 4.161 -6.549 34.478 1.00 55.06 237 GLY G N 1
ATOM 9444 C CA . GLY F 2 237 ? 4.281 -7.617 35.433 1.00 54.48 237 GLY G CA 1
ATOM 9445 C C . GLY F 2 237 ? 5.131 -7.231 36.613 1.00 52.32 237 GLY G C 1
ATOM 9446 O O . GLY F 2 237 ? 5.250 -6.091 36.927 1.00 38.95 237 GLY G O 1
ATOM 9447 N N . THR F 2 238 ? 5.720 -8.208 37.262 1.00 33.52 238 THR G N 1
ATOM 9448 C CA . THR F 2 238 ? 6.584 -7.973 38.401 1.00 36.38 238 THR G CA 1
ATOM 9449 C C . THR F 2 238 ? 7.971 -8.566 38.204 1.00 35.60 238 THR G C 1
ATOM 9450 O O . THR F 2 238 ? 8.141 -9.697 37.878 1.00 30.77 238 THR G O 1
ATOM 9454 N N . LEU F 2 239 ? 8.954 -7.738 38.419 1.00 43.76 239 LEU G N 1
ATOM 9455 C CA . LEU F 2 239 ? 10.322 -8.116 38.284 1.00 49.03 239 LEU G CA 1
ATOM 9456 C C . LEU F 2 239 ? 10.822 -8.505 39.645 1.00 51.85 239 LEU G C 1
ATOM 9457 O O . LEU F 2 239 ? 10.619 -7.788 40.582 1.00 55.18 239 LEU G O 1
ATOM 9462 N N . ILE F 2 240 ? 11.467 -9.649 39.735 1.00 46.43 240 ILE G N 1
ATOM 9463 C CA . ILE F 2 240 ? 12.020 -10.129 40.957 1.00 44.17 240 ILE G CA 1
ATOM 9464 C C . ILE F 2 240 ? 13.511 -10.166 40.778 1.00 50.40 240 ILE G C 1
ATOM 9465 O O . ILE F 2 240 ? 14.011 -10.896 39.984 1.00 48.37 240 ILE G O 1
ATOM 9470 N N . THR F 2 241 ? 14.225 -9.357 41.526 1.00 58.47 241 THR G N 1
ATOM 9471 C CA . THR F 2 241 ? 15.656 -9.287 41.391 1.00 67.03 241 THR G CA 1
ATOM 9472 C C . THR F 2 241 ? 16.314 -8.955 42.694 1.00 74.41 241 THR G C 1
ATOM 9473 O O . THR F 2 241 ? 15.664 -8.671 43.660 1.00 76.18 241 THR G O 1
ATOM 9477 N N . ILE F 2 242 ? 17.625 -9.017 42.715 1.00 81.52 242 ILE G N 1
ATOM 9478 C CA . ILE F 2 242 ? 18.377 -8.688 43.906 1.00 85.70 242 ILE G CA 1
ATOM 9479 C C . ILE F 2 242 ? 18.395 -7.200 44.222 1.00 88.57 242 ILE G C 1
ATOM 9480 O O . ILE F 2 242 ? 18.241 -6.369 43.358 1.00 86.76 242 ILE G O 1
ATOM 9485 N N . ASP F 2 243 ? 18.592 -6.911 45.498 1.00 95.69 243 ASP G N 1
ATOM 9486 C CA . ASP F 2 243 ? 18.688 -5.566 46.079 1.00 100.20 243 ASP G CA 1
ATOM 9487 C C . ASP F 2 243 ? 18.154 -5.605 47.503 1.00 102.67 243 ASP G C 1
ATOM 9488 O O . ASP F 2 243 ? 18.354 -6.587 48.210 1.00 104.47 243 ASP G O 1
ATOM 9493 N N . PRO F 2 252 ? 9.153 2.374 48.442 1.00 87.22 252 PRO G N 1
ATOM 9494 C CA . PRO F 2 252 ? 7.968 1.934 49.147 1.00 87.40 252 PRO G CA 1
ATOM 9495 C C . PRO F 2 252 ? 8.433 1.550 50.513 1.00 86.68 252 PRO G C 1
ATOM 9496 O O . PRO F 2 252 ? 9.471 0.940 50.606 1.00 95.00 252 PRO G O 1
ATOM 9500 N N . ILE F 2 253 ? 7.718 1.924 51.550 1.00 75.16 253 ILE G N 1
ATOM 9501 C CA . ILE F 2 253 ? 8.149 1.561 52.872 1.00 65.40 253 ILE G CA 1
ATOM 9502 C C . ILE F 2 253 ? 8.106 0.050 53.082 1.00 52.13 253 ILE G C 1
ATOM 9503 O O . ILE F 2 253 ? 9.006 -0.506 53.645 1.00 53.77 253 ILE G O 1
ATOM 9508 N N . ILE F 2 254 ? 7.067 -0.597 52.599 1.00 42.50 254 ILE G N 1
ATOM 9509 C CA . ILE F 2 254 ? 6.950 -2.036 52.661 1.00 42.80 254 ILE G CA 1
ATOM 9510 C C . ILE F 2 254 ? 6.354 -2.569 51.372 1.00 44.71 254 ILE G C 1
ATOM 9511 O O . ILE F 2 254 ? 5.547 -1.945 50.751 1.00 46.49 254 ILE G O 1
ATOM 9516 N N . SER F 2 255 ? 6.805 -3.722 50.954 1.00 44.14 255 SER G N 1
ATOM 9517 C CA . SER F 2 255 ? 6.300 -4.370 49.769 1.00 44.29 255 SER G CA 1
ATOM 9518 C C . SER F 2 255 ? 4.945 -5.008 49.838 1.00 44.18 255 SER G C 1
ATOM 9519 O O . SER F 2 255 ? 4.185 -4.917 48.925 1.00 52.05 255 SER G O 1
ATOM 9522 N N . GLY F 2 256 ? 4.660 -5.683 50.928 1.00 41.34 256 GLY G N 1
ATOM 9523 C CA . GLY F 2 256 ? 3.409 -6.373 51.061 1.00 43.35 256 GLY G CA 1
ATOM 9524 C C . GLY F 2 256 ? 3.028 -6.908 52.412 1.00 42.06 256 GLY G C 1
ATOM 9525 O O . GLY F 2 256 ? 3.737 -6.772 53.360 1.00 39.40 256 GLY G O 1
ATOM 9526 N N . ILE F 2 257 ? 1.856 -7.507 52.467 1.00 37.16 257 ILE G N 1
ATOM 9527 C CA . ILE F 2 257 ? 1.328 -8.089 53.693 1.00 30.50 257 ILE G CA 1
ATOM 9528 C C . ILE F 2 257 ? 0.963 -9.538 53.443 1.00 31.07 257 ILE G C 1
ATOM 9529 O O . ILE F 2 257 ? 0.109 -9.821 52.604 1.00 29.89 257 ILE G O 1
ATOM 9534 N N . ALA F 2 258 ? 1.515 -10.434 54.245 1.00 30.58 258 ALA G N 1
ATOM 9535 C CA . ALA F 2 258 ? 1.326 -11.863 54.088 1.00 27.77 258 ALA G CA 1
ATOM 9536 C C . ALA F 2 258 ? 0.626 -12.414 55.320 1.00 37.17 258 ALA G C 1
ATOM 9537 O O . ALA F 2 258 ? 0.602 -11.763 56.371 1.00 39.90 258 ALA G O 1
ATOM 9539 N N . PHE F 2 259 ? -0.029 -13.569 55.183 1.00 35.97 259 PHE G N 1
ATOM 9540 C CA . PHE F 2 259 ? -0.736 -14.121 56.334 1.00 37.20 259 PHE G CA 1
ATOM 9541 C C . PHE F 2 259 ? -0.911 -15.629 56.224 1.00 39.16 259 PHE G C 1
ATOM 9542 O O . PHE F 2 259 ? -0.809 -16.212 55.141 1.00 35.05 259 PHE G O 1
ATOM 9550 N N . ASN F 2 260 ? -1.155 -16.258 57.354 1.00 43.87 260 ASN G N 1
ATOM 9551 C CA . ASN F 2 260 ? -1.407 -17.672 57.401 1.00 50.88 260 ASN G CA 1
ATOM 9552 C C . ASN F 2 260 ? -2.500 -17.999 58.382 1.00 49.75 260 ASN G C 1
ATOM 9553 O O . ASN F 2 260 ? -2.403 -17.665 59.516 1.00 42.09 260 ASN G O 1
ATOM 9558 N N . ARG F 2 261 ? -3.533 -18.683 57.936 1.00 53.14 261 ARG G N 1
ATOM 9559 C CA . ARG F 2 261 ? -4.608 -19.044 58.823 1.00 54.96 261 ARG G CA 1
ATOM 9560 C C . ARG F 2 261 ? -4.455 -20.393 59.502 1.00 53.41 261 ARG G C 1
ATOM 9561 O O . ARG F 2 261 ? -4.956 -20.608 60.565 1.00 54.53 261 ARG G O 1
ATOM 9569 N N . ASP F 2 262 ? -3.731 -21.287 58.877 1.00 51.78 262 ASP G N 1
ATOM 9570 C CA . ASP F 2 262 ? -3.532 -22.627 59.386 1.00 57.42 262 ASP G CA 1
ATOM 9571 C C . ASP F 2 262 ? -2.404 -22.703 60.377 1.00 54.34 262 ASP G C 1
ATOM 9572 O O . ASP F 2 262 ? -1.350 -23.192 60.080 1.00 55.00 262 ASP G O 1
ATOM 9577 N N . GLU F 2 263 ? -2.642 -22.193 61.563 1.00 50.08 263 GLU G N 1
ATOM 9578 C CA . GLU F 2 263 ? -1.627 -22.183 62.567 1.00 47.73 263 GLU G CA 1
ATOM 9579 C C . GLU F 2 263 ? -2.171 -22.462 63.924 1.00 45.34 263 GLU G C 1
ATOM 9580 O O . GLU F 2 263 ? -3.291 -22.172 64.203 1.00 47.93 263 GLU G O 1
ATOM 9586 N N . ALA F 2 264 ? -1.334 -23.026 64.761 1.00 39.79 264 ALA G N 1
ATOM 9587 C CA . ALA F 2 264 ? -1.680 -23.307 66.152 1.00 42.23 264 ALA G CA 1
ATOM 9588 C C . ALA F 2 264 ? -0.466 -23.046 67.035 1.00 41.60 264 ALA G C 1
ATOM 9589 O O . ALA F 2 264 ? 0.643 -23.492 66.724 1.00 43.51 264 ALA G O 1
ATOM 9591 N N . LYS F 2 265 ? -0.663 -22.379 68.159 1.00 40.62 265 LYS G N 1
ATOM 9592 C CA . LYS F 2 265 ? 0.497 -22.027 68.955 1.00 47.50 265 LYS G CA 1
ATOM 9593 C C . LYS F 2 265 ? 0.661 -23.017 70.108 1.00 48.29 265 LYS G C 1
ATOM 9594 O O . LYS F 2 265 ? -0.314 -23.432 70.742 1.00 46.95 265 LYS G O 1
ATOM 9600 N N . LEU F 2 266 ? 1.896 -23.418 70.342 1.00 50.29 266 LEU G N 1
ATOM 9601 C CA . LEU F 2 266 ? 2.254 -24.324 71.406 1.00 51.56 266 LEU G CA 1
ATOM 9602 C C . LEU F 2 266 ? 3.283 -23.674 72.301 1.00 50.57 266 LEU G C 1
ATOM 9603 O O . LEU F 2 266 ? 4.287 -23.196 71.847 1.00 44.09 266 LEU G O 1
ATOM 9608 N N . THR F 2 267 ? 3.028 -23.682 73.593 1.00 52.46 267 THR G N 1
ATOM 9609 C CA . THR F 2 267 ? 3.944 -23.091 74.525 1.00 51.21 267 THR G CA 1
ATOM 9610 C C . THR F 2 267 ? 4.278 -23.976 75.691 1.00 52.65 267 THR G C 1
ATOM 9611 O O . THR F 2 267 ? 3.440 -24.635 76.255 1.00 51.27 267 THR G O 1
ATOM 9615 N N . ILE F 2 268 ? 5.532 -23.956 76.066 1.00 57.63 268 ILE G N 1
ATOM 9616 C CA . ILE F 2 268 ? 5.988 -24.684 77.201 1.00 60.89 268 ILE G CA 1
ATOM 9617 C C . ILE F 2 268 ? 6.562 -23.609 78.106 1.00 63.90 268 ILE G C 1
ATOM 9618 O O . ILE F 2 268 ? 7.439 -22.883 77.726 1.00 64.76 268 ILE G O 1
ATOM 9623 N N . ARG F 2 269 ? 6.041 -23.499 79.315 1.00 65.17 269 ARG G N 1
ATOM 9624 C CA . ARG F 2 269 ? 6.470 -22.484 80.255 1.00 65.20 269 ARG G CA 1
ATOM 9625 C C . ARG F 2 269 ? 7.272 -23.001 81.406 1.00 70.17 269 ARG G C 1
ATOM 9626 O O . ARG F 2 269 ? 7.281 -24.163 81.679 1.00 68.69 269 ARG G O 1
ATOM 9634 N N . GLY F 2 270 ? 7.909 -22.087 82.113 1.00 77.51 270 GLY G N 1
ATOM 9635 C CA . GLY F 2 270 ? 8.724 -22.427 83.252 1.00 81.18 270 GLY G CA 1
ATOM 9636 C C . GLY F 2 270 ? 9.874 -23.328 82.916 1.00 81.98 270 GLY G C 1
ATOM 9637 O O . GLY F 2 270 ? 10.144 -24.282 83.612 1.00 89.52 270 GLY G O 1
ATOM 9638 N N . VAL F 2 271 ? 10.533 -23.011 81.818 1.00 72.81 271 VAL G N 1
ATOM 9639 C CA . VAL F 2 271 ? 11.669 -23.750 81.341 1.00 62.43 271 VAL G CA 1
ATOM 9640 C C . VAL F 2 271 ? 12.985 -23.202 81.897 1.00 55.57 271 VAL G C 1
ATOM 9641 O O . VAL F 2 271 ? 13.140 -22.019 82.069 1.00 47.42 271 VAL G O 1
ATOM 9645 N N . PRO F 2 272 ? 13.953 -24.145 82.211 1.00 59.41 272 PRO G N 1
ATOM 9646 C CA . PRO F 2 272 ? 15.221 -23.604 82.734 1.00 61.87 272 PRO G CA 1
ATOM 9647 C C . PRO F 2 272 ? 16.140 -22.990 81.698 1.00 62.53 272 PRO G C 1
ATOM 9648 O O . PRO F 2 272 ? 16.289 -23.536 80.634 1.00 62.42 272 PRO G O 1
ATOM 9652 N N . ASP F 2 273 ? 16.784 -21.887 82.034 1.00 64.95 273 ASP G N 1
ATOM 9653 C CA . ASP F 2 273 ? 17.676 -21.209 81.115 1.00 63.34 273 ASP G CA 1
ATOM 9654 C C . ASP F 2 273 ? 19.032 -21.859 81.130 1.00 63.38 273 ASP G C 1
ATOM 9655 O O . ASP F 2 273 ? 20.002 -21.306 81.591 1.00 62.27 273 ASP G O 1
ATOM 9660 N N . THR F 2 274 ? 19.080 -23.056 80.590 1.00 65.69 274 THR G N 1
ATOM 9661 C CA . THR F 2 274 ? 20.286 -23.838 80.557 1.00 66.23 274 THR G CA 1
ATOM 9662 C C . THR F 2 274 ? 20.555 -24.261 79.149 1.00 66.26 274 THR G C 1
ATOM 9663 O O . THR F 2 274 ? 19.633 -24.484 78.411 1.00 65.97 274 THR G O 1
ATOM 9667 N N . PRO F 2 275 ? 21.887 -24.360 78.787 1.00 68.33 275 PRO G N 1
ATOM 9668 C CA . PRO F 2 275 ? 22.102 -24.799 77.412 1.00 69.16 275 PRO G CA 1
ATOM 9669 C C . PRO F 2 275 ? 21.568 -26.182 77.198 1.00 72.86 275 PRO G C 1
ATOM 9670 O O . PRO F 2 275 ? 21.705 -27.058 78.018 1.00 78.46 275 PRO G O 1
ATOM 9674 N N . GLY F 2 276 ? 20.941 -26.363 76.059 1.00 72.64 276 GLY G N 1
ATOM 9675 C CA . GLY F 2 276 ? 20.388 -27.643 75.671 1.00 69.80 276 GLY G CA 1
ATOM 9676 C C . GLY F 2 276 ? 18.900 -27.809 75.880 1.00 66.35 276 GLY G C 1
ATOM 9677 O O . GLY F 2 276 ? 18.340 -28.811 75.413 1.00 67.89 276 GLY G O 1
ATOM 9678 N N . VAL F 2 277 ? 18.239 -26.899 76.601 1.00 62.26 277 VAL G N 1
ATOM 9679 C CA . VAL F 2 277 ? 16.803 -27.089 76.774 1.00 60.98 277 VAL G CA 1
ATOM 9680 C C . VAL F 2 277 ? 16.088 -26.770 75.470 1.00 55.95 277 VAL G C 1
ATOM 9681 O O . VAL F 2 277 ? 15.120 -27.445 75.111 1.00 54.72 277 VAL G O 1
ATOM 9685 N N . ALA F 2 278 ? 16.632 -25.857 74.697 1.00 52.42 278 ALA G N 1
ATOM 9686 C CA . ALA F 2 278 ? 16.052 -25.574 73.414 1.00 46.79 278 ALA G CA 1
ATOM 9687 C C . ALA F 2 278 ? 16.102 -26.802 72.529 1.00 50.78 278 ALA G C 1
ATOM 9688 O O . ALA F 2 278 ? 15.154 -27.103 71.849 1.00 49.75 278 ALA G O 1
ATOM 9690 N N . PHE F 2 279 ? 17.209 -27.521 72.539 1.00 55.88 279 PHE G N 1
ATOM 9691 C CA . PHE F 2 279 ? 17.314 -28.725 71.733 1.00 58.37 279 PHE G CA 1
ATOM 9692 C C . PHE F 2 279 ? 16.332 -29.775 72.203 1.00 58.86 279 PHE G C 1
ATOM 9693 O O . PHE F 2 279 ? 15.725 -30.458 71.424 1.00 59.52 279 PHE G O 1
ATOM 9701 N N . LYS F 2 280 ? 16.184 -29.891 73.499 1.00 60.49 280 LYS G N 1
ATOM 9702 C CA . LYS F 2 280 ? 15.262 -30.833 74.070 1.00 61.24 280 LYS G CA 1
ATOM 9703 C C . LYS F 2 280 ? 13.799 -30.559 73.746 1.00 58.93 280 LYS G C 1
ATOM 9704 O O . LYS F 2 280 ? 13.039 -31.473 73.538 1.00 59.15 280 LYS G O 1
ATOM 9710 N N . ILE F 2 281 ? 13.405 -29.298 73.737 1.00 57.70 281 ILE G N 1
ATOM 9711 C CA . ILE F 2 281 ? 12.018 -28.955 73.473 1.00 58.07 281 ILE G CA 1
ATOM 9712 C C . ILE F 2 281 ? 11.661 -29.300 72.038 1.00 57.60 281 ILE G C 1
ATOM 9713 O O . ILE F 2 281 ? 10.668 -29.988 71.790 1.00 60.44 281 ILE G O 1
ATOM 9718 N N . LEU F 2 282 ? 12.516 -28.913 71.090 1.00 55.11 282 LEU G N 1
ATOM 9719 C CA . LEU F 2 282 ? 12.197 -28.995 69.672 1.00 58.58 282 LEU G CA 1
ATOM 9720 C C . LEU F 2 282 ? 12.735 -30.235 68.984 1.00 58.50 282 LEU G C 1
ATOM 9721 O O . LEU F 2 282 ? 12.199 -30.620 67.939 1.00 60.94 282 LEU G O 1
ATOM 9726 N N . GLY F 2 283 ? 13.787 -30.843 69.517 1.00 57.15 283 GLY G N 1
ATOM 9727 C CA . GLY F 2 283 ? 14.290 -32.097 69.009 1.00 56.40 283 GLY G CA 1
ATOM 9728 C C . GLY F 2 283 ? 13.206 -33.155 68.839 1.00 60.68 283 GLY G C 1
ATOM 9729 O O . GLY F 2 283 ? 13.075 -33.757 67.760 1.00 61.71 283 GLY G O 1
ATOM 9730 N N . PRO F 2 284 ? 12.413 -33.424 69.889 1.00 62.11 284 PRO G N 1
ATOM 9731 C CA . PRO F 2 284 ? 11.344 -34.408 69.716 1.00 58.11 284 PRO G CA 1
ATOM 9732 C C . PRO F 2 284 ? 10.315 -33.951 68.683 1.00 60.05 284 PRO G C 1
ATOM 9733 O O . PRO F 2 284 ? 9.827 -34.774 67.887 1.00 59.68 284 PRO G O 1
ATOM 9737 N N . ILE F 2 285 ? 10.043 -32.642 68.622 1.00 59.42 285 ILE G N 1
ATOM 9738 C CA . ILE F 2 285 ? 9.088 -32.116 67.655 1.00 62.54 285 ILE G CA 1
ATOM 9739 C C . ILE F 2 285 ? 9.543 -32.398 66.232 1.00 62.37 285 ILE G C 1
ATOM 9740 O O . ILE F 2 285 ? 8.752 -32.848 65.391 1.00 61.08 285 ILE G O 1
ATOM 9745 N N . SER F 2 286 ? 10.812 -32.109 65.953 1.00 58.82 286 SER G N 1
ATOM 9746 C CA . SER F 2 286 ? 11.391 -32.266 64.623 1.00 55.65 286 SER G CA 1
ATOM 9747 C C . SER F 2 286 ? 11.448 -33.725 64.165 1.00 56.11 286 SER G C 1
ATOM 9748 O O . SER F 2 286 ? 11.163 -34.037 62.999 1.00 58.51 286 SER G O 1
ATOM 9751 N N . ALA F 2 287 ? 11.892 -34.619 65.044 1.00 54.09 287 ALA G N 1
ATOM 9752 C CA . ALA F 2 287 ? 11.969 -36.039 64.719 1.00 51.74 287 ALA G CA 1
ATOM 9753 C C . ALA F 2 287 ? 10.592 -36.664 64.430 1.00 53.04 287 ALA G C 1
ATOM 9754 O O . ALA F 2 287 ? 10.527 -37.687 63.740 1.00 53.49 287 ALA G O 1
ATOM 9756 N N . ALA F 2 288 ? 9.501 -36.144 65.025 1.00 53.30 288 ALA G N 1
ATOM 9757 C CA . ALA F 2 288 ? 8.141 -36.607 64.721 1.00 54.34 288 ALA G CA 1
ATOM 9758 C C . ALA F 2 288 ? 7.642 -36.103 63.368 1.00 57.86 288 ALA G C 1
ATOM 9759 O O . ALA F 2 288 ? 6.518 -36.427 62.952 1.00 61.21 288 ALA G O 1
ATOM 9761 N N . ASN F 2 289 ? 8.486 -35.368 62.684 1.00 58.70 289 ASN G N 1
ATOM 9762 C CA . ASN F 2 289 ? 8.205 -34.794 61.387 1.00 57.62 289 ASN G CA 1
ATOM 9763 C C . ASN F 2 289 ? 7.104 -33.786 61.397 1.00 58.98 289 ASN G C 1
ATOM 9764 O O . ASN F 2 289 ? 6.426 -33.622 60.430 1.00 64.83 289 ASN G O 1
ATOM 9769 N N . VAL F 2 290 ? 6.941 -33.092 62.498 1.00 60.23 290 VAL G N 1
ATOM 9770 C CA . VAL F 2 290 ? 5.943 -32.071 62.590 1.00 59.73 290 VAL G CA 1
ATOM 9771 C C . VAL F 2 290 ? 6.622 -30.831 62.073 1.00 61.19 290 VAL G C 1
ATOM 9772 O O . VAL F 2 290 ? 7.667 -30.481 62.547 1.00 64.05 290 VAL G O 1
ATOM 9776 N N . GLU F 2 291 ? 6.046 -30.179 61.082 1.00 60.62 291 GLU G N 1
ATOM 9777 C CA . GLU F 2 291 ? 6.640 -28.983 60.556 1.00 58.86 291 GLU G CA 1
ATOM 9778 C C . GLU F 2 291 ? 6.440 -27.895 61.559 1.00 56.00 291 GLU G C 1
ATOM 9779 O O . GLU F 2 291 ? 5.439 -27.820 62.198 1.00 59.11 291 GLU G O 1
ATOM 9785 N N . VAL F 2 292 ? 7.412 -27.037 61.682 1.00 52.16 292 VAL G N 1
ATOM 9786 C CA . VAL F 2 292 ? 7.367 -25.886 62.565 1.00 44.17 292 VAL G CA 1
ATOM 9787 C C . VAL F 2 292 ? 7.493 -24.639 61.710 1.00 37.49 292 VAL G C 1
ATOM 9788 O O . VAL F 2 292 ? 8.253 -24.615 60.741 1.00 34.15 292 VAL G O 1
ATOM 9792 N N . ASP F 2 293 ? 6.676 -23.649 62.003 1.00 37.01 293 ASP G N 1
ATOM 9793 C CA . ASP F 2 293 ? 6.807 -22.379 61.327 1.00 39.45 293 ASP G CA 1
ATOM 9794 C C . ASP F 2 293 ? 7.572 -21.428 62.230 1.00 41.80 293 ASP G C 1
ATOM 9795 O O . ASP F 2 293 ? 8.794 -21.276 62.097 1.00 38.86 293 ASP G O 1
ATOM 9800 N N . MET F 2 294 ? 6.859 -20.867 63.203 1.00 37.78 294 MET G N 1
ATOM 9801 C CA . MET F 2 294 ? 7.408 -19.874 64.102 1.00 41.29 294 MET G CA 1
ATOM 9802 C C . MET F 2 294 ? 8.035 -20.502 65.319 1.00 45.39 294 MET G C 1
ATOM 9803 O O . MET F 2 294 ? 7.508 -21.464 65.871 1.00 47.35 294 MET G O 1
ATOM 9808 N N . ILE F 2 295 ? 9.167 -19.941 65.721 1.00 45.30 295 ILE G N 1
ATOM 9809 C CA . ILE F 2 295 ? 9.813 -20.235 66.992 1.00 46.14 295 ILE G CA 1
ATOM 9810 C C . ILE F 2 295 ? 10.179 -18.908 67.635 1.00 43.87 295 ILE G C 1
ATOM 9811 O O . ILE F 2 295 ? 10.834 -18.071 67.003 1.00 41.87 295 ILE G O 1
ATOM 9816 N N . VAL F 2 296 ? 9.719 -18.706 68.869 1.00 41.08 296 VAL G N 1
ATOM 9817 C CA . VAL F 2 296 ? 9.915 -17.474 69.618 1.00 39.49 296 VAL G CA 1
ATOM 9818 C C . VAL F 2 296 ? 10.335 -17.813 71.040 1.00 43.73 296 VAL G C 1
ATOM 9819 O O . VAL F 2 296 ? 9.667 -18.608 71.711 1.00 48.31 296 VAL G O 1
ATOM 9823 N N . GLN F 2 297 ? 11.429 -17.216 71.500 1.00 42.93 297 GLN G N 1
ATOM 9824 C CA . GLN F 2 297 ? 11.814 -17.339 72.901 1.00 43.00 297 GLN G CA 1
ATOM 9825 C C . GLN F 2 297 ? 12.303 -15.982 73.356 1.00 43.84 297 GLN G C 1
ATOM 9826 O O . GLN F 2 297 ? 13.207 -15.416 72.737 1.00 44.06 297 GLN G O 1
ATOM 9832 N N . ASN F 2 298 ? 11.706 -15.457 74.416 1.00 43.54 298 ASN G N 1
ATOM 9833 C CA . ASN F 2 298 ? 12.209 -14.217 74.969 1.00 41.90 298 ASN G CA 1
ATOM 9834 C C . ASN F 2 298 ? 13.207 -14.532 76.105 1.00 44.22 298 ASN G C 1
ATOM 9835 O O . ASN F 2 298 ? 13.426 -15.696 76.461 1.00 39.90 298 ASN G O 1
ATOM 9840 N N . VAL F 2 299 ? 13.863 -13.489 76.641 1.00 47.13 299 VAL G N 1
ATOM 9841 C CA . VAL F 2 299 ? 14.932 -13.689 77.635 1.00 51.28 299 VAL G CA 1
ATOM 9842 C C . VAL F 2 299 ? 14.381 -14.241 78.949 1.00 52.36 299 VAL G C 1
ATOM 9843 O O . VAL F 2 299 ? 13.228 -13.985 79.332 1.00 54.38 299 VAL G O 1
ATOM 9847 N N . ALA F 2 300 ? 15.236 -14.979 79.657 1.00 52.48 300 ALA G N 1
ATOM 9848 C CA . ALA F 2 300 ? 14.884 -15.560 80.945 1.00 49.14 300 ALA G CA 1
ATOM 9849 C C . ALA F 2 300 ? 14.767 -14.506 82.043 1.00 46.15 300 ALA G C 1
ATOM 9850 O O . ALA F 2 300 ? 15.397 -13.444 81.993 1.00 42.25 300 ALA G O 1
ATOM 9852 N N . HIS F 2 301 ? 14.023 -14.858 83.074 1.00 49.74 301 HIS G N 1
ATOM 9853 C CA . HIS F 2 301 ? 13.905 -14.089 84.296 1.00 51.44 301 HIS G CA 1
ATOM 9854 C C . HIS F 2 301 ? 13.852 -15.144 85.391 1.00 54.99 301 HIS G C 1
ATOM 9855 O O . HIS F 2 301 ? 13.172 -16.127 85.239 1.00 54.25 301 HIS G O 1
ATOM 9862 N N . ASP F 2 302 ? 14.580 -14.946 86.477 1.00 56.14 302 ASP G N 1
ATOM 9863 C CA . ASP F 2 302 ? 14.645 -15.895 87.588 1.00 62.24 302 ASP G CA 1
ATOM 9864 C C . ASP F 2 302 ? 15.057 -17.265 87.098 1.00 63.76 302 ASP G C 1
ATOM 9865 O O . ASP F 2 302 ? 14.585 -18.273 87.571 1.00 61.25 302 ASP G O 1
ATOM 9870 N N . ASN F 2 303 ? 15.941 -17.276 86.118 1.00 65.93 303 ASN G N 1
ATOM 9871 C CA . ASN F 2 303 ? 16.482 -18.495 85.560 1.00 68.85 303 ASN G CA 1
ATOM 9872 C C . ASN F 2 303 ? 15.531 -19.426 84.843 1.00 67.82 303 ASN G C 1
ATOM 9873 O O . ASN F 2 303 ? 15.830 -20.577 84.667 1.00 69.17 303 ASN G O 1
ATOM 9878 N N . THR F 2 304 ? 14.395 -18.928 84.407 1.00 66.66 304 THR G N 1
ATOM 9879 C CA . THR F 2 304 ? 13.471 -19.732 83.651 1.00 63.27 304 THR G CA 1
ATOM 9880 C C . THR F 2 304 ? 12.905 -18.863 82.573 1.00 65.31 304 THR G C 1
ATOM 9881 O O . THR F 2 304 ? 12.874 -17.657 82.706 1.00 67.35 304 THR G O 1
ATOM 9885 N N . THR F 2 305 ? 12.459 -19.482 81.499 1.00 58.14 305 THR G N 1
ATOM 9886 C CA . THR F 2 305 ? 11.878 -18.737 80.393 1.00 52.51 305 THR G CA 1
ATOM 9887 C C . THR F 2 305 ? 10.762 -19.575 79.785 1.00 48.24 305 THR G C 1
ATOM 9888 O O . THR F 2 305 ? 10.496 -20.700 80.212 1.00 52.91 305 THR G O 1
ATOM 9892 N N . ASP F 2 306 ? 10.050 -18.974 78.844 1.00 44.79 306 ASP G N 1
ATOM 9893 C CA . ASP F 2 306 ? 8.994 -19.626 78.079 1.00 47.79 306 ASP G CA 1
ATOM 9894 C C . ASP F 2 306 ? 9.445 -19.849 76.644 1.00 47.50 306 ASP G C 1
ATOM 9895 O O . ASP F 2 306 ? 10.163 -19.035 76.067 1.00 51.43 306 ASP G O 1
ATOM 9900 N N . PHE F 2 307 ? 8.994 -20.946 76.056 1.00 42.75 307 PHE G N 1
ATOM 9901 C CA . PHE F 2 307 ? 9.385 -21.321 74.699 1.00 34.56 307 PHE G CA 1
ATOM 9902 C C . PHE F 2 307 ? 8.132 -21.613 73.884 1.00 36.90 307 PHE G C 1
ATOM 9903 O O . PHE F 2 307 ? 7.453 -22.611 74.142 1.00 33.98 307 PHE G O 1
ATOM 9911 N N . THR F 2 308 ? 7.895 -20.827 72.833 1.00 37.38 308 THR G N 1
ATOM 9912 C CA . THR F 2 308 ? 6.683 -20.963 72.032 1.00 37.01 308 THR G CA 1
ATOM 9913 C C . THR F 2 308 ? 7.044 -21.272 70.588 1.00 38.25 308 THR G C 1
ATOM 9914 O O . THR F 2 308 ? 7.972 -20.677 70.022 1.00 39.29 308 THR G O 1
ATOM 9918 N N . PHE F 2 309 ? 6.288 -22.185 69.982 1.00 34.42 309 PHE G N 1
ATOM 9919 C CA . PHE F 2 309 ? 6.444 -22.443 68.564 1.00 40.86 309 PHE G CA 1
ATOM 9920 C C . PHE F 2 309 ? 5.073 -22.708 67.958 1.00 45.73 309 PHE G C 1
ATOM 9921 O O . PHE F 2 309 ? 4.083 -22.968 68.654 1.00 52.46 309 PHE G O 1
ATOM 9929 N N . THR F 2 310 ? 5.027 -22.623 66.640 1.00 45.07 310 THR G N 1
ATOM 9930 C CA . THR F 2 310 ? 3.801 -22.708 65.869 1.00 44.70 310 THR G CA 1
ATOM 9931 C C . THR F 2 310 ? 3.903 -23.863 64.880 1.00 44.81 310 THR G C 1
ATOM 9932 O O . THR F 2 310 ? 4.995 -24.172 64.390 1.00 47.65 310 THR G O 1
ATOM 9936 N N . VAL F 2 311 ? 2.769 -24.534 64.641 1.00 40.19 311 VAL G N 1
ATOM 9937 C CA . VAL F 2 311 ? 2.653 -25.645 63.698 1.00 42.40 311 VAL G CA 1
ATOM 9938 C C . VAL F 2 311 ? 1.309 -25.544 62.977 1.00 45.57 311 VAL G C 1
ATOM 9939 O O . VAL F 2 311 ? 0.421 -24.778 63.366 1.00 44.83 311 VAL G O 1
ATOM 9943 N N . HIS F 2 312 ? 1.180 -26.314 61.894 1.00 46.49 312 HIS G N 1
ATOM 9944 C CA . HIS F 2 312 ? -0.099 -26.463 61.203 1.00 51.62 312 HIS G CA 1
ATOM 9945 C C . HIS F 2 312 ? -1.138 -27.110 62.113 1.00 53.59 312 HIS G C 1
ATOM 9946 O O . HIS F 2 312 ? -0.807 -27.937 62.970 1.00 53.92 312 HIS G O 1
ATOM 9953 N N . ARG F 2 313 ? -2.414 -26.736 61.915 1.00 53.52 313 ARG G N 1
ATOM 9954 C CA . ARG F 2 313 ? -3.461 -27.232 62.806 1.00 52.45 313 ARG G CA 1
ATOM 9955 C C . ARG F 2 313 ? -3.568 -28.744 62.746 1.00 55.36 313 ARG G C 1
ATOM 9956 O O . ARG F 2 313 ? -3.772 -29.384 63.779 1.00 55.80 313 ARG G O 1
ATOM 9964 N N . ASN F 2 314 ? -3.327 -29.347 61.580 1.00 60.19 314 ASN G N 1
ATOM 9965 C CA . ASN F 2 314 ? -3.394 -30.803 61.520 1.00 67.05 314 ASN G CA 1
ATOM 9966 C C . ASN F 2 314 ? -2.424 -31.453 62.507 1.00 68.76 314 ASN G C 1
ATOM 9967 O O . ASN F 2 314 ? -2.706 -32.546 63.015 1.00 70.04 314 ASN G O 1
ATOM 9972 N N . ASP F 2 315 ? -1.304 -30.822 62.796 1.00 67.69 315 ASP G N 1
ATOM 9973 C CA . ASP F 2 315 ? -0.319 -31.396 63.699 1.00 65.54 315 ASP G CA 1
ATOM 9974 C C . ASP F 2 315 ? -0.394 -30.953 65.138 1.00 63.99 315 ASP G C 1
ATOM 9975 O O . ASP F 2 315 ? 0.459 -31.318 65.911 1.00 63.58 315 ASP G O 1
ATOM 9980 N N . TYR F 2 316 ? -1.381 -30.160 65.501 1.00 60.15 316 TYR G N 1
ATOM 9981 C CA . TYR F 2 316 ? -1.445 -29.662 66.854 1.00 57.39 316 TYR G CA 1
ATOM 9982 C C . TYR F 2 316 ? -1.583 -30.672 67.971 1.00 59.39 316 TYR G C 1
ATOM 9983 O O . TYR F 2 316 ? -0.814 -30.647 68.895 1.00 60.42 316 TYR G O 1
ATOM 9992 N N . LEU F 2 317 ? -2.509 -31.595 67.868 1.00 63.10 317 LEU G N 1
ATOM 9993 C CA . LEU F 2 317 ? -2.717 -32.548 68.937 1.00 67.99 317 LEU G CA 1
ATOM 9994 C C . LEU F 2 317 ? -1.491 -33.376 69.162 1.00 67.19 317 LEU G C 1
ATOM 9995 O O . LEU F 2 317 ? -1.120 -33.637 70.276 1.00 67.66 317 LEU G O 1
ATOM 10000 N N . ASN F 2 318 ? -0.863 -33.800 68.087 1.00 66.44 318 ASN G N 1
ATOM 10001 C CA . ASN F 2 318 ? 0.316 -34.606 68.199 1.00 69.70 318 ASN G CA 1
ATOM 10002 C C . ASN F 2 318 ? 1.469 -33.872 68.872 1.00 71.20 318 ASN G C 1
ATOM 10003 O O . ASN F 2 318 ? 2.129 -34.393 69.729 1.00 69.79 318 ASN G O 1
ATOM 10008 N N . ALA F 2 319 ? 1.682 -32.635 68.466 1.00 71.94 319 ALA G N 1
ATOM 10009 C CA . ALA F 2 319 ? 2.730 -31.806 68.995 1.00 67.23 319 ALA G CA 1
ATOM 10010 C C . ALA F 2 319 ? 2.522 -31.471 70.432 1.00 62.12 319 ALA G C 1
ATOM 10011 O O . ALA F 2 319 ? 3.446 -31.426 71.211 1.00 60.68 319 ALA G O 1
ATOM 10013 N N . LEU F 2 320 ? 1.283 -31.211 70.774 1.00 58.00 320 LEU G N 1
ATOM 10014 C CA . LEU F 2 320 ? 0.971 -30.835 72.116 1.00 52.31 320 LEU G CA 1
ATOM 10015 C C . LEU F 2 320 ? 1.325 -31.946 73.059 1.00 52.83 320 LEU G C 1
ATOM 10016 O O . LEU F 2 320 ? 1.888 -31.728 74.107 1.00 50.40 320 LEU G O 1
ATOM 10021 N N . GLU F 2 321 ? 1.000 -33.153 72.663 1.00 54.46 321 GLU G N 1
ATOM 10022 C CA . GLU F 2 321 ? 1.268 -34.292 73.491 1.00 60.41 321 GLU G CA 1
ATOM 10023 C C . GLU F 2 321 ? 2.751 -34.481 73.704 1.00 57.79 321 GLU G C 1
ATOM 10024 O O . GLU F 2 321 ? 3.191 -34.772 74.781 1.00 53.09 321 GLU G O 1
ATOM 10030 N N . ILE F 2 322 ? 3.520 -34.330 72.653 1.00 59.66 322 ILE G N 1
ATOM 10031 C CA . ILE F 2 322 ? 4.945 -34.465 72.751 1.00 61.61 322 ILE G CA 1
ATOM 10032 C C . ILE F 2 322 ? 5.515 -33.373 73.630 1.00 61.53 322 ILE G C 1
ATOM 10033 O O . ILE F 2 322 ? 6.450 -33.581 74.354 1.00 59.67 322 ILE G O 1
ATOM 10038 N N . LEU F 2 323 ? 4.959 -32.185 73.514 1.00 64.02 323 LEU G N 1
ATOM 10039 C CA . LEU F 2 323 ? 5.383 -31.070 74.325 1.00 62.59 323 LEU G CA 1
ATOM 10040 C C . LEU F 2 323 ? 5.038 -31.291 75.794 1.00 64.52 323 LEU G C 1
ATOM 10041 O O . LEU F 2 323 ? 5.825 -30.990 76.652 1.00 64.78 323 LEU G O 1
ATOM 10046 N N . LYS F 2 324 ? 3.857 -31.828 76.066 1.00 68.48 324 LYS G N 1
ATOM 10047 C CA . LYS F 2 324 ? 3.405 -32.061 77.424 1.00 68.89 324 LYS G CA 1
ATOM 10048 C C . LYS F 2 324 ? 4.355 -33.018 78.064 1.00 70.58 324 LYS G C 1
ATOM 10049 O O . LYS F 2 324 ? 4.716 -32.890 79.201 1.00 71.93 324 LYS G O 1
ATOM 10055 N N . GLN F 2 325 ? 4.834 -33.989 77.309 1.00 70.56 325 GLN G N 1
ATOM 10056 C CA . GLN F 2 325 ? 5.801 -34.937 77.830 1.00 70.37 325 GLN G CA 1
ATOM 10057 C C . GLN F 2 325 ? 7.150 -34.337 78.165 1.00 70.61 325 GLN G C 1
ATOM 10058 O O . GLN F 2 325 ? 7.704 -34.608 79.206 1.00 73.18 325 GLN G O 1
ATOM 10064 N N . THR F 2 326 ? 7.668 -33.508 77.284 1.00 65.76 326 THR G N 1
ATOM 10065 C CA . THR F 2 326 ? 8.950 -32.878 77.504 1.00 62.96 326 THR G CA 1
ATOM 10066 C C . THR F 2 326 ? 8.917 -31.981 78.727 1.00 61.87 326 THR G C 1
ATOM 10067 O O . THR F 2 326 ? 9.872 -31.864 79.436 1.00 58.97 326 THR G O 1
ATOM 10071 N N . ALA F 2 327 ? 7.802 -31.324 78.936 1.00 62.09 327 ALA G N 1
ATOM 10072 C CA . ALA F 2 327 ? 7.658 -30.444 80.049 1.00 60.51 327 ALA G CA 1
ATOM 10073 C C . ALA F 2 327 ? 7.806 -31.275 81.285 1.00 65.32 327 ALA G C 1
ATOM 10074 O O . ALA F 2 327 ? 8.417 -30.867 82.245 1.00 65.69 327 ALA G O 1
ATOM 10076 N N . ALA F 2 328 ? 7.224 -32.456 81.253 1.00 69.92 328 ALA G N 1
ATOM 10077 C CA . ALA F 2 328 ? 7.305 -33.362 82.365 1.00 72.93 328 ALA G CA 1
ATOM 10078 C C . ALA F 2 328 ? 8.741 -33.776 82.560 1.00 75.84 328 ALA G C 1
ATOM 10079 O O . ALA F 2 328 ? 9.230 -33.827 83.658 1.00 74.98 328 ALA G O 1
ATOM 10081 N N . ASN F 2 329 ? 9.402 -34.054 81.454 1.00 80.50 329 ASN G N 1
ATOM 10082 C CA . ASN F 2 329 ? 10.785 -34.481 81.425 1.00 85.01 329 ASN G CA 1
ATOM 10083 C C . ASN F 2 329 ? 11.852 -33.510 81.926 1.00 85.46 329 ASN G C 1
ATOM 10084 O O . ASN F 2 329 ? 12.833 -33.919 82.523 1.00 88.51 329 ASN G O 1
ATOM 10089 N N . ILE F 2 330 ? 11.692 -32.232 81.634 1.00 82.04 330 ILE G N 1
ATOM 10090 C CA . ILE F 2 330 ? 12.666 -31.259 82.053 1.00 75.75 330 ILE G CA 1
ATOM 10091 C C . ILE F 2 330 ? 12.234 -30.323 83.181 1.00 75.19 330 ILE G C 1
ATOM 10092 O O . ILE F 2 330 ? 12.928 -29.387 83.488 1.00 75.98 330 ILE G O 1
ATOM 10097 N N . GLY F 2 331 ? 11.108 -30.586 83.811 1.00 78.02 331 GLY G N 1
ATOM 10098 C CA . GLY F 2 331 ? 10.659 -29.742 84.901 1.00 85.65 331 GLY G CA 1
ATOM 10099 C C . GLY F 2 331 ? 9.882 -28.462 84.654 1.00 92.61 331 GLY G C 1
ATOM 10100 O O . GLY F 2 331 ? 9.736 -27.644 85.551 1.00 92.76 331 GLY G O 1
ATOM 10101 N N . ALA F 2 332 ? 9.384 -28.283 83.444 1.00 99.78 332 ALA G N 1
ATOM 10102 C CA . ALA F 2 332 ? 8.605 -27.109 83.060 1.00 101.49 332 ALA G CA 1
ATOM 10103 C C . ALA F 2 332 ? 7.318 -26.993 83.836 1.00 91.79 332 ALA G C 1
ATOM 10104 O O . ALA F 2 332 ? 6.775 -27.987 84.226 1.00 92.35 332 ALA G O 1
ATOM 10106 N N . ARG F 2 333 ? 6.842 -25.784 84.077 1.00 83.70 333 ARG G N 1
ATOM 10107 C CA . ARG F 2 333 ? 5.611 -25.622 84.810 1.00 76.92 333 ARG G CA 1
ATOM 10108 C C . ARG F 2 333 ? 4.371 -26.192 84.121 1.00 74.77 333 ARG G C 1
ATOM 10109 O O . ARG F 2 333 ? 3.609 -26.906 84.734 1.00 72.81 333 ARG G O 1
ATOM 10117 N N . GLU F 2 334 ? 4.185 -25.899 82.840 1.00 76.07 334 GLU G N 1
ATOM 10118 C CA . GLU F 2 334 ? 3.060 -26.427 82.082 1.00 76.81 334 GLU G CA 1
ATOM 10119 C C . GLU F 2 334 ? 3.362 -26.286 80.597 1.00 74.86 334 GLU G C 1
ATOM 10120 O O . GLU F 2 334 ? 4.233 -25.518 80.179 1.00 72.75 334 GLU G O 1
ATOM 10126 N N . ALA F 2 335 ? 2.579 -27.001 79.805 1.00 73.42 335 ALA G N 1
ATOM 10127 C CA . ALA F 2 335 ? 2.606 -26.909 78.357 1.00 72.44 335 ALA G CA 1
ATOM 10128 C C . ALA F 2 335 ? 1.194 -26.589 77.905 1.00 72.83 335 ALA G C 1
ATOM 10129 O O . ALA F 2 335 ? 0.247 -27.225 78.374 1.00 75.18 335 ALA G O 1
ATOM 10131 N N . ILE F 2 336 ? 1.042 -25.560 77.062 1.00 68.59 336 ILE G N 1
ATOM 10132 C CA . ILE F 2 336 ? -0.278 -25.077 76.669 1.00 66.50 336 ILE G CA 1
ATOM 10133 C C . ILE F 2 336 ? -0.286 -24.764 75.183 1.00 63.36 336 ILE G C 1
ATOM 10134 O O . ILE F 2 336 ? 0.753 -24.476 74.582 1.00 62.57 336 ILE G O 1
ATOM 10139 N N . GLY F 2 337 ? -1.476 -24.869 74.593 1.00 62.12 337 GLY G N 1
ATOM 10140 C CA . GLY F 2 337 ? -1.650 -24.669 73.173 1.00 60.47 337 GLY G CA 1
ATOM 10141 C C . GLY F 2 337 ? -2.951 -23.949 72.876 1.00 60.37 337 GLY G C 1
ATOM 10142 O O . GLY F 2 337 ? -3.884 -23.950 73.677 1.00 63.14 337 GLY G O 1
ATOM 10143 N N . ASP F 2 338 ? -2.998 -23.344 71.693 1.00 56.92 338 ASP G N 1
ATOM 10144 C CA . ASP F 2 338 ? -4.147 -22.562 71.277 1.00 56.64 338 ASP G CA 1
ATOM 10145 C C . ASP F 2 338 ? -4.262 -22.676 69.766 1.00 55.61 338 ASP G C 1
ATOM 10146 O O . ASP F 2 338 ? -3.251 -22.519 69.065 1.00 53.76 338 ASP G O 1
ATOM 10151 N N . THR F 2 339 ? -5.476 -22.935 69.262 1.00 52.11 339 THR G N 1
ATOM 10152 C CA . THR F 2 339 ? -5.665 -23.103 67.829 1.00 51.78 339 THR G CA 1
ATOM 10153 C C . THR F 2 339 ? -6.318 -21.900 67.182 1.00 53.26 339 THR G C 1
ATOM 10154 O O . THR F 2 339 ? -6.360 -21.817 65.943 1.00 52.89 339 THR G O 1
ATOM 10158 N N . ASN F 2 340 ? -6.744 -20.936 67.986 1.00 52.60 340 ASN G N 1
ATOM 10159 C CA . ASN F 2 340 ? -7.582 -19.832 67.532 1.00 54.37 340 ASN G CA 1
ATOM 10160 C C . ASN F 2 340 ? -6.699 -18.617 67.252 1.00 53.13 340 ASN G C 1
ATOM 10161 O O . ASN F 2 340 ? -6.848 -17.550 67.835 1.00 56.79 340 ASN G O 1
ATOM 10166 N N . ILE F 2 341 ? -5.711 -18.795 66.372 1.00 49.57 341 ILE G N 1
ATOM 10167 C CA . ILE F 2 341 ? -4.728 -17.757 66.090 1.00 47.43 341 ILE G CA 1
ATOM 10168 C C . ILE F 2 341 ? -4.506 -17.648 64.590 1.00 48.35 341 ILE G C 1
ATOM 10169 O O . ILE F 2 341 ? -4.684 -18.605 63.830 1.00 51.69 341 ILE G O 1
ATOM 10174 N N . ALA F 2 342 ? -4.025 -16.476 64.186 1.00 42.26 342 ALA G N 1
ATOM 10175 C CA . ALA F 2 342 ? -3.622 -16.224 62.816 1.00 39.92 342 ALA G CA 1
ATOM 10176 C C . ALA F 2 342 ? -2.295 -15.488 62.862 1.00 39.02 342 ALA G C 1
ATOM 10177 O O . ALA F 2 342 ? -1.975 -14.809 63.848 1.00 37.04 342 ALA G O 1
ATOM 10179 N N . LYS F 2 343 ? -1.503 -15.672 61.816 1.00 34.18 343 LYS G N 1
ATOM 10180 C CA . LYS F 2 343 ? -0.249 -14.964 61.680 1.00 36.38 343 LYS G CA 1
ATOM 10181 C C . LYS F 2 343 ? -0.414 -13.927 60.579 1.00 37.61 343 LYS G C 1
ATOM 10182 O O . LYS F 2 343 ? -0.964 -14.235 59.515 1.00 43.61 343 LYS G O 1
ATOM 10188 N N . VAL F 2 344 ? -0.052 -12.678 60.862 1.00 34.22 344 VAL G N 1
ATOM 10189 C CA . VAL F 2 344 ? -0.052 -11.622 59.855 1.00 35.46 344 VAL G CA 1
ATOM 10190 C C . VAL F 2 344 ? 1.320 -10.951 59.828 1.00 34.74 344 VAL G C 1
ATOM 10191 O O . VAL F 2 344 ? 1.954 -10.774 60.879 1.00 33.55 344 VAL G O 1
ATOM 10195 N N . SER F 2 345 ? 1.815 -10.643 58.617 1.00 31.11 345 SER G N 1
ATOM 10196 C CA . SER F 2 345 ? 3.161 -10.092 58.470 1.00 34.56 345 SER G CA 1
ATOM 10197 C C . SER F 2 345 ? 3.212 -8.971 57.456 1.00 33.13 345 SER G C 1
ATOM 10198 O O . SER F 2 345 ? 2.541 -9.002 56.425 1.00 38.63 345 SER G O 1
ATOM 10201 N N . ILE F 2 346 ? 4.059 -8.039 57.717 1.00 32.09 346 ILE G N 1
ATOM 10202 C CA . ILE F 2 346 ? 4.350 -7.013 56.784 1.00 33.44 346 ILE G CA 1
ATOM 10203 C C . ILE F 2 346 ? 5.769 -7.294 56.295 1.00 35.48 346 ILE G C 1
ATOM 10204 O O . ILE F 2 346 ? 6.621 -7.611 57.050 1.00 30.39 346 ILE G O 1
ATOM 10209 N N . VAL F 2 347 ? 5.969 -7.230 55.010 1.00 32.41 347 VAL G N 1
ATOM 10210 C CA . VAL F 2 347 ? 7.217 -7.521 54.427 1.00 33.48 347 VAL G CA 1
ATOM 10211 C C . VAL F 2 347 ? 7.630 -6.406 53.539 1.00 36.42 347 VAL G C 1
ATOM 10212 O O . VAL F 2 347 ? 6.853 -5.742 52.982 1.00 28.09 347 VAL G O 1
ATOM 10216 N N . GLY F 2 348 ? 8.926 -6.232 53.475 1.00 41.32 348 GLY G N 1
ATOM 10217 C CA . GLY F 2 348 ? 9.582 -5.230 52.691 1.00 41.47 348 GLY G CA 1
ATOM 10218 C C . GLY F 2 348 ? 10.920 -4.761 53.162 1.00 43.34 348 GLY G C 1
ATOM 10219 O O . GLY F 2 348 ? 11.092 -4.391 54.255 1.00 47.63 348 GLY G O 1
ATOM 10220 N N . VAL F 2 349 ? 11.862 -4.736 52.240 1.00 35.69 349 VAL G N 1
ATOM 10221 C CA . VAL F 2 349 ? 13.209 -4.303 52.416 1.00 34.23 349 VAL G CA 1
ATOM 10222 C C . VAL F 2 349 ? 12.958 -2.886 52.560 1.00 39.23 349 VAL G C 1
ATOM 10223 O O . VAL F 2 349 ? 11.922 -2.461 52.175 1.00 49.82 349 VAL G O 1
ATOM 10227 N N . GLY F 2 350 ? 13.865 -2.155 53.115 1.00 37.14 350 GLY G N 1
ATOM 10228 C CA . GLY F 2 350 ? 13.607 -0.754 53.313 1.00 45.65 350 GLY G CA 1
ATOM 10229 C C . GLY F 2 350 ? 13.177 -0.686 54.709 1.00 49.99 350 GLY G C 1
ATOM 10230 O O . GLY F 2 350 ? 13.254 0.310 55.280 1.00 50.51 350 GLY G O 1
ATOM 10231 N N . MET F 2 351 ? 12.801 -1.798 55.261 1.00 52.61 351 MET G N 1
ATOM 10232 C CA . MET F 2 351 ? 12.595 -1.789 56.699 1.00 52.10 351 MET G CA 1
ATOM 10233 C C . MET F 2 351 ? 13.914 -1.568 57.421 1.00 49.65 351 MET G C 1
ATOM 10234 O O . MET F 2 351 ? 13.936 -0.907 58.458 1.00 47.86 351 MET G O 1
ATOM 10239 N N . ARG F 2 352 ? 14.984 -2.162 56.930 1.00 47.52 352 ARG G N 1
ATOM 10240 C CA . ARG F 2 352 ? 16.245 -1.986 57.607 1.00 54.51 352 ARG G CA 1
ATOM 10241 C C . ARG F 2 352 ? 16.806 -0.603 57.552 1.00 59.86 352 ARG G C 1
ATOM 10242 O O . ARG F 2 352 ? 17.369 -0.135 58.496 1.00 68.27 352 ARG G O 1
ATOM 10250 N N . SER F 2 353 ? 16.665 0.039 56.425 1.00 62.58 353 SER G N 1
ATOM 10251 C CA . SER F 2 353 ? 17.135 1.391 56.294 1.00 67.73 353 SER G CA 1
ATOM 10252 C C . SER F 2 353 ? 16.316 2.393 57.117 1.00 68.69 353 SER G C 1
ATOM 10253 O O . SER F 2 353 ? 16.852 3.327 57.687 1.00 72.85 353 SER G O 1
ATOM 10256 N N . HIS F 2 354 ? 15.012 2.197 57.158 1.00 60.93 354 HIS G N 1
ATOM 10257 C CA . HIS F 2 354 ? 14.128 3.099 57.852 1.00 57.18 354 HIS G CA 1
ATOM 10258 C C . HIS F 2 354 ? 13.783 2.799 59.289 1.00 53.76 354 HIS G C 1
ATOM 10259 O O . HIS F 2 354 ? 13.899 1.707 59.750 1.00 54.49 354 HIS G O 1
ATOM 10266 N N . ALA F 2 355 ? 13.337 3.810 59.991 1.00 49.71 355 ALA G N 1
ATOM 10267 C CA . ALA F 2 355 ? 12.942 3.643 61.352 1.00 49.50 355 ALA G CA 1
ATOM 10268 C C . ALA F 2 355 ? 11.511 3.987 61.385 1.00 48.73 355 ALA G C 1
ATOM 10269 O O . ALA F 2 355 ? 11.064 4.805 60.636 1.00 49.79 355 ALA G O 1
ATOM 10271 N N . GLY F 2 356 ? 10.792 3.317 62.252 1.00 42.78 356 GLY G N 1
ATOM 10272 C CA . GLY F 2 356 ? 9.386 3.575 62.470 1.00 37.41 356 GLY G CA 1
ATOM 10273 C C . GLY F 2 356 ? 8.389 2.675 61.765 1.00 36.60 356 GLY G C 1
ATOM 10274 O O . GLY F 2 356 ? 7.193 2.972 61.804 1.00 36.18 356 GLY G O 1
ATOM 10275 N N . VAL F 2 357 ? 8.829 1.618 61.084 1.00 36.12 357 VAL G N 1
ATOM 10276 C CA . VAL F 2 357 ? 7.883 0.769 60.363 1.00 34.12 357 VAL G CA 1
ATOM 10277 C C . VAL F 2 357 ? 7.085 -0.095 61.320 1.00 33.92 357 VAL G C 1
ATOM 10278 O O . VAL F 2 357 ? 5.847 -0.078 61.298 1.00 30.25 357 VAL G O 1
ATOM 10282 N N . ALA F 2 358 ? 7.771 -0.760 62.255 1.00 33.63 358 ALA G N 1
ATOM 10283 C CA . ALA F 2 358 ? 7.096 -1.672 63.173 1.00 33.94 358 ALA G CA 1
ATOM 10284 C C . ALA F 2 358 ? 6.080 -0.928 64.014 1.00 33.59 358 ALA G C 1
ATOM 10285 O O . ALA F 2 358 ? 4.978 -1.419 64.259 1.00 35.04 358 ALA G O 1
ATOM 10287 N N . SER F 2 359 ? 6.429 0.268 64.396 1.00 33.21 359 SER G N 1
ATOM 10288 C CA . SER F 2 359 ? 5.606 1.094 65.199 1.00 34.14 359 SER G CA 1
ATOM 10289 C C . SER F 2 359 ? 4.295 1.421 64.520 1.00 40.21 359 SER G C 1
ATOM 10290 O O . SER F 2 359 ? 3.288 1.428 65.147 1.00 42.98 359 SER G O 1
ATOM 10293 N N . ARG F 2 360 ? 4.332 1.703 63.234 1.00 36.05 360 ARG G N 1
ATOM 10294 C CA . ARG F 2 360 ? 3.151 2.027 62.465 1.00 35.93 360 ARG G CA 1
ATOM 10295 C C . ARG F 2 360 ? 2.209 0.851 62.407 1.00 34.68 360 ARG G C 1
ATOM 10296 O O . ARG F 2 360 ? 1.038 1.031 62.474 1.00 30.57 360 ARG G O 1
ATOM 10304 N N . MET F 2 361 ? 2.757 -0.344 62.272 1.00 27.30 361 MET G N 1
ATOM 10305 C CA . MET F 2 361 ? 1.998 -1.569 62.260 1.00 28.68 361 MET G CA 1
ATOM 10306 C C . MET F 2 361 ? 1.335 -1.794 63.597 1.00 33.97 361 MET G C 1
ATOM 10307 O O . MET F 2 361 ? 0.209 -2.181 63.658 1.00 34.17 361 MET G O 1
ATOM 10312 N N . PHE F 2 362 ? 2.042 -1.538 64.673 1.00 30.81 362 PHE G N 1
ATOM 10313 C CA . PHE F 2 362 ? 1.418 -1.725 65.982 1.00 34.59 362 PHE G CA 1
ATOM 10314 C C . PHE F 2 362 ? 0.353 -0.667 66.237 1.00 35.54 362 PHE G C 1
ATOM 10315 O O . PHE F 2 362 ? -0.658 -0.960 66.876 1.00 30.39 362 PHE G O 1
ATOM 10323 N N . GLU F 2 363 ? 0.535 0.546 65.715 1.00 35.29 363 GLU G N 1
ATOM 10324 C CA . GLU F 2 363 ? -0.505 1.557 65.854 1.00 37.95 363 GLU G CA 1
ATOM 10325 C C . GLU F 2 363 ? -1.752 1.150 65.063 1.00 39.12 363 GLU G C 1
ATOM 10326 O O . GLU F 2 363 ? -2.856 1.099 65.622 1.00 34.40 363 GLU G O 1
ATOM 10332 N N . ALA F 2 364 ? -1.571 0.708 63.802 1.00 38.31 364 ALA G N 1
ATOM 10333 C CA . ALA F 2 364 ? -2.723 0.374 62.968 1.00 36.58 364 ALA G CA 1
ATOM 10334 C C . ALA F 2 364 ? -3.512 -0.779 63.568 1.00 32.75 364 ALA G C 1
ATOM 10335 O O . ALA F 2 364 ? -4.725 -0.659 63.772 1.00 29.71 364 ALA G O 1
ATOM 10337 N N . LEU F 2 365 ? -2.811 -1.816 64.026 1.00 31.14 365 LEU G N 1
ATOM 10338 C CA . LEU F 2 365 ? -3.484 -2.900 64.721 1.00 29.75 365 LEU G CA 1
ATOM 10339 C C . LEU F 2 365 ? -4.151 -2.385 65.991 1.00 36.19 365 LEU G C 1
ATOM 10340 O O . LEU F 2 365 ? -5.178 -2.933 66.403 1.00 36.18 365 LEU G O 1
ATOM 10345 N N . ALA F 2 366 ? -3.594 -1.339 66.621 1.00 38.83 366 ALA G N 1
ATOM 10346 C CA . ALA F 2 366 ? -4.251 -0.785 67.801 1.00 38.73 366 ALA G CA 1
ATOM 10347 C C . ALA F 2 366 ? -5.507 0.035 67.483 1.00 38.17 366 ALA G C 1
ATOM 10348 O O . ALA F 2 366 ? -6.445 0.024 68.283 1.00 34.21 366 ALA G O 1
ATOM 10350 N N . LYS F 2 367 ? -5.603 0.685 66.322 1.00 41.50 367 LYS G N 1
ATOM 10351 C CA . LYS F 2 367 ? -6.791 1.497 66.048 1.00 48.04 367 LYS G CA 1
ATOM 10352 C C . LYS F 2 367 ? -8.015 0.622 65.833 1.00 47.24 367 LYS G C 1
ATOM 10353 O O . LYS F 2 367 ? -9.113 0.977 66.260 1.00 47.86 367 LYS G O 1
ATOM 10359 N N . GLU F 2 368 ? -7.867 -0.488 65.134 1.00 48.86 368 GLU G N 1
ATOM 10360 C CA . GLU F 2 368 ? -8.786 -1.578 65.383 1.00 46.74 368 GLU G CA 1
ATOM 10361 C C . GLU F 2 368 ? -8.439 -2.114 66.757 1.00 52.51 368 GLU G C 1
ATOM 10362 O O . GLU F 2 368 ? -7.313 -1.971 67.220 1.00 61.99 368 GLU G O 1
ATOM 10368 N N . SER F 2 369 ? -9.354 -2.775 67.424 1.00 45.23 369 SER G N 1
ATOM 10369 C CA . SER F 2 369 ? -8.930 -3.117 68.785 1.00 46.62 369 SER G CA 1
ATOM 10370 C C . SER F 2 369 ? -8.225 -4.476 68.838 1.00 45.57 369 SER G C 1
ATOM 10371 O O . SER F 2 369 ? -8.645 -5.368 69.586 1.00 46.82 369 SER G O 1
ATOM 10374 N N . ILE F 2 370 ? -7.240 -4.703 67.968 1.00 38.69 370 ILE G N 1
ATOM 10375 C CA . ILE F 2 370 ? -6.586 -5.999 67.818 1.00 33.86 370 ILE G CA 1
ATOM 10376 C C . ILE F 2 370 ? -5.417 -6.115 68.793 1.00 37.09 370 ILE G C 1
ATOM 10377 O O . ILE F 2 370 ? -4.438 -5.362 68.718 1.00 36.72 370 ILE G O 1
ATOM 10382 N N . ASN F 2 371 ? -5.514 -7.065 69.709 1.00 35.52 371 ASN G N 1
ATOM 10383 C CA . ASN F 2 371 ? -4.455 -7.332 70.660 1.00 34.83 371 ASN G CA 1
ATOM 10384 C C . ASN F 2 371 ? -3.373 -8.190 70.020 1.00 39.30 371 ASN G C 1
ATOM 10385 O O . ASN F 2 371 ? -3.668 -9.192 69.362 1.00 41.83 371 ASN G O 1
ATOM 10390 N N . ILE F 2 372 ? -2.125 -7.806 70.218 1.00 33.13 372 ILE G N 1
ATOM 10391 C CA . ILE F 2 372 ? -1.005 -8.578 69.704 1.00 33.73 372 ILE G CA 1
ATOM 10392 C C . ILE F 2 372 ? -0.579 -9.571 70.780 1.00 32.81 372 ILE G C 1
ATOM 10393 O O . ILE F 2 372 ? -0.196 -9.171 71.885 1.00 34.27 372 ILE G O 1
ATOM 10398 N N . GLN F 2 373 ? -0.571 -10.856 70.445 1.00 27.17 373 GLN G N 1
ATOM 10399 C CA . GLN F 2 373 ? -0.118 -11.868 71.386 1.00 26.90 373 GLN G CA 1
ATOM 10400 C C . GLN F 2 373 ? 1.344 -12.236 71.206 1.00 35.63 373 GLN G C 1
ATOM 10401 O O . GLN F 2 373 ? 2.005 -12.521 72.206 1.00 39.21 373 GLN G O 1
ATOM 10407 N N . MET F 2 374 ? 1.866 -12.268 69.969 1.00 38.63 374 MET G N 1
ATOM 10408 C CA . MET F 2 374 ? 3.268 -12.600 69.744 1.00 36.73 374 MET G CA 1
ATOM 10409 C C . MET F 2 374 ? 3.831 -11.724 68.631 1.00 40.42 374 MET G C 1
ATOM 10410 O O . MET F 2 374 ? 3.119 -11.365 67.682 1.00 40.50 374 MET G O 1
ATOM 10415 N N . ILE F 2 375 ? 5.133 -11.430 68.728 1.00 37.82 375 ILE G N 1
ATOM 10416 C CA . ILE F 2 375 ? 5.858 -10.692 67.696 1.00 35.90 375 ILE G CA 1
ATOM 10417 C C . ILE F 2 375 ? 7.132 -11.461 67.398 1.00 41.68 375 ILE G C 1
ATOM 10418 O O . ILE F 2 375 ? 7.823 -11.915 68.314 1.00 45.17 375 ILE G O 1
ATOM 10423 N N . SER F 2 376 ? 7.437 -11.633 66.135 1.00 42.58 376 SER G N 1
ATOM 10424 C CA . SER F 2 376 ? 8.621 -12.304 65.687 1.00 37.99 376 SER G CA 1
ATOM 10425 C C . SER F 2 376 ? 9.146 -11.435 64.600 1.00 39.51 376 SER G C 1
ATOM 10426 O O . SER F 2 376 ? 8.420 -10.674 64.048 1.00 38.89 376 SER G O 1
ATOM 10429 N N . THR F 2 377 ? 10.428 -11.526 64.313 1.00 39.22 377 THR G N 1
ATOM 10430 C CA . THR F 2 377 ? 11.041 -10.611 63.392 1.00 37.71 377 THR G CA 1
ATOM 10431 C C . THR F 2 377 ? 12.149 -11.036 62.440 1.00 40.87 377 THR G C 1
ATOM 10432 O O . THR F 2 377 ? 12.748 -12.050 62.580 1.00 44.17 377 THR G O 1
ATOM 10436 N N . SER F 2 378 ? 12.406 -10.205 61.465 1.00 39.12 378 SER G N 1
ATOM 10437 C CA . SER F 2 378 ? 13.463 -10.390 60.515 1.00 40.60 378 SER G CA 1
ATOM 10438 C C . SER F 2 378 ? 13.893 -8.992 60.110 1.00 40.94 378 SER G C 1
ATOM 10439 O O . SER F 2 378 ? 13.257 -8.055 60.460 1.00 35.05 378 SER G O 1
ATOM 10442 N N . GLU F 2 379 ? 14.988 -8.870 59.397 1.00 45.86 379 GLU G N 1
ATOM 10443 C CA . GLU F 2 379 ? 15.452 -7.581 58.986 1.00 47.62 379 GLU G CA 1
ATOM 10444 C C . GLU F 2 379 ? 14.386 -6.960 58.112 1.00 39.51 379 GLU G C 1
ATOM 10445 O O . GLU F 2 379 ? 14.145 -5.790 58.159 1.00 38.01 379 GLU G O 1
ATOM 10451 N N . ILE F 2 380 ? 13.771 -7.769 57.285 1.00 39.06 380 ILE G N 1
ATOM 10452 C CA . ILE F 2 380 ? 12.756 -7.277 56.384 1.00 40.24 380 ILE G CA 1
ATOM 10453 C C . ILE F 2 380 ? 11.329 -7.634 56.727 1.00 44.03 380 ILE G C 1
ATOM 10454 O O . ILE F 2 380 ? 10.436 -7.311 56.001 1.00 47.43 380 ILE G O 1
ATOM 10459 N N . LYS F 2 381 ? 11.131 -8.312 57.834 1.00 42.88 381 LYS G N 1
ATOM 10460 C CA . LYS F 2 381 ? 9.816 -8.762 58.203 1.00 41.95 381 LYS G CA 1
ATOM 10461 C C . LYS F 2 381 ? 9.412 -8.590 59.637 1.00 41.80 381 LYS G C 1
ATOM 10462 O O . LYS F 2 381 ? 10.211 -8.741 60.505 1.00 39.20 381 LYS G O 1
ATOM 10468 N N . VAL F 2 382 ? 8.144 -8.281 59.855 1.00 37.12 382 VAL G N 1
ATOM 10469 C CA . VAL F 2 382 ? 7.575 -8.202 61.178 1.00 38.09 382 VAL G CA 1
ATOM 10470 C C . VAL F 2 382 ? 6.367 -9.107 61.184 1.00 34.96 382 VAL G C 1
ATOM 10471 O O . VAL F 2 382 ? 5.470 -8.932 60.416 1.00 32.22 382 VAL G O 1
ATOM 10475 N N . SER F 2 383 ? 6.348 -10.067 62.076 1.00 30.83 383 SER G N 1
ATOM 10476 C CA . SER F 2 383 ? 5.220 -10.983 62.141 1.00 34.15 383 SER G CA 1
ATOM 10477 C C . SER F 2 383 ? 4.533 -10.856 63.494 1.00 34.47 383 SER G C 1
ATOM 10478 O O . SER F 2 383 ? 5.183 -10.779 64.546 1.00 30.20 383 SER G O 1
ATOM 10481 N N . VAL F 2 384 ? 3.204 -10.922 63.455 1.00 32.09 384 VAL G N 1
ATOM 10482 C CA . VAL F 2 384 ? 2.340 -10.726 64.610 1.00 30.78 384 VAL G CA 1
ATOM 10483 C C . VAL F 2 384 ? 1.431 -11.950 64.718 1.00 33.83 384 VAL G C 1
ATOM 10484 O O . VAL F 2 384 ? 1.101 -12.583 63.710 1.00 31.15 384 VAL G O 1
ATOM 10488 N N . VAL F 2 385 ? 1.123 -12.365 65.954 1.00 32.33 385 VAL G N 1
ATOM 10489 C CA . VAL F 2 385 ? 0.181 -13.460 66.195 1.00 34.02 385 VAL G CA 1
ATOM 10490 C C . VAL F 2 385 ? -1.023 -12.882 66.935 1.00 37.72 385 VAL G C 1
ATOM 10491 O O . VAL F 2 385 ? -0.868 -12.259 67.995 1.00 38.75 385 VAL G O 1
ATOM 10495 N N . ILE F 2 386 ? -2.216 -13.080 66.358 1.00 33.55 386 ILE G N 1
ATOM 10496 C CA . ILE F 2 386 ? -3.462 -12.477 66.827 1.00 34.42 386 ILE G CA 1
ATOM 10497 C C . ILE F 2 386 ? -4.570 -13.519 66.815 1.00 35.96 386 ILE G C 1
ATOM 10498 O O . ILE F 2 386 ? -4.466 -14.578 66.189 1.00 32.89 386 ILE G O 1
ATOM 10503 N N . GLU F 2 387 ? -5.663 -13.154 67.473 1.00 37.66 387 GLU G N 1
ATOM 10504 C CA . GLU F 2 387 ? -6.877 -13.957 67.474 1.00 42.83 387 GLU G CA 1
ATOM 10505 C C . GLU F 2 387 ? -7.374 -14.188 66.038 1.00 40.53 387 GLU G C 1
ATOM 10506 O O . GLU F 2 387 ? -7.361 -13.278 65.198 1.00 38.18 387 GLU G O 1
ATOM 10512 N N . GLU F 2 388 ? -7.745 -15.441 65.743 1.00 41.80 388 GLU G N 1
ATOM 10513 C CA . GLU F 2 388 ? -8.058 -15.860 64.375 1.00 42.21 388 GLU G CA 1
ATOM 10514 C C . GLU F 2 388 ? -9.136 -15.003 63.710 1.00 44.25 388 GLU G C 1
ATOM 10515 O O . GLU F 2 388 ? -9.063 -14.714 62.508 1.00 46.00 388 GLU G O 1
ATOM 10521 N N . LYS F 2 389 ? -10.117 -14.566 64.485 1.00 40.58 389 LYS G N 1
ATOM 10522 C CA . LYS F 2 389 ? -11.238 -13.816 63.962 1.00 42.50 389 LYS G CA 1
ATOM 10523 C C . LYS F 2 389 ? -10.810 -12.510 63.299 1.00 34.54 389 LYS G C 1
ATOM 10524 O O . LYS F 2 389 ? -11.466 -12.085 62.344 1.00 34.97 389 LYS G O 1
ATOM 10530 N N . TYR F 2 390 ? -9.659 -11.944 63.695 1.00 31.11 390 TYR G N 1
ATOM 10531 C CA . TYR F 2 390 ? -9.177 -10.644 63.222 1.00 33.49 390 TYR G CA 1
ATOM 10532 C C . TYR F 2 390 ? -8.286 -10.696 61.979 1.00 33.06 390 TYR G C 1
ATOM 10533 O O . TYR F 2 390 ? -7.776 -9.645 61.578 1.00 37.89 390 TYR G O 1
ATOM 10542 N N . LEU F 2 391 ? -8.094 -11.864 61.354 1.00 31.30 391 LEU G N 1
ATOM 10543 C CA . LEU F 2 391 ? -7.094 -11.975 60.290 1.00 32.79 391 LEU G CA 1
ATOM 10544 C C . LEU F 2 391 ? -7.347 -10.992 59.146 1.00 33.67 391 LEU G C 1
ATOM 10545 O O . LEU F 2 391 ? -6.448 -10.233 58.766 1.00 35.61 391 LEU G O 1
ATOM 10550 N N . GLU F 2 392 ? -8.553 -11.025 58.556 1.00 28.87 392 GLU G N 1
ATOM 10551 C CA . GLU F 2 392 ? -8.873 -10.154 57.424 1.00 26.90 392 GLU G CA 1
ATOM 10552 C C . GLU F 2 392 ? -8.875 -8.692 57.836 1.00 27.61 392 GLU G C 1
ATOM 10553 O O . GLU F 2 392 ? -8.459 -7.821 57.059 1.00 32.09 392 GLU G O 1
ATOM 10559 N N . LEU F 2 393 ? -9.400 -8.390 59.037 1.00 26.74 393 LEU G N 1
ATOM 10560 C CA . LEU F 2 393 ? -9.386 -7.006 59.490 1.00 28.31 393 LEU G CA 1
ATOM 10561 C C . LEU F 2 393 ? -7.954 -6.523 59.660 1.00 28.42 393 LEU G C 1
ATOM 10562 O O . LEU F 2 393 ? -7.611 -5.411 59.248 1.00 28.60 393 LEU G O 1
ATOM 10567 N N . ALA F 2 394 ? -7.088 -7.363 60.219 1.00 26.42 394 ALA G N 1
ATOM 10568 C CA . ALA F 2 394 ? -5.715 -6.924 60.393 1.00 27.92 394 ALA G CA 1
ATOM 10569 C C . ALA F 2 394 ? -5.056 -6.652 59.041 1.00 28.57 394 ALA G C 1
ATOM 10570 O O . ALA F 2 394 ? -4.529 -5.554 58.823 1.00 30.11 394 ALA G O 1
ATOM 10572 N N . VAL F 2 395 ? -5.203 -7.578 58.081 1.00 25.43 395 VAL G N 1
ATOM 10573 C CA . VAL F 2 395 ? -4.563 -7.439 56.767 1.00 22.35 395 VAL G CA 1
ATOM 10574 C C . VAL F 2 395 ? -5.011 -6.147 56.083 1.00 28.29 395 VAL G C 1
ATOM 10575 O O . VAL F 2 395 ? -4.185 -5.342 55.628 1.00 35.90 395 VAL G O 1
ATOM 10579 N N . ARG F 2 396 ? -6.319 -5.887 56.083 1.00 30.15 396 ARG G N 1
ATOM 10580 C CA . ARG F 2 396 ? -6.831 -4.685 55.441 1.00 26.49 396 ARG G CA 1
ATOM 10581 C C . ARG F 2 396 ? -6.326 -3.449 56.164 1.00 28.78 396 ARG G C 1
ATOM 10582 O O . ARG F 2 396 ? -5.889 -2.493 55.520 1.00 34.78 396 ARG G O 1
ATOM 10590 N N . ALA F 2 397 ? -6.329 -3.479 57.507 1.00 26.15 397 ALA G N 1
ATOM 10591 C CA . ALA F 2 397 ? -5.869 -2.340 58.289 1.00 27.47 397 ALA G CA 1
ATOM 10592 C C . ALA F 2 397 ? -4.415 -2.000 57.972 1.00 29.98 397 ALA G C 1
ATOM 10593 O O . ALA F 2 397 ? -4.053 -0.825 57.873 1.00 34.82 397 ALA G O 1
ATOM 10595 N N . LEU F 2 398 ? -3.553 -3.014 57.868 1.00 24.29 398 LEU G N 1
ATOM 10596 C CA . LEU F 2 398 ? -2.154 -2.753 57.519 1.00 32.77 398 LEU G CA 1
ATOM 10597 C C . LEU F 2 398 ? -2.014 -2.265 56.072 1.00 35.55 398 LEU G C 1
ATOM 10598 O O . LEU F 2 398 ? -1.198 -1.379 55.783 1.00 36.72 398 LEU G O 1
ATOM 10603 N N . HIS F 2 399 ? -2.821 -2.823 55.157 1.00 31.02 399 HIS G N 1
ATOM 10604 C CA . HIS F 2 399 ? -2.777 -2.443 53.750 1.00 34.99 399 HIS G CA 1
ATOM 10605 C C . HIS F 2 399 ? -3.237 -1.012 53.541 1.00 35.39 399 HIS G C 1
ATOM 10606 O O . HIS F 2 399 ? -2.704 -0.305 52.690 1.00 36.77 399 HIS G O 1
ATOM 10613 N N . THR F 2 400 ? -4.243 -0.561 54.272 1.00 34.41 400 THR G N 1
ATOM 10614 C CA . THR F 2 400 ? -4.545 0.850 54.093 1.00 34.25 400 THR G CA 1
ATOM 10615 C C . THR F 2 400 ? -3.542 1.714 54.852 1.00 33.18 400 THR G C 1
ATOM 10616 O O . THR F 2 400 ? -3.181 2.792 54.371 1.00 38.14 400 THR G O 1
ATOM 10620 N N . ALA F 2 401 ? -3.104 1.251 55.998 1.00 30.19 401 ALA G N 1
ATOM 10621 C CA . ALA F 2 401 ? -2.197 2.016 56.822 1.00 38.31 401 ALA G CA 1
ATOM 10622 C C . ALA F 2 401 ? -0.879 2.300 56.179 1.00 37.60 401 ALA G C 1
ATOM 10623 O O . ALA F 2 401 ? -0.370 3.364 56.291 1.00 39.23 401 ALA G O 1
ATOM 10625 N N . PHE F 2 402 ? -0.350 1.346 55.457 1.00 38.83 402 PHE G N 1
ATOM 10626 C CA . PHE F 2 402 ? 0.903 1.526 54.782 1.00 47.13 402 PHE G CA 1
ATOM 10627 C C . PHE F 2 402 ? 0.748 2.007 53.339 1.00 57.19 402 PHE G C 1
ATOM 10628 O O . PHE F 2 402 ? 1.665 1.915 52.572 1.00 78.92 402 PHE G O 1
ATOM 10636 N N . GLU F 2 403 ? -0.443 2.439 52.979 1.00 49.36 403 GLU G N 1
ATOM 10637 C CA . GLU F 2 403 ? -0.796 2.983 51.679 1.00 49.27 403 GLU G CA 1
ATOM 10638 C C . GLU F 2 403 ? -0.567 2.089 50.493 1.00 47.31 403 GLU G C 1
ATOM 10639 O O . GLU F 2 403 ? -0.196 2.536 49.451 1.00 51.60 403 GLU G O 1
ATOM 10645 N N . LEU F 2 404 ? -0.835 0.819 50.646 1.00 44.28 404 LEU G N 1
ATOM 10646 C CA . LEU F 2 404 ? -0.653 -0.120 49.579 1.00 45.20 404 LEU G CA 1
ATOM 10647 C C . LEU F 2 404 ? -1.831 -0.154 48.641 1.00 53.62 404 LEU G C 1
ATOM 10648 O O . LEU F 2 404 ? -1.798 -0.797 47.634 1.00 53.89 404 LEU G O 1
ATOM 10653 N N . ASP F 2 405 ? -2.874 0.563 49.003 1.00 60.32 405 ASP G N 1
ATOM 10654 C CA . ASP F 2 405 ? -4.099 0.610 48.264 1.00 68.34 405 ASP G CA 1
ATOM 10655 C C . ASP F 2 405 ? -3.950 1.352 46.948 1.00 80.48 405 ASP G C 1
ATOM 10656 O O . ASP F 2 405 ? -3.132 2.243 46.791 1.00 80.03 405 ASP G O 1
ATOM 10661 N N . ALA F 2 406 ? -4.759 0.952 45.992 1.00 91.11 406 ALA G N 1
ATOM 10662 C CA . ALA F 2 406 ? -4.726 1.546 44.680 1.00 97.78 406 ALA G CA 1
ATOM 10663 C C . ALA F 2 406 ? -5.551 0.642 43.831 1.00 103.33 406 ALA G C 1
ATOM 10664 O O . ALA F 2 406 ? -6.475 0.051 44.336 1.00 104.83 406 ALA G O 1
ATOM 10666 N N . ALA G 2 2 ? 37.869 -30.988 -7.392 1.00 64.76 2 ALA A N 1
ATOM 10667 C CA . ALA G 2 2 ? 37.481 -32.298 -6.923 1.00 60.85 2 ALA A CA 1
ATOM 10668 C C . ALA G 2 2 ? 38.082 -32.538 -5.549 1.00 52.95 2 ALA A C 1
ATOM 10669 O O . ALA G 2 2 ? 38.819 -31.727 -5.071 1.00 52.48 2 ALA A O 1
ATOM 10671 N N . LEU G 2 3 ? 37.763 -33.661 -4.937 1.00 47.29 3 LEU A N 1
ATOM 10672 C CA . LEU G 2 3 ? 38.256 -33.991 -3.615 1.00 47.18 3 LEU A CA 1
ATOM 10673 C C . LEU G 2 3 ? 39.309 -35.053 -3.673 1.00 46.42 3 LEU A C 1
ATOM 10674 O O . LEU G 2 3 ? 39.084 -36.085 -4.209 1.00 49.18 3 LEU A O 1
ATOM 10679 N N . ILE G 2 4 ? 40.453 -34.777 -3.086 1.00 48.80 4 ILE A N 1
ATOM 10680 C CA . ILE G 2 4 ? 41.588 -35.674 -3.063 1.00 46.38 4 ILE A CA 1
ATOM 10681 C C . ILE G 2 4 ? 42.019 -35.963 -1.659 1.00 41.77 4 ILE A C 1
ATOM 10682 O O . ILE G 2 4 ? 42.072 -35.100 -0.837 1.00 35.16 4 ILE A O 1
ATOM 10687 N N . VAL G 2 5 ? 42.355 -37.200 -1.410 1.00 43.70 5 VAL A N 1
ATOM 10688 C CA . VAL G 2 5 ? 42.852 -37.590 -0.125 1.00 45.39 5 VAL A CA 1
ATOM 10689 C C . VAL G 2 5 ? 44.306 -37.928 -0.322 1.00 41.71 5 VAL A C 1
ATOM 10690 O O . VAL G 2 5 ? 44.641 -38.668 -1.186 1.00 39.40 5 VAL A O 1
ATOM 10694 N N . GLN G 2 6 ? 45.158 -37.367 0.507 1.00 42.13 6 GLN A N 1
ATOM 10695 C CA . GLN G 2 6 ? 46.591 -37.601 0.433 1.00 40.41 6 GLN A CA 1
ATOM 10696 C C . GLN G 2 6 ? 47.097 -38.161 1.754 1.00 39.73 6 GLN A C 1
ATOM 10697 O O . GLN G 2 6 ? 46.691 -37.710 2.837 1.00 43.42 6 GLN A O 1
ATOM 10703 N N . LYS G 2 7 ? 47.969 -39.164 1.652 1.00 36.08 7 LYS A N 1
ATOM 10704 C CA . LYS G 2 7 ? 48.563 -39.849 2.793 1.00 41.04 7 LYS A CA 1
ATOM 10705 C C . LYS G 2 7 ? 50.073 -39.708 2.698 1.00 45.44 7 LYS A C 1
ATOM 10706 O O . LYS G 2 7 ? 50.652 -39.919 1.627 1.00 45.87 7 LYS A O 1
ATOM 10712 N N . PHE G 2 8 ? 50.691 -39.340 3.795 1.00 44.79 8 PHE A N 1
ATOM 10713 C CA . PHE G 2 8 ? 52.116 -39.202 3.852 1.00 42.08 8 PHE A CA 1
ATOM 10714 C C . PHE G 2 8 ? 52.586 -40.061 4.975 1.00 43.94 8 PHE A C 1
ATOM 10715 O O . PHE G 2 8 ? 52.089 -39.992 6.049 1.00 42.95 8 PHE A O 1
ATOM 10723 N N . GLY G 2 9 ? 53.567 -40.876 4.704 1.00 49.09 9 GLY A N 1
ATOM 10724 C CA . GLY G 2 9 ? 54.100 -41.776 5.688 1.00 52.93 9 GLY A CA 1
ATOM 10725 C C . GLY G 2 9 ? 55.092 -41.164 6.623 1.00 54.17 9 GLY A C 1
ATOM 10726 O O . GLY G 2 9 ? 55.313 -39.996 6.600 1.00 51.45 9 GLY A O 1
ATOM 10727 N N . GLY G 2 10 ? 55.693 -41.991 7.456 1.00 59.37 10 GLY A N 1
ATOM 10728 C CA . GLY G 2 10 ? 56.640 -41.520 8.426 1.00 62.88 10 GLY A CA 1
ATOM 10729 C C . GLY G 2 10 ? 57.832 -40.815 7.840 1.00 66.10 10 GLY A C 1
ATOM 10730 O O . GLY G 2 10 ? 58.201 -39.772 8.340 1.00 65.16 10 GLY A O 1
ATOM 10731 N N . THR G 2 11 ? 58.417 -41.339 6.778 1.00 66.84 11 THR A N 1
ATOM 10732 C CA . THR G 2 11 ? 59.563 -40.659 6.198 1.00 67.95 11 THR A CA 1
ATOM 10733 C C . THR G 2 11 ? 59.171 -39.299 5.665 1.00 62.70 11 THR A C 1
ATOM 10734 O O . THR G 2 11 ? 59.903 -38.369 5.801 1.00 58.66 11 THR A O 1
ATOM 10738 N N . SER G 2 12 ? 58.001 -39.186 5.075 1.00 61.44 12 SER A N 1
ATOM 10739 C CA . SER G 2 12 ? 57.538 -37.915 4.532 1.00 61.92 12 SER A CA 1
ATOM 10740 C C . SER G 2 12 ? 57.339 -36.820 5.585 1.00 59.25 12 SER A C 1
ATOM 10741 O O . SER G 2 12 ? 57.367 -35.661 5.279 1.00 54.01 12 SER A O 1
ATOM 10744 N N . VAL G 2 13 ? 57.075 -37.217 6.810 1.00 59.90 13 VAL A N 1
ATOM 10745 C CA . VAL G 2 13 ? 56.874 -36.280 7.888 1.00 61.53 13 VAL A CA 1
ATOM 10746 C C . VAL G 2 13 ? 57.896 -36.487 8.975 1.00 67.28 13 VAL A C 1
ATOM 10747 O O . VAL G 2 13 ? 57.660 -36.171 10.114 1.00 64.75 13 VAL A O 1
ATOM 10751 N N . GLY G 2 14 ? 59.031 -37.044 8.616 1.00 74.52 14 GLY A N 1
ATOM 10752 C CA . GLY G 2 14 ? 60.075 -37.358 9.568 1.00 72.92 14 GLY A CA 1
ATOM 10753 C C . GLY G 2 14 ? 60.650 -36.213 10.347 1.00 70.65 14 GLY A C 1
ATOM 10754 O O . GLY G 2 14 ? 61.029 -36.370 11.477 1.00 71.39 14 GLY A O 1
ATOM 10755 N N . THR G 2 15 ? 60.752 -35.064 9.721 1.00 70.07 15 THR A N 1
ATOM 10756 C CA . THR G 2 15 ? 61.329 -33.888 10.365 1.00 69.48 15 THR A CA 1
ATOM 10757 C C . THR G 2 15 ? 60.427 -32.682 10.128 1.00 66.17 15 THR A C 1
ATOM 10758 O O . THR G 2 15 ? 59.573 -32.680 9.237 1.00 64.32 15 THR A O 1
ATOM 10762 N N . VAL G 2 16 ? 60.678 -31.625 10.877 1.00 65.03 16 VAL A N 1
ATOM 10763 C CA . VAL G 2 16 ? 59.946 -30.402 10.742 1.00 60.96 16 VAL A CA 1
ATOM 10764 C C . VAL G 2 16 ? 60.190 -29.884 9.359 1.00 57.77 16 VAL A C 1
ATOM 10765 O O . VAL G 2 16 ? 59.287 -29.406 8.714 1.00 51.07 16 VAL A O 1
ATOM 10769 N N . GLU G 2 17 ? 61.430 -29.977 8.912 1.00 60.00 17 GLU A N 1
ATOM 10770 C CA . GLU G 2 17 ? 61.783 -29.490 7.593 1.00 63.71 17 GLU A CA 1
ATOM 10771 C C . GLU G 2 17 ? 61.003 -30.290 6.551 1.00 62.90 17 GLU A C 1
ATOM 10772 O O . GLU G 2 17 ? 60.522 -29.746 5.586 1.00 62.94 17 GLU A O 1
ATOM 10778 N N . ARG G 2 18 ? 60.878 -31.587 6.761 1.00 60.09 18 ARG A N 1
ATOM 10779 C CA . ARG G 2 18 ? 60.131 -32.410 5.854 1.00 61.26 18 ARG A CA 1
ATOM 10780 C C . ARG G 2 18 ? 58.671 -32.073 5.874 1.00 63.49 18 ARG A C 1
ATOM 10781 O O . ARG G 2 18 ? 58.040 -32.008 4.851 1.00 65.00 18 ARG A O 1
ATOM 10789 N N . ILE G 2 19 ? 58.133 -31.836 7.058 1.00 62.87 19 ILE A N 1
ATOM 10790 C CA . ILE G 2 19 ? 56.730 -31.518 7.202 1.00 58.13 19 ILE A CA 1
ATOM 10791 C C . ILE G 2 19 ? 56.417 -30.269 6.464 1.00 61.57 19 ILE A C 1
ATOM 10792 O O . ILE G 2 19 ? 55.355 -30.132 5.918 1.00 62.04 19 ILE A O 1
ATOM 10797 N N . GLU G 2 20 ? 57.346 -29.336 6.476 1.00 63.49 20 GLU A N 1
ATOM 10798 C CA . GLU G 2 20 ? 57.143 -28.086 5.798 1.00 64.46 20 GLU A CA 1
ATOM 10799 C C . GLU G 2 20 ? 56.962 -28.247 4.309 1.00 63.54 20 GLU A C 1
ATOM 10800 O O . GLU G 2 20 ? 56.213 -27.519 3.718 1.00 65.51 20 GLU A O 1
ATOM 10806 N N . GLN G 2 21 ? 57.683 -29.155 3.686 1.00 63.32 21 GLN A N 1
ATOM 10807 C CA . GLN G 2 21 ? 57.511 -29.377 2.254 1.00 68.71 21 GLN A CA 1
ATOM 10808 C C . GLN G 2 21 ? 56.195 -30.000 1.867 1.00 65.73 21 GLN A C 1
ATOM 10809 O O . GLN G 2 21 ? 55.633 -29.634 0.876 1.00 69.13 21 GLN A O 1
ATOM 10815 N N . VAL G 2 22 ? 55.697 -30.934 2.655 1.00 61.48 22 VAL A N 1
ATOM 10816 C CA . VAL G 2 22 ? 54.427 -31.550 2.336 1.00 57.57 22 VAL A CA 1
ATOM 10817 C C . VAL G 2 22 ? 53.403 -30.456 2.339 1.00 57.50 22 VAL A C 1
ATOM 10818 O O . VAL G 2 22 ? 52.531 -30.428 1.494 1.00 57.92 22 VAL A O 1
ATOM 10822 N N . ALA G 2 23 ? 53.526 -29.533 3.272 1.00 56.56 23 ALA A N 1
ATOM 10823 C CA . ALA G 2 23 ? 52.584 -28.455 3.324 1.00 59.04 23 ALA A CA 1
ATOM 10824 C C . ALA G 2 23 ? 52.646 -27.693 2.026 1.00 61.95 23 ALA A C 1
ATOM 10825 O O . ALA G 2 23 ? 51.627 -27.304 1.503 1.00 59.65 23 ALA A O 1
ATOM 10827 N N . GLU G 2 24 ? 53.841 -27.476 1.496 1.00 63.86 24 GLU A N 1
ATOM 10828 C CA . GLU G 2 24 ? 53.942 -26.771 0.234 1.00 67.43 24 GLU A CA 1
ATOM 10829 C C . GLU G 2 24 ? 53.269 -27.619 -0.795 1.00 68.47 24 GLU A C 1
ATOM 10830 O O . GLU G 2 24 ? 52.591 -27.117 -1.634 1.00 70.95 24 GLU A O 1
ATOM 10836 N N . LYS G 2 25 ? 53.440 -28.925 -0.732 1.00 66.44 25 LYS A N 1
ATOM 10837 C CA . LYS G 2 25 ? 52.806 -29.786 -1.717 1.00 61.06 25 LYS A CA 1
ATOM 10838 C C . LYS G 2 25 ? 51.315 -29.646 -1.641 1.00 58.61 25 LYS A C 1
ATOM 10839 O O . LYS G 2 25 ? 50.661 -29.479 -2.639 1.00 60.99 25 LYS A O 1
ATOM 10845 N N . VAL G 2 26 ? 50.786 -29.677 -0.437 1.00 55.10 26 VAL A N 1
ATOM 10846 C CA . VAL G 2 26 ? 49.367 -29.545 -0.245 1.00 53.18 26 VAL A CA 1
ATOM 10847 C C . VAL G 2 26 ? 48.892 -28.191 -0.697 1.00 54.20 26 VAL A C 1
ATOM 10848 O O . VAL G 2 26 ? 47.846 -28.072 -1.255 1.00 52.58 26 VAL A O 1
ATOM 10852 N N . LYS G 2 27 ? 49.697 -27.170 -0.498 1.00 54.98 27 LYS A N 1
ATOM 10853 C CA . LYS G 2 27 ? 49.295 -25.836 -0.873 1.00 53.54 27 LYS A CA 1
ATOM 10854 C C . LYS G 2 27 ? 49.004 -25.733 -2.339 1.00 59.29 27 LYS A C 1
ATOM 10855 O O . LYS G 2 27 ? 48.087 -25.070 -2.742 1.00 63.59 27 LYS A O 1
ATOM 10861 N N . LYS G 2 28 ? 49.806 -26.389 -3.139 1.00 57.91 28 LYS A N 1
ATOM 10862 C CA . LYS G 2 28 ? 49.626 -26.336 -4.561 1.00 58.77 28 LYS A CA 1
ATOM 10863 C C . LYS G 2 28 ? 48.301 -26.926 -5.012 1.00 55.30 28 LYS A C 1
ATOM 10864 O O . LYS G 2 28 ? 47.670 -26.403 -5.888 1.00 49.12 28 LYS A O 1
ATOM 10870 N N . PHE G 2 29 ? 47.908 -28.036 -4.419 1.00 55.23 29 PHE A N 1
ATOM 10871 C CA . PHE G 2 29 ? 46.648 -28.649 -4.760 1.00 53.90 29 PHE A CA 1
ATOM 10872 C C . PHE G 2 29 ? 45.458 -27.849 -4.346 1.00 54.70 29 PHE A C 1
ATOM 10873 O O . PHE G 2 29 ? 44.506 -27.708 -5.073 1.00 52.85 29 PHE A O 1
ATOM 10881 N N . ARG G 2 30 ? 45.532 -27.345 -3.137 1.00 57.80 30 ARG A N 1
ATOM 10882 C CA . ARG G 2 30 ? 44.456 -26.580 -2.595 1.00 63.54 30 ARG A CA 1
ATOM 10883 C C . ARG G 2 30 ? 44.308 -25.326 -3.395 1.00 68.01 30 ARG A C 1
ATOM 10884 O O . ARG G 2 30 ? 43.230 -24.952 -3.778 1.00 66.84 30 ARG A O 1
ATOM 10892 N N . GLU G 2 31 ? 45.405 -24.682 -3.695 1.00 73.78 31 GLU A N 1
ATOM 10893 C CA . GLU G 2 31 ? 45.249 -23.493 -4.525 1.00 76.08 31 GLU A CA 1
ATOM 10894 C C . GLU G 2 31 ? 44.603 -23.823 -5.871 1.00 73.16 31 GLU A C 1
ATOM 10895 O O . GLU G 2 31 ? 43.992 -22.933 -6.478 1.00 77.63 31 GLU A O 1
ATOM 10901 N N . ALA G 2 32 ? 44.804 -25.033 -6.411 1.00 67.38 32 ALA A N 1
ATOM 10902 C CA . ALA G 2 32 ? 44.213 -25.402 -7.703 1.00 61.30 32 ALA A CA 1
ATOM 10903 C C . ALA G 2 32 ? 42.700 -25.598 -7.651 1.00 65.20 32 ALA A C 1
ATOM 10904 O O . ALA G 2 32 ? 42.131 -26.029 -8.659 1.00 69.10 32 ALA A O 1
ATOM 10906 N N . GLY G 2 33 ? 42.034 -25.353 -6.528 1.00 62.39 33 GLY A N 1
ATOM 10907 C CA . GLY G 2 33 ? 40.608 -25.575 -6.457 1.00 66.67 33 GLY A CA 1
ATOM 10908 C C . GLY G 2 33 ? 40.223 -26.910 -5.889 1.00 70.06 33 GLY A C 1
ATOM 10909 O O . GLY G 2 33 ? 39.058 -27.294 -5.984 1.00 75.56 33 GLY A O 1
ATOM 10910 N N . ASP G 2 34 ? 41.154 -27.613 -5.280 1.00 67.12 34 ASP A N 1
ATOM 10911 C CA . ASP G 2 34 ? 40.911 -28.941 -4.759 1.00 67.42 34 ASP A CA 1
ATOM 10912 C C . ASP G 2 34 ? 40.640 -28.862 -3.267 1.00 64.51 34 ASP A C 1
ATOM 10913 O O . ASP G 2 34 ? 41.341 -28.158 -2.533 1.00 68.20 34 ASP A O 1
ATOM 10918 N N . ASP G 2 35 ? 39.583 -29.526 -2.831 1.00 60.99 35 ASP A N 1
ATOM 10919 C CA . ASP G 2 35 ? 39.452 -29.787 -1.412 1.00 58.09 35 ASP A CA 1
ATOM 10920 C C . ASP G 2 35 ? 40.390 -30.931 -1.078 1.00 51.50 35 ASP A C 1
ATOM 10921 O O . ASP G 2 35 ? 40.457 -31.937 -1.794 1.00 52.48 35 ASP A O 1
ATOM 10926 N N . VAL G 2 36 ? 41.119 -30.784 0.011 1.00 46.68 36 VAL A N 1
ATOM 10927 C CA . VAL G 2 36 ? 42.144 -31.748 0.346 1.00 44.13 36 VAL A CA 1
ATOM 10928 C C . VAL G 2 36 ? 41.893 -32.258 1.757 1.00 43.65 36 VAL A C 1
ATOM 10929 O O . VAL G 2 36 ? 41.615 -31.475 2.674 1.00 45.52 36 VAL A O 1
ATOM 10933 N N . VAL G 2 37 ? 41.973 -33.574 1.913 1.00 41.36 37 VAL A N 1
ATOM 10934 C CA . VAL G 2 37 ? 42.057 -34.233 3.204 1.00 44.32 37 VAL A CA 1
ATOM 10935 C C . VAL G 2 37 ? 43.408 -34.925 3.231 1.00 44.76 37 VAL A C 1
ATOM 10936 O O . VAL G 2 37 ? 43.728 -35.686 2.310 1.00 49.91 37 VAL A O 1
ATOM 10940 N N . VAL G 2 38 ? 44.189 -34.666 4.272 1.00 41.60 38 VAL A N 1
ATOM 10941 C CA . VAL G 2 38 ? 45.528 -35.217 4.402 1.00 43.40 38 VAL A CA 1
ATOM 10942 C C . VAL G 2 38 ? 45.552 -36.097 5.639 1.00 41.72 38 VAL A C 1
ATOM 10943 O O . VAL G 2 38 ? 45.236 -35.632 6.735 1.00 48.06 38 VAL A O 1
ATOM 10947 N N . VAL G 2 39 ? 46.048 -37.317 5.486 1.00 40.87 39 VAL A N 1
ATOM 10948 C CA . VAL G 2 39 ? 46.263 -38.239 6.594 1.00 43.33 39 VAL A CA 1
ATOM 10949 C C . VAL G 2 39 ? 47.778 -38.383 6.735 1.00 41.89 39 VAL A C 1
ATOM 10950 O O . VAL G 2 39 ? 48.487 -38.439 5.723 1.00 44.81 39 VAL A O 1
ATOM 10954 N N . VAL G 2 40 ? 48.285 -38.265 7.976 1.00 38.73 40 VAL A N 1
ATOM 10955 C CA . VAL G 2 40 ? 49.718 -38.297 8.273 1.00 40.31 40 VAL A CA 1
ATOM 10956 C C . VAL G 2 40 ? 50.021 -39.355 9.332 1.00 44.98 40 VAL A C 1
ATOM 10957 O O . VAL G 2 40 ? 49.180 -39.719 10.158 1.00 42.10 40 VAL A O 1
ATOM 10961 N N . SER G 2 41 ? 51.276 -39.788 9.355 1.00 47.98 41 SER A N 1
ATOM 10962 C CA . SER G 2 41 ? 51.749 -40.777 10.309 1.00 49.20 41 SER A CA 1
ATOM 10963 C C . SER G 2 41 ? 52.585 -40.041 11.341 1.00 47.26 41 SER A C 1
ATOM 10964 O O . SER G 2 41 ? 52.825 -38.838 11.212 1.00 44.70 41 SER A O 1
ATOM 10967 N N . ALA G 2 42 ? 53.047 -40.765 12.324 1.00 50.27 42 ALA A N 1
ATOM 10968 C CA . ALA G 2 42 ? 53.885 -40.215 13.345 1.00 50.19 42 ALA A CA 1
ATOM 10969 C C . ALA G 2 42 ? 55.210 -39.853 12.727 1.00 50.72 42 ALA A C 1
ATOM 10970 O O . ALA G 2 42 ? 55.559 -40.334 11.690 1.00 40.46 42 ALA A O 1
ATOM 10972 N N . MET G 2 43 ? 55.938 -38.964 13.371 1.00 60.85 43 MET A N 1
ATOM 10973 C CA . MET G 2 43 ? 57.228 -38.565 12.861 1.00 66.50 43 MET A CA 1
ATOM 10974 C C . MET G 2 43 ? 58.116 -39.798 12.983 1.00 64.56 43 MET A C 1
ATOM 10975 O O . MET G 2 43 ? 57.830 -40.711 13.731 1.00 62.85 43 MET A O 1
ATOM 10980 N N . SER G 2 44 ? 59.178 -39.838 12.213 1.00 65.01 44 SER A N 1
ATOM 10981 C CA . SER G 2 44 ? 60.036 -40.998 12.209 1.00 69.53 44 SER A CA 1
ATOM 10982 C C . SER G 2 44 ? 60.612 -41.370 13.547 1.00 68.54 44 SER A C 1
ATOM 10983 O O . SER G 2 44 ? 61.141 -40.565 14.265 1.00 71.46 44 SER A O 1
ATOM 10986 N N . GLY G 2 45 ? 60.491 -42.639 13.850 1.00 65.73 45 GLY A N 1
ATOM 10987 C CA . GLY G 2 45 ? 61.018 -43.229 15.044 1.00 63.85 45 GLY A CA 1
ATOM 10988 C C . GLY G 2 45 ? 60.095 -43.143 16.207 1.00 60.89 45 GLY A C 1
ATOM 10989 O O . GLY G 2 45 ? 60.286 -43.820 17.185 1.00 62.69 45 GLY A O 1
ATOM 10990 N N . GLU G 2 46 ? 59.078 -42.324 16.090 1.00 57.79 46 GLU A N 1
ATOM 10991 C CA . GLU G 2 46 ? 58.166 -42.171 17.187 1.00 63.50 46 GLU A CA 1
ATOM 10992 C C . GLU G 2 46 ? 57.336 -43.378 17.559 1.00 61.30 46 GLU A C 1
ATOM 10993 O O . GLU G 2 46 ? 57.222 -43.686 18.727 1.00 60.74 46 GLU A O 1
ATOM 10999 N N . THR G 2 47 ? 56.787 -44.074 16.579 1.00 56.77 47 THR A N 1
ATOM 11000 C CA . THR G 2 47 ? 56.006 -45.238 16.891 1.00 56.26 47 THR A CA 1
ATOM 11001 C C . THR G 2 47 ? 56.868 -46.304 17.535 1.00 60.50 47 THR A C 1
ATOM 11002 O O . THR G 2 47 ? 56.496 -46.813 18.567 1.00 64.20 47 THR A O 1
ATOM 11006 N N . ASN G 2 48 ? 58.038 -46.602 16.966 1.00 59.71 48 ASN A N 1
ATOM 11007 C CA . ASN G 2 48 ? 58.928 -47.600 17.558 1.00 58.80 48 ASN A CA 1
ATOM 11008 C C . ASN G 2 48 ? 59.455 -47.143 18.923 1.00 56.46 48 ASN A C 1
ATOM 11009 O O . ASN G 2 48 ? 59.576 -47.949 19.855 1.00 56.43 48 ASN A O 1
ATOM 11014 N N . ARG G 2 49 ? 59.766 -45.852 19.063 1.00 51.76 49 ARG A N 1
ATOM 11015 C CA . ARG G 2 49 ? 60.225 -45.344 20.350 1.00 53.88 49 ARG A CA 1
ATOM 11016 C C . ARG G 2 49 ? 59.155 -45.529 21.418 1.00 60.93 49 ARG A C 1
ATOM 11017 O O . ARG G 2 49 ? 59.467 -45.848 22.573 1.00 64.37 49 ARG A O 1
ATOM 11025 N N . LEU G 2 50 ? 57.886 -45.301 21.065 1.00 62.01 50 LEU A N 1
ATOM 11026 C CA . LEU G 2 50 ? 56.818 -45.484 22.045 1.00 60.70 50 LEU A CA 1
ATOM 11027 C C . LEU G 2 50 ? 56.643 -46.956 22.407 1.00 57.85 50 LEU A C 1
ATOM 11028 O O . LEU G 2 50 ? 56.579 -47.296 23.598 1.00 59.10 50 LEU A O 1
ATOM 11033 N N . ILE G 2 51 ? 56.610 -47.852 21.400 1.00 54.46 51 ILE A N 1
ATOM 11034 C CA . ILE G 2 51 ? 56.462 -49.278 21.699 1.00 53.63 51 ILE A CA 1
ATOM 11035 C C . ILE G 2 51 ? 57.581 -49.732 22.629 1.00 58.10 51 ILE A C 1
ATOM 11036 O O . ILE G 2 51 ? 57.329 -50.279 23.711 1.00 55.63 51 ILE A O 1
ATOM 11041 N N . GLY G 2 52 ? 58.831 -49.395 22.278 1.00 65.65 52 GLY A N 1
ATOM 11042 C CA . GLY G 2 52 ? 59.970 -49.835 23.078 1.00 71.91 52 GLY A CA 1
ATOM 11043 C C . GLY G 2 52 ? 59.891 -49.330 24.506 1.00 69.59 52 GLY A C 1
ATOM 11044 O O . GLY G 2 52 ? 60.294 -50.014 25.448 1.00 70.83 52 GLY A O 1
ATOM 11045 N N . LEU G 2 53 ? 59.368 -48.120 24.673 1.00 66.61 53 LEU A N 1
ATOM 11046 C CA . LEU G 2 53 ? 59.077 -47.569 25.988 1.00 62.60 53 LEU A CA 1
ATOM 11047 C C . LEU G 2 53 ? 58.073 -48.444 26.736 1.00 59.89 53 LEU A C 1
ATOM 11048 O O . LEU G 2 53 ? 58.069 -48.480 27.972 1.00 48.12 53 LEU A O 1
ATOM 11053 N N . ALA G 2 54 ? 57.117 -49.038 26.010 1.00 65.03 54 ALA A N 1
ATOM 11054 C CA . ALA G 2 54 ? 56.160 -49.937 26.654 1.00 65.20 54 ALA A CA 1
ATOM 11055 C C . ALA G 2 54 ? 56.782 -51.295 26.964 1.00 65.67 54 ALA A C 1
ATOM 11056 O O . ALA G 2 54 ? 56.634 -51.800 28.082 1.00 59.88 54 ALA A O 1
ATOM 11058 N N . ASN G 2 55 ? 57.590 -51.824 26.081 1.00 71.89 55 ASN A N 1
ATOM 11059 C CA . ASN G 2 55 ? 58.224 -53.070 26.409 1.00 70.21 55 ASN A CA 1
ATOM 11060 C C . ASN G 2 55 ? 59.126 -52.891 27.611 1.00 68.91 55 ASN A C 1
ATOM 11061 O O . ASN G 2 55 ? 59.395 -53.819 28.327 1.00 71.38 55 ASN A O 1
ATOM 11066 N N . GLN G 2 56 ? 59.579 -51.679 27.840 1.00 64.11 56 GLN A N 1
ATOM 11067 C CA . GLN G 2 56 ? 60.404 -51.407 28.980 1.00 62.63 56 GLN A CA 1
ATOM 11068 C C . GLN G 2 56 ? 59.610 -51.717 30.223 1.00 65.13 56 GLN A C 1
ATOM 11069 O O . GLN G 2 56 ? 60.120 -52.265 31.174 1.00 66.84 56 GLN A O 1
ATOM 11075 N N . ILE G 2 57 ? 58.353 -51.332 30.231 1.00 66.36 57 ILE A N 1
ATOM 11076 C CA . ILE G 2 57 ? 57.476 -51.625 31.346 1.00 64.45 57 ILE A CA 1
ATOM 11077 C C . ILE G 2 57 ? 57.102 -53.092 31.484 1.00 68.93 57 ILE A C 1
ATOM 11078 O O . ILE G 2 57 ? 57.108 -53.629 32.563 1.00 76.27 57 ILE A O 1
ATOM 11083 N N . MET G 2 58 ? 56.757 -53.718 30.374 1.00 71.93 58 MET A N 1
ATOM 11084 C CA . MET G 2 58 ? 56.313 -55.097 30.379 1.00 75.02 58 MET A CA 1
ATOM 11085 C C . MET G 2 58 ? 56.694 -55.865 29.148 1.00 78.15 58 MET A C 1
ATOM 11086 O O . MET G 2 58 ? 56.871 -55.308 28.092 1.00 74.94 58 MET A O 1
ATOM 11091 N N . GLU G 2 59 ? 56.791 -57.167 29.309 1.00 85.60 59 GLU A N 1
ATOM 11092 C CA . GLU G 2 59 ? 57.105 -58.077 28.236 1.00 92.34 59 GLU A CA 1
ATOM 11093 C C . GLU G 2 59 ? 56.020 -58.081 27.178 1.00 89.33 59 GLU A C 1
ATOM 11094 O O . GLU G 2 59 ? 56.278 -57.953 25.991 1.00 87.47 59 GLU A O 1
ATOM 11100 N N . GLN G 2 60 ? 54.788 -58.199 27.626 1.00 88.68 60 GLN A N 1
ATOM 11101 C CA . GLN G 2 60 ? 53.674 -58.172 26.715 1.00 84.84 60 GLN A CA 1
ATOM 11102 C C . GLN G 2 60 ? 52.930 -57.014 27.252 1.00 70.55 60 GLN A C 1
ATOM 11103 O O . GLN G 2 60 ? 52.231 -57.103 28.232 1.00 66.59 60 GLN A O 1
ATOM 11109 N N . PRO G 2 61 ? 53.072 -55.910 26.578 1.00 61.40 61 PRO A N 1
ATOM 11110 C CA . PRO G 2 61 ? 52.417 -54.685 27.072 1.00 57.05 61 PRO A CA 1
ATOM 11111 C C . PRO G 2 61 ? 50.907 -54.764 26.865 1.00 58.29 61 PRO A C 1
ATOM 11112 O O . PRO G 2 61 ? 50.417 -55.318 25.873 1.00 59.94 61 PRO A O 1
ATOM 11116 N N . VAL G 2 62 ? 50.169 -54.215 27.822 1.00 54.38 62 VAL A N 1
ATOM 11117 C CA . VAL G 2 62 ? 48.706 -54.285 27.809 1.00 58.43 62 VAL A CA 1
ATOM 11118 C C . VAL G 2 62 ? 48.146 -53.711 26.515 1.00 59.47 62 VAL A C 1
ATOM 11119 O O . VAL G 2 62 ? 48.364 -52.519 26.234 1.00 58.42 62 VAL A O 1
ATOM 11123 N N . PRO G 2 63 ? 47.392 -54.490 25.723 1.00 59.07 63 PRO A N 1
ATOM 11124 C CA . PRO G 2 63 ? 46.976 -53.974 24.409 1.00 50.83 63 PRO A CA 1
ATOM 11125 C C . PRO G 2 63 ? 46.183 -52.682 24.512 1.00 44.15 63 PRO A C 1
ATOM 11126 O O . PRO G 2 63 ? 46.557 -51.687 23.885 1.00 42.65 63 PRO A O 1
ATOM 11130 N N . ARG G 2 64 ? 45.186 -52.624 25.391 1.00 45.95 64 ARG A N 1
ATOM 11131 C CA . ARG G 2 64 ? 44.330 -51.441 25.460 1.00 43.79 64 ARG A CA 1
ATOM 11132 C C . ARG G 2 64 ? 45.109 -50.184 25.821 1.00 45.64 64 ARG A C 1
ATOM 11133 O O . ARG G 2 64 ? 44.865 -49.116 25.247 1.00 44.15 64 ARG A O 1
ATOM 11141 N N . GLU G 2 65 ? 46.048 -50.289 26.767 1.00 46.46 65 GLU A N 1
ATOM 11142 C CA . GLU G 2 65 ? 46.880 -49.155 27.163 1.00 41.48 65 GLU A CA 1
ATOM 11143 C C . GLU G 2 65 ? 47.987 -48.873 26.156 1.00 42.63 65 GLU A C 1
ATOM 11144 O O . GLU G 2 65 ? 48.418 -47.717 26.035 1.00 43.19 65 GLU A O 1
ATOM 11150 N N . LEU G 2 66 ? 48.510 -49.905 25.478 1.00 39.16 66 LEU A N 1
ATOM 11151 C CA . LEU G 2 66 ? 49.473 -49.638 24.413 1.00 37.74 66 LEU A CA 1
ATOM 11152 C C . LEU G 2 66 ? 48.846 -48.722 23.371 1.00 34.51 66 LEU A C 1
ATOM 11153 O O . LEU G 2 66 ? 49.493 -47.795 22.867 1.00 37.82 66 LEU A O 1
ATOM 11158 N N . ASP G 2 67 ? 47.553 -48.903 23.115 1.00 31.16 67 ASP A N 1
ATOM 11159 C CA . ASP G 2 67 ? 46.876 -48.091 22.108 1.00 37.84 67 ASP A CA 1
ATOM 11160 C C . ASP G 2 67 ? 46.882 -46.627 22.495 1.00 37.78 67 ASP A C 1
ATOM 11161 O O . ASP G 2 67 ? 47.017 -45.735 21.644 1.00 39.56 67 ASP A O 1
ATOM 11166 N N . VAL G 2 68 ? 46.732 -46.364 23.783 1.00 36.36 68 VAL A N 1
ATOM 11167 C CA . VAL G 2 68 ? 46.703 -44.996 24.248 1.00 40.67 68 VAL A CA 1
ATOM 11168 C C . VAL G 2 68 ? 48.060 -44.312 24.069 1.00 42.07 68 VAL A C 1
ATOM 11169 O O . VAL G 2 68 ? 48.110 -43.149 23.656 1.00 41.97 68 VAL A O 1
ATOM 11173 N N . MET G 2 69 ? 49.150 -45.005 24.332 1.00 38.60 69 MET A N 1
ATOM 11174 C CA . MET G 2 69 ? 50.461 -44.449 24.068 1.00 44.50 69 MET A CA 1
ATOM 11175 C C . MET G 2 69 ? 50.904 -44.290 22.630 1.00 42.50 69 MET A C 1
ATOM 11176 O O . MET G 2 69 ? 51.258 -43.210 22.257 1.00 41.29 69 MET A O 1
ATOM 11181 N N . VAL G 2 70 ? 50.779 -45.325 21.798 1.00 40.08 70 VAL A N 1
ATOM 11182 C CA . VAL G 2 70 ? 51.327 -45.208 20.450 1.00 44.55 70 VAL A CA 1
ATOM 11183 C C . VAL G 2 70 ? 50.518 -44.227 19.623 1.00 45.17 70 VAL A C 1
ATOM 11184 O O . VAL G 2 70 ? 51.088 -43.449 18.847 1.00 44.76 70 VAL A O 1
ATOM 11188 N N . SER G 2 71 ? 49.203 -44.152 19.864 1.00 38.04 71 SER A N 1
ATOM 11189 C CA . SER G 2 71 ? 48.358 -43.254 19.084 1.00 34.37 71 SER A CA 1
ATOM 11190 C C . SER G 2 71 ? 48.823 -41.802 19.179 1.00 39.83 71 SER A C 1
ATOM 11191 O O . SER G 2 71 ? 48.558 -41.010 18.273 1.00 40.66 71 SER A O 1
ATOM 11194 N N . THR G 2 72 ? 49.545 -41.428 20.243 1.00 43.93 72 THR A N 1
ATOM 11195 C CA . THR G 2 72 ? 49.932 -40.025 20.393 1.00 41.78 72 THR A CA 1
ATOM 11196 C C . THR G 2 72 ? 50.857 -39.545 19.283 1.00 40.09 72 THR A C 1
ATOM 11197 O O . THR G 2 72 ? 50.835 -38.354 18.930 1.00 39.55 72 THR A O 1
ATOM 11201 N N . GLY G 2 73 ? 51.655 -40.436 18.701 1.00 37.17 73 GLY A N 1
ATOM 11202 C CA . GLY G 2 73 ? 52.613 -39.986 17.703 1.00 41.42 73 GLY A CA 1
ATOM 11203 C C . GLY G 2 73 ? 51.964 -39.270 16.536 1.00 42.29 73 GLY A C 1
ATOM 11204 O O . GLY G 2 73 ? 52.368 -38.159 16.174 1.00 39.68 73 GLY A O 1
ATOM 11205 N N . GLU G 2 74 ? 50.882 -39.847 15.989 1.00 40.83 74 GLU A N 1
ATOM 11206 C CA . GLU G 2 74 ? 50.213 -39.193 14.869 1.00 41.60 74 GLU A CA 1
ATOM 11207 C C . GLU G 2 74 ? 49.597 -37.881 15.302 1.00 45.66 74 GLU A C 1
ATOM 11208 O O . GLU G 2 74 ? 49.497 -36.940 14.507 1.00 45.09 74 GLU A O 1
ATOM 11214 N N . GLN G 2 75 ? 49.201 -37.793 16.562 1.00 49.37 75 GLN A N 1
ATOM 11215 C CA . GLN G 2 75 ? 48.566 -36.574 17.024 1.00 49.73 75 GLN A CA 1
ATOM 11216 C C . GLN G 2 75 ? 49.526 -35.394 17.024 1.00 51.07 75 GLN A C 1
ATOM 11217 O O . GLN G 2 75 ? 49.120 -34.267 16.711 1.00 52.31 75 GLN A O 1
ATOM 11223 N N . VAL G 2 76 ? 50.800 -35.627 17.340 1.00 49.44 76 VAL A N 1
ATOM 11224 C CA . VAL G 2 76 ? 51.790 -34.571 17.165 1.00 43.74 76 VAL A CA 1
ATOM 11225 C C . VAL G 2 76 ? 51.862 -34.161 15.700 1.00 42.34 76 VAL A C 1
ATOM 11226 O O . VAL G 2 76 ? 51.847 -32.972 15.363 1.00 41.16 76 VAL A O 1
ATOM 11230 N N . THR G 2 77 ? 51.914 -35.138 14.801 1.00 38.52 77 THR A N 1
ATOM 11231 C CA . THR G 2 77 ? 52.168 -34.774 13.419 1.00 42.14 77 THR A CA 1
ATOM 11232 C C . THR G 2 77 ? 51.037 -33.936 12.845 1.00 45.94 77 THR A C 1
ATOM 11233 O O . THR G 2 77 ? 51.297 -32.970 12.120 1.00 50.04 77 THR A O 1
ATOM 11237 N N . ILE G 2 78 ? 49.779 -34.259 13.175 1.00 41.30 78 ILE A N 1
ATOM 11238 C CA . ILE G 2 78 ? 48.670 -33.519 12.571 1.00 39.56 78 ILE A CA 1
ATOM 11239 C C . ILE G 2 78 ? 48.734 -32.041 12.960 1.00 37.22 78 ILE A C 1
ATOM 11240 O O . ILE G 2 78 ? 48.476 -31.154 12.142 1.00 35.33 78 ILE A O 1
ATOM 11245 N N . ALA G 2 79 ? 49.133 -31.739 14.186 1.00 38.60 79 ALA A N 1
ATOM 11246 C CA . ALA G 2 79 ? 49.180 -30.330 14.570 1.00 40.37 79 ALA A CA 1
ATOM 11247 C C . ALA G 2 79 ? 50.285 -29.594 13.826 1.00 43.27 79 ALA A C 1
ATOM 11248 O O . ALA G 2 79 ? 50.051 -28.509 13.274 1.00 40.48 79 ALA A O 1
ATOM 11250 N N . LEU G 2 80 ? 51.491 -30.181 13.773 1.00 43.46 80 LEU A N 1
ATOM 11251 C CA . LEU G 2 80 ? 52.596 -29.501 13.109 1.00 46.77 80 LEU A CA 1
ATOM 11252 C C . LEU G 2 80 ? 52.239 -29.149 11.673 1.00 49.58 80 LEU A C 1
ATOM 11253 O O . LEU G 2 80 ? 52.374 -27.991 11.266 1.00 51.48 80 LEU A O 1
ATOM 11258 N N . LEU G 2 81 ? 51.698 -30.114 10.916 1.00 48.38 81 LEU A N 1
ATOM 11259 C CA . LEU G 2 81 ? 51.294 -29.837 9.536 1.00 45.61 81 LEU A CA 1
ATOM 11260 C C . LEU G 2 81 ? 50.134 -28.839 9.470 1.00 47.66 81 LEU A C 1
ATOM 11261 O O . LEU G 2 81 ? 50.047 -28.052 8.520 1.00 47.38 81 LEU A O 1
ATOM 11266 N N . SER G 2 82 ? 49.218 -28.854 10.444 1.00 46.53 82 SER A N 1
ATOM 11267 C CA . SER G 2 82 ? 48.214 -27.792 10.474 1.00 46.23 82 SER A CA 1
ATOM 11268 C C . SER G 2 82 ? 48.882 -26.439 10.666 1.00 42.49 82 SER A C 1
ATOM 11269 O O . SER G 2 82 ? 48.632 -25.498 9.905 1.00 41.89 82 SER A O 1
ATOM 11272 N N . MET G 2 83 ? 49.813 -26.351 11.620 1.00 43.98 83 MET A N 1
ATOM 11273 C CA . MET G 2 83 ? 50.547 -25.107 11.835 1.00 49.96 83 MET A CA 1
ATOM 11274 C C . MET G 2 83 ? 51.368 -24.736 10.600 1.00 51.54 83 MET A C 1
ATOM 11275 O O . MET G 2 83 ? 51.294 -23.602 10.106 1.00 52.14 83 MET A O 1
ATOM 11280 N N . ALA G 2 84 ? 52.113 -25.699 10.048 1.00 52.57 84 ALA A N 1
ATOM 11281 C CA . ALA G 2 84 ? 52.895 -25.424 8.846 1.00 54.57 84 ALA A CA 1
ATOM 11282 C C . ALA G 2 84 ? 52.010 -25.002 7.679 1.00 53.62 84 ALA A C 1
ATOM 11283 O O . ALA G 2 84 ? 52.433 -24.207 6.826 1.00 51.68 84 ALA A O 1
ATOM 11285 N N . LEU G 2 85 ? 50.795 -25.545 7.595 1.00 55.27 85 LEU A N 1
ATOM 11286 C CA . LEU G 2 85 ? 49.848 -25.074 6.586 1.00 52.33 85 LEU A CA 1
ATOM 11287 C C . LEU G 2 85 ? 49.348 -23.674 6.910 1.00 54.45 85 LEU A C 1
ATOM 11288 O O . LEU G 2 85 ? 49.271 -22.817 6.023 1.00 56.64 85 LEU A O 1
ATOM 11293 N N . ILE G 2 86 ? 49.004 -23.383 8.137 1.00 54.36 86 ILE A N 1
ATOM 11294 C CA . ILE G 2 86 ? 48.494 -22.052 8.405 1.00 55.12 86 ILE A CA 1
ATOM 11295 C C . ILE G 2 86 ? 49.476 -20.933 8.121 1.00 58.00 86 ILE A C 1
ATOM 11296 O O . ILE G 2 86 ? 49.108 -19.928 7.593 1.00 58.10 86 ILE A O 1
ATOM 11301 N N . LYS G 2 87 ? 50.732 -21.143 8.441 1.00 63.39 87 LYS A N 1
ATOM 11302 C CA . LYS G 2 87 ? 51.782 -20.169 8.246 1.00 65.30 87 LYS A CA 1
ATOM 11303 C C . LYS G 2 87 ? 51.874 -19.842 6.797 1.00 65.13 87 LYS A C 1
ATOM 11304 O O . LYS G 2 87 ? 52.042 -18.707 6.426 1.00 67.10 87 LYS A O 1
ATOM 11310 N N . ARG G 2 88 ? 51.728 -20.844 5.967 1.00 61.60 88 ARG A N 1
ATOM 11311 C CA . ARG G 2 88 ? 51.812 -20.641 4.550 1.00 59.46 88 ARG A CA 1
ATOM 11312 C C . ARG G 2 88 ? 50.575 -19.956 4.073 1.00 56.75 88 ARG A C 1
ATOM 11313 O O . ARG G 2 88 ? 50.425 -19.706 2.900 1.00 57.91 88 ARG A O 1
ATOM 11321 N N . GLY G 2 89 ? 49.643 -19.690 4.962 1.00 53.70 89 GLY A N 1
ATOM 11322 C CA . GLY G 2 89 ? 48.467 -19.028 4.452 1.00 51.56 89 GLY A CA 1
ATOM 11323 C C . GLY G 2 89 ? 47.356 -19.935 3.968 1.00 50.12 89 GLY A C 1
ATOM 11324 O O . GLY G 2 89 ? 46.521 -19.475 3.187 1.00 49.69 89 GLY A O 1
ATOM 11325 N N . VAL G 2 90 ? 47.379 -21.224 4.284 1.00 50.05 90 VAL A N 1
ATOM 11326 C CA . VAL G 2 90 ? 46.273 -22.099 3.913 1.00 55.87 90 VAL A CA 1
ATOM 11327 C C . VAL G 2 90 ? 45.610 -22.605 5.202 1.00 60.24 90 VAL A C 1
ATOM 11328 O O . VAL G 2 90 ? 46.283 -23.231 6.032 1.00 68.48 90 VAL A O 1
ATOM 11332 N N . PRO G 2 91 ? 44.315 -22.340 5.398 1.00 56.81 91 PRO A N 1
ATOM 11333 C CA . PRO G 2 91 ? 43.649 -22.766 6.643 1.00 52.79 91 PRO A CA 1
ATOM 11334 C C . PRO G 2 91 ? 43.585 -24.271 6.769 1.00 50.01 91 PRO A C 1
ATOM 11335 O O . PRO G 2 91 ? 43.374 -24.987 5.788 1.00 51.16 91 PRO A O 1
ATOM 11339 N N . ALA G 2 92 ? 43.762 -24.745 7.997 1.00 49.23 92 ALA A N 1
ATOM 11340 C CA . ALA G 2 92 ? 43.805 -26.169 8.275 1.00 48.17 92 ALA A CA 1
ATOM 11341 C C . ALA G 2 92 ? 43.285 -26.411 9.682 1.00 39.27 92 ALA A C 1
ATOM 11342 O O . ALA G 2 92 ? 43.384 -25.540 10.549 1.00 42.08 92 ALA A O 1
ATOM 11344 N N . VAL G 2 93 ? 42.701 -27.590 9.886 1.00 36.19 93 VAL A N 1
ATOM 11345 C CA . VAL G 2 93 ? 42.298 -28.079 11.201 1.00 40.25 93 VAL A CA 1
ATOM 11346 C C . VAL G 2 93 ? 42.772 -29.521 11.321 1.00 40.72 93 VAL A C 1
ATOM 11347 O O . VAL G 2 93 ? 42.555 -30.335 10.416 1.00 42.15 93 VAL A O 1
ATOM 11351 N N . SER G 2 94 ? 43.359 -29.853 12.444 1.00 41.29 94 SER A N 1
ATOM 11352 C CA . SER G 2 94 ? 43.736 -31.223 12.710 1.00 44.53 94 SER A CA 1
ATOM 11353 C C . SER G 2 94 ? 42.520 -31.970 13.261 1.00 48.51 94 SER A C 1
ATOM 11354 O O . SER G 2 94 ? 41.622 -31.367 13.867 1.00 50.49 94 SER A O 1
ATOM 11357 N N . TYR G 2 95 ? 42.454 -33.272 12.972 1.00 46.37 95 TYR A N 1
ATOM 11358 C CA . TYR G 2 95 ? 41.415 -34.153 13.491 1.00 42.64 95 TYR A CA 1
ATOM 11359 C C . TYR G 2 95 ? 42.037 -35.370 14.148 1.00 42.05 95 TYR A C 1
ATOM 11360 O O . TYR G 2 95 ? 42.720 -36.147 13.476 1.00 45.76 95 TYR A O 1
ATOM 11369 N N . THR G 2 96 ? 41.701 -35.628 15.382 1.00 37.74 96 THR A N 1
ATOM 11370 C CA . THR G 2 96 ? 42.101 -36.849 16.005 1.00 35.90 96 THR A CA 1
ATOM 11371 C C . THR G 2 96 ? 41.121 -37.866 15.440 1.00 31.94 96 THR A C 1
ATOM 11372 O O . THR G 2 96 ? 40.180 -37.506 14.797 1.00 29.15 96 THR A O 1
ATOM 11376 N N . GLY G 2 97 ? 41.358 -39.141 15.663 1.00 26.24 97 GLY A N 1
ATOM 11377 C CA . GLY G 2 97 ? 40.471 -40.161 15.183 1.00 27.69 97 GLY A CA 1
ATOM 11378 C C . GLY G 2 97 ? 39.090 -40.033 15.769 1.00 36.19 97 GLY A C 1
ATOM 11379 O O . GLY G 2 97 ? 38.126 -40.158 15.083 1.00 38.82 97 GLY A O 1
ATOM 11380 N N . ASN G 2 98 ? 39.015 -39.751 17.047 1.00 35.31 98 ASN A N 1
ATOM 11381 C CA . ASN G 2 98 ? 37.751 -39.585 17.718 1.00 40.08 98 ASN A CA 1
ATOM 11382 C C . ASN G 2 98 ? 36.941 -38.425 17.209 1.00 39.05 98 ASN A C 1
ATOM 11383 O O . ASN G 2 98 ? 35.762 -38.486 17.236 1.00 38.38 98 ASN A O 1
ATOM 11388 N N . GLN G 2 99 ? 37.590 -37.357 16.802 1.00 34.55 99 GLN A N 1
ATOM 11389 C CA . GLN G 2 99 ? 36.914 -36.189 16.279 1.00 35.92 99 GLN A CA 1
ATOM 11390 C C . GLN G 2 99 ? 36.141 -36.339 14.974 1.00 39.85 99 GLN A C 1
ATOM 11391 O O . GLN G 2 99 ? 35.083 -35.795 14.835 1.00 33.30 99 GLN A O 1
ATOM 11397 N N . VAL G 2 100 ? 36.763 -36.946 13.989 1.00 42.86 100 VAL A N 1
ATOM 11398 C CA . VAL G 2 100 ? 36.078 -37.247 12.740 1.00 45.90 100 VAL A CA 1
ATOM 11399 C C . VAL G 2 100 ? 34.966 -38.247 12.994 1.00 52.57 100 VAL A C 1
ATOM 11400 O O . VAL G 2 100 ? 33.902 -38.182 12.411 1.00 46.63 100 VAL A O 1
ATOM 11404 N N . ARG G 2 101 ? 35.326 -39.166 13.883 1.00 57.22 101 ARG A N 1
ATOM 11405 C CA . ARG G 2 101 ? 34.678 -40.307 14.406 1.00 52.05 101 ARG A CA 1
ATOM 11406 C C . ARG G 2 101 ? 34.865 -41.480 13.506 1.00 47.88 101 ARG A C 1
ATOM 11407 O O . ARG G 2 101 ? 34.067 -41.768 12.663 1.00 50.59 101 ARG A O 1
ATOM 11415 N N . ILE G 2 102 ? 36.029 -42.061 13.658 1.00 40.18 102 ILE A N 1
ATOM 11416 C CA . ILE G 2 102 ? 36.393 -43.274 13.031 1.00 40.25 102 ILE A CA 1
ATOM 11417 C C . ILE G 2 102 ? 36.100 -44.332 14.052 1.00 38.06 102 ILE A C 1
ATOM 11418 O O . ILE G 2 102 ? 36.853 -44.549 14.935 1.00 31.76 102 ILE A O 1
ATOM 11423 N N . LEU G 2 103 ? 34.975 -44.980 13.905 1.00 38.73 103 LEU A N 1
ATOM 11424 C CA . LEU G 2 103 ? 34.553 -46.001 14.806 1.00 43.18 103 LEU A CA 1
ATOM 11425 C C . LEU G 2 103 ? 35.172 -47.287 14.398 1.00 41.95 103 LEU A C 1
ATOM 11426 O O . LEU G 2 103 ? 35.220 -47.604 13.253 1.00 37.24 103 LEU A O 1
ATOM 11431 N N . THR G 2 104 ? 35.648 -48.018 15.374 1.00 42.06 104 THR A N 1
ATOM 11432 C CA . THR G 2 104 ? 36.304 -49.255 15.137 1.00 46.59 104 THR A CA 1
ATOM 11433 C C . THR G 2 104 ? 35.906 -50.362 16.049 1.00 52.19 104 THR A C 1
ATOM 11434 O O . THR G 2 104 ? 35.065 -50.263 16.893 1.00 53.78 104 THR A O 1
ATOM 11438 N N . ASP G 2 105 ? 36.606 -51.429 15.779 1.00 60.26 105 ASP A N 1
ATOM 11439 C CA . ASP G 2 105 ? 36.632 -52.702 16.415 1.00 64.12 105 ASP A CA 1
ATOM 11440 C C . ASP G 2 105 ? 37.371 -52.594 17.721 1.00 61.45 105 ASP A C 1
ATOM 11441 O O . ASP G 2 105 ? 37.966 -51.592 18.008 1.00 60.76 105 ASP A O 1
ATOM 11446 N N . SER G 2 106 ? 37.340 -53.652 18.509 1.00 62.30 106 SER A N 1
ATOM 11447 C CA . SER G 2 106 ? 38.070 -53.705 19.758 1.00 58.19 106 SER A CA 1
ATOM 11448 C C . SER G 2 106 ? 39.413 -54.441 19.758 1.00 56.46 106 SER A C 1
ATOM 11449 O O . SER G 2 106 ? 40.068 -54.444 20.762 1.00 59.70 106 SER A O 1
ATOM 11452 N N . ALA G 2 107 ? 39.824 -54.940 18.640 1.00 56.13 107 ALA A N 1
ATOM 11453 C CA . ALA G 2 107 ? 41.011 -55.670 18.722 1.00 57.19 107 ALA A CA 1
ATOM 11454 C C . ALA G 2 107 ? 42.052 -54.611 18.802 1.00 57.58 107 ALA A C 1
ATOM 11455 O O . ALA G 2 107 ? 42.533 -54.138 17.807 1.00 58.52 107 ALA A O 1
ATOM 11457 N N . HIS G 2 108 ? 42.520 -54.356 20.009 1.00 53.54 108 HIS A N 1
ATOM 11458 C CA . HIS G 2 108 ? 43.291 -53.163 20.251 1.00 53.36 108 HIS A CA 1
ATOM 11459 C C . HIS G 2 108 ? 44.503 -52.813 19.489 1.00 60.52 108 HIS A C 1
ATOM 11460 O O . HIS G 2 108 ? 44.622 -51.663 19.127 1.00 66.31 108 HIS A O 1
ATOM 11467 N N . THR G 2 109 ? 45.400 -53.726 19.246 1.00 62.60 109 THR A N 1
ATOM 11468 C CA . THR G 2 109 ? 46.563 -53.356 18.477 1.00 65.30 109 THR A CA 1
ATOM 11469 C C . THR G 2 109 ? 46.341 -53.533 16.961 1.00 63.99 109 THR A C 1
ATOM 11470 O O . THR G 2 109 ? 47.112 -53.075 16.155 1.00 58.94 109 THR A O 1
ATOM 11474 N N . LYS G 2 110 ? 45.229 -54.153 16.607 1.00 63.86 110 LYS A N 1
ATOM 11475 C CA . LYS G 2 110 ? 44.908 -54.485 15.250 1.00 59.94 110 LYS A CA 1
ATOM 11476 C C . LYS G 2 110 ? 43.485 -54.180 14.826 1.00 57.90 110 LYS A C 1
ATOM 11477 O O . LYS G 2 110 ? 42.863 -54.963 14.149 1.00 57.51 110 LYS A O 1
ATOM 11483 N N . ALA G 2 111 ? 42.968 -53.041 15.231 1.00 54.78 111 ALA A N 1
ATOM 11484 C CA . ALA G 2 111 ? 41.608 -52.629 14.943 1.00 52.49 111 ALA A CA 1
ATOM 11485 C C . ALA G 2 111 ? 41.223 -52.414 13.500 1.00 46.51 111 ALA A C 1
ATOM 11486 O O . ALA G 2 111 ? 41.982 -51.947 12.713 1.00 47.14 111 ALA A O 1
ATOM 11488 N N . ARG G 2 112 ? 40.002 -52.765 13.175 1.00 47.11 112 ARG A N 1
ATOM 11489 C CA . ARG G 2 112 ? 39.506 -52.601 11.829 1.00 52.02 112 ARG A CA 1
ATOM 11490 C C . ARG G 2 112 ? 38.489 -51.502 11.794 1.00 47.23 112 ARG A C 1
ATOM 11491 O O . ARG G 2 112 ? 37.730 -51.369 12.708 1.00 45.85 112 ARG A O 1
ATOM 11499 N N . ILE G 2 113 ? 38.491 -50.704 10.736 1.00 44.74 113 ILE A N 1
ATOM 11500 C CA . ILE G 2 113 ? 37.534 -49.612 10.653 1.00 44.34 113 ILE A CA 1
ATOM 11501 C C . ILE G 2 113 ? 36.149 -50.167 10.338 1.00 41.12 113 ILE A C 1
ATOM 11502 O O . ILE G 2 113 ? 35.987 -51.035 9.471 1.00 42.98 113 ILE A O 1
ATOM 11507 N N . LEU G 2 114 ? 35.158 -49.727 11.104 1.00 36.13 114 LEU A N 1
ATOM 11508 C CA . LEU G 2 114 ? 33.762 -50.092 10.926 1.00 37.71 114 LEU A CA 1
ATOM 11509 C C . LEU G 2 114 ? 32.973 -48.992 10.240 1.00 36.99 114 LEU A C 1
ATOM 11510 O O . LEU G 2 114 ? 32.155 -49.278 9.363 1.00 34.14 114 LEU A O 1
ATOM 11515 N N . HIS G 2 115 ? 33.190 -47.741 10.644 1.00 37.73 115 HIS A N 1
ATOM 11516 C CA . HIS G 2 115 ? 32.407 -46.643 10.118 1.00 37.95 115 HIS A CA 1
ATOM 11517 C C . HIS G 2 115 ? 33.166 -45.334 10.258 1.00 41.14 115 HIS A C 1
ATOM 11518 O O . HIS G 2 115 ? 33.866 -45.113 11.251 1.00 41.64 115 HIS A O 1
ATOM 11525 N N . ILE G 2 116 ? 32.950 -44.432 9.295 1.00 38.50 116 ILE A N 1
ATOM 11526 C CA . ILE G 2 116 ? 33.551 -43.102 9.320 1.00 38.54 116 ILE A CA 1
ATOM 11527 C C . ILE G 2 116 ? 32.451 -42.066 9.142 1.00 42.34 116 ILE A C 1
ATOM 11528 O O . ILE G 2 116 ? 31.688 -42.140 8.181 1.00 47.38 116 ILE A O 1
ATOM 11533 N N . ASP G 2 117 ? 32.387 -41.088 10.051 1.00 42.46 117 ASP A N 1
ATOM 11534 C CA . ASP G 2 117 ? 31.421 -39.994 9.947 1.00 45.44 117 ASP A CA 1
ATOM 11535 C C . ASP G 2 117 ? 31.929 -38.989 8.930 1.00 46.03 117 ASP A C 1
ATOM 11536 O O . ASP G 2 117 ? 33.011 -38.413 9.110 1.00 49.14 117 ASP A O 1
ATOM 11541 N N . ASP G 2 118 ? 31.148 -38.741 7.881 1.00 42.14 118 ASP A N 1
ATOM 11542 C CA . ASP G 2 118 ? 31.593 -37.768 6.893 1.00 42.90 118 ASP A CA 1
ATOM 11543 C C . ASP G 2 118 ? 31.136 -36.347 7.204 1.00 44.63 118 ASP A C 1
ATOM 11544 O O . ASP G 2 118 ? 31.638 -35.404 6.590 1.00 48.29 118 ASP A O 1
ATOM 11549 N N . THR G 2 119 ? 30.256 -36.161 8.187 1.00 39.37 119 THR A N 1
ATOM 11550 C CA . THR G 2 119 ? 29.566 -34.879 8.350 1.00 37.72 119 THR A CA 1
ATOM 11551 C C . THR G 2 119 ? 30.510 -33.768 8.798 1.00 38.15 119 THR A C 1
ATOM 11552 O O . THR G 2 119 ? 30.480 -32.662 8.255 1.00 35.71 119 THR A O 1
ATOM 11556 N N . HIS G 2 120 ? 31.303 -34.005 9.847 1.00 38.00 120 HIS A N 1
ATOM 11557 C CA . HIS G 2 120 ? 32.114 -32.907 10.366 1.00 33.79 120 HIS A CA 1
ATOM 11558 C C . HIS G 2 120 ? 33.222 -32.545 9.378 1.00 36.89 120 HIS A C 1
ATOM 11559 O O . HIS G 2 120 ? 33.476 -31.359 9.126 1.00 39.95 120 HIS A O 1
ATOM 11566 N N . ILE G 2 121 ? 33.832 -33.545 8.734 1.00 35.80 121 ILE A N 1
ATOM 11567 C CA . ILE G 2 121 ? 34.876 -33.249 7.756 1.00 39.84 121 ILE A CA 1
ATOM 11568 C C . ILE G 2 121 ? 34.286 -32.513 6.567 1.00 44.89 121 ILE A C 1
ATOM 11569 O O . ILE G 2 121 ? 34.852 -31.520 6.092 1.00 42.41 121 ILE A O 1
ATOM 11574 N N . ARG G 2 122 ? 33.140 -32.992 6.066 1.00 46.87 122 ARG A N 1
ATOM 11575 C CA . ARG G 2 122 ? 32.533 -32.345 4.915 1.00 50.53 122 ARG A CA 1
ATOM 11576 C C . ARG G 2 122 ? 32.320 -30.876 5.226 1.00 50.45 122 ARG A C 1
ATOM 11577 O O . ARG G 2 122 ? 32.503 -30.014 4.369 1.00 50.98 122 ARG A O 1
ATOM 11585 N N . ALA G 2 123 ? 31.952 -30.575 6.468 1.00 52.53 123 ALA A N 1
ATOM 11586 C CA . ALA G 2 123 ? 31.720 -29.193 6.858 1.00 52.20 123 ALA A CA 1
ATOM 11587 C C . ALA G 2 123 ? 33.004 -28.373 6.805 1.00 46.47 123 ALA A C 1
ATOM 11588 O O . ALA G 2 123 ? 33.017 -27.254 6.274 1.00 37.64 123 ALA A O 1
ATOM 11590 N N . ASP G 2 124 ? 34.101 -28.910 7.349 1.00 47.12 124 ASP A N 1
ATOM 11591 C CA . ASP G 2 124 ? 35.364 -28.181 7.293 1.00 48.73 124 ASP A CA 1
ATOM 11592 C C . ASP G 2 124 ? 35.805 -27.982 5.834 1.00 50.19 124 ASP A C 1
ATOM 11593 O O . ASP G 2 124 ? 36.275 -26.899 5.457 1.00 51.20 124 ASP A O 1
ATOM 11598 N N . LEU G 2 125 ? 35.603 -28.993 4.981 1.00 46.47 125 LEU A N 1
ATOM 11599 C CA . LEU G 2 125 ? 35.962 -28.830 3.576 1.00 45.33 125 LEU A CA 1
ATOM 11600 C C . LEU G 2 125 ? 35.118 -27.750 2.919 1.00 43.61 125 LEU A C 1
ATOM 11601 O O . LEU G 2 125 ? 35.650 -26.880 2.228 1.00 45.05 125 LEU A O 1
ATOM 11606 N N . LYS G 2 126 ? 33.813 -27.744 3.156 1.00 47.52 126 LYS A N 1
ATOM 11607 C CA . LYS G 2 126 ? 33.003 -26.701 2.541 1.00 48.48 126 LYS A CA 1
ATOM 11608 C C . LYS G 2 126 ? 33.363 -25.324 3.092 1.00 52.07 126 LYS A C 1
ATOM 11609 O O . LYS G 2 126 ? 33.272 -24.327 2.367 1.00 48.35 126 LYS A O 1
ATOM 11615 N N . ALA G 2 127 ? 33.826 -25.249 4.343 1.00 55.70 127 ALA A N 1
ATOM 11616 C CA . ALA G 2 127 ? 34.371 -23.993 4.856 1.00 53.21 127 ALA A CA 1
ATOM 11617 C C . ALA G 2 127 ? 35.706 -23.637 4.206 1.00 55.39 127 ALA A C 1
ATOM 11618 O O . ALA G 2 127 ? 36.293 -22.593 4.517 1.00 54.57 127 ALA A O 1
ATOM 11620 N N . GLY G 2 128 ? 36.209 -24.487 3.319 1.00 55.86 128 GLY A N 1
ATOM 11621 C CA . GLY G 2 128 ? 37.424 -24.171 2.617 1.00 56.13 128 GLY A CA 1
ATOM 11622 C C . GLY G 2 128 ? 38.704 -24.487 3.348 1.00 56.46 128 GLY A C 1
ATOM 11623 O O . GLY G 2 128 ? 39.758 -23.975 2.955 1.00 54.30 128 GLY A O 1
ATOM 11624 N N . ARG G 2 129 ? 38.656 -25.280 4.409 1.00 57.39 129 ARG A N 1
ATOM 11625 C CA . ARG G 2 129 ? 39.860 -25.610 5.152 1.00 57.06 129 ARG A CA 1
ATOM 11626 C C . ARG G 2 129 ? 40.356 -26.975 4.698 1.00 55.44 129 ARG A C 1
ATOM 11627 O O . ARG G 2 129 ? 39.584 -27.784 4.185 1.00 57.19 129 ARG A O 1
ATOM 11635 N N . VAL G 2 130 ? 41.659 -27.220 4.894 1.00 53.79 130 VAL A N 1
ATOM 11636 C CA . VAL G 2 130 ? 42.277 -28.524 4.659 1.00 48.55 130 VAL A CA 1
ATOM 11637 C C . VAL G 2 130 ? 42.208 -29.291 5.976 1.00 48.01 130 VAL A C 1
ATOM 11638 O O . VAL G 2 130 ? 42.679 -28.803 7.007 1.00 49.78 130 VAL A O 1
ATOM 11642 N N . VAL G 2 131 ? 41.671 -30.507 5.951 1.00 47.50 131 VAL A N 1
ATOM 11643 C CA . VAL G 2 131 ? 41.499 -31.290 7.169 1.00 46.90 131 VAL A CA 1
ATOM 11644 C C . VAL G 2 131 ? 42.665 -32.271 7.214 1.00 47.69 131 VAL A C 1
ATOM 11645 O O . VAL G 2 131 ? 42.925 -32.969 6.227 1.00 50.36 131 VAL A O 1
ATOM 11649 N N . VAL G 2 132 ? 43.408 -32.271 8.329 1.00 42.58 132 VAL A N 1
ATOM 11650 C CA . VAL G 2 132 ? 44.550 -33.159 8.571 1.00 40.40 132 VAL A CA 1
ATOM 11651 C C . VAL G 2 132 ? 44.120 -34.174 9.630 1.00 44.14 132 VAL A C 1
ATOM 11652 O O . VAL G 2 132 ? 43.890 -33.809 10.794 1.00 49.20 132 VAL A O 1
ATOM 11656 N N . VAL G 2 133 ? 44.065 -35.461 9.248 1.00 43.49 133 VAL A N 1
ATOM 11657 C CA . VAL G 2 133 ? 43.551 -36.517 10.122 1.00 41.46 133 VAL A CA 1
ATOM 11658 C C . VAL G 2 133 ? 44.705 -37.412 10.531 1.00 37.40 133 VAL A C 1
ATOM 11659 O O . VAL G 2 133 ? 45.625 -37.659 9.742 1.00 33.08 133 VAL A O 1
ATOM 11663 N N . ALA G 2 134 ? 44.631 -37.841 11.752 1.00 36.06 134 ALA A N 1
ATOM 11664 C CA . ALA G 2 134 ? 45.611 -38.700 12.243 1.00 40.97 134 ALA A CA 1
ATOM 11665 C C . ALA G 2 134 ? 45.272 -40.021 11.675 1.00 47.44 134 ALA A C 1
ATOM 11666 O O . ALA G 2 134 ? 44.177 -40.509 11.790 1.00 48.10 134 ALA A O 1
ATOM 11668 N N . GLY G 2 135 ? 46.242 -40.607 11.025 1.00 49.22 135 GLY A N 1
ATOM 11669 C CA . GLY G 2 135 ? 46.089 -41.933 10.518 1.00 50.11 135 GLY A CA 1
ATOM 11670 C C . GLY G 2 135 ? 46.403 -42.922 11.615 1.00 51.13 135 GLY A C 1
ATOM 11671 O O . GLY G 2 135 ? 46.860 -42.598 12.708 1.00 58.63 135 GLY A O 1
ATOM 11672 N N . PHE G 2 136 ? 46.026 -44.139 11.353 1.00 48.90 136 PHE A N 1
ATOM 11673 C CA . PHE G 2 136 ? 46.344 -45.245 12.209 1.00 52.09 136 PHE A CA 1
ATOM 11674 C C . PHE G 2 136 ? 45.646 -45.290 13.573 1.00 48.99 136 PHE A C 1
ATOM 11675 O O . PHE G 2 136 ? 46.039 -46.020 14.413 1.00 51.78 136 PHE A O 1
ATOM 11683 N N . GLN G 2 137 ? 44.566 -44.537 13.743 1.00 46.14 137 GLN A N 1
ATOM 11684 C CA . GLN G 2 137 ? 43.752 -44.537 14.977 1.00 46.28 137 GLN A CA 1
ATOM 11685 C C . GLN G 2 137 ? 42.255 -44.277 14.806 1.00 43.57 137 GLN A C 1
ATOM 11686 O O . GLN G 2 137 ? 41.825 -43.670 13.859 1.00 42.92 137 GLN A O 1
ATOM 11692 N N . GLY G 2 138 ? 41.501 -44.729 15.790 1.00 42.26 138 GLY A N 1
ATOM 11693 C CA . GLY G 2 138 ? 40.073 -44.619 15.873 1.00 41.66 138 GLY A CA 1
ATOM 11694 C C . GLY G 2 138 ? 39.656 -44.936 17.287 1.00 43.57 138 GLY A C 1
ATOM 11695 O O . GLY G 2 138 ? 40.461 -44.997 18.162 1.00 48.41 138 GLY A O 1
ATOM 11696 N N . VAL G 2 139 ? 38.378 -45.103 17.516 1.00 36.87 139 VAL A N 1
ATOM 11697 C CA . VAL G 2 139 ? 37.886 -45.531 18.824 1.00 33.33 139 VAL A CA 1
ATOM 11698 C C . VAL G 2 139 ? 36.816 -46.600 18.649 1.00 34.20 139 VAL A C 1
ATOM 11699 O O . VAL G 2 139 ? 36.000 -46.545 17.722 1.00 35.38 139 VAL A O 1
ATOM 11703 N N . ASP G 2 140 ? 36.794 -47.556 19.577 1.00 36.05 140 ASP A N 1
ATOM 11704 C CA . ASP G 2 140 ? 35.743 -48.564 19.571 1.00 39.43 140 ASP A CA 1
ATOM 11705 C C . ASP G 2 140 ? 34.442 -47.971 20.126 1.00 41.65 140 ASP A C 1
ATOM 11706 O O . ASP G 2 140 ? 34.367 -46.793 20.488 1.00 37.61 140 ASP A O 1
ATOM 11711 N N . GLY G 2 141 ? 33.379 -48.773 20.079 1.00 40.91 141 GLY A N 1
ATOM 11712 C CA . GLY G 2 141 ? 32.067 -48.337 20.532 1.00 40.01 141 GLY A CA 1
ATOM 11713 C C . GLY G 2 141 ? 32.008 -47.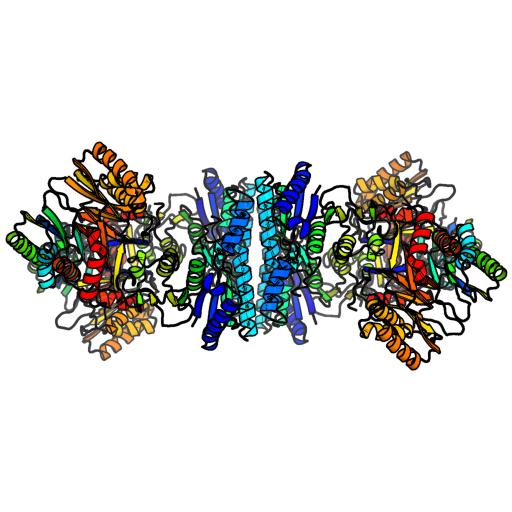908 21.985 1.00 43.81 141 GLY A C 1
ATOM 11714 O O . GLY G 2 141 ? 31.033 -47.277 22.396 1.00 34.50 141 GLY A O 1
ATOM 11715 N N . ASN G 2 142 ? 32.993 -48.291 22.790 1.00 50.24 142 ASN A N 1
ATOM 11716 C CA . ASN G 2 142 ? 33.002 -47.924 24.197 1.00 52.01 142 ASN A CA 1
ATOM 11717 C C . ASN G 2 142 ? 33.837 -46.693 24.509 1.00 51.92 142 ASN A C 1
ATOM 11718 O O . ASN G 2 142 ? 33.851 -46.257 25.661 1.00 51.90 142 ASN A O 1
ATOM 11723 N N . GLY G 2 143 ? 34.481 -46.090 23.518 1.00 49.02 143 GLY A N 1
ATOM 11724 C CA . GLY G 2 143 ? 35.299 -44.931 23.782 1.00 43.01 143 GLY A CA 1
ATOM 11725 C C . GLY G 2 143 ? 36.761 -45.220 23.995 1.00 45.66 143 GLY A C 1
ATOM 11726 O O . GLY G 2 143 ? 37.510 -44.299 24.327 1.00 53.92 143 GLY A O 1
ATOM 11727 N N . ASN G 2 144 ? 37.184 -46.465 23.851 1.00 48.00 144 ASN A N 1
ATOM 11728 C CA . ASN G 2 144 ? 38.590 -46.826 23.980 1.00 52.32 144 ASN A CA 1
ATOM 11729 C C . ASN G 2 144 ? 39.348 -46.454 22.717 1.00 50.84 144 ASN A C 1
ATOM 11730 O O . ASN G 2 144 ? 38.818 -46.601 21.618 1.00 49.34 144 ASN A O 1
ATOM 11735 N N . ILE G 2 145 ? 40.558 -45.911 22.886 1.00 50.28 145 ILE A N 1
ATOM 11736 C CA . ILE G 2 145 ? 41.446 -45.594 21.771 1.00 44.85 145 ILE A CA 1
ATOM 11737 C C . ILE G 2 145 ? 41.940 -46.888 21.135 1.00 44.22 145 ILE A C 1
ATOM 11738 O O . ILE G 2 145 ? 42.188 -47.882 21.828 1.00 46.72 145 ILE A O 1
ATOM 11743 N N . THR G 2 146 ? 42.077 -46.892 19.805 1.00 42.68 146 THR A N 1
ATOM 11744 C CA . THR G 2 146 ? 42.522 -48.079 19.092 1.00 47.99 146 THR A CA 1
ATOM 11745 C C . THR G 2 146 ? 43.541 -47.718 18.030 1.00 50.07 146 THR A C 1
ATOM 11746 O O . THR G 2 146 ? 43.543 -46.606 17.495 1.00 46.38 146 THR A O 1
ATOM 11750 N N . THR G 2 147 ? 44.370 -48.670 17.694 1.00 54.85 147 THR A N 1
ATOM 11751 C CA . THR G 2 147 ? 45.301 -48.423 16.644 1.00 57.67 147 THR A CA 1
ATOM 11752 C C . THR G 2 147 ? 45.068 -49.478 15.597 1.00 54.81 147 THR A C 1
ATOM 11753 O O . THR G 2 147 ? 44.760 -50.605 15.914 1.00 59.10 147 THR A O 1
ATOM 11757 N N . LEU G 2 148 ? 45.172 -49.071 14.350 1.00 46.98 148 LEU A N 1
ATOM 11758 C CA . LEU G 2 148 ? 44.931 -49.928 13.219 1.00 44.20 148 LEU A CA 1
ATOM 11759 C C . LEU G 2 148 ? 45.862 -51.122 13.025 1.00 50.77 148 LEU A C 1
ATOM 11760 O O . LEU G 2 148 ? 45.436 -52.156 12.573 1.00 53.14 148 LEU A O 1
ATOM 11765 N N . GLY G 2 149 ? 47.128 -50.976 13.345 1.00 50.79 149 GLY A N 1
ATOM 11766 C CA . GLY G 2 149 ? 48.066 -52.056 13.164 1.00 56.39 149 GLY A CA 1
ATOM 11767 C C . GLY G 2 149 ? 48.985 -51.616 12.073 1.00 63.31 149 GLY A C 1
ATOM 11768 O O . GLY G 2 149 ? 48.883 -50.496 11.648 1.00 63.39 149 GLY A O 1
ATOM 11769 N N . ARG G 2 150 ? 49.885 -52.469 11.624 1.00 71.87 150 ARG A N 1
ATOM 11770 C CA . ARG G 2 150 ? 50.816 -52.044 10.589 1.00 77.72 150 ARG A CA 1
ATOM 11771 C C . ARG G 2 150 ? 50.086 -51.713 9.311 1.00 72.87 150 ARG A C 1
ATOM 11772 O O . ARG G 2 150 ? 49.160 -52.388 8.929 1.00 66.92 150 ARG A O 1
ATOM 11780 N N . GLY G 2 151 ? 50.517 -50.643 8.666 1.00 73.98 151 GLY A N 1
ATOM 11781 C CA . GLY G 2 151 ? 49.885 -50.189 7.455 1.00 71.85 151 GLY A CA 1
ATOM 11782 C C . GLY G 2 151 ? 48.616 -49.442 7.749 1.00 65.52 151 GLY A C 1
ATOM 11783 O O . GLY G 2 151 ? 47.828 -49.191 6.879 1.00 62.13 151 GLY A O 1
ATOM 11784 N N . GLY G 2 152 ? 48.430 -49.065 8.990 1.00 63.44 152 GLY A N 1
ATOM 11785 C CA . GLY G 2 152 ? 47.221 -48.381 9.379 1.00 59.03 152 GLY A CA 1
ATOM 11786 C C . GLY G 2 152 ? 46.947 -47.073 8.688 1.00 56.48 152 GLY A C 1
ATOM 11787 O O . GLY G 2 152 ? 45.826 -46.831 8.330 1.00 59.93 152 GLY A O 1
ATOM 11788 N N . SER G 2 153 ? 47.947 -46.243 8.490 1.00 52.30 153 SER A N 1
ATOM 11789 C CA . SER G 2 153 ? 47.711 -44.982 7.823 1.00 51.88 153 SER A CA 1
ATOM 11790 C C . SER G 2 153 ? 47.223 -45.195 6.397 1.00 53.07 153 SER A C 1
ATOM 11791 O O . SER G 2 153 ? 46.356 -44.493 5.956 1.00 52.15 153 SER A O 1
ATOM 11794 N N . ASP G 2 154 ? 47.780 -46.166 5.679 1.00 53.54 154 ASP A N 1
ATOM 11795 C CA . ASP G 2 154 ? 47.303 -46.443 4.328 1.00 56.64 154 ASP A CA 1
ATOM 11796 C C . ASP G 2 154 ? 45.822 -46.782 4.360 1.00 55.43 154 ASP A C 1
ATOM 11797 O O . ASP G 2 154 ? 45.037 -46.263 3.562 1.00 59.18 154 ASP A O 1
ATOM 11802 N N . THR G 2 155 ? 45.424 -47.558 5.344 1.00 53.21 155 THR A N 1
ATOM 11803 C CA . THR G 2 155 ? 44.051 -47.960 5.520 1.00 55.92 155 THR A CA 1
ATOM 11804 C C . THR G 2 155 ? 43.131 -46.800 5.797 1.00 51.44 155 THR A C 1
ATOM 11805 O O . THR G 2 155 ? 42.050 -46.711 5.299 1.00 40.70 155 THR A O 1
ATOM 11809 N N . THR G 2 156 ? 43.602 -45.917 6.644 1.00 50.12 156 THR A N 1
ATOM 11810 C CA . THR G 2 156 ? 42.845 -44.733 7.036 1.00 45.21 156 THR A CA 1
ATOM 11811 C C . THR G 2 156 ? 42.544 -43.838 5.843 1.00 44.64 156 THR A C 1
ATOM 11812 O O . THR G 2 156 ? 41.408 -43.386 5.655 1.00 39.49 156 THR A O 1
ATOM 11816 N N . GLY G 2 157 ? 43.573 -43.541 5.050 1.00 47.58 157 GLY A N 1
ATOM 11817 C CA . GLY G 2 157 ? 43.389 -42.704 3.881 1.00 44.44 157 GLY A CA 1
ATOM 11818 C C . GLY G 2 157 ? 42.398 -43.283 2.890 1.00 41.99 157 GLY A C 1
ATOM 11819 O O . GLY G 2 157 ? 41.617 -42.546 2.290 1.00 44.21 157 GLY A O 1
ATOM 11820 N N . VAL G 2 158 ? 42.455 -44.599 2.657 1.00 39.37 158 VAL A N 1
ATOM 11821 C CA . VAL G 2 158 ? 41.498 -45.188 1.725 1.00 43.82 158 VAL A CA 1
ATOM 11822 C C . VAL G 2 158 ? 40.096 -45.179 2.332 1.00 42.92 158 VAL A C 1
ATOM 11823 O O . VAL G 2 158 ? 39.116 -44.852 1.654 1.00 39.44 158 VAL A O 1
ATOM 11827 N N . ALA G 2 159 ? 39.985 -45.480 3.628 1.00 41.90 159 ALA A N 1
ATOM 11828 C CA . ALA G 2 159 ? 38.684 -45.434 4.278 1.00 40.84 159 ALA A CA 1
ATOM 11829 C C . ALA G 2 159 ? 38.100 -44.029 4.219 1.00 38.79 159 ALA A C 1
ATOM 11830 O O . ALA G 2 159 ? 36.933 -43.844 3.856 1.00 36.38 159 ALA A O 1
ATOM 11832 N N . LEU G 2 160 ? 38.916 -43.013 4.492 1.00 35.36 160 LEU A N 1
ATOM 11833 C CA . LEU G 2 160 ? 38.405 -41.659 4.328 1.00 35.00 160 LEU A CA 1
ATOM 11834 C C . LEU G 2 160 ? 38.005 -41.422 2.872 1.00 39.58 160 LEU A C 1
ATOM 11835 O O . LEU G 2 160 ? 36.940 -40.857 2.597 1.00 40.75 160 LEU A O 1
ATOM 11840 N N . ALA G 2 161 ? 38.796 -41.943 1.925 1.00 39.03 161 ALA A N 1
ATOM 11841 C CA . ALA G 2 161 ? 38.453 -41.774 0.514 1.00 41.41 161 ALA A CA 1
ATOM 11842 C C . ALA G 2 161 ? 37.116 -42.438 0.187 1.00 38.74 161 ALA A C 1
ATOM 11843 O O . ALA G 2 161 ? 36.284 -41.859 -0.514 1.00 39.82 161 ALA A O 1
ATOM 11845 N N . ALA G 2 162 ? 36.868 -43.626 0.728 1.00 38.72 162 ALA A N 1
ATOM 11846 C CA . ALA G 2 162 ? 35.605 -44.301 0.475 1.00 36.67 162 ALA A CA 1
ATOM 11847 C C . ALA G 2 162 ? 34.439 -43.574 1.146 1.00 41.57 162 ALA A C 1
ATOM 11848 O O . ALA G 2 162 ? 33.421 -43.284 0.508 1.00 39.32 162 ALA A O 1
ATOM 11850 N N . ALA G 2 163 ? 34.563 -43.282 2.446 1.00 42.99 163 ALA A N 1
ATOM 11851 C CA . ALA G 2 163 ? 33.465 -42.637 3.156 1.00 34.70 163 ALA A CA 1
ATOM 11852 C C . ALA G 2 163 ? 33.159 -41.263 2.577 1.00 39.11 163 ALA A C 1
ATOM 11853 O O . ALA G 2 163 ? 31.996 -40.849 2.522 1.00 42.60 163 ALA A O 1
ATOM 11855 N N . LEU G 2 164 ? 34.169 -40.563 2.092 1.00 40.13 164 LEU A N 1
ATOM 11856 C CA . LEU G 2 164 ? 33.928 -39.235 1.544 1.00 44.90 164 LEU A CA 1
ATOM 11857 C C . LEU G 2 164 ? 33.581 -39.287 0.065 1.00 44.78 164 LEU A C 1
ATOM 11858 O O . LEU G 2 164 ? 33.236 -38.251 -0.497 1.00 45.16 164 LEU A O 1
ATOM 11863 N N . LYS G 2 165 ? 33.603 -40.477 -0.550 1.00 44.29 165 LYS A N 1
ATOM 11864 C CA . LYS G 2 165 ? 33.581 -40.616 -2.003 1.00 46.92 165 LYS A CA 1
ATOM 11865 C C . LYS G 2 165 ? 34.514 -39.616 -2.691 1.00 43.48 165 LYS A C 1
ATOM 11866 O O . LYS G 2 165 ? 34.092 -38.841 -3.543 1.00 44.27 165 LYS A O 1
ATOM 11872 N N . ALA G 2 166 ? 35.768 -39.564 -2.256 1.00 40.70 166 ALA A N 1
ATOM 11873 C CA . ALA G 2 166 ? 36.785 -38.766 -2.929 1.00 40.96 166 ALA A CA 1
ATOM 11874 C C . ALA G 2 166 ? 37.058 -39.233 -4.354 1.00 42.52 166 ALA A C 1
ATOM 11875 O O . ALA G 2 166 ? 36.916 -40.409 -4.683 1.00 40.38 166 ALA A O 1
ATOM 11877 N N . ASP G 2 167 ? 37.516 -38.300 -5.191 1.00 43.74 167 ASP A N 1
ATOM 11878 C CA . ASP G 2 167 ? 37.878 -38.655 -6.562 1.00 46.81 167 ASP A CA 1
ATOM 11879 C C . ASP G 2 167 ? 39.055 -39.610 -6.581 1.00 44.29 167 ASP A C 1
ATOM 11880 O O . ASP G 2 167 ? 39.023 -40.633 -7.269 1.00 42.29 167 ASP A O 1
ATOM 11885 N N . GLU G 2 168 ? 40.092 -39.325 -5.811 1.00 45.79 168 GLU A N 1
ATOM 11886 C CA . GLU G 2 168 ? 41.137 -40.324 -5.728 1.00 52.89 168 GLU A CA 1
ATOM 11887 C C . GLU G 2 168 ? 41.889 -40.188 -4.420 1.00 52.33 168 GLU A C 1
ATOM 11888 O O . GLU G 2 168 ? 41.819 -39.168 -3.726 1.00 49.69 168 GLU A O 1
ATOM 11894 N N . CYS G 2 169 ? 42.558 -41.265 -4.054 1.00 50.63 169 CYS A N 1
ATOM 11895 C CA . CYS G 2 169 ? 43.397 -41.266 -2.876 1.00 48.87 169 CYS A CA 1
ATOM 11896 C C . CYS G 2 169 ? 44.839 -41.425 -3.339 1.00 53.13 169 CYS A C 1
ATOM 11897 O O . CYS G 2 169 ? 45.166 -42.366 -4.068 1.00 57.39 169 CYS A O 1
ATOM 11900 N N . GLN G 2 170 ? 45.694 -40.511 -2.894 1.00 48.92 170 GLN A N 1
ATOM 11901 C CA . GLN G 2 170 ? 47.098 -40.457 -3.266 1.00 45.83 170 GLN A CA 1
ATOM 11902 C C . GLN G 2 170 ? 47.943 -40.947 -2.108 1.00 45.17 170 GLN A C 1
ATOM 11903 O O . GLN G 2 170 ? 47.862 -40.405 -0.997 1.00 48.23 170 GLN A O 1
ATOM 11909 N N . ILE G 2 171 ? 48.754 -41.965 -2.377 1.00 41.14 171 ILE A N 1
ATOM 11910 C CA . ILE G 2 171 ? 49.672 -42.528 -1.403 1.00 45.31 171 ILE A CA 1
ATOM 11911 C C . ILE G 2 171 ? 51.062 -42.063 -1.794 1.00 45.32 171 ILE A C 1
ATOM 11912 O O . ILE G 2 171 ? 51.526 -42.363 -2.902 1.00 48.37 171 ILE A O 1
ATOM 11917 N N . TYR G 2 172 ? 51.717 -41.326 -0.920 1.00 46.48 172 TYR A N 1
ATOM 11918 C CA . TYR G 2 172 ? 53.029 -40.804 -1.192 1.00 48.58 172 TYR A CA 1
ATOM 11919 C C . TYR G 2 172 ? 54.065 -41.669 -0.560 1.00 50.81 172 TYR A C 1
ATOM 11920 O O . TYR G 2 172 ? 53.961 -42.043 0.567 1.00 52.41 172 TYR A O 1
ATOM 11929 N N . THR G 2 173 ? 55.065 -42.013 -1.328 1.00 53.89 173 THR A N 1
ATOM 11930 C CA . THR G 2 173 ? 56.115 -42.865 -0.846 1.00 58.18 173 THR A CA 1
ATOM 11931 C C . THR G 2 173 ? 57.362 -42.695 -1.692 1.00 57.82 173 THR A C 1
ATOM 11932 O O . THR G 2 173 ? 57.411 -41.838 -2.532 1.00 56.84 173 THR A O 1
ATOM 11936 N N . ASP G 2 174 ? 58.388 -43.472 -1.407 1.00 58.35 174 ASP A N 1
ATOM 11937 C CA . ASP G 2 174 ? 59.650 -43.411 -2.142 1.00 65.96 174 ASP A CA 1
ATOM 11938 C C . ASP G 2 174 ? 59.615 -43.819 -3.613 1.00 65.18 174 ASP A C 1
ATOM 11939 O O . ASP G 2 174 ? 60.256 -43.194 -4.440 1.00 66.46 174 ASP A O 1
ATOM 11944 N N . VAL G 2 175 ? 58.876 -44.861 -3.941 1.00 59.94 175 VAL A N 1
ATOM 11945 C CA . VAL G 2 175 ? 58.808 -45.303 -5.316 1.00 56.98 175 VAL A CA 1
ATOM 11946 C C . VAL G 2 175 ? 58.049 -44.365 -6.224 1.00 58.95 175 VAL A C 1
ATOM 11947 O O . VAL G 2 175 ? 57.208 -43.626 -5.794 1.00 57.43 175 VAL A O 1
ATOM 11951 N N . ASP G 2 176 ? 58.413 -44.398 -7.489 1.00 59.32 176 ASP A N 1
ATOM 11952 C CA . ASP G 2 176 ? 57.864 -43.578 -8.538 1.00 61.33 176 ASP A CA 1
ATOM 11953 C C . ASP G 2 176 ? 56.509 -44.013 -9.065 1.00 55.80 176 ASP A C 1
ATOM 11954 O O . ASP G 2 176 ? 55.812 -43.272 -9.707 1.00 54.60 176 ASP A O 1
ATOM 11959 N N . GLY G 2 177 ? 56.173 -45.246 -8.788 1.00 49.23 177 GLY A N 1
ATOM 11960 C CA . GLY G 2 177 ? 54.956 -45.919 -9.194 1.00 42.71 177 GLY A CA 1
ATOM 11961 C C . GLY G 2 177 ? 55.161 -47.416 -9.086 1.00 43.10 177 GLY A C 1
ATOM 11962 O O . GLY G 2 177 ? 56.149 -47.887 -8.518 1.00 48.99 177 GLY A O 1
ATOM 11963 N N . VAL G 2 178 ? 54.258 -48.143 -9.707 1.00 39.62 178 VAL A N 1
ATOM 11964 C CA . VAL G 2 178 ? 54.343 -49.566 -9.779 1.00 45.22 178 VAL A CA 1
ATOM 11965 C C . VAL G 2 178 ? 54.863 -49.872 -11.185 1.00 51.46 178 VAL A C 1
ATOM 11966 O O . VAL G 2 178 ? 54.353 -49.379 -12.160 1.00 47.17 178 VAL A O 1
ATOM 11970 N N . TYR G 2 179 ? 55.918 -50.668 -11.248 1.00 53.54 179 TYR A N 1
ATOM 11971 C CA . TYR G 2 179 ? 56.594 -51.024 -12.492 1.00 48.72 179 TYR A CA 1
ATOM 11972 C C . TYR G 2 179 ? 56.192 -52.302 -13.199 1.00 43.65 179 TYR A C 1
ATOM 11973 O O . TYR G 2 179 ? 55.604 -53.153 -12.626 1.00 42.95 179 TYR A O 1
ATOM 11982 N N . THR G 2 180 ? 56.597 -52.416 -14.448 1.00 42.60 180 THR A N 1
ATOM 11983 C CA . THR G 2 180 ? 56.309 -53.538 -15.325 1.00 42.79 180 THR A CA 1
ATOM 11984 C C . THR G 2 180 ? 56.807 -54.816 -14.688 1.00 40.33 180 THR A C 1
ATOM 11985 O O . THR G 2 180 ? 56.192 -55.830 -14.769 1.00 32.64 180 THR A O 1
ATOM 11989 N N . THR G 2 181 ? 57.951 -54.727 -14.052 1.00 40.66 181 THR A N 1
ATOM 11990 C CA . THR G 2 181 ? 58.533 -55.798 -13.299 1.00 37.94 181 THR A CA 1
ATOM 11991 C C . THR G 2 181 ? 59.552 -55.173 -12.396 1.00 35.36 181 THR A C 1
ATOM 11992 O O . THR G 2 181 ? 59.727 -54.000 -12.437 1.00 33.17 181 THR A O 1
ATOM 11996 N N . ASP G 2 182 ? 60.176 -55.961 -11.560 1.00 34.79 182 ASP A N 1
ATOM 11997 C CA . ASP G 2 182 ? 61.151 -55.451 -10.663 1.00 42.22 182 ASP A CA 1
ATOM 11998 C C . ASP G 2 182 ? 62.333 -54.898 -11.406 1.00 41.64 182 ASP A C 1
ATOM 11999 O O . ASP G 2 182 ? 62.966 -55.575 -12.149 1.00 39.95 182 ASP A O 1
ATOM 12004 N N . PRO G 2 183 ? 62.625 -53.587 -11.113 1.00 41.43 183 PRO A N 1
ATOM 12005 C CA . PRO G 2 183 ? 63.745 -53.019 -11.858 1.00 44.08 183 PRO A CA 1
ATOM 12006 C C . PRO G 2 183 ? 65.072 -53.662 -11.559 1.00 52.17 183 PRO A C 1
ATOM 12007 O O . PRO G 2 183 ? 65.933 -53.585 -12.386 1.00 54.22 183 PRO A O 1
ATOM 12011 N N . ARG G 2 184 ? 65.236 -54.259 -10.394 1.00 50.56 184 ARG A N 1
ATOM 12012 C CA . ARG G 2 184 ? 66.471 -54.907 -10.060 1.00 50.02 184 ARG A CA 1
ATOM 12013 C C . ARG G 2 184 ? 66.700 -56.027 -11.009 1.00 47.88 184 ARG A C 1
ATOM 12014 O O . ARG G 2 184 ? 67.808 -56.336 -11.312 1.00 50.50 184 ARG A O 1
ATOM 12022 N N . VAL G 2 185 ? 65.647 -56.707 -11.400 1.00 44.61 185 VAL A N 1
ATOM 12023 C CA . VAL G 2 185 ? 65.781 -57.804 -12.330 1.00 41.48 185 VAL A CA 1
ATOM 12024 C C . VAL G 2 185 ? 65.823 -57.359 -13.771 1.00 41.89 185 VAL A C 1
ATOM 12025 O O . VAL G 2 185 ? 66.587 -57.851 -14.543 1.00 40.57 185 VAL A O 1
ATOM 12029 N N . VAL G 2 186 ? 64.972 -56.420 -14.119 1.00 40.74 186 VAL A N 1
ATOM 12030 C CA . VAL G 2 186 ? 64.930 -55.916 -15.462 1.00 41.10 186 VAL A CA 1
ATOM 12031 C C . VAL G 2 186 ? 65.115 -54.433 -15.411 1.00 39.54 186 VAL A C 1
ATOM 12032 O O . VAL G 2 186 ? 64.227 -53.718 -15.040 1.00 36.36 186 VAL A O 1
ATOM 12036 N N . PRO G 2 187 ? 66.355 -53.984 -15.837 1.00 37.91 187 PRO A N 1
ATOM 12037 C CA . PRO G 2 187 ? 66.549 -52.541 -15.768 1.00 36.40 187 PRO A CA 1
ATOM 12038 C C . PRO G 2 187 ? 65.731 -51.743 -16.736 1.00 39.49 187 PRO A C 1
ATOM 12039 O O . PRO G 2 187 ? 65.675 -50.566 -16.579 1.00 39.49 187 PRO A O 1
ATOM 12043 N N . GLN G 2 188 ? 65.113 -52.384 -17.704 1.00 44.34 188 GLN A N 1
ATOM 12044 C CA . GLN G 2 188 ? 64.273 -51.724 -18.660 1.00 50.24 188 GLN A CA 1
ATOM 12045 C C . GLN G 2 188 ? 62.818 -51.653 -18.206 1.00 47.70 188 GLN A C 1
ATOM 12046 O O . GLN G 2 188 ? 61.971 -51.315 -19.003 1.00 45.98 188 GLN A O 1
ATOM 12052 N N . ALA G 2 189 ? 62.523 -52.015 -16.960 1.00 43.22 189 ALA A N 1
ATOM 12053 C CA . ALA G 2 189 ? 61.157 -51.907 -16.463 1.00 43.75 189 ALA A CA 1
ATOM 12054 C C . ALA G 2 189 ? 60.655 -50.469 -16.587 1.00 45.08 189 ALA A C 1
ATOM 12055 O O . ALA G 2 189 ? 61.402 -49.501 -16.410 1.00 40.81 189 ALA A O 1
ATOM 12057 N N . ARG G 2 190 ? 59.363 -50.331 -16.842 1.00 48.20 190 ARG A N 1
ATOM 12058 C CA . ARG G 2 190 ? 58.748 -49.032 -17.049 1.00 49.22 190 ARG A CA 1
ATOM 12059 C C . ARG G 2 190 ? 57.680 -48.788 -15.998 1.00 44.82 190 ARG A C 1
ATOM 12060 O O . ARG G 2 190 ? 57.064 -49.724 -15.479 1.00 45.10 190 ARG A O 1
ATOM 12068 N N . ARG G 2 191 ? 57.518 -47.517 -15.658 1.00 40.81 191 ARG A N 1
ATOM 12069 C CA . ARG G 2 191 ? 56.445 -47.099 -14.783 1.00 38.32 191 ARG A CA 1
ATOM 12070 C C . ARG G 2 191 ? 55.111 -47.199 -15.534 1.00 39.94 191 ARG A C 1
ATOM 12071 O O . ARG G 2 191 ? 55.002 -46.795 -16.693 1.00 44.41 191 ARG A O 1
ATOM 12079 N N . LEU G 2 192 ? 54.104 -47.767 -14.870 1.00 35.61 192 LEU A N 1
ATOM 12080 C CA . LEU G 2 192 ? 52.781 -47.981 -15.442 1.00 34.96 192 LEU A CA 1
ATOM 12081 C C . LEU G 2 192 ? 51.884 -46.771 -15.204 1.00 37.98 192 LEU A C 1
ATOM 12082 O O . LEU G 2 192 ? 51.919 -46.141 -14.142 1.00 40.39 192 LEU A O 1
ATOM 12087 N N . ASP G 2 193 ? 51.066 -46.454 -16.185 1.00 34.14 193 ASP A N 1
ATOM 12088 C CA . ASP G 2 193 ? 50.134 -45.363 -15.963 1.00 44.90 193 ASP A CA 1
ATOM 12089 C C . ASP G 2 193 ? 48.921 -45.833 -15.170 1.00 48.93 193 ASP A C 1
ATOM 12090 O O . ASP G 2 193 ? 48.553 -45.230 -14.152 1.00 50.86 193 ASP A O 1
ATOM 12095 N N . LYS G 2 194 ? 48.293 -46.918 -15.616 1.00 51.16 194 LYS A N 1
ATOM 12096 C CA . LYS G 2 194 ? 47.092 -47.430 -14.981 1.00 55.41 194 LYS A CA 1
ATOM 12097 C C . LYS G 2 194 ? 47.108 -48.949 -15.026 1.00 52.53 194 LYS A C 1
ATOM 12098 O O . LYS G 2 194 ? 47.652 -49.554 -15.960 1.00 57.03 194 LYS A O 1
ATOM 12104 N N . ILE G 2 195 ? 46.619 -49.543 -13.932 1.00 44.65 195 ILE A N 1
ATOM 12105 C CA . ILE G 2 195 ? 46.410 -50.973 -13.773 1.00 40.67 195 ILE A CA 1
ATOM 12106 C C . ILE G 2 195 ? 45.155 -51.100 -12.937 1.00 39.38 195 ILE A C 1
ATOM 12107 O O . ILE G 2 195 ? 44.794 -50.186 -12.193 1.00 42.08 195 ILE A O 1
ATOM 12112 N N . THR G 2 196 ? 44.461 -52.226 -13.088 1.00 38.40 196 THR A N 1
ATOM 12113 C CA . THR G 2 196 ? 43.289 -52.450 -12.254 1.00 38.64 196 THR A CA 1
ATOM 12114 C C . THR G 2 196 ? 43.712 -52.941 -10.872 1.00 36.05 196 THR A C 1
ATOM 12115 O O . THR G 2 196 ? 44.822 -53.467 -10.693 1.00 36.03 196 THR A O 1
ATOM 12119 N N . PHE G 2 197 ? 42.780 -52.828 -9.909 1.00 36.37 197 PHE A N 1
ATOM 12120 C CA . PHE G 2 197 ? 43.015 -53.390 -8.577 1.00 34.56 197 PHE A CA 1
ATOM 12121 C C . PHE G 2 197 ? 43.389 -54.853 -8.721 1.00 35.58 197 PHE A C 1
ATOM 12122 O O . PHE G 2 197 ? 44.282 -55.360 -8.022 1.00 39.17 197 PHE A O 1
ATOM 12130 N N . GLU G 2 198 ? 42.729 -55.534 -9.661 1.00 32.28 198 GLU A N 1
ATOM 12131 C CA . GLU G 2 198 ? 42.920 -56.964 -9.855 1.00 35.25 198 GLU A CA 1
ATOM 12132 C C . GLU G 2 198 ? 44.325 -57.295 -10.343 1.00 35.99 198 GLU A C 1
ATOM 12133 O O . GLU G 2 198 ? 44.880 -58.333 -9.978 1.00 34.56 198 GLU A O 1
ATOM 12139 N N . GLU G 2 199 ? 44.868 -56.488 -11.250 1.00 39.79 199 GLU A N 1
ATOM 12140 C CA . GLU G 2 199 ? 46.235 -56.714 -11.706 1.00 38.04 199 GLU A CA 1
ATOM 12141 C C . GLU G 2 199 ? 47.226 -56.478 -10.574 1.00 34.60 199 GLU A C 1
ATOM 12142 O O . GLU G 2 199 ? 48.116 -57.295 -10.345 1.00 29.78 199 GLU A O 1
ATOM 12148 N N . MET G 2 200 ? 47.027 -55.395 -9.820 1.00 31.70 200 MET A N 1
ATOM 12149 C CA . MET G 2 200 ? 47.933 -55.045 -8.738 1.00 39.19 200 MET A CA 1
ATOM 12150 C C . MET G 2 200 ? 47.989 -56.155 -7.688 1.00 38.69 200 MET A C 1
ATOM 12151 O O . MET G 2 200 ? 49.075 -56.529 -7.219 1.00 40.83 200 MET A O 1
ATOM 12156 N N . LEU G 2 201 ? 46.833 -56.720 -7.334 1.00 36.89 201 LEU A N 1
ATOM 12157 C CA . LEU G 2 201 ? 46.817 -57.802 -6.361 1.00 35.82 201 LEU A CA 1
ATOM 12158 C C . LEU G 2 201 ? 47.490 -59.041 -6.928 1.00 42.42 201 LEU A C 1
ATOM 12159 O O . LEU G 2 201 ? 48.130 -59.803 -6.192 1.00 44.28 201 LEU A O 1
ATOM 12164 N N . GLU G 2 202 ? 47.341 -59.297 -8.216 1.00 40.81 202 GLU A N 1
ATOM 12165 C CA . GLU G 2 202 ? 47.943 -60.447 -8.861 1.00 35.92 202 GLU A CA 1
ATOM 12166 C C . GLU G 2 202 ? 49.465 -60.406 -8.920 1.00 32.49 202 GLU A C 1
ATOM 12167 O O . GLU G 2 202 ? 50.083 -61.401 -9.050 1.00 31.45 202 GLU A O 1
ATOM 12173 N N . MET G 2 203 ? 50.029 -59.226 -8.881 1.00 33.62 203 MET A N 1
ATOM 12174 C CA . MET G 2 203 ? 51.446 -59.030 -8.848 1.00 48.73 203 MET A CA 1
ATOM 12175 C C . MET G 2 203 ? 51.839 -58.788 -7.404 1.00 65.01 203 MET A C 1
ATOM 12176 O O . MET G 2 203 ? 52.254 -57.718 -7.054 1.00 69.89 203 MET A O 1
ATOM 12181 N N . ALA G 2 204 ? 51.762 -59.808 -6.577 1.00 74.45 204 ALA A N 1
ATOM 12182 C CA . ALA G 2 204 ? 51.988 -59.696 -5.144 1.00 79.24 204 ALA A CA 1
ATOM 12183 C C . ALA G 2 204 ? 53.289 -59.145 -4.696 1.00 81.57 204 ALA A C 1
ATOM 12184 O O . ALA G 2 204 ? 53.330 -58.483 -3.698 1.00 81.26 204 ALA A O 1
ATOM 12186 N N . SER G 2 205 ? 54.360 -59.431 -5.402 1.00 85.93 205 SER A N 1
ATOM 12187 C CA . SER G 2 205 ? 55.648 -58.893 -5.009 1.00 86.74 205 SER A CA 1
ATOM 12188 C C . SER G 2 205 ? 55.848 -57.396 -5.253 1.00 85.53 205 SER A C 1
ATOM 12189 O O . SER G 2 205 ? 56.820 -56.804 -4.786 1.00 83.31 205 SER A O 1
ATOM 12192 N N . LEU G 2 206 ? 54.938 -56.786 -5.986 1.00 84.56 206 LEU A N 1
ATOM 12193 C CA . LEU G 2 206 ? 55.033 -55.351 -6.172 1.00 86.45 206 LEU A CA 1
ATOM 12194 C C . LEU G 2 206 ? 54.450 -54.687 -4.926 1.00 85.79 206 LEU A C 1
ATOM 12195 O O . LEU G 2 206 ? 54.500 -53.469 -4.780 1.00 85.11 206 LEU A O 1
ATOM 12200 N N . GLY G 2 207 ? 53.897 -55.489 -4.022 1.00 86.41 207 GLY A N 1
ATOM 12201 C CA . GLY G 2 207 ? 53.381 -54.960 -2.801 1.00 90.75 207 GLY A CA 1
ATOM 12202 C C . GLY G 2 207 ? 54.371 -55.158 -1.675 1.00 95.66 207 GLY A C 1
ATOM 12203 O O . GLY G 2 207 ? 54.485 -56.214 -1.084 1.00 93.69 207 GLY A O 1
ATOM 12204 N N . SER G 2 208 ? 55.082 -54.088 -1.380 1.00 102.80 208 SER A N 1
ATOM 12205 C CA . SER G 2 208 ? 56.047 -54.021 -0.298 1.00 110.66 208 SER A CA 1
ATOM 12206 C C . SER G 2 208 ? 55.356 -53.450 0.952 1.00 120.77 208 SER A C 1
ATOM 12207 O O . SER G 2 208 ? 54.144 -53.276 1.002 1.00 121.32 208 SER A O 1
ATOM 12210 N N . LYS G 2 209 ? 56.166 -53.208 1.967 1.00 130.52 209 LYS A N 1
ATOM 12211 C CA . LYS G 2 209 ? 55.683 -52.642 3.202 1.00 136.22 209 LYS A CA 1
ATOM 12212 C C . LYS G 2 209 ? 55.178 -51.267 2.867 1.00 151.88 209 LYS A C 1
ATOM 12213 O O . LYS G 2 209 ? 54.347 -50.732 3.576 1.00 150.53 209 LYS A O 1
ATOM 12219 N N . VAL G 2 210 ? 55.664 -50.710 1.766 1.00 168.31 210 VAL A N 1
ATOM 12220 C CA . VAL G 2 210 ? 55.226 -49.375 1.397 1.00 166.98 210 VAL A CA 1
ATOM 12221 C C . VAL G 2 210 ? 53.744 -49.287 1.133 1.00 164.00 210 VAL A C 1
ATOM 12222 O O . VAL G 2 210 ? 53.072 -48.400 1.665 1.00 168.14 210 VAL A O 1
ATOM 12226 N N . LEU G 2 211 ? 53.227 -50.225 0.347 1.00 141.33 211 LEU A N 1
ATOM 12227 C CA . LEU G 2 211 ? 51.824 -50.229 0.037 1.00 112.10 211 LEU A CA 1
ATOM 12228 C C . LEU G 2 211 ? 51.266 -51.518 0.537 1.00 97.64 211 LEU A C 1
ATOM 12229 O O . LEU G 2 211 ? 51.444 -52.553 -0.072 1.00 95.86 211 LEU A O 1
ATOM 12234 N N . GLN G 2 212 ? 50.563 -51.452 1.645 1.00 88.19 212 GLN A N 1
ATOM 12235 C CA . GLN G 2 212 ? 50.009 -52.638 2.211 1.00 81.59 212 GLN A CA 1
ATOM 12236 C C . GLN G 2 212 ? 49.008 -53.163 1.245 1.00 76.63 212 GLN A C 1
ATOM 12237 O O . GLN G 2 212 ? 48.285 -52.432 0.652 1.00 75.68 212 GLN A O 1
ATOM 12243 N N . ILE G 2 213 ? 49.007 -54.460 1.100 1.00 73.89 213 ILE A N 1
ATOM 12244 C CA . ILE G 2 213 ? 48.093 -55.146 0.246 1.00 75.10 213 ILE A CA 1
ATOM 12245 C C . ILE G 2 213 ? 46.659 -55.013 0.718 1.00 72.35 213 ILE A C 1
ATOM 12246 O O . ILE G 2 213 ? 45.749 -54.989 -0.073 1.00 70.78 213 ILE A O 1
ATOM 12251 N N . ARG G 2 214 ? 46.463 -54.954 2.020 1.00 67.89 214 ARG A N 1
ATOM 12252 C CA . ARG G 2 214 ? 45.137 -54.794 2.553 1.00 65.01 214 ARG A CA 1
ATOM 12253 C C . ARG G 2 214 ? 44.584 -53.473 2.077 1.00 55.88 214 ARG A C 1
ATOM 12254 O O . ARG G 2 214 ? 43.424 -53.368 1.816 1.00 51.15 214 ARG A O 1
ATOM 12262 N N . ALA G 2 215 ? 45.420 -52.463 1.967 1.00 53.66 215 ALA A N 1
ATOM 12263 C CA . ALA G 2 215 ? 44.962 -51.168 1.492 1.00 54.11 215 ALA A CA 1
ATOM 12264 C C . ALA G 2 215 ? 44.413 -51.210 0.075 1.00 55.95 215 ALA A C 1
ATOM 12265 O O . ALA G 2 215 ? 43.458 -50.561 -0.231 1.00 57.50 215 ALA A O 1
ATOM 12267 N N . VAL G 2 216 ? 45.045 -51.971 -0.785 1.00 53.81 216 VAL A N 1
ATOM 12268 C CA . VAL G 2 216 ? 44.608 -52.176 -2.168 1.00 51.88 216 VAL A CA 1
ATOM 12269 C C . VAL G 2 216 ? 43.303 -52.966 -2.201 1.00 50.05 216 VAL A C 1
ATOM 12270 O O . VAL G 2 216 ? 42.397 -52.677 -2.990 1.00 48.66 216 VAL A O 1
ATOM 12274 N N . GLU G 2 217 ? 43.229 -54.030 -1.406 1.00 50.16 217 GLU A N 1
ATOM 12275 C CA . GLU G 2 217 ? 41.978 -54.763 -1.254 1.00 51.64 217 GLU A CA 1
ATOM 12276 C C . GLU G 2 217 ? 40.835 -53.833 -0.884 1.00 46.98 217 GLU A C 1
ATOM 12277 O O . GLU G 2 217 ? 39.748 -53.913 -1.465 1.00 49.01 217 GLU A O 1
ATOM 12283 N N . PHE G 2 218 ? 41.040 -52.990 0.134 1.00 45.46 218 PHE A N 1
ATOM 12284 C CA . PHE G 2 218 ? 39.982 -52.096 0.586 1.00 50.43 218 PHE A CA 1
ATOM 12285 C C . PHE G 2 218 ? 39.540 -51.190 -0.551 1.00 48.14 218 PHE A C 1
ATOM 12286 O O . PHE G 2 218 ? 38.350 -51.132 -0.891 1.00 43.85 218 PHE A O 1
ATOM 12294 N N . ALA G 2 219 ? 40.503 -50.529 -1.202 1.00 43.96 219 ALA A N 1
ATOM 12295 C CA . ALA G 2 219 ? 40.142 -49.626 -2.281 1.00 44.29 219 ALA A CA 1
ATOM 12296 C C . ALA G 2 219 ? 39.325 -50.364 -3.328 1.00 44.28 219 ALA A C 1
ATOM 12297 O O . ALA G 2 219 ? 38.304 -49.848 -3.812 1.00 42.87 219 ALA A O 1
ATOM 12299 N N . GLY G 2 220 ? 39.677 -51.628 -3.579 1.00 40.59 220 GLY A N 1
ATOM 12300 C CA . GLY G 2 220 ? 38.959 -52.393 -4.577 1.00 45.16 220 GLY A CA 1
ATOM 12301 C C . GLY G 2 220 ? 37.500 -52.604 -4.225 1.00 45.34 220 GLY A C 1
ATOM 12302 O O . GLY G 2 220 ? 36.624 -52.484 -5.088 1.00 42.44 220 GLY A O 1
ATOM 12303 N N . LYS G 2 221 ? 37.204 -52.875 -2.946 1.00 47.97 221 LYS A N 1
ATOM 12304 C CA . LYS G 2 221 ? 35.816 -53.149 -2.585 1.00 48.29 221 LYS A CA 1
ATOM 12305 C C . LYS G 2 221 ? 34.927 -51.942 -2.734 1.00 46.71 221 LYS A C 1
ATOM 12306 O O . LYS G 2 221 ? 33.727 -52.097 -2.995 1.00 50.13 221 LYS A O 1
ATOM 12312 N N . TYR G 2 222 ? 35.499 -50.745 -2.668 1.00 42.85 222 TYR A N 1
ATOM 12313 C CA . TYR G 2 222 ? 34.734 -49.511 -2.706 1.00 43.55 222 TYR A CA 1
ATOM 12314 C C . TYR G 2 222 ? 35.102 -48.639 -3.884 1.00 49.94 222 TYR A C 1
ATOM 12315 O O . TYR G 2 222 ? 34.877 -47.423 -3.811 1.00 54.80 222 TYR A O 1
ATOM 12324 N N . ASN G 2 223 ? 35.787 -49.193 -4.892 1.00 47.35 223 ASN A N 1
ATOM 12325 C CA . ASN G 2 223 ? 36.109 -48.459 -6.114 1.00 48.42 223 ASN A CA 1
ATOM 12326 C C . ASN G 2 223 ? 36.731 -47.097 -5.804 1.00 46.52 223 ASN A C 1
ATOM 12327 O O . ASN G 2 223 ? 36.325 -46.068 -6.320 1.00 47.54 223 ASN A O 1
ATOM 12332 N N . VAL G 2 224 ? 37.710 -47.133 -4.908 1.00 43.59 224 VAL A N 1
ATOM 12333 C CA . VAL G 2 224 ? 38.501 -45.912 -4.599 1.00 40.69 224 VAL A CA 1
ATOM 12334 C C . VAL G 2 224 ? 39.679 -45.893 -5.498 1.00 41.91 224 VAL A C 1
ATOM 12335 O O . VAL G 2 224 ? 40.619 -46.691 -5.377 1.00 38.50 224 VAL A O 1
ATOM 12339 N N . PRO G 2 225 ? 39.750 -44.919 -6.466 1.00 41.84 225 PRO A N 1
ATOM 12340 C CA . PRO G 2 225 ? 40.952 -44.779 -7.288 1.00 42.79 225 PRO A CA 1
ATOM 12341 C C . PRO G 2 225 ? 42.165 -44.466 -6.432 1.00 39.72 225 PRO A C 1
ATOM 12342 O O . PRO G 2 225 ? 42.182 -43.490 -5.680 1.00 40.51 225 PRO A O 1
ATOM 12346 N N . LEU G 2 226 ? 43.211 -45.267 -6.611 1.00 37.62 226 LEU A N 1
ATOM 12347 C CA . LEU G 2 226 ? 44.438 -45.187 -5.834 1.00 41.69 226 LEU A CA 1
ATOM 12348 C C . LEU G 2 226 ? 45.622 -44.794 -6.703 1.00 49.36 226 LEU A C 1
ATOM 12349 O O . LEU G 2 226 ? 45.873 -45.422 -7.740 1.00 57.30 226 LEU A O 1
ATOM 12354 N N . ARG G 2 227 ? 46.401 -43.824 -6.245 1.00 46.32 227 ARG A N 1
ATOM 12355 C CA . ARG G 2 227 ? 47.588 -43.402 -6.971 1.00 44.78 227 ARG A CA 1
ATOM 12356 C C . ARG G 2 227 ? 48.778 -43.532 -6.037 1.00 43.53 227 ARG A C 1
ATOM 12357 O O . ARG G 2 227 ? 48.670 -43.195 -4.860 1.00 38.69 227 ARG A O 1
ATOM 12365 N N . VAL G 2 228 ? 49.874 -44.065 -6.543 1.00 45.48 228 VAL A N 1
ATOM 12366 C CA . VAL G 2 228 ? 51.073 -44.214 -5.754 1.00 48.01 228 VAL A CA 1
ATOM 12367 C C . VAL G 2 228 ? 52.099 -43.347 -6.420 1.00 52.64 228 VAL A C 1
ATOM 12368 O O . VAL G 2 228 ? 52.277 -43.447 -7.600 1.00 49.75 228 VAL A O 1
ATOM 12372 N N . LEU G 2 229 ? 52.753 -42.495 -5.657 1.00 55.37 229 LEU A N 1
ATOM 12373 C CA . LEU G 2 229 ? 53.734 -41.559 -6.172 1.00 57.44 229 LEU A CA 1
ATOM 12374 C C . LEU G 2 229 ? 54.936 -41.419 -5.300 1.00 64.22 229 LEU A C 1
ATOM 12375 O O . LEU G 2 229 ? 54.945 -41.871 -4.177 1.00 59.81 229 LEU A O 1
ATOM 12380 N N . HIS G 2 230 ? 55.961 -40.787 -5.859 1.00 74.06 230 HIS A N 1
ATOM 12381 C CA . HIS G 2 230 ? 57.151 -40.459 -5.123 1.00 84.47 230 HIS A CA 1
ATOM 12382 C C . HIS G 2 230 ? 56.702 -39.209 -4.431 1.00 90.34 230 HIS A C 1
ATOM 12383 O O . HIS G 2 230 ? 55.943 -38.437 -4.967 1.00 90.85 230 HIS A O 1
ATOM 12390 N N . SER G 2 231 ? 57.218 -38.980 -3.252 1.00 98.47 231 SER A N 1
ATOM 12391 C CA . SER G 2 231 ? 56.793 -37.866 -2.448 1.00 104.46 231 SER A CA 1
ATOM 12392 C C . SER G 2 231 ? 57.035 -36.513 -3.068 1.00 110.11 231 SER A C 1
ATOM 12393 O O . SER G 2 231 ? 56.472 -35.530 -2.622 1.00 111.04 231 SER A O 1
ATOM 12396 N N . PHE G 2 232 ? 57.896 -36.440 -4.067 1.00 116.70 232 PHE A N 1
ATOM 12397 C CA . PHE G 2 232 ? 58.169 -35.141 -4.678 1.00 116.08 232 PHE A CA 1
ATOM 12398 C C . PHE G 2 232 ? 57.631 -34.870 -6.067 1.00 114.04 232 PHE A C 1
ATOM 12399 O O . PHE G 2 232 ? 58.056 -33.979 -6.761 1.00 113.86 232 PHE A O 1
ATOM 12407 N N . GLN G 2 233 ? 56.657 -35.667 -6.438 1.00 113.36 233 GLN A N 1
ATOM 12408 C CA . GLN G 2 233 ? 55.970 -35.529 -7.721 1.00 113.51 233 GLN A CA 1
ATOM 12409 C C . GLN G 2 233 ? 56.963 -35.383 -8.862 1.00 117.35 233 GLN A C 1
ATOM 12410 O O . GLN G 2 233 ? 57.013 -34.329 -9.520 1.00 116.62 233 GLN A O 1
ATOM 12416 N N . GLU G 2 234 ? 57.904 -36.311 -8.930 1.00 121.40 234 GLU A N 1
ATOM 12417 C CA . GLU G 2 234 ? 58.692 -36.459 -10.140 1.00 120.77 234 GLU A CA 1
ATOM 12418 C C . GLU G 2 234 ? 57.804 -36.739 -11.348 1.00 114.52 234 GLU A C 1
ATOM 12419 O O . GLU G 2 234 ? 58.121 -36.324 -12.468 1.00 120.05 234 GLU A O 1
ATOM 12425 N N . GLY G 2 235 ? 56.679 -37.416 -11.140 1.00 102.18 235 GLY A N 1
ATOM 12426 C CA . GLY G 2 235 ? 55.876 -37.915 -12.227 1.00 89.93 235 GLY A CA 1
ATOM 12427 C C . GLY G 2 235 ? 54.432 -38.187 -11.846 1.00 78.42 235 GLY A C 1
ATOM 12428 O O . GLY G 2 235 ? 54.009 -38.033 -10.692 1.00 77.96 235 GLY A O 1
ATOM 12429 N N . PRO G 2 236 ? 53.649 -38.628 -12.834 1.00 67.74 236 PRO A N 1
ATOM 12430 C CA . PRO G 2 236 ? 52.228 -38.911 -12.594 1.00 64.00 236 PRO A CA 1
ATOM 12431 C C . PRO G 2 236 ? 51.993 -40.028 -11.604 1.00 60.65 236 PRO A C 1
ATOM 12432 O O . PRO G 2 236 ? 50.840 -40.240 -11.215 1.00 57.14 236 PRO A O 1
ATOM 12436 N N . GLY G 2 237 ? 53.026 -40.789 -11.241 1.00 60.02 237 GLY A N 1
ATOM 12437 C CA . GLY G 2 237 ? 52.803 -41.963 -10.433 1.00 56.85 237 GLY A CA 1
ATOM 12438 C C . GLY G 2 237 ? 52.049 -42.972 -11.276 1.00 55.33 237 GLY A C 1
ATOM 12439 O O . GLY G 2 237 ? 51.920 -42.827 -12.489 1.00 54.11 237 GLY A O 1
ATOM 12440 N N . THR G 2 238 ? 51.513 -43.988 -10.598 1.00 47.77 238 THR A N 1
ATOM 12441 C CA . THR G 2 238 ? 50.635 -44.983 -11.208 1.00 50.11 238 THR A CA 1
ATOM 12442 C C . THR G 2 238 ? 49.220 -44.893 -10.648 1.00 48.50 238 THR A C 1
ATOM 12443 O O . THR G 2 238 ? 49.042 -44.860 -9.424 1.00 50.86 238 THR A O 1
ATOM 12447 N N . LEU G 2 239 ? 48.240 -45.019 -11.509 1.00 47.79 239 LEU A N 1
ATOM 12448 C CA . LEU G 2 239 ? 46.891 -45.029 -11.038 1.00 48.31 239 LEU A CA 1
ATOM 12449 C C . LEU G 2 239 ? 46.299 -46.418 -10.987 1.00 43.70 239 LEU A C 1
ATOM 12450 O O . LEU G 2 239 ? 46.309 -47.127 -11.947 1.00 43.97 239 LEU A O 1
ATOM 12455 N N . ILE G 2 240 ? 45.791 -46.795 -9.836 1.00 38.62 240 ILE A N 1
ATOM 12456 C CA . ILE G 2 240 ? 45.157 -48.068 -9.681 1.00 39.85 240 ILE A CA 1
ATOM 12457 C C . ILE G 2 240 ? 43.701 -47.810 -9.462 1.00 44.61 240 ILE A C 1
ATOM 12458 O O . ILE G 2 240 ? 43.313 -47.204 -8.505 1.00 45.40 240 ILE A O 1
ATOM 12463 N N . THR G 2 241 ? 42.895 -48.315 -10.365 1.00 47.84 241 THR A N 1
ATOM 12464 C CA . THR G 2 241 ? 41.483 -48.124 -10.354 1.00 48.09 241 THR A CA 1
ATOM 12465 C C . THR G 2 241 ? 40.859 -49.315 -10.992 1.00 48.70 241 THR A C 1
ATOM 12466 O O . THR G 2 241 ? 41.462 -50.329 -11.070 1.00 51.72 241 THR A O 1
ATOM 12470 N N . ILE G 2 242 ? 39.628 -49.188 -11.423 1.00 49.76 242 ILE A N 1
ATOM 12471 C CA . ILE G 2 242 ? 38.966 -50.296 -12.088 1.00 59.89 242 ILE A CA 1
ATOM 12472 C C . ILE G 2 242 ? 38.723 -50.127 -13.585 1.00 70.59 242 ILE A C 1
ATOM 12473 O O . ILE G 2 242 ? 38.578 -49.027 -14.074 1.00 71.64 242 ILE A O 1
ATOM 12478 N N . ASP G 2 243 ? 38.663 -51.252 -14.287 1.00 76.92 243 ASP A N 1
ATOM 12479 C CA . ASP G 2 243 ? 38.353 -51.304 -15.719 1.00 82.64 243 ASP A CA 1
ATOM 12480 C C . ASP G 2 243 ? 38.723 -52.647 -16.348 1.00 82.04 243 ASP A C 1
ATOM 12481 O O . ASP G 2 243 ? 39.507 -52.714 -17.287 1.00 80.05 243 ASP A O 1
ATOM 12486 N N . PRO G 2 252 ? 47.595 -52.628 -24.484 1.00 79.55 252 PRO A N 1
ATOM 12487 C CA . PRO G 2 252 ? 48.672 -53.279 -23.758 1.00 78.48 252 PRO A CA 1
ATOM 12488 C C . PRO G 2 252 ? 48.300 -54.708 -23.662 1.00 73.99 252 PRO A C 1
ATOM 12489 O O . PRO G 2 252 ? 47.256 -55.008 -23.119 1.00 72.59 252 PRO A O 1
ATOM 12493 N N . ILE G 2 253 ? 49.103 -55.589 -24.222 1.00 69.65 253 ILE A N 1
ATOM 12494 C CA . ILE G 2 253 ? 48.771 -56.994 -24.171 1.00 63.55 253 ILE A CA 1
ATOM 12495 C C . ILE G 2 253 ? 48.842 -57.595 -22.768 1.00 53.93 253 ILE A C 1
ATOM 12496 O O . ILE G 2 253 ? 47.977 -58.328 -22.360 1.00 50.05 253 ILE A O 1
ATOM 12501 N N . ILE G 2 254 ? 49.871 -57.257 -22.029 1.00 47.98 254 ILE A N 1
ATOM 12502 C CA . ILE G 2 254 ? 49.999 -57.723 -20.684 1.00 46.57 254 ILE A CA 1
ATOM 12503 C C . ILE G 2 254 ? 50.533 -56.577 -19.892 1.00 47.58 254 ILE A C 1
ATOM 12504 O O . ILE G 2 254 ? 51.374 -55.879 -20.352 1.00 50.85 254 ILE A O 1
ATOM 12509 N N . SER G 2 255 ? 49.996 -56.354 -18.715 1.00 47.35 255 SER A N 1
ATOM 12510 C CA . SER G 2 255 ? 50.452 -55.283 -17.856 1.00 43.05 255 SER A CA 1
ATOM 12511 C C . SER G 2 255 ? 51.800 -55.439 -17.208 1.00 41.19 255 SER A C 1
ATOM 12512 O O . SER G 2 255 ? 52.563 -54.533 -17.184 1.00 41.77 255 SER A O 1
ATOM 12515 N N . GLY G 2 256 ? 52.067 -56.610 -16.688 1.00 38.55 256 GLY A N 1
ATOM 12516 C CA . GLY G 2 256 ? 53.299 -56.848 -16.010 1.00 34.47 256 GLY A CA 1
ATOM 12517 C C . GLY G 2 256 ? 53.684 -58.280 -15.791 1.00 37.20 256 GLY A C 1
ATOM 12518 O O . GLY G 2 256 ? 52.932 -59.191 -16.046 1.00 34.57 256 GLY A O 1
ATOM 12519 N N . ILE G 2 257 ? 54.906 -58.436 -15.317 1.00 38.44 257 ILE A N 1
ATOM 12520 C CA . ILE G 2 257 ? 55.523 -59.703 -15.048 1.00 37.01 257 ILE A CA 1
ATOM 12521 C C . ILE G 2 257 ? 55.860 -59.853 -13.599 1.00 33.41 257 ILE A C 1
ATOM 12522 O O . ILE G 2 257 ? 56.587 -59.097 -13.064 1.00 36.92 257 ILE A O 1
ATOM 12527 N N . ALA G 2 258 ? 55.323 -60.862 -12.970 1.00 30.09 258 ALA A N 1
ATOM 12528 C CA . ALA G 2 258 ? 55.580 -61.067 -11.562 1.00 27.98 258 ALA A CA 1
ATOM 12529 C C . ALA G 2 258 ? 56.265 -62.399 -11.345 1.00 31.13 258 ALA A C 1
ATOM 12530 O O . ALA G 2 258 ? 56.112 -63.337 -12.139 1.00 29.18 258 ALA A O 1
ATOM 12532 N N . PHE G 2 259 ? 57.046 -62.492 -10.273 1.00 32.21 259 PHE A N 1
ATOM 12533 C CA . PHE G 2 259 ? 57.777 -63.698 -9.875 1.00 27.12 259 PHE A CA 1
ATOM 12534 C C . PHE G 2 259 ? 57.992 -63.817 -8.356 1.00 31.69 259 PHE A C 1
ATOM 12535 O O . PHE G 2 259 ? 58.007 -62.863 -7.644 1.00 31.73 259 PHE A O 1
ATOM 12543 N N . ASN G 2 260 ? 58.151 -65.036 -7.900 1.00 32.01 260 ASN A N 1
ATOM 12544 C CA . ASN G 2 260 ? 58.438 -65.363 -6.536 1.00 31.78 260 ASN A CA 1
ATOM 12545 C C . ASN G 2 260 ? 59.498 -66.461 -6.457 1.00 34.61 260 ASN A C 1
ATOM 12546 O O . ASN G 2 260 ? 59.296 -67.550 -6.872 1.00 28.65 260 ASN A O 1
ATOM 12551 N N . ARG G 2 261 ? 60.634 -66.137 -5.887 1.00 40.48 261 ARG A N 1
ATOM 12552 C CA . ARG G 2 261 ? 61.712 -67.070 -5.690 1.00 43.42 261 ARG A CA 1
ATOM 12553 C C . ARG G 2 261 ? 61.555 -67.963 -4.452 1.00 43.27 261 ARG A C 1
ATOM 12554 O O . ARG G 2 261 ? 62.078 -69.032 -4.410 1.00 46.48 261 ARG A O 1
ATOM 12562 N N . ASP G 2 262 ? 60.833 -67.510 -3.451 1.00 36.56 262 ASP A N 1
ATOM 12563 C CA . ASP G 2 262 ? 60.659 -68.244 -2.192 1.00 38.39 262 ASP A CA 1
ATOM 12564 C C . ASP G 2 262 ? 59.564 -69.264 -2.210 1.00 39.85 262 ASP A C 1
ATOM 12565 O O . ASP G 2 262 ? 58.612 -69.164 -1.501 1.00 42.75 262 ASP A O 1
ATOM 12570 N N . GLU G 2 263 ? 59.734 -70.279 -3.016 1.00 38.88 263 GLU A N 1
ATOM 12571 C CA . GLU G 2 263 ? 58.740 -71.291 -3.165 1.00 31.83 263 GLU A CA 1
ATOM 12572 C C . GLU G 2 263 ? 59.282 -72.680 -3.112 1.00 31.54 263 GLU A C 1
ATOM 12573 O O . GLU G 2 263 ? 60.414 -72.920 -3.384 1.00 26.63 263 GLU A O 1
ATOM 12579 N N . ALA G 2 264 ? 58.409 -73.595 -2.756 1.00 31.69 264 ALA A N 1
ATOM 12580 C CA . ALA G 2 264 ? 58.702 -75.023 -2.701 1.00 27.47 264 ALA A CA 1
ATOM 12581 C C . ALA G 2 264 ? 57.471 -75.806 -3.139 1.00 35.01 264 ALA A C 1
ATOM 12582 O O . ALA G 2 264 ? 56.355 -75.491 -2.723 1.00 34.30 264 ALA A O 1
ATOM 12584 N N . LYS G 2 265 ? 57.652 -76.825 -3.968 1.00 35.98 265 LYS A N 1
ATOM 12585 C CA . LYS G 2 265 ? 56.498 -77.571 -4.461 1.00 34.92 265 LYS A CA 1
ATOM 12586 C C . LYS G 2 265 ? 56.386 -78.897 -3.724 1.00 31.00 265 LYS A C 1
ATOM 12587 O O . LYS G 2 265 ? 57.397 -79.536 -3.403 1.00 30.93 265 LYS A O 1
ATOM 12593 N N . LEU G 2 266 ? 55.147 -79.257 -3.405 1.00 26.37 266 LEU A N 1
ATOM 12594 C CA . LEU G 2 266 ? 54.801 -80.521 -2.779 1.00 27.80 266 LEU A CA 1
ATOM 12595 C C . LEU G 2 266 ? 53.795 -81.214 -3.681 1.00 31.35 266 LEU A C 1
ATOM 12596 O O . LEU G 2 266 ? 52.842 -80.594 -4.161 1.00 35.31 266 LEU A O 1
ATOM 12601 N N . THR G 2 267 ? 54.047 -82.480 -3.954 1.00 28.08 267 THR A N 1
ATOM 12602 C CA . THR G 2 267 ? 53.200 -83.280 -4.812 1.00 35.12 267 THR A CA 1
ATOM 12603 C C . THR G 2 267 ? 52.942 -84.609 -4.128 1.00 37.21 267 THR A C 1
ATOM 12604 O O . THR G 2 267 ? 53.841 -85.189 -3.516 1.00 37.32 267 THR A O 1
ATOM 12608 N N . ILE G 2 268 ? 51.698 -85.045 -4.166 1.00 31.47 268 ILE A N 1
ATOM 12609 C CA . ILE G 2 268 ? 51.314 -86.368 -3.713 1.00 35.33 268 ILE A CA 1
ATOM 12610 C C . ILE G 2 268 ? 50.780 -87.123 -4.924 1.00 42.34 268 ILE A C 1
ATOM 12611 O O . ILE G 2 268 ? 49.847 -86.659 -5.590 1.00 45.03 268 ILE A O 1
ATOM 12616 N N . ARG G 2 269 ? 51.408 -88.241 -5.257 1.00 44.35 269 ARG A N 1
ATOM 12617 C CA . ARG G 2 269 ? 51.071 -88.935 -6.493 1.00 45.40 269 ARG A CA 1
ATOM 12618 C C . ARG G 2 269 ? 50.187 -90.148 -6.239 1.00 47.78 269 ARG A C 1
ATOM 12619 O O . ARG G 2 269 ? 50.216 -90.760 -5.168 1.00 49.18 269 ARG A O 1
ATOM 12627 N N . GLY G 2 270 ? 49.413 -90.498 -7.263 1.00 48.26 270 GLY A N 1
ATOM 12628 C CA . GLY G 2 270 ? 48.522 -91.647 -7.241 1.00 47.48 270 GLY A CA 1
ATOM 12629 C C . GLY G 2 270 ? 47.418 -91.570 -6.215 1.00 48.35 270 GLY A C 1
ATOM 12630 O O . GLY G 2 270 ? 47.107 -92.535 -5.518 1.00 53.87 270 GLY A O 1
ATOM 12631 N N . VAL G 2 271 ? 46.778 -90.422 -6.148 1.00 47.00 271 VAL A N 1
ATOM 12632 C CA . VAL G 2 271 ? 45.728 -90.190 -5.165 1.00 48.01 271 VAL A CA 1
ATOM 12633 C C . VAL G 2 271 ? 44.398 -90.741 -5.678 1.00 48.20 271 VAL A C 1
ATOM 12634 O O . VAL G 2 271 ? 44.086 -90.600 -6.868 1.00 44.91 271 VAL A O 1
ATOM 12638 N N . PRO G 2 272 ? 43.601 -91.411 -4.843 1.00 48.70 272 PRO A N 1
ATOM 12639 C CA . PRO G 2 272 ? 42.319 -91.935 -5.332 1.00 46.54 272 PRO A CA 1
ATOM 12640 C C . PRO G 2 272 ? 41.368 -90.805 -5.679 1.00 48.79 272 PRO A C 1
ATOM 12641 O O . PRO G 2 272 ? 41.158 -89.879 -4.896 1.00 53.11 272 PRO A O 1
ATOM 12645 N N . ASP G 2 273 ? 40.754 -90.904 -6.849 1.00 47.65 273 ASP A N 1
ATOM 12646 C CA . ASP G 2 273 ? 39.938 -89.815 -7.379 1.00 47.58 273 ASP A CA 1
ATOM 12647 C C . ASP G 2 273 ? 38.492 -89.953 -6.903 1.00 47.22 273 ASP A C 1
ATOM 12648 O O . ASP G 2 273 ? 37.585 -90.325 -7.640 1.00 46.07 273 ASP A O 1
ATOM 12653 N N . THR G 2 274 ? 38.263 -89.532 -5.670 1.00 46.53 274 THR A N 1
ATOM 12654 C CA . THR G 2 274 ? 36.976 -89.672 -5.005 1.00 43.75 274 THR A CA 1
ATOM 12655 C C . THR G 2 274 ? 36.695 -88.345 -4.286 1.00 36.46 274 THR A C 1
ATOM 12656 O O . THR G 2 274 ? 37.623 -87.580 -4.030 1.00 36.69 274 THR A O 1
ATOM 12660 N N . PRO G 2 275 ? 35.423 -88.023 -4.126 1.00 31.14 275 PRO A N 1
ATOM 12661 C CA . PRO G 2 275 ? 35.099 -86.776 -3.413 1.00 35.26 275 PRO A CA 1
ATOM 12662 C C . PRO G 2 275 ? 35.667 -86.835 -2.002 1.00 35.89 275 PRO A C 1
ATOM 12663 O O . PRO G 2 275 ? 35.721 -87.887 -1.371 1.00 37.51 275 PRO A O 1
ATOM 12667 N N . GLY G 2 276 ? 36.072 -85.685 -1.494 1.00 43.56 276 GLY A N 1
ATOM 12668 C CA . GLY G 2 276 ? 36.675 -85.582 -0.182 1.00 47.25 276 GLY A CA 1
ATOM 12669 C C . GLY G 2 276 ? 38.186 -85.776 -0.106 1.00 45.93 276 GLY A C 1
ATOM 12670 O O . GLY G 2 276 ? 38.784 -85.379 0.903 1.00 52.32 276 GLY A O 1
ATOM 12671 N N . VAL G 2 277 ? 38.842 -86.323 -1.132 1.00 33.08 277 VAL A N 1
ATOM 12672 C CA . VAL G 2 277 ? 40.283 -86.512 -0.979 1.00 33.09 277 VAL A CA 1
ATOM 12673 C C . VAL G 2 277 ? 41.019 -85.188 -1.011 1.00 33.85 277 VAL A C 1
ATOM 12674 O O . VAL G 2 277 ? 41.976 -84.989 -0.259 1.00 35.18 277 VAL A O 1
ATOM 12678 N N . ALA G 2 278 ? 40.571 -84.256 -1.844 1.00 30.54 278 ALA A N 1
ATOM 12679 C CA . ALA G 2 278 ? 41.201 -82.946 -1.878 1.00 26.12 278 ALA A CA 1
ATOM 12680 C C . ALA G 2 278 ? 41.125 -82.286 -0.510 1.00 29.80 278 ALA A C 1
ATOM 12681 O O . ALA G 2 278 ? 42.062 -81.610 -0.079 1.00 35.94 278 ALA A O 1
ATOM 12683 N N . PHE G 2 279 ? 40.019 -82.489 0.200 1.00 32.21 279 PHE A N 1
ATOM 12684 C CA . PHE G 2 279 ? 39.930 -81.984 1.563 1.00 29.33 279 PHE A CA 1
ATOM 12685 C C . PHE G 2 279 ? 40.933 -82.688 2.473 1.00 30.03 279 PHE A C 1
ATOM 12686 O O . PHE G 2 279 ? 41.475 -82.076 3.395 1.00 28.98 279 PHE A O 1
ATOM 12694 N N . LYS G 2 280 ? 41.103 -83.997 2.298 1.00 30.94 280 LYS A N 1
ATOM 12695 C CA . LYS G 2 280 ? 42.094 -84.730 3.075 1.00 33.63 280 LYS A CA 1
ATOM 12696 C C . LYS G 2 280 ? 43.523 -84.288 2.822 1.00 35.42 280 LYS A C 1
ATOM 12697 O O . LYS G 2 280 ? 44.388 -84.514 3.668 1.00 38.64 280 LYS A O 1
ATOM 12703 N N . ILE G 2 281 ? 43.832 -83.802 1.628 1.00 36.89 281 ILE A N 1
ATOM 12704 C CA . ILE G 2 281 ? 45.213 -83.431 1.364 1.00 35.79 281 ILE A CA 1
ATOM 12705 C C . ILE G 2 281 ? 45.522 -82.084 1.985 1.00 35.75 281 ILE A C 1
ATOM 12706 O O . ILE G 2 281 ? 46.519 -81.934 2.689 1.00 36.86 281 ILE A O 1
ATOM 12711 N N . LEU G 2 282 ? 44.634 -81.108 1.800 1.00 38.77 282 LEU A N 1
ATOM 12712 C CA . LEU G 2 282 ? 44.919 -79.737 2.193 1.00 40.60 282 LEU A CA 1
ATOM 12713 C C . LEU G 2 282 ? 44.392 -79.367 3.574 1.00 36.00 282 LEU A C 1
ATOM 12714 O O . LEU G 2 282 ? 44.884 -78.395 4.160 1.00 33.25 282 LEU A O 1
ATOM 12719 N N . GLY G 2 283 ? 43.398 -80.095 4.088 1.00 35.19 283 GLY A N 1
ATOM 12720 C CA . GLY G 2 283 ? 42.872 -79.842 5.413 1.00 37.53 283 GLY A CA 1
ATOM 12721 C C . GLY G 2 283 ? 43.935 -79.743 6.498 1.00 38.67 283 GLY A C 1
ATOM 12722 O O . GLY G 2 283 ? 44.055 -78.716 7.167 1.00 42.62 283 GLY A O 1
ATOM 12723 N N . PRO G 2 284 ? 44.763 -80.776 6.650 1.00 35.78 284 PRO A N 1
ATOM 12724 C CA . PRO G 2 284 ? 45.815 -80.728 7.673 1.00 39.40 284 PRO A CA 1
ATOM 12725 C C . PRO G 2 284 ? 46.885 -79.671 7.443 1.00 37.37 284 PRO A C 1
ATOM 12726 O O . PRO G 2 284 ? 47.554 -79.268 8.406 1.00 42.81 284 PRO A O 1
ATOM 12730 N N . ILE G 2 285 ? 47.144 -79.288 6.196 1.00 32.51 285 ILE A N 1
ATOM 12731 C CA . ILE G 2 285 ? 48.058 -78.189 5.926 1.00 23.46 285 ILE A CA 1
ATOM 12732 C C . ILE G 2 285 ? 47.502 -76.906 6.494 1.00 26.29 285 ILE A C 1
ATOM 12733 O O . ILE G 2 285 ? 48.230 -76.095 7.078 1.00 25.94 285 ILE A O 1
ATOM 12738 N N . SER G 2 286 ? 46.208 -76.674 6.276 1.00 24.96 286 SER A N 1
ATOM 12739 C CA . SER G 2 286 ? 45.569 -75.479 6.802 1.00 26.72 286 SER A CA 1
ATOM 12740 C C . SER G 2 286 ? 45.572 -75.493 8.336 1.00 30.52 286 SER A C 1
ATOM 12741 O O . SER G 2 286 ? 45.762 -74.455 8.978 1.00 34.85 286 SER A O 1
ATOM 12744 N N . ALA G 2 287 ? 45.346 -76.660 8.941 1.00 34.18 287 ALA A N 1
ATOM 12745 C CA . ALA G 2 287 ? 45.380 -76.736 10.399 1.00 42.00 287 ALA A CA 1
ATOM 12746 C C . ALA G 2 287 ? 46.727 -76.302 10.978 1.00 43.32 287 ALA A C 1
ATOM 12747 O O . ALA G 2 287 ? 46.757 -75.624 12.011 1.00 46.48 287 ALA A O 1
ATOM 12749 N N . ALA G 2 288 ? 47.851 -76.657 10.324 1.00 41.01 288 ALA A N 1
ATOM 12750 C CA . ALA G 2 288 ? 49.187 -76.263 10.795 1.00 32.75 288 ALA A CA 1
ATOM 12751 C C . ALA G 2 288 ? 49.556 -74.815 10.517 1.00 34.62 288 ALA A C 1
ATOM 12752 O O . ALA G 2 288 ? 50.688 -74.433 10.820 1.00 41.32 288 ALA A O 1
ATOM 12754 N N . ASN G 2 289 ? 48.673 -74.024 9.905 1.00 36.54 289 ASN A N 1
ATOM 12755 C CA . ASN G 2 289 ? 48.952 -72.630 9.547 1.00 43.79 289 ASN A CA 1
ATOM 12756 C C . ASN G 2 289 ? 50.086 -72.482 8.550 1.00 43.67 289 ASN A C 1
ATOM 12757 O O . ASN G 2 289 ? 50.816 -71.485 8.577 1.00 44.30 289 ASN A O 1
ATOM 12762 N N . VAL G 2 290 ? 50.250 -73.442 7.653 1.00 44.35 290 VAL A N 1
ATOM 12763 C CA . VAL G 2 290 ? 51.175 -73.268 6.542 1.00 42.40 290 VAL A CA 1
ATOM 12764 C C . VAL G 2 290 ? 50.432 -72.429 5.503 1.00 36.82 290 VAL A C 1
ATOM 12765 O O . VAL G 2 290 ? 49.295 -72.760 5.143 1.00 35.21 290 VAL A O 1
ATOM 12769 N N . GLU G 2 291 ? 51.009 -71.284 5.116 1.00 38.73 291 GLU A N 1
ATOM 12770 C CA . GLU G 2 291 ? 50.450 -70.525 3.997 1.00 44.78 291 GLU A CA 1
ATOM 12771 C C . GLU G 2 291 ? 50.735 -71.279 2.694 1.00 44.39 291 GLU A C 1
ATOM 12772 O O . GLU G 2 291 ? 51.881 -71.675 2.420 1.00 50.19 291 GLU A O 1
ATOM 12778 N N . VAL G 2 292 ? 49.710 -71.388 1.850 1.00 37.71 292 VAL A N 1
ATOM 12779 C CA . VAL G 2 292 ? 49.780 -72.066 0.562 1.00 38.07 292 VAL A CA 1
ATOM 12780 C C . VAL G 2 292 ? 49.542 -71.050 -0.538 1.00 35.37 292 VAL A C 1
ATOM 12781 O O . VAL G 2 292 ? 48.627 -70.232 -0.433 1.00 42.37 292 VAL A O 1
ATOM 12785 N N . ASP G 2 293 ? 50.343 -71.117 -1.599 1.00 28.54 293 ASP A N 1
ATOM 12786 C CA . ASP G 2 293 ? 50.147 -70.235 -2.738 1.00 27.24 293 ASP A CA 1
ATOM 12787 C C . ASP G 2 293 ? 49.369 -70.984 -3.817 1.00 35.81 293 ASP A C 1
ATOM 12788 O O . ASP G 2 293 ? 48.142 -70.882 -3.884 1.00 40.12 293 ASP A O 1
ATOM 12793 N N . MET G 2 294 ? 50.061 -71.827 -4.571 1.00 33.23 294 MET A N 1
ATOM 12794 C CA . MET G 2 294 ? 49.503 -72.518 -5.715 1.00 33.25 294 MET A CA 1
ATOM 12795 C C . MET G 2 294 ? 48.908 -73.841 -5.315 1.00 32.15 294 MET A C 1
ATOM 12796 O O . MET G 2 294 ? 49.437 -74.506 -4.436 1.00 28.76 294 MET A O 1
ATOM 12801 N N . ILE G 2 295 ? 47.782 -74.185 -5.942 1.00 26.29 295 ILE A N 1
ATOM 12802 C CA . ILE G 2 295 ? 47.209 -75.528 -5.874 1.00 25.47 295 ILE A CA 1
ATOM 12803 C C . ILE G 2 295 ? 46.835 -75.960 -7.288 1.00 24.88 295 ILE A C 1
ATOM 12804 O O . ILE G 2 295 ? 46.006 -75.311 -7.930 1.00 27.03 295 ILE A O 1
ATOM 12809 N N . VAL G 2 296 ? 47.368 -77.096 -7.735 1.00 25.81 296 VAL A N 1
ATOM 12810 C CA . VAL G 2 296 ? 47.184 -77.566 -9.107 1.00 27.59 296 VAL A CA 1
ATOM 12811 C C . VAL G 2 296 ? 46.801 -79.036 -9.096 1.00 30.09 296 VAL A C 1
ATOM 12812 O O . VAL G 2 296 ? 47.457 -79.847 -8.437 1.00 31.12 296 VAL A O 1
ATOM 12816 N N . GLN G 2 297 ? 45.707 -79.364 -9.779 1.00 24.84 297 GLN A N 1
ATOM 12817 C CA . GLN G 2 297 ? 45.281 -80.746 -9.964 1.00 29.40 297 GLN A CA 1
ATOM 12818 C C . GLN G 2 297 ? 44.736 -80.938 -11.369 1.00 33.67 297 GLN A C 1
ATOM 12819 O O . GLN G 2 297 ? 43.814 -80.226 -11.777 1.00 31.99 297 GLN A O 1
ATOM 12825 N N . ASN G 2 298 ? 45.293 -81.891 -12.106 1.00 32.10 298 ASN A N 1
ATOM 12826 C CA . ASN G 2 298 ? 44.795 -82.177 -13.443 1.00 31.55 298 ASN A CA 1
ATOM 12827 C C . ASN G 2 298 ? 43.791 -83.339 -13.393 1.00 32.56 298 ASN A C 1
ATOM 12828 O O . ASN G 2 298 ? 43.457 -83.863 -12.320 1.00 31.36 298 ASN A O 1
ATOM 12833 N N . VAL G 2 299 ? 43.241 -83.684 -14.567 1.00 30.79 299 VAL A N 1
ATOM 12834 C CA . VAL G 2 299 ? 42.177 -84.674 -14.645 1.00 25.12 299 VAL A CA 1
ATOM 12835 C C . VAL G 2 299 ? 42.711 -86.045 -14.277 1.00 30.68 299 VAL A C 1
ATOM 12836 O O . VAL G 2 299 ? 43.865 -86.386 -14.551 1.00 37.11 299 VAL A O 1
ATOM 12840 N N . ALA G 2 300 ? 41.852 -86.851 -13.673 1.00 36.18 300 ALA A N 1
ATOM 12841 C CA . ALA G 2 300 ? 42.239 -88.186 -13.245 1.00 33.79 300 ALA A CA 1
ATOM 12842 C C . ALA G 2 300 ? 42.429 -89.124 -14.434 1.00 42.11 300 ALA A C 1
ATOM 12843 O O . ALA G 2 300 ? 41.868 -88.929 -15.517 1.00 45.12 300 ALA A O 1
ATOM 12845 N N . HIS G 2 301 ? 43.275 -90.121 -14.243 1.00 44.26 301 HIS A N 1
ATOM 12846 C CA . HIS G 2 301 ? 43.379 -91.216 -15.187 1.00 44.46 301 HIS A CA 1
ATOM 12847 C C . HIS G 2 301 ? 43.433 -92.519 -14.397 1.00 45.68 301 HIS A C 1
ATOM 12848 O O . HIS G 2 301 ? 44.164 -92.618 -13.409 1.00 43.90 301 HIS A O 1
ATOM 12855 N N . ASP G 2 302 ? 42.652 -93.515 -14.830 1.00 50.90 302 ASP A N 1
ATOM 12856 C CA . ASP G 2 302 ? 42.420 -94.762 -14.082 1.00 56.00 302 ASP A CA 1
ATOM 12857 C C . ASP G 2 302 ? 42.130 -94.509 -12.600 1.00 45.48 302 ASP A C 1
ATOM 12858 O O . ASP G 2 302 ? 42.515 -95.294 -11.737 1.00 38.67 302 ASP A O 1
ATOM 12863 N N . ASN G 2 303 ? 41.319 -93.480 -12.345 1.00 45.55 303 ASN A N 1
ATOM 12864 C CA . ASN G 2 303 ? 40.712 -93.186 -11.054 1.00 47.82 303 ASN A CA 1
ATOM 12865 C C . ASN G 2 303 ? 41.729 -92.765 -9.996 1.00 44.41 303 ASN A C 1
ATOM 12866 O O . ASN G 2 303 ? 41.440 -92.787 -8.786 1.00 36.82 303 ASN A O 1
ATOM 12871 N N . THR G 2 304 ? 42.912 -92.378 -10.457 1.00 45.27 304 THR A N 1
ATOM 12872 C CA . THR G 2 304 ? 43.940 -91.751 -9.652 1.00 40.91 304 THR A CA 1
ATOM 12873 C C . THR G 2 304 ? 44.419 -90.499 -10.378 1.00 38.19 304 THR A C 1
ATOM 12874 O O . THR G 2 304 ? 44.357 -90.424 -11.612 1.00 39.13 304 THR A O 1
ATOM 12878 N N . THR G 2 305 ? 44.845 -89.498 -9.606 1.00 38.00 305 THR A N 1
ATOM 12879 C CA . THR G 2 305 ? 45.490 -88.300 -10.127 1.00 36.15 305 THR A CA 1
ATOM 12880 C C . THR G 2 305 ? 46.576 -87.841 -9.150 1.00 38.82 305 THR A C 1
ATOM 12881 O O . THR G 2 305 ? 46.866 -88.493 -8.132 1.00 41.32 305 THR A O 1
ATOM 12885 N N . ASP G 2 306 ? 47.234 -86.750 -9.525 1.00 36.39 306 ASP A N 1
ATOM 12886 C CA . ASP G 2 306 ? 48.238 -86.079 -8.719 1.00 36.81 306 ASP A CA 1
ATOM 12887 C C . ASP G 2 306 ? 47.680 -84.768 -8.194 1.00 33.40 306 ASP A C 1
ATOM 12888 O O . ASP G 2 306 ? 46.722 -84.220 -8.757 1.00 35.54 306 ASP A O 1
ATOM 12893 N N . PHE G 2 307 ? 48.183 -84.369 -7.022 1.00 32.09 307 PHE A N 1
ATOM 12894 C CA . PHE G 2 307 ? 47.769 -83.163 -6.308 1.00 33.01 307 PHE A CA 1
ATOM 12895 C C . PHE G 2 307 ? 49.045 -82.454 -5.883 1.00 37.49 307 PHE A C 1
ATOM 12896 O O . PHE G 2 307 ? 49.897 -83.065 -5.238 1.00 35.59 307 PHE A O 1
ATOM 12904 N N . THR G 2 308 ? 49.212 -81.204 -6.308 1.00 38.10 308 THR A N 1
ATOM 12905 C CA . THR G 2 308 ? 50.407 -80.429 -6.021 1.00 32.21 308 THR A CA 1
ATOM 12906 C C . THR G 2 308 ? 50.042 -79.083 -5.436 1.00 30.72 308 THR A C 1
ATOM 12907 O O . THR G 2 308 ? 48.992 -78.526 -5.757 1.00 27.53 308 THR A O 1
ATOM 12911 N N . PHE G 2 309 ? 50.868 -78.607 -4.509 1.00 28.53 309 PHE A N 1
ATOM 12912 C CA . PHE G 2 309 ? 50.723 -77.251 -4.032 1.00 28.86 309 PHE A CA 1
ATOM 12913 C C . PHE G 2 309 ? 52.092 -76.688 -3.685 1.00 29.45 309 PHE A C 1
ATOM 12914 O O . PHE G 2 309 ? 53.094 -77.395 -3.576 1.00 32.42 309 PHE A O 1
ATOM 12922 N N . THR G 2 310 ? 52.110 -75.393 -3.494 1.00 26.63 310 THR A N 1
ATOM 12923 C CA . THR G 2 310 ? 53.323 -74.652 -3.286 1.00 30.88 310 THR A CA 1
ATOM 12924 C C . THR G 2 310 ? 53.266 -73.943 -1.923 1.00 36.42 310 THR A C 1
ATOM 12925 O O . THR G 2 310 ? 52.183 -73.555 -1.462 1.00 34.36 310 THR A O 1
ATOM 12929 N N . VAL G 2 311 ? 54.423 -73.850 -1.232 1.00 33.69 311 VAL A N 1
ATOM 12930 C CA . VAL G 2 311 ? 54.542 -73.188 0.073 1.00 33.88 311 VAL A CA 1
ATOM 12931 C C . VAL G 2 311 ? 55.853 -72.412 0.133 1.00 29.99 311 VAL A C 1
ATOM 12932 O O . VAL G 2 311 ? 56.795 -72.691 -0.609 1.00 32.57 311 VAL A O 1
ATOM 12936 N N . HIS G 2 312 ? 55.927 -71.462 1.071 1.00 34.53 312 HIS A N 1
ATOM 12937 C CA . HIS G 2 312 ? 57.169 -70.728 1.323 1.00 42.67 312 HIS A CA 1
ATOM 12938 C C . HIS G 2 312 ? 58.256 -71.684 1.784 1.00 39.55 312 HIS A C 1
ATOM 12939 O O . HIS G 2 312 ? 57.981 -72.634 2.516 1.00 36.34 312 HIS A O 1
ATOM 12946 N N . ARG G 2 313 ? 59.515 -71.397 1.403 1.00 37.36 313 ARG A N 1
ATOM 12947 C CA . ARG G 2 313 ? 60.580 -72.364 1.678 1.00 31.25 313 ARG A CA 1
ATOM 12948 C C . ARG G 2 313 ? 60.690 -72.651 3.168 1.00 35.05 313 ARG A C 1
ATOM 12949 O O . ARG G 2 313 ? 60.857 -73.809 3.558 1.00 31.61 313 ARG A O 1
ATOM 12957 N N . ASN G 2 314 ? 60.435 -71.646 4.011 1.00 44.10 314 ASN A N 1
ATOM 12958 C CA . ASN G 2 314 ? 60.495 -71.839 5.456 1.00 52.21 314 ASN A CA 1
ATOM 12959 C C . ASN G 2 314 ? 59.550 -72.939 5.935 1.00 52.54 314 ASN A C 1
ATOM 12960 O O . ASN G 2 314 ? 59.830 -73.586 6.947 1.00 54.54 314 ASN A O 1
ATOM 12965 N N . ASP G 2 315 ? 58.419 -73.161 5.257 1.00 49.22 315 ASP A N 1
ATOM 12966 C CA . ASP G 2 315 ? 57.455 -74.180 5.688 1.00 44.17 315 ASP A CA 1
ATOM 12967 C C . ASP G 2 315 ? 57.599 -75.523 4.985 1.00 39.07 315 ASP A C 1
ATOM 12968 O O . ASP G 2 315 ? 56.778 -76.416 5.221 1.00 37.82 315 ASP A O 1
ATOM 12973 N N . TYR G 2 316 ? 58.616 -75.702 4.159 1.00 33.61 316 TYR A N 1
ATOM 12974 C CA . TYR G 2 316 ? 58.664 -76.860 3.277 1.00 33.39 316 TYR A CA 1
ATOM 12975 C C . TYR G 2 316 ? 58.694 -78.175 4.056 1.00 30.94 316 TYR A C 1
ATOM 12976 O O . TYR G 2 316 ? 57.910 -79.094 3.793 1.00 31.48 316 TYR A O 1
ATOM 12985 N N . LEU G 2 317 ? 59.630 -78.304 4.987 1.00 32.21 317 LEU A N 1
ATOM 12986 C CA . LEU G 2 317 ? 59.819 -79.592 5.635 1.00 33.82 317 LEU A CA 1
ATOM 12987 C C . LEU G 2 317 ? 58.587 -79.959 6.471 1.00 35.19 317 LEU A C 1
ATOM 12988 O O . LEU G 2 317 ? 58.195 -81.132 6.559 1.00 32.45 317 LEU A O 1
ATOM 12993 N N . ASN G 2 318 ? 57.993 -78.965 7.122 1.00 38.90 318 ASN A N 1
ATOM 12994 C CA . ASN G 2 318 ? 56.730 -79.145 7.818 1.00 42.36 318 ASN A CA 1
ATOM 12995 C C . ASN G 2 318 ? 55.640 -79.667 6.879 1.00 39.12 318 ASN A C 1
ATOM 12996 O O . ASN G 2 318 ? 54.923 -80.623 7.202 1.00 34.51 318 ASN A O 1
ATOM 13001 N N . ALA G 2 319 ? 55.473 -79.018 5.722 1.00 37.17 319 ALA A N 1
ATOM 13002 C CA . ALA G 2 319 ? 54.446 -79.459 4.783 1.00 35.70 319 ALA A CA 1
ATOM 13003 C C . ALA G 2 319 ? 54.743 -80.850 4.232 1.00 31.96 319 ALA A C 1
ATOM 13004 O O . ALA G 2 319 ? 53.847 -81.703 4.159 1.00 29.01 319 ALA A O 1
ATOM 13006 N N . LEU G 2 320 ? 56.004 -81.123 3.891 1.00 27.69 320 LEU A N 1
ATOM 13007 C CA . LEU G 2 320 ? 56.325 -82.415 3.298 1.00 27.64 320 LEU A CA 1
ATOM 13008 C C . LEU G 2 320 ? 56.009 -83.557 4.245 1.00 35.99 320 LEU A C 1
ATOM 13009 O O . LEU G 2 320 ? 55.367 -84.538 3.860 1.00 40.56 320 LEU A O 1
ATOM 13014 N N . GLU G 2 321 ? 56.398 -83.414 5.511 1.00 40.00 321 GLU A N 1
ATOM 13015 C CA . GLU G 2 321 ? 56.181 -84.476 6.484 1.00 37.11 321 GLU A CA 1
ATOM 13016 C C . GLU G 2 321 ? 54.680 -84.637 6.781 1.00 33.50 321 GLU A C 1
ATOM 13017 O O . GLU G 2 321 ? 54.206 -85.756 7.012 1.00 29.58 321 GLU A O 1
ATOM 13023 N N . ILE G 2 322 ? 53.904 -83.576 6.710 1.00 32.66 322 ILE A N 1
ATOM 13024 C CA . ILE G 2 322 ? 52.479 -83.712 6.878 1.00 30.95 322 ILE A CA 1
ATOM 13025 C C . ILE G 2 322 ? 51.884 -84.521 5.726 1.00 34.45 322 ILE A C 1
ATOM 13026 O O . ILE G 2 322 ? 51.059 -85.350 5.922 1.00 35.37 322 ILE A O 1
ATOM 13031 N N . LEU G 2 323 ? 52.330 -84.241 4.520 1.00 37.38 323 LEU A N 1
ATOM 13032 C CA . LEU G 2 323 ? 51.862 -84.894 3.313 1.00 38.27 323 LEU A CA 1
ATOM 13033 C C . LEU G 2 323 ? 52.167 -86.367 3.248 1.00 37.07 323 LEU A C 1
ATOM 13034 O O . LEU G 2 323 ? 51.380 -87.127 2.791 1.00 35.27 323 LEU A O 1
ATOM 13039 N N . LYS G 2 324 ? 53.335 -86.748 3.712 1.00 36.47 324 LYS A N 1
ATOM 13040 C CA . LYS G 2 324 ? 53.744 -88.134 3.693 1.00 39.14 324 LYS A CA 1
ATOM 13041 C C . LYS G 2 324 ? 52.830 -88.967 4.531 1.00 41.28 324 LYS A C 1
ATOM 13042 O O . LYS G 2 324 ? 52.539 -90.073 4.205 1.00 40.03 324 LYS A O 1
ATOM 13048 N N . GLN G 2 325 ? 52.422 -88.397 5.645 1.00 40.08 325 GLN A N 1
ATOM 13049 C CA . GLN G 2 325 ? 51.533 -89.017 6.573 1.00 42.55 325 GLN A CA 1
ATOM 13050 C C . GLN G 2 325 ? 50.182 -89.278 5.900 1.00 42.34 325 GLN A C 1
ATOM 13051 O O . GLN G 2 325 ? 49.628 -90.329 6.012 1.00 45.24 325 GLN A O 1
ATOM 13057 N N . THR G 2 326 ? 49.681 -88.298 5.179 1.00 36.50 326 THR A N 1
ATOM 13058 C CA . THR G 2 326 ? 48.436 -88.374 4.456 1.00 29.56 326 THR A CA 1
ATOM 13059 C C . THR G 2 326 ? 48.502 -89.378 3.326 1.00 32.19 326 THR A C 1
ATOM 13060 O O . THR G 2 326 ? 47.595 -90.126 3.081 1.00 31.55 326 THR A O 1
ATOM 13064 N N . ALA G 2 327 ? 49.627 -89.393 2.650 1.00 36.87 327 ALA A N 1
ATOM 13065 C CA . ALA G 2 327 ? 49.818 -90.294 1.559 1.00 41.68 327 ALA A CA 1
ATOM 13066 C C . ALA G 2 327 ? 49.688 -91.674 2.138 1.00 46.53 327 ALA A C 1
ATOM 13067 O O . ALA G 2 327 ? 49.153 -92.545 1.527 1.00 46.06 327 ALA A O 1
ATOM 13069 N N . ALA G 2 328 ? 50.212 -91.856 3.332 1.00 47.56 328 ALA A N 1
ATOM 13070 C CA . ALA G 2 328 ? 50.095 -93.111 3.998 1.00 47.76 328 ALA A CA 1
ATOM 13071 C C . ALA G 2 328 ? 48.660 -93.388 4.385 1.00 49.74 328 ALA A C 1
ATOM 13072 O O . ALA G 2 328 ? 48.161 -94.463 4.194 1.00 50.49 328 ALA A O 1
ATOM 13074 N N . ASN G 2 329 ? 47.998 -92.391 4.938 1.00 51.56 329 ASN A N 1
ATOM 13075 C CA . ASN G 2 329 ? 46.629 -92.557 5.354 1.00 55.68 329 ASN A CA 1
ATOM 13076 C C . ASN G 2 329 ? 45.616 -92.805 4.257 1.00 56.60 329 ASN A C 1
ATOM 13077 O O . ASN G 2 329 ? 44.795 -93.668 4.403 1.00 58.46 329 ASN A O 1
ATOM 13082 N N . ILE G 2 330 ? 45.686 -92.062 3.157 1.00 54.04 330 ILE A N 1
ATOM 13083 C CA . ILE G 2 330 ? 44.702 -92.212 2.089 1.00 47.96 330 ILE A CA 1
ATOM 13084 C C . ILE G 2 330 ? 45.193 -93.208 1.035 1.00 52.16 330 ILE A C 1
ATOM 13085 O O . ILE G 2 330 ? 44.496 -93.472 0.047 1.00 54.41 330 ILE A O 1
ATOM 13090 N N . GLY G 2 331 ? 46.374 -93.797 1.247 1.00 49.08 331 GLY A N 1
ATOM 13091 C CA . GLY G 2 331 ? 46.836 -94.824 0.333 1.00 47.27 331 GLY A CA 1
ATOM 13092 C C . GLY G 2 331 ? 47.489 -94.382 -0.967 1.00 50.96 331 GLY A C 1
ATOM 13093 O O . GLY G 2 331 ? 47.481 -95.153 -1.938 1.00 51.76 331 GLY A O 1
ATOM 13094 N N . ALA G 2 332 ? 48.013 -93.159 -1.039 1.00 51.76 332 ALA A N 1
ATOM 13095 C CA . ALA G 2 332 ? 48.683 -92.651 -2.230 1.00 52.95 332 ALA A CA 1
ATOM 13096 C C . ALA G 2 332 ? 49.956 -93.442 -2.555 1.00 55.73 332 ALA A C 1
ATOM 13097 O O . ALA G 2 332 ? 50.376 -94.332 -1.814 1.00 61.23 332 ALA A O 1
ATOM 13099 N N . ARG G 2 333 ? 50.499 -93.197 -3.754 1.00 50.03 333 ARG A N 1
ATOM 13100 C CA . ARG G 2 333 ? 51.724 -93.890 -4.138 1.00 48.66 333 ARG A CA 1
ATOM 13101 C C . ARG G 2 333 ? 52.970 -93.255 -3.516 1.00 46.27 333 ARG A C 1
ATOM 13102 O O . ARG G 2 333 ? 53.889 -93.969 -3.100 1.00 45.79 333 ARG A O 1
ATOM 13110 N N . GLU G 2 334 ? 53.046 -91.928 -3.471 1.00 47.91 334 GLU A N 1
ATOM 13111 C CA . GLU G 2 334 ? 54.168 -91.258 -2.817 1.00 48.34 334 GLU A CA 1
ATOM 13112 C C . GLU G 2 334 ? 53.824 -89.790 -2.645 1.00 47.38 334 GLU A C 1
ATOM 13113 O O . GLU G 2 334 ? 52.871 -89.273 -3.234 1.00 49.26 334 GLU A O 1
ATOM 13119 N N . ALA G 2 335 ? 54.618 -89.136 -1.821 1.00 45.10 335 ALA A N 1
ATOM 13120 C CA . ALA G 2 335 ? 54.602 -87.699 -1.646 1.00 45.45 335 ALA A CA 1
ATOM 13121 C C . ALA G 2 335 ? 56.031 -87.237 -1.835 1.00 42.35 335 ALA A C 1
ATOM 13122 O O . ALA G 2 335 ? 56.942 -87.829 -1.255 1.00 42.06 335 ALA A O 1
ATOM 13124 N N . ILE G 2 336 ? 56.233 -86.218 -2.667 1.00 38.04 336 ILE A N 1
ATOM 13125 C CA . ILE G 2 336 ? 57.566 -85.751 -3.015 1.00 35.96 336 ILE A CA 1
ATOM 13126 C C . ILE G 2 336 ? 57.579 -84.241 -2.972 1.00 34.62 336 ILE A C 1
ATOM 13127 O O . ILE G 2 336 ? 56.541 -83.589 -3.092 1.00 38.51 336 ILE A O 1
ATOM 13132 N N . GLY G 2 337 ? 58.765 -83.692 -2.764 1.00 35.83 337 GLY A N 1
ATOM 13133 C CA . GLY G 2 337 ? 58.924 -82.264 -2.651 1.00 35.44 337 GLY A CA 1
ATOM 13134 C C . GLY G 2 337 ? 60.153 -81.823 -3.418 1.00 31.84 337 GLY A C 1
ATOM 13135 O O . GLY G 2 337 ? 61.020 -82.619 -3.762 1.00 25.79 337 GLY A O 1
ATOM 13136 N N . ASP G 2 338 ? 60.165 -80.535 -3.737 1.00 31.71 338 ASP A N 1
ATOM 13137 C CA . ASP G 2 338 ? 61.246 -79.929 -4.481 1.00 30.04 338 ASP A CA 1
ATOM 13138 C C . ASP G 2 338 ? 61.340 -78.478 -4.059 1.00 31.03 338 ASP A C 1
ATOM 13139 O O . ASP G 2 338 ? 60.359 -77.746 -4.185 1.00 36.65 338 ASP A O 1
ATOM 13144 N N . THR G 2 339 ? 62.530 -78.032 -3.676 1.00 31.51 339 THR A N 1
ATOM 13145 C CA . THR G 2 339 ? 62.709 -76.647 -3.264 1.00 37.36 339 THR A CA 1
ATOM 13146 C C . THR G 2 339 ? 63.388 -75.819 -4.339 1.00 35.99 339 THR A C 1
ATOM 13147 O O . THR G 2 339 ? 63.437 -74.589 -4.222 1.00 40.70 339 THR A O 1
ATOM 13151 N N . ASN G 2 340 ? 63.798 -76.450 -5.426 1.00 32.41 340 ASN A N 1
ATOM 13152 C CA . ASN G 2 340 ? 64.607 -75.833 -6.475 1.00 36.34 340 ASN A CA 1
ATOM 13153 C C . ASN G 2 340 ? 63.718 -75.343 -7.637 1.00 33.85 340 ASN A C 1
ATOM 13154 O O . ASN G 2 340 ? 63.833 -75.745 -8.789 1.00 35.70 340 ASN A O 1
ATOM 13159 N N . ILE G 2 341 ? 62.774 -74.464 -7.298 1.00 30.95 341 ILE A N 1
ATOM 13160 C CA . ILE G 2 341 ? 61.771 -73.982 -8.232 1.00 31.65 341 ILE A CA 1
ATOM 13161 C C . ILE G 2 341 ? 61.631 -72.474 -8.103 1.00 35.98 341 ILE A C 1
ATOM 13162 O O . ILE G 2 341 ? 61.979 -71.872 -7.083 1.00 41.72 341 ILE A O 1
ATOM 13167 N N . ALA G 2 342 ? 61.080 -71.871 -9.152 1.00 35.50 342 ALA A N 1
ATOM 13168 C CA . ALA G 2 342 ? 60.721 -70.461 -9.167 1.00 36.05 342 ALA A CA 1
ATOM 13169 C C . ALA G 2 342 ? 59.341 -70.342 -9.819 1.00 32.45 342 ALA A C 1
ATOM 13170 O O . ALA G 2 342 ? 58.920 -71.233 -10.563 1.00 27.67 342 ALA A O 1
ATOM 13172 N N . LYS G 2 343 ? 58.586 -69.315 -9.432 1.00 30.78 343 LYS A N 1
ATOM 13173 C CA . LYS G 2 343 ? 57.294 -69.035 -10.036 1.00 31.53 343 LYS A CA 1
ATOM 13174 C C . LYS G 2 343 ? 57.382 -67.721 -10.798 1.00 29.80 343 LYS A C 1
ATOM 13175 O O . LYS G 2 343 ? 57.809 -66.707 -10.236 1.00 27.70 343 LYS A O 1
ATOM 13181 N N . VAL G 2 344 ? 56.999 -67.740 -12.079 1.00 27.08 344 VAL A N 1
ATOM 13182 C CA . VAL G 2 344 ? 56.946 -66.543 -12.916 1.00 29.40 344 VAL A CA 1
ATOM 13183 C C . VAL G 2 344 ? 55.555 -66.424 -13.534 1.00 30.24 344 VAL A C 1
ATOM 13184 O O . VAL G 2 344 ? 54.955 -67.433 -13.921 1.00 29.30 344 VAL A O 1
ATOM 13188 N N . SER G 2 345 ? 55.034 -65.194 -13.598 1.00 27.66 345 SER A N 1
ATOM 13189 C CA . SER G 2 345 ? 53.690 -64.949 -14.107 1.00 30.39 345 SER A CA 1
ATOM 13190 C C . SER G 2 345 ? 53.625 -63.762 -15.056 1.00 30.39 345 SER A C 1
ATOM 13191 O O . SER G 2 345 ? 54.268 -62.734 -14.852 1.00 30.24 345 SER A O 1
ATOM 13194 N N . ILE G 2 346 ? 52.758 -63.881 -16.047 1.00 30.62 346 ILE A N 1
ATOM 13195 C CA . ILE G 2 346 ? 52.327 -62.731 -16.818 1.00 31.27 346 ILE A CA 1
ATOM 13196 C C . ILE G 2 346 ? 50.959 -62.332 -16.296 1.00 31.08 346 ILE A C 1
ATOM 13197 O O . ILE G 2 346 ? 50.124 -63.191 -15.999 1.00 35.68 346 ILE A O 1
ATOM 13202 N N . VAL G 2 347 ? 50.768 -61.054 -16.055 1.00 27.33 347 VAL A N 1
ATOM 13203 C CA . VAL G 2 347 ? 49.442 -60.621 -15.679 1.00 31.04 347 VAL A CA 1
ATOM 13204 C C . VAL G 2 347 ? 49.045 -59.475 -16.587 1.00 32.65 347 VAL A C 1
ATOM 13205 O O . VAL G 2 347 ? 49.872 -58.652 -16.991 1.00 37.65 347 VAL A O 1
ATOM 13209 N N . GLY G 2 348 ? 47.797 -59.463 -16.965 1.00 28.71 348 GLY A N 1
ATOM 13210 C CA . GLY G 2 348 ? 47.270 -58.397 -17.751 1.00 34.89 348 GLY A CA 1
ATOM 13211 C C . GLY G 2 348 ? 45.824 -58.579 -18.068 1.00 35.99 348 GLY A C 1
ATOM 13212 O O . GLY G 2 348 ? 45.420 -59.659 -18.400 1.00 30.43 348 GLY A O 1
ATOM 13213 N N . VAL G 2 349 ? 45.054 -57.515 -18.036 1.00 39.23 349 VAL A N 1
ATOM 13214 C CA . VAL G 2 349 ? 43.676 -57.609 -18.462 1.00 43.29 349 VAL A CA 1
ATOM 13215 C C . VAL G 2 349 ? 43.804 -57.590 -19.974 1.00 44.32 349 VAL A C 1
ATOM 13216 O O . VAL G 2 349 ? 44.820 -57.211 -20.510 1.00 45.38 349 VAL A O 1
ATOM 13220 N N . GLY G 2 350 ? 42.786 -58.026 -20.657 1.00 46.30 350 GLY A N 1
ATOM 13221 C CA . GLY G 2 350 ? 42.838 -58.067 -22.098 1.00 50.51 350 GLY A CA 1
ATOM 13222 C C . GLY G 2 350 ? 43.400 -59.377 -22.542 1.00 49.62 350 GLY A C 1
ATOM 13223 O O . GLY G 2 350 ? 43.371 -59.675 -23.688 1.00 51.52 350 GLY A O 1
ATOM 13224 N N . MET G 2 351 ? 43.974 -60.082 -21.600 1.00 48.52 351 MET A N 1
ATOM 13225 C CA . MET G 2 351 ? 44.348 -61.433 -21.829 1.00 44.80 351 MET A CA 1
ATOM 13226 C C . MET G 2 351 ? 43.033 -62.143 -22.095 1.00 48.98 351 MET A C 1
ATOM 13227 O O . MET G 2 351 ? 43.000 -63.001 -22.907 1.00 48.10 351 MET A O 1
ATOM 13232 N N . ARG G 2 352 ? 41.945 -61.770 -21.413 1.00 58.19 352 ARG A N 1
ATOM 13233 C CA . ARG G 2 352 ? 40.638 -62.367 -21.555 1.00 67.36 352 ARG A CA 1
ATOM 13234 C C . ARG G 2 352 ? 40.147 -62.225 -22.945 1.00 70.22 352 ARG A C 1
ATOM 13235 O O . ARG G 2 352 ? 39.575 -63.129 -23.481 1.00 72.25 352 ARG A O 1
ATOM 13243 N N . SER G 2 353 ? 40.327 -61.048 -23.498 1.00 72.56 353 SER A N 1
ATOM 13244 C CA . SER G 2 353 ? 39.940 -60.715 -24.850 1.00 69.09 353 SER A CA 1
ATOM 13245 C C . SER G 2 353 ? 40.661 -61.409 -25.990 1.00 64.75 353 SER A C 1
ATOM 13246 O O . SER G 2 353 ? 40.050 -61.810 -26.942 1.00 68.32 353 SER A O 1
ATOM 13249 N N . HIS G 2 354 ? 41.964 -61.551 -25.892 1.00 58.82 354 HIS A N 1
ATOM 13250 C CA . HIS G 2 354 ? 42.765 -62.066 -26.991 1.00 55.05 354 HIS A CA 1
ATOM 13251 C C . HIS G 2 354 ? 43.247 -63.486 -27.024 1.00 48.11 354 HIS A C 1
ATOM 13252 O O . HIS G 2 354 ? 43.590 -64.021 -26.013 1.00 45.90 354 HIS A O 1
ATOM 13259 N N . ALA G 2 355 ? 43.317 -64.081 -28.217 1.00 44.04 355 ALA A N 1
ATOM 13260 C CA . ALA G 2 355 ? 43.825 -65.435 -28.244 1.00 35.82 355 ALA A CA 1
ATOM 13261 C C . ALA G 2 355 ? 45.348 -65.368 -28.247 1.00 34.52 355 ALA A C 1
ATOM 13262 O O . ALA G 2 355 ? 45.945 -64.299 -28.374 1.00 35.28 355 ALA A O 1
ATOM 13264 N N . GLY G 2 356 ? 45.972 -66.508 -28.039 1.00 34.29 356 GLY A N 1
ATOM 13265 C CA . GLY G 2 356 ? 47.395 -66.613 -28.266 1.00 35.63 356 GLY A CA 1
ATOM 13266 C C . GLY G 2 356 ? 48.350 -65.888 -27.342 1.00 38.58 356 GLY A C 1
ATOM 13267 O O . GLY G 2 356 ? 49.526 -65.762 -27.698 1.00 39.14 356 GLY A O 1
ATOM 13268 N N . VAL G 2 357 ? 47.904 -65.368 -26.195 1.00 39.63 357 VAL A N 1
ATOM 13269 C CA . VAL G 2 357 ? 48.842 -64.748 -25.265 1.00 34.39 357 VAL A CA 1
ATOM 13270 C C . VAL G 2 357 ? 49.672 -65.817 -24.558 1.00 28.95 357 VAL A C 1
ATOM 13271 O O . VAL G 2 357 ? 50.891 -65.689 -24.413 1.00 27.38 357 VAL A O 1
ATOM 13275 N N . ALA G 2 358 ? 49.033 -66.914 -24.168 1.00 30.88 358 ALA A N 1
ATOM 13276 C CA . ALA G 2 358 ? 49.744 -67.982 -23.471 1.00 33.70 358 ALA A CA 1
ATOM 13277 C C . ALA G 2 358 ? 50.729 -68.671 -24.400 1.00 32.03 358 ALA A C 1
ATOM 13278 O O . ALA G 2 358 ? 51.828 -69.047 -23.968 1.00 29.72 358 ALA A O 1
ATOM 13280 N N . SER G 2 359 ? 50.337 -68.845 -25.677 1.00 30.24 359 SER A N 1
ATOM 13281 C CA . SER G 2 359 ? 51.251 -69.343 -26.700 1.00 32.71 359 SER A CA 1
ATOM 13282 C C . SER G 2 359 ? 52.530 -68.535 -26.747 1.00 27.53 359 SER A C 1
ATOM 13283 O O . SER G 2 359 ? 53.628 -69.091 -26.755 1.00 28.36 359 SER A O 1
ATOM 13286 N N . ARG G 2 360 ? 52.403 -67.214 -26.739 1.00 27.63 360 ARG A N 1
ATOM 13287 C CA . ARG G 2 360 ? 53.578 -66.366 -26.860 1.00 33.71 360 ARG A CA 1
ATOM 13288 C C . ARG G 2 360 ? 54.485 -66.485 -25.638 1.00 36.68 360 ARG A C 1
ATOM 13289 O O . ARG G 2 360 ? 55.719 -66.485 -25.780 1.00 35.05 360 ARG A O 1
ATOM 13297 N N . MET G 2 361 ? 53.892 -66.632 -24.439 1.00 33.78 361 MET A N 1
ATOM 13298 C CA . MET G 2 361 ? 54.691 -66.838 -23.235 1.00 36.82 361 MET A CA 1
ATOM 13299 C C . MET G 2 361 ? 55.422 -68.174 -23.283 1.00 35.38 361 MET A C 1
ATOM 13300 O O . MET G 2 361 ? 56.612 -68.246 -22.951 1.00 35.91 361 MET A O 1
ATOM 13305 N N . PHE G 2 362 ? 54.740 -69.247 -23.698 1.00 29.49 362 PHE A N 1
ATOM 13306 C CA . PHE G 2 362 ? 55.440 -70.528 -23.759 1.00 26.97 362 PHE A CA 1
ATOM 13307 C C . PHE G 2 362 ? 56.516 -70.533 -24.845 1.00 35.27 362 PHE A C 1
ATOM 13308 O O . PHE G 2 362 ? 57.576 -71.149 -24.668 1.00 36.23 362 PHE A O 1
ATOM 13316 N N . GLU G 2 363 ? 56.286 -69.825 -25.953 1.00 37.30 363 GLU A N 1
ATOM 13317 C CA . GLU G 2 363 ? 57.297 -69.781 -27.003 1.00 41.08 363 GLU A CA 1
ATOM 13318 C C . GLU G 2 363 ? 58.555 -69.088 -26.506 1.00 34.08 363 GLU A C 1
ATOM 13319 O O . GLU G 2 363 ? 59.669 -69.579 -26.728 1.00 35.16 363 GLU A O 1
ATOM 13325 N N . ALA G 2 364 ? 58.388 -67.982 -25.782 1.00 31.54 364 ALA A N 1
ATOM 13326 C CA . ALA G 2 364 ? 59.541 -67.246 -25.290 1.00 32.95 364 ALA A CA 1
ATOM 13327 C C . ALA G 2 364 ? 60.338 -68.095 -24.316 1.00 35.68 364 ALA A C 1
ATOM 13328 O O . ALA G 2 364 ? 61.567 -68.038 -24.295 1.00 42.08 364 ALA A O 1
ATOM 13330 N N . LEU G 2 365 ? 59.665 -68.888 -23.504 1.00 29.60 365 LEU A N 1
ATOM 13331 C CA . LEU G 2 365 ? 60.410 -69.753 -22.606 1.00 33.03 365 LEU A CA 1
ATOM 13332 C C . LEU G 2 365 ? 61.085 -70.864 -23.390 1.00 35.24 365 LEU A C 1
ATOM 13333 O O . LEU G 2 365 ? 62.203 -71.271 -23.050 1.00 30.85 365 LEU A O 1
ATOM 13338 N N . ALA G 2 366 ? 60.443 -71.339 -24.463 1.00 35.01 366 ALA A N 1
ATOM 13339 C CA . ALA G 2 366 ? 61.060 -72.380 -25.279 1.00 35.93 366 ALA A CA 1
ATOM 13340 C C . ALA G 2 366 ? 62.257 -71.875 -26.092 1.00 36.42 366 ALA A C 1
ATOM 13341 O O . ALA G 2 366 ? 63.180 -72.650 -26.329 1.00 35.69 366 ALA A O 1
ATOM 13343 N N . LYS G 2 367 ? 62.271 -70.623 -26.482 1.00 37.98 367 LYS A N 1
ATOM 13344 C CA . LYS G 2 367 ? 63.403 -70.102 -27.184 1.00 45.34 367 LYS A CA 1
ATOM 13345 C C . LYS G 2 367 ? 64.622 -70.134 -26.289 1.00 50.19 367 LYS A C 1
ATOM 13346 O O . LYS G 2 367 ? 65.719 -70.328 -26.751 1.00 51.27 367 LYS A O 1
ATOM 13352 N N . GLU G 2 368 ? 64.413 -69.962 -24.995 1.00 52.78 368 GLU A N 1
ATOM 13353 C CA . GLU G 2 368 ? 65.477 -69.964 -24.021 1.00 49.81 368 GLU A CA 1
ATOM 13354 C C . GLU G 2 368 ? 65.890 -71.285 -23.397 1.00 50.56 368 GLU A C 1
ATOM 13355 O O . GLU G 2 368 ? 66.710 -71.282 -22.529 1.00 62.75 368 GLU A O 1
ATOM 13361 N N . SER G 2 369 ? 65.280 -72.379 -23.784 1.00 46.05 369 SER A N 1
ATOM 13362 C CA . SER G 2 369 ? 65.557 -73.733 -23.262 1.00 40.26 369 SER A CA 1
ATOM 13363 C C . SER G 2 369 ? 65.063 -74.030 -21.860 1.00 39.13 369 SER A C 1
ATOM 13364 O O . SER G 2 369 ? 65.419 -75.005 -21.257 1.00 42.74 369 SER A O 1
ATOM 13367 N N . ILE G 2 370 ? 64.225 -73.158 -21.373 1.00 30.78 370 ILE A N 1
ATOM 13368 C CA . ILE G 2 370 ? 63.549 -73.331 -20.125 1.00 32.46 370 ILE A CA 1
ATOM 13369 C C . ILE G 2 370 ? 62.417 -74.323 -20.144 1.00 32.41 370 ILE A C 1
ATOM 13370 O O . ILE G 2 370 ? 61.479 -74.154 -20.853 1.00 33.68 370 ILE A O 1
ATOM 13375 N N . ASN G 2 371 ? 62.512 -75.351 -19.327 1.00 34.18 371 ASN A N 1
ATOM 13376 C CA . ASN G 2 371 ? 61.468 -76.341 -19.270 1.00 35.38 371 ASN A CA 1
ATOM 13377 C C . ASN G 2 371 ? 60.377 -75.896 -18.331 1.00 37.15 371 ASN A C 1
ATOM 13378 O O . ASN G 2 371 ? 60.651 -75.505 -17.252 1.00 40.33 371 ASN A O 1
ATOM 13383 N N . ILE G 2 372 ? 59.137 -75.950 -18.756 1.00 29.65 372 ILE A N 1
ATOM 13384 C CA . ILE G 2 372 ? 58.011 -75.570 -17.920 1.00 25.08 372 ILE A CA 1
ATOM 13385 C C . ILE G 2 372 ? 57.590 -76.801 -17.134 1.00 27.88 372 ILE A C 1
ATOM 13386 O O . ILE G 2 372 ? 57.323 -77.863 -17.710 1.00 30.50 372 ILE A O 1
ATOM 13391 N N . GLN G 2 373 ? 57.562 -76.678 -15.806 1.00 25.12 373 GLN A N 1
ATOM 13392 C CA . GLN G 2 373 ? 57.201 -77.829 -15.002 1.00 24.71 373 GLN A CA 1
ATOM 13393 C C . GLN G 2 373 ? 55.744 -77.848 -14.611 1.00 23.96 373 GLN A C 1
ATOM 13394 O O . GLN G 2 373 ? 55.132 -78.908 -14.664 1.00 27.83 373 GLN A O 1
ATOM 13400 N N . MET G 2 374 ? 55.169 -76.691 -14.284 1.00 27.42 374 MET A N 1
ATOM 13401 C CA . MET G 2 374 ? 53.768 -76.585 -13.891 1.00 32.57 374 MET A CA 1
ATOM 13402 C C . MET G 2 374 ? 53.166 -75.332 -14.497 1.00 27.13 374 MET A C 1
ATOM 13403 O O . MET G 2 374 ? 53.833 -74.302 -14.633 1.00 24.85 374 MET A O 1
ATOM 13408 N N . ILE G 2 375 ? 51.873 -75.398 -14.763 1.00 21.27 375 ILE A N 1
ATOM 13409 C CA . ILE G 2 375 ? 51.153 -74.243 -15.277 1.00 26.34 375 ILE A CA 1
ATOM 13410 C C . ILE G 2 375 ? 49.877 -74.036 -14.501 1.00 27.68 375 ILE A C 1
ATOM 13411 O O . ILE G 2 375 ? 49.062 -74.951 -14.379 1.00 28.11 375 ILE A O 1
ATOM 13416 N N . SER G 2 376 ? 49.650 -72.804 -14.095 1.00 29.95 376 SER A N 1
ATOM 13417 C CA . SER G 2 376 ? 48.406 -72.467 -13.455 1.00 30.07 376 SER A CA 1
ATOM 13418 C C . SER G 2 376 ? 47.900 -71.162 -14.035 1.00 27.99 376 SER A C 1
ATOM 13419 O O . SER G 2 376 ? 48.679 -70.321 -14.490 1.00 26.48 376 SER A O 1
ATOM 13422 N N . THR G 2 377 ? 46.589 -70.982 -13.952 1.00 24.74 377 THR A N 1
ATOM 13423 C CA . THR G 2 377 ? 45.947 -69.939 -14.717 1.00 32.42 377 THR A CA 1
ATOM 13424 C C . THR G 2 377 ? 44.859 -69.185 -13.977 1.00 32.20 377 THR A C 1
ATOM 13425 O O . THR G 2 377 ? 44.187 -69.684 -13.078 1.00 27.38 377 THR A O 1
ATOM 13429 N N . SER G 2 378 ? 44.612 -68.009 -14.516 1.00 37.00 378 SER A N 1
ATOM 13430 C CA . SER G 2 378 ? 43.519 -67.139 -14.138 1.00 37.21 378 SER A CA 1
ATOM 13431 C C . SER G 2 378 ? 43.075 -66.435 -15.418 1.00 30.89 378 SER A C 1
ATOM 13432 O O . SER G 2 378 ? 43.775 -66.464 -16.420 1.00 29.81 378 SER A O 1
ATOM 13435 N N . GLU G 2 379 ? 41.919 -65.774 -15.385 1.00 35.72 379 GLU A N 1
ATOM 13436 C CA . GLU G 2 379 ? 41.473 -65.065 -16.588 1.00 41.94 379 GLU A CA 1
ATOM 13437 C C . GLU G 2 379 ? 42.497 -64.020 -17.022 1.00 33.46 379 GLU A C 1
ATOM 13438 O O . GLU G 2 379 ? 42.566 -63.674 -18.206 1.00 30.79 379 GLU A O 1
ATOM 13444 N N . ILE G 2 380 ? 43.237 -63.446 -16.080 1.00 23.11 380 ILE A N 1
ATOM 13445 C CA . ILE G 2 380 ? 44.137 -62.351 -16.397 1.00 23.07 380 ILE A CA 1
ATOM 13446 C C . ILE G 2 380 ? 45.598 -62.700 -16.113 1.00 24.68 380 ILE A C 1
ATOM 13447 O O . ILE G 2 380 ? 46.463 -61.819 -16.134 1.00 27.56 380 ILE A O 1
ATOM 13452 N N . LYS G 2 381 ? 45.888 -63.977 -15.876 1.00 25.77 381 LYS A N 1
ATOM 13453 C CA . LYS G 2 381 ? 47.194 -64.426 -15.423 1.00 30.44 381 LYS A CA 1
ATOM 13454 C C . LYS G 2 381 ? 47.489 -65.800 -15.993 1.00 29.35 381 LYS A C 1
ATOM 13455 O O . LYS G 2 381 ? 46.572 -66.588 -16.225 1.00 27.68 381 LYS A O 1
ATOM 13461 N N . VAL G 2 382 ? 48.752 -66.028 -16.322 1.00 25.99 382 VAL A N 1
ATOM 13462 C CA . VAL G 2 382 ? 49.310 -67.365 -16.519 1.00 30.71 382 VAL A CA 1
ATOM 13463 C C . VAL G 2 382 ? 50.524 -67.502 -15.622 1.00 36.83 382 VAL A C 1
ATOM 13464 O O . VAL G 2 382 ? 51.402 -66.628 -15.631 1.00 40.57 382 VAL A O 1
ATOM 13468 N N . SER G 2 383 ? 50.582 -68.583 -14.847 1.00 36.30 383 SER A N 1
ATOM 13469 C CA . SER G 2 383 ? 51.707 -68.808 -13.947 1.00 30.80 383 SER A CA 1
ATOM 13470 C C . SER G 2 383 ? 52.442 -70.065 -14.333 1.00 31.33 383 SER A C 1
ATOM 13471 O O . SER G 2 383 ? 51.837 -71.116 -14.564 1.00 30.21 383 SER A O 1
ATOM 13474 N N . VAL G 2 384 ? 53.751 -69.978 -14.290 1.00 29.56 384 VAL A N 1
ATOM 13475 C CA . VAL G 2 384 ? 54.593 -71.102 -14.552 1.00 27.42 384 VAL A CA 1
ATOM 13476 C C . VAL G 2 384 ? 55.571 -71.352 -13.431 1.00 29.92 384 VAL A C 1
ATOM 13477 O O . VAL G 2 384 ? 55.968 -70.472 -12.733 1.00 28.93 384 VAL A O 1
ATOM 13481 N N . VAL G 2 385 ? 55.854 -72.614 -13.214 1.00 30.30 385 VAL A N 1
ATOM 13482 C CA . VAL G 2 385 ? 56.867 -73.023 -12.256 1.00 24.61 385 VAL A CA 1
ATOM 13483 C C . VAL G 2 385 ? 58.013 -73.637 -13.047 1.00 26.07 385 VAL A C 1
ATOM 13484 O O . VAL G 2 385 ? 57.811 -74.594 -13.793 1.00 29.25 385 VAL A O 1
ATOM 13488 N N . ILE G 2 386 ? 59.222 -73.123 -12.831 1.00 31.12 386 ILE A N 1
ATOM 13489 C CA . ILE G 2 386 ? 60.427 -73.503 -13.568 1.00 27.44 386 ILE A CA 1
ATOM 13490 C C . ILE G 2 386 ? 61.543 -73.740 -12.565 1.00 28.90 386 ILE A C 1
ATOM 13491 O O . ILE G 2 386 ? 61.405 -73.465 -11.370 1.00 30.00 386 ILE A O 1
ATOM 13496 N N . GLU G 2 387 ? 62.637 -74.306 -13.060 1.00 28.06 387 GLU A N 1
ATOM 13497 C CA . GLU G 2 387 ? 63.850 -74.458 -12.261 1.00 27.91 387 GLU A CA 1
ATOM 13498 C C . GLU G 2 387 ? 64.338 -73.099 -11.763 1.00 26.06 387 GLU A C 1
ATOM 13499 O O . GLU G 2 387 ? 64.279 -72.098 -12.484 1.00 31.74 387 GLU A O 1
ATOM 13505 N N . GLU G 2 388 ? 64.723 -73.051 -10.487 1.00 32.03 388 GLU A N 1
ATOM 13506 C CA . GLU G 2 388 ? 65.074 -71.794 -9.818 1.00 38.44 388 GLU A CA 1
ATOM 13507 C C . GLU G 2 388 ? 66.140 -70.991 -10.528 1.00 37.21 388 GLU A C 1
ATOM 13508 O O . GLU G 2 388 ? 66.073 -69.759 -10.544 1.00 37.60 388 GLU A O 1
ATOM 13514 N N . LYS G 2 389 ? 67.121 -71.664 -11.126 1.00 39.69 389 LYS A N 1
ATOM 13515 C CA . LYS G 2 389 ? 68.246 -70.996 -11.774 1.00 36.64 389 LYS A CA 1
ATOM 13516 C C . LYS G 2 389 ? 67.800 -70.101 -12.924 1.00 32.71 389 LYS A C 1
ATOM 13517 O O . LYS G 2 389 ? 68.510 -69.150 -13.275 1.00 23.61 389 LYS A O 1
ATOM 13523 N N . TYR G 2 390 ? 66.632 -70.375 -13.500 1.00 33.65 390 TYR A N 1
ATOM 13524 C CA . TYR G 2 390 ? 66.163 -69.675 -14.682 1.00 31.50 390 TYR A CA 1
ATOM 13525 C C . TYR G 2 390 ? 65.307 -68.458 -14.398 1.00 36.01 390 TYR A C 1
ATOM 13526 O O . TYR G 2 390 ? 64.861 -67.825 -15.357 1.00 41.61 390 TYR A O 1
ATOM 13535 N N . LEU G 2 391 ? 65.123 -68.071 -13.132 1.00 37.82 391 LEU A N 1
ATOM 13536 C CA . LEU G 2 391 ? 64.120 -67.059 -12.795 1.00 35.75 391 LEU A CA 1
ATOM 13537 C C . LEU G 2 391 ? 64.346 -65.745 -13.538 1.00 33.53 391 LEU A C 1
ATOM 13538 O O . LEU G 2 391 ? 63.423 -65.197 -14.152 1.00 41.20 391 LEU A O 1
ATOM 13543 N N . GLU G 2 392 ? 65.549 -65.191 -13.443 1.00 28.52 392 GLU A N 1
ATOM 13544 C CA . GLU G 2 392 ? 65.817 -63.896 -14.059 1.00 34.71 392 GLU A CA 1
ATOM 13545 C C . GLU G 2 392 ? 65.701 -63.967 -15.568 1.00 32.32 392 GLU A C 1
ATOM 13546 O O . GLU G 2 392 ? 65.148 -63.060 -16.194 1.00 37.36 392 GLU A O 1
ATOM 13552 N N . LEU G 2 393 ? 66.234 -65.038 -16.168 1.00 30.83 393 LEU A N 1
ATOM 13553 C CA . LEU G 2 393 ? 66.180 -65.203 -17.618 1.00 35.03 393 LEU A CA 1
ATOM 13554 C C . LEU G 2 393 ? 64.731 -65.301 -18.104 1.00 32.29 393 LEU A C 1
ATOM 13555 O O . LEU G 2 393 ? 64.350 -64.662 -19.087 1.00 33.30 393 LEU A O 1
ATOM 13560 N N . ALA G 2 394 ? 63.896 -66.047 -17.388 1.00 30.68 394 ALA A N 1
ATOM 13561 C CA . ALA G 2 394 ? 62.506 -66.182 -17.800 1.00 30.46 394 ALA A CA 1
ATOM 13562 C C . ALA G 2 394 ? 61.816 -64.828 -17.792 1.00 28.81 394 ALA A C 1
ATOM 13563 O O . ALA G 2 394 ? 61.141 -64.456 -18.759 1.00 28.62 394 ALA A O 1
ATOM 13565 N N . VAL G 2 395 ? 62.037 -64.055 -16.727 1.00 31.92 395 VAL A N 1
ATOM 13566 C CA . VAL G 2 395 ? 61.446 -62.729 -16.589 1.00 30.33 395 VAL A CA 1
ATOM 13567 C C . VAL G 2 395 ? 61.904 -61.804 -17.717 1.00 31.18 395 VAL A C 1
ATOM 13568 O O . VAL G 2 395 ? 61.107 -61.046 -18.279 1.00 28.06 395 VAL A O 1
ATOM 13572 N N . ARG G 2 396 ? 63.197 -61.837 -18.054 1.00 35.76 396 ARG A N 1
ATOM 13573 C CA . ARG G 2 396 ? 63.706 -60.975 -19.119 1.00 34.47 396 ARG A CA 1
ATOM 13574 C C . ARG G 2 396 ? 63.138 -61.371 -20.472 1.00 30.80 396 ARG A C 1
ATOM 13575 O O . ARG G 2 396 ? 62.615 -60.527 -21.213 1.00 29.09 396 ARG A O 1
ATOM 13583 N N . ALA G 2 397 ? 63.165 -62.670 -20.762 1.00 30.64 397 ALA A N 1
ATOM 13584 C CA . ALA G 2 397 ? 62.665 -63.167 -22.030 1.00 31.69 397 ALA A CA 1
ATOM 13585 C C . ALA G 2 397 ? 61.214 -62.746 -22.223 1.00 32.88 397 ALA A C 1
ATOM 13586 O O . ALA G 2 397 ? 60.842 -62.192 -23.270 1.00 33.63 397 ALA A O 1
ATOM 13588 N N . LEU G 2 398 ? 60.396 -62.942 -21.180 1.00 32.09 398 LEU A N 1
ATOM 13589 C CA . LEU G 2 398 ? 59.002 -62.533 -21.241 1.00 33.67 398 LEU A CA 1
ATOM 13590 C C . LEU G 2 398 ? 58.878 -61.026 -21.338 1.00 34.70 398 LEU A C 1
ATOM 13591 O O . LEU G 2 398 ? 58.002 -60.517 -22.039 1.00 41.65 398 LEU A O 1
ATOM 13596 N N . HIS G 2 399 ? 59.752 -60.293 -20.661 1.00 35.93 399 HIS A N 1
ATOM 13597 C CA . HIS G 2 399 ? 59.656 -58.843 -20.696 1.00 35.57 399 HIS A CA 1
ATOM 13598 C C . HIS G 2 399 ? 59.913 -58.280 -22.093 1.00 37.23 399 HIS A C 1
ATOM 13599 O O . HIS G 2 399 ? 59.356 -57.240 -22.439 1.00 41.51 399 HIS A O 1
ATOM 13606 N N . THR G 2 400 ? 60.715 -58.938 -22.888 1.00 35.11 400 THR A N 1
ATOM 13607 C CA . THR G 2 400 ? 60.941 -58.425 -24.204 1.00 38.50 400 THR A CA 1
ATOM 13608 C C . THR G 2 400 ? 59.950 -58.993 -25.192 1.00 35.73 400 THR A C 1
ATOM 13609 O O . THR G 2 400 ? 59.576 -58.329 -26.100 1.00 34.70 400 THR A O 1
ATOM 13613 N N . ALA G 2 401 ? 59.561 -60.222 -24.973 1.00 34.15 401 ALA A N 1
ATOM 13614 C CA . ALA G 2 401 ? 58.629 -60.878 -25.842 1.00 34.89 401 ALA A CA 1
ATOM 13615 C C . ALA G 2 401 ? 57.355 -60.119 -25.859 1.00 36.84 401 ALA A C 1
ATOM 13616 O O . ALA G 2 401 ? 56.738 -60.022 -26.863 1.00 37.49 401 ALA A O 1
ATOM 13618 N N . PHE G 2 402 ? 56.983 -59.554 -24.733 1.00 39.35 402 PHE A N 1
ATOM 13619 C CA . PHE G 2 402 ? 55.783 -58.806 -24.627 1.00 43.46 402 PHE A CA 1
ATOM 13620 C C . PHE G 2 402 ? 55.935 -57.325 -24.902 1.00 50.61 402 PHE A C 1
ATOM 13621 O O . PHE G 2 402 ? 55.027 -56.575 -24.702 1.00 65.77 402 PHE A O 1
ATOM 13629 N N . GLU G 2 403 ? 57.097 -56.925 -25.349 1.00 48.33 403 GLU A N 1
ATOM 13630 C CA . GLU G 2 403 ? 57.399 -55.551 -25.709 1.00 50.62 403 GLU A CA 1
ATOM 13631 C C . GLU G 2 403 ? 57.188 -54.574 -24.603 1.00 47.07 403 GLU A C 1
ATOM 13632 O O . GLU G 2 403 ? 56.684 -53.510 -24.802 1.00 44.77 403 GLU A O 1
ATOM 13638 N N . LEU G 2 404 ? 57.581 -54.960 -23.415 1.00 49.79 404 LEU A N 1
ATOM 13639 C CA . LEU G 2 404 ? 57.470 -54.089 -22.288 1.00 52.34 404 LEU A CA 1
ATOM 13640 C C . LEU G 2 404 ? 58.685 -53.224 -22.129 1.00 53.61 404 LEU A C 1
ATOM 13641 O O . LEU G 2 404 ? 58.681 -52.337 -21.336 1.00 56.87 404 LEU A O 1
ATOM 13646 N N . ASP G 2 405 ? 59.714 -53.472 -22.906 1.00 57.51 405 ASP A N 1
ATOM 13647 C CA . ASP G 2 405 ? 60.913 -52.663 -22.821 1.00 62.81 405 ASP A CA 1
ATOM 13648 C C . ASP G 2 405 ? 60.596 -51.244 -23.263 1.00 70.52 405 ASP A C 1
ATOM 13649 O O . ASP G 2 405 ? 61.088 -50.286 -22.710 1.00 69.53 405 ASP A O 1
ATOM 13654 N N . ALA G 2 406 ? 59.752 -51.149 -24.272 1.00 81.89 406 ALA A N 1
ATOM 13655 C CA . ALA G 2 406 ? 59.246 -49.896 -24.830 1.00 89.39 406 ALA A CA 1
ATOM 13656 C C . ALA G 2 406 ? 60.071 -48.617 -24.548 1.00 101.46 406 ALA A C 1
ATOM 13657 O O . ALA G 2 406 ? 59.838 -47.539 -25.135 1.00 102.08 406 ALA A O 1
ATOM 13659 N N . ALA H 2 2 ? 18.843 -68.163 20.141 1.00 58.38 2 ALA E N 1
ATOM 13660 C CA . ALA H 2 2 ? 19.734 -67.013 20.011 1.00 65.70 2 ALA E CA 1
ATOM 13661 C C . ALA H 2 2 ? 18.936 -65.722 19.740 1.00 65.09 2 ALA E C 1
ATOM 13662 O O . ALA H 2 2 ? 17.867 -65.549 20.341 1.00 64.20 2 ALA E O 1
ATOM 13664 N N . LEU H 2 3 ? 19.451 -64.830 18.880 1.00 63.16 3 LEU E N 1
ATOM 13665 C CA . LEU H 2 3 ? 18.966 -63.453 18.810 1.00 57.20 3 LEU E CA 1
ATOM 13666 C C . LEU H 2 3 ? 17.889 -63.283 17.759 1.00 54.83 3 LEU E C 1
ATOM 13667 O O . LEU H 2 3 ? 18.086 -63.634 16.594 1.00 58.15 3 LEU E O 1
ATOM 13672 N N . ILE H 2 4 ? 16.784 -62.670 18.166 1.00 51.32 4 ILE E N 1
ATOM 13673 C CA . ILE H 2 4 ? 15.615 -62.477 17.331 1.00 54.11 4 ILE E CA 1
ATOM 13674 C C . ILE H 2 4 ? 15.158 -61.024 17.436 1.00 54.24 4 ILE E C 1
ATOM 13675 O O . ILE H 2 4 ? 15.066 -60.474 18.542 1.00 53.50 4 ILE E O 1
ATOM 13680 N N . VAL H 2 5 ? 14.821 -60.416 16.298 1.00 51.83 5 VAL E N 1
ATOM 13681 C CA . VAL H 2 5 ? 14.221 -59.084 16.259 1.00 44.51 5 VAL E CA 1
ATOM 13682 C C . VAL H 2 5 ? 12.753 -59.221 15.875 1.00 38.18 5 VAL E C 1
ATOM 13683 O O . VAL H 2 5 ? 12.420 -59.924 14.922 1.00 47.99 5 VAL E O 1
ATOM 13687 N N . GLN H 2 6 ? 11.872 -58.574 16.624 1.00 34.54 6 GLN E N 1
ATOM 13688 C CA . GLN H 2 6 ? 10.436 -58.622 16.372 1.00 42.94 6 GLN E CA 1
ATOM 13689 C C . GLN H 2 6 ? 9.905 -57.208 16.188 1.00 45.87 6 GLN E C 1
ATOM 13690 O O . GLN H 2 6 ? 10.292 -56.302 16.934 1.00 53.73 6 GLN E O 1
ATOM 13696 N N . LYS H 2 7 ? 9.016 -57.018 15.206 1.00 38.74 7 LYS E N 1
ATOM 13697 C CA . LYS H 2 7 ? 8.427 -55.714 14.909 1.00 39.78 7 LYS E CA 1
ATOM 13698 C C . LYS H 2 7 ? 6.906 -55.828 15.033 1.00 42.62 7 LYS E C 1
ATOM 13699 O O . LYS H 2 7 ? 6.311 -56.810 14.573 1.00 41.66 7 LYS E O 1
ATOM 13705 N N . PHE H 2 8 ? 6.278 -54.839 15.680 1.00 44.69 8 PHE E N 1
ATOM 13706 C CA . PHE H 2 8 ? 4.832 -54.817 15.896 1.00 51.79 8 PHE E CA 1
ATOM 13707 C C . PHE H 2 8 ? 4.249 -53.514 15.366 1.00 56.49 8 PHE E C 1
ATOM 13708 O O . PHE H 2 8 ? 4.591 -52.430 15.853 1.00 52.48 8 PHE E O 1
ATOM 13716 N N . GLY H 2 9 ? 3.365 -53.629 14.411 1.00 59.41 9 GLY E N 1
ATOM 13717 C CA . GLY H 2 9 ? 2.749 -52.511 13.767 1.00 62.99 9 GLY E CA 1
ATOM 13718 C C . GLY H 2 9 ? 1.790 -51.792 14.652 1.00 66.47 9 GLY E C 1
ATOM 13719 O O . GLY H 2 9 ? 1.499 -52.214 15.741 1.00 67.12 9 GLY E O 1
ATOM 13720 N N . GLY H 2 10 ? 1.292 -50.685 14.162 1.00 68.21 10 GLY E N 1
ATOM 13721 C CA . GLY H 2 10 ? 0.428 -49.866 14.957 1.00 70.82 10 GLY E CA 1
ATOM 13722 C C . GLY H 2 10 ? -0.777 -50.561 15.528 1.00 71.60 10 GLY E C 1
ATOM 13723 O O . GLY H 2 10 ? -1.126 -50.289 16.648 1.00 70.39 10 GLY E O 1
ATOM 13724 N N . THR H 2 11 ? -1.417 -51.442 14.789 1.00 72.82 11 THR E N 1
ATOM 13725 C CA . THR H 2 11 ? -2.565 -52.153 15.319 1.00 71.85 11 THR E CA 1
ATOM 13726 C C . THR H 2 11 ? -2.187 -53.051 16.492 1.00 68.94 11 THR E C 1
ATOM 13727 O O . THR H 2 11 ? -2.946 -53.221 17.422 1.00 68.08 11 THR E O 1
ATOM 13731 N N . SER H 2 12 ? -1.010 -53.643 16.423 1.00 65.27 12 SER E N 1
ATOM 13732 C CA . SER H 2 12 ? -0.511 -54.514 17.476 1.00 63.77 12 SER E CA 1
ATOM 13733 C C . SER H 2 12 ? -0.284 -53.804 18.798 1.00 64.32 12 SER E C 1
ATOM 13734 O O . SER H 2 12 ? -0.360 -54.394 19.839 1.00 64.75 12 SER E O 1
ATOM 13737 N N . VAL H 2 13 ? 0.054 -52.538 18.739 1.00 63.32 13 VAL E N 1
ATOM 13738 C CA . VAL H 2 13 ? 0.290 -51.757 19.922 1.00 62.34 13 VAL E CA 1
ATOM 13739 C C . VAL H 2 13 ? -0.715 -50.633 20.042 1.00 60.98 13 VAL E C 1
ATOM 13740 O O . VAL H 2 13 ? -0.474 -49.663 20.724 1.00 59.10 13 VAL E O 1
ATOM 13744 N N . GLY H 2 14 ? -1.833 -50.776 19.357 1.00 60.95 14 GLY E N 1
ATOM 13745 C CA . GLY H 2 14 ? -2.889 -49.784 19.312 1.00 59.50 14 GLY E CA 1
ATOM 13746 C C . GLY H 2 14 ? -3.560 -49.441 20.609 1.00 57.07 14 GLY E C 1
ATOM 13747 O O . GLY H 2 14 ? -4.044 -48.358 20.789 1.00 55.29 14 GLY E O 1
ATOM 13748 N N . THR H 2 15 ? -3.585 -50.401 21.508 1.00 55.97 15 THR E N 1
ATOM 13749 C CA . THR H 2 15 ? -4.213 -50.274 22.796 1.00 56.67 15 THR E CA 1
ATOM 13750 C C . THR H 2 15 ? -3.309 -50.780 23.903 1.00 57.22 15 THR E C 1
ATOM 13751 O O . THR H 2 15 ? -2.414 -51.552 23.674 1.00 55.14 15 THR E O 1
ATOM 13755 N N . VAL H 2 16 ? -3.569 -50.340 25.113 1.00 57.43 16 VAL E N 1
ATOM 13756 C CA . VAL H 2 16 ? -2.805 -50.776 26.249 1.00 53.79 16 VAL E CA 1
ATOM 13757 C C . VAL H 2 16 ? -2.959 -52.260 26.449 1.00 53.56 16 VAL E C 1
ATOM 13758 O O . VAL H 2 16 ? -2.031 -52.953 26.725 1.00 50.46 16 VAL E O 1
ATOM 13762 N N . GLU H 2 17 ? -4.168 -52.743 26.301 1.00 64.51 17 GLU E N 1
ATOM 13763 C CA . GLU H 2 17 ? -4.446 -54.152 26.463 1.00 73.12 17 GLU E CA 1
ATOM 13764 C C . GLU H 2 17 ? -3.713 -54.928 25.394 1.00 69.96 17 GLU E C 1
ATOM 13765 O O . GLU H 2 17 ? -3.189 -55.985 25.648 1.00 68.33 17 GLU E O 1
ATOM 13771 N N . ARG H 2 18 ? -3.676 -54.379 24.193 1.00 70.47 18 ARG E N 1
ATOM 13772 C CA . ARG H 2 18 ? -2.948 -54.986 23.092 1.00 67.38 18 ARG E CA 1
ATOM 13773 C C . ARG H 2 18 ? -1.463 -55.008 23.382 1.00 59.57 18 ARG E C 1
ATOM 13774 O O . ARG H 2 18 ? -0.785 -55.955 23.094 1.00 57.65 18 ARG E O 1
ATOM 13782 N N . ILE H 2 19 ? -0.963 -53.931 23.954 1.00 57.18 19 ILE E N 1
ATOM 13783 C CA . ILE H 2 19 ? 0.433 -53.851 24.269 1.00 54.81 19 ILE E CA 1
ATOM 13784 C C . ILE H 2 19 ? 0.753 -54.932 25.265 1.00 56.26 19 ILE E C 1
ATOM 13785 O O . ILE H 2 19 ? 1.775 -55.549 25.207 1.00 59.93 19 ILE E O 1
ATOM 13790 N N . GLU H 2 20 ? -0.139 -55.167 26.191 1.00 50.29 20 GLU E N 1
ATOM 13791 C CA . GLU H 2 20 ? 0.109 -56.204 27.179 1.00 51.54 20 GLU E CA 1
ATOM 13792 C C . GLU H 2 20 ? 0.219 -57.568 26.513 1.00 52.71 20 GLU E C 1
ATOM 13793 O O . GLU H 2 20 ? 1.005 -58.418 26.953 1.00 52.63 20 GLU E O 1
ATOM 13799 N N . GLN H 2 21 ? -0.540 -57.798 25.434 1.00 54.34 21 GLN E N 1
ATOM 13800 C CA . GLN H 2 21 ? -0.458 -59.102 24.785 1.00 57.80 21 GLN E CA 1
ATOM 13801 C C . GLN H 2 21 ? 0.862 -59.293 24.057 1.00 54.70 21 GLN E C 1
ATOM 13802 O O . GLN H 2 21 ? 1.422 -60.396 24.073 1.00 59.74 21 GLN E O 1
ATOM 13808 N N . VAL H 2 22 ? 1.375 -58.259 23.395 1.00 48.95 22 VAL E N 1
ATOM 13809 C CA . VAL H 2 22 ? 2.707 -58.407 22.819 1.00 50.87 22 VAL E CA 1
ATOM 13810 C C . VAL H 2 22 ? 3.731 -58.703 23.918 1.00 47.78 22 VAL E C 1
ATOM 13811 O O . VAL H 2 22 ? 4.573 -59.599 23.769 1.00 49.68 22 VAL E O 1
ATOM 13815 N N . ALA H 2 23 ? 3.628 -58.025 25.069 1.00 42.46 23 ALA E N 1
ATOM 13816 C CA . ALA H 2 23 ? 4.540 -58.322 26.179 1.00 41.99 23 ALA E CA 1
ATOM 13817 C C . ALA H 2 23 ? 4.473 -59.788 26.554 1.00 50.70 23 ALA E C 1
ATOM 13818 O O . ALA H 2 23 ? 5.508 -60.423 26.808 1.00 54.74 23 ALA E O 1
ATOM 13820 N N . GLU H 2 24 ? 3.262 -60.353 26.581 1.00 52.71 24 GLU E N 1
ATOM 13821 C CA . GLU H 2 24 ? 3.141 -61.774 26.869 1.00 55.46 24 GLU E CA 1
ATOM 13822 C C . GLU H 2 24 ? 3.846 -62.608 25.812 1.00 55.43 24 GLU E C 1
ATOM 13823 O O . GLU H 2 24 ? 4.479 -63.621 26.128 1.00 56.04 24 GLU E O 1
ATOM 13829 N N . LYS H 2 25 ? 3.749 -62.212 24.548 1.00 54.04 25 LYS E N 1
ATOM 13830 C CA . LYS H 2 25 ? 4.423 -63.002 23.530 1.00 54.48 25 LYS E CA 1
ATOM 13831 C C . LYS H 2 25 ? 5.936 -62.896 23.680 1.00 53.01 25 LYS E C 1
ATOM 13832 O O . LYS H 2 25 ? 6.639 -63.913 23.684 1.00 54.66 25 LYS E O 1
ATOM 13838 N N . VAL H 2 26 ? 6.446 -61.674 23.893 1.00 48.64 26 VAL E N 1
ATOM 13839 C CA . VAL H 2 26 ? 7.882 -61.488 24.114 1.00 49.00 26 VAL E CA 1
ATOM 13840 C C . VAL H 2 26 ? 8.334 -62.285 25.335 1.00 54.63 26 VAL E C 1
ATOM 13841 O O . VAL H 2 26 ? 9.421 -62.880 25.338 1.00 59.07 26 VAL E O 1
ATOM 13845 N N . LYS H 2 27 ? 7.485 -62.362 26.367 1.00 52.66 27 LYS E N 1
ATOM 13846 C CA . LYS H 2 27 ? 7.849 -63.137 27.549 1.00 45.15 27 LYS E CA 1
ATOM 13847 C C . LYS H 2 27 ? 8.140 -64.583 27.179 1.00 47.72 27 LYS E C 1
ATOM 13848 O O . LYS H 2 27 ? 9.144 -65.149 27.621 1.00 52.83 27 LYS E O 1
ATOM 13854 N N . LYS H 2 28 ? 7.307 -65.177 26.356 1.00 48.58 28 LYS E N 1
ATOM 13855 C CA . LYS H 2 28 ? 7.509 -66.555 25.969 1.00 54.87 28 LYS E CA 1
ATOM 13856 C C . LYS H 2 28 ? 8.792 -66.805 25.220 1.00 62.32 28 LYS E C 1
ATOM 13857 O O . LYS H 2 28 ? 9.467 -67.759 25.489 1.00 66.64 28 LYS E O 1
ATOM 13863 N N . PHE H 2 29 ? 9.118 -65.963 24.254 1.00 63.76 29 PHE E N 1
ATOM 13864 C CA . PHE H 2 29 ? 10.337 -66.151 23.489 1.00 57.44 29 PHE E CA 1
ATOM 13865 C C . PHE H 2 29 ? 11.525 -66.012 24.359 1.00 58.54 29 PHE E C 1
ATOM 13866 O O . PHE H 2 29 ? 12.441 -66.772 24.303 1.00 59.89 29 PHE E O 1
ATOM 13874 N N . ARG H 2 30 ? 11.475 -65.019 25.202 1.00 60.68 30 ARG E N 1
ATOM 13875 C CA . ARG H 2 30 ? 12.555 -64.750 26.083 1.00 59.23 30 ARG E CA 1
ATOM 13876 C C . ARG H 2 30 ? 12.754 -65.933 26.999 1.00 58.22 30 ARG E C 1
ATOM 13877 O O . ARG H 2 30 ? 13.847 -66.327 27.258 1.00 61.53 30 ARG E O 1
ATOM 13885 N N . GLU H 2 31 ? 11.682 -66.519 27.466 1.00 57.32 31 GLU E N 1
ATOM 13886 C CA . GLU H 2 31 ? 11.757 -67.676 28.328 1.00 62.66 31 GLU E CA 1
ATOM 13887 C C . GLU H 2 31 ? 12.332 -68.914 27.663 1.00 63.19 31 GLU E C 1
ATOM 13888 O O . GLU H 2 31 ? 12.927 -69.734 28.306 1.00 62.32 31 GLU E O 1
ATOM 13894 N N . ALA H 2 32 ? 12.146 -69.021 26.367 1.00 62.65 32 ALA E N 1
ATOM 13895 C CA . ALA H 2 32 ? 12.625 -70.137 25.586 1.00 60.07 32 ALA E CA 1
ATOM 13896 C C . ALA H 2 32 ? 14.132 -70.156 25.493 1.00 60.49 32 ALA E C 1
ATOM 13897 O O . ALA H 2 32 ? 14.709 -71.118 25.063 1.00 58.60 32 ALA E O 1
ATOM 13899 N N . GLY H 2 33 ? 14.771 -69.081 25.902 1.00 64.02 33 GLY E N 1
ATOM 13900 C CA . GLY H 2 33 ? 16.213 -69.015 25.842 1.00 64.07 33 GLY E CA 1
ATOM 13901 C C . GLY H 2 33 ? 16.794 -68.085 24.821 1.00 66.27 33 GLY E C 1
ATOM 13902 O O . GLY H 2 33 ? 17.950 -68.172 24.514 1.00 69.80 33 GLY E O 1
ATOM 13903 N N . ASP H 2 34 ? 15.992 -67.191 24.291 1.00 67.50 34 ASP E N 1
ATOM 13904 C CA . ASP H 2 34 ? 16.480 -66.257 23.303 1.00 64.42 34 ASP E CA 1
ATOM 13905 C C . ASP H 2 34 ? 16.553 -64.789 23.696 1.00 58.90 34 ASP E C 1
ATOM 13906 O O . ASP H 2 34 ? 15.760 -64.301 24.457 1.00 55.04 34 ASP E O 1
ATOM 13911 N N . ASP H 2 35 ? 17.540 -64.101 23.153 1.00 54.15 35 ASP E N 1
ATOM 13912 C CA . ASP H 2 35 ? 17.638 -62.655 23.246 1.00 48.24 35 ASP E CA 1
ATOM 13913 C C . ASP H 2 35 ? 16.640 -62.046 22.271 1.00 47.80 35 ASP E C 1
ATOM 13914 O O . ASP H 2 35 ? 16.410 -62.581 21.175 1.00 51.26 35 ASP E O 1
ATOM 13919 N N . VAL H 2 36 ? 15.983 -60.973 22.696 1.00 40.09 36 VAL E N 1
ATOM 13920 C CA . VAL H 2 36 ? 14.934 -60.346 21.908 1.00 36.71 36 VAL E CA 1
ATOM 13921 C C . VAL H 2 36 ? 15.229 -58.862 21.785 1.00 41.22 36 VAL E C 1
ATOM 13922 O O . VAL H 2 36 ? 15.688 -58.228 22.742 1.00 46.31 36 VAL E O 1
ATOM 13926 N N . VAL H 2 37 ? 15.030 -58.331 20.586 1.00 44.02 37 VAL E N 1
ATOM 13927 C CA . VAL H 2 37 ? 14.946 -56.901 20.330 1.00 42.17 37 VAL E CA 1
ATOM 13928 C C . VAL H 2 37 ? 13.562 -56.650 19.755 1.00 46.85 37 VAL E C 1
ATOM 13929 O O . VAL H 2 37 ? 13.152 -57.330 18.808 1.00 50.45 37 VAL E O 1
ATOM 13933 N N . VAL H 2 38 ? 12.851 -55.679 20.316 1.00 44.98 38 VAL E N 1
ATOM 13934 C CA . VAL H 2 38 ? 11.500 -55.375 19.896 1.00 43.67 38 VAL E CA 1
ATOM 13935 C C . VAL H 2 38 ? 11.494 -53.998 19.273 1.00 44.19 38 VAL E C 1
ATOM 13936 O O . VAL H 2 38 ? 12.020 -53.044 19.859 1.00 45.22 38 VAL E O 1
ATOM 13940 N N . VAL H 2 39 ? 10.853 -53.895 18.112 1.00 35.64 39 VAL E N 1
ATOM 13941 C CA . VAL H 2 39 ? 10.612 -52.637 17.429 1.00 37.72 39 VAL E CA 1
ATOM 13942 C C . VAL H 2 39 ? 9.103 -52.406 17.449 1.00 38.38 39 VAL E C 1
ATOM 13943 O O . VAL H 2 39 ? 8.328 -53.301 17.096 1.00 37.71 39 VAL E O 1
ATOM 13947 N N . VAL H 2 40 ? 8.685 -51.235 17.917 1.00 34.86 40 VAL E N 1
ATOM 13948 C CA . VAL H 2 40 ? 7.274 -50.909 18.002 1.00 41.77 40 VAL E CA 1
ATOM 13949 C C . VAL H 2 40 ? 7.023 -49.590 17.288 1.00 45.40 40 VAL E C 1
ATOM 13950 O O . VAL H 2 40 ? 7.912 -48.750 17.133 1.00 42.87 40 VAL E O 1
ATOM 13954 N N . SER H 2 41 ? 5.773 -49.420 16.870 1.00 47.15 41 SER E N 1
ATOM 13955 C CA . SER H 2 41 ? 5.290 -48.244 16.176 1.00 45.50 41 SER E CA 1
ATOM 13956 C C . SER H 2 41 ? 4.446 -47.446 17.157 1.00 49.44 41 SER E C 1
ATOM 13957 O O . SER H 2 41 ? 4.178 -47.888 18.276 1.00 50.52 41 SER E O 1
ATOM 13960 N N . ALA H 2 42 ? 4.048 -46.247 16.753 1.00 52.65 42 ALA E N 1
ATOM 13961 C CA . ALA H 2 42 ? 3.119 -45.517 17.600 1.00 54.01 42 ALA E CA 1
ATOM 13962 C C . ALA H 2 42 ? 1.802 -46.288 17.657 1.00 50.16 42 ALA E C 1
ATOM 13963 O O . ALA H 2 42 ? 1.518 -47.138 16.809 1.00 48.04 42 ALA E O 1
ATOM 13965 N N . MET H 2 43 ? 1.012 -46.014 18.691 1.00 54.19 43 MET E N 1
ATOM 13966 C CA . MET H 2 43 ? -0.317 -46.612 18.822 1.00 59.08 43 MET E CA 1
ATOM 13967 C C . MET H 2 43 ? -1.255 -46.074 17.725 1.00 56.44 43 MET E C 1
ATOM 13968 O O . MET H 2 43 ? -0.990 -45.050 17.088 1.00 53.14 43 MET E O 1
ATOM 13973 N N . SER H 2 44 ? -2.369 -46.729 17.526 1.00 59.69 44 SER E N 1
ATOM 13974 C CA . SER H 2 44 ? -3.232 -46.333 16.452 1.00 61.42 44 SER E CA 1
ATOM 13975 C C . SER H 2 44 ? -3.652 -44.905 16.388 1.00 55.45 44 SER E C 1
ATOM 13976 O O . SER H 2 44 ? -4.012 -44.312 17.352 1.00 54.58 44 SER E O 1
ATOM 13979 N N . GLY H 2 45 ? -3.522 -44.360 15.201 1.00 50.97 45 GLY E N 1
ATOM 13980 C CA . GLY H 2 45 ? -3.949 -43.026 14.871 1.00 57.18 45 GLY E CA 1
ATOM 13981 C C . GLY H 2 45 ? -3.124 -41.915 15.433 1.00 63.62 45 GLY E C 1
ATOM 13982 O O . GLY H 2 45 ? -3.337 -40.757 15.134 1.00 63.78 45 GLY E O 1
ATOM 13983 N N . GLU H 2 46 ? -2.152 -42.283 16.239 1.00 65.69 46 GLU E N 1
ATOM 13984 C CA . GLU H 2 46 ? -1.315 -41.298 16.846 1.00 64.44 46 GLU E CA 1
ATOM 13985 C C . GLU H 2 46 ? -0.438 -40.553 15.864 1.00 58.89 46 GLU E C 1
ATOM 13986 O O . GLU H 2 46 ? -0.259 -39.365 15.984 1.00 54.31 46 GLU E O 1
ATOM 13992 N N . THR H 2 47 ? 0.102 -41.258 14.893 1.00 55.90 47 THR E N 1
ATOM 13993 C CA . THR H 2 47 ? 0.899 -40.607 13.884 1.00 56.65 47 THR E CA 1
ATOM 13994 C C . THR H 2 47 ? 0.070 -39.659 13.041 1.00 55.74 47 THR E C 1
ATOM 13995 O O . THR H 2 47 ? 0.455 -38.556 12.793 1.00 49.39 47 THR E O 1
ATOM 13999 N N . ASN H 2 48 ? -1.085 -40.124 12.607 1.00 60.13 48 ASN E N 1
ATOM 14000 C CA . ASN H 2 48 ? -1.962 -39.332 11.782 1.00 63.02 48 ASN E CA 1
ATOM 14001 C C . ASN H 2 48 ? -2.424 -38.195 12.588 1.00 62.36 48 ASN E C 1
ATOM 14002 O O . ASN H 2 48 ? -2.526 -37.087 12.128 1.00 61.60 48 ASN E O 1
ATOM 14007 N N . ARG H 2 49 ? -2.699 -38.489 13.832 1.00 65.49 49 ARG E N 1
ATOM 14008 C CA . ARG H 2 49 ? -3.158 -37.484 14.726 1.00 67.17 49 ARG E CA 1
ATOM 14009 C C . ARG H 2 49 ? -2.093 -36.432 14.832 1.00 61.76 49 ARG E C 1
ATOM 14010 O O . ARG H 2 49 ? -2.385 -35.263 14.852 1.00 64.74 49 ARG E O 1
ATOM 14018 N N . LEU H 2 50 ? -0.845 -36.851 14.889 1.00 53.18 50 LEU E N 1
ATOM 14019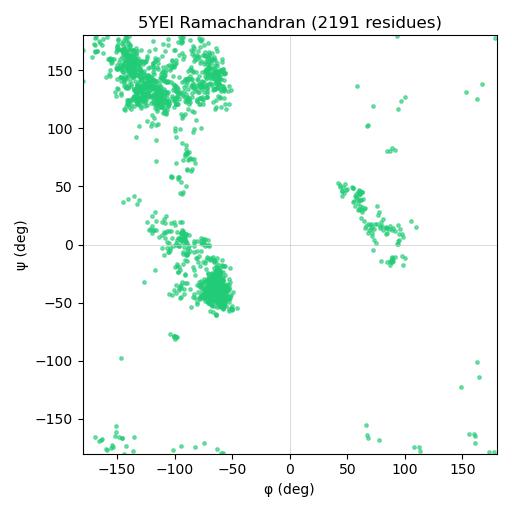 C CA . LEU H 2 50 ? 0.232 -35.871 15.006 1.00 47.22 50 LEU E CA 1
ATOM 14020 C C . LEU H 2 50 ? 0.397 -35.073 13.735 1.00 42.84 50 LEU E C 1
ATOM 14021 O O . LEU H 2 50 ? 0.588 -33.852 13.794 1.00 40.70 50 LEU E O 1
ATOM 14026 N N . ILE H 2 51 ? 0.388 -35.758 12.580 1.00 39.78 51 ILE E N 1
ATOM 14027 C CA . ILE H 2 51 ? 0.472 -35.065 11.300 1.00 38.03 51 ILE E CA 1
ATOM 14028 C C . ILE H 2 51 ? -0.680 -34.085 11.178 1.00 43.53 51 ILE E C 1
ATOM 14029 O O . ILE H 2 51 ? -0.480 -32.906 10.867 1.00 45.23 51 ILE E O 1
ATOM 14034 N N . GLY H 2 52 ? -1.897 -34.532 11.519 1.00 46.73 52 GLY E N 1
ATOM 14035 C CA . GLY H 2 52 ? -3.048 -33.654 11.380 1.00 50.60 52 GLY E CA 1
ATOM 14036 C C . GLY H 2 52 ? -2.865 -32.385 12.182 1.00 52.71 52 GLY E C 1
ATOM 14037 O O . GLY H 2 52 ? -3.155 -31.288 11.698 1.00 55.60 52 GLY E O 1
ATOM 14038 N N . LEU H 2 53 ? -2.257 -32.493 13.341 1.00 52.27 53 LEU E N 1
ATOM 14039 C CA . LEU H 2 53 ? -1.969 -31.329 14.120 1.00 54.06 53 LEU E CA 1
ATOM 14040 C C . LEU H 2 53 ? -0.986 -30.383 13.445 1.00 55.76 53 LEU E C 1
ATOM 14041 O O . LEU H 2 53 ? -1.194 -29.196 13.447 1.00 58.93 53 LEU E O 1
ATOM 14046 N N . ALA H 2 54 ? 0.078 -30.896 12.850 1.00 52.86 54 ALA E N 1
ATOM 14047 C CA . ALA H 2 54 ? 1.054 -30.023 12.205 1.00 53.70 54 ALA E CA 1
ATOM 14048 C C . ALA H 2 54 ? 0.443 -29.273 11.067 1.00 56.56 54 ALA E C 1
ATOM 14049 O O . ALA H 2 54 ? 0.703 -28.129 10.853 1.00 54.60 54 ALA E O 1
ATOM 14051 N N . ASN H 2 55 ? -0.372 -29.970 10.326 1.00 60.64 55 ASN E N 1
ATOM 14052 C CA . ASN H 2 55 ? -1.062 -29.422 9.192 1.00 66.10 55 ASN E CA 1
ATOM 14053 C C . ASN H 2 55 ? -2.064 -28.369 9.561 1.00 71.02 55 ASN E C 1
ATOM 14054 O O . ASN H 2 55 ? -2.374 -27.489 8.783 1.00 73.70 55 ASN E O 1
ATOM 14059 N N . GLN H 2 56 ? -2.570 -28.481 10.768 1.00 71.50 56 GLN E N 1
ATOM 14060 C CA . GLN H 2 56 ? -3.525 -27.540 11.245 1.00 72.31 56 GLN E CA 1
ATOM 14061 C C . GLN H 2 56 ? -2.866 -26.201 11.237 1.00 71.29 56 GLN E C 1
ATOM 14062 O O . GLN H 2 56 ? -3.523 -25.205 11.005 1.00 73.65 56 GLN E O 1
ATOM 14068 N N . ILE H 2 57 ? -1.574 -26.155 11.470 1.00 66.57 57 ILE E N 1
ATOM 14069 C CA . ILE H 2 57 ? -0.932 -24.868 11.468 1.00 68.39 57 ILE E CA 1
ATOM 14070 C C . ILE H 2 57 ? -0.230 -24.491 10.195 1.00 72.86 57 ILE E C 1
ATOM 14071 O O . ILE H 2 57 ? 0.067 -23.329 10.001 1.00 76.39 57 ILE E O 1
ATOM 14076 N N . MET H 2 58 ? 0.042 -25.447 9.329 1.00 74.57 58 MET E N 1
ATOM 14077 C CA . MET H 2 58 ? 0.752 -25.116 8.107 1.00 74.22 58 MET E CA 1
ATOM 14078 C C . MET H 2 58 ? 0.315 -25.827 6.863 1.00 77.75 58 MET E C 1
ATOM 14079 O O . MET H 2 58 ? -0.208 -26.911 6.896 1.00 75.10 58 MET E O 1
ATOM 14084 N N . GLU H 2 59 ? 0.531 -25.153 5.755 1.00 85.77 59 GLU E N 1
ATOM 14085 C CA . GLU H 2 59 ? 0.199 -25.688 4.462 1.00 91.73 59 GLU E CA 1
ATOM 14086 C C . GLU H 2 59 ? 1.100 -26.866 4.088 1.00 84.29 59 GLU E C 1
ATOM 14087 O O . GLU H 2 59 ? 0.645 -27.923 3.700 1.00 83.50 59 GLU E O 1
ATOM 14093 N N . GLN H 2 60 ? 2.389 -26.671 4.259 1.00 78.51 60 GLN E N 1
ATOM 14094 C CA . GLN H 2 60 ? 3.392 -27.653 3.934 1.00 74.40 60 GLN E CA 1
ATOM 14095 C C . GLN H 2 60 ? 4.225 -27.592 5.158 1.00 67.93 60 GLN E C 1
ATOM 14096 O O . GLN H 2 60 ? 5.123 -26.787 5.261 1.00 63.85 60 GLN E O 1
ATOM 14102 N N . PRO H 2 61 ? 3.908 -28.442 6.104 1.00 64.29 61 PRO E N 1
ATOM 14103 C CA . PRO H 2 61 ? 4.558 -28.368 7.413 1.00 62.43 61 PRO E CA 1
ATOM 14104 C C . PRO H 2 61 ? 6.010 -28.591 7.292 1.00 61.14 61 PRO E C 1
ATOM 14105 O O . PRO H 2 61 ? 6.491 -29.364 6.499 1.00 62.78 61 PRO E O 1
ATOM 14109 N N . VAL H 2 62 ? 6.709 -27.856 8.110 1.00 55.91 62 VAL E N 1
ATOM 14110 C CA . VAL H 2 62 ? 8.179 -27.819 8.063 1.00 54.78 62 VAL E CA 1
ATOM 14111 C C . VAL H 2 62 ? 8.795 -29.196 8.291 1.00 52.35 62 VAL E C 1
ATOM 14112 O O . VAL H 2 62 ? 8.676 -29.756 9.396 1.00 44.71 62 VAL E O 1
ATOM 14116 N N . PRO H 2 63 ? 9.520 -29.721 7.327 1.00 53.42 63 PRO E N 1
ATOM 14117 C CA . PRO H 2 63 ? 10.030 -31.083 7.439 1.00 52.72 63 PRO E CA 1
ATOM 14118 C C . PRO H 2 63 ? 10.943 -31.382 8.618 1.00 45.58 63 PRO E C 1
ATOM 14119 O O . PRO H 2 63 ? 10.808 -32.375 9.273 1.00 38.00 63 PRO E O 1
ATOM 14123 N N . ARG H 2 64 ? 11.852 -30.505 8.904 1.00 44.14 64 ARG E N 1
ATOM 14124 C CA . ARG H 2 64 ? 12.725 -30.739 10.039 1.00 45.25 64 ARG E CA 1
ATOM 14125 C C . ARG H 2 64 ? 11.937 -30.796 11.345 1.00 47.07 64 ARG E C 1
ATOM 14126 O O . ARG H 2 64 ? 12.238 -31.615 12.215 1.00 44.18 64 ARG E O 1
ATOM 14134 N N . GLU H 2 65 ? 10.921 -29.947 11.490 1.00 49.18 65 GLU E N 1
ATOM 14135 C CA . GLU H 2 65 ? 10.102 -29.930 12.695 1.00 44.74 65 GLU E CA 1
ATOM 14136 C C . GLU H 2 65 ? 9.033 -31.026 12.713 1.00 46.76 65 GLU E C 1
ATOM 14137 O O . GLU H 2 65 ? 8.734 -31.563 13.792 1.00 42.42 65 GLU E O 1
ATOM 14143 N N . LEU H 2 66 ? 8.453 -31.377 11.551 1.00 51.64 66 LEU E N 1
ATOM 14144 C CA . LEU H 2 66 ? 7.465 -32.455 11.514 1.00 50.81 66 LEU E CA 1
ATOM 14145 C C . LEU H 2 66 ? 8.064 -33.731 12.086 1.00 45.91 66 LEU E C 1
ATOM 14146 O O . LEU H 2 66 ? 7.383 -34.490 12.788 1.00 45.83 66 LEU E O 1
ATOM 14151 N N . ASP H 2 67 ? 9.353 -33.949 11.847 1.00 43.54 67 ASP E N 1
ATOM 14152 C CA . ASP H 2 67 ? 10.003 -35.155 12.342 1.00 41.09 67 ASP E CA 1
ATOM 14153 C C . ASP H 2 67 ? 10.023 -35.196 13.866 1.00 42.24 67 ASP E C 1
ATOM 14154 O O . ASP H 2 67 ? 9.758 -36.239 14.472 1.00 43.55 67 ASP E O 1
ATOM 14159 N N . VAL H 2 68 ? 10.313 -34.067 14.507 1.00 45.94 68 VAL E N 1
ATOM 14160 C CA . VAL H 2 68 ? 10.377 -34.095 15.961 1.00 49.72 68 VAL E CA 1
ATOM 14161 C C . VAL H 2 68 ? 8.984 -34.280 16.567 1.00 52.16 68 VAL E C 1
ATOM 14162 O O . VAL H 2 68 ? 8.843 -34.974 17.578 1.00 55.49 68 VAL E O 1
ATOM 14166 N N . MET H 2 69 ? 7.932 -33.738 15.940 1.00 50.53 69 MET E N 1
ATOM 14167 C CA . MET H 2 69 ? 6.574 -34.065 16.382 1.00 53.81 69 MET E CA 1
ATOM 14168 C C . MET H 2 69 ? 6.270 -35.536 16.190 1.00 51.43 69 MET E C 1
ATOM 14169 O O . MET H 2 69 ? 5.953 -36.247 17.148 1.00 55.08 69 MET E O 1
ATOM 14174 N N . VAL H 2 70 ? 6.329 -35.998 14.942 1.00 46.21 70 VAL E N 1
ATOM 14175 C CA . VAL H 2 70 ? 5.808 -37.317 14.607 1.00 44.46 70 VAL E CA 1
ATOM 14176 C C . VAL H 2 70 ? 6.606 -38.412 15.291 1.00 39.54 70 VAL E C 1
ATOM 14177 O O . VAL H 2 70 ? 6.051 -39.443 15.687 1.00 41.69 70 VAL E O 1
ATOM 14181 N N . SER H 2 71 ? 7.906 -38.189 15.484 1.00 34.76 71 SER E N 1
ATOM 14182 C CA . SER H 2 71 ? 8.749 -39.170 16.167 1.00 36.96 71 SER E CA 1
ATOM 14183 C C . SER H 2 71 ? 8.296 -39.468 17.612 1.00 37.40 71 SER E C 1
ATOM 14184 O O . SER H 2 71 ? 8.576 -40.546 18.135 1.00 33.47 71 SER E O 1
ATOM 14187 N N . THR H 2 72 ? 7.572 -38.565 18.273 1.00 41.86 72 THR E N 1
ATOM 14188 C CA . THR H 2 72 ? 7.232 -38.824 19.671 1.00 39.96 72 THR E CA 1
ATOM 14189 C C . THR H 2 72 ? 6.315 -40.034 19.864 1.00 44.28 72 THR E C 1
ATOM 14190 O O . THR H 2 72 ? 6.427 -40.718 20.890 1.00 43.10 72 THR E O 1
ATOM 14194 N N . GLY H 2 73 ? 5.435 -40.339 18.896 1.00 42.76 73 GLY E N 1
ATOM 14195 C CA . GLY H 2 73 ? 4.464 -41.407 19.104 1.00 40.54 73 GLY E CA 1
ATOM 14196 C C . GLY H 2 73 ? 5.113 -42.741 19.408 1.00 39.84 73 GLY E C 1
ATOM 14197 O O . GLY H 2 73 ? 4.708 -43.444 20.340 1.00 37.57 73 GLY E O 1
ATOM 14198 N N . GLU H 2 74 ? 6.169 -43.083 18.661 1.00 42.08 74 GLU E N 1
ATOM 14199 C CA . GLU H 2 74 ? 6.892 -44.317 18.942 1.00 42.80 74 GLU E CA 1
ATOM 14200 C C . GLU H 2 74 ? 7.585 -44.241 20.315 1.00 40.26 74 GLU E C 1
ATOM 14201 O O . GLU H 2 74 ? 7.789 -45.268 20.982 1.00 36.66 74 GLU E O 1
ATOM 14207 N N . GLN H 2 75 ? 7.945 -43.039 20.766 1.00 35.93 75 GLN E N 1
ATOM 14208 C CA . GLN H 2 75 ? 8.555 -42.933 22.087 1.00 39.60 75 GLN E CA 1
ATOM 14209 C C . GLN H 2 75 ? 7.573 -43.232 23.210 1.00 34.97 75 GLN E C 1
ATOM 14210 O O . GLN H 2 75 ? 7.995 -43.705 24.261 1.00 26.43 75 GLN E O 1
ATOM 14216 N N . VAL H 2 76 ? 6.284 -42.911 23.056 1.00 35.63 76 VAL E N 1
ATOM 14217 C CA . VAL H 2 76 ? 5.319 -43.356 24.058 1.00 32.26 76 VAL E CA 1
ATOM 14218 C C . VAL H 2 76 ? 5.273 -44.876 24.094 1.00 34.53 76 VAL E C 1
ATOM 14219 O O . VAL H 2 76 ? 5.432 -45.488 25.154 1.00 41.36 76 VAL E O 1
ATOM 14223 N N . THR H 2 77 ? 5.171 -45.508 22.921 1.00 34.67 77 THR E N 1
ATOM 14224 C CA . THR H 2 77 ? 4.942 -46.950 22.860 1.00 36.73 77 THR E CA 1
ATOM 14225 C C . THR H 2 77 ? 6.096 -47.728 23.472 1.00 38.24 77 THR E C 1
ATOM 14226 O O . THR H 2 77 ? 5.869 -48.678 24.234 1.00 37.81 77 THR E O 1
ATOM 14230 N N . ILE H 2 78 ? 7.342 -47.315 23.195 1.00 38.01 78 ILE E N 1
ATOM 14231 C CA . ILE H 2 78 ? 8.493 -48.051 23.723 1.00 37.58 78 ILE E CA 1
ATOM 14232 C C . ILE H 2 78 ? 8.485 -48.064 25.257 1.00 35.03 78 ILE E C 1
ATOM 14233 O O . ILE H 2 78 ? 8.816 -49.081 25.892 1.00 33.08 78 ILE E O 1
ATOM 14238 N N . ALA H 2 79 ? 8.060 -46.976 25.884 1.00 31.78 79 ALA E N 1
ATOM 14239 C CA . ALA H 2 79 ? 8.026 -47.000 27.341 1.00 40.28 79 ALA E CA 1
ATOM 14240 C C . ALA H 2 79 ? 6.949 -47.943 27.863 1.00 39.80 79 ALA E C 1
ATOM 14241 O O . ALA H 2 79 ? 7.234 -48.777 28.728 1.00 37.07 79 ALA E O 1
ATOM 14243 N N . LEU H 2 80 ? 5.724 -47.860 27.313 1.00 34.72 80 LEU E N 1
ATOM 14244 C CA . LEU H 2 80 ? 4.615 -48.685 27.794 1.00 34.57 80 LEU E CA 1
ATOM 14245 C C . LEU H 2 80 ? 4.953 -50.170 27.736 1.00 41.87 80 LEU E C 1
ATOM 14246 O O . LEU H 2 80 ? 4.795 -50.896 28.733 1.00 46.74 80 LEU E O 1
ATOM 14251 N N . LEU H 2 81 ? 5.467 -50.630 26.586 1.00 42.74 81 LEU E N 1
ATOM 14252 C CA . LEU H 2 81 ? 5.843 -52.032 26.445 1.00 43.19 81 LEU E CA 1
ATOM 14253 C C . LEU H 2 81 ? 6.970 -52.394 27.398 1.00 44.16 81 LEU E C 1
ATOM 14254 O O . LEU H 2 81 ? 6.976 -53.488 27.979 1.00 43.27 81 LEU E O 1
ATOM 14259 N N . SER H 2 82 ? 7.917 -51.479 27.608 1.00 49.29 82 SER E N 1
ATOM 14260 C CA . SER H 2 82 ? 8.927 -51.735 28.633 1.00 51.35 82 SER E CA 1
ATOM 14261 C C . SER H 2 82 ? 8.269 -51.873 29.999 1.00 56.82 82 SER E C 1
ATOM 14262 O O . SER H 2 82 ? 8.581 -52.808 30.749 1.00 47.12 82 SER E O 1
ATOM 14265 N N . MET H 2 83 ? 7.312 -50.987 30.316 1.00 73.39 83 MET E N 1
ATOM 14266 C CA . MET H 2 83 ? 6.589 -51.109 31.585 1.00 84.25 83 MET E CA 1
ATOM 14267 C C . MET H 2 83 ? 5.788 -52.411 31.636 1.00 66.64 83 MET E C 1
ATOM 14268 O O . MET H 2 83 ? 5.933 -53.197 32.577 1.00 52.70 83 MET E O 1
ATOM 14273 N N . ALA H 2 84 ? 5.012 -52.703 30.581 1.00 61.41 84 ALA E N 1
ATOM 14274 C CA . ALA H 2 84 ? 4.231 -53.939 30.566 1.00 54.80 84 ALA E CA 1
ATOM 14275 C C . ALA H 2 84 ? 5.118 -55.183 30.684 1.00 53.64 84 ALA E C 1
ATOM 14276 O O . ALA H 2 84 ? 4.706 -56.190 31.268 1.00 51.52 84 ALA E O 1
ATOM 14278 N N . LEU H 2 85 ? 6.330 -55.141 30.130 1.00 57.59 85 LEU E N 1
ATOM 14279 C CA . LEU H 2 85 ? 7.276 -56.246 30.287 1.00 56.41 85 LEU E CA 1
ATOM 14280 C C . LEU H 2 85 ? 7.825 -56.344 31.706 1.00 53.01 85 LEU E C 1
ATOM 14281 O O . LEU H 2 85 ? 7.910 -57.443 32.270 1.00 49.15 85 LEU E O 1
ATOM 14286 N N . ILE H 2 86 ? 8.310 -55.225 32.255 1.00 49.46 86 ILE E N 1
ATOM 14287 C CA . ILE H 2 86 ? 8.909 -55.251 33.590 1.00 46.61 86 ILE E CA 1
ATOM 14288 C C . ILE H 2 86 ? 7.887 -55.706 34.632 1.00 48.22 86 ILE E C 1
ATOM 14289 O O . ILE H 2 86 ? 8.206 -56.511 35.516 1.00 41.76 86 ILE E O 1
ATOM 14294 N N . LYS H 2 87 ? 6.634 -55.247 34.504 1.00 51.11 87 LYS E N 1
ATOM 14295 C CA . LYS H 2 87 ? 5.562 -55.731 35.372 1.00 58.56 87 LYS E CA 1
ATOM 14296 C C . LYS H 2 87 ? 5.442 -57.253 35.337 1.00 61.02 87 LYS E C 1
ATOM 14297 O O . LYS H 2 87 ? 5.379 -57.906 36.389 1.00 58.89 87 LYS E O 1
ATOM 14303 N N . ARG H 2 88 ? 5.527 -57.837 34.144 1.00 58.97 88 ARG E N 1
ATOM 14304 C CA . ARG H 2 88 ? 5.382 -59.268 33.916 1.00 56.89 88 ARG E CA 1
ATOM 14305 C C . ARG H 2 88 ? 6.612 -60.047 34.344 1.00 51.60 88 ARG E C 1
ATOM 14306 O O . ARG H 2 88 ? 6.685 -61.254 34.094 1.00 46.77 88 ARG E O 1
ATOM 14314 N N . GLY H 2 89 ? 7.599 -59.388 34.935 1.00 51.68 89 GLY E N 1
ATOM 14315 C CA . GLY H 2 89 ? 8.783 -60.073 35.395 1.00 52.27 89 GLY E CA 1
ATOM 14316 C C . GLY H 2 89 ? 9.923 -60.226 34.407 1.00 56.84 89 GLY E C 1
ATOM 14317 O O . GLY H 2 89 ? 10.845 -61.008 34.676 1.00 58.53 89 GLY E O 1
ATOM 14318 N N . VAL H 2 90 ? 9.904 -59.534 33.274 1.00 57.78 90 VAL E N 1
ATOM 14319 C CA . VAL H 2 90 ? 10.989 -59.627 32.307 1.00 51.73 90 VAL E CA 1
ATOM 14320 C C . VAL H 2 90 ? 11.678 -58.251 32.228 1.00 44.04 90 VAL E C 1
ATOM 14321 O O . VAL H 2 90 ? 11.005 -57.256 31.943 1.00 48.46 90 VAL E O 1
ATOM 14325 N N . PRO H 2 91 ? 12.987 -58.168 32.492 1.00 40.66 91 PRO E N 1
ATOM 14326 C CA . PRO H 2 91 ? 13.660 -56.858 32.414 1.00 39.03 91 PRO E CA 1
ATOM 14327 C C . PRO H 2 91 ? 13.692 -56.326 30.986 1.00 41.35 91 PRO E C 1
ATOM 14328 O O . PRO H 2 91 ? 13.811 -57.084 30.018 1.00 38.46 91 PRO E O 1
ATOM 14332 N N . ALA H 2 92 ? 13.567 -55.004 30.862 1.00 36.76 92 ALA E N 1
ATOM 14333 C CA . ALA H 2 92 ? 13.483 -54.334 29.572 1.00 32.87 92 ALA E CA 1
ATOM 14334 C C . ALA H 2 92 ? 14.078 -52.940 29.696 1.00 43.94 92 ALA E C 1
ATOM 14335 O O . ALA H 2 92 ? 14.059 -52.339 30.775 1.00 54.05 92 ALA E O 1
ATOM 14337 N N . VAL H 2 93 ? 14.622 -52.438 28.590 1.00 42.85 93 VAL E N 1
ATOM 14338 C CA . VAL H 2 93 ? 15.034 -51.046 28.458 1.00 42.60 93 VAL E CA 1
ATOM 14339 C C . VAL H 2 93 ? 14.497 -50.511 27.139 1.00 40.62 93 VAL E C 1
ATOM 14340 O O . VAL H 2 93 ? 14.588 -51.182 26.108 1.00 40.56 93 VAL E O 1
ATOM 14344 N N . SER H 2 94 ? 13.973 -49.295 27.165 1.00 37.66 94 SER E N 1
ATOM 14345 C CA . SER H 2 94 ? 13.544 -48.612 25.962 1.00 35.62 94 SER E CA 1
ATOM 14346 C C . SER H 2 94 ? 14.724 -47.873 25.305 1.00 43.80 94 SER E C 1
ATOM 14347 O O . SER H 2 94 ? 15.734 -47.565 25.951 1.00 45.22 94 SER E O 1
ATOM 14350 N N . TYR H 2 95 ? 14.660 -47.743 23.980 1.00 45.00 95 TYR E N 1
ATOM 14351 C CA . TYR H 2 95 ? 15.667 -47.005 23.222 1.00 42.62 95 TYR E CA 1
ATOM 14352 C C . TYR H 2 95 ? 15.001 -46.033 22.266 1.00 43.14 95 TYR E C 1
ATOM 14353 O O . TYR H 2 95 ? 14.149 -46.434 21.466 1.00 47.47 95 TYR E O 1
ATOM 14362 N N . THR H 2 96 ? 15.377 -44.769 22.349 1.00 38.55 96 THR E N 1
ATOM 14363 C CA . THR H 2 96 ? 15.069 -43.849 21.277 1.00 36.95 96 THR E CA 1
ATOM 14364 C C . THR H 2 96 ? 15.940 -44.181 20.084 1.00 37.45 96 THR E C 1
ATOM 14365 O O . THR H 2 96 ? 16.997 -44.800 20.205 1.00 27.84 96 THR E O 1
ATOM 14369 N N . GLY H 2 97 ? 15.524 -43.681 18.928 1.00 40.93 97 GLY E N 1
ATOM 14370 C CA . GLY H 2 97 ? 16.409 -43.726 17.782 1.00 44.86 97 GLY E CA 1
ATOM 14371 C C . GLY H 2 97 ? 17.768 -43.150 18.126 1.00 46.98 97 GLY E C 1
ATOM 14372 O O . GLY H 2 97 ? 18.805 -43.736 17.807 1.00 45.54 97 GLY E O 1
ATOM 14373 N N . ASN H 2 98 ? 17.784 -42.022 18.834 1.00 46.88 98 ASN E N 1
ATOM 14374 C CA . ASN H 2 98 ? 19.055 -41.380 19.128 1.00 52.75 98 ASN E CA 1
ATOM 14375 C C . ASN H 2 98 ? 19.911 -42.148 20.131 1.00 51.94 98 ASN E C 1
ATOM 14376 O O . ASN H 2 98 ? 21.143 -42.088 20.038 1.00 51.04 98 ASN E O 1
ATOM 14381 N N . GLN H 2 99 ? 19.306 -42.890 21.055 1.00 48.21 99 GLN E N 1
ATOM 14382 C CA . GLN H 2 99 ? 20.013 -43.721 22.040 1.00 44.36 99 GLN E CA 1
ATOM 14383 C C . GLN H 2 99 ? 20.768 -44.937 21.544 1.00 43.62 99 GLN E C 1
ATOM 14384 O O . GLN H 2 99 ? 21.787 -45.261 22.088 1.00 46.00 99 GLN E O 1
ATOM 14390 N N . VAL H 2 100 ? 20.218 -45.698 20.617 1.00 39.77 100 VAL E N 1
ATOM 14391 C CA . VAL H 2 100 ? 20.976 -46.808 20.034 1.00 43.35 100 VAL E CA 1
ATOM 14392 C C . VAL H 2 100 ? 22.104 -46.278 19.184 1.00 54.06 100 VAL E C 1
ATOM 14393 O O . VAL H 2 100 ? 23.201 -46.804 19.194 1.00 50.91 100 VAL E O 1
ATOM 14397 N N . ARG H 2 101 ? 21.710 -45.229 18.465 1.00 63.30 101 ARG E N 1
ATOM 14398 C CA . ARG H 2 101 ? 22.342 -44.393 17.498 1.00 56.71 101 ARG E CA 1
ATOM 14399 C C . ARG H 2 101 ? 22.089 -44.970 16.117 1.00 52.63 101 ARG E C 1
ATOM 14400 O O . ARG H 2 101 ? 22.862 -45.710 15.564 1.00 53.08 101 ARG E O 1
ATOM 14408 N N . ILE H 2 102 ? 20.909 -44.656 15.631 1.00 45.10 102 ILE E N 1
ATOM 14409 C CA . ILE H 2 102 ? 20.540 -45.013 14.312 1.00 43.34 102 ILE E CA 1
ATOM 14410 C C . ILE H 2 102 ? 20.766 -43.729 13.573 1.00 43.20 102 ILE E C 1
ATOM 14411 O O . ILE H 2 102 ? 19.939 -42.854 13.558 1.00 47.29 102 ILE E O 1
ATOM 14416 N N . LEU H 2 103 ? 21.910 -43.656 12.942 1.00 35.01 103 LEU E N 1
ATOM 14417 C CA . LEU H 2 103 ? 22.360 -42.524 12.138 1.00 32.62 103 LEU E CA 1
ATOM 14418 C C . LEU H 2 103 ? 21.707 -42.576 10.758 1.00 36.42 103 LEU E C 1
ATOM 14419 O O . LEU H 2 103 ? 21.541 -43.654 10.179 1.00 35.51 103 LEU E O 1
ATOM 14424 N N . THR H 2 104 ? 21.338 -41.416 10.216 1.00 39.68 104 THR E N 1
ATOM 14425 C CA . THR H 2 104 ? 20.412 -41.422 9.093 1.00 45.75 104 THR E CA 1
ATOM 14426 C C . THR H 2 104 ? 20.737 -40.332 8.069 1.00 52.20 104 THR E C 1
ATOM 14427 O O . THR H 2 104 ? 21.640 -39.517 8.270 1.00 56.57 104 THR E O 1
ATOM 14431 N N . ASP H 2 105 ? 19.955 -40.311 6.975 1.00 52.31 105 ASP E N 1
ATOM 14432 C CA . ASP H 2 105 ? 19.949 -39.221 6.001 1.00 53.47 105 ASP E CA 1
ATOM 14433 C C . ASP H 2 105 ? 19.561 -37.914 6.683 1.00 49.00 105 ASP E C 1
ATOM 14434 O O . ASP H 2 105 ? 19.249 -37.861 7.873 1.00 45.62 105 ASP E O 1
ATOM 14439 N N . SER H 2 106 ? 19.511 -36.862 5.875 1.00 50.06 106 SER E N 1
ATOM 14440 C CA . SER H 2 106 ? 18.913 -35.599 6.263 1.00 52.60 106 SER E CA 1
ATOM 14441 C C . SER H 2 106 ? 17.601 -35.365 5.520 1.00 49.47 106 SER E C 1
ATOM 14442 O O . SER H 2 106 ? 17.028 -34.270 5.590 1.00 48.16 106 SER E O 1
ATOM 14445 N N . ALA H 2 107 ? 17.091 -36.386 4.838 1.00 48.00 107 ALA E N 1
ATOM 14446 C CA . ALA H 2 107 ? 15.850 -36.260 4.085 1.00 53.18 107 ALA E CA 1
ATOM 14447 C C . ALA H 2 107 ? 14.733 -36.471 5.094 1.00 45.93 107 ALA E C 1
ATOM 14448 O O . ALA H 2 107 ? 14.356 -37.604 5.404 1.00 38.08 107 ALA E O 1
ATOM 14450 N N . HIS H 2 108 ? 14.164 -35.361 5.556 1.00 49.51 108 HIS E N 1
ATOM 14451 C CA . HIS H 2 108 ? 13.465 -35.388 6.833 1.00 53.99 108 HIS E CA 1
ATOM 14452 C C . HIS H 2 108 ? 12.241 -36.299 6.882 1.00 61.45 108 HIS E C 1
ATOM 14453 O O . HIS H 2 108 ? 12.157 -37.154 7.768 1.00 68.01 108 HIS E O 1
ATOM 14460 N N . THR H 2 109 ? 11.306 -36.174 6.001 1.00 63.32 109 THR E N 1
ATOM 14461 C CA . THR H 2 109 ? 10.230 -37.087 6.178 1.00 62.28 109 THR E CA 1
ATOM 14462 C C . THR H 2 109 ? 10.550 -38.414 5.561 1.00 55.93 109 THR E C 1
ATOM 14463 O O . THR H 2 109 ? 9.740 -39.287 5.547 1.00 56.77 109 THR E O 1
ATOM 14467 N N . LYS H 2 110 ? 11.733 -38.536 5.005 1.00 50.72 110 LYS E N 1
ATOM 14468 C CA . LYS H 2 110 ? 12.133 -39.759 4.357 1.00 53.74 110 LYS E CA 1
ATOM 14469 C C . LYS H 2 110 ? 13.581 -40.206 4.572 1.00 53.13 110 LYS E C 1
ATOM 14470 O O . LYS H 2 110 ? 14.204 -40.697 3.658 1.00 56.17 110 LYS E O 1
ATOM 14476 N N . ALA H 2 111 ? 14.116 -40.043 5.762 1.00 45.58 111 ALA E N 1
ATOM 14477 C CA . ALA H 2 111 ? 15.489 -40.395 6.008 1.00 44.44 111 ALA E CA 1
ATOM 14478 C C . ALA H 2 111 ? 15.777 -41.853 5.804 1.00 44.60 111 ALA E C 1
ATOM 14479 O O . ALA H 2 111 ? 14.946 -42.697 6.034 1.00 48.75 111 ALA E O 1
ATOM 14481 N N . ARG H 2 112 ? 16.981 -42.121 5.339 1.00 39.42 112 ARG E N 1
ATOM 14482 C CA . ARG H 2 112 ? 17.456 -43.474 5.102 1.00 46.81 112 ARG E CA 1
ATOM 14483 C C . ARG H 2 112 ? 18.495 -43.798 6.148 1.00 44.01 112 ARG E C 1
ATOM 14484 O O . ARG H 2 112 ? 19.259 -42.965 6.521 1.00 45.33 112 ARG E O 1
ATOM 14492 N N . ILE H 2 113 ? 18.482 -45.012 6.641 1.00 43.73 113 ILE E N 1
ATOM 14493 C CA . ILE H 2 113 ? 19.407 -45.401 7.662 1.00 44.47 113 ILE E CA 1
ATOM 14494 C C . ILE H 2 113 ? 20.804 -45.537 7.086 1.00 43.75 113 ILE E C 1
ATOM 14495 O O . ILE H 2 113 ? 21.006 -46.218 6.128 1.00 41.40 113 ILE E O 1
ATOM 14500 N N . LEU H 2 114 ? 21.754 -44.862 7.709 1.00 41.38 114 LEU E N 1
ATOM 14501 C CA . LEU H 2 114 ? 23.159 -44.869 7.310 1.00 37.68 114 LEU E CA 1
ATOM 14502 C C . LEU H 2 114 ? 24.017 -45.789 8.162 1.00 41.24 114 LEU E C 1
ATOM 14503 O O . LEU H 2 114 ? 24.991 -46.357 7.649 1.00 36.34 114 LEU E O 1
ATOM 14508 N N . HIS H 2 115 ? 23.778 -45.843 9.477 1.00 41.21 115 HIS E N 1
ATOM 14509 C CA . HIS H 2 115 ? 24.581 -46.700 10.339 1.00 37.60 115 HIS E CA 1
ATOM 14510 C C . HIS H 2 115 ? 23.851 -46.998 11.644 1.00 40.97 115 HIS E C 1
ATOM 14511 O O . HIS H 2 115 ? 23.217 -46.121 12.227 1.00 41.17 115 HIS E O 1
ATOM 14518 N N . ILE H 2 116 ? 24.030 -48.212 12.161 1.00 39.68 116 ILE E N 1
ATOM 14519 C CA . ILE H 2 116 ? 23.424 -48.591 13.433 1.00 39.19 116 ILE E CA 1
ATOM 14520 C C . ILE H 2 116 ? 24.504 -49.132 14.347 1.00 41.64 116 ILE E C 1
ATOM 14521 O O . ILE H 2 116 ? 25.089 -50.183 14.063 1.00 42.73 116 ILE E O 1
ATOM 14526 N N . ASP H 2 117 ? 24.646 -48.504 15.508 1.00 41.35 117 ASP E N 1
ATOM 14527 C CA . ASP H 2 117 ? 25.594 -48.924 16.518 1.00 39.56 117 ASP E CA 1
ATOM 14528 C C . ASP H 2 117 ? 25.042 -50.163 17.199 1.00 38.98 117 ASP E C 1
ATOM 14529 O O . ASP H 2 117 ? 23.890 -50.174 17.641 1.00 42.53 117 ASP E O 1
ATOM 14534 N N . ASP H 2 118 ? 25.823 -51.233 17.204 1.00 36.21 118 ASP E N 1
ATOM 14535 C CA . ASP H 2 118 ? 25.447 -52.429 17.943 1.00 40.59 118 ASP E CA 1
ATOM 14536 C C . ASP H 2 118 ? 25.940 -52.402 19.380 1.00 39.74 118 ASP E C 1
ATOM 14537 O O . ASP H 2 118 ? 25.558 -53.267 20.172 1.00 34.88 118 ASP E O 1
ATOM 14542 N N . THR H 2 119 ? 26.760 -51.420 19.739 1.00 43.59 119 THR E N 1
ATOM 14543 C CA . THR H 2 119 ? 27.529 -51.553 20.961 1.00 40.55 119 THR E CA 1
ATOM 14544 C C . THR H 2 119 ? 26.634 -51.552 22.195 1.00 43.86 119 THR E C 1
ATOM 14545 O O . THR H 2 119 ? 26.639 -52.509 22.968 1.00 45.20 119 THR E O 1
ATOM 14549 N N . HIS H 2 120 ? 25.852 -50.521 22.406 1.00 47.38 120 HIS E N 1
ATOM 14550 C CA . HIS H 2 120 ? 25.002 -50.448 23.570 1.00 46.01 120 HIS E CA 1
ATOM 14551 C C . HIS H 2 120 ? 23.936 -51.485 23.677 1.00 44.59 120 HIS E C 1
ATOM 14552 O O . HIS H 2 120 ? 23.629 -51.929 24.732 1.00 43.92 120 HIS E O 1
ATOM 14559 N N . ILE H 2 121 ? 23.333 -51.822 22.566 1.00 43.31 121 ILE E N 1
ATOM 14560 C CA . ILE H 2 121 ? 22.242 -52.797 22.578 1.00 43.78 121 ILE E CA 1
ATOM 14561 C C . ILE H 2 121 ? 22.751 -54.158 23.025 1.00 47.44 121 ILE E C 1
ATOM 14562 O O . ILE H 2 121 ? 22.129 -54.854 23.841 1.00 48.37 121 ILE E O 1
ATOM 14567 N N . ARG H 2 122 ? 23.871 -54.572 22.455 1.00 45.99 122 ARG E N 1
ATOM 14568 C CA . ARG H 2 122 ? 24.455 -55.874 22.745 1.00 48.45 122 ARG E CA 1
ATOM 14569 C C . ARG H 2 122 ? 24.772 -56.006 24.231 1.00 53.42 122 ARG E C 1
ATOM 14570 O O . ARG H 2 122 ? 24.627 -57.084 24.832 1.00 55.72 122 ARG E O 1
ATOM 14578 N N . ALA H 2 123 ? 25.207 -54.905 24.848 1.00 48.53 123 ALA E N 1
ATOM 14579 C CA . ALA H 2 123 ? 25.450 -54.935 26.278 1.00 43.15 123 ALA E CA 1
ATOM 14580 C C . ALA H 2 123 ? 24.141 -55.147 27.029 1.00 39.79 123 ALA E C 1
ATOM 14581 O O . ALA H 2 123 ? 24.054 -56.013 27.908 1.00 37.29 123 ALA E O 1
ATOM 14583 N N . ASP H 2 124 ? 23.093 -54.415 26.648 1.00 36.89 124 ASP E N 1
ATOM 14584 C CA . ASP H 2 124 ? 21.786 -54.615 27.270 1.00 35.77 124 ASP E CA 1
ATOM 14585 C C . ASP H 2 124 ? 21.291 -56.040 27.043 1.00 39.55 124 ASP E C 1
ATOM 14586 O O . ASP H 2 124 ? 20.703 -56.654 27.944 1.00 43.37 124 ASP E O 1
ATOM 14591 N N . LEU H 2 125 ? 21.530 -56.591 25.847 1.00 38.83 125 LEU E N 1
ATOM 14592 C CA . LEU H 2 125 ? 21.169 -57.982 25.590 1.00 42.82 125 LEU E CA 1
ATOM 14593 C C . LEU H 2 125 ? 21.978 -58.943 26.441 1.00 46.74 125 LEU E C 1
ATOM 14594 O O . LEU H 2 125 ? 21.432 -59.917 26.974 1.00 44.24 125 LEU E O 1
ATOM 14599 N N . LYS H 2 126 ? 23.288 -58.717 26.548 1.00 50.66 126 LYS E N 1
ATOM 14600 C CA . LYS H 2 126 ? 24.075 -59.667 27.310 1.00 52.45 126 LYS E CA 1
ATOM 14601 C C . LYS H 2 126 ? 23.722 -59.595 28.784 1.00 46.11 126 LYS E C 1
ATOM 14602 O O . LYS H 2 126 ? 23.809 -60.599 29.495 1.00 39.51 126 LYS E O 1
ATOM 14608 N N . ALA H 2 127 ? 23.303 -58.421 29.265 1.00 44.09 127 ALA E N 1
ATOM 14609 C CA . ALA H 2 127 ? 22.815 -58.365 30.642 1.00 44.02 127 ALA E CA 1
ATOM 14610 C C . ALA H 2 127 ? 21.474 -59.066 30.816 1.00 47.49 127 ALA E C 1
ATOM 14611 O O . ALA H 2 127 ? 20.968 -59.108 31.933 1.00 52.07 127 ALA E O 1
ATOM 14613 N N . GLY H 2 128 ? 20.886 -59.624 29.765 1.00 44.15 128 GLY E N 1
ATOM 14614 C CA . GLY H 2 128 ? 19.641 -60.324 29.925 1.00 44.74 128 GLY E CA 1
ATOM 14615 C C . GLY H 2 128 ? 18.396 -59.479 29.832 1.00 45.27 128 GLY E C 1
ATOM 14616 O O . GLY H 2 128 ? 17.337 -59.922 30.298 1.00 43.84 128 GLY E O 1
ATOM 14617 N N . ARG H 2 129 ? 18.491 -58.262 29.309 1.00 44.33 129 ARG E N 1
ATOM 14618 C CA . ARG H 2 129 ? 17.314 -57.430 29.141 1.00 46.26 129 ARG E CA 1
ATOM 14619 C C . ARG H 2 129 ? 16.847 -57.476 27.695 1.00 47.93 129 ARG E C 1
ATOM 14620 O O . ARG H 2 129 ? 17.640 -57.589 26.750 1.00 49.08 129 ARG E O 1
ATOM 14628 N N . VAL H 2 130 ? 15.554 -57.266 27.540 1.00 42.36 130 VAL E N 1
ATOM 14629 C CA . VAL H 2 130 ? 14.928 -57.150 26.238 1.00 39.09 130 VAL E CA 1
ATOM 14630 C C . VAL H 2 130 ? 15.026 -55.685 25.872 1.00 38.27 130 VAL E C 1
ATOM 14631 O O . VAL H 2 130 ? 14.807 -54.820 26.729 1.00 38.71 130 VAL E O 1
ATOM 14635 N N . VAL H 2 131 ? 15.437 -55.402 24.642 1.00 35.56 131 VAL E N 1
ATOM 14636 C CA . VAL H 2 131 ? 15.602 -54.041 24.155 1.00 37.86 131 VAL E CA 1
ATOM 14637 C C . VAL H 2 131 ? 14.368 -53.665 23.343 1.00 37.38 131 VAL E C 1
ATOM 14638 O O . VAL H 2 131 ? 14.012 -54.368 22.386 1.00 32.95 131 VAL E O 1
ATOM 14642 N N . VAL H 2 132 ? 13.738 -52.545 23.697 1.00 34.27 132 VAL E N 1
ATOM 14643 C CA . VAL H 2 132 ? 12.593 -52.008 22.971 1.00 33.45 132 VAL E CA 1
ATOM 14644 C C . VAL H 2 132 ? 13.069 -50.745 22.262 1.00 33.82 132 VAL E C 1
ATOM 14645 O O . VAL H 2 132 ? 13.468 -49.779 22.924 1.00 37.01 132 VAL E O 1
ATOM 14649 N N . VAL H 2 133 ? 13.036 -50.764 20.955 1.00 30.47 133 VAL E N 1
ATOM 14650 C CA . VAL H 2 133 ? 13.506 -49.673 20.156 1.00 27.31 133 VAL E CA 1
ATOM 14651 C C . VAL H 2 133 ? 12.410 -49.024 19.359 1.00 30.17 133 VAL E C 1
ATOM 14652 O O . VAL H 2 133 ? 11.533 -49.675 18.870 1.00 31.08 133 VAL E O 1
ATOM 14656 N N . ALA H 2 134 ? 12.491 -47.732 19.297 1.00 29.97 134 ALA E N 1
ATOM 14657 C CA . ALA H 2 134 ? 11.556 -47.020 18.569 1.00 33.87 134 ALA E CA 1
ATOM 14658 C C . ALA H 2 134 ? 11.891 -47.181 17.127 1.00 39.86 134 ALA E C 1
ATOM 14659 O O . ALA H 2 134 ? 12.995 -47.006 16.686 1.00 34.51 134 ALA E O 1
ATOM 14661 N N . GLY H 2 135 ? 10.883 -47.609 16.409 1.00 44.14 135 GLY E N 1
ATOM 14662 C CA . GLY H 2 135 ? 10.927 -47.688 14.980 1.00 41.08 135 GLY E CA 1
ATOM 14663 C C . GLY H 2 135 ? 10.568 -46.340 14.405 1.00 42.60 135 GLY E C 1
ATOM 14664 O O . GLY H 2 135 ? 10.153 -45.417 15.104 1.00 55.32 135 GLY E O 1
ATOM 14665 N N . PHE H 2 136 ? 10.885 -46.181 13.152 1.00 40.02 136 PHE E N 1
ATOM 14666 C CA . PHE H 2 136 ? 10.530 -45.025 12.375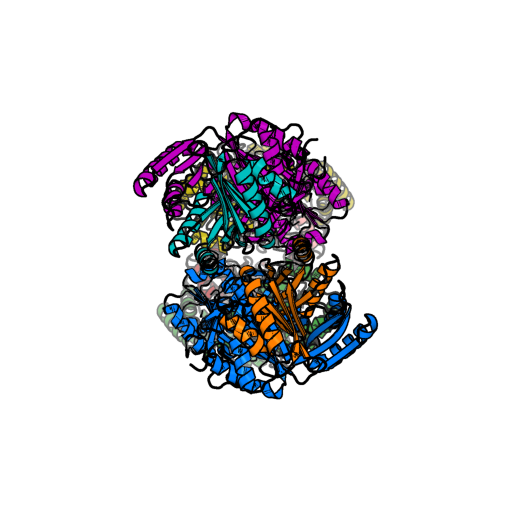 1.00 39.32 136 PHE E CA 1
ATOM 14667 C C . PHE H 2 136 ? 11.350 -43.776 12.682 1.00 42.35 136 PHE E C 1
ATOM 14668 O O . PHE H 2 136 ? 11.122 -42.760 12.103 1.00 46.68 136 PHE E O 1
ATOM 14676 N N . GLN H 2 137 ? 12.319 -43.864 13.590 1.00 42.28 137 GLN E N 1
ATOM 14677 C CA . GLN H 2 137 ? 13.224 -42.755 13.779 1.00 38.95 137 GLN E CA 1
ATOM 14678 C C . GLN H 2 137 ? 14.702 -42.947 13.867 1.00 31.04 137 GLN E C 1
ATOM 14679 O O . GLN H 2 137 ? 15.198 -44.006 14.097 1.00 32.94 137 GLN E O 1
ATOM 14685 N N . GLY H 2 138 ? 15.381 -41.843 13.700 1.00 22.02 138 GLY E N 1
ATOM 14686 C CA . GLY H 2 138 ? 16.822 -41.821 13.845 1.00 28.51 138 GLY E CA 1
ATOM 14687 C C . GLY H 2 138 ? 17.311 -40.394 14.014 1.00 33.82 138 GLY E C 1
ATOM 14688 O O . GLY H 2 138 ? 16.526 -39.480 14.283 1.00 29.30 138 GLY E O 1
ATOM 14689 N N . VAL H 2 139 ? 18.638 -40.208 13.898 1.00 38.93 139 VAL E N 1
ATOM 14690 C CA . VAL H 2 139 ? 19.237 -38.869 13.959 1.00 38.78 139 VAL E CA 1
ATOM 14691 C C . VAL H 2 139 ? 20.325 -38.691 12.896 1.00 42.01 139 VAL E C 1
ATOM 14692 O O . VAL H 2 139 ? 21.183 -39.558 12.715 1.00 37.74 139 VAL E O 1
ATOM 14696 N N . ASP H 2 140 ? 20.347 -37.511 12.253 1.00 44.06 140 ASP E N 1
ATOM 14697 C CA . ASP H 2 140 ? 21.354 -37.282 11.229 1.00 40.64 140 ASP E CA 1
ATOM 14698 C C . ASP H 2 140 ? 22.682 -36.941 11.889 1.00 34.85 140 ASP E C 1
ATOM 14699 O O . ASP H 2 140 ? 22.793 -36.868 13.116 1.00 34.56 140 ASP E O 1
ATOM 14704 N N . GLY H 2 141 ? 23.708 -36.756 11.058 1.00 27.67 141 GLY E N 1
ATOM 14705 C CA . GLY H 2 141 ? 25.028 -36.433 11.580 1.00 36.35 141 GLY E CA 1
ATOM 14706 C C . GLY H 2 141 ? 25.076 -35.188 12.451 1.00 42.29 141 GLY E C 1
ATOM 14707 O O . GLY H 2 141 ? 26.013 -35.030 13.226 1.00 41.84 141 GLY E O 1
ATOM 14708 N N . ASN H 2 142 ? 24.076 -34.314 12.361 1.00 43.76 142 ASN E N 1
ATOM 14709 C CA . ASN H 2 142 ? 24.044 -33.072 13.125 1.00 44.75 142 ASN E CA 1
ATOM 14710 C C . ASN H 2 142 ? 23.182 -33.116 14.398 1.00 40.80 142 ASN E C 1
ATOM 14711 O O . ASN H 2 142 ? 23.066 -32.096 15.088 1.00 45.36 142 ASN E O 1
ATOM 14716 N N . GLY H 2 143 ? 22.545 -34.235 14.711 1.00 35.70 143 GLY E N 1
ATOM 14717 C CA . GLY H 2 143 ? 21.721 -34.327 15.896 1.00 36.83 143 GLY E CA 1
ATOM 14718 C C . GLY H 2 143 ? 20.262 -34.037 15.672 1.00 42.44 143 GLY E C 1
ATOM 14719 O O . GLY H 2 143 ? 19.481 -34.108 16.629 1.00 46.84 143 GLY E O 1
ATOM 14720 N N . ASN H 2 144 ? 19.867 -33.738 14.437 1.00 41.13 144 ASN E N 1
ATOM 14721 C CA . ASN H 2 144 ? 18.473 -33.516 14.107 1.00 36.21 144 ASN E CA 1
ATOM 14722 C C . ASN H 2 144 ? 17.748 -34.849 14.034 1.00 35.31 144 ASN E C 1
ATOM 14723 O O . ASN H 2 144 ? 18.293 -35.832 13.521 1.00 30.40 144 ASN E O 1
ATOM 14728 N N . ILE H 2 145 ? 16.547 -34.880 14.626 1.00 38.09 145 ILE E N 1
ATOM 14729 C CA . ILE H 2 145 ? 15.651 -36.031 14.580 1.00 35.61 145 ILE E CA 1
ATOM 14730 C C . ILE H 2 145 ? 15.107 -36.195 13.167 1.00 35.90 145 ILE E C 1
ATOM 14731 O O . ILE H 2 145 ? 14.845 -35.207 12.471 1.00 34.80 145 ILE E O 1
ATOM 14736 N N . THR H 2 146 ? 14.914 -37.447 12.747 1.00 40.07 146 THR E N 1
ATOM 14737 C CA . THR H 2 146 ? 14.344 -37.777 11.445 1.00 44.77 146 THR E CA 1
ATOM 14738 C C . THR H 2 146 ? 13.340 -38.917 11.561 1.00 49.70 146 THR E C 1
ATOM 14739 O O . THR H 2 146 ? 13.335 -39.676 12.536 1.00 43.49 146 THR E O 1
ATOM 14743 N N . THR H 2 147 ? 12.492 -39.015 10.532 1.00 50.72 147 THR E N 1
ATOM 14744 C CA . THR H 2 147 ? 11.510 -40.078 10.367 1.00 51.48 147 THR E CA 1
ATOM 14745 C C . THR H 2 147 ? 11.855 -40.800 9.071 1.00 47.18 147 THR E C 1
ATOM 14746 O O . THR H 2 147 ? 12.257 -40.165 8.099 1.00 38.13 147 THR E O 1
ATOM 14750 N N . LEU H 2 148 ? 11.813 -42.106 9.117 1.00 46.75 148 LEU E N 1
ATOM 14751 C CA . LEU H 2 148 ? 12.190 -42.953 8.027 1.00 48.08 148 LEU E CA 1
ATOM 14752 C C . LEU H 2 148 ? 11.223 -42.986 6.875 1.00 53.72 148 LEU E C 1
ATOM 14753 O O . LEU H 2 148 ? 11.546 -43.471 5.823 1.00 56.80 148 LEU E O 1
ATOM 14758 N N . GLY H 2 149 ? 10.031 -42.475 7.076 1.00 54.60 149 GLY E N 1
ATOM 14759 C CA . GLY H 2 149 ? 9.041 -42.480 6.043 1.00 54.37 149 GLY E CA 1
ATOM 14760 C C . GLY H 2 149 ? 8.190 -43.697 6.192 1.00 58.15 149 GLY E C 1
ATOM 14761 O O . GLY H 2 149 ? 8.401 -44.499 7.071 1.00 57.69 149 GLY E O 1
ATOM 14762 N N . ARG H 2 150 ? 7.223 -43.846 5.315 1.00 65.84 150 ARG E N 1
ATOM 14763 C CA . ARG H 2 150 ? 6.321 -44.966 5.425 1.00 72.46 150 ARG E CA 1
ATOM 14764 C C . ARG H 2 150 ? 7.078 -46.248 5.366 1.00 64.91 150 ARG E C 1
ATOM 14765 O O . ARG H 2 150 ? 7.971 -46.428 4.572 1.00 59.98 150 ARG E O 1
ATOM 14773 N N . GLY H 2 151 ? 6.679 -47.134 6.255 1.00 58.50 151 GLY E N 1
ATOM 14774 C CA . GLY H 2 151 ? 7.297 -48.413 6.407 1.00 51.76 151 GLY E CA 1
ATOM 14775 C C . GLY H 2 151 ? 8.534 -48.293 7.234 1.00 47.77 151 GLY E C 1
ATOM 14776 O O . GLY H 2 151 ? 9.293 -49.214 7.311 1.00 43.29 151 GLY E O 1
ATOM 14777 N N . GLY H 2 152 ? 8.714 -47.160 7.872 1.00 45.73 152 GLY E N 1
ATOM 14778 C CA . GLY H 2 152 ? 9.888 -46.936 8.651 1.00 48.16 152 GLY E CA 1
ATOM 14779 C C . GLY H 2 152 ? 10.069 -47.943 9.731 1.00 47.84 152 GLY E C 1
ATOM 14780 O O . GLY H 2 152 ? 11.170 -48.308 10.003 1.00 46.30 152 GLY E O 1
ATOM 14781 N N . SER H 2 153 ? 9.000 -48.366 10.366 1.00 47.26 153 SER E N 1
ATOM 14782 C CA . SER H 2 153 ? 9.117 -49.349 11.407 1.00 47.96 153 SER E CA 1
ATOM 14783 C C . SER H 2 153 ? 9.624 -50.657 10.851 1.00 50.81 153 SER E C 1
ATOM 14784 O O . SER H 2 153 ? 10.440 -51.275 11.470 1.00 49.64 153 SER E O 1
ATOM 14787 N N . ASP H 2 154 ? 9.147 -51.071 9.680 1.00 53.76 154 ASP E N 1
ATOM 14788 C CA . ASP H 2 154 ? 9.657 -52.277 9.033 1.00 54.12 154 ASP E CA 1
ATOM 14789 C C . ASP H 2 154 ? 11.156 -52.135 8.763 1.00 46.62 154 ASP E C 1
ATOM 14790 O O . ASP H 2 154 ? 11.947 -53.043 9.062 1.00 43.57 154 ASP E O 1
ATOM 14795 N N . THR H 2 155 ? 11.569 -50.960 8.275 1.00 38.40 155 THR E N 1
ATOM 14796 C CA . THR H 2 155 ? 12.969 -50.722 7.942 1.00 37.16 155 THR E CA 1
ATOM 14797 C C . THR H 2 155 ? 13.865 -50.811 9.174 1.00 40.28 155 THR E C 1
ATOM 14798 O O . THR H 2 155 ? 14.929 -51.441 9.137 1.00 36.94 155 THR E O 1
ATOM 14802 N N . THR H 2 156 ? 13.449 -50.191 10.275 1.00 39.76 156 THR E N 1
ATOM 14803 C CA . THR H 2 156 ? 14.233 -50.247 11.505 1.00 35.04 156 THR E CA 1
ATOM 14804 C C . THR H 2 156 ? 14.418 -51.684 11.986 1.00 35.43 156 THR E C 1
ATOM 14805 O O . THR H 2 156 ? 15.510 -52.060 12.426 1.00 35.61 156 THR E O 1
ATOM 14809 N N . GLY H 2 157 ? 13.361 -52.495 11.948 1.00 36.48 157 GLY E N 1
ATOM 14810 C CA . GLY H 2 157 ? 13.504 -53.879 12.375 1.00 34.46 157 GLY E CA 1
ATOM 14811 C C . GLY H 2 157 ? 14.530 -54.659 11.567 1.00 40.11 157 GLY E C 1
ATOM 14812 O O . GLY H 2 157 ? 15.407 -55.316 12.129 1.00 38.35 157 GLY E O 1
ATOM 14813 N N . VAL H 2 158 ? 14.479 -54.546 10.232 1.00 43.04 158 VAL E N 1
ATOM 14814 C CA . VAL H 2 158 ? 15.414 -55.309 9.405 1.00 38.03 158 VAL E CA 1
ATOM 14815 C C . VAL H 2 158 ? 16.831 -54.773 9.578 1.00 37.69 158 VAL E C 1
ATOM 14816 O O . VAL H 2 158 ? 17.777 -55.539 9.810 1.00 38.89 158 VAL E O 1
ATOM 14820 N N . ALA H 2 159 ? 16.987 -53.446 9.574 1.00 38.14 159 ALA E N 1
ATOM 14821 C CA . ALA H 2 159 ? 18.307 -52.866 9.798 1.00 39.34 159 ALA E CA 1
ATOM 14822 C C . ALA H 2 159 ? 18.841 -53.262 11.166 1.00 40.49 159 ALA E C 1
ATOM 14823 O O . ALA H 2 159 ? 20.036 -53.536 11.306 1.00 37.48 159 ALA E O 1
ATOM 14825 N N . LEU H 2 160 ? 17.979 -53.312 12.194 1.00 44.40 160 LEU E N 1
ATOM 14826 C CA . LEU H 2 160 ? 18.466 -53.832 13.475 1.00 43.76 160 LEU E CA 1
ATOM 14827 C C . LEU H 2 160 ? 18.890 -55.286 13.337 1.00 37.20 160 LEU E C 1
ATOM 14828 O O . LEU H 2 160 ? 19.954 -55.676 13.837 1.00 31.35 160 LEU E O 1
ATOM 14833 N N . ALA H 2 161 ? 18.111 -56.090 12.601 1.00 33.74 161 ALA E N 1
ATOM 14834 C CA . ALA H 2 161 ? 18.488 -57.492 12.410 1.00 36.91 161 ALA E CA 1
ATOM 14835 C C . ALA H 2 161 ? 19.816 -57.624 11.662 1.00 40.43 161 ALA E C 1
ATOM 14836 O O . ALA H 2 161 ? 20.624 -58.502 11.979 1.00 42.59 161 ALA E O 1
ATOM 14838 N N . ALA H 2 162 ? 20.051 -56.785 10.652 1.00 37.07 162 ALA E N 1
ATOM 14839 C CA . ALA H 2 162 ? 21.331 -56.839 9.950 1.00 39.02 162 ALA E CA 1
ATOM 14840 C C . ALA H 2 162 ? 22.477 -56.352 10.838 1.00 44.37 162 ALA E C 1
ATOM 14841 O O . ALA H 2 162 ? 23.504 -57.026 10.968 1.00 42.28 162 ALA E O 1
ATOM 14843 N N . ALA H 2 163 ? 22.326 -55.173 11.455 1.00 46.49 163 ALA E N 1
ATOM 14844 C CA . ALA H 2 163 ? 23.433 -54.627 12.229 1.00 48.57 163 ALA E CA 1
ATOM 14845 C C . ALA H 2 163 ? 23.793 -55.529 13.402 1.00 54.94 163 ALA E C 1
ATOM 14846 O O . ALA H 2 163 ? 24.960 -55.611 13.793 1.00 60.79 163 ALA E O 1
ATOM 14848 N N . LEU H 2 164 ? 22.816 -56.225 13.962 1.00 48.27 164 LEU E N 1
ATOM 14849 C CA . LEU H 2 164 ? 23.035 -57.113 15.092 1.00 43.30 164 LEU E CA 1
ATOM 14850 C C . LEU H 2 164 ? 23.354 -58.538 14.672 1.00 44.71 164 LEU E C 1
ATOM 14851 O O . LEU H 2 164 ? 23.441 -59.401 15.544 1.00 45.34 164 LEU E O 1
ATOM 14856 N N . LYS H 2 165 ? 23.475 -58.820 13.365 1.00 49.33 165 LYS E N 1
ATOM 14857 C CA . LYS H 2 165 ? 23.526 -60.194 12.843 1.00 48.69 165 LYS E CA 1
ATOM 14858 C C . LYS H 2 165 ? 22.488 -61.109 13.505 1.00 48.94 165 LYS E C 1
ATOM 14859 O O . LYS H 2 165 ? 22.814 -62.186 14.006 1.00 44.50 165 LYS E O 1
ATOM 14865 N N . ALA H 2 166 ? 21.232 -60.662 13.555 1.00 47.40 166 ALA E N 1
ATOM 14866 C CA . ALA H 2 166 ? 20.160 -61.516 14.059 1.00 47.19 166 ALA E CA 1
ATOM 14867 C C . ALA H 2 166 ? 19.894 -62.745 13.190 1.00 50.64 166 ALA E C 1
ATOM 14868 O O . ALA H 2 166 ? 20.026 -62.726 11.956 1.00 54.32 166 ALA E O 1
ATOM 14870 N N . ASP H 2 167 ? 19.434 -63.798 13.862 1.00 50.69 167 ASP E N 1
ATOM 14871 C CA . ASP H 2 167 ? 19.072 -65.046 13.207 1.00 55.06 167 ASP E CA 1
ATOM 14872 C C . ASP H 2 167 ? 17.841 -64.873 12.325 1.00 58.55 167 ASP E C 1
ATOM 14873 O O . ASP H 2 167 ? 17.802 -65.389 11.202 1.00 61.55 167 ASP E O 1
ATOM 14878 N N . GLU H 2 168 ? 16.815 -64.176 12.808 1.00 55.43 168 GLU E N 1
ATOM 14879 C CA . GLU H 2 168 ? 15.720 -63.812 11.913 1.00 49.44 168 GLU E CA 1
ATOM 14880 C C . GLU H 2 168 ? 15.013 -62.562 12.428 1.00 49.45 168 GLU E C 1
ATOM 14881 O O . GLU H 2 168 ? 15.094 -62.214 13.607 1.00 48.85 168 GLU E O 1
ATOM 14887 N N . CYS H 2 169 ? 14.346 -61.865 11.517 1.00 48.11 169 CYS E N 1
ATOM 14888 C CA . CYS H 2 169 ? 13.568 -60.687 11.863 1.00 43.48 169 CYS E CA 1
ATOM 14889 C C . CYS H 2 169 ? 12.109 -61.063 11.651 1.00 43.90 169 CYS E C 1
ATOM 14890 O O . CYS H 2 169 ? 11.764 -61.625 10.609 1.00 44.73 169 CYS E O 1
ATOM 14893 N N . GLN H 2 170 ? 11.268 -60.835 12.658 1.00 45.36 170 GLN E N 1
ATOM 14894 C CA . GLN H 2 170 ? 9.866 -61.253 12.611 1.00 49.31 170 GLN E CA 1
ATOM 14895 C C . GLN H 2 170 ? 8.955 -60.048 12.502 1.00 53.38 170 GLN E C 1
ATOM 14896 O O . GLN H 2 170 ? 8.986 -59.169 13.369 1.00 61.05 170 GLN E O 1
ATOM 14902 N N . ILE H 2 171 ? 8.126 -60.038 11.481 1.00 45.88 171 ILE E N 1
ATOM 14903 C CA . ILE H 2 171 ? 7.196 -58.957 11.301 1.00 45.48 171 ILE E CA 1
ATOM 14904 C C . ILE H 2 171 ? 5.799 -59.447 11.615 1.00 51.67 171 ILE E C 1
ATOM 14905 O O . ILE H 2 171 ? 5.313 -60.333 10.969 1.00 55.69 171 ILE E O 1
ATOM 14910 N N . TYR H 2 172 ? 5.155 -58.842 12.601 1.00 51.90 172 TYR E N 1
ATOM 14911 C CA . TYR H 2 172 ? 3.821 -59.233 13.021 1.00 51.76 172 TYR E CA 1
ATOM 14912 C C . TYR H 2 172 ? 2.809 -58.359 12.355 1.00 54.81 172 TYR E C 1
ATOM 14913 O O . TYR H 2 172 ? 2.867 -57.165 12.442 1.00 50.96 172 TYR E O 1
ATOM 14922 N N . THR H 2 173 ? 1.873 -58.990 11.674 1.00 62.39 173 THR E N 1
ATOM 14923 C CA . THR H 2 173 ? 0.855 -58.294 10.910 1.00 67.75 173 THR E CA 1
ATOM 14924 C C . THR H 2 173 ? -0.528 -58.946 10.855 1.00 70.75 173 THR E C 1
ATOM 14925 O O . THR H 2 173 ? -0.845 -59.832 11.622 1.00 68.31 173 THR E O 1
ATOM 14929 N N . ASP H 2 174 ? -1.349 -58.455 9.937 1.00 78.35 174 ASP E N 1
ATOM 14930 C CA . ASP H 2 174 ? -2.701 -58.942 9.744 1.00 85.05 174 ASP E CA 1
ATOM 14931 C C . ASP H 2 174 ? -2.959 -60.261 8.954 1.00 85.51 174 ASP E C 1
ATOM 14932 O O . ASP H 2 174 ? -4.064 -60.744 8.961 1.00 97.53 174 ASP E O 1
ATOM 14937 N N . VAL H 2 175 ? -1.949 -60.818 8.295 1.00 75.39 175 VAL E N 1
ATOM 14938 C CA . VAL H 2 175 ? -1.952 -62.048 7.519 1.00 66.02 175 VAL E CA 1
ATOM 14939 C C . VAL H 2 175 ? -1.055 -63.070 8.207 1.00 64.31 175 VAL E C 1
ATOM 14940 O O . VAL H 2 175 ? -0.087 -62.711 8.895 1.00 62.16 175 VAL E O 1
ATOM 14944 N N . ASP H 2 176 ? -1.383 -64.350 8.019 1.00 69.78 176 ASP E N 1
ATOM 14945 C CA . ASP H 2 176 ? -0.648 -65.463 8.588 1.00 77.73 176 ASP E CA 1
ATOM 14946 C C . ASP H 2 176 ? 0.544 -65.789 7.724 1.00 75.08 176 ASP E C 1
ATOM 14947 O O . ASP H 2 176 ? 1.285 -66.744 8.009 1.00 81.31 176 ASP E O 1
ATOM 14952 N N . GLY H 2 177 ? 0.726 -65.076 6.629 1.00 63.63 177 GLY E N 1
ATOM 14953 C CA . GLY H 2 177 ? 1.875 -65.371 5.812 1.00 59.01 177 GLY E CA 1
ATOM 14954 C C . GLY H 2 177 ? 1.675 -64.845 4.416 1.00 55.97 177 GLY E C 1
ATOM 14955 O O . GLY H 2 177 ? 0.886 -63.933 4.167 1.00 57.72 177 GLY E O 1
ATOM 14956 N N . VAL H 2 178 ? 2.505 -65.371 3.543 1.00 52.54 178 VAL E N 1
ATOM 14957 C CA . VAL H 2 178 ? 2.410 -65.147 2.113 1.00 48.10 178 VAL E CA 1
ATOM 14958 C C . VAL H 2 178 ? 1.688 -66.347 1.489 1.00 46.61 178 VAL E C 1
ATOM 14959 O O . VAL H 2 178 ? 1.896 -67.500 1.894 1.00 39.68 178 VAL E O 1
ATOM 14963 N N . TYR H 2 179 ? 0.700 -66.068 0.656 1.00 50.66 179 TYR E N 1
ATOM 14964 C CA . TYR H 2 179 ? -0.044 -67.175 0.082 1.00 51.21 179 TYR E CA 1
ATOM 14965 C C . TYR H 2 179 ? 0.364 -67.468 -1.362 1.00 40.42 179 TYR E C 1
ATOM 14966 O O . TYR H 2 179 ? 0.849 -66.596 -2.080 1.00 39.07 179 TYR E O 1
ATOM 14975 N N . THR H 2 180 ? 0.066 -68.707 -1.790 1.00 37.84 180 THR E N 1
ATOM 14976 C CA . THR H 2 180 ? 0.351 -69.176 -3.152 1.00 39.61 180 THR E CA 1
ATOM 14977 C C . THR H 2 180 ? -0.256 -68.260 -4.206 1.00 42.21 180 THR E C 1
ATOM 14978 O O . THR H 2 180 ? 0.291 -68.109 -5.305 1.00 38.60 180 THR E O 1
ATOM 14982 N N . THR H 2 181 ? -1.429 -67.719 -3.926 1.00 44.68 181 THR E N 1
ATOM 14983 C CA . THR H 2 181 ? -1.984 -66.645 -4.732 1.00 46.77 181 THR E CA 1
ATOM 14984 C C . THR H 2 181 ? -2.947 -65.851 -3.870 1.00 48.01 181 THR E C 1
ATOM 14985 O O . THR H 2 181 ? -3.057 -66.064 -2.659 1.00 48.27 181 THR E O 1
ATOM 14989 N N . ASP H 2 182 ? -3.603 -64.896 -4.492 1.00 50.15 182 ASP E N 1
ATOM 14990 C CA . ASP H 2 182 ? -4.561 -64.087 -3.772 1.00 49.95 182 ASP E CA 1
ATOM 14991 C C . ASP H 2 182 ? -5.722 -64.954 -3.308 1.00 48.25 182 ASP E C 1
ATOM 14992 O O . ASP H 2 182 ? -6.499 -65.429 -4.153 1.00 44.48 182 ASP E O 1
ATOM 14997 N N . PRO H 2 183 ? -5.937 -65.112 -1.993 1.00 48.18 183 PRO E N 1
ATOM 14998 C CA . PRO H 2 183 ? -6.993 -66.027 -1.536 1.00 46.28 183 PRO E CA 1
ATOM 14999 C C . PRO H 2 183 ? -8.390 -65.590 -1.959 1.00 45.06 183 PRO E C 1
ATOM 15000 O O . PRO H 2 183 ? -9.311 -66.413 -1.943 1.00 43.35 183 PRO E O 1
ATOM 15004 N N . ARG H 2 184 ? -8.576 -64.325 -2.324 1.00 43.25 184 ARG E N 1
ATOM 15005 C CA . ARG H 2 184 ? -9.846 -63.881 -2.885 1.00 44.64 184 ARG E CA 1
ATOM 15006 C C . ARG H 2 184 ? -10.119 -64.405 -4.286 1.00 47.58 184 ARG E C 1
ATOM 15007 O O . ARG H 2 184 ? -11.268 -64.341 -4.767 1.00 47.16 184 ARG E O 1
ATOM 15015 N N . VAL H 2 185 ? -9.071 -64.741 -5.019 1.00 41.52 185 VAL E N 1
ATOM 15016 C CA . VAL H 2 185 ? -9.294 -65.276 -6.344 1.00 35.46 185 VAL E CA 1
ATOM 15017 C C . VAL H 2 185 ? -9.312 -66.794 -6.297 1.00 40.25 185 VAL E C 1
ATOM 15018 O O . VAL H 2 185 ? -10.216 -67.420 -6.856 1.00 46.34 185 VAL E O 1
ATOM 15022 N N . VAL H 2 186 ? -8.368 -67.407 -5.589 1.00 37.03 186 VAL E N 1
ATOM 15023 C CA . VAL H 2 186 ? -8.363 -68.860 -5.433 1.00 38.64 186 VAL E CA 1
ATOM 15024 C C . VAL H 2 186 ? -8.613 -69.191 -3.959 1.00 49.79 186 VAL E C 1
ATOM 15025 O O . VAL H 2 186 ? -7.730 -68.995 -3.098 1.00 51.36 186 VAL E O 1
ATOM 15029 N N . PRO H 2 187 ? -9.812 -69.612 -3.628 1.00 52.68 187 PRO E N 1
ATOM 15030 C CA . PRO H 2 187 ? -10.165 -69.849 -2.242 1.00 49.07 187 PRO E CA 1
ATOM 15031 C C . PRO H 2 187 ? -9.354 -70.919 -1.605 1.00 45.24 187 PRO E C 1
ATOM 15032 O O . PRO H 2 187 ? -9.251 -70.955 -0.418 1.00 41.20 187 PRO E O 1
ATOM 15036 N N . GLN H 2 188 ? -8.763 -71.774 -2.405 1.00 49.72 188 GLN E N 1
ATOM 15037 C CA . GLN H 2 188 ? -7.964 -72.844 -1.892 1.00 62.00 188 GLN E CA 1
ATOM 15038 C C . GLN H 2 188 ? -6.474 -72.522 -1.838 1.00 56.43 188 GLN E C 1
ATOM 15039 O O . GLN H 2 188 ? -5.657 -73.390 -1.747 1.00 57.00 188 GLN E O 1
ATOM 15045 N N . ALA H 2 189 ? -6.149 -71.244 -1.869 1.00 50.98 189 ALA E N 1
ATOM 15046 C CA . ALA H 2 189 ? -4.810 -70.757 -1.770 1.00 49.89 189 ALA E CA 1
ATOM 15047 C C . ALA H 2 189 ? -4.194 -71.186 -0.458 1.00 47.53 189 ALA E C 1
ATOM 15048 O O . ALA H 2 189 ? -4.828 -71.202 0.572 1.00 40.48 189 ALA E O 1
ATOM 15050 N N . ARG H 2 190 ? -2.912 -71.504 -0.527 1.00 50.62 190 ARG E N 1
ATOM 15051 C CA . ARG H 2 190 ? -2.167 -72.059 0.580 1.00 50.79 190 ARG E CA 1
ATOM 15052 C C . ARG H 2 190 ? -1.125 -71.097 1.115 1.00 46.73 190 ARG E C 1
ATOM 15053 O O . ARG H 2 190 ? -0.533 -70.360 0.369 1.00 48.51 190 ARG E O 1
ATOM 15061 N N . ARG H 2 191 ? -0.926 -71.111 2.424 1.00 41.49 191 ARG E N 1
ATOM 15062 C CA . ARG H 2 191 ? 0.073 -70.301 3.066 1.00 40.85 191 ARG E CA 1
ATOM 15063 C C . ARG H 2 191 ? 1.418 -70.960 2.860 1.00 37.55 191 ARG E C 1
ATOM 15064 O O . ARG H 2 191 ? 1.531 -72.138 2.988 1.00 40.19 191 ARG E O 1
ATOM 15072 N N . LEU H 2 192 ? 2.430 -70.201 2.507 1.00 35.57 192 LEU E N 1
ATOM 15073 C CA . LEU H 2 192 ? 3.749 -70.763 2.279 1.00 35.84 192 LEU E CA 1
ATOM 15074 C C . LEU H 2 192 ? 4.667 -70.941 3.485 1.00 35.56 192 LEU E C 1
ATOM 15075 O O . LEU H 2 192 ? 4.569 -70.220 4.435 1.00 28.36 192 LEU E O 1
ATOM 15080 N N . ASP H 2 193 ? 5.577 -71.903 3.407 1.00 42.21 193 ASP E N 1
ATOM 15081 C CA . ASP H 2 193 ? 6.536 -72.106 4.496 1.00 50.28 193 ASP E CA 1
ATOM 15082 C C . ASP H 2 193 ? 7.755 -71.202 4.352 1.00 48.52 193 ASP E C 1
ATOM 15083 O O . ASP H 2 193 ? 8.092 -70.445 5.270 1.00 46.66 193 ASP E O 1
ATOM 15088 N N . LYS H 2 194 ? 8.406 -71.259 3.192 1.00 47.72 194 LYS E N 1
ATOM 15089 C CA . LYS H 2 194 ? 9.618 -70.514 2.888 1.00 51.17 194 LYS E CA 1
ATOM 15090 C C . LYS H 2 194 ? 9.550 -70.077 1.428 1.00 49.64 194 LYS E C 1
ATOM 15091 O O . LYS H 2 194 ? 8.949 -70.766 0.604 1.00 49.54 194 LYS E O 1
ATOM 15097 N N . ILE H 2 195 ? 10.060 -68.874 1.154 1.00 48.98 195 ILE E N 1
ATOM 15098 C CA . ILE H 2 195 ? 10.313 -68.366 -0.191 1.00 47.39 195 ILE E CA 1
ATOM 15099 C C . ILE H 2 195 ? 11.546 -67.482 -0.104 1.00 40.40 195 ILE E C 1
ATOM 15100 O O . ILE H 2 195 ? 11.804 -66.853 0.926 1.00 36.25 195 ILE E O 1
ATOM 15105 N N . THR H 2 196 ? 12.255 -67.380 -1.224 1.00 41.54 196 THR E N 1
ATOM 15106 C CA . THR H 2 196 ? 13.417 -66.527 -1.364 1.00 44.50 196 THR E CA 1
ATOM 15107 C C . THR H 2 196 ? 12.992 -65.061 -1.458 1.00 42.76 196 THR E C 1
ATOM 15108 O O . THR H 2 196 ? 11.876 -64.742 -1.862 1.00 41.67 196 THR E O 1
ATOM 15112 N N . PHE H 2 197 ? 13.919 -64.162 -1.126 1.00 44.40 197 PHE E N 1
ATOM 15113 C CA . PHE H 2 197 ? 13.676 -62.740 -1.352 1.00 47.50 197 PHE E CA 1
ATOM 15114 C C . PHE H 2 197 ? 13.314 -62.485 -2.809 1.00 50.85 197 PHE E C 1
ATOM 15115 O O . PHE H 2 197 ? 12.416 -61.686 -3.097 1.00 50.31 197 PHE E O 1
ATOM 15123 N N . GLU H 2 198 ? 13.960 -63.203 -3.742 1.00 53.10 198 GLU E N 1
ATOM 15124 C CA . GLU H 2 198 ? 13.691 -63.002 -5.166 1.00 54.32 198 GLU E CA 1
ATOM 15125 C C . GLU H 2 198 ? 12.268 -63.409 -5.544 1.00 52.02 198 GLU E C 1
ATOM 15126 O O . GLU H 2 198 ? 11.592 -62.694 -6.289 1.00 49.56 198 GLU E O 1
ATOM 15132 N N . GLU H 2 199 ? 11.793 -64.562 -5.058 1.00 49.94 199 GLU E N 1
ATOM 15133 C CA . GLU H 2 199 ? 10.408 -64.943 -5.342 1.00 47.59 199 GLU E CA 1
ATOM 15134 C C . GLU H 2 199 ? 9.449 -63.931 -4.746 1.00 49.79 199 GLU E C 1
ATOM 15135 O O . GLU H 2 199 ? 8.447 -63.564 -5.375 1.00 48.72 199 GLU E O 1
ATOM 15141 N N . MET H 2 200 ? 9.749 -63.471 -3.528 1.00 50.33 200 MET E N 1
ATOM 15142 C CA . MET H 2 200 ? 8.901 -62.487 -2.876 1.00 54.28 200 MET E CA 1
ATOM 15143 C C . MET H 2 200 ? 8.791 -61.223 -3.709 1.00 54.21 200 MET E C 1
ATOM 15144 O O . MET H 2 200 ? 7.693 -60.698 -3.927 1.00 54.40 200 MET E O 1
ATOM 15149 N N . LEU H 2 201 ? 9.929 -60.727 -4.189 1.00 54.84 201 LEU E N 1
ATOM 15150 C CA . LEU H 2 201 ? 9.930 -59.518 -4.997 1.00 55.26 201 LEU E CA 1
ATOM 15151 C C . LEU H 2 201 ? 9.255 -59.783 -6.330 1.00 58.58 201 LEU E C 1
ATOM 15152 O O . LEU H 2 201 ? 8.639 -58.881 -6.908 1.00 58.41 201 LEU E O 1
ATOM 15157 N N . GLU H 2 202 ? 9.348 -61.011 -6.821 1.00 60.38 202 GLU E N 1
ATOM 15158 C CA . GLU H 2 202 ? 8.723 -61.447 -8.072 1.00 60.68 202 GLU E CA 1
ATOM 15159 C C . GLU H 2 202 ? 7.180 -61.498 -8.074 1.00 59.43 202 GLU E C 1
ATOM 15160 O O . GLU H 2 202 ? 6.567 -61.288 -9.084 1.00 51.02 202 GLU E O 1
ATOM 15166 N N . MET H 2 203 ? 6.561 -61.808 -6.950 1.00 61.47 203 MET E N 1
ATOM 15167 C CA . MET H 2 203 ? 5.116 -61.788 -6.860 1.00 67.78 203 MET E CA 1
ATOM 15168 C C . MET H 2 203 ? 4.685 -60.399 -6.418 1.00 78.37 203 MET E C 1
ATOM 15169 O O . MET H 2 203 ? 4.286 -60.207 -5.297 1.00 82.77 203 MET E O 1
ATOM 15174 N N . ALA H 2 204 ? 4.656 -59.444 -7.325 1.00 85.82 204 ALA E N 1
ATOM 15175 C CA . ALA H 2 204 ? 4.404 -58.070 -6.935 1.00 94.42 204 ALA E CA 1
ATOM 15176 C C . ALA H 2 204 ? 3.104 -57.735 -6.254 1.00 103.28 204 ALA E C 1
ATOM 15177 O O . ALA H 2 204 ? 3.126 -57.053 -5.261 1.00 103.87 204 ALA E O 1
ATOM 15179 N N . SER H 2 205 ? 1.982 -58.174 -6.782 1.00 112.15 205 SER E N 1
ATOM 15180 C CA . SER H 2 205 ? 0.722 -57.880 -6.125 1.00 119.73 205 SER E CA 1
ATOM 15181 C C . SER H 2 205 ? 0.592 -58.526 -4.753 1.00 126.66 205 SER E C 1
ATOM 15182 O O . SER H 2 205 ? -0.024 -57.967 -3.866 1.00 127.69 205 SER E O 1
ATOM 15185 N N . LEU H 2 206 ? 1.133 -59.722 -4.581 1.00 131.67 206 LEU E N 1
ATOM 15186 C CA . LEU H 2 206 ? 1.050 -60.365 -3.270 1.00 134.86 206 LEU E CA 1
ATOM 15187 C C . LEU H 2 206 ? 1.778 -59.563 -2.176 1.00 140.12 206 LEU E C 1
ATOM 15188 O O . LEU H 2 206 ? 1.259 -59.447 -1.072 1.00 143.08 206 LEU E O 1
ATOM 15193 N N . GLY H 2 207 ? 2.962 -59.018 -2.451 1.00 138.13 207 GLY E N 1
ATOM 15194 C CA . GLY H 2 207 ? 3.638 -58.180 -1.462 1.00 135.12 207 GLY E CA 1
ATOM 15195 C C . GLY H 2 207 ? 2.912 -56.845 -1.408 1.00 132.29 207 GLY E C 1
ATOM 15196 O O . GLY H 2 207 ? 2.596 -56.304 -2.474 1.00 130.81 207 GLY E O 1
ATOM 15197 N N . SER H 2 208 ? 2.660 -56.298 -0.211 1.00 130.34 208 SER E N 1
ATOM 15198 C CA . SER H 2 208 ? 1.911 -55.057 -0.112 1.00 125.67 208 SER E CA 1
ATOM 15199 C C . SER H 2 208 ? 2.482 -54.031 0.853 1.00 125.57 208 SER E C 1
ATOM 15200 O O . SER H 2 208 ? 3.609 -54.145 1.311 1.00 121.10 208 SER E O 1
ATOM 15203 N N . LYS H 2 209 ? 1.654 -53.038 1.176 1.00 133.42 209 LYS E N 1
ATOM 15204 C CA . LYS H 2 209 ? 1.984 -51.939 2.089 1.00 140.20 209 LYS E CA 1
ATOM 15205 C C . LYS H 2 209 ? 2.314 -52.390 3.521 1.00 145.13 209 LYS E C 1
ATOM 15206 O O . LYS H 2 209 ? 3.036 -51.691 4.233 1.00 149.30 209 LYS E O 1
ATOM 15212 N N . VAL H 2 210 ? 1.757 -53.516 3.957 1.00 143.93 210 VAL E N 1
ATOM 15213 C CA . VAL H 2 210 ? 2.030 -54.055 5.276 1.00 141.32 210 VAL E CA 1
ATOM 15214 C C . VAL H 2 210 ? 3.519 -54.414 5.470 1.00 134.08 210 VAL E C 1
ATOM 15215 O O . VAL H 2 210 ? 4.068 -54.265 6.567 1.00 135.15 210 VAL E O 1
ATOM 15219 N N . LEU H 2 211 ? 4.064 -54.985 4.421 1.00 126.45 211 LEU E N 1
ATOM 15220 C CA . LEU H 2 211 ? 5.448 -55.250 4.378 1.00 114.59 211 LEU E CA 1
ATOM 15221 C C . LEU H 2 211 ? 5.728 -54.364 3.196 1.00 118.74 211 LEU E C 1
ATOM 15222 O O . LEU H 2 211 ? 5.336 -54.658 2.068 1.00 120.20 211 LEU E O 1
ATOM 15227 N N . GLN H 2 212 ? 6.404 -53.252 3.448 1.00 117.51 212 GLN E N 1
ATOM 15228 C CA . GLN H 2 212 ? 6.764 -52.390 2.358 1.00 114.13 212 GLN E CA 1
ATOM 15229 C C . GLN H 2 212 ? 7.729 -53.228 1.578 1.00 105.09 212 GLN E C 1
ATOM 15230 O O . GLN H 2 212 ? 8.676 -53.789 2.112 1.00 103.37 212 GLN E O 1
ATOM 15236 N N . ILE H 2 213 ? 7.521 -53.243 0.286 1.00 117.54 213 ILE E N 1
ATOM 15237 C CA . ILE H 2 213 ? 8.361 -54.015 -0.568 1.00 108.14 213 ILE E CA 1
ATOM 15238 C C . ILE H 2 213 ? 9.713 -53.369 -0.463 1.00 105.78 213 ILE E C 1
ATOM 15239 O O . ILE H 2 213 ? 10.711 -53.979 -0.801 1.00 110.06 213 ILE E O 1
ATOM 15244 N N . ARG H 2 214 ? 9.752 -52.157 0.077 1.00 99.97 214 ARG E N 1
ATOM 15245 C CA . ARG H 2 214 ? 11.033 -51.528 0.188 1.00 95.65 214 ARG E CA 1
ATOM 15246 C C . ARG H 2 214 ? 11.909 -52.277 1.138 1.00 95.55 214 ARG E C 1
ATOM 15247 O O . ARG H 2 214 ? 13.098 -52.440 0.874 1.00 97.42 214 ARG E O 1
ATOM 15255 N N . ALA H 2 215 ? 11.328 -52.733 2.239 1.00 92.03 215 ALA E N 1
ATOM 15256 C CA . ALA H 2 215 ? 12.064 -53.479 3.256 1.00 90.89 215 ALA E CA 1
ATOM 15257 C C . ALA H 2 215 ? 12.618 -54.823 2.817 1.00 87.47 215 ALA E C 1
ATOM 15258 O O . ALA H 2 215 ? 13.729 -55.201 3.172 1.00 84.20 215 ALA E O 1
ATOM 15260 N N . VAL H 2 216 ? 11.819 -55.534 2.041 1.00 85.03 216 VAL E N 1
ATOM 15261 C CA . VAL H 2 216 ? 12.181 -56.831 1.549 1.00 79.89 216 VAL E CA 1
ATOM 15262 C C . VAL H 2 216 ? 13.418 -56.630 0.757 1.00 78.99 216 VAL E C 1
ATOM 15263 O O . VAL H 2 216 ? 14.300 -57.434 0.789 1.00 77.59 216 VAL E O 1
ATOM 15267 N N . GLU H 2 217 ? 13.500 -55.508 0.085 1.00 84.12 217 GLU E N 1
ATOM 15268 C CA . GLU H 2 217 ? 14.687 -55.209 -0.673 1.00 89.39 217 GLU E CA 1
ATOM 15269 C C . GLU H 2 217 ? 15.902 -55.111 0.275 1.00 84.50 217 GLU E C 1
ATOM 15270 O O . GLU H 2 217 ? 16.961 -55.572 -0.051 1.00 82.94 217 GLU E O 1
ATOM 15276 N N . PHE H 2 218 ? 15.732 -54.516 1.444 1.00 81.57 218 PHE E N 1
ATOM 15277 C CA . PHE H 2 218 ? 16.790 -54.400 2.445 1.00 82.78 218 PHE E CA 1
ATOM 15278 C C . PHE H 2 218 ? 17.271 -55.703 3.075 1.00 81.92 218 PHE E C 1
ATOM 15279 O O . PHE H 2 218 ? 18.438 -55.896 3.333 1.00 80.70 218 PHE E O 1
ATOM 15287 N N . ALA H 2 219 ? 16.330 -56.576 3.365 1.00 79.56 219 ALA E N 1
ATOM 15288 C CA . ALA H 2 219 ? 16.614 -57.853 3.963 1.00 71.79 219 ALA E CA 1
ATOM 15289 C C . ALA H 2 219 ? 17.426 -58.637 2.995 1.00 68.69 219 ALA E C 1
ATOM 15290 O O . ALA H 2 219 ? 18.310 -59.387 3.368 1.00 67.90 219 ALA E O 1
ATOM 15292 N N . GLY H 2 220 ? 17.087 -58.453 1.734 1.00 68.47 220 GLY E N 1
ATOM 15293 C CA . GLY H 2 220 ? 17.734 -59.124 0.636 1.00 68.42 220 GLY E CA 1
ATOM 15294 C C . GLY H 2 220 ? 19.190 -58.802 0.513 1.00 70.26 220 GLY E C 1
ATOM 15295 O O . GLY H 2 220 ? 19.981 -59.668 0.246 1.00 70.30 220 GLY E O 1
ATOM 15296 N N . LYS H 2 221 ? 19.551 -57.552 0.696 1.00 71.50 221 LYS E N 1
ATOM 15297 C CA . LYS H 2 221 ? 20.945 -57.170 0.629 1.00 70.31 221 LYS E CA 1
ATOM 15298 C C . LYS H 2 221 ? 21.843 -57.711 1.740 1.00 69.86 221 LYS E C 1
ATOM 15299 O O . LYS H 2 221 ? 22.979 -58.053 1.508 1.00 69.01 221 LYS E O 1
ATOM 15305 N N . TYR H 2 222 ? 21.327 -57.766 2.956 1.00 69.42 222 TYR E N 1
ATOM 15306 C CA . TYR H 2 222 ? 22.113 -58.256 4.079 1.00 68.13 222 TYR E CA 1
ATOM 15307 C C . TYR H 2 222 ? 21.792 -59.660 4.515 1.00 63.84 222 TYR E C 1
ATOM 15308 O O . TYR H 2 222 ? 22.211 -60.076 5.552 1.00 66.37 222 TYR E O 1
ATOM 15317 N N . ASN H 2 223 ? 21.036 -60.383 3.720 1.00 61.61 223 ASN E N 1
ATOM 15318 C CA . ASN H 2 223 ? 20.730 -61.760 4.046 1.00 62.58 223 ASN E CA 1
ATOM 15319 C C . ASN H 2 223 ? 20.111 -61.969 5.409 1.00 59.84 223 ASN E C 1
ATOM 15320 O O . ASN H 2 223 ? 20.536 -62.804 6.164 1.00 61.58 223 ASN E O 1
ATOM 15325 N N . VAL H 2 224 ? 19.109 -61.174 5.696 1.00 54.36 224 VAL E N 1
ATOM 15326 C CA . VAL H 2 224 ? 18.384 -61.209 6.952 1.00 52.69 224 VAL E CA 1
ATOM 15327 C C . VAL H 2 224 ? 17.122 -62.124 6.751 1.00 53.77 224 VAL E C 1
ATOM 15328 O O . VAL H 2 224 ? 16.198 -61.681 6.068 1.00 53.24 224 VAL E O 1
ATOM 15332 N N . PRO H 2 225 ? 17.098 -63.273 7.414 1.00 52.60 225 PRO E N 1
ATOM 15333 C CA . PRO H 2 225 ? 15.885 -64.116 7.308 1.00 47.58 225 PRO E CA 1
ATOM 15334 C C . PRO H 2 225 ? 14.671 -63.379 7.830 1.00 47.22 225 PRO E C 1
ATOM 15335 O O . PRO H 2 225 ? 14.618 -62.968 8.994 1.00 46.84 225 PRO E O 1
ATOM 15339 N N . LEU H 2 226 ? 13.638 -63.302 6.988 1.00 50.36 226 LEU E N 1
ATOM 15340 C CA . LEU H 2 226 ? 12.432 -62.540 7.279 1.00 52.17 226 LEU E CA 1
ATOM 15341 C C . LEU H 2 226 ? 11.290 -63.507 7.471 1.00 52.32 226 LEU E C 1
ATOM 15342 O O . LEU H 2 226 ? 11.127 -64.440 6.685 1.00 56.23 226 LEU E O 1
ATOM 15347 N N . ARG H 2 227 ? 10.524 -63.303 8.529 1.00 50.18 227 ARG E N 1
ATOM 15348 C CA . ARG H 2 227 ? 9.351 -64.115 8.796 1.00 50.48 227 ARG E CA 1
ATOM 15349 C C . ARG H 2 227 ? 8.169 -63.190 9.001 1.00 53.37 227 ARG E C 1
ATOM 15350 O O . ARG H 2 227 ? 8.255 -62.243 9.793 1.00 58.96 227 ARG E O 1
ATOM 15358 N N . VAL H 2 228 ? 7.078 -63.450 8.298 1.00 51.50 228 VAL E N 1
ATOM 15359 C CA . VAL H 2 228 ? 5.878 -62.657 8.420 1.00 48.66 228 VAL E CA 1
ATOM 15360 C C . VAL H 2 228 ? 4.805 -63.485 9.065 1.00 54.06 228 VAL E C 1
ATOM 15361 O O . VAL H 2 228 ? 4.477 -64.533 8.592 1.00 56.20 228 VAL E O 1
ATOM 15365 N N . LEU H 2 229 ? 4.264 -62.989 10.158 1.00 60.69 229 LEU E N 1
ATOM 15366 C CA . LEU H 2 229 ? 3.260 -63.699 10.929 1.00 65.24 229 LEU E CA 1
ATOM 15367 C C . LEU H 2 229 ? 2.120 -62.852 11.365 1.00 65.87 229 LEU E C 1
ATOM 15368 O O . LEU H 2 229 ? 2.192 -61.648 11.359 1.00 60.09 229 LEU E O 1
ATOM 15373 N N . HIS H 2 230 ? 1.044 -63.510 11.741 1.00 76.85 230 HIS E N 1
ATOM 15374 C CA . HIS H 2 230 ? -0.097 -62.790 12.237 1.00 90.13 230 HIS E CA 1
ATOM 15375 C C . HIS H 2 230 ? 0.174 -62.486 13.675 1.00 94.82 230 HIS E C 1
ATOM 15376 O O . HIS H 2 230 ? 0.978 -63.118 14.296 1.00 92.91 230 HIS E O 1
ATOM 15383 N N . SER H 2 231 ? -0.551 -61.559 14.228 1.00 103.32 231 SER E N 1
ATOM 15384 C CA . SER H 2 231 ? -0.267 -61.080 15.552 1.00 110.71 231 SER E CA 1
ATOM 15385 C C . SER H 2 231 ? -0.287 -62.084 16.677 1.00 121.88 231 SER E C 1
ATOM 15386 O O . SER H 2 231 ? 0.152 -61.732 17.773 1.00 121.48 231 SER E O 1
ATOM 15389 N N . PHE H 2 232 ? -0.815 -63.293 16.469 1.00 132.38 232 PHE E N 1
ATOM 15390 C CA . PHE H 2 232 ? -0.841 -64.221 17.600 1.00 135.81 232 PHE E CA 1
ATOM 15391 C C . PHE H 2 232 ? -0.368 -65.691 17.571 1.00 140.85 232 PHE E C 1
ATOM 15392 O O . PHE H 2 232 ? -0.975 -66.553 18.193 1.00 144.31 232 PHE E O 1
ATOM 15400 N N . GLN H 2 233 ? 0.715 -65.984 16.858 1.00 142.11 233 GLN E N 1
ATOM 15401 C CA . GLN H 2 233 ? 1.293 -67.342 16.839 1.00 142.43 233 GLN E CA 1
ATOM 15402 C C . GLN H 2 233 ? 0.383 -68.486 16.405 1.00 145.23 233 GLN E C 1
ATOM 15403 O O . GLN H 2 233 ? 0.519 -69.595 16.866 1.00 143.56 233 GLN E O 1
ATOM 15409 N N . GLU H 2 234 ? -0.520 -68.208 15.490 1.00 149.61 234 GLU E N 1
ATOM 15410 C CA . GLU H 2 234 ? -1.419 -69.219 14.984 1.00 145.28 234 GLU E CA 1
ATOM 15411 C C . GLU H 2 234 ? -0.650 -70.269 14.203 1.00 133.68 234 GLU E C 1
ATOM 15412 O O . GLU H 2 234 ? -0.975 -71.442 14.266 1.00 139.82 234 GLU E O 1
ATOM 15418 N N . GLY H 2 235 ? 0.343 -69.826 13.447 1.00 116.08 235 GLY E N 1
ATOM 15419 C CA . GLY H 2 235 ? 1.162 -70.664 12.605 1.00 96.98 235 GLY E CA 1
ATOM 15420 C C . GLY H 2 235 ? 2.587 -70.186 12.409 1.00 76.82 235 GLY E C 1
ATOM 15421 O O . GLY H 2 235 ? 3.007 -69.136 12.909 1.00 72.88 235 GLY E O 1
ATOM 15422 N N . PRO H 2 236 ? 3.381 -70.995 11.702 1.00 65.38 236 PRO E N 1
ATOM 15423 C CA . PRO H 2 236 ? 4.796 -70.650 11.509 1.00 60.45 236 PRO E CA 1
ATOM 15424 C C . PRO H 2 236 ? 4.990 -69.391 10.680 1.00 59.28 236 PRO E C 1
ATOM 15425 O O . PRO H 2 236 ? 6.127 -68.898 10.594 1.00 60.27 236 PRO E O 1
ATOM 15429 N N . GLY H 2 237 ? 3.932 -68.906 10.012 1.00 57.43 237 GLY E N 1
ATOM 15430 C CA . GLY H 2 237 ? 4.077 -67.827 9.060 1.00 59.10 237 GLY E CA 1
ATOM 15431 C C . GLY H 2 237 ? 4.873 -68.285 7.851 1.00 57.78 237 GLY E C 1
ATOM 15432 O O . GLY H 2 237 ? 5.052 -69.474 7.589 1.00 55.41 237 GLY E O 1
ATOM 15433 N N . THR H 2 238 ? 5.328 -67.288 7.122 1.00 42.99 238 THR E N 1
ATOM 15434 C CA . THR H 2 238 ? 6.134 -67.496 5.963 1.00 43.88 238 THR E CA 1
ATOM 15435 C C . THR H 2 238 ? 7.492 -66.891 6.215 1.00 42.74 238 THR E C 1
ATOM 15436 O O . THR H 2 238 ? 7.611 -65.785 6.650 1.00 36.90 238 THR E O 1
ATOM 15440 N N . LEU H 2 239 ? 8.511 -67.655 5.921 1.00 43.84 239 LEU E N 1
ATOM 15441 C CA . LEU H 2 239 ? 9.850 -67.233 6.116 1.00 47.06 239 LEU E CA 1
ATOM 15442 C C . LEU H 2 239 ? 10.481 -66.885 4.810 1.00 51.79 239 LEU E C 1
ATOM 15443 O O . LEU H 2 239 ? 10.541 -67.683 3.934 1.00 54.55 239 LEU E O 1
ATOM 15448 N N . ILE H 2 240 ? 10.971 -65.677 4.707 1.00 50.16 240 ILE E N 1
ATOM 15449 C CA . ILE H 2 240 ? 11.616 -65.236 3.522 1.00 48.12 240 ILE E CA 1
ATOM 15450 C C . ILE H 2 240 ? 13.094 -65.217 3.788 1.00 50.84 240 ILE E C 1
ATOM 15451 O O . ILE H 2 240 ? 13.570 -64.548 4.646 1.00 52.13 240 ILE E O 1
ATOM 15456 N N . THR H 2 241 ? 13.821 -65.964 3.008 1.00 54.81 241 THR E N 1
ATOM 15457 C CA . THR H 2 241 ? 15.230 -66.095 3.184 1.00 65.14 241 THR E CA 1
ATOM 15458 C C . THR H 2 241 ? 15.778 -66.292 1.824 1.00 70.88 241 THR E C 1
ATOM 15459 O O . THR H 2 241 ? 15.101 -66.021 0.865 1.00 70.09 241 THR E O 1
ATOM 15463 N N . ILE H 2 242 ? 17.021 -66.722 1.730 1.00 78.66 242 ILE E N 1
ATOM 15464 C CA . ILE H 2 242 ? 17.604 -66.923 0.428 1.00 88.54 242 ILE E CA 1
ATOM 15465 C C . ILE H 2 242 ? 18.222 -68.276 0.220 1.00 98.92 242 ILE E C 1
ATOM 15466 O O . ILE H 2 242 ? 18.568 -68.963 1.148 1.00 101.62 242 ILE E O 1
ATOM 15471 N N . ASP H 2 243 ? 18.346 -68.640 -1.040 1.00 106.11 243 ASP E N 1
ATOM 15472 C CA . ASP H 2 243 ? 18.922 -69.904 -1.441 1.00 112.54 243 ASP E CA 1
ATOM 15473 C C . ASP H 2 243 ? 18.486 -70.094 -2.881 1.00 113.90 243 ASP E C 1
ATOM 15474 O O . ASP H 2 243 ? 17.957 -69.169 -3.497 1.00 114.38 243 ASP E O 1
ATOM 15479 N N . PRO H 2 252 ? 8.024 -78.650 -4.186 1.00 92.04 252 PRO E N 1
ATOM 15480 C CA . PRO H 2 252 ? 7.233 -77.505 -4.590 1.00 90.39 252 PRO E CA 1
ATOM 15481 C C . PRO H 2 252 ? 7.771 -77.054 -5.925 1.00 84.84 252 PRO E C 1
ATOM 15482 O O . PRO H 2 252 ? 8.828 -76.464 -6.003 1.00 85.31 252 PRO E O 1
ATOM 15486 N N . ILE H 2 253 ? 7.060 -77.382 -6.975 1.00 74.24 253 ILE E N 1
ATOM 15487 C CA . ILE H 2 253 ? 7.466 -77.009 -8.297 1.00 64.25 253 ILE E CA 1
ATOM 15488 C C . ILE H 2 253 ? 7.405 -75.506 -8.555 1.00 50.29 253 ILE E C 1
ATOM 15489 O O . ILE H 2 253 ? 8.285 -74.969 -9.147 1.00 49.84 253 ILE E O 1
ATOM 15494 N N . ILE H 2 254 ? 6.368 -74.839 -8.100 1.00 37.37 254 ILE E N 1
ATOM 15495 C CA . ILE H 2 254 ? 6.254 -73.406 -8.242 1.00 36.28 254 ILE E CA 1
ATOM 15496 C C . ILE H 2 254 ? 5.749 -72.867 -6.922 1.00 39.41 254 ILE E C 1
ATOM 15497 O O . ILE H 2 254 ? 5.123 -73.570 -6.197 1.00 44.03 254 ILE E O 1
ATOM 15502 N N . SER H 2 255 ? 6.040 -71.624 -6.602 1.00 41.84 255 SER E N 1
ATOM 15503 C CA . SER H 2 255 ? 5.616 -71.051 -5.335 1.00 41.07 255 SER E CA 1
ATOM 15504 C C . SER H 2 255 ? 4.280 -70.350 -5.380 1.00 41.31 255 SER E C 1
ATOM 15505 O O . SER H 2 255 ? 3.526 -70.430 -4.462 1.00 38.37 255 SER E O 1
ATOM 15508 N N . GLY H 2 256 ? 3.998 -69.652 -6.452 1.00 42.54 256 GLY E N 1
ATOM 15509 C CA . GLY H 2 256 ? 2.720 -68.990 -6.527 1.00 38.91 256 GLY E CA 1
ATOM 15510 C C . GLY H 2 256 ? 2.359 -68.517 -7.913 1.00 40.78 256 GLY E C 1
ATOM 15511 O O . GLY H 2 256 ? 3.109 -68.673 -8.881 1.00 37.22 256 GLY E O 1
ATOM 15512 N N . ILE H 2 257 ? 1.137 -68.000 -7.985 1.00 39.29 257 ILE E N 1
ATOM 15513 C CA . ILE H 2 257 ? 0.563 -67.412 -9.180 1.00 33.58 257 ILE E CA 1
ATOM 15514 C C . ILE H 2 257 ? 0.254 -65.962 -8.889 1.00 30.84 257 ILE E C 1
ATOM 15515 O O . ILE H 2 257 ? -0.478 -65.651 -7.942 1.00 29.88 257 ILE E O 1
ATOM 15520 N N . ALA H 2 258 ? 0.781 -65.089 -9.719 1.00 29.89 258 ALA E N 1
ATOM 15521 C CA . ALA H 2 258 ? 0.587 -63.665 -9.578 1.00 29.16 258 ALA E CA 1
ATOM 15522 C C . ALA H 2 258 ? -0.157 -63.174 -10.807 1.00 34.25 258 ALA E C 1
ATOM 15523 O O . ALA H 2 258 ? -0.227 -63.865 -11.830 1.00 41.84 258 ALA E O 1
ATOM 15525 N N . PHE H 2 259 ? -0.780 -62.021 -10.719 1.00 32.15 259 PHE E N 1
ATOM 15526 C CA . PHE H 2 259 ? -1.538 -61.499 -11.824 1.00 35.40 259 PHE E CA 1
ATOM 15527 C C . PHE H 2 259 ? -1.721 -60.008 -11.745 1.00 42.79 259 PHE E C 1
ATOM 15528 O O . PHE H 2 259 ? -1.577 -59.431 -10.716 1.00 45.31 259 PHE E O 1
ATOM 15536 N N . ASN H 2 260 ? -2.017 -59.391 -12.873 1.00 51.13 260 ASN E N 1
ATOM 15537 C CA . ASN H 2 260 ? -2.278 -57.971 -12.941 1.00 50.43 260 ASN E CA 1
ATOM 15538 C C . ASN H 2 260 ? -3.458 -57.709 -13.834 1.00 51.81 260 ASN E C 1
ATOM 15539 O O . ASN H 2 260 ? -3.481 -58.129 -14.945 1.00 46.41 260 ASN E O 1
ATOM 15544 N N . ARG H 2 261 ? -4.436 -56.999 -13.309 1.00 59.25 261 ARG E N 1
ATOM 15545 C CA . ARG H 2 261 ? -5.648 -56.667 -14.008 1.00 63.57 261 ARG E CA 1
ATOM 15546 C C . ARG H 2 261 ? -5.534 -55.392 -14.773 1.00 57.93 261 ARG E C 1
ATOM 15547 O O . ARG H 2 261 ? -6.140 -55.240 -15.792 1.00 57.90 261 ARG E O 1
ATOM 15555 N N . ASP H 2 262 ? -4.761 -54.467 -14.242 1.00 55.68 262 ASP E N 1
ATOM 15556 C CA . ASP H 2 262 ? -4.575 -53.135 -14.795 1.00 54.16 262 ASP E CA 1
ATOM 15557 C C . ASP H 2 262 ? -3.473 -53.047 -15.807 1.00 56.21 262 ASP E C 1
ATOM 15558 O O . ASP H 2 262 ? -2.418 -52.514 -15.544 1.00 57.85 262 ASP E O 1
ATOM 15563 N N . GLU H 2 263 ? -3.723 -53.580 -16.978 1.00 57.09 263 GLU E N 1
ATOM 15564 C CA . GLU H 2 263 ? -2.731 -53.565 -18.008 1.00 53.68 263 GLU E CA 1
ATOM 15565 C C . GLU H 2 263 ? -3.331 -53.244 -19.341 1.00 51.96 263 GLU E C 1
ATOM 15566 O O . GLU H 2 263 ? -4.461 -53.549 -19.611 1.00 51.12 263 GLU E O 1
ATOM 15572 N N . ALA H 2 264 ? -2.521 -52.639 -20.168 1.00 46.48 264 ALA E N 1
ATOM 15573 C CA . ALA H 2 264 ? -2.854 -52.317 -21.541 1.00 44.87 264 ALA E CA 1
ATOM 15574 C C . ALA H 2 264 ? -1.610 -52.539 -22.379 1.00 41.03 264 ALA E C 1
ATOM 15575 O O . ALA H 2 264 ? -0.523 -52.095 -22.008 1.00 44.38 264 ALA E O 1
ATOM 15577 N N . LYS H 2 265 ? -1.761 -53.189 -23.519 1.00 36.41 265 LYS E N 1
ATOM 15578 C CA . LYS H 2 265 ? -0.604 -53.509 -24.328 1.00 38.68 265 LYS E CA 1
ATOM 15579 C C . LYS H 2 265 ? -0.492 -52.517 -25.482 1.00 46.63 265 LYS E C 1
ATOM 15580 O O . LYS H 2 265 ? -1.501 -52.125 -26.090 1.00 43.34 265 LYS E O 1
ATOM 15586 N N . LEU H 2 266 ? 0.753 -52.090 -25.742 1.00 47.85 266 LEU E N 1
ATOM 15587 C CA . LEU H 2 266 ? 1.105 -51.195 -26.839 1.00 51.26 266 LEU E CA 1
ATOM 15588 C C . LEU H 2 266 ? 2.143 -51.872 -27.720 1.00 52.24 266 LEU E C 1
ATOM 15589 O O . LEU H 2 266 ? 3.217 -52.265 -27.235 1.00 54.79 266 LEU E O 1
ATOM 15594 N N . THR H 2 267 ? 1.876 -51.896 -29.024 1.00 49.11 267 THR E N 1
ATOM 15595 C CA . THR H 2 267 ? 2.720 -52.570 -29.998 1.00 53.01 267 THR E CA 1
ATOM 15596 C C . THR H 2 267 ? 3.055 -51.593 -31.110 1.00 59.14 267 THR E C 1
ATOM 15597 O O . THR H 2 267 ? 2.170 -50.915 -31.646 1.00 62.41 267 THR E O 1
ATOM 15601 N N . ILE H 2 268 ? 4.318 -51.543 -31.486 1.00 59.18 268 ILE E N 1
ATOM 15602 C CA . ILE H 2 268 ? 4.715 -50.800 -32.662 1.00 58.92 268 ILE E CA 1
ATOM 15603 C C . ILE H 2 268 ? 5.248 -51.829 -33.660 1.00 62.13 268 ILE E C 1
ATOM 15604 O O . ILE H 2 268 ? 6.237 -52.521 -33.384 1.00 62.56 268 ILE E O 1
ATOM 15609 N N . ARG H 2 269 ? 4.573 -51.955 -34.812 1.00 62.95 269 ARG E N 1
ATOM 15610 C CA . ARG H 2 269 ? 4.842 -53.018 -35.776 1.00 61.93 269 ARG E CA 1
ATOM 15611 C C . ARG H 2 269 ? 5.691 -52.521 -36.937 1.00 63.56 269 ARG E C 1
ATOM 15612 O O . ARG H 2 269 ? 5.679 -51.339 -37.284 1.00 64.58 269 ARG E O 1
ATOM 15620 N N . GLY H 2 270 ? 6.419 -53.455 -37.545 1.00 64.14 270 GLY E N 1
ATOM 15621 C CA . GLY H 2 270 ? 7.299 -53.149 -38.668 1.00 64.87 270 GLY E CA 1
ATOM 15622 C C . GLY H 2 270 ? 8.403 -52.170 -38.326 1.00 66.78 270 GLY E C 1
ATOM 15623 O O . GLY H 2 270 ? 8.664 -51.232 -39.094 1.00 69.83 270 GLY E O 1
ATOM 15624 N N . VAL H 2 271 ? 9.055 -52.356 -37.185 1.00 66.10 271 VAL E N 1
ATOM 15625 C CA . VAL H 2 271 ? 10.139 -51.458 -36.793 1.00 66.20 271 VAL E CA 1
ATOM 15626 C C . VAL H 2 271 ? 11.461 -51.878 -37.427 1.00 62.92 271 VAL E C 1
ATOM 15627 O O . VAL H 2 271 ? 11.853 -53.056 -37.356 1.00 61.19 271 VAL E O 1
ATOM 15631 N N . PRO H 2 272 ? 12.237 -50.969 -37.983 1.00 62.23 272 PRO E N 1
ATOM 15632 C CA . PRO H 2 272 ? 13.527 -51.386 -38.540 1.00 64.98 272 PRO E CA 1
ATOM 15633 C C . PRO H 2 272 ? 14.484 -51.939 -37.481 1.00 64.83 272 PRO E C 1
ATOM 15634 O O . PRO H 2 272 ? 14.639 -51.352 -36.446 1.00 59.90 272 PRO E O 1
ATOM 15638 N N . ASP H 2 273 ? 15.136 -53.053 -37.784 1.00 67.47 273 ASP E N 1
ATOM 15639 C CA . ASP H 2 273 ? 16.038 -53.711 -36.853 1.00 64.30 273 ASP E CA 1
ATOM 15640 C C . ASP H 2 273 ? 17.418 -53.114 -36.852 1.00 66.73 273 ASP E C 1
ATOM 15641 O O . ASP H 2 273 ? 18.352 -53.678 -37.335 1.00 64.57 273 ASP E O 1
ATOM 15646 N N . THR H 2 274 ? 17.516 -51.947 -36.264 1.00 72.24 274 THR E N 1
ATOM 15647 C CA . THR H 2 274 ? 18.745 -51.217 -36.180 1.00 72.56 274 THR E CA 1
ATOM 15648 C C . THR H 2 274 ? 19.016 -50.800 -34.766 1.00 73.21 274 THR E C 1
ATOM 15649 O O . THR H 2 274 ? 18.117 -50.540 -33.993 1.00 70.43 274 THR E O 1
ATOM 15653 N N . PRO H 2 275 ? 20.357 -50.717 -34.457 1.00 74.26 275 PRO E N 1
ATOM 15654 C CA . PRO H 2 275 ? 20.638 -50.283 -33.090 1.00 74.16 275 PRO E CA 1
ATOM 15655 C C . PRO H 2 275 ? 20.083 -48.896 -32.793 1.00 75.58 275 PRO E C 1
ATOM 15656 O O . PRO H 2 275 ? 20.097 -48.005 -33.615 1.00 80.82 275 PRO E O 1
ATOM 15660 N N . GLY H 2 276 ? 19.587 -48.738 -31.586 1.00 71.04 276 GLY E N 1
ATOM 15661 C CA . GLY H 2 276 ? 19.038 -47.490 -31.119 1.00 67.94 276 GLY E CA 1
ATOM 15662 C C . GLY H 2 276 ? 17.565 -47.264 -31.306 1.00 66.00 276 GLY E C 1
ATOM 15663 O O . GLY H 2 276 ? 17.032 -46.313 -30.780 1.00 65.29 276 GLY E O 1
ATOM 15664 N N . VAL H 2 277 ? 16.911 -48.122 -32.067 1.00 61.58 277 VAL E N 1
ATOM 15665 C CA . VAL H 2 277 ? 15.495 -47.979 -32.267 1.00 58.90 277 VAL E CA 1
ATOM 15666 C C . VAL H 2 277 ? 14.740 -48.289 -31.020 1.00 57.79 277 VAL E C 1
ATOM 15667 O O . VAL H 2 277 ? 13.762 -47.683 -30.741 1.00 63.05 277 VAL E O 1
ATOM 15671 N N . ALA H 2 278 ? 15.195 -49.267 -30.273 1.00 54.58 278 ALA E N 1
ATOM 15672 C CA . ALA H 2 278 ? 14.565 -49.595 -29.004 1.00 55.38 278 ALA E CA 1
ATOM 15673 C C . ALA H 2 278 ? 14.600 -48.392 -28.071 1.00 56.28 278 ALA E C 1
ATOM 15674 O O . ALA H 2 278 ? 13.633 -48.128 -27.343 1.00 60.09 278 ALA E O 1
ATOM 15676 N N . PHE H 2 279 ? 15.692 -47.624 -28.111 1.00 55.35 279 PHE E N 1
ATOM 15677 C CA . PHE H 2 279 ? 15.760 -46.399 -27.325 1.00 56.42 279 PHE E CA 1
ATOM 15678 C C . PHE H 2 279 ? 14.742 -45.372 -27.813 1.00 59.39 279 PHE E C 1
ATOM 15679 O O . PHE H 2 279 ? 14.058 -44.735 -27.001 1.00 61.20 279 PHE E O 1
ATOM 15687 N N . LYS H 2 280 ? 14.642 -45.217 -29.108 1.00 60.99 280 LYS E N 1
ATOM 15688 C CA . LYS H 2 280 ? 13.752 -44.246 -29.655 1.00 61.17 280 LYS E CA 1
ATOM 15689 C C . LYS H 2 280 ? 12.354 -44.528 -29.215 1.00 59.54 280 LYS E C 1
ATOM 15690 O O . LYS H 2 280 ? 11.615 -43.621 -28.909 1.00 61.02 280 LYS E O 1
ATOM 15696 N N . ILE H 2 281 ? 11.980 -45.791 -29.202 1.00 56.57 281 ILE E N 1
ATOM 15697 C CA . ILE H 2 281 ? 10.659 -46.140 -28.790 1.00 54.21 281 ILE E CA 1
ATOM 15698 C C . ILE H 2 281 ? 10.368 -45.904 -27.328 1.00 52.82 281 ILE E C 1
ATOM 15699 O O . ILE H 2 281 ? 9.423 -45.238 -26.984 1.00 52.04 281 ILE E O 1
ATOM 15704 N N . LEU H 2 282 ? 11.220 -46.428 -26.473 1.00 53.46 282 LEU E N 1
ATOM 15705 C CA . LEU H 2 282 ? 11.066 -46.291 -25.039 1.00 55.64 282 LEU E CA 1
ATOM 15706 C C . LEU H 2 282 ? 11.361 -44.950 -24.462 1.00 57.95 282 LEU E C 1
ATOM 15707 O O . LEU H 2 282 ? 10.757 -44.516 -23.532 1.00 60.92 282 LEU E O 1
ATOM 15712 N N . GLY H 2 283 ? 12.340 -44.308 -25.028 1.00 59.42 283 GLY E N 1
ATOM 15713 C CA . GLY H 2 283 ? 12.784 -43.014 -24.558 1.00 60.03 283 GLY E CA 1
ATOM 15714 C C . GLY H 2 283 ? 11.668 -42.020 -24.280 1.00 61.31 283 GLY E C 1
ATOM 15715 O O . GLY H 2 283 ? 11.597 -41.427 -23.195 1.00 63.22 283 GLY E O 1
ATOM 15716 N N . PRO H 2 284 ? 10.820 -41.773 -25.245 1.00 62.68 284 PRO E N 1
ATOM 15717 C CA . PRO H 2 284 ? 9.763 -40.804 -25.050 1.00 63.66 284 PRO E CA 1
ATOM 15718 C C . PRO H 2 284 ? 8.829 -41.211 -23.942 1.00 61.57 284 PRO E C 1
ATOM 15719 O O . PRO H 2 284 ? 8.462 -40.415 -23.101 1.00 59.75 284 PRO E O 1
ATOM 15723 N N . ILE H 2 285 ? 8.488 -42.476 -23.926 1.00 59.01 285 ILE E N 1
ATOM 15724 C CA . ILE H 2 285 ? 7.583 -43.006 -22.953 1.00 59.37 285 ILE E CA 1
ATOM 15725 C C . ILE H 2 285 ? 8.128 -42.826 -21.564 1.00 56.60 285 ILE E C 1
ATOM 15726 O O . ILE H 2 285 ? 7.397 -42.536 -20.645 1.00 54.92 285 ILE E O 1
ATOM 15731 N N . SER H 2 286 ? 9.418 -43.017 -21.416 1.00 52.18 286 SER E N 1
ATOM 15732 C CA . SER H 2 286 ? 10.043 -42.852 -20.136 1.00 55.21 286 SER E CA 1
ATOM 15733 C C . SER H 2 286 ? 9.944 -41.396 -19.686 1.00 59.37 286 SER E C 1
ATOM 15734 O O . SER H 2 286 ? 9.695 -41.115 -18.531 1.00 58.68 286 SER E O 1
ATOM 15737 N N . ALA H 2 287 ? 10.136 -40.480 -20.620 1.00 58.58 287 ALA E N 1
ATOM 15738 C CA . ALA H 2 287 ? 10.083 -39.064 -20.344 1.00 58.81 287 ALA E CA 1
ATOM 15739 C C . ALA H 2 287 ? 8.725 -38.618 -19.909 1.00 60.21 287 ALA E C 1
ATOM 15740 O O . ALA H 2 287 ? 8.598 -37.822 -19.031 1.00 58.86 287 ALA E O 1
ATOM 15742 N N . ALA H 2 288 ? 7.704 -39.157 -20.525 1.00 62.26 288 ALA E N 1
ATOM 15743 C CA . ALA H 2 288 ? 6.358 -38.799 -20.180 1.00 63.23 288 ALA E CA 1
ATOM 15744 C C . ALA H 2 288 ? 6.050 -39.280 -18.787 1.00 69.30 288 ALA E C 1
ATOM 15745 O O . ALA H 2 288 ? 5.039 -38.942 -18.233 1.00 71.37 288 ALA E O 1
ATOM 15747 N N . ASN H 2 289 ? 6.916 -40.098 -18.230 1.00 74.79 289 ASN E N 1
ATOM 15748 C CA . ASN H 2 289 ? 6.703 -40.617 -16.899 1.00 81.20 289 ASN E CA 1
ATOM 15749 C C . ASN H 2 289 ? 5.718 -41.740 -16.876 1.00 80.16 289 ASN E C 1
ATOM 15750 O O . ASN H 2 289 ? 5.216 -42.108 -15.838 1.00 82.43 289 ASN E O 1
ATOM 15755 N N . VAL H 2 290 ? 5.446 -42.290 -18.037 1.00 76.32 290 VAL E N 1
ATOM 15756 C CA . VAL H 2 290 ? 4.549 -43.409 -18.136 1.00 72.76 290 VAL E CA 1
ATOM 15757 C C . VAL H 2 290 ? 5.273 -44.607 -17.565 1.00 73.33 290 VAL E C 1
ATOM 15758 O O . VAL H 2 290 ? 6.394 -44.878 -17.920 1.00 74.05 290 VAL E O 1
ATOM 15762 N N . GLU H 2 291 ? 4.623 -45.318 -16.669 1.00 70.76 291 GLU E N 1
ATOM 15763 C CA . GLU H 2 291 ? 5.211 -46.482 -16.052 1.00 69.97 291 GLU E CA 1
ATOM 15764 C C . GLU H 2 291 ? 5.033 -47.653 -16.991 1.00 61.37 291 GLU E C 1
ATOM 15765 O O . GLU H 2 291 ? 3.989 -47.836 -17.557 1.00 63.11 291 GLU E O 1
ATOM 15771 N N . VAL H 2 292 ? 6.078 -48.433 -17.158 1.00 51.42 292 VAL E N 1
ATOM 15772 C CA . VAL H 2 292 ? 6.071 -49.553 -18.093 1.00 45.70 292 VAL E CA 1
ATOM 15773 C C . VAL H 2 292 ? 6.276 -50.835 -17.294 1.00 46.96 292 VAL E C 1
ATOM 15774 O O . VAL H 2 292 ? 7.095 -50.876 -16.376 1.00 53.11 292 VAL E O 1
ATOM 15778 N N . ASP H 2 293 ? 5.490 -51.854 -17.594 1.00 46.30 293 ASP E N 1
ATOM 15779 C CA . ASP H 2 293 ? 5.677 -53.127 -16.923 1.00 49.77 293 ASP E CA 1
ATOM 15780 C C . ASP H 2 293 ? 6.434 -54.074 -17.833 1.00 53.37 293 ASP E C 1
ATOM 15781 O O . ASP H 2 293 ? 7.657 -54.220 -17.710 1.00 55.28 293 ASP E O 1
ATOM 15786 N N . MET H 2 294 ? 5.728 -54.659 -18.793 1.00 51.42 294 MET E N 1
ATOM 15787 C CA . MET H 2 294 ? 6.329 -55.658 -19.658 1.00 51.46 294 MET E CA 1
ATOM 15788 C C . MET H 2 294 ? 6.961 -55.004 -20.861 1.00 50.88 294 MET E C 1
ATOM 15789 O O . MET H 2 294 ? 6.449 -54.005 -21.360 1.00 53.35 294 MET E O 1
ATOM 15794 N N . ILE H 2 295 ? 8.099 -55.548 -21.283 1.00 40.66 295 ILE E N 1
ATOM 15795 C CA . ILE H 2 295 ? 8.717 -55.189 -22.552 1.00 36.42 295 ILE E CA 1
ATOM 15796 C C . ILE H 2 295 ? 9.040 -56.494 -23.277 1.00 38.04 295 ILE E C 1
ATOM 15797 O O . ILE H 2 295 ? 9.688 -57.385 -22.709 1.00 39.22 295 ILE E O 1
ATOM 15802 N N . VAL H 2 296 ? 8.536 -56.640 -24.500 1.00 37.55 296 VAL E N 1
ATOM 15803 C CA . VAL H 2 296 ? 8.693 -57.884 -25.238 1.00 37.91 296 VAL E CA 1
ATOM 15804 C C . VAL H 2 296 ? 9.077 -57.576 -26.673 1.00 47.43 296 VAL E C 1
ATOM 15805 O O . VAL H 2 296 ? 8.373 -56.834 -27.371 1.00 50.57 296 VAL E O 1
ATOM 15809 N N . GLN H 2 297 ? 10.197 -58.142 -27.111 1.00 48.14 297 GLN E N 1
ATOM 15810 C CA . GLN H 2 297 ? 10.610 -58.039 -28.502 1.00 46.08 297 GLN E CA 1
ATOM 15811 C C . GLN H 2 297 ? 11.212 -59.363 -28.923 1.00 46.12 297 GLN E C 1
ATOM 15812 O O . GLN H 2 297 ? 12.186 -59.833 -28.318 1.00 47.45 297 GLN E O 1
ATOM 15818 N N . ASN H 2 298 ? 10.627 -59.962 -29.948 1.00 40.45 298 ASN E N 1
ATOM 15819 C CA . ASN H 2 298 ? 11.183 -61.176 -30.503 1.00 38.04 298 ASN E CA 1
ATOM 15820 C C . ASN H 2 298 ? 12.115 -60.845 -31.673 1.00 38.45 298 ASN E C 1
ATOM 15821 O O . ASN H 2 298 ? 12.297 -59.680 -32.055 1.00 30.73 298 ASN E O 1
ATOM 15826 N N . VAL H 2 299 ? 12.723 -61.898 -32.237 1.00 42.72 299 VAL E N 1
ATOM 15827 C CA . VAL H 2 299 ? 13.779 -61.736 -33.236 1.00 48.79 299 VAL E CA 1
ATOM 15828 C C . VAL H 2 299 ? 13.270 -61.119 -34.541 1.00 52.59 299 VAL E C 1
ATOM 15829 O O . VAL H 2 299 ? 12.167 -61.417 -35.011 1.00 49.78 299 VAL E O 1
ATOM 15833 N N . ALA H 2 300 ? 14.135 -60.327 -35.178 1.00 59.26 300 ALA E N 1
ATOM 15834 C CA . ALA H 2 300 ? 13.802 -59.679 -36.442 1.00 57.60 300 ALA E CA 1
ATOM 15835 C C . ALA H 2 300 ? 13.736 -60.681 -37.580 1.00 58.78 300 ALA E C 1
ATOM 15836 O O . ALA H 2 300 ? 14.413 -61.713 -37.578 1.00 54.44 300 ALA E O 1
ATOM 15838 N N . HIS H 2 301 ? 12.884 -60.370 -38.548 1.00 63.73 301 HIS E N 1
ATOM 15839 C CA . HIS H 2 301 ? 12.829 -61.088 -39.800 1.00 67.89 301 HIS E CA 1
ATOM 15840 C C . HIS H 2 301 ? 12.789 -60.084 -40.930 1.00 66.19 301 HIS E C 1
ATOM 15841 O O . HIS H 2 301 ? 11.991 -59.140 -40.879 1.00 64.60 301 HIS E O 1
ATOM 15848 N N . ASP H 2 302 ? 13.608 -60.310 -41.967 1.00 65.53 302 ASP E N 1
ATOM 15849 C CA . ASP H 2 302 ? 13.686 -59.381 -43.086 1.00 66.31 302 ASP E CA 1
ATOM 15850 C C . ASP H 2 302 ? 13.785 -57.931 -42.629 1.00 63.12 302 ASP E C 1
ATOM 15851 O O . ASP H 2 302 ? 13.074 -57.062 -43.133 1.00 62.08 302 ASP E O 1
ATOM 15856 N N . ASN H 2 303 ? 14.692 -57.661 -41.706 1.00 61.50 303 ASN E N 1
ATOM 15857 C CA . ASN H 2 303 ? 15.069 -56.294 -41.377 1.00 63.53 303 ASN E CA 1
ATOM 15858 C C . ASN H 2 303 ? 13.952 -55.502 -40.702 1.00 61.35 303 ASN E C 1
ATOM 15859 O O . ASN H 2 303 ? 14.103 -54.303 -40.448 1.00 59.05 303 ASN E O 1
ATOM 15864 N N . THR H 2 304 ? 12.882 -56.183 -40.310 1.00 60.48 304 THR E N 1
ATOM 15865 C CA . THR H 2 304 ? 11.807 -55.610 -39.515 1.00 61.03 304 THR E CA 1
ATOM 15866 C C . THR H 2 304 ? 11.485 -56.498 -38.324 1.00 55.17 304 THR E C 1
ATOM 15867 O O . THR H 2 304 ? 11.528 -57.728 -38.416 1.00 48.19 304 THR E O 1
ATOM 15871 N N . THR H 2 305 ? 11.120 -55.852 -37.217 1.00 53.28 305 THR E N 1
ATOM 15872 C CA . THR H 2 305 ? 10.651 -56.546 -36.036 1.00 49.30 305 THR E CA 1
ATOM 15873 C C . THR H 2 305 ? 9.490 -55.768 -35.435 1.00 42.88 305 THR E C 1
ATOM 15874 O O . THR H 2 305 ? 9.147 -54.672 -35.877 1.00 40.73 305 THR E O 1
ATOM 15878 N N . ASP H 2 306 ? 8.864 -56.377 -34.438 1.00 38.76 306 ASP E N 1
ATOM 15879 C CA . ASP H 2 306 ? 7.826 -55.768 -33.616 1.00 45.56 306 ASP E CA 1
ATOM 15880 C C . ASP H 2 306 ? 8.344 -55.530 -32.201 1.00 47.43 306 ASP E C 1
ATOM 15881 O O . ASP H 2 306 ? 9.247 -56.223 -31.720 1.00 45.76 306 ASP E O 1
ATOM 15886 N N . PHE H 2 307 ? 7.823 -54.479 -31.574 1.00 45.91 307 PHE E N 1
ATOM 15887 C CA . PHE H 2 307 ? 8.213 -54.076 -30.226 1.00 43.56 307 PHE E CA 1
ATOM 15888 C C . PHE H 2 307 ? 6.936 -53.835 -29.444 1.00 45.75 307 PHE E C 1
ATOM 15889 O O . PHE H 2 307 ? 6.116 -53.003 -29.845 1.00 49.54 307 PHE E O 1
ATOM 15897 N N . THR H 2 308 ? 6.757 -54.565 -28.346 1.00 45.74 308 THR E N 1
ATOM 15898 C CA . THR H 2 308 ? 5.571 -54.439 -27.512 1.00 37.83 308 THR E CA 1
ATOM 15899 C C . THR H 2 308 ? 5.973 -54.124 -26.084 1.00 38.60 308 THR E C 1
ATOM 15900 O O . THR H 2 308 ? 7.002 -54.596 -25.588 1.00 40.11 308 THR E O 1
ATOM 15904 N N . PHE H 2 309 ? 5.177 -53.272 -25.451 1.00 44.88 309 PHE E N 1
ATOM 15905 C CA . PHE H 2 309 ? 5.299 -53.010 -24.036 1.00 43.34 309 PHE E CA 1
ATOM 15906 C C . PHE H 2 309 ? 3.899 -52.819 -23.488 1.00 43.99 309 PHE E C 1
ATOM 15907 O O . PHE H 2 309 ? 2.911 -52.723 -24.233 1.00 44.86 309 PHE E O 1
ATOM 15915 N N . THR H 2 310 ? 3.830 -52.832 -22.164 1.00 44.33 310 THR E N 1
ATOM 15916 C CA . THR H 2 310 ? 2.598 -52.779 -21.404 1.00 47.50 310 THR E CA 1
ATOM 15917 C C . THR H 2 310 ? 2.621 -51.592 -20.442 1.00 45.87 310 THR E C 1
ATOM 15918 O O . THR H 2 310 ? 3.678 -51.213 -19.921 1.00 40.93 310 THR E O 1
ATOM 15922 N N . VAL H 2 311 ? 1.449 -50.987 -20.217 1.00 49.09 311 VAL E N 1
ATOM 15923 C CA . VAL H 2 311 ? 1.321 -49.863 -19.298 1.00 49.43 311 VAL E CA 1
ATOM 15924 C C . VAL H 2 311 ? 0.033 -49.991 -18.503 1.00 53.07 311 VAL E C 1
ATOM 15925 O O . VAL H 2 311 ? -0.857 -50.781 -18.828 1.00 54.11 311 VAL E O 1
ATOM 15929 N N . HIS H 2 312 ? -0.118 -49.087 -17.553 1.00 53.70 312 HIS E N 1
ATOM 15930 C CA . HIS H 2 312 ? -1.347 -48.930 -16.819 1.00 56.78 312 HIS E CA 1
ATOM 15931 C C . HIS H 2 312 ? -2.350 -48.259 -17.734 1.00 56.58 312 HIS E C 1
ATOM 15932 O O . HIS H 2 312 ? -2.005 -47.457 -18.555 1.00 53.91 312 HIS E O 1
ATOM 15939 N N . ARG H 2 313 ? -3.610 -48.576 -17.556 1.00 60.22 313 ARG E N 1
ATOM 15940 C CA . ARG H 2 313 ? -4.669 -48.020 -18.371 1.00 63.35 313 ARG E CA 1
ATOM 15941 C C . ARG H 2 313 ? -4.790 -46.528 -18.285 1.00 67.89 313 ARG E C 1
ATOM 15942 O O . ARG H 2 313 ? -5.165 -45.886 -19.242 1.00 66.60 313 ARG E O 1
ATOM 15950 N N . ASN H 2 314 ? -4.461 -45.972 -17.136 1.00 76.67 314 ASN E N 1
ATOM 15951 C CA . ASN H 2 314 ? -4.527 -44.543 -16.956 1.00 82.26 314 ASN E CA 1
ATOM 15952 C C . ASN H 2 314 ? -3.639 -43.884 -17.986 1.00 80.23 314 ASN E C 1
ATOM 15953 O O . ASN H 2 314 ? -3.949 -42.832 -18.483 1.00 82.09 314 ASN E O 1
ATOM 15958 N N . ASP H 2 315 ? -2.525 -44.520 -18.288 1.00 75.76 315 ASP E N 1
ATOM 15959 C CA . ASP H 2 315 ? -1.571 -44.014 -19.231 1.00 71.54 315 ASP E CA 1
ATOM 15960 C C . ASP H 2 315 ? -1.692 -44.497 -20.642 1.00 66.74 315 ASP E C 1
ATOM 15961 O O . ASP H 2 315 ? -0.852 -44.175 -21.448 1.00 67.74 315 ASP E O 1
ATOM 15966 N N . TYR H 2 316 ? -2.704 -45.281 -20.952 1.00 63.35 316 TYR E N 1
ATOM 15967 C CA . TYR H 2 316 ? -2.801 -45.820 -22.291 1.00 61.19 316 TYR E CA 1
ATOM 15968 C C . TYR H 2 316 ? -2.937 -44.840 -23.438 1.00 66.25 316 TYR E C 1
ATOM 15969 O O . TYR H 2 316 ? -2.179 -44.923 -24.383 1.00 67.74 316 TYR E O 1
ATOM 15978 N N . LEU H 2 317 ? -3.848 -43.886 -23.352 1.00 70.02 317 LEU E N 1
ATOM 15979 C CA . LEU H 2 317 ? -4.026 -42.958 -24.460 1.00 71.42 317 LEU E CA 1
ATOM 15980 C C . LEU H 2 317 ? -2.825 -42.113 -24.679 1.00 70.37 317 LEU E C 1
ATOM 15981 O O . LEU H 2 317 ? -2.396 -41.905 -25.790 1.00 69.57 317 LEU E O 1
ATOM 15986 N N . ASN H 2 318 ? -2.265 -41.627 -23.590 1.00 68.93 318 ASN E N 1
ATOM 15987 C CA . ASN H 2 318 ? -1.089 -40.808 -23.666 1.00 68.45 318 ASN E CA 1
ATOM 15988 C C . ASN H 2 318 ? 0.013 -41.633 -24.273 1.00 67.55 318 ASN E C 1
ATOM 15989 O O . ASN H 2 318 ? 0.770 -41.171 -25.099 1.00 64.80 318 ASN E O 1
ATOM 15994 N N . ALA H 2 319 ? 0.095 -42.879 -23.852 1.00 66.49 319 ALA E N 1
ATOM 15995 C CA . ALA H 2 319 ? 1.097 -43.759 -24.386 1.00 64.62 319 ALA E CA 1
ATOM 15996 C C . ALA H 2 319 ? 0.908 -44.071 -25.862 1.00 65.28 319 ALA E C 1
ATOM 15997 O O . ALA H 2 319 ? 1.841 -44.045 -26.629 1.00 61.16 319 ALA E O 1
ATOM 15999 N N . LEU H 2 320 ? -0.319 -44.343 -26.261 1.00 65.91 320 LEU E N 1
ATOM 16000 C CA . LEU H 2 320 ? -0.590 -44.650 -27.641 1.00 65.43 320 LEU E CA 1
ATOM 16001 C C . LEU H 2 320 ? -0.265 -43.452 -28.482 1.00 72.13 320 LEU E C 1
ATOM 16002 O O . LEU H 2 320 ? 0.253 -43.582 -29.576 1.00 74.28 320 LEU E O 1
ATOM 16007 N N . GLU H 2 321 ? -0.579 -42.273 -27.976 1.00 73.78 321 GLU E N 1
ATOM 16008 C CA . GLU H 2 321 ? -0.320 -41.066 -28.737 1.00 75.85 321 GLU E CA 1
ATOM 16009 C C . GLU H 2 321 ? 1.155 -40.865 -29.008 1.00 68.81 321 GLU E C 1
ATOM 16010 O O . GLU H 2 321 ? 1.546 -40.590 -30.118 1.00 66.56 321 GLU E O 1
ATOM 16016 N N . ILE H 2 322 ? 1.980 -41.044 -27.996 1.00 64.82 322 ILE E N 1
ATOM 16017 C CA . ILE H 2 322 ? 3.401 -40.887 -28.159 1.00 62.03 322 ILE E CA 1
ATOM 16018 C C . ILE H 2 322 ? 3.911 -41.922 -29.131 1.00 67.15 322 ILE E C 1
ATOM 16019 O O . ILE H 2 322 ? 4.759 -41.638 -29.943 1.00 71.41 322 ILE E O 1
ATOM 16024 N N . LEU H 2 323 ? 3.398 -43.137 -29.040 1.00 64.15 323 LEU E N 1
ATOM 16025 C CA . LEU H 2 323 ? 3.837 -44.205 -29.919 1.00 65.79 323 LEU E CA 1
ATOM 16026 C C . LEU H 2 323 ? 3.452 -44.001 -31.351 1.00 64.47 323 LEU E C 1
ATOM 16027 O O . LEU H 2 323 ? 4.172 -44.362 -32.242 1.00 60.83 323 LEU E O 1
ATOM 16032 N N . LYS H 2 324 ? 2.288 -43.433 -31.568 1.00 68.69 324 LYS E N 1
ATOM 16033 C CA . LYS H 2 324 ? 1.827 -43.197 -32.913 1.00 69.33 324 LYS E CA 1
ATOM 16034 C C . LYS H 2 324 ? 2.778 -42.268 -33.603 1.00 70.55 324 LYS E C 1
ATOM 16035 O O . LYS H 2 324 ? 3.082 -42.442 -34.757 1.00 69.70 324 LYS E O 1
ATOM 16041 N N . GLN H 2 325 ? 3.239 -41.269 -32.872 1.00 73.19 325 GLN E N 1
ATOM 16042 C CA . GLN H 2 325 ? 4.197 -40.309 -33.364 1.00 73.98 325 GLN E CA 1
ATOM 16043 C C . GLN H 2 325 ? 5.553 -40.909 -33.621 1.00 71.21 325 GLN E C 1
ATOM 16044 O O . GLN H 2 325 ? 6.172 -40.636 -34.619 1.00 70.37 325 GLN E O 1
ATOM 16050 N N . THR H 2 326 ? 6.015 -41.737 -32.707 1.00 68.38 326 THR E N 1
ATOM 16051 C CA . THR H 2 326 ? 7.297 -42.352 -32.859 1.00 66.75 326 THR E CA 1
ATOM 16052 C C . THR H 2 326 ? 7.284 -43.229 -34.080 1.00 67.11 326 THR E C 1
ATOM 16053 O O . THR H 2 326 ? 8.252 -43.303 -34.811 1.00 62.95 326 THR E O 1
ATOM 16057 N N . ALA H 2 327 ? 6.171 -43.906 -34.285 1.00 68.39 327 ALA E N 1
ATOM 16058 C CA . ALA H 2 327 ? 6.030 -44.784 -35.420 1.00 67.42 327 ALA E CA 1
ATOM 16059 C C . ALA H 2 327 ? 6.144 -43.941 -36.644 1.00 68.95 327 ALA E C 1
ATOM 16060 O O . ALA H 2 327 ? 6.804 -44.297 -37.597 1.00 69.99 327 ALA E O 1
ATOM 16062 N N . ALA H 2 328 ? 5.492 -42.792 -36.606 1.00 69.29 328 ALA E N 1
ATOM 16063 C CA . ALA H 2 328 ? 5.584 -41.892 -37.750 1.00 67.36 328 ALA E CA 1
ATOM 16064 C C . ALA H 2 328 ? 7.023 -41.469 -38.005 1.00 66.50 328 ALA E C 1
ATOM 16065 O O . ALA H 2 328 ? 7.448 -41.369 -39.162 1.00 62.87 328 ALA E O 1
ATOM 16067 N N . ASN H 2 329 ? 7.776 -41.195 -36.963 1.00 67.81 329 ASN E N 1
ATOM 16068 C CA . ASN H 2 329 ? 9.152 -40.782 -37.149 1.00 69.31 329 ASN E CA 1
ATOM 16069 C C . ASN H 2 329 ? 10.154 -41.764 -37.694 1.00 69.03 329 ASN E C 1
ATOM 16070 O O . ASN H 2 329 ? 10.946 -41.420 -38.539 1.00 67.57 329 ASN E O 1
ATOM 16075 N N . ILE H 2 330 ? 10.121 -42.994 -37.209 1.00 71.37 330 ILE E N 1
ATOM 16076 C CA . ILE H 2 330 ? 11.083 -44.004 -37.624 1.00 72.33 330 ILE E CA 1
ATOM 16077 C C . ILE H 2 330 ? 10.760 -44.861 -38.818 1.00 81.30 330 ILE E C 1
ATOM 16078 O O . ILE H 2 330 ? 11.580 -45.642 -39.232 1.00 79.27 330 ILE E O 1
ATOM 16083 N N . GLY H 2 331 ? 9.576 -44.714 -39.376 1.00 93.78 331 GLY E N 1
ATOM 16084 C CA . GLY H 2 331 ? 9.168 -45.502 -40.523 1.00 96.73 331 GLY E CA 1
ATOM 16085 C C . GLY H 2 331 ? 8.368 -46.775 -40.328 1.00 98.66 331 GLY E C 1
ATOM 16086 O O . GLY H 2 331 ? 8.146 -47.506 -41.275 1.00 102.56 331 GLY E O 1
ATOM 16087 N N . ALA H 2 332 ? 7.916 -47.026 -39.114 1.00 94.92 332 ALA E N 1
ATOM 16088 C CA . ALA H 2 332 ? 7.134 -48.208 -38.777 1.00 87.07 332 ALA E CA 1
ATOM 16089 C C . ALA H 2 332 ? 5.798 -48.316 -39.489 1.00 78.61 332 ALA E C 1
ATOM 16090 O O . ALA H 2 332 ? 5.168 -47.327 -39.775 1.00 76.05 332 ALA E O 1
ATOM 16092 N N . ARG H 2 333 ? 5.383 -49.533 -39.779 1.00 75.56 333 ARG E N 1
ATOM 16093 C CA . ARG H 2 333 ? 4.147 -49.738 -40.490 1.00 77.26 333 ARG E CA 1
ATOM 16094 C C . ARG H 2 333 ? 3.006 -49.150 -39.686 1.00 75.22 333 ARG E C 1
ATOM 16095 O O . ARG H 2 333 ? 2.162 -48.495 -40.243 1.00 75.50 333 ARG E O 1
ATOM 16103 N N . GLU H 2 334 ? 2.980 -49.368 -38.381 1.00 71.75 334 GLU E N 1
ATOM 16104 C CA . GLU H 2 334 ? 1.922 -48.814 -37.549 1.00 71.46 334 GLU E CA 1
ATOM 16105 C C . GLU H 2 334 ? 2.118 -48.900 -36.035 1.00 64.98 334 GLU E C 1
ATOM 16106 O O . GLU H 2 334 ? 3.037 -49.535 -35.554 1.00 56.41 334 GLU E O 1
ATOM 16112 N N . ALA H 2 335 ? 1.228 -48.235 -35.310 1.00 60.29 335 ALA E N 1
ATOM 16113 C CA . ALA H 2 335 ? 1.213 -48.265 -33.869 1.00 59.94 335 ALA E CA 1
ATOM 16114 C C . ALA H 2 335 ? -0.166 -48.672 -33.415 1.00 60.54 335 ALA E C 1
ATOM 16115 O O . ALA H 2 335 ? -1.134 -48.109 -33.863 1.00 62.98 335 ALA E O 1
ATOM 16117 N N . ILE H 2 336 ? -0.260 -49.653 -32.531 1.00 59.31 336 ILE E N 1
ATOM 16118 C CA . ILE H 2 336 ? -1.555 -50.088 -32.059 1.00 61.96 336 ILE E CA 1
ATOM 16119 C C . ILE H 2 336 ? -1.571 -50.471 -30.608 1.00 66.67 336 ILE E C 1
ATOM 16120 O O . ILE H 2 336 ? -0.566 -50.802 -30.053 1.00 68.92 336 ILE E O 1
ATOM 16125 N N . GLY H 2 337 ? -2.744 -50.406 -30.001 1.00 67.41 337 GLY E N 1
ATOM 16126 C CA . GLY H 2 337 ? -2.917 -50.720 -28.605 1.00 65.28 337 GLY E CA 1
ATOM 16127 C C . GLY H 2 337 ? -4.180 -51.482 -28.313 1.00 64.24 337 GLY E C 1
ATOM 16128 O O . GLY H 2 337 ? -5.092 -51.492 -29.084 1.00 65.41 337 GLY E O 1
ATOM 16129 N N . ASP H 2 338 ? -4.194 -52.149 -27.183 1.00 64.59 338 ASP E N 1
ATOM 16130 C CA . ASP H 2 338 ? -5.309 -52.921 -26.744 1.00 64.36 338 ASP E CA 1
ATOM 16131 C C . ASP H 2 338 ? -5.396 -52.779 -25.245 1.00 59.47 338 ASP E C 1
ATOM 16132 O O . ASP H 2 338 ? -4.406 -52.821 -24.588 1.00 57.36 338 ASP E O 1
ATOM 16137 N N . THR H 2 339 ? -6.583 -52.630 -24.699 1.00 54.77 339 THR E N 1
ATOM 16138 C CA . THR H 2 339 ? -6.775 -52.505 -23.261 1.00 52.76 339 THR E CA 1
ATOM 16139 C C . THR H 2 339 ? -7.460 -53.733 -22.687 1.00 48.20 339 THR E C 1
ATOM 16140 O O . THR H 2 339 ? -7.612 -53.824 -21.463 1.00 43.26 339 THR E O 1
ATOM 16144 N N . ASN H 2 340 ? -7.830 -54.695 -23.541 1.00 47.97 340 ASN E N 1
ATOM 16145 C CA . ASN H 2 340 ? -8.627 -55.852 -23.128 1.00 47.79 340 ASN E CA 1
ATOM 16146 C C . ASN H 2 340 ? -7.687 -57.026 -22.850 1.00 43.51 340 ASN E C 1
ATOM 16147 O O . ASN H 2 340 ? -7.705 -58.060 -23.493 1.00 46.20 340 ASN E O 1
ATOM 16152 N N . ILE H 2 341 ? -6.757 -56.814 -21.926 1.00 40.82 341 ILE E N 1
ATOM 16153 C CA . ILE H 2 341 ? -5.777 -57.839 -21.601 1.00 39.38 341 ILE E CA 1
ATOM 16154 C C . ILE H 2 341 ? -5.602 -57.900 -20.093 1.00 42.60 341 ILE E C 1
ATOM 16155 O O . ILE H 2 341 ? -6.017 -57.001 -19.351 1.00 41.60 341 ILE E O 1
ATOM 16160 N N . ALA H 2 342 ? -5.029 -59.025 -19.652 1.00 43.84 342 ALA E N 1
ATOM 16161 C CA . ALA H 2 342 ? -4.591 -59.274 -18.285 1.00 39.50 342 ALA E CA 1
ATOM 16162 C C . ALA H 2 342 ? -3.262 -60.018 -18.363 1.00 36.08 342 ALA E C 1
ATOM 16163 O O . ALA H 2 342 ? -2.946 -60.614 -19.398 1.00 31.99 342 ALA E O 1
ATOM 16165 N N . LYS H 2 343 ? -2.449 -59.901 -17.305 1.00 35.81 343 LYS E N 1
ATOM 16166 C CA . LYS H 2 343 ? -1.185 -60.621 -17.185 1.00 36.42 343 LYS E CA 1
ATOM 16167 C C . LYS H 2 343 ? -1.283 -61.665 -16.072 1.00 39.05 343 LYS E C 1
ATOM 16168 O O . LYS H 2 343 ? -1.626 -61.324 -14.933 1.00 45.52 343 LYS E O 1
ATOM 16174 N N . VAL H 2 344 ? -0.949 -62.925 -16.371 1.00 36.08 344 VAL E N 1
ATOM 16175 C CA . VAL H 2 344 ? -0.955 -63.997 -15.372 1.00 37.13 344 VAL E CA 1
ATOM 16176 C C . VAL H 2 344 ? 0.444 -64.607 -15.302 1.00 39.35 344 VAL E C 1
ATOM 16177 O O . VAL H 2 344 ? 1.128 -64.741 -16.325 1.00 41.55 344 VAL E O 1
ATOM 16181 N N . SER H 2 345 ? 0.905 -64.906 -14.087 1.00 38.69 345 SER E N 1
ATOM 16182 C CA . SER H 2 345 ? 2.274 -65.379 -13.927 1.00 36.26 345 SER E CA 1
ATOM 16183 C C . SER H 2 345 ? 2.361 -66.532 -12.956 1.00 32.17 345 SER E C 1
ATOM 16184 O O . SER H 2 345 ? 1.686 -66.558 -11.930 1.00 39.98 345 SER E O 1
ATOM 16187 N N . ILE H 2 346 ? 3.256 -67.452 -13.257 1.00 31.85 346 ILE E N 1
ATOM 16188 C CA . ILE H 2 346 ? 3.730 -68.443 -12.302 1.00 32.18 346 ILE E CA 1
ATOM 16189 C C . ILE H 2 346 ? 5.146 -68.061 -11.887 1.00 30.67 346 ILE E C 1
ATOM 16190 O O . ILE H 2 346 ? 5.939 -67.589 -12.716 1.00 23.84 346 ILE E O 1
ATOM 16195 N N . VAL H 2 347 ? 5.409 -68.220 -10.616 1.00 33.29 347 VAL E N 1
ATOM 16196 C CA . VAL H 2 347 ? 6.655 -67.883 -10.022 1.00 30.26 347 VAL E CA 1
ATOM 16197 C C . VAL H 2 347 ? 7.144 -69.006 -9.173 1.00 32.15 347 VAL E C 1
ATOM 16198 O O . VAL H 2 347 ? 6.378 -69.724 -8.609 1.00 32.41 347 VAL E O 1
ATOM 16202 N N . GLY H 2 348 ? 8.451 -69.156 -9.094 1.00 35.06 348 GLY E N 1
ATOM 16203 C CA . GLY H 2 348 ? 9.000 -70.193 -8.271 1.00 37.37 348 GLY E CA 1
ATOM 16204 C C . GLY H 2 348 ? 10.442 -70.504 -8.599 1.00 41.09 348 GLY E C 1
ATOM 16205 O O . GLY H 2 348 ? 10.756 -70.819 -9.748 1.00 46.28 348 GLY E O 1
ATOM 16206 N N . VAL H 2 349 ? 11.327 -70.446 -7.607 1.00 42.84 349 VAL E N 1
ATOM 16207 C CA . VAL H 2 349 ? 12.708 -70.847 -7.822 1.00 44.01 349 VAL E CA 1
ATOM 16208 C C . VAL H 2 349 ? 12.574 -72.338 -8.031 1.00 49.22 349 VAL E C 1
ATOM 16209 O O . VAL H 2 349 ? 11.565 -72.937 -7.647 1.00 56.07 349 VAL E O 1
ATOM 16213 N N . GLY H 2 350 ? 13.476 -72.994 -8.691 1.00 48.89 350 GLY E N 1
ATOM 16214 C CA . GLY H 2 350 ? 13.184 -74.389 -8.889 1.00 54.12 350 GLY E CA 1
ATOM 16215 C C . GLY H 2 350 ? 12.588 -74.635 -10.249 1.00 57.51 350 GLY E C 1
ATOM 16216 O O . GLY H 2 350 ? 12.425 -75.743 -10.658 1.00 58.72 350 GLY E O 1
ATOM 16217 N N . MET H 2 351 ? 12.250 -73.567 -10.933 1.00 58.00 351 MET E N 1
ATOM 16218 C CA . MET H 2 351 ? 11.866 -73.586 -12.317 1.00 51.02 351 MET E CA 1
ATOM 16219 C C . MET H 2 351 ? 13.138 -73.849 -13.071 1.00 48.31 351 MET E C 1
ATOM 16220 O O . MET H 2 351 ? 13.126 -74.489 -14.074 1.00 49.48 351 MET E O 1
ATOM 16225 N N . ARG H 2 352 ? 14.232 -73.286 -12.580 1.00 50.34 352 ARG E N 1
ATOM 16226 C CA . ARG H 2 352 ? 15.549 -73.465 -13.183 1.00 55.28 352 ARG E CA 1
ATOM 16227 C C . ARG H 2 352 ? 16.104 -74.857 -13.107 1.00 59.34 352 ARG E C 1
ATOM 16228 O O . ARG H 2 352 ? 16.696 -75.317 -14.029 1.00 68.47 352 ARG E O 1
ATOM 16236 N N . SER H 2 353 ? 15.929 -75.502 -11.980 1.00 58.51 353 SER E N 1
ATOM 16237 C CA . SER H 2 353 ? 16.363 -76.859 -11.778 1.00 59.67 353 SER E CA 1
ATOM 16238 C C . SER H 2 353 ? 15.595 -77.852 -12.609 1.00 55.94 353 SER E C 1
ATOM 16239 O O . SER H 2 353 ? 16.128 -78.835 -13.054 1.00 54.05 353 SER E O 1
ATOM 16242 N N . HIS H 2 354 ? 14.313 -77.609 -12.769 1.00 55.10 354 HIS E N 1
ATOM 16243 C CA . HIS H 2 354 ? 13.471 -78.521 -13.505 1.00 55.12 354 HIS E CA 1
ATOM 16244 C C . HIS H 2 354 ? 13.215 -78.223 -14.947 1.00 53.89 354 HIS E C 1
ATOM 16245 O O . HIS H 2 354 ? 13.427 -77.142 -15.395 1.00 58.79 354 HIS E O 1
ATOM 16252 N N . ALA H 2 355 ? 12.752 -79.223 -15.663 1.00 49.70 355 ALA E N 1
ATOM 16253 C CA . ALA H 2 355 ? 12.398 -79.085 -17.045 1.00 47.01 355 ALA E CA 1
ATOM 16254 C C . ALA H 2 355 ? 10.920 -79.323 -17.028 1.00 47.80 355 ALA E C 1
ATOM 16255 O O . ALA H 2 355 ? 10.423 -79.928 -16.126 1.00 45.03 355 ALA E O 1
ATOM 16257 N N . GLY H 2 356 ? 10.215 -78.811 -18.011 1.00 42.60 356 GLY E N 1
ATOM 16258 C CA . GLY H 2 356 ? 8.796 -78.979 -18.070 1.00 40.83 356 GLY E CA 1
ATOM 16259 C C . GLY H 2 356 ? 7.818 -78.089 -17.332 1.00 38.17 356 GLY E C 1
ATOM 16260 O O . GLY H 2 356 ? 6.672 -78.427 -17.319 1.00 30.66 356 GLY E O 1
ATOM 16261 N N . VAL H 2 357 ? 8.241 -76.985 -16.734 1.00 36.15 357 VAL E N 1
ATOM 16262 C CA . VAL H 2 357 ? 7.271 -76.153 -16.023 1.00 36.80 357 VAL E CA 1
ATOM 16263 C C . VAL H 2 357 ? 6.461 -75.323 -16.993 1.00 35.74 357 VAL E C 1
ATOM 16264 O O . VAL H 2 357 ? 5.227 -75.308 -16.923 1.00 37.62 357 VAL E O 1
ATOM 16268 N N . ALA H 2 358 ? 7.123 -74.704 -17.970 1.00 33.37 358 ALA E N 1
ATOM 16269 C CA . ALA H 2 358 ? 6.399 -73.843 -18.902 1.00 35.82 358 ALA E CA 1
ATOM 16270 C C . ALA H 2 358 ? 5.395 -74.646 -19.723 1.00 39.56 358 ALA E C 1
ATOM 16271 O O . ALA H 2 358 ? 4.253 -74.214 -19.919 1.00 37.40 358 ALA E O 1
ATOM 16273 N N . SER H 2 359 ? 5.791 -75.848 -20.136 1.00 42.16 359 SER E N 1
ATOM 16274 C CA . SER H 2 359 ? 4.904 -76.745 -20.847 1.00 41.36 359 SER E CA 1
ATOM 16275 C C . SER H 2 359 ? 3.608 -76.963 -20.081 1.00 41.53 359 SER E C 1
ATOM 16276 O O . SER H 2 359 ? 2.511 -76.921 -20.652 1.00 41.47 359 SER E O 1
ATOM 16279 N N . ARG H 2 360 ? 3.722 -77.203 -18.782 1.00 38.02 360 ARG E N 1
ATOM 16280 C CA . ARG H 2 360 ? 2.555 -77.565 -17.993 1.00 38.49 360 ARG E CA 1
ATOM 16281 C C . ARG H 2 360 ? 1.618 -76.369 -17.882 1.00 35.08 360 ARG E C 1
ATOM 16282 O O . ARG H 2 360 ? 0.389 -76.512 -17.988 1.00 34.46 360 ARG E O 1
ATOM 16290 N N . MET H 2 361 ? 2.203 -75.158 -17.804 1.00 30.44 361 MET E N 1
ATOM 16291 C CA . MET H 2 361 ? 1.409 -73.940 -17.754 1.00 26.77 361 MET E CA 1
ATOM 16292 C C . MET H 2 361 ? 0.646 -73.711 -19.064 1.00 30.09 361 MET E C 1
ATOM 16293 O O . MET H 2 361 ? -0.524 -73.304 -19.045 1.00 27.85 361 MET E O 1
ATOM 16298 N N . PHE H 2 362 ? 1.306 -73.935 -20.212 1.00 32.53 362 PHE E N 1
ATOM 16299 C CA . PHE H 2 362 ? 0.640 -73.768 -21.510 1.00 33.26 362 PHE E CA 1
ATOM 16300 C C . PHE H 2 362 ? -0.410 -74.852 -21.746 1.00 32.13 362 PHE E C 1
ATOM 16301 O O . PHE H 2 362 ? -1.453 -74.587 -22.356 1.00 32.98 362 PHE E O 1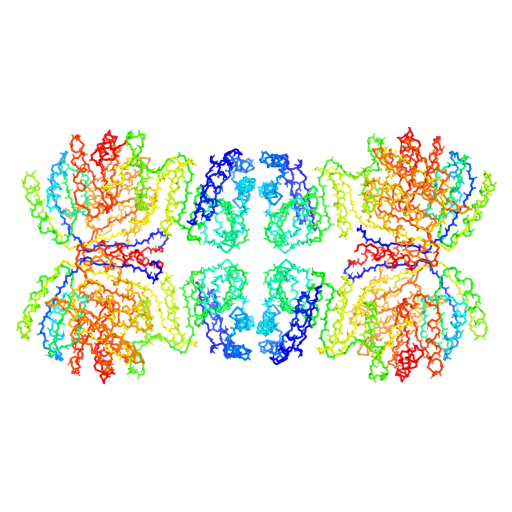
ATOM 16309 N N . GLU H 2 363 ? -0.163 -76.066 -21.253 1.00 32.20 363 GLU E N 1
ATOM 16310 C CA . GLU H 2 363 ? -1.162 -77.122 -21.344 1.00 30.72 363 GLU E CA 1
ATOM 16311 C C . GLU H 2 363 ? -2.384 -76.773 -20.501 1.00 38.37 363 GLU E C 1
ATOM 16312 O O . GLU H 2 363 ? -3.516 -76.801 -21.003 1.00 34.25 363 GLU E O 1
ATOM 16318 N N . ALA H 2 364 ? -2.171 -76.325 -19.257 1.00 38.65 364 ALA E N 1
ATOM 16319 C CA . ALA H 2 364 ? -3.309 -76.011 -18.406 1.00 33.29 364 ALA E CA 1
ATOM 16320 C C . ALA H 2 364 ? -4.134 -74.908 -19.033 1.00 38.63 364 ALA E C 1
ATOM 16321 O O . ALA H 2 364 ? -5.368 -74.993 -19.068 1.00 46.30 364 ALA E O 1
ATOM 16323 N N . LEU H 2 365 ? -3.470 -73.915 -19.625 1.00 34.79 365 LEU E N 1
ATOM 16324 C CA . LEU H 2 365 ? -4.214 -72.842 -20.275 1.00 36.30 365 LEU E CA 1
ATOM 16325 C C . LEU H 2 365 ? -4.940 -73.317 -21.527 1.00 39.27 365 LEU E C 1
ATOM 16326 O O . LEU H 2 365 ? -6.039 -72.828 -21.803 1.00 39.21 365 LEU E O 1
ATOM 16331 N N . ALA H 2 366 ? -4.369 -74.279 -22.261 1.00 37.84 366 ALA E N 1
ATOM 16332 C CA . ALA H 2 366 ? -4.983 -74.807 -23.485 1.00 37.40 366 ALA E CA 1
ATOM 16333 C C . ALA H 2 366 ? -6.211 -75.660 -23.218 1.00 35.93 366 ALA E C 1
ATOM 16334 O O . ALA H 2 366 ? -7.154 -75.684 -24.021 1.00 28.21 366 ALA E O 1
ATOM 16336 N N . LYS H 2 367 ? -6.229 -76.290 -22.059 1.00 35.99 367 LYS E N 1
ATOM 16337 C CA . LYS H 2 367 ? -7.287 -77.187 -21.628 1.00 44.63 367 LYS E CA 1
ATOM 16338 C C . LYS H 2 367 ? -8.589 -76.440 -21.384 1.00 47.60 367 LYS E C 1
ATOM 16339 O O . LYS H 2 367 ? -9.657 -76.892 -21.793 1.00 46.31 367 LYS E O 1
ATOM 16345 N N . GLU H 2 368 ? -8.515 -75.307 -20.721 1.00 50.37 368 GLU E N 1
ATOM 16346 C CA . GLU H 2 368 ? -9.478 -74.253 -20.933 1.00 49.65 368 GLU E CA 1
ATOM 16347 C C . GLU H 2 368 ? -9.203 -73.683 -22.316 1.00 56.20 368 GLU E C 1
ATOM 16348 O O . GLU H 2 368 ? -8.164 -73.922 -22.913 1.00 65.59 368 GLU E O 1
ATOM 16354 N N . SER H 2 369 ? -10.122 -72.941 -22.883 1.00 52.53 369 SER E N 1
ATOM 16355 C CA . SER H 2 369 ? -9.802 -72.547 -24.254 1.00 45.61 369 SER E CA 1
ATOM 16356 C C . SER H 2 369 ? -9.086 -71.194 -24.296 1.00 37.46 369 SER E C 1
ATOM 16357 O O . SER H 2 369 ? -9.443 -70.308 -25.077 1.00 35.11 369 SER E O 1
ATOM 16360 N N . ILE H 2 370 ? -8.104 -70.987 -23.415 1.00 36.41 370 ILE E N 1
ATOM 16361 C CA . ILE H 2 370 ? -7.461 -69.681 -23.262 1.00 33.55 370 ILE E CA 1
ATOM 16362 C C . ILE H 2 370 ? -6.302 -69.530 -24.243 1.00 32.64 370 ILE E C 1
ATOM 16363 O O . ILE H 2 370 ? -5.393 -70.362 -24.291 1.00 34.64 370 ILE E O 1
ATOM 16368 N N . ASN H 2 371 ? -6.382 -68.522 -25.097 1.00 33.58 371 ASN E N 1
ATOM 16369 C CA . ASN H 2 371 ? -5.298 -68.239 -26.023 1.00 35.25 371 ASN E CA 1
ATOM 16370 C C . ASN H 2 371 ? -4.204 -67.382 -25.395 1.00 39.69 371 ASN E C 1
ATOM 16371 O O . ASN H 2 371 ? -4.484 -66.361 -24.763 1.00 40.83 371 ASN E O 1
ATOM 16376 N N . ILE H 2 372 ? -2.958 -67.756 -25.628 1.00 35.52 372 ILE E N 1
ATOM 16377 C CA . ILE H 2 372 ? -1.824 -66.985 -25.150 1.00 32.38 372 ILE E CA 1
ATOM 16378 C C . ILE H 2 372 ? -1.472 -65.970 -26.225 1.00 27.20 372 ILE E C 1
ATOM 16379 O O . ILE H 2 372 ? -1.258 -66.341 -27.381 1.00 28.07 372 ILE E O 1
ATOM 16384 N N . GLN H 2 373 ? -1.425 -64.688 -25.866 1.00 29.45 373 GLN E N 1
ATOM 16385 C CA . GLN H 2 373 ? -1.010 -63.668 -26.829 1.00 34.47 373 GLN E CA 1
ATOM 16386 C C . GLN H 2 373 ? 0.462 -63.310 -26.718 1.00 42.08 373 GLN E C 1
ATOM 16387 O O . GLN H 2 373 ? 1.105 -63.083 -27.744 1.00 46.48 373 GLN E O 1
ATOM 16393 N N . MET H 2 374 ? 1.014 -63.264 -25.501 1.00 46.03 374 MET E N 1
ATOM 16394 C CA . MET H 2 374 ? 2.426 -62.949 -25.280 1.00 44.29 374 MET E CA 1
ATOM 16395 C C . MET H 2 374 ? 2.990 -63.817 -24.165 1.00 40.35 374 MET E C 1
ATOM 16396 O O . MET H 2 374 ? 2.274 -64.218 -23.232 1.00 33.22 374 MET E O 1
ATOM 16401 N N . ILE H 2 375 ? 4.297 -64.076 -24.268 1.00 36.51 375 ILE E N 1
ATOM 16402 C CA . ILE H 2 375 ? 5.045 -64.790 -23.248 1.00 35.83 375 ILE E CA 1
ATOM 16403 C C . ILE H 2 375 ? 6.298 -63.979 -22.949 1.00 42.34 375 ILE E C 1
ATOM 16404 O O . ILE H 2 375 ? 7.022 -63.574 -23.865 1.00 45.26 375 ILE E O 1
ATOM 16409 N N . SER H 2 376 ? 6.551 -63.752 -21.672 1.00 43.18 376 SER E N 1
ATOM 16410 C CA . SER H 2 376 ? 7.748 -63.083 -21.200 1.00 40.39 376 SER E CA 1
ATOM 16411 C C . SER H 2 376 ? 8.267 -63.936 -20.063 1.00 39.79 376 SER E C 1
ATOM 16412 O O . SER H 2 376 ? 7.512 -64.700 -19.453 1.00 38.67 376 SER E O 1
ATOM 16415 N N . THR H 2 377 ? 9.559 -63.901 -19.860 1.00 37.20 377 THR E N 1
ATOM 16416 C CA . THR H 2 377 ? 10.163 -64.809 -18.947 1.00 36.29 377 THR E CA 1
ATOM 16417 C C . THR H 2 377 ? 11.305 -64.345 -18.070 1.00 37.85 377 THR E C 1
ATOM 16418 O O . THR H 2 377 ? 11.916 -63.342 -18.287 1.00 39.68 377 THR E O 1
ATOM 16422 N N . SER H 2 378 ? 11.555 -65.144 -17.066 1.00 34.36 378 SER E N 1
ATOM 16423 C CA . SER H 2 378 ? 12.621 -64.955 -16.153 1.00 38.87 378 SER E CA 1
ATOM 16424 C C . SER H 2 378 ? 12.995 -66.346 -15.726 1.00 37.93 378 SER E C 1
ATOM 16425 O O . SER H 2 378 ? 12.283 -67.270 -15.973 1.00 32.60 378 SER E O 1
ATOM 16428 N N . GLU H 2 379 ? 14.121 -66.486 -15.077 1.00 41.21 379 GLU E N 1
ATOM 16429 C CA . GLU H 2 379 ? 14.571 -67.779 -14.635 1.00 48.23 379 GLU E CA 1
ATOM 16430 C C . GLU H 2 379 ? 13.569 -68.408 -13.690 1.00 42.52 379 GLU E C 1
ATOM 16431 O O . GLU H 2 379 ? 13.402 -69.592 -13.688 1.00 41.76 379 GLU E O 1
ATOM 16437 N N . ILE H 2 380 ? 12.935 -67.611 -12.864 1.00 38.18 380 ILE E N 1
ATOM 16438 C CA . ILE H 2 380 ? 11.959 -68.127 -11.949 1.00 38.77 380 ILE E CA 1
ATOM 16439 C C . ILE H 2 380 ? 10.545 -67.759 -12.310 1.00 41.50 380 ILE E C 1
ATOM 16440 O O . ILE H 2 380 ? 9.643 -68.025 -11.579 1.00 46.49 380 ILE E O 1
ATOM 16445 N N . LYS H 2 381 ? 10.362 -67.128 -13.445 1.00 39.65 381 LYS E N 1
ATOM 16446 C CA . LYS H 2 381 ? 9.062 -66.660 -13.837 1.00 34.54 381 LYS E CA 1
ATOM 16447 C C . LYS H 2 381 ? 8.625 -66.825 -15.275 1.00 39.89 381 LYS E C 1
ATOM 16448 O O . LYS H 2 381 ? 9.374 -66.619 -16.172 1.00 38.96 381 LYS E O 1
ATOM 16454 N N . VAL H 2 382 ? 7.369 -67.168 -15.473 1.00 37.66 382 VAL E N 1
ATOM 16455 C CA . VAL H 2 382 ? 6.788 -67.219 -16.803 1.00 38.31 382 VAL E CA 1
ATOM 16456 C C . VAL H 2 382 ? 5.566 -66.332 -16.794 1.00 36.37 382 VAL E C 1
ATOM 16457 O O . VAL H 2 382 ? 4.646 -66.551 -16.000 1.00 38.43 382 VAL E O 1
ATOM 16461 N N . SER H 2 383 ? 5.517 -65.374 -17.705 1.00 34.11 383 SER E N 1
ATOM 16462 C CA . SER H 2 383 ? 4.407 -64.437 -17.751 1.00 35.99 383 SER E CA 1
ATOM 16463 C C . SER H 2 383 ? 3.651 -64.584 -19.058 1.00 37.34 383 SER E C 1
ATOM 16464 O O . SER H 2 383 ? 4.246 -64.747 -20.134 1.00 35.56 383 SER E O 1
ATOM 16467 N N . VAL H 2 384 ? 2.335 -64.481 -18.961 1.00 37.57 384 VAL E N 1
ATOM 16468 C CA . VAL H 2 384 ? 1.463 -64.684 -20.103 1.00 36.68 384 VAL E CA 1
ATOM 16469 C C . VAL H 2 384 ? 0.514 -63.499 -20.179 1.00 37.91 384 VAL E C 1
ATOM 16470 O O . VAL H 2 384 ? 0.149 -62.913 -19.156 1.00 36.16 384 VAL E O 1
ATOM 16474 N N . VAL H 2 385 ? 0.182 -63.082 -21.394 1.00 38.94 385 VAL E N 1
ATOM 16475 C CA . VAL H 2 385 ? -0.810 -62.033 -21.619 1.00 35.73 385 VAL E CA 1
ATOM 16476 C C . VAL H 2 385 ? -1.988 -62.666 -22.340 1.00 36.79 385 VAL E C 1
ATOM 16477 O O . VAL H 2 385 ? -1.805 -63.349 -23.360 1.00 30.07 385 VAL E O 1
ATOM 16481 N N . ILE H 2 386 ? -3.188 -62.476 -21.774 1.00 34.12 386 ILE E N 1
ATOM 16482 C CA . ILE H 2 386 ? -4.413 -63.091 -22.264 1.00 28.77 386 ILE E CA 1
ATOM 16483 C C . ILE H 2 386 ? -5.532 -62.063 -22.275 1.00 31.27 386 ILE E C 1
ATOM 16484 O O . ILE H 2 386 ? -5.410 -60.965 -21.736 1.00 30.66 386 ILE E O 1
ATOM 16489 N N . GLU H 2 387 ? -6.620 -62.431 -22.945 1.00 40.34 387 GLU E N 1
ATOM 16490 C CA . GLU H 2 387 ? -7.841 -61.628 -22.938 1.00 45.95 387 GLU E CA 1
ATOM 16491 C C . GLU H 2 387 ? -8.359 -61.442 -21.510 1.00 43.68 387 GLU E C 1
ATOM 16492 O O . GLU H 2 387 ? -8.422 -62.393 -20.729 1.00 47.04 387 GLU E O 1
ATOM 16498 N N . GLU H 2 388 ? -8.719 -60.199 -21.173 1.00 37.13 388 GLU E N 1
ATOM 16499 C CA . GLU H 2 388 ? -9.052 -59.830 -19.802 1.00 41.34 388 GLU E CA 1
ATOM 16500 C C . GLU H 2 388 ? -10.107 -60.715 -19.140 1.00 41.58 388 GLU E C 1
ATOM 16501 O O . GLU H 2 388 ? -9.989 -61.041 -17.957 1.00 43.66 388 GLU E O 1
ATOM 16507 N N . LYS H 2 389 ? -11.115 -61.137 -19.891 1.00 38.67 389 LYS E N 1
ATOM 16508 C CA . LYS H 2 389 ? -12.215 -61.927 -19.353 1.00 39.90 389 LYS E CA 1
ATOM 16509 C C . LYS H 2 389 ? -11.760 -63.247 -18.727 1.00 39.16 389 LYS E C 1
ATOM 16510 O O . LYS H 2 389 ? -12.472 -63.766 -17.855 1.00 37.77 389 LYS E O 1
ATOM 16516 N N . TYR H 2 390 ? -10.586 -63.781 -19.124 1.00 36.98 390 TYR E N 1
ATOM 16517 C CA . TYR H 2 390 ? -10.105 -65.099 -18.700 1.00 30.76 390 TYR E CA 1
ATOM 16518 C C . TYR H 2 390 ? -9.266 -65.110 -17.434 1.00 27.85 390 TYR E C 1
ATOM 16519 O O . TYR H 2 390 ? -8.898 -66.197 -16.981 1.00 30.53 390 TYR E O 1
ATOM 16528 N N . LEU H 2 391 ? -9.054 -63.965 -16.791 1.00 30.00 391 LEU E N 1
ATOM 16529 C CA . LEU H 2 391 ? -8.025 -63.874 -15.752 1.00 39.04 391 LEU E CA 1
ATOM 16530 C C . LEU H 2 391 ? -8.250 -64.821 -14.579 1.00 42.99 391 LEU E C 1
ATOM 16531 O O . LEU H 2 391 ? -7.329 -65.536 -14.158 1.00 45.21 391 LEU E O 1
ATOM 16536 N N . GLU H 2 392 ? -9.436 -64.754 -13.971 1.00 40.80 392 GLU E N 1
ATOM 16537 C CA . GLU H 2 392 ? -9.718 -65.565 -12.796 1.00 37.30 392 GLU E CA 1
ATOM 16538 C C . GLU H 2 392 ? -9.652 -67.033 -13.144 1.00 35.74 392 GLU E C 1
ATOM 16539 O O . GLU H 2 392 ? -9.101 -67.838 -12.381 1.00 40.81 392 GLU E O 1
ATOM 16545 N N . LEU H 2 393 ? -10.195 -67.395 -14.312 1.00 31.21 393 LEU E N 1
ATOM 16546 C CA . LEU H 2 393 ? -10.129 -68.779 -14.759 1.00 32.32 393 LEU E CA 1
ATOM 16547 C C . LEU H 2 393 ? -8.676 -69.224 -14.952 1.00 33.60 393 LEU E C 1
ATOM 16548 O O . LEU H 2 393 ? -8.311 -70.349 -14.594 1.00 34.24 393 LEU E O 1
ATOM 16553 N N . ALA H 2 394 ? -7.829 -68.359 -15.520 1.00 34.61 394 ALA E N 1
ATOM 16554 C CA . ALA H 2 394 ? -6.445 -68.769 -15.743 1.00 31.75 394 ALA E CA 1
ATOM 16555 C C . ALA H 2 394 ? -5.734 -69.023 -14.421 1.00 31.99 394 ALA E C 1
ATOM 16556 O O . ALA H 2 394 ? -5.234 -70.127 -14.187 1.00 33.69 394 ALA E O 1
ATOM 16558 N N . VAL H 2 395 ? -5.841 -68.075 -13.486 1.00 30.85 395 VAL E N 1
ATOM 16559 C CA . VAL H 2 395 ? -5.211 -68.203 -12.176 1.00 25.04 395 VAL E CA 1
ATOM 16560 C C . VAL H 2 395 ? -5.668 -69.491 -11.500 1.00 30.75 395 VAL E C 1
ATOM 16561 O O . VAL H 2 395 ? -4.856 -70.284 -11.006 1.00 33.65 395 VAL E O 1
ATOM 16565 N N . ARG H 2 396 ? -6.967 -69.757 -11.541 1.00 31.24 396 ARG E N 1
ATOM 16566 C CA . ARG H 2 396 ? -7.506 -70.968 -10.924 1.00 31.97 396 ARG E CA 1
ATOM 16567 C C . ARG H 2 396 ? -7.047 -72.212 -11.660 1.00 32.09 396 ARG E C 1
ATOM 16568 O O . ARG H 2 396 ? -6.737 -73.219 -11.027 1.00 32.87 396 ARG E O 1
ATOM 16576 N N . ALA H 2 397 ? -7.020 -72.174 -13.002 1.00 30.91 397 ALA E N 1
ATOM 16577 C CA . ALA H 2 397 ? -6.555 -73.335 -13.758 1.00 33.78 397 ALA E CA 1
ATOM 16578 C C . ALA H 2 397 ? -5.102 -73.689 -13.413 1.00 31.31 397 ALA E C 1
ATOM 16579 O O . ALA H 2 397 ? -4.771 -74.862 -13.191 1.00 34.37 397 ALA E O 1
ATOM 16581 N N . LEU H 2 398 ? -4.216 -72.688 -13.375 1.00 31.40 398 LEU E N 1
ATOM 16582 C CA . LEU H 2 398 ? -2.812 -72.921 -13.005 1.00 31.82 398 LEU E CA 1
ATOM 16583 C C . LEU H 2 398 ? -2.676 -73.351 -11.534 1.00 30.22 398 LEU E C 1
ATOM 16584 O O . LEU H 2 398 ? -1.819 -74.180 -11.191 1.00 31.80 398 LEU E O 1
ATOM 16589 N N . HIS H 2 399 ? -3.500 -72.783 -10.648 1.00 29.51 399 HIS E N 1
ATOM 16590 C CA . HIS H 2 399 ? -3.432 -73.153 -9.240 1.00 32.31 399 HIS E CA 1
ATOM 16591 C C . HIS H 2 399 ? -3.800 -74.616 -9.039 1.00 34.46 399 HIS E C 1
ATOM 16592 O O . HIS H 2 399 ? -3.209 -75.286 -8.199 1.00 40.14 399 HIS E O 1
ATOM 16599 N N . THR H 2 400 ? -4.794 -75.134 -9.764 1.00 31.29 400 THR E N 1
ATOM 16600 C CA . THR H 2 400 ? -5.045 -76.563 -9.603 1.00 33.75 400 THR E CA 1
ATOM 16601 C C . THR H 2 400 ? -4.047 -77.408 -10.382 1.00 33.12 400 THR E C 1
ATOM 16602 O O . THR H 2 400 ? -3.689 -78.495 -9.921 1.00 37.27 400 THR E O 1
ATOM 16606 N N . ALA H 2 4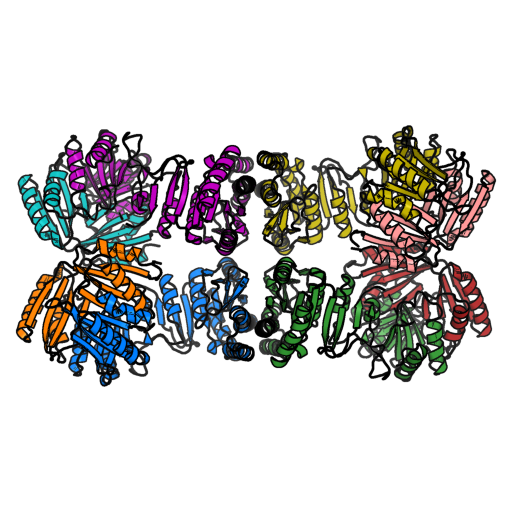01 ? -3.613 -76.954 -11.532 1.00 32.18 401 ALA E N 1
ATOM 16607 C CA . ALA H 2 401 ? -2.672 -77.714 -12.330 1.00 34.91 401 ALA E CA 1
ATOM 16608 C C . ALA H 2 401 ? -1.314 -77.950 -11.659 1.00 34.75 401 ALA E C 1
ATOM 16609 O O . ALA H 2 401 ? -0.750 -79.004 -11.777 1.00 31.23 401 ALA E O 1
ATOM 16611 N N . PHE H 2 402 ? -0.814 -76.960 -10.946 1.00 34.01 402 PHE E N 1
ATOM 16612 C CA . PHE H 2 402 ? 0.460 -77.083 -10.269 1.00 40.45 402 PHE E CA 1
ATOM 16613 C C . PHE H 2 402 ? 0.350 -77.561 -8.801 1.00 55.03 402 PHE E C 1
ATOM 16614 O O . PHE H 2 402 ? 1.319 -77.540 -8.066 1.00 72.56 402 PHE E O 1
ATOM 16622 N N . GLU H 2 403 ? -0.851 -77.965 -8.408 1.00 47.61 403 GLU E N 1
ATOM 16623 C CA . GLU H 2 403 ? -1.206 -78.460 -7.083 1.00 46.17 403 GLU E CA 1
ATOM 16624 C C . GLU H 2 403 ? -1.012 -77.527 -5.907 1.00 41.14 403 GLU E C 1
ATOM 16625 O O . GLU H 2 403 ? -0.629 -77.932 -4.860 1.00 44.60 403 GLU E O 1
ATOM 16631 N N . LEU H 2 404 ? -1.289 -76.274 -6.095 1.00 35.57 404 LEU E N 1
ATOM 16632 C CA . LEU H 2 404 ? -1.191 -75.362 -5.022 1.00 38.81 404 LEU E CA 1
ATOM 16633 C C . LEU H 2 404 ? -2.415 -75.434 -4.105 1.00 51.40 404 LEU E C 1
ATOM 16634 O O . LEU H 2 404 ? -2.356 -74.986 -3.001 1.00 51.81 404 LEU E O 1
ATOM 16639 N N . ASP H 2 405 ? -3.486 -76.071 -4.569 1.00 59.42 405 ASP E N 1
ATOM 16640 C CA . ASP H 2 405 ? -4.764 -76.207 -3.880 1.00 70.61 405 ASP E CA 1
ATOM 16641 C C . ASP H 2 405 ? -4.742 -76.942 -2.536 1.00 76.27 405 ASP E C 1
ATOM 16642 O O . ASP H 2 405 ? -4.118 -77.970 -2.380 1.00 72.26 405 ASP E O 1
ATOM 16647 N N . ALA H 2 406 ? -5.482 -76.387 -1.588 1.00 80.65 406 ALA E N 1
ATOM 16648 C CA . ALA H 2 406 ? -5.651 -76.956 -0.265 1.00 75.61 406 ALA E CA 1
ATOM 16649 C C . ALA H 2 406 ? -6.935 -77.744 -0.222 1.00 74.03 406 ALA E C 1
ATOM 16650 O O . ALA H 2 406 ? -7.946 -77.292 -0.743 1.00 72.65 406 ALA E O 1
#

Secondary structure (DSSP, 8-state):
-EEEEEE-TGGGSSHHHHHHHHHHHHHHHHTT-EEEEEE-PPTTHHHHHHHHHHHH-SS--HHHHHHHHTHHHHHHHHHHHHHHHHTT--EEEE-HHHHTEEE-S-TTS--EEEE--HHHHHHHHTTPEEEEESSEEEETTS-EEE--TTHHHHHHHHHHHHHT-SEEEEEESSSS-BSS-TTT-TT--B-SEEEHHHHHHSGGG--SSS-HHHHHHHHHTT--EEEEETT-SS--EEEE------EEEEE-S-EEEEEEEEE-STTHHHHHHHHHHHTT--EEEEEB---BTTEEEEEEEE-GGGHHHHHHHHHHHHHHHT-SEEEEE--EEEEEEE-TTTTT-TTHHHHHHHHHHHTTPPP-EEEEETTEEEEEEEGGGHHHHHHHHHHHTT---/---EESEEEEE-S-EEEEEEEEE-STTHHHHHHHHHHHTT-----EEB---BTTEEEEEEEE-GGGHHHHHHHHHHHHHHTT-SEEEEE-SEEEEEEE---GGGHHHHHHHHHHHHHHTT----EEEEETTEEEEEEEGGGHHHHHHHHHHHSEE-/-EEEEEE-TTTTSSHHHHHHHHHHHHHHHHTT-EEEEEE-PPTTHHHHHHHHHHTT-SS--HHHHHHHHTHHHHHHHHHHHHHHHHTT--EEEE-HHHHTEEE-S-TTS--EEEE--HHHHHHHHTTPEEEEETTEEE-TTS-EEE--TTHHHHHHHHHHHHTT-SEEEEEESSSS-BSS-TTT-TT--B-SEEEHHHHHHSGGG--SSS-HHHHHHHHHTT--EEEEETT-SS--EEEE------EEEEES--EEEEEEEEE-STTHHHHHHHHHHHTT-----EEE---BTTEEEEEEEE-GGGHHHHHHHHHHHHHHTT-SEEEEE--EEEEEEE-TTTTT-TTHHHHHHHHHHHTTPPP-EEEEETTEEEEEEEGGGHHHHHHHHHHHTT---/---EESEEEEES--EEEEEEEEE-STTHHHHHHHHHHHTT-----EEB---BTTEEEEEEEE-GGGHHHHHHHHHHHHHHTT-SEEEEE-SEEEEEEES--GGGHHHHHHHHHHHHHHTT----EEEE-SSEEEEEEEGGGHHHHHHHHHHHSEE-/-EEEEEE-TTTTSSHHHHHHHHHHHHHHHHTT-EEEEEE-PPTTHHHHHHHHHHHH-SS--HHHHHHHHHHHHHHHHHHHHHHHHHTT--EEEE-HHHHTEEE-S-GGG--EEEE--HHHHHHHHTTPEEEEESSEEE-TTS-EEE--TTHHHHHHHHHHHHTT-SEEEEEESSSS-BSS-TTT-TT--B-SEEEHHHHHHSTTTS-TTS-HHHHHHHHHHT--EEEEETT-SS--EEEE------EEEEEEEEEEEEEEEEE--TTHHHHHHHHHHHTT--EEEEEB---BTTEEEEEEEE-GGGHHHHHHHHHHHHHHHT-SEEEEEEEEEEEEEE-TTTTT-SSHHHHHHHHHHHTTPPP-EEEE-SSEEEEEEEGGGHHHHHHHHHHHTT---/--SEEEEE---EEEEEEEEE-STTHHHHHHHHHHHTT-----EEB---BTTEEEEEEEE-GGGHHHHHHHHHHHHHHHT-SEEEEE--EEEEEEE---GGGHHHHHHHHHHHHHHTTPPP-EEEE-SSEEEEEEEGGGHHHHHHHHHHH--/-EEEEEE-TTTTSSHHHHHHHHHHHHHHHHTT-EEEEEE-PPTTHHHHHHHHHHTT-SS--HHHHHHHHHHHHHHHHHHHHHHHHHTT--EEEE-HHHHTEEE-S-GGG--EEEE--HHHHHHHHTTPEEEEESSEEEETTS-EEE--TTHHHHHHHHHHHHTT-SEEEEEESSSS-BSS-TTT-TT--B-SEE-HHHHHHSTTTS-SSS-HHHHHHHHHTT--EEEEETT-SS--EEE-------EEEEE-S-EEEEEEEEE--TTHHHHHHHHHHHTT-----EEEPPPBTTEEEEEEEE-GGGHHHHHHHHHHHHHHHT-SEEEEE-SEEEEEEE-TTTTT-SSHHHHHHHHHHHTTPPP-EEEE-SSEEEEEEEGGGHHHHHHHHHHHTT---/--SEESEEEEE---EEEEEEEEE-STTHHHHHHHHHHHTT-----EEEPPPBTTEEEEEEEE-GGGHHHHHHHHHHHHHHHT-SEEEEE--EEEEEEE---GGGHHHHHHHHHHHHHHTT----EEEE-SSEEEEEEEGGGHHHHHHHHHHHSEE-

Solvent-accessible surface area: 81139 Å² total

CATH classification: 3.40.1160.10 (+1 more: 3.30.2130.10)

Organism: Pseudomonas aeruginosa (strain ATCC 15692 / DSM 22644 / CIP 104116 / JCM 14847 / LMG 12228 / 1C / PRS 101 / PAO1) (NCBI:txid208964)

InterPro domains:
  IPR001048 Aspartate/glutamate/uridylate kinase [PF00696] (3-229)
  IPR001341 Aspartate kinase [TIGR00657] (63-403)
  IPR002912 ACT domain [PF01842] (268-326)
  IPR002912 ACT domain [PS51671] (266-340)
  IPR002912 ACT domain [PS51671] (346-412)
  IPR005260 Aspartate kinase, monofunctional class [PIRSF000726] (1-408)
  IPR005260 Aspartate kinase, monofunctional class [TIGR00656] (1-404)
  IPR018042 Aspartate kinase, conserved site [PS00324] (5-13)
  IPR036393 Acetylglutamate kinase-like superfamily [G3DSA:3.40.1160.10] (1-253)
  IPR036393 Acetylglutamate kinase-like superfamily [SSF53633] (4-241)
  IPR041740 Aspartokinase catalytic domain [cd04261] (3-241)
  IPR045865 ACT-like domain [SSF55021] (249-327)
  IPR045865 ACT-like domain [SSF55021] (332-405)
  IPR054352 Aspartokinase, ACT domain [PF22468] (344-402)

Sequence (2207 aa):
EQPIISGIAFNRDEAKLTIRGVPDTPGVAFKILGPISAANVEVDMIVQNVAHDNTTDFTFTVHRNDYLNALEILKQTAANIGAREAIGDTNIAKVSIVGVGMRSHAGVASRMFEALAKESINIQMISTSEIKVSVVIEEKYLELAVRALHTAFELDEQPIISGIAFNRDEAKLTIRGVPDTPGVAFKILGPISAANVEVDMIVQNVAHDNTTDFTFTVHRNDYLNALEILKQTAANIGAREAIGDTNIAKVSIVGVGMRSHAGVASRMFEALAKESINIQMISTSEIKVSVVIEEKYLELAVRALHTAFELDIISGIAFNRDEAKLTIRGVPDTPGVAFKILGPISAANVEVDMIVQNVAHDNTTDFTFTVHRNDYLNALEILKQTAANIGAREAIGDTNIAKVSIVGVGMRSHAGVASRMFEALAKESINIQMISTSEIKVSVVIEEKYLELAVRALHTAFEALIVQKFGGTSVGTVERIEQVAEKVKKFREAGDDVVVVVSAMSGETNRLIGLANQIMEQPVPRELDVMVSTGEQVTIALLSMALIKRGVPAVSYTGNQVRILTDSAHTKARILHIDDTHIRADLKAGRVVVVAGFQGVDGNGNITTLGRGGSDTTGVALAAALKADECQIYTDVDGVYTTDPRVVPQARRLDKITFEEMLEMASLGSKVLQIRAVEFAGKYNVPLRVLHSFQEGPGTLITIDPIISGIAFNRDEAKLTIRGVPDTPGVAFKILGPISAANVEVDMIVQNVAHDNTTDFTFTVHRNDYLNALEILKQTAANIGAREAIGDTNIAKVSIVGVGMRSHAGVASRMFEALAKESINIQMISTSEIKVSVVIEEKYLELAVRALHTAFELDAEQPIISGIAFNRDEAKLTIRGVPDTPGVAFKILGPISAANVEVDMIVQNVAHDNTTDFTFTVHRNDYLNALEILKQTAANIGAREAIGDTNIAKVSIVGVGMRSHAGVASRMFEALAKESINIQMISTSEIKVSVVIEEKYLELAVRALHTAFELDALIVQKFGGTSVGTVERIEQVAEKVKKFREAGDDVVVVVSAMSGETNRLIGLANQIMEQPVPRELDVMVSTGEQVTIALLSMALIKRGVPAVSYTGNQVRILTDSAHTKARILHIDDTHIRADLKAGRVVVVAGFQGVDGNGNITTLGRGGSDTTGVALAAALKADECQIYTDVDGVYTTDPRVVPQARRLDKITFEEMLEMASLGSKVLQIRAVEFAGKYNVPLRVLHSFQEGPGTLITIDPIISGIAFNRDEAKLTIRGVPDTPGVAFKILGPISAANVEVDMIVQNVAHDNTTDFTFTVHRNDYLNALEILKQTAANIGAREAIGDTNIAKVSIVGVGMRSHAGVASRMFEALAKESINIQMISTSEIKVSVVIEEKYLELAVRALHTAFELDAALIVQKFGGTSVGTVERIEQVAEKVKKFREAGDDVVVVVSAMSGETNRLIGLANQIMEQPVPRELDVMVSTGEQVTIALLSMALIKRGVPAVSYTGNQVRILTDSAHTKARILHIDDTHIRADLKAGRVVVVAGFQGVDGNGNITTLGRGGSDTTGVALAAALKADECQIYTDVDGVYTTDPRVVPQARRLDKITFEEMLEMASLGSKVLQIRAVEFAGKYNVPLRVLHSFQEGPGTLITIDPIISGIAFNRDEAKLTIRGVPDTPGVAFKILGPISAANVEVDMIVQNVAHDNTTDFTFTVHRNDYLNALEILKQTAANIGAREAIGDTNIAKVSIVGVGMRSHAGVASRMFEALAKESINIQMISTSEIKVSVVIEEKYLELAVRALHTAFELDAALIVQKFGGTSVGTVERIEQVAEKVKKFREAGDDVVVVVSAMSGETNRLIGLANQIMEQPVPRELDVMVSTGEQVTIALLSMALIKRGVPAVSYTGNQVRILTDSAHTKARILHIDDTHIRADLKAGRVVVVAGFQGVDGNGNITTLGRGGSDTTGVALAAALKADECQIYTDVDGVYTTDPRVVPQARRLDKITFEEMLEMASLGSKVLQIRAVEFAGKYNVPLRVLHSFQEGPGTLITIDPIISGIAFNRDEAKLTIRGVPDTPGVAFKILGPISAANVEVDMIVQNVAHDNTTDFTFTVHRNDYLNALEILKQTAANIGAREAIGDTNIAKVSIVGVGMRSHAGVASRMFEALAKESINIQMISTSEIKVSVVIEEKYLELAVRALHTAFELDA